Protein 2Q3T (pdb70)

Organism: Arabidopsis thaliana (NCBI:txid3702)

GO terms:
  GO:0000419 RNA polymerase V complex (C, IMP)
  GO:0030422 siRNA processing (P, IMP)
  GO:0080188 gene silencing by siRNA-directed DNA methylation (P, IMP)
  GO:0005515 protein binding (F, IPI)
  GO:0080188 gene silencing by siRNA-directed DNA methylation (P, IGI)
  GO:0005634 nucleus (C, IDA)

Solvent-accessible surface area: 7831 Å² total; per-residue (Å²): 80,66,35,55,192,120,0,72,133,32,6,52,123,1,105,137,18,100,32,22,120,127,113,58,102,94,11,90,8,80,32,21,61,25,0,1,85,29,1,32,134,130,54,31,19,13,2,0,10,28,0,16,15,52,2,72,154,72,22,92,89,78,173,79,92,150,66,150,172,90,126,6,40,68,86,68,90,8,93,147,0,15,36,40,0,4,114,24,0,69,101,26,2,118,104,21,63,61,98,70,0,0,110,55,6,109,95,32,117,112,34,109,66,32,53,19,108,151,48,122,226

Structure (mmCIF, N/CA/C/O backbone):
data_2Q3T
#
_entry.id   2Q3T
#
_cell.length_a   83.450
_cell.length_b   83.450
_cell.length_c   60.575
_cell.angle_alpha   90.000
_cell.angle_beta   90.000
_cell.angle_gamma   120.000
#
_symmetry.space_group_name_H-M   'P 31 2 1'
#
loop_
_entity.id
_entity.type
_entity.pdbx_description
1 polymer 'Protein At3g22680'
2 non-polymer 'SULFATE ION'
3 non-polymer 3-[(3-CHOLAMIDOPROPYL)DIMETHYLAMMONIO]-1-PROPANESULFONATE
4 non-polymer 1,2-ETHANEDIOL
5 water water
#
loop_
_atom_site.group_PDB
_atom_site.id
_atom_site.type_symbol
_atom_site.label_atom_id
_atom_site.label_alt_id
_atom_site.label_comp_id
_atom_site.label_asym_id
_atom_site.label_entity_id
_atom_site.label_seq_id
_atom_site.pdbx_PDB_ins_code
_atom_site.Cartn_x
_atom_site.Cartn_y
_atom_site.Cartn_z
_atom_site.occupancy
_atom_site.B_iso_or_equiv
_atom_site.auth_seq_id
_atom_site.auth_comp_id
_atom_site.auth_asym_id
_atom_site.auth_atom_id
_atom_site.pdbx_PDB_model_num
ATOM 1 N N . GLY A 1 36 ? 31.325 49.562 -19.868 0.06 40.05 36 GLY A N 1
ATOM 2 C CA . GLY A 1 36 ? 31.878 48.255 -20.411 0.06 38.49 36 GLY A CA 1
ATOM 3 C C . GLY A 1 36 ? 33.228 47.394 -19.661 0.06 36.42 36 GLY A C 1
ATOM 4 O O . GLY A 1 36 ? 33.870 46.393 -19.987 0.06 36.12 36 GLY A O 1
ATOM 5 N N . SER A 1 37 ? 33.844 47.963 -18.719 0.06 34.47 37 SER A N 1
ATOM 6 C CA . SER A 1 37 ? 35.080 47.259 -18.234 0.06 31.71 37 SER A CA 1
ATOM 7 C C . SER A 1 37 ? 34.390 45.943 -17.461 0.06 27.26 37 SER A C 1
ATOM 8 O O . SER A 1 37 ? 33.119 45.937 -17.020 0.06 25.03 37 SER A O 1
ATOM 11 N N . LEU A 1 38 ? 35.123 44.947 -17.547 0.06 22.68 38 LEU A N 1
ATOM 12 C CA . LEU A 1 38 ? 34.760 43.687 -16.882 0.06 22.29 38 LEU A CA 1
ATOM 13 C C . LEU A 1 38 ? 33.735 42.923 -17.710 0.06 22.58 38 LEU A C 1
ATOM 14 O O . LEU A 1 38 ? 33.222 41.937 -17.413 0.06 19.95 38 LEU A O 1
ATOM 19 N N . LEU A 1 39 ? 33.479 43.178 -18.897 0.06 22.73 39 LEU A N 1
ATOM 20 C CA . LEU A 1 39 ? 32.351 42.512 -19.296 0.06 23.55 39 LEU A CA 1
ATOM 21 C C . LEU A 1 39 ? 32.581 41.295 -19.812 0.06 22.76 39 LEU A C 1
ATOM 22 O O . LEU A 1 39 ? 31.590 40.454 -19.994 0.06 21.25 39 LEU A O 1
ATOM 27 N N . ARG A 1 40 ? 33.661 41.307 -20.610 0.06 21.75 40 ARG A N 1
ATOM 28 C CA . ARG A 1 40 ? 34.015 39.993 -21.314 0.06 21.43 40 ARG A CA 1
ATOM 29 C C . ARG A 1 40 ? 34.337 38.883 -20.003 0.06 19.77 40 ARG A C 1
ATOM 30 O O . ARG A 1 40 ? 33.979 37.635 -20.090 0.06 18.35 40 ARG A O 1
ATOM 38 N N . ARG A 1 41 ? 35.016 39.293 -18.902 0.06 17.91 41 ARG A N 1
ATOM 39 C CA . ARG A 1 41 ? 35.179 38.288 -17.910 0.06 16.46 41 ARG A CA 1
ATOM 40 C C . ARG A 1 41 ? 33.763 37.903 -17.218 0.06 15.41 41 ARG A C 1
ATOM 41 O O . ARG A 1 41 ? 33.688 36.785 -16.774 0.06 13.94 41 ARG A O 1
ATOM 49 N N . ALA A 1 42 ? 33.066 39.006 -16.987 0.06 15.61 42 ALA A N 1
ATOM 50 C CA . ALA A 1 42 ? 31.777 38.614 -16.338 0.06 14.77 42 ALA A CA 1
ATOM 51 C C . ALA A 1 42 ? 30.880 37.806 -17.324 0.06 15.46 42 ALA A C 1
ATOM 52 O O . ALA A 1 42 ? 30.068 37.002 -16.945 0.06 14.03 42 ALA A O 1
ATOM 54 N N . GLU A 1 43 ? 30.964 38.098 -18.620 0.06 15.37 43 GLU A N 1
ATOM 55 C CA . GLU A 1 43 ? 30.241 37.263 -19.577 0.06 16.34 43 GLU A CA 1
ATOM 56 C C . GLU A 1 43 ? 30.714 35.836 -19.521 0.06 16.19 43 GLU A C 1
ATOM 57 O O . GLU A 1 43 ? 30.004 34.921 -19.432 0.06 15.48 43 GLU A O 1
ATOM 63 N N . MET A 1 44 ? 32.002 35.557 -19.675 0.06 15.20 44 MET A N 1
ATOM 64 C CA . MET A 1 44 ? 32.428 34.130 -19.732 0.06 15.18 44 MET A CA 1
ATOM 65 C C . MET A 1 44 ? 31.949 33.417 -18.414 0.06 14.79 44 MET A C 1
ATOM 66 O O . MET A 1 44 ? 31.614 32.236 -18.511 0.06 14.66 44 MET A O 1
ATOM 71 N N . TYR A 1 45 ? 32.226 34.141 -17.245 0.06 14.03 45 TYR A N 1
ATOM 72 C CA . TYR A 1 45 ? 31.981 33.522 -15.862 0.06 13.11 45 TYR A CA 1
ATOM 73 C C . TYR A 1 45 ? 30.347 33.234 -15.791 0.06 13.24 45 TYR A C 1
ATOM 74 O O . TYR A 1 45 ? 30.083 32.108 -15.403 0.06 11.85 45 TYR A O 1
ATOM 83 N N . GLN A 1 46 ? 29.485 34.263 -16.159 0.06 13.59 46 GLN A N 1
ATOM 84 C CA . GLN A 1 46 ? 28.049 33.875 -15.980 0.06 13.74 46 GLN A CA 1
ATOM 85 C C . GLN A 1 46 ? 27.547 32.905 -17.049 0.06 15.36 46 GLN A C 1
ATOM 86 O O . GLN A 1 46 ? 26.706 32.116 -16.795 0.06 14.47 46 GLN A O 1
ATOM 92 N N . ASP A 1 47 ? 28.192 32.959 -18.298 0.06 15.56 47 ASP A N 1
ATOM 93 C CA . ASP A 1 47 ? 27.723 31.991 -19.360 0.06 17.03 47 ASP A CA 1
ATOM 94 C C . ASP A 1 47 ? 28.307 30.656 -18.829 0.06 16.17 47 ASP A C 1
ATOM 95 O O . ASP A 1 47 ? 27.479 29.750 -19.097 0.06 16.87 47 ASP A O 1
ATOM 100 N N . TYR A 1 48 ? 29.377 30.491 -18.124 0.06 14.65 48 TYR A N 1
ATOM 101 C CA . TYR A 1 48 ? 29.753 29.192 -17.621 0.06 15.25 48 TYR A CA 1
ATOM 102 C C . TYR A 1 48 ? 28.739 28.602 -16.542 0.06 15.56 48 TYR A C 1
ATOM 103 O O . TYR A 1 48 ? 28.186 27.427 -16.716 0.06 15.26 48 TYR A O 1
ATOM 112 N N . MET A 1 49 ? 28.688 29.446 -15.424 0.06 14.63 49 MET A N 1
ATOM 113 C CA . MET A 1 49 ? 27.953 28.903 -14.197 0.06 13.66 49 MET A CA 1
ATOM 114 C C . MET A 1 49 ? 26.449 28.516 -14.598 0.06 14.25 49 MET A C 1
ATOM 115 O O . MET A 1 49 ? 25.967 27.574 -13.930 0.06 14.62 49 MET A O 1
ATOM 120 N N . LYS A 1 50 ? 25.822 29.221 -15.501 0.06 14.60 50 LYS A N 1
ATOM 121 C CA . LYS A 1 50 ? 24.436 28.946 -15.857 0.06 15.09 50 LYS A CA 1
ATOM 122 C C . LYS A 1 50 ? 24.429 27.532 -16.435 0.06 16.37 50 LYS A C 1
ATOM 123 O O . LYS A 1 50 ? 23.359 26.895 -16.252 0.06 16.54 50 LYS A O 1
ATOM 129 N N . GLN A 1 51 ? 25.512 27.021 -16.995 0.06 17.56 51 GLN A N 1
ATOM 130 C CA . GLN A 1 51 ? 25.497 25.735 -17.474 0.06 19.51 51 GLN A CA 1
ATOM 131 C C . GLN A 1 51 ? 25.719 24.603 -16.491 0.06 19.19 51 GLN A C 1
ATOM 132 O O . GLN A 1 51 ? 25.445 23.320 -16.800 0.06 18.39 51 GLN A O 1
ATOM 138 N N . VAL A 1 52 ? 26.148 24.956 -15.272 0.06 17.58 52 VAL A N 1
ATOM 139 C CA . VAL A 1 52 ? 26.530 23.855 -14.335 0.06 17.10 52 VAL A CA 1
ATOM 140 C C . VAL A 1 52 ? 25.164 23.422 -13.741 0.06 17.04 52 VAL A C 1
ATOM 141 O O . VAL A 1 52 ? 24.386 24.203 -13.086 0.06 15.32 52 VAL A O 1
ATOM 145 N N . PRO A 1 53 ? 24.854 22.183 -13.872 0.06 16.96 53 PRO A N 1
ATOM 146 C CA . PRO A 1 53 ? 23.579 21.699 -13.424 0.06 16.49 53 PRO A CA 1
ATOM 147 C C . PRO A 1 53 ? 23.517 21.620 -11.865 0.06 16.68 53 PRO A C 1
ATOM 148 O O . PRO A 1 53 ? 24.484 21.184 -11.224 0.06 16.72 53 PRO A O 1
ATOM 152 N N . ILE A 1 54 ? 22.351 21.906 -11.306 0.06 15.97 54 ILE A N 1
ATOM 153 C CA . ILE A 1 54 ? 22.252 21.828 -9.888 0.06 15.93 54 ILE A CA 1
ATOM 154 C C . ILE A 1 54 ? 22.033 20.295 -9.652 0.06 16.77 54 ILE A C 1
ATOM 155 O O . ILE A 1 54 ? 21.066 19.667 -10.318 0.06 16.43 54 ILE A O 1
ATOM 160 N N . PRO A 1 55 ? 22.804 19.639 -8.785 0.06 16.38 55 PRO A N 1
ATOM 161 C CA . PRO A 1 55 ? 22.693 18.200 -8.543 0.06 17.88 55 PRO A CA 1
ATOM 162 C C . PRO A 1 55 ? 21.213 17.767 -8.023 0.06 21.02 55 PRO A C 1
ATOM 163 O O . PRO A 1 55 ? 20.697 18.437 -7.095 0.06 20.38 55 PRO A O 1
ATOM 167 N N . THR A 1 56 ? 20.475 16.781 -8.661 0.06 24.40 56 THR A N 1
ATOM 168 C CA . THR A 1 56 ? 19.211 16.391 -8.088 0.06 28.32 56 THR A CA 1
ATOM 169 C C . THR A 1 56 ? 19.372 15.268 -7.149 0.06 28.49 56 THR A C 1
ATOM 170 O O . THR A 1 56 ? 18.640 15.294 -6.108 0.06 29.41 56 THR A O 1
ATOM 174 N N . ASN A 1 57 ? 20.446 14.432 -7.354 0.06 27.49 57 ASN A N 1
ATOM 175 C CA . ASN A 1 57 ? 20.520 13.448 -6.205 0.06 28.62 57 ASN A CA 1
ATOM 176 C C . ASN A 1 57 ? 21.525 14.072 -5.017 0.06 26.51 57 ASN A C 1
ATOM 177 O O . ASN A 1 57 ? 22.403 14.878 -5.417 0.06 26.53 57 ASN A O 1
ATOM 182 N N . ARG A 1 58 ? 20.724 14.096 -3.976 0.06 23.51 58 ARG A N 1
ATOM 183 C CA . ARG A 1 58 ? 21.402 14.535 -2.636 0.06 23.24 58 ARG A CA 1
ATOM 184 C C . ARG A 1 58 ? 21.859 13.516 -1.737 0.06 22.19 58 ARG A C 1
ATOM 185 O O . ARG A 1 58 ? 21.435 12.383 -1.570 0.06 21.21 58 ARG A O 1
ATOM 193 N N . GLY A 1 59 ? 22.879 13.941 -0.978 0.06 20.09 59 GLY A N 1
ATOM 194 C CA . GLY A 1 59 ? 23.524 12.987 0.038 0.06 18.65 59 GLY A CA 1
ATOM 195 C C . GLY A 1 59 ? 22.869 13.100 1.465 0.06 19.81 59 GLY A C 1
ATOM 196 O O . GLY A 1 59 ? 21.798 13.752 1.722 0.06 19.23 59 GLY A O 1
ATOM 197 N N . SER A 1 60 ? 23.419 12.527 2.527 0.06 17.92 60 SER A N 1
ATOM 198 C CA . SER A 1 60 ? 22.803 12.779 3.868 0.06 17.79 60 SER A CA 1
ATOM 199 C C . SER A 1 60 ? 23.355 14.037 4.517 0.06 16.40 60 SER A C 1
ATOM 200 O O . SER A 1 60 ? 24.183 14.821 3.980 0.06 15.99 60 SER A O 1
ATOM 203 N N . LEU A 1 61 ? 22.656 14.185 5.654 0.06 16.21 61 LEU A N 1
ATOM 204 C CA . LEU A 1 61 ? 23.102 15.592 6.396 0.06 16.39 61 LEU A CA 1
ATOM 205 C C . LEU A 1 61 ? 24.558 16.006 6.604 0.06 15.20 61 LEU A C 1
ATOM 206 O O . LEU A 1 61 ? 25.409 15.040 6.942 0.06 14.28 61 LEU A O 1
ATOM 211 N N . ILE A 1 62 ? 24.882 17.234 6.194 0.06 14.26 62 ILE A N 1
ATOM 212 C CA . ILE A 1 62 ? 26.354 17.590 6.356 0.06 13.79 62 ILE A CA 1
ATOM 213 C C . ILE A 1 62 ? 26.525 18.456 7.577 0.06 14.59 62 ILE A C 1
ATOM 214 O O . ILE A 1 62 ? 26.056 19.577 7.756 0.06 13.03 62 ILE A O 1
ATOM 219 N N . PRO A 1 63 ? 27.282 17.968 8.608 0.06 13.19 63 PRO A N 1
ATOM 220 C CA . PRO A 1 63 ? 27.550 18.786 9.728 0.06 12.31 63 PRO A CA 1
ATOM 221 C C . PRO A 1 63 ? 28.442 20.007 9.263 0.06 12.73 63 PRO A C 1
ATOM 222 O O . PRO A 1 63 ? 29.329 20.093 8.331 0.06 12.52 63 PRO A O 1
ATOM 226 N N . PHE A 1 64 ? 28.020 21.112 9.927 0.06 12.04 64 PHE A N 1
ATOM 227 C CA . PHE A 1 64 ? 29.020 22.219 9.568 0.06 12.08 64 PHE A CA 1
ATOM 228 C C . PHE A 1 64 ? 28.890 23.269 10.682 0.06 11.63 64 PHE A C 1
ATOM 229 O O . PHE A 1 64 ? 27.827 23.403 11.534 0.06 12.42 64 PHE A O 1
ATOM 237 N N . THR A 1 65 ? 29.877 24.194 10.566 0.06 11.75 65 THR A N 1
ATOM 238 C CA . THR A 1 65 ? 29.862 25.178 11.731 0.06 13.15 65 THR A CA 1
ATOM 239 C C . THR A 1 65 ? 29.911 26.611 11.341 0.06 12.24 65 THR A C 1
ATOM 240 O O . THR A 1 65 ? 29.933 27.639 12.046 0.06 12.62 65 THR A O 1
ATOM 244 N N . SER A 1 66 ? 29.821 26.733 10.006 0.06 11.94 66 SER A N 1
ATOM 245 C CA . SER A 1 66 ? 29.703 28.085 9.391 0.06 11.34 66 SER A CA 1
ATOM 246 C C . SER A 1 66 ? 29.039 27.774 8.049 0.06 11.41 66 SER A C 1
ATOM 247 O O . SER A 1 66 ? 29.186 26.693 7.467 0.06 11.66 66 SER A O 1
ATOM 250 N N . TRP A 1 67 ? 28.458 28.901 7.473 0.06 11.36 67 TRP A N 1
ATOM 251 C CA . TRP A 1 67 ? 27.930 28.665 6.081 0.06 11.64 67 TRP A CA 1
ATOM 252 C C . TRP A 1 67 ? 29.041 28.495 5.056 0.06 11.30 67 TRP A C 1
ATOM 253 O O . TRP A 1 67 ? 28.926 27.715 4.122 0.06 11.24 67 TRP A O 1
ATOM 264 N N . VAL A 1 68 ? 30.181 29.201 5.353 0.06 12.45 68 VAL A N 1
ATOM 265 C CA . VAL A 1 68 ? 31.272 28.989 4.373 0.06 13.23 68 VAL A CA 1
ATOM 266 C C . VAL A 1 68 ? 31.805 27.559 4.526 0.06 13.03 68 VAL A C 1
ATOM 267 O O . VAL A 1 68 ? 32.165 26.945 3.555 0.06 11.61 68 VAL A O 1
ATOM 271 N N . GLY A 1 69 ? 31.844 27.159 5.748 0.06 12.89 69 GLY A N 1
ATOM 272 C CA . GLY A 1 69 ? 32.232 25.711 5.927 0.06 13.02 69 GLY A CA 1
ATOM 273 C C . GLY A 1 69 ? 31.350 24.624 5.307 0.06 13.05 69 GLY A C 1
ATOM 274 O O . GLY A 1 69 ? 31.723 23.577 4.747 0.06 13.22 69 GLY A O 1
ATOM 275 N N . LEU A 1 70 ? 30.009 24.934 5.527 0.06 11.58 70 LEU A N 1
ATOM 276 C CA . LEU A 1 70 ? 29.122 24.018 4.861 0.06 12.04 70 LEU A CA 1
ATOM 277 C C . LEU A 1 70 ? 29.248 23.817 3.264 0.06 12.06 70 LEU A C 1
ATOM 278 O O . LEU A 1 70 ? 29.130 22.883 2.654 0.06 10.93 70 LEU A O 1
ATOM 283 N N . SER A 1 71 ? 29.332 24.955 2.614 0.06 12.45 71 SER A N 1
ATOM 284 C CA . SER A 1 71 ? 29.379 25.030 1.179 0.06 12.25 71 SER A CA 1
ATOM 285 C C . SER A 1 71 ? 30.853 24.351 0.704 0.06 12.17 71 SER A C 1
ATOM 286 O O . SER A 1 71 ? 30.823 23.967 -0.273 0.06 12.24 71 SER A O 1
ATOM 289 N N . ILE A 1 72 ? 31.960 24.391 1.540 0.06 12.51 72 ILE A N 1
ATOM 290 C CA . ILE A 1 72 ? 33.239 23.789 1.118 0.06 12.58 72 ILE A CA 1
ATOM 291 C C . ILE A 1 72 ? 32.960 22.154 1.027 0.06 12.45 72 ILE A C 1
ATOM 292 O O . ILE A 1 72 ? 33.293 21.426 -0.091 0.06 12.18 72 ILE A O 1
ATOM 297 N N . SER A 1 73 ? 32.225 21.720 2.054 0.06 12.41 73 SER A N 1
ATOM 298 C CA . SER A 1 73 ? 31.768 20.388 2.174 0.06 12.69 73 SER A CA 1
ATOM 299 C C . SER A 1 73 ? 30.916 20.001 1.033 0.06 13.04 73 SER A C 1
ATOM 300 O O . SER A 1 73 ? 31.044 18.929 0.471 0.06 12.03 73 SER A O 1
ATOM 303 N N . MET A 1 74 ? 30.084 21.068 0.524 0.06 12.16 74 MET A N 1
ATOM 304 C CA . MET A 1 74 ? 29.273 20.682 -0.680 0.06 12.72 74 MET A CA 1
ATOM 305 C C . MET A 1 74 ? 30.164 20.693 -1.934 0.06 12.88 74 MET A C 1
ATOM 306 O O . MET A 1 74 ? 29.970 19.849 -2.756 0.06 12.95 74 MET A O 1
ATOM 311 N N . LYS A 1 75 ? 31.105 21.695 -2.146 0.06 12.81 75 LYS A N 1
ATOM 312 C CA . LYS A 1 75 ? 31.779 21.661 -3.433 0.06 13.75 75 LYS A CA 1
ATOM 313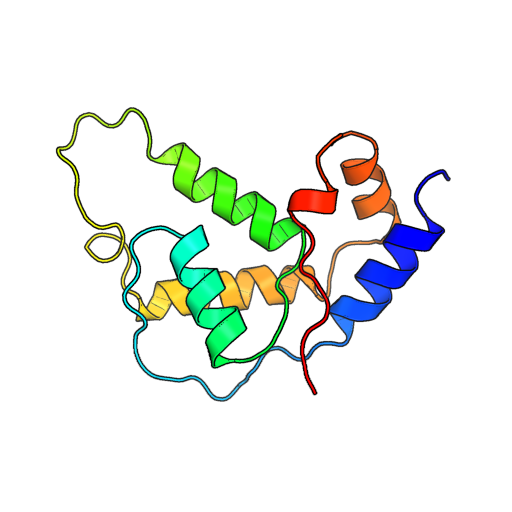 C C . LYS A 1 75 ? 32.644 20.322 -3.375 0.06 15.22 75 LYS A C 1
ATOM 314 O O . LYS A 1 75 ? 32.875 19.930 -4.536 0.06 13.95 75 LYS A O 1
ATOM 320 N N . GLN A 1 76 ? 33.256 19.968 -2.224 0.06 15.10 76 GLN A N 1
ATOM 321 C CA . GLN A 1 76 ? 34.165 18.798 -2.247 0.06 15.79 76 GLN A CA 1
ATOM 322 C C . GLN A 1 76 ? 33.342 17.493 -2.632 0.06 16.15 76 GLN A C 1
ATOM 323 O O . GLN A 1 76 ? 33.627 16.894 -3.953 0.06 14.58 76 GLN A O 1
ATOM 329 N N . LEU A 1 77 ? 32.215 17.404 -2.048 0.06 14.95 77 LEU A N 1
ATOM 330 C CA . LEU A 1 77 ? 31.462 16.222 -2.079 0.06 14.90 77 LEU A CA 1
ATOM 331 C C . LEU A 1 77 ? 30.781 16.139 -3.416 0.06 15.19 77 LEU A C 1
ATOM 332 O O . LEU A 1 77 ? 30.884 15.019 -3.927 0.06 15.46 77 LEU A O 1
ATOM 337 N N . TYR A 1 78 ? 30.129 17.209 -3.885 0.06 13.67 78 TYR A N 1
ATOM 338 C CA . TYR A 1 78 ? 29.409 17.173 -5.159 0.06 13.82 78 TYR A CA 1
ATOM 339 C C . TYR A 1 78 ? 30.287 17.644 -6.473 0.06 15.19 78 TYR A C 1
ATOM 340 O O . TYR A 1 78 ? 29.774 17.534 -7.639 0.06 14.81 78 TYR A O 1
ATOM 349 N N . GLY A 1 79 ? 31.453 18.223 -6.200 0.06 14.73 79 GLY A N 1
ATOM 350 C CA . GLY A 1 79 ? 32.347 18.642 -7.250 0.06 16.90 79 GLY A CA 1
ATOM 351 C C . GLY A 1 79 ? 32.050 19.686 -8.148 0.06 17.45 79 GLY A C 1
ATOM 352 O O . GLY A 1 79 ? 32.439 19.632 -9.381 0.06 18.03 79 GLY A O 1
ATOM 353 N N . GLN A 1 80 ? 31.277 20.603 -7.481 0.06 16.17 80 GLN A N 1
ATOM 354 C CA . GLN A 1 80 ? 30.948 21.783 -8.346 0.06 15.95 80 GLN A CA 1
ATOM 355 C C . GLN A 1 80 ? 31.260 23.110 -7.657 0.06 14.49 80 GLN A C 1
ATOM 356 O O . GLN A 1 80 ? 31.297 23.226 -6.384 0.06 13.58 80 GLN A O 1
ATOM 362 N N . PRO A 1 81 ? 31.533 24.135 -8.446 0.06 14.69 81 PRO A N 1
ATOM 363 C CA . PRO A 1 81 ? 31.714 25.542 -7.907 0.06 13.45 81 PRO A CA 1
ATOM 364 C C . PRO A 1 81 ? 30.317 26.158 -7.550 0.06 12.37 81 PRO A C 1
ATOM 365 O O . PRO A 1 81 ? 29.339 25.756 -8.084 0.06 13.17 81 PRO A O 1
ATOM 369 N N . LEU A 1 82 ? 30.507 27.066 -6.522 0.06 11.22 82 LEU A N 1
ATOM 370 C CA . LEU A 1 82 ? 29.288 27.970 -6.234 0.06 10.62 82 LEU A CA 1
ATOM 371 C C . LEU A 1 82 ? 29.576 29.340 -6.760 0.06 11.25 82 LEU A C 1
ATOM 372 O O . LEU A 1 82 ? 30.681 29.881 -6.915 0.06 11.06 82 LEU A O 1
ATOM 377 N N . HIS A 1 83 ? 28.473 30.084 -7.129 0.06 10.77 83 HIS A N 1
ATOM 378 C CA . HIS A 1 83 ? 28.620 31.412 -7.750 0.06 9.92 83 HIS A CA 1
ATOM 379 C C . HIS A 1 83 ? 29.220 32.543 -6.834 0.06 10.75 83 HIS A C 1
ATOM 380 O O . HIS A 1 83 ? 29.026 32.529 -5.666 0.06 10.10 83 HIS A O 1
ATOM 387 N N . TYR A 1 84 ? 29.798 33.518 -7.464 0.06 10.04 84 TYR A N 1
ATOM 388 C CA . TYR A 1 84 ? 30.207 34.686 -6.643 0.06 11.65 84 TYR A CA 1
ATOM 389 C C . TYR A 1 84 ? 29.128 35.147 -5.608 0.06 11.84 84 TYR A C 1
ATOM 390 O O . TYR A 1 84 ? 29.398 35.380 -4.462 0.06 11.67 84 TYR A O 1
ATOM 399 N N . LEU A 1 85 ? 27.864 35.250 -6.193 0.06 11.50 85 LEU A N 1
ATOM 400 C CA . LEU A 1 85 ? 26.811 35.778 -5.337 0.06 11.15 85 LEU A CA 1
ATOM 401 C C . LEU A 1 85 ? 26.463 34.845 -4.235 0.06 10.61 85 LEU A C 1
ATOM 402 O O . LEU A 1 85 ? 26.121 35.284 -3.086 0.06 10.50 85 LEU A O 1
ATOM 407 N N . THR A 1 86 ? 26.597 33.476 -4.434 0.06 9.50 86 THR A N 1
ATOM 408 C CA . THR A 1 86 ? 26.359 32.606 -3.302 0.06 10.15 86 THR A CA 1
ATOM 409 C C . THR A 1 86 ? 27.548 32.674 -2.314 0.06 9.99 86 THR A C 1
ATOM 410 O O . THR A 1 86 ? 27.315 32.775 -1.130 0.06 9.78 86 THR A O 1
ATOM 414 N N . ASN A 1 87 ? 28.782 32.713 -2.863 0.06 9.34 87 ASN A N 1
ATOM 415 C CA . ASN A 1 87 ? 29.829 32.837 -1.806 0.06 10.72 87 ASN A CA 1
ATOM 416 C C . ASN A 1 87 ? 29.807 34.240 -1.112 0.06 11.08 87 ASN A C 1
ATOM 417 O O . ASN A 1 87 ? 30.007 34.438 0.168 0.06 11.91 87 ASN A O 1
ATOM 422 N N . VAL A 1 88 ? 29.484 35.246 -1.871 0.06 10.36 88 VAL A N 1
ATOM 423 C CA . VAL A 1 88 ? 29.399 36.444 -1.015 0.06 11.26 88 VAL A CA 1
ATOM 424 C C . VAL A 1 88 ? 28.168 36.401 -0.031 0.06 11.65 88 VAL A C 1
ATOM 425 O O . VAL A 1 88 ? 28.369 36.794 1.169 0.06 11.10 88 VAL A O 1
ATOM 429 N N . LEU A 1 89 ? 27.010 35.862 -0.363 0.06 10.43 89 LEU A N 1
ATOM 430 C CA . LEU A 1 89 ? 25.932 36.037 0.636 0.06 11.74 89 LEU A CA 1
ATOM 431 C C . LEU A 1 89 ? 26.427 35.139 1.820 0.06 11.56 89 LEU A C 1
ATOM 432 O O . LEU A 1 89 ? 25.899 35.250 2.888 0.06 12.38 89 LEU A O 1
ATOM 437 N N . LEU A 1 90 ? 27.147 33.974 1.513 0.06 10.54 90 LEU A N 1
ATOM 438 C CA . LEU A 1 90 ? 27.352 33.105 2.749 0.06 10.80 90 LEU A CA 1
ATOM 439 C C . LEU A 1 90 ? 28.470 33.883 3.552 0.06 11.54 90 LEU A C 1
ATOM 440 O O . LEU A 1 90 ? 28.336 33.680 4.796 0.06 10.68 90 LEU A O 1
ATOM 445 N N . GLN A 1 91 ? 29.360 34.728 2.956 0.06 10.83 91 GLN A N 1
ATOM 446 C CA . GLN A 1 91 ? 30.228 35.360 4.015 0.06 10.94 91 GLN A CA 1
ATOM 447 C C . GLN A 1 91 ? 29.455 36.294 4.955 0.06 11.86 91 GLN A C 1
ATOM 448 O O . GLN A 1 91 ? 29.570 36.281 6.112 0.06 11.95 91 GLN A O 1
ATOM 454 N N . ARG A 1 92 ? 28.415 36.938 4.261 0.06 11.37 92 ARG A N 1
ATOM 455 C CA . ARG A 1 92 ? 27.622 37.842 5.091 0.06 11.44 92 ARG A CA 1
ATOM 456 C C . ARG A 1 92 ? 26.699 37.017 6.083 0.06 11.25 92 ARG A C 1
ATOM 457 O O . ARG A 1 92 ? 26.689 37.611 7.229 0.06 12.92 92 ARG A O 1
ATOM 465 N N . TRP A 1 93 ? 26.085 35.912 5.791 0.06 10.76 93 TRP A N 1
ATOM 466 C CA . TRP A 1 93 ? 25.396 35.168 6.855 0.06 10.53 93 TRP A CA 1
ATOM 467 C C . TRP A 1 93 ? 26.308 34.865 8.093 0.06 11.36 93 TRP A C 1
ATOM 468 O O . TRP A 1 93 ? 25.798 34.902 9.195 0.06 11.30 93 TRP A O 1
ATOM 479 N N . ASP A 1 94 ? 27.495 34.436 7.788 0.06 11.50 94 ASP A N 1
ATOM 480 C CA . ASP A 1 94 ? 28.395 34.180 8.893 0.06 10.57 94 ASP A CA 1
ATOM 481 C C . ASP A 1 94 ? 28.789 35.451 9.640 0.06 12.38 94 ASP A C 1
ATOM 482 O O . ASP A 1 94 ? 28.723 35.476 10.935 0.06 13.17 94 ASP A O 1
ATOM 487 N N . GLN A 1 95 ? 29.027 36.470 8.817 0.06 12.73 95 GLN A N 1
ATOM 488 C CA . GLN A 1 95 ? 29.405 37.736 9.543 0.06 14.86 95 GLN A CA 1
ATOM 489 C C . GLN A 1 95 ? 28.274 38.241 10.383 0.06 14.82 95 GLN A C 1
ATOM 490 O O . GLN A 1 95 ? 28.608 38.862 11.464 0.06 14.33 95 GLN A O 1
ATOM 496 N N . SER A 1 96 ? 27.025 38.008 9.960 0.06 13.00 96 SER A N 1
ATOM 497 C CA . SER A 1 96 ? 25.860 38.601 10.619 0.06 14.47 96 SER A CA 1
ATOM 498 C C . SER A 1 96 ? 25.704 37.987 12.067 0.06 14.48 96 SER A C 1
ATOM 499 O O . SER A 1 96 ? 25.045 38.640 12.960 0.06 14.71 96 SER A O 1
ATOM 502 N N . ARG A 1 97 ? 26.531 36.871 12.341 0.06 13.53 97 ARG A N 1
ATOM 503 C CA . ARG A 1 97 ? 26.273 36.312 13.642 0.06 14.75 97 ARG A CA 1
ATOM 504 C C . ARG A 1 97 ? 27.153 37.104 14.772 0.06 16.29 97 ARG A C 1
ATOM 505 O O . ARG A 1 97 ? 26.820 37.003 15.979 0.06 16.53 97 ARG A O 1
ATOM 513 N N . PHE A 1 98 ? 28.122 37.694 14.234 0.06 18.03 98 PHE A N 1
ATOM 514 C CA . PHE A 1 98 ? 29.077 38.340 15.307 0.06 21.60 98 PHE A CA 1
ATOM 515 C C . PHE A 1 98 ? 28.372 39.425 16.025 0.06 22.73 98 PHE A C 1
ATOM 516 O O . PHE A 1 98 ? 27.579 40.243 15.514 0.06 21.38 98 PHE A O 1
ATOM 524 N N . GLY A 1 99 ? 28.871 39.439 17.316 0.06 24.58 99 GLY A N 1
ATOM 525 C CA . GLY A 1 99 ? 28.232 40.467 18.171 0.06 28.46 99 GLY A CA 1
ATOM 526 C C . GLY A 1 99 ? 27.130 39.872 18.949 0.06 31.53 99 GLY A C 1
ATOM 527 O O . GLY A 1 99 ? 26.490 40.692 19.687 0.06 32.05 99 GLY A O 1
ATOM 528 N N . THR A 1 100 ? 26.743 38.622 18.909 0.06 34.32 100 THR A N 1
ATOM 529 C CA . THR A 1 100 ? 25.568 38.242 19.634 0.06 37.69 100 THR A CA 1
ATOM 530 C C . THR A 1 100 ? 25.856 38.279 21.187 0.06 40.66 100 THR A C 1
ATOM 531 O O . THR A 1 100 ? 27.015 38.072 21.697 0.06 40.12 100 THR A O 1
ATOM 535 N N . ASP A 1 101 ? 24.714 38.195 21.927 0.06 43.41 101 ASP A N 1
ATOM 536 C CA . ASP A 1 101 ? 24.974 38.144 23.389 0.06 46.40 101 ASP A CA 1
ATOM 537 C C . ASP A 1 101 ? 25.068 36.625 23.793 0.06 47.44 101 ASP A C 1
ATOM 538 O O . ASP A 1 101 ? 25.670 36.417 24.923 0.06 47.43 101 ASP A O 1
ATOM 543 N N . SER A 1 102 ? 24.470 35.680 22.913 0.06 47.84 102 SER A N 1
ATOM 544 C CA . SER A 1 102 ? 24.374 34.305 23.407 0.06 48.40 102 SER A CA 1
ATOM 545 C C . SER A 1 102 ? 25.761 33.712 23.466 0.06 47.97 102 SER A C 1
ATOM 546 O O . SER A 1 102 ? 26.651 34.218 22.855 0.06 47.02 102 SER A O 1
ATOM 549 N N . GLU A 1 103 ? 25.931 32.621 24.209 0.06 48.35 103 GLU A N 1
ATOM 550 C CA . GLU A 1 103 ? 27.246 31.988 24.248 0.06 49.34 103 GLU A CA 1
ATOM 551 C C . GLU A 1 103 ? 27.408 31.279 22.832 0.06 47.17 103 GLU A C 1
ATOM 552 O O . GLU A 1 103 ? 26.463 31.134 22.173 0.06 46.67 103 GLU A O 1
ATOM 558 N N . GLU A 1 104 ? 28.588 30.801 22.573 0.06 45.28 104 GLU A N 1
ATOM 559 C CA . GLU A 1 104 ? 28.955 30.205 21.325 0.06 43.39 104 GLU A CA 1
ATOM 560 C C . GLU A 1 104 ? 27.951 29.048 21.158 0.06 39.36 104 GLU A C 1
ATOM 561 O O . GLU A 1 104 ? 27.821 28.306 22.009 0.06 38.51 104 GLU A O 1
ATOM 567 N N . GLN A 1 105 ? 27.375 28.779 19.910 0.06 33.93 105 GLN A N 1
ATOM 568 C CA . GLN A 1 105 ? 26.507 27.716 19.747 0.06 28.98 105 GLN A CA 1
ATOM 569 C C . GLN A 1 105 ? 26.826 27.213 18.089 0.06 24.99 105 GLN A C 1
ATOM 570 O O . GLN A 1 105 ? 27.220 28.054 17.250 0.06 22.50 105 GLN A O 1
ATOM 576 N N . ARG A 1 106 ? 27.010 25.900 17.978 0.06 20.48 106 ARG A N 1
ATOM 577 C CA . ARG A 1 106 ? 27.226 25.556 16.598 0.06 17.54 106 ARG A CA 1
ATOM 578 C C . ARG A 1 106 ? 25.952 26.015 15.773 0.06 15.98 106 ARG A C 1
ATOM 579 O O . ARG A 1 106 ? 24.872 25.658 15.960 0.06 15.46 106 ARG A O 1
ATOM 587 N N . LEU A 1 107 ? 26.442 26.576 14.555 0.06 14.99 107 LEU A N 1
ATOM 588 C CA . LEU A 1 107 ? 25.226 27.007 13.704 0.06 15.18 107 LEU A CA 1
ATOM 589 C C . LEU A 1 107 ? 24.139 25.958 13.376 0.06 15.65 107 LEU A C 1
ATOM 590 O O . LEU A 1 107 ? 22.957 26.397 13.675 0.06 13.45 107 LEU A O 1
ATOM 595 N N . ASP A 1 108 ? 24.618 24.590 13.282 0.06 13.97 108 ASP A N 1
ATOM 596 C CA . ASP A 1 108 ? 23.792 23.409 12.990 0.06 15.06 108 ASP A CA 1
ATOM 597 C C . ASP A 1 108 ? 23.009 23.169 14.470 0.06 16.22 108 ASP A C 1
ATOM 598 O O . ASP A 1 108 ? 21.921 22.416 14.691 0.06 17.42 108 ASP A O 1
ATOM 603 N N . SER A 1 109 ? 23.212 23.943 15.402 0.06 16.70 109 SER A N 1
ATOM 604 C CA . SER A 1 109 ? 22.117 23.719 16.491 0.06 17.50 109 SER A CA 1
ATOM 605 C C . SER A 1 109 ? 21.007 24.585 16.178 0.06 16.71 109 SER A C 1
ATOM 606 O O . SER A 1 109 ? 19.983 24.775 17.026 0.06 17.15 109 SER A O 1
ATOM 609 N N . ILE A 1 110 ? 21.372 25.497 15.226 0.06 16.30 110 ILE A N 1
ATOM 610 C CA . ILE A 1 110 ? 20.216 26.560 14.903 0.06 16.42 110 ILE A CA 1
ATOM 611 C C . ILE A 1 110 ? 19.502 26.212 13.661 0.06 15.34 110 ILE A C 1
ATOM 612 O O . ILE A 1 110 ? 18.270 26.480 13.659 0.06 14.98 110 ILE A O 1
ATOM 617 N N . ILE A 1 111 ? 20.442 25.991 12.593 0.06 15.21 111 ILE A N 1
ATOM 618 C CA . ILE A 1 111 ? 19.720 25.668 11.278 0.06 15.24 111 ILE A CA 1
ATOM 619 C C . ILE A 1 111 ? 20.074 24.272 11.019 0.06 15.29 111 ILE A C 1
ATOM 620 O O . ILE A 1 111 ? 21.269 24.055 10.975 0.06 15.05 111 ILE A O 1
ATOM 625 N N . HIS A 1 112 ? 19.118 23.406 10.675 0.06 15.05 112 HIS A N 1
ATOM 626 C CA . HIS A 1 112 ? 19.333 21.969 10.491 0.06 14.38 112 HIS A CA 1
ATOM 627 C C . HIS A 1 112 ? 20.054 21.804 9.183 0.06 14.57 112 HIS A C 1
ATOM 628 O O . HIS A 1 112 ? 19.615 22.623 8.269 0.06 12.89 112 HIS A O 1
ATOM 635 N N . PRO A 1 113 ? 21.041 20.864 9.049 0.06 13.76 113 PRO A N 1
ATOM 636 C CA . PRO A 1 113 ? 21.818 20.657 7.908 0.06 13.20 113 PRO A CA 1
ATOM 637 C C . PRO A 1 113 ? 20.852 20.195 6.792 0.06 13.20 113 PRO A C 1
ATOM 638 O O . PRO A 1 113 ? 21.169 20.641 5.440 0.06 12.00 113 PRO A O 1
ATOM 642 N N . THR A 1 114 ? 19.671 19.569 7.244 0.06 13.55 114 THR A N 1
ATOM 643 C CA . THR A 1 114 ? 18.925 19.205 5.959 0.06 15.05 114 THR A CA 1
ATOM 644 C C . THR A 1 114 ? 18.451 20.574 5.195 0.06 15.45 114 THR A C 1
ATOM 645 O O . THR A 1 114 ? 18.954 20.818 3.987 0.06 15.36 114 THR A O 1
ATOM 649 N N . LYS A 1 115 ? 17.806 21.515 5.889 0.06 14.69 115 LYS A N 1
ATOM 650 C CA . LYS A 1 115 ? 17.284 22.735 5.047 0.06 14.87 115 LYS A CA 1
ATOM 651 C C . LYS A 1 115 ? 18.540 23.590 4.829 0.06 14.20 115 LYS A C 1
ATOM 652 O O . LYS A 1 115 ? 18.510 24.345 3.828 0.06 12.48 115 LYS A O 1
ATOM 658 N N . ALA A 1 116 ? 19.598 23.583 5.762 0.06 12.58 116 ALA A N 1
ATOM 659 C CA . ALA A 1 116 ? 20.781 24.276 5.348 0.06 12.25 116 ALA A CA 1
ATOM 660 C C . ALA A 1 116 ? 21.238 24.029 3.957 0.06 11.97 116 ALA A C 1
ATOM 661 O O . ALA A 1 116 ? 21.430 25.047 3.037 0.06 10.99 116 ALA A O 1
ATOM 663 N N . GLU A 1 117 ? 21.438 22.662 3.718 0.06 10.58 117 GLU A N 1
ATOM 664 C CA . GLU A 1 117 ? 21.867 22.372 2.307 0.06 11.35 117 GLU A CA 1
ATOM 665 C C . GLU A 1 117 ? 20.966 22.809 1.270 0.06 11.53 117 GLU A C 1
ATOM 666 O O . GLU A 1 117 ? 21.404 23.360 0.304 0.06 11.51 117 GLU A O 1
ATOM 672 N N . ALA A 1 118 ? 19.717 22.629 1.658 0.06 10.92 118 ALA A N 1
ATOM 673 C CA . ALA A 1 118 ? 18.712 23.033 0.622 0.06 10.91 118 ALA A CA 1
ATOM 674 C C . ALA A 1 118 ? 18.773 24.504 0.293 0.06 11.22 118 ALA A C 1
ATOM 675 O O . ALA A 1 118 ? 18.512 24.862 -0.829 0.06 11.15 118 ALA A O 1
ATOM 677 N N . THR A 1 119 ? 18.867 25.259 1.445 0.06 11.18 119 THR A N 1
ATOM 678 C CA . THR A 1 119 ? 19.114 26.683 1.016 0.06 10.93 119 THR A CA 1
ATOM 679 C C . THR A 1 119 ? 20.070 27.126 -0.077 0.06 11.37 119 THR A C 1
ATOM 680 O O . THR A 1 119 ? 19.828 27.796 -1.124 0.06 11.69 119 THR A O 1
ATOM 684 N N . ILE A 1 120 ? 21.280 26.785 0.317 0.06 10.11 120 ILE A N 1
ATOM 685 C CA . ILE A 1 120 ? 22.383 27.118 -0.542 0.06 10.51 120 ILE A CA 1
ATOM 686 C C . ILE A 1 120 ? 21.940 26.364 -1.842 0.06 10.74 120 ILE A C 1
ATOM 687 O O . ILE A 1 120 ? 22.213 27.054 -2.905 0.06 10.45 120 ILE A O 1
ATOM 692 N N . TRP A 1 121 ? 21.306 25.109 -1.949 0.06 9.89 121 TRP A N 1
ATOM 693 C CA . TRP A 1 121 ? 20.987 24.722 -3.447 0.06 11.03 121 TRP A CA 1
ATOM 694 C C . TRP A 1 121 ? 19.938 25.525 -4.249 0.06 10.32 121 TRP A C 1
ATOM 695 O O . TRP A 1 121 ? 19.798 25.322 -5.651 0.06 9.74 121 TRP A O 1
ATOM 706 N N . LEU A 1 122 ? 19.128 26.141 -3.306 0.06 9.66 122 LEU A N 1
ATOM 707 C CA . LEU A 1 122 ? 18.097 27.114 -3.926 0.06 10.21 122 LEU A CA 1
ATOM 708 C C . LEU A 1 122 ? 18.712 28.543 -4.314 0.06 10.56 122 LEU A C 1
ATOM 709 O O . LEU A 1 122 ? 18.483 29.167 -5.343 0.06 11.12 122 LEU A O 1
ATOM 714 N N . VAL A 1 123 ? 19.548 29.034 -3.383 0.06 10.54 123 VAL A N 1
ATOM 715 C CA . VAL A 1 123 ? 20.197 30.326 -3.679 0.06 9.90 123 VAL A CA 1
ATOM 716 C C . VAL A 1 123 ? 21.060 30.117 -4.932 0.06 10.30 123 VAL A C 1
ATOM 717 O O . VAL A 1 123 ? 21.104 30.991 -5.899 0.06 9.83 123 VAL A O 1
ATOM 721 N N . GLU A 1 124 ? 21.809 29.007 -4.913 0.06 10.02 124 GLU A N 1
ATOM 722 C CA . GLU A 1 124 ? 22.668 28.843 -6.107 0.06 9.85 124 GLU A CA 1
ATOM 723 C C . GLU A 1 124 ? 22.029 28.781 -7.515 0.06 10.08 124 GLU A C 1
ATOM 724 O O . GLU A 1 124 ? 22.556 29.346 -8.447 0.06 10.99 124 GLU A O 1
ATOM 730 N N . GLU A 1 125 ? 20.866 28.072 -7.498 0.06 10.08 125 GLU A N 1
ATOM 731 C CA . GLU A 1 125 ? 20.054 28.016 -8.745 0.06 10.80 125 GLU A CA 1
ATOM 732 C C . GLU A 1 125 ? 19.648 29.407 -9.187 0.06 12.03 125 GLU A C 1
ATOM 733 O O . GLU A 1 125 ? 19.715 29.645 -10.380 0.06 11.63 125 GLU A O 1
ATOM 739 N N . ILE A 1 126 ? 19.231 30.248 -8.245 0.06 10.47 126 ILE A N 1
ATOM 740 C CA . ILE A 1 126 ? 18.818 31.581 -8.699 0.06 10.82 126 ILE A CA 1
ATOM 741 C C . ILE A 1 126 ? 20.044 32.292 -9.364 0.06 11.37 126 ILE A C 1
ATOM 742 O O . ILE A 1 126 ? 19.979 33.119 -10.288 0.06 10.67 126 ILE A O 1
ATOM 747 N N . HIS A 1 127 ? 21.232 31.909 -8.765 0.06 10.99 127 HIS A N 1
ATOM 748 C CA . HIS A 1 127 ? 22.317 32.541 -9.252 0.06 9.74 127 HIS A CA 1
ATOM 749 C C . HIS A 1 127 ? 22.874 31.984 -10.514 0.06 11.86 127 HIS A C 1
ATOM 750 O O . HIS A 1 127 ? 23.428 32.798 -11.307 0.06 10.77 127 HIS A O 1
ATOM 757 N N . ARG A 1 128 ? 22.634 30.769 -10.802 0.06 11.91 128 ARG A N 1
ATOM 758 C CA . ARG A 1 128 ? 23.122 30.104 -12.099 0.06 13.37 128 ARG A CA 1
ATOM 759 C C . ARG A 1 128 ? 22.184 30.508 -13.230 0.06 12.57 128 ARG A C 1
ATOM 760 O O . ARG A 1 128 ? 22.554 30.598 -14.361 0.06 14.02 128 ARG A O 1
ATOM 768 N N . LEU A 1 129 ? 20.963 31.143 -12.862 0.06 12.89 129 LEU A N 1
ATOM 769 C CA . LEU A 1 129 ? 20.090 31.422 -13.945 0.06 13.24 129 LEU A CA 1
ATOM 770 C C . LEU A 1 129 ? 19.743 32.883 -14.328 0.06 14.56 129 LEU A C 1
ATOM 771 O O . LEU A 1 129 ? 19.215 33.079 -15.319 0.06 13.44 129 LEU A O 1
ATOM 776 N N . THR A 1 130 ? 19.526 33.642 -13.270 0.06 13.31 130 THR A N 1
ATOM 777 C CA . THR A 1 130 ? 18.919 35.025 -13.313 0.06 12.85 130 THR A CA 1
ATOM 778 C C . THR A 1 130 ? 19.866 36.278 -13.497 0.06 13.47 130 THR A C 1
ATOM 779 O O . THR A 1 130 ? 19.545 37.331 -14.276 0.06 13.56 130 THR A O 1
ATOM 783 N N . PRO A 1 131 ? 21.046 36.363 -12.972 0.06 13.14 131 PRO A N 1
ATOM 784 C CA . PRO A 1 131 ? 21.736 37.621 -13.075 0.06 13.98 131 PRO A CA 1
ATOM 785 C C . PRO A 1 131 ? 22.317 37.845 -14.467 0.06 14.39 131 PRO A C 1
ATOM 786 O O . PRO A 1 131 ? 22.880 36.956 -15.102 0.06 15.60 131 PRO A O 1
ATOM 790 N N . SER A 1 132 ? 22.251 39.111 -14.800 0.06 14.16 132 SER A N 1
ATOM 791 C CA . SER A 1 132 ? 22.968 39.378 -16.095 0.06 14.31 132 SER A CA 1
ATOM 792 C C . SER A 1 132 ? 24.462 39.587 -15.916 0.06 15.96 132 SER A C 1
ATOM 793 O O . SER A 1 132 ? 24.916 39.914 -14.825 0.06 15.33 132 SER A O 1
ATOM 796 N N . HIS A 1 133 ? 25.183 39.238 -17.054 0.06 16.21 133 HIS A N 1
ATOM 797 C CA . HIS A 1 133 ? 26.570 39.608 -16.838 0.06 18.08 133 HIS A CA 1
ATOM 798 C C . HIS A 1 133 ? 26.955 40.975 -16.692 0.06 18.14 133 HIS A C 1
ATOM 799 O O . HIS A 1 133 ? 28.036 41.040 -15.885 0.06 17.87 133 HIS A O 1
ATOM 806 N N . LEU A 1 134 ? 26.111 41.945 -17.166 0.06 17.26 134 LEU A N 1
ATOM 807 C CA . LEU A 1 134 ? 26.306 43.388 -16.835 0.06 19.24 134 LEU A CA 1
ATOM 808 C C . LEU A 1 134 ? 26.136 43.628 -15.372 0.06 18.90 134 LEU A C 1
ATOM 809 O O . LEU A 1 134 ? 26.896 44.302 -14.734 0.06 17.96 134 LEU A O 1
ATOM 814 N N . HIS A 1 135 ? 25.163 42.891 -14.689 0.06 17.27 135 HIS A N 1
ATOM 815 C CA . HIS A 1 135 ? 25.248 42.937 -13.256 0.06 17.47 135 HIS A CA 1
ATOM 816 C C . HIS A 1 135 ? 26.507 42.495 -12.404 0.06 16.37 135 HIS A C 1
ATOM 817 O O . HIS A 1 135 ? 26.928 42.940 -11.399 0.06 15.18 135 HIS A O 1
ATOM 824 N N . MET A 1 136 ? 26.961 41.373 -12.843 0.06 15.28 136 MET A N 1
ATOM 825 C CA . MET A 1 136 ? 28.167 41.035 -12.200 0.06 15.64 136 MET A CA 1
ATOM 826 C C . MET A 1 136 ? 29.373 42.068 -12.426 0.06 14.88 136 MET A C 1
ATOM 827 O O . MET A 1 136 ? 30.132 42.324 -11.456 0.06 15.18 136 MET A O 1
ATOM 832 N N . ALA A 1 137 ? 29.364 42.542 -13.730 0.06 14.83 137 ALA A N 1
ATOM 833 C CA . ALA A 1 137 ? 30.524 43.486 -13.918 0.06 15.60 137 ALA A CA 1
ATOM 834 C C . ALA A 1 137 ? 30.287 44.703 -13.082 0.06 15.70 137 ALA A C 1
ATOM 835 O O . ALA A 1 137 ? 31.248 45.327 -12.528 0.06 16.15 137 ALA A O 1
ATOM 837 N N . LEU A 1 138 ? 29.014 45.131 -13.055 0.06 15.66 138 LEU A N 1
ATOM 838 C CA . LEU A 1 138 ? 28.807 46.166 -12.059 0.06 17.83 138 LEU A CA 1
ATOM 839 C C . LEU A 1 138 ? 29.250 45.996 -10.648 0.06 16.91 138 LEU A C 1
ATOM 840 O O . LEU A 1 138 ? 29.847 46.928 -9.997 0.06 16.36 138 LEU A O 1
ATOM 845 N N . LEU A 1 139 ? 28.803 44.788 -10.152 0.06 15.35 139 LEU A N 1
ATOM 846 C CA . LEU A 1 139 ? 29.205 44.541 -8.755 0.06 18.05 139 LEU A CA 1
ATOM 847 C C . LEU A 1 139 ? 30.749 44.472 -8.598 0.06 18.01 139 LEU A C 1
ATOM 848 O O . LEU A 1 139 ? 31.274 44.867 -7.601 0.06 18.49 139 LEU A O 1
ATOM 853 N N . TRP A 1 140 ? 31.262 43.764 -9.629 0.06 17.42 140 TRP A N 1
ATOM 854 C CA . TRP A 1 140 ? 32.710 43.587 -9.645 0.06 16.17 140 TRP A CA 1
ATOM 855 C C . TRP A 1 140 ? 33.463 44.966 -9.722 0.06 17.62 140 TRP A C 1
ATOM 856 O O . TRP A 1 140 ? 34.428 45.113 -9.017 0.06 18.23 140 TRP A O 1
ATOM 867 N N . ARG A 1 141 ? 32.939 45.785 -10.640 0.06 19.03 141 ARG A N 1
ATOM 868 C CA . ARG A 1 141 ? 33.687 47.102 -10.463 0.06 21.88 141 ARG A CA 1
ATOM 869 C C . ARG A 1 141 ? 33.683 47.826 -9.200 0.06 22.93 141 ARG A C 1
ATOM 870 O O . ARG A 1 141 ? 34.737 48.695 -9.042 0.06 22.55 141 ARG A O 1
ATOM 878 N N . SER A 1 142 ? 32.677 47.511 -8.286 0.06 23.60 142 SER A N 1
ATOM 879 C CA . SER A 1 142 ? 32.642 48.078 -6.966 0.06 25.34 142 SER A CA 1
ATOM 880 C C . SER A 1 142 ? 33.246 47.282 -5.867 0.06 25.30 142 SER A C 1
ATOM 881 O O . SER A 1 142 ? 33.495 47.851 -4.817 0.06 24.85 142 SER A O 1
ATOM 884 N N . ASP A 1 143 ? 33.671 45.962 -6.200 0.06 23.47 143 ASP A N 1
ATOM 885 C CA . ASP A 1 143 ? 34.231 45.113 -5.051 0.06 23.53 143 ASP A CA 1
ATOM 886 C C . ASP A 1 143 ? 35.713 44.737 -5.508 0.06 23.62 143 ASP A C 1
ATOM 887 O O . ASP A 1 143 ? 35.885 43.872 -6.215 0.06 21.10 143 ASP A O 1
ATOM 892 N N . PRO A 1 144 ? 36.606 45.342 -4.909 0.06 25.79 144 PRO A N 1
ATOM 893 C CA . PRO A 1 144 ? 38.126 45.189 -5.218 0.06 25.88 144 PRO A CA 1
ATOM 894 C C . PRO A 1 144 ? 38.781 43.769 -4.832 0.06 24.93 144 PRO A C 1
ATOM 895 O O . PRO A 1 144 ? 39.592 43.130 -5.604 0.06 24.03 144 PRO A O 1
ATOM 899 N N . MET A 1 145 ? 37.894 43.095 -4.103 0.06 22.18 145 MET A N 1
ATOM 900 C CA . MET A 1 145 ? 38.193 41.688 -3.731 0.06 21.56 145 MET A CA 1
ATOM 901 C C . MET A 1 145 ? 37.213 40.700 -4.427 0.06 18.22 145 MET A C 1
ATOM 902 O O . MET A 1 145 ? 37.152 39.577 -3.896 0.06 16.66 145 MET A O 1
ATOM 907 N N . TYR A 1 146 ? 36.620 41.141 -5.586 0.06 16.64 146 TYR A N 1
ATOM 908 C CA . TYR A 1 146 ? 35.672 40.137 -6.108 0.06 16.25 146 TYR A CA 1
ATOM 909 C C . TYR A 1 146 ? 36.204 38.676 -6.516 0.06 16.75 146 TYR A C 1
ATOM 910 O O . TYR A 1 146 ? 35.552 37.633 -6.432 0.06 15.50 146 TYR A O 1
ATOM 919 N N . HIS A 1 147 ? 37.519 38.675 -6.942 0.06 15.21 147 HIS A N 1
ATOM 920 C CA . HIS A 1 147 ? 37.989 37.338 -7.325 0.06 16.06 147 HIS A CA 1
ATOM 921 C C . HIS A 1 147 ? 38.153 36.291 -6.188 0.06 14.64 147 HIS A C 1
ATOM 922 O O . HIS A 1 147 ? 38.227 35.122 -6.541 0.06 14.35 147 HIS A O 1
ATOM 929 N N . SER A 1 148 ? 38.176 36.789 -4.959 0.06 14.99 148 SER A N 1
ATOM 930 C CA . SER A 1 148 ? 38.234 35.989 -3.846 0.06 16.17 148 SER A CA 1
ATOM 931 C C . SER A 1 148 ? 36.985 35.198 -3.395 0.06 14.77 148 SER A C 1
ATOM 932 O O . SER A 1 148 ? 36.990 34.483 -2.432 0.06 14.22 148 SER A O 1
ATOM 935 N N . PHE A 1 149 ? 35.939 35.520 -4.198 0.06 14.86 149 PHE A N 1
ATOM 936 C CA . PHE A 1 149 ? 34.663 34.878 -4.007 0.06 14.08 149 PHE A CA 1
ATOM 937 C C . PHE A 1 149 ? 34.281 34.007 -5.233 0.06 13.81 149 PHE A C 1
ATOM 938 O O . PHE A 1 149 ? 33.118 33.466 -5.433 0.06 12.76 149 PHE A O 1
ATOM 946 N N . ILE A 1 150 ? 35.221 33.918 -6.229 0.06 13.26 150 ILE A N 1
ATOM 947 C CA . ILE A 1 150 ? 35.081 33.066 -7.390 0.06 13.66 150 ILE A CA 1
ATOM 948 C C . ILE A 1 150 ? 35.857 31.721 -7.139 0.06 14.31 150 ILE A C 1
ATOM 949 O O . ILE A 1 150 ? 37.108 31.611 -6.764 0.06 13.12 150 ILE A O 1
ATOM 954 N N . ASP A 1 151 ? 35.090 30.707 -7.422 0.06 14.21 151 ASP A N 1
ATOM 955 C CA . ASP A 1 151 ? 35.791 29.359 -7.190 0.06 15.03 151 ASP A CA 1
ATOM 956 C C . ASP A 1 151 ? 36.760 29.003 -8.420 0.06 16.34 151 ASP A C 1
ATOM 957 O O . ASP A 1 151 ? 36.715 29.631 -9.380 0.06 15.00 151 ASP A O 1
ATOM 962 N N . PRO A 1 152 ? 37.707 28.127 -8.078 0.06 18.34 152 PRO A N 1
ATOM 963 C CA . PRO A 1 152 ? 38.584 27.712 -9.202 0.06 19.94 152 PRO A CA 1
ATOM 964 C C . PRO A 1 152 ? 37.732 26.720 -9.963 0.06 22.38 152 PRO A C 1
ATOM 965 O O . PRO A 1 152 ? 36.506 26.553 -10.041 0.06 20.78 152 PRO A O 1
ATOM 969 N N . ILE A 1 153 ? 38.421 26.061 -10.913 0.06 24.60 153 ILE A N 1
ATOM 970 C CA . ILE A 1 153 ? 38.127 25.043 -11.785 0.06 27.58 153 ILE A CA 1
ATOM 971 C C . ILE A 1 153 ? 38.037 23.753 -11.169 0.06 27.80 153 ILE A C 1
ATOM 972 O O . ILE A 1 153 ? 38.994 23.355 -10.324 0.06 26.52 153 ILE A O 1
ATOM 977 N N . PHE A 1 154 ? 36.913 23.157 -11.292 0.06 27.93 154 PHE A N 1
ATOM 978 C CA . PHE A 1 154 ? 36.865 21.896 -10.674 0.06 30.72 154 PHE A CA 1
ATOM 979 C C . PHE A 1 154 ? 37.026 20.793 -11.772 0.06 35.72 154 PHE A C 1
ATOM 980 O O . PHE A 1 154 ? 36.442 20.933 -12.749 0.06 34.67 154 PHE A O 1
ATOM 988 N N . PRO A 1 155 ? 37.593 19.583 -11.218 0.06 40.18 155 PRO A N 1
ATOM 989 C CA . PRO A 1 155 ? 37.934 18.246 -11.847 0.06 44.84 155 PRO A CA 1
ATOM 990 C C . PRO A 1 155 ? 36.719 17.867 -12.668 0.06 47.87 155 PRO A C 1
ATOM 991 O O . PRO A 1 155 ? 35.594 18.362 -12.423 0.06 49.26 155 PRO A O 1
ATOM 995 N N . GLU A 1 156 ? 36.922 16.874 -13.547 0.06 49.84 156 GLU A N 1
ATOM 996 C CA . GLU A 1 156 ? 35.860 16.399 -14.383 0.06 50.07 156 GLU A CA 1
ATOM 997 C C . GLU A 1 156 ? 35.197 15.115 -13.873 0.06 48.67 156 GLU A C 1
ATOM 998 O O . GLU A 1 156 ? 33.933 14.967 -13.891 0.06 49.16 156 GLU A O 1
ATOM 1239 N N . GLY A 1 36 ? 33.125 50.236 -20.429 0.06 40.48 36 GLY A N 2
ATOM 1240 C CA . GLY A 1 36 ? 32.755 50.350 -18.953 0.06 38.53 36 GLY A CA 2
ATOM 1241 C C . GLY A 1 36 ? 33.937 49.893 -18.154 0.06 36.90 36 GLY A C 2
ATOM 1242 O O . GLY A 1 36 ? 34.671 50.939 -17.934 0.06 36.74 36 GLY A O 2
ATOM 1243 N N . SER A 1 37 ? 34.051 48.545 -17.793 0.06 33.87 37 SER A N 2
ATOM 1244 C CA . SER A 1 37 ? 35.266 47.753 -17.038 0.06 31.31 37 SER A CA 2
ATOM 1245 C C . SER A 1 37 ? 34.764 46.191 -16.672 0.06 27.34 37 SER A C 2
ATOM 1246 O O . SER A 1 37 ? 33.468 46.140 -16.260 0.06 24.91 37 SER A O 2
ATOM 1249 N N . LEU A 1 38 ? 35.680 45.167 -16.601 0.06 23.25 38 LEU A N 2
ATOM 1250 C CA . LEU A 1 38 ? 35.239 43.793 -16.248 0.06 22.28 38 LEU A CA 2
ATOM 1251 C C . LEU A 1 38 ? 34.186 43.165 -17.044 0.06 22.06 38 LEU A C 2
ATOM 1252 O O . LEU A 1 38 ? 33.677 41.999 -16.672 0.06 20.10 38 LEU A O 2
ATOM 1257 N N . LEU A 1 39 ? 33.851 43.612 -18.159 0.06 22.21 39 LEU A N 2
ATOM 1258 C CA . LEU A 1 39 ? 32.751 43.029 -19.020 0.06 23.50 39 LEU A CA 2
ATOM 1259 C C . LEU A 1 39 ? 33.082 41.735 -19.710 0.06 22.40 39 LEU A C 2
ATOM 1260 O O . LEU A 1 39 ? 32.271 40.747 -19.703 0.06 21.38 39 LEU A O 2
ATOM 1265 N N . ARG A 1 40 ? 34.364 41.476 -20.149 0.06 21.78 40 ARG A N 2
ATOM 1266 C CA . ARG A 1 40 ? 34.653 40.173 -20.708 0.06 21.95 40 ARG A CA 2
ATOM 1267 C C . ARG A 1 40 ? 34.603 39.033 -19.737 0.06 19.80 40 ARG A C 2
ATOM 1268 O O . ARG A 1 40 ? 34.067 37.940 -19.975 0.06 19.27 40 ARG A O 2
ATOM 1276 N N . ARG A 1 41 ? 35.221 39.329 -18.612 0.06 18.21 41 ARG A N 2
ATOM 1277 C CA . ARG A 1 41 ? 35.328 38.159 -17.701 0.06 16.48 41 ARG A CA 2
ATOM 1278 C C . ARG A 1 41 ? 33.881 37.848 -16.976 0.06 15.62 41 ARG A C 2
ATOM 1279 O O . ARG A 1 41 ? 33.765 36.663 -16.575 0.06 13.94 41 ARG A O 2
ATOM 1287 N N . ALA A 1 42 ? 33.162 38.970 -16.847 0.06 15.67 42 ALA A N 2
ATOM 1288 C CA . ALA A 1 42 ? 31.847 38.667 -16.231 0.06 14.84 42 ALA A CA 2
ATOM 1289 C C . ALA A 1 42 ? 30.967 37.916 -17.204 0.06 15.44 42 ALA A C 2
ATOM 1290 O O . ALA A 1 42 ? 30.205 37.125 -16.675 0.06 14.26 42 ALA A O 2
ATOM 1292 N N . GLU A 1 43 ? 30.981 38.175 -18.563 0.06 15.52 43 GLU A N 2
ATOM 1293 C CA . GLU A 1 43 ? 30.235 37.321 -19.535 0.06 16.40 43 GLU A CA 2
ATOM 1294 C C . GLU A 1 43 ? 30.818 35.935 -19.488 0.06 16.15 43 GLU A C 2
ATOM 1295 O O . GLU A 1 43 ? 30.170 34.908 -19.393 0.06 14.99 43 GLU A O 2
ATOM 1301 N N . MET A 1 44 ? 32.150 35.794 -19.452 0.06 15.08 44 MET A N 2
ATOM 1302 C CA . MET A 1 44 ? 32.506 34.420 -19.543 0.06 15.02 44 MET A CA 2
ATOM 1303 C C . MET A 1 44 ? 32.030 33.577 -18.290 0.06 14.92 44 MET A C 2
ATOM 1304 O O . MET A 1 44 ? 31.700 32.388 -18.446 0.06 14.76 44 MET A O 2
ATOM 1309 N N . TYR A 1 45 ? 32.103 34.304 -17.142 0.06 14.13 45 TYR A N 2
ATOM 1310 C CA . TYR A 1 45 ? 31.917 33.593 -15.843 0.06 13.21 45 TYR A CA 2
ATOM 1311 C C . TYR A 1 45 ? 30.342 33.270 -15.763 0.06 13.30 45 TYR A C 2
ATOM 1312 O O . TYR A 1 45 ? 30.073 32.131 -15.414 0.06 12.10 45 TYR A O 2
ATOM 1321 N N . GLN A 1 46 ? 29.528 34.353 -16.032 0.06 13.53 46 GLN A N 2
ATOM 1322 C CA . GLN A 1 46 ? 28.048 33.961 -15.933 0.06 13.74 46 GLN A CA 2
ATOM 1323 C C . GLN A 1 46 ? 27.590 33.015 -17.035 0.06 15.36 46 GLN A C 2
ATOM 1324 O O . GLN A 1 46 ? 26.732 32.167 -16.811 0.06 14.31 46 GLN A O 2
ATOM 1330 N N . ASP A 1 47 ? 28.225 33.186 -18.299 0.06 15.58 47 ASP A N 2
ATOM 1331 C CA . ASP A 1 47 ? 27.771 32.142 -19.292 0.06 17.12 47 ASP A CA 2
ATOM 1332 C C . ASP A 1 47 ? 28.351 30.874 -18.832 0.06 16.00 47 ASP A C 2
ATOM 1333 O O . ASP A 1 47 ? 27.512 29.939 -19.338 0.06 16.60 47 ASP A O 2
ATOM 1338 N N . TYR A 1 48 ? 29.456 30.764 -18.083 0.06 14.70 48 TYR A N 2
ATOM 1339 C CA . TYR A 1 48 ? 29.784 29.394 -17.610 0.06 14.87 48 TYR A CA 2
ATOM 1340 C C . TYR A 1 48 ? 28.810 28.830 -16.489 0.06 15.48 48 TYR A C 2
ATOM 1341 O O . TYR A 1 48 ? 28.264 27.733 -16.487 0.06 15.16 48 TYR A O 2
ATOM 1350 N N . MET A 1 49 ? 28.668 29.780 -15.539 0.06 14.15 49 MET A N 2
ATOM 1351 C CA . MET A 1 49 ? 27.913 29.249 -14.341 0.06 13.37 49 MET A CA 2
ATOM 1352 C C . MET A 1 49 ? 26.451 28.916 -14.704 0.06 13.87 49 MET A C 2
ATOM 1353 O O . MET A 1 49 ? 25.899 27.982 -14.090 0.06 14.61 49 MET A O 2
ATOM 1358 N N . LYS A 1 50 ? 25.863 29.700 -15.643 0.06 14.70 50 LYS A N 2
ATOM 1359 C CA . LYS A 1 50 ? 24.427 29.308 -15.880 0.06 15.66 50 LYS A CA 2
ATOM 1360 C C . LYS A 1 50 ? 24.281 28.009 -16.511 0.06 16.96 50 LYS A C 2
ATOM 1361 O O . LYS A 1 50 ? 23.132 27.508 -16.566 0.06 17.20 50 LYS A O 2
ATOM 1367 N N . GLN A 1 51 ? 25.332 27.354 -17.054 0.06 17.81 51 GLN A N 2
ATOM 1368 C CA . GLN A 1 51 ? 25.238 26.008 -17.608 0.06 19.79 51 GLN A CA 2
ATOM 1369 C C . GLN A 1 51 ? 25.609 24.988 -16.669 0.06 19.08 51 GLN A C 2
ATOM 1370 O O . GLN A 1 51 ? 25.332 23.821 -17.117 0.06 18.44 51 GLN A O 2
ATOM 1376 N N . VAL A 1 52 ? 26.130 25.317 -15.438 0.06 17.99 52 VAL A N 2
ATOM 1377 C CA . VAL A 1 52 ? 26.398 24.118 -14.572 0.06 17.35 52 VAL A CA 2
ATOM 1378 C C . VAL A 1 52 ? 25.060 23.665 -13.990 0.06 17.67 52 VAL A C 2
ATOM 1379 O O . VAL A 1 52 ? 24.427 24.555 -13.307 0.06 15.93 52 VAL A O 2
ATOM 1383 N N . PRO A 1 53 ? 24.603 22.409 -14.179 0.06 17.49 53 PRO A N 2
ATOM 1384 C CA . PRO A 1 53 ? 23.358 21.991 -13.651 0.06 16.94 53 PRO A CA 2
ATOM 1385 C C . PRO A 1 53 ? 23.374 21.791 -12.084 0.06 16.77 53 PRO A C 2
ATOM 1386 O O . PRO A 1 53 ? 24.436 21.479 -11.601 0.06 15.86 53 PRO A O 2
ATOM 1390 N N . ILE A 1 54 ? 22.255 22.049 -11.408 0.06 15.75 54 ILE A N 2
ATOM 1391 C CA . ILE A 1 54 ? 22.133 21.604 -10.005 0.06 15.53 54 ILE A CA 2
ATOM 1392 C C . ILE A 1 54 ? 22.231 20.112 -9.834 0.06 16.71 54 ILE A C 2
ATOM 1393 O O . ILE A 1 54 ? 21.571 19.288 -10.544 0.06 15.81 54 ILE A O 2
ATOM 1398 N N . PRO A 1 55 ? 22.961 19.659 -8.909 0.06 16.22 55 PRO A N 2
ATOM 1399 C CA . PRO A 1 55 ? 23.013 18.205 -8.882 0.06 18.19 55 PRO A CA 2
ATOM 1400 C C . PRO A 1 55 ? 21.641 17.588 -8.418 0.06 21.51 55 PRO A C 2
ATOM 1401 O O . PRO A 1 55 ? 20.815 18.226 -7.875 0.06 21.20 55 PRO A O 2
ATOM 1405 N N . THR A 1 56 ? 21.411 16.485 -9.315 0.06 23.84 56 THR A N 2
ATOM 1406 C CA . THR A 1 56 ? 20.101 15.888 -8.886 0.06 28.52 56 THR A CA 2
ATOM 1407 C C . THR A 1 56 ? 20.092 14.796 -7.798 0.06 28.14 56 THR A C 2
ATOM 1408 O O . THR A 1 56 ? 19.234 14.879 -7.032 0.06 29.15 56 THR A O 2
ATOM 1412 N N . ASN A 1 57 ? 21.176 14.319 -7.569 0.06 27.43 57 ASN A N 2
ATOM 1413 C CA . ASN A 1 57 ? 21.194 13.204 -6.513 0.06 28.67 57 ASN A CA 2
ATOM 1414 C C . ASN A 1 57 ? 21.826 14.021 -5.245 0.06 26.21 57 ASN A C 2
ATOM 1415 O O . ASN A 1 57 ? 22.487 15.062 -5.547 0.06 25.82 57 ASN A O 2
ATOM 1420 N N . ARG A 1 58 ? 21.307 13.750 -4.107 0.06 22.95 58 ARG A N 2
ATOM 1421 C CA . ARG A 1 58 ? 22.028 14.495 -3.023 0.06 22.08 58 ARG A CA 2
ATOM 1422 C C . ARG A 1 58 ? 22.544 13.399 -2.076 0.06 21.45 58 ARG A C 2
ATOM 1423 O O . ARG A 1 58 ? 22.178 12.216 -2.110 0.06 19.71 58 ARG A O 2
ATOM 1431 N N . GLY A 1 59 ? 23.584 13.880 -1.346 0.06 18.95 59 GLY A N 2
ATOM 1432 C CA . GLY A 1 59 ? 24.079 12.972 -0.182 0.06 18.59 59 GLY A CA 2
ATOM 1433 C C . GLY A 1 59 ? 23.415 13.146 1.095 0.06 18.44 59 GLY A C 2
ATOM 1434 O O . GLY A 1 59 ? 22.283 13.764 1.206 0.06 18.92 59 GLY A O 2
ATOM 1435 N N . SER A 1 60 ? 23.984 12.696 2.251 0.06 17.99 60 SER A N 2
ATOM 1436 C CA . SER A 1 60 ? 23.312 12.777 3.605 0.06 18.23 60 SER A CA 2
ATOM 1437 C C . SER A 1 60 ? 23.618 14.097 4.237 0.06 16.35 60 SER A C 2
ATOM 1438 O O . SER A 1 60 ? 24.464 14.941 3.728 0.06 15.38 60 SER A O 2
ATOM 1441 N N . LEU A 1 61 ? 22.937 14.244 5.370 0.06 16.55 61 LEU A N 2
ATOM 1442 C CA . LEU A 1 61 ? 23.193 15.546 6.072 0.06 16.90 61 LEU A CA 2
ATOM 1443 C C . LEU A 1 61 ? 24.627 15.869 6.337 0.06 15.41 61 LEU A C 2
ATOM 1444 O O . LEU A 1 61 ? 25.394 14.940 6.519 0.06 15.05 61 LEU A O 2
ATOM 1449 N N . ILE A 1 62 ? 24.947 17.164 6.168 0.06 14.36 62 ILE A N 2
ATOM 1450 C CA . ILE A 1 62 ? 26.390 17.599 6.366 0.06 13.71 62 ILE A CA 2
ATOM 1451 C C . ILE A 1 62 ? 26.474 18.430 7.615 0.06 14.54 62 ILE A C 2
ATOM 1452 O O . ILE A 1 62 ? 25.909 19.499 7.820 0.06 12.86 62 ILE A O 2
ATOM 1457 N N . PRO A 1 63 ? 27.305 18.008 8.624 0.06 13.08 63 PRO A N 2
ATOM 1458 C CA . PRO A 1 63 ? 27.475 18.797 9.792 0.06 12.37 63 PRO A CA 2
ATOM 1459 C C . PRO A 1 63 ? 28.235 20.136 9.532 0.06 12.88 63 PRO A C 2
ATOM 1460 O O . PRO A 1 63 ? 29.218 20.245 9.013 0.06 12.10 63 PRO A O 2
ATOM 1464 N N . PHE A 1 64 ? 27.794 21.244 10.075 0.06 12.45 64 PHE A N 2
ATOM 1465 C CA . PHE A 1 64 ? 28.643 22.399 9.786 0.06 12.04 64 PHE A CA 2
ATOM 1466 C C . PHE A 1 64 ? 28.733 23.392 10.842 0.06 11.91 64 PHE A C 2
ATOM 1467 O O . PHE A 1 64 ? 27.794 23.574 11.765 0.06 11.75 64 PHE A O 2
ATOM 1475 N N . THR A 1 65 ? 29.725 24.302 10.781 0.06 11.72 65 THR A N 2
ATOM 1476 C CA . THR A 1 65 ? 29.685 25.293 11.858 0.06 12.93 65 THR A CA 2
ATOM 1477 C C . THR A 1 65 ? 30.060 26.714 11.338 0.06 12.08 65 THR A C 2
ATOM 1478 O O . THR A 1 65 ? 30.504 27.794 12.169 0.06 12.39 65 THR A O 2
ATOM 1482 N N . SER A 1 66 ? 29.999 26.848 9.971 0.06 12.12 66 SER A N 2
ATOM 1483 C CA . SER A 1 66 ? 30.317 28.181 9.112 0.06 12.22 66 SER A CA 2
ATOM 1484 C C . SER A 1 66 ? 29.529 27.975 7.648 0.06 11.76 66 SER A C 2
ATOM 1485 O O . SER A 1 66 ? 29.632 27.016 7.205 0.06 11.25 66 SER A O 2
ATOM 1488 N N . TRP A 1 67 ? 28.674 28.983 7.235 0.06 11.38 67 TRP A N 2
ATOM 1489 C CA . TRP A 1 67 ? 28.041 28.721 5.931 0.06 11.66 67 TRP A CA 2
ATOM 1490 C C . TRP A 1 67 ? 29.042 28.404 4.925 0.06 11.28 67 TRP A C 2
ATOM 1491 O O . TRP A 1 67 ? 28.809 27.603 4.039 0.06 11.39 67 TRP A O 2
ATOM 1502 N N . VAL A 1 68 ? 30.170 29.141 5.123 0.06 12.30 68 VAL A N 2
ATOM 1503 C CA . VAL A 1 68 ? 31.279 28.975 4.160 0.06 13.29 68 VAL A CA 2
ATOM 1504 C C . VAL A 1 68 ? 32.001 27.579 4.214 0.06 13.02 68 VAL A C 2
ATOM 1505 O O . VAL A 1 68 ? 32.154 26.962 3.147 0.06 11.57 68 VAL A O 2
ATOM 1509 N N . GLY A 1 69 ? 31.942 27.181 5.468 0.06 13.11 69 GLY A N 2
ATOM 1510 C CA . GLY A 1 69 ? 32.621 25.824 5.681 0.06 13.30 69 GLY A CA 2
ATOM 1511 C C . GLY A 1 69 ? 31.527 24.703 5.236 0.06 12.97 69 GLY A C 2
ATOM 1512 O O . GLY A 1 69 ? 31.844 23.669 4.699 0.06 13.31 69 GLY A O 2
ATOM 1513 N N . LEU A 1 70 ? 30.152 25.068 5.426 0.06 11.81 70 LEU A N 2
ATOM 1514 C CA . LEU A 1 70 ? 29.221 24.104 4.892 0.06 11.98 70 LEU A CA 2
ATOM 1515 C C . LEU A 1 70 ? 29.249 23.816 3.287 0.06 12.08 70 LEU A C 2
ATOM 1516 O O . LEU A 1 70 ? 29.088 22.869 2.744 0.06 10.81 70 LEU A O 2
ATOM 1521 N N . SER A 1 71 ? 29.297 24.909 2.569 0.06 12.38 71 SER A N 2
ATOM 1522 C CA . SER A 1 71 ? 29.274 24.962 1.168 0.06 12.09 71 SER A CA 2
ATOM 1523 C C . SER A 1 71 ? 30.755 24.297 0.695 0.06 12.15 71 SER A C 2
ATOM 1524 O O . SER A 1 71 ? 30.637 23.938 -0.248 0.06 11.84 71 SER A O 2
ATOM 1527 N N . ILE A 1 72 ? 31.919 24.354 1.477 0.06 12.49 72 ILE A N 2
ATOM 1528 C CA . ILE A 1 72 ? 33.216 23.759 1.083 0.06 12.62 72 ILE A CA 2
ATOM 1529 C C . ILE A 1 72 ? 32.943 22.103 0.957 0.06 12.53 72 ILE A C 2
ATOM 1530 O O . ILE A 1 72 ? 33.163 21.398 -0.211 0.06 12.05 72 ILE A O 2
ATOM 1535 N N . SER A 1 73 ? 32.197 21.660 1.965 0.06 12.45 73 SER A N 2
ATOM 1536 C CA . SER A 1 73 ? 31.741 20.306 2.087 0.06 12.72 73 SER A CA 2
ATOM 1537 C C . SER A 1 73 ? 30.822 19.950 1.001 0.06 12.98 73 SER A C 2
ATOM 1538 O O . SER A 1 73 ? 31.080 19.025 0.132 0.06 12.08 73 SER A O 2
ATOM 1541 N N . MET A 1 74 ? 29.886 20.971 0.728 0.06 12.03 74 MET A N 2
ATOM 1542 C CA . MET A 1 74 ? 28.899 20.630 -0.331 0.06 12.12 74 MET A CA 2
ATOM 1543 C C . MET A 1 74 ? 29.700 20.527 -1.576 0.06 12.75 74 MET A C 2
ATOM 1544 O O . MET A 1 74 ? 29.172 19.512 -2.219 0.06 11.94 74 MET A O 2
ATOM 1549 N N . LYS A 1 75 ? 30.773 21.443 -1.999 0.06 12.98 75 LYS A N 2
ATOM 1550 C CA . LYS A 1 75 ? 31.492 21.414 -3.346 0.06 13.44 75 LYS A CA 2
ATOM 1551 C C . LYS A 1 75 ? 32.422 20.007 -3.186 0.06 14.15 75 LYS A C 2
ATOM 1552 O O . LYS A 1 75 ? 32.840 19.623 -4.363 0.06 14.30 75 LYS A O 2
ATOM 1558 N N . GLN A 1 76 ? 33.015 19.733 -2.035 0.06 14.85 76 GLN A N 2
ATOM 1559 C CA . GLN A 1 76 ? 33.731 18.490 -2.092 0.06 14.98 76 GLN A CA 2
ATOM 1560 C C . GLN A 1 76 ? 32.936 17.100 -2.526 0.06 15.85 76 GLN A C 2
ATOM 1561 O O . GLN A 1 76 ? 33.105 16.255 -3.404 0.06 14.58 76 GLN A O 2
ATOM 1567 N N . LEU A 1 77 ? 31.894 17.088 -1.991 0.06 15.02 77 LEU A N 2
ATOM 1568 C CA . LEU A 1 77 ? 31.050 15.887 -1.976 0.06 14.61 77 LEU A CA 2
ATOM 1569 C C . LEU A 1 77 ? 30.311 16.064 -3.429 0.06 14.66 77 LEU A C 2
ATOM 1570 O O . LEU A 1 77 ? 29.959 15.004 -3.996 0.06 14.57 77 LEU A O 2
ATOM 1575 N N . TYR A 1 78 ? 30.195 17.236 -4.003 0.06 13.46 78 TYR A N 2
ATOM 1576 C CA . TYR A 1 78 ? 29.504 17.313 -5.294 0.06 13.86 78 TYR A CA 2
ATOM 1577 C C . TYR A 1 78 ? 30.346 17.697 -6.666 0.06 15.21 78 TYR A C 2
ATOM 1578 O O . TYR A 1 78 ? 29.762 17.616 -7.740 0.06 14.71 78 TYR A O 2
ATOM 1587 N N . GLY A 1 79 ? 31.474 18.333 -6.437 0.06 14.68 79 GLY A N 2
ATOM 1588 C CA . GLY A 1 79 ? 32.408 18.807 -7.417 0.06 16.61 79 GLY A CA 2
ATOM 1589 C C . GLY A 1 79 ? 32.260 20.086 -8.160 0.06 17.02 79 GLY A C 2
ATOM 1590 O O . GLY A 1 79 ? 32.885 20.110 -9.190 0.06 18.18 79 GLY A O 2
ATOM 1591 N N . GLN A 1 80 ? 31.253 20.874 -7.795 0.06 15.78 80 GLN A N 2
ATOM 1592 C CA . GLN A 1 80 ? 31.099 22.032 -8.626 0.06 15.03 80 GLN A CA 2
ATOM 1593 C C . GLN A 1 80 ? 31.340 23.298 -7.780 0.06 13.95 80 GLN A C 2
ATOM 1594 O O . GLN A 1 80 ? 31.284 23.291 -6.487 0.06 13.29 80 GLN A O 2
ATOM 1600 N N . PRO A 1 81 ? 31.673 24.417 -8.455 0.06 14.24 81 PRO A N 2
ATOM 1601 C CA . PRO A 1 81 ? 31.790 25.737 -7.733 0.06 13.13 81 PRO A CA 2
ATOM 1602 C C . PRO A 1 81 ? 30.346 26.188 -7.557 0.06 12.21 81 PRO A C 2
ATOM 1603 O O . PRO A 1 81 ? 29.513 25.856 -8.365 0.06 12.70 81 PRO A O 2
ATOM 1607 N N . LEU A 1 82 ? 30.491 27.093 -6.513 0.06 11.17 82 LEU A N 2
ATOM 1608 C CA . LEU A 1 82 ? 29.288 28.008 -6.108 0.06 10.54 82 LEU A CA 2
ATOM 1609 C C . LEU A 1 82 ? 29.546 29.360 -6.510 0.06 11.12 82 LEU A C 2
ATOM 1610 O O . LEU A 1 82 ? 30.632 29.845 -6.496 0.06 10.04 82 LEU A O 2
ATOM 1615 N N . HIS A 1 83 ? 28.500 30.025 -7.150 0.06 10.75 83 HIS A N 2
ATOM 1616 C CA . HIS A 1 83 ? 28.606 31.324 -7.802 0.06 9.95 83 HIS A CA 2
ATOM 1617 C C . HIS A 1 83 ? 29.092 32.365 -6.899 0.06 10.62 83 HIS A C 2
ATOM 1618 O O . HIS A 1 83 ? 28.860 32.285 -5.725 0.06 9.52 83 HIS A O 2
ATOM 1625 N N . TYR A 1 84 ? 29.805 33.312 -7.495 0.06 10.05 84 TYR A N 2
ATOM 1626 C CA . TYR A 1 84 ? 30.125 34.516 -6.687 0.06 11.75 84 TYR A CA 2
ATOM 1627 C C . TYR A 1 84 ? 29.040 34.983 -5.609 0.06 11.78 84 TYR A C 2
ATOM 1628 O O . TYR A 1 84 ? 29.373 35.376 -4.542 0.06 11.64 84 TYR A O 2
ATOM 1637 N N . LEU A 1 85 ? 27.802 35.148 -6.225 0.06 11.53 85 LEU A N 2
ATOM 1638 C CA . LEU A 1 85 ? 26.732 35.681 -5.388 0.06 11.14 85 LEU A CA 2
ATOM 1639 C C . LEU A 1 85 ? 26.438 34.776 -4.270 0.06 10.61 85 LEU A C 2
ATOM 1640 O O . LEU A 1 85 ? 26.102 35.226 -3.101 0.06 10.38 85 LEU A O 2
ATOM 1645 N N . THR A 1 86 ? 26.584 33.427 -4.491 0.06 9.49 86 THR A N 2
ATOM 1646 C CA . THR A 1 86 ? 26.350 32.548 -3.354 0.06 10.17 86 THR A CA 2
ATOM 1647 C C . THR A 1 86 ? 27.555 32.633 -2.356 0.06 9.99 86 THR A C 2
ATOM 1648 O O . THR A 1 86 ? 27.328 32.783 -1.168 0.06 9.62 86 THR A O 2
ATOM 1652 N N . ASN A 1 87 ? 28.789 32.693 -2.893 0.06 9.27 87 ASN A N 2
ATOM 1653 C CA . ASN A 1 87 ? 29.845 32.786 -1.847 0.06 10.85 87 ASN A CA 2
ATOM 1654 C C . ASN A 1 87 ? 29.846 34.083 -1.062 0.06 11.14 87 ASN A C 2
ATOM 1655 O O . ASN A 1 87 ? 30.429 34.027 0.090 0.06 12.61 87 ASN A O 2
ATOM 1660 N N . VAL A 1 88 ? 29.330 35.164 -1.728 0.06 10.86 88 VAL A N 2
ATOM 1661 C CA . VAL A 1 88 ? 28.993 36.503 -1.063 0.06 11.57 88 VAL A CA 2
ATOM 1662 C C . VAL A 1 88 ? 28.008 36.289 -0.132 0.06 11.44 88 VAL A C 2
ATOM 1663 O O . VAL A 1 88 ? 28.274 36.743 1.079 0.06 11.06 88 VAL A O 2
ATOM 1667 N N . LEU A 1 89 ? 26.921 35.650 -0.492 0.06 10.22 89 LEU A N 2
ATOM 1668 C CA . LEU A 1 89 ? 25.942 35.568 0.683 0.06 10.95 89 LEU A CA 2
ATOM 1669 C C . LEU A 1 89 ? 26.259 34.920 2.010 0.06 11.26 89 LEU A C 2
ATOM 1670 O O . LEU A 1 89 ? 25.867 35.482 3.108 0.06 11.90 89 LEU A O 2
ATOM 1675 N N . LEU A 1 90 ? 26.884 33.742 1.789 0.06 10.48 90 LEU A N 2
ATOM 1676 C CA . LEU A 1 90 ? 27.219 32.913 2.878 0.06 10.80 90 LEU A CA 2
ATOM 1677 C C . LEU A 1 90 ? 28.306 33.712 3.604 0.06 11.41 90 LEU A C 2
ATOM 1678 O O . LEU A 1 90 ? 28.244 33.650 4.857 0.06 10.48 90 LEU A O 2
ATOM 1683 N N . GLN A 1 91 ? 29.298 34.392 2.953 0.06 10.57 91 GLN A N 2
ATOM 1684 C CA . GLN A 1 91 ? 30.177 35.372 3.853 0.06 11.67 91 GLN A CA 2
ATOM 1685 C C . GLN A 1 91 ? 29.327 36.546 4.805 0.06 12.55 91 GLN A C 2
ATOM 1686 O O . GLN A 1 91 ? 29.563 37.599 5.669 0.06 12.08 91 GLN A O 2
ATOM 1692 N N . ARG A 1 92 ? 28.224 36.720 4.009 0.06 11.25 92 ARG A N 2
ATOM 1693 C CA . ARG A 1 92 ? 27.485 37.686 5.025 0.06 11.64 92 ARG A CA 2
ATOM 1694 C C . ARG A 1 92 ? 26.564 36.919 6.059 0.06 11.12 92 ARG A C 2
ATOM 1695 O O . ARG A 1 92 ? 26.342 37.550 7.108 0.06 12.39 92 ARG A O 2
ATOM 1703 N N . TRP A 1 93 ? 26.024 35.804 5.755 0.06 10.71 93 TRP A N 2
ATOM 1704 C CA . TRP A 1 93 ? 25.312 35.060 6.827 0.06 10.56 93 TRP A CA 2
ATOM 1705 C C . TRP A 1 93 ? 26.227 34.765 8.094 0.06 11.32 93 TRP A C 2
ATOM 1706 O O . TRP A 1 93 ? 25.734 34.895 9.204 0.06 11.23 93 TRP A O 2
ATOM 1717 N N . ASP A 1 94 ? 27.425 34.313 7.819 0.06 11.40 94 ASP A N 2
ATOM 1718 C CA . ASP A 1 94 ? 28.326 34.095 8.955 0.06 10.69 94 ASP A CA 2
ATOM 1719 C C . ASP A 1 94 ? 28.722 35.372 9.721 0.06 12.36 94 ASP A C 2
ATOM 1720 O O . ASP A 1 94 ? 28.666 35.350 10.996 0.06 13.12 94 ASP A O 2
ATOM 1725 N N . GLN A 1 95 ? 28.927 36.440 8.950 0.06 12.98 95 GLN A N 2
ATOM 1726 C CA . GLN A 1 95 ? 29.364 37.659 9.663 0.06 14.95 95 GLN A CA 2
ATOM 1727 C C . GLN A 1 95 ? 28.186 38.092 10.535 0.06 14.90 95 GLN A C 2
ATOM 1728 O O . GLN A 1 95 ? 28.369 38.589 11.612 0.06 14.97 95 GLN A O 2
ATOM 1734 N N . SER A 1 96 ? 26.948 37.932 10.043 0.06 12.97 96 SER A N 2
ATOM 1735 C CA . SER A 1 96 ? 25.820 38.412 10.795 0.06 13.76 96 SER A CA 2
ATOM 1736 C C . SER A 1 96 ? 25.663 37.867 12.181 0.06 14.64 96 SER A C 2
ATOM 1737 O O . SER A 1 96 ? 24.944 38.378 13.039 0.06 14.87 96 SER A O 2
ATOM 1740 N N . ARG A 1 97 ? 26.514 36.830 12.402 0.06 13.47 97 ARG A N 2
ATOM 1741 C CA . ARG A 1 97 ? 26.268 36.261 13.671 0.06 14.78 97 ARG A CA 2
ATOM 1742 C C . ARG A 1 97 ? 27.142 36.954 14.819 0.06 16.37 97 ARG A C 2
ATOM 1743 O O . ARG A 1 97 ? 26.777 36.649 15.946 0.06 16.53 97 ARG A O 2
ATOM 1751 N N . PHE A 1 98 ? 27.943 37.817 14.362 0.06 17.81 98 PHE A N 2
ATOM 1752 C CA . PHE A 1 98 ? 28.964 38.323 15.377 0.06 21.46 98 PHE A CA 2
ATOM 1753 C C . PHE A 1 98 ? 28.112 39.181 16.351 0.06 22.64 98 PHE A C 2
ATOM 1754 O O . PHE A 1 98 ? 27.216 39.793 16.048 0.06 21.11 98 PHE A O 2
ATOM 1762 N N . GLY A 1 99 ? 28.460 38.952 17.634 0.06 24.70 99 GLY A N 2
ATOM 1763 C CA . GLY A 1 99 ? 27.747 40.020 18.496 0.06 28.66 99 GLY A CA 2
ATOM 1764 C C . GLY A 1 99 ? 26.752 39.321 19.360 0.06 31.85 99 GLY A C 2
ATOM 1765 O O . GLY A 1 99 ? 26.084 39.912 20.288 0.06 32.52 99 GLY A O 2
ATOM 1766 N N . THR A 1 100 ? 26.276 38.213 18.932 0.06 34.35 100 THR A N 2
ATOM 1767 C CA . THR A 1 100 ? 25.252 37.459 19.575 0.06 38.12 100 THR A CA 2
ATOM 1768 C C . THR A 1 100 ? 25.439 37.193 21.196 0.06 40.96 100 THR A C 2
ATOM 1769 O O . THR A 1 100 ? 26.552 37.225 21.817 0.06 39.94 100 THR A O 2
ATOM 1773 N N . ASP A 1 101 ? 24.229 37.365 21.741 0.06 43.37 101 ASP A N 2
ATOM 1774 C CA . ASP A 1 101 ? 24.249 37.322 23.219 0.06 46.83 101 ASP A CA 2
ATOM 1775 C C . ASP A 1 101 ? 24.578 36.036 23.735 0.06 47.54 101 ASP A C 2
ATOM 1776 O O . ASP A 1 101 ? 24.459 35.866 24.929 0.06 47.22 101 ASP A O 2
ATOM 1781 N N . SER A 1 102 ? 24.870 35.147 22.793 0.06 48.11 102 SER A N 2
ATOM 1782 C CA . SER A 1 102 ? 25.339 33.777 23.230 0.06 48.49 102 SER A CA 2
ATOM 1783 C C . SER A 1 102 ? 26.841 33.413 23.013 0.06 48.56 102 SER A C 2
ATOM 1784 O O . SER A 1 102 ? 27.481 33.958 22.229 0.06 48.01 102 SER A O 2
ATOM 1787 N N . GLU A 1 103 ? 27.404 32.388 23.716 0.06 49.01 103 GLU A N 2
ATOM 1788 C CA . GLU A 1 103 ? 28.797 31.808 23.351 0.06 49.77 103 GLU A CA 2
ATOM 1789 C C . GLU A 1 103 ? 29.059 30.990 21.881 0.06 47.67 103 GLU A C 2
ATOM 1790 O O . GLU A 1 103 ? 28.388 31.159 20.712 0.06 47.40 103 GLU A O 2
ATOM 1796 N N . GLU A 1 104 ? 30.168 30.225 21.803 0.06 45.63 104 GLU A N 2
ATOM 1797 C CA . GLU A 1 104 ? 30.282 29.470 20.542 0.06 43.76 104 GLU A CA 2
ATOM 1798 C C . GLU A 1 104 ? 29.046 28.452 20.308 0.06 39.86 104 GLU A C 2
ATOM 1799 O O . GLU A 1 104 ? 29.162 27.331 20.639 0.06 39.53 104 GLU A O 2
ATOM 1805 N N . GLN A 1 105 ? 27.866 28.833 19.729 0.06 34.57 105 GLN A N 2
ATOM 1806 C CA . GLN A 1 105 ? 26.857 27.816 19.691 0.06 29.32 105 GLN A CA 2
ATOM 1807 C C . GLN A 1 105 ? 27.030 27.303 17.973 0.06 25.24 105 GLN A C 2
ATOM 1808 O O . GLN A 1 105 ? 27.565 28.046 17.045 0.06 22.31 105 GLN A O 2
ATOM 1814 N N . ARG A 1 106 ? 27.130 25.980 17.923 0.06 20.71 106 ARG A N 2
ATOM 1815 C CA . ARG A 1 106 ? 27.301 25.617 16.593 0.06 17.50 106 ARG A CA 2
ATOM 1816 C C . ARG A 1 106 ? 26.125 26.072 15.695 0.06 16.46 106 ARG A C 2
ATOM 1817 O O . ARG A 1 106 ? 25.227 25.631 15.885 0.06 14.80 106 ARG A O 2
ATOM 1825 N N . LEU A 1 107 ? 26.815 26.662 14.425 0.06 14.62 107 LEU A N 2
ATOM 1826 C CA . LEU A 1 107 ? 25.450 26.855 13.441 0.06 15.36 107 LEU A CA 2
ATOM 1827 C C . LEU A 1 107 ? 24.522 25.631 13.249 0.06 14.99 107 LEU A C 2
ATOM 1828 O O . LEU A 1 107 ? 23.160 26.095 13.186 0.06 13.89 107 LEU A O 2
ATOM 1833 N N . ASP A 1 108 ? 25.081 24.421 13.004 0.06 13.59 108 ASP A N 2
ATOM 1834 C CA . ASP A 1 108 ? 24.051 23.461 12.944 0.06 14.74 108 ASP A CA 2
ATOM 1835 C C . ASP A 1 108 ? 23.201 23.110 14.224 0.06 16.36 108 ASP A C 2
ATOM 1836 O O . ASP A 1 108 ? 22.331 22.248 13.997 0.06 16.84 108 ASP A O 2
ATOM 1841 N N . SER A 1 109 ? 23.232 23.816 15.276 0.06 16.95 109 SER A N 2
ATOM 1842 C CA . SER A 1 109 ? 22.264 23.580 16.456 0.06 17.95 109 SER A CA 2
ATOM 1843 C C . SER A 1 109 ? 21.098 24.527 16.180 0.06 16.89 109 SER A C 2
ATOM 1844 O O . SER A 1 109 ? 20.091 24.664 17.017 0.06 17.33 109 SER A O 2
ATOM 1847 N N . ILE A 1 110 ? 21.410 25.464 15.196 0.06 16.34 110 ILE A N 2
ATOM 1848 C CA . ILE A 1 110 ? 20.207 26.504 14.888 0.06 16.52 110 ILE A CA 2
ATOM 1849 C C . ILE A 1 110 ? 19.513 26.160 13.624 0.06 15.42 110 ILE A C 2
ATOM 1850 O O . ILE A 1 110 ? 18.316 26.319 13.581 0.06 15.27 110 ILE A O 2
ATOM 1855 N N . ILE A 1 111 ? 20.444 25.956 12.567 0.06 15.35 111 ILE A N 2
ATOM 1856 C CA . ILE A 1 111 ? 19.699 25.625 11.272 0.06 15.31 111 ILE A CA 2
ATOM 1857 C C . ILE A 1 111 ? 20.012 24.189 10.968 0.06 15.30 111 ILE A C 2
ATOM 1858 O O . ILE A 1 111 ? 21.199 23.888 10.911 0.06 15.46 111 ILE A O 2
ATOM 1863 N N . HIS A 1 112 ? 19.025 23.344 10.653 0.06 15.17 112 HIS A N 2
ATOM 1864 C CA . HIS A 1 112 ? 19.315 21.934 10.458 0.06 14.45 112 HIS A CA 2
ATOM 1865 C C . HIS A 1 112 ? 20.148 21.819 9.175 0.06 14.57 112 HIS A C 2
ATOM 1866 O O . HIS A 1 112 ? 19.792 22.493 8.188 0.06 13.18 112 HIS A O 2
ATOM 1873 N N . PRO A 1 113 ? 21.174 20.979 9.110 0.06 14.01 113 PRO A N 2
ATOM 1874 C CA . PRO A 1 113 ? 22.022 20.847 7.930 0.06 13.22 113 PRO A CA 2
ATOM 1875 C C . PRO A 1 113 ? 21.169 20.444 6.663 0.06 13.57 113 PRO A C 2
ATOM 1876 O O . PRO A 1 113 ? 21.659 20.846 5.592 0.06 13.76 113 PRO A O 2
ATOM 1880 N N . THR A 1 114 ? 20.034 19.658 6.792 0.06 14.52 114 THR A N 2
ATOM 1881 C CA . THR A 1 114 ? 19.271 19.321 5.593 0.06 15.20 114 THR A CA 2
ATOM 1882 C C . THR A 1 114 ? 18.766 20.592 5.044 0.06 15.87 114 THR A C 2
ATOM 1883 O O . THR A 1 114 ? 19.096 20.906 3.909 0.06 15.40 114 THR A O 2
ATOM 1887 N N . LYS A 1 115 ? 18.075 21.365 5.901 0.06 14.79 115 LYS A N 2
ATOM 1888 C CA . LYS A 1 115 ? 17.511 22.608 5.429 0.06 14.72 115 LYS A CA 2
ATOM 1889 C C . LYS A 1 115 ? 18.603 23.558 4.945 0.06 14.35 115 LYS A C 2
ATOM 1890 O O . LYS A 1 115 ? 18.438 24.203 3.839 0.06 12.62 115 LYS A O 2
ATOM 1896 N N . ALA A 1 116 ? 19.695 23.657 5.752 0.06 12.45 116 ALA A N 2
ATOM 1897 C CA . ALA A 1 116 ? 20.764 24.470 5.226 0.06 12.19 116 ALA A CA 2
ATOM 1898 C C . ALA A 1 116 ? 21.311 24.082 3.874 0.06 12.01 116 ALA A C 2
ATOM 1899 O O . ALA A 1 116 ? 21.521 25.039 2.958 0.06 10.99 116 ALA A O 2
ATOM 1901 N N . GLU A 1 117 ? 21.498 22.750 3.595 0.06 11.07 117 GLU A N 2
ATOM 1902 C CA . GLU A 1 117 ? 21.989 22.480 2.220 0.06 11.56 117 GLU A CA 2
ATOM 1903 C C . GLU A 1 117 ? 21.010 22.802 1.124 0.06 11.40 117 GLU A C 2
ATOM 1904 O O . GLU A 1 117 ? 21.391 23.365 0.125 0.06 11.60 117 GLU A O 2
ATOM 1910 N N . ALA A 1 118 ? 19.764 22.478 1.401 0.06 11.20 118 ALA A N 2
ATOM 1911 C CA . ALA A 1 118 ? 18.855 22.775 0.332 0.06 11.47 118 ALA A CA 2
ATOM 1912 C C . ALA A 1 118 ? 18.757 24.311 0.033 0.06 11.64 118 ALA A C 2
ATOM 1913 O O . ALA A 1 118 ? 18.407 24.445 -1.122 0.06 11.49 118 ALA A O 2
ATOM 1915 N N . THR A 1 119 ? 18.967 25.181 1.052 0.06 11.78 119 THR A N 2
ATOM 1916 C CA . THR A 1 119 ? 18.908 26.619 0.852 0.06 11.53 119 THR A CA 2
ATOM 1917 C C . THR A 1 119 ? 20.063 27.036 0.013 0.06 11.46 119 THR A C 2
ATOM 1918 O O . THR A 1 119 ? 20.087 28.122 -0.592 0.06 11.80 119 THR A O 2
ATOM 1922 N N . ILE A 1 120 ? 21.160 26.261 0.197 0.06 10.44 120 ILE A N 2
ATOM 1923 C CA . ILE A 1 120 ? 22.290 26.600 -0.592 0.06 11.18 120 ILE A CA 2
ATOM 1924 C C . ILE A 1 120 ? 22.054 26.082 -1.995 0.06 11.16 120 ILE A C 2
ATOM 1925 O O . ILE A 1 120 ? 22.470 26.600 -2.895 0.06 11.93 120 ILE A O 2
ATOM 1930 N N . TRP A 1 121 ? 21.424 24.967 -2.102 0.06 10.53 121 TRP A N 2
ATOM 1931 C CA . TRP A 1 121 ? 21.193 24.812 -3.608 0.06 11.35 121 TRP A CA 2
ATOM 1932 C C . TRP A 1 121 ? 20.138 25.668 -4.268 0.06 10.97 121 TRP A C 2
ATOM 1933 O O . TRP A 1 121 ? 20.341 25.989 -5.501 0.06 10.57 121 TRP A O 2
ATOM 1944 N N . LEU A 1 122 ? 19.017 25.814 -3.553 0.06 11.01 122 LEU A N 2
ATOM 1945 C CA . LEU A 1 122 ? 18.062 26.685 -4.289 0.06 11.16 122 LEU A CA 2
ATOM 1946 C C . LEU A 1 122 ? 18.720 28.113 -4.641 0.06 10.90 122 LEU A C 2
ATOM 1947 O O . LEU A 1 122 ? 18.259 28.717 -5.730 0.06 10.46 122 LEU A O 2
ATOM 1952 N N . VAL A 1 123 ? 19.532 28.893 -3.727 0.06 10.47 123 VAL A N 2
ATOM 1953 C CA . VAL A 1 123 ? 20.063 30.135 -4.003 0.06 10.24 123 VAL A CA 2
ATOM 1954 C C . VAL A 1 123 ? 21.018 29.999 -5.238 0.06 10.13 123 VAL A C 2
ATOM 1955 O O . VAL A 1 123 ? 21.147 30.943 -6.021 0.06 9.88 123 VAL A O 2
ATOM 1959 N N . GLU A 1 124 ? 21.696 28.876 -5.258 0.06 9.66 124 GLU A N 2
ATOM 1960 C CA . GLU A 1 124 ? 22.725 28.742 -6.227 0.06 9.79 124 GLU A CA 2
ATOM 1961 C C . GLU A 1 124 ? 22.092 28.563 -7.598 0.06 10.08 124 GLU A C 2
ATOM 1962 O O . GLU A 1 124 ? 22.580 29.098 -8.578 0.06 11.30 124 GLU A O 2
ATOM 1968 N N . GLU A 1 125 ? 20.883 27.946 -7.522 0.06 9.93 125 GLU A N 2
ATOM 1969 C CA . GLU A 1 125 ? 20.256 27.792 -8.945 0.06 10.78 125 GLU A CA 2
ATOM 1970 C C . GLU A 1 125 ? 19.756 29.241 -9.203 0.06 12.07 125 GLU A C 2
ATOM 1971 O O . GLU A 1 125 ? 19.660 29.542 -10.406 0.06 11.73 125 GLU A O 2
ATOM 1977 N N . ILE A 1 126 ? 19.423 30.107 -8.178 0.06 10.92 126 ILE A N 2
ATOM 1978 C CA . ILE A 1 126 ? 18.892 31.384 -8.584 0.06 11.09 126 ILE A CA 2
ATOM 1979 C C . ILE A 1 126 ? 19.989 32.170 -9.212 0.06 11.44 126 ILE A C 2
ATOM 1980 O O . ILE A 1 126 ? 19.822 32.774 -10.298 0.06 10.03 126 ILE A O 2
ATOM 1985 N N . HIS A 1 127 ? 21.199 31.906 -8.524 0.06 11.03 127 HIS A N 2
ATOM 1986 C CA . HIS A 1 127 ? 22.283 32.740 -9.108 0.06 9.98 127 HIS A CA 2
ATOM 1987 C C . HIS A 1 127 ? 22.889 32.216 -10.338 0.06 11.76 127 HIS A C 2
ATOM 1988 O O . HIS A 1 127 ? 23.482 32.989 -11.174 0.06 11.03 127 HIS A O 2
ATOM 1995 N N . ARG A 1 128 ? 22.684 30.982 -10.541 0.06 12.00 128 ARG A N 2
ATOM 1996 C CA . ARG A 1 128 ? 23.048 30.539 -11.885 0.06 13.00 128 ARG A CA 2
ATOM 1997 C C . ARG A 1 128 ? 22.114 30.926 -13.053 0.06 13.14 128 ARG A C 2
ATOM 1998 O O . ARG A 1 128 ? 22.531 31.471 -14.066 0.06 13.98 128 ARG A O 2
ATOM 2006 N N . LEU A 1 129 ? 20.791 30.802 -12.689 0.06 12.08 129 LEU A N 2
ATOM 2007 C CA . LEU A 1 129 ? 19.905 30.955 -13.890 0.06 13.01 129 LEU A CA 2
ATOM 2008 C C . LEU A 1 129 ? 19.243 32.284 -14.096 0.06 13.52 129 LEU A C 2
ATOM 2009 O O . LEU A 1 129 ? 18.342 32.384 -15.157 0.06 13.07 129 LEU A O 2
ATOM 2014 N N . THR A 1 130 ? 19.467 33.381 -13.353 0.06 12.29 130 THR A N 2
ATOM 2015 C CA . THR A 1 130 ? 18.715 34.495 -13.471 0.06 11.85 130 THR A CA 2
ATOM 2016 C C . THR A 1 130 ? 19.674 35.676 -13.667 0.06 12.63 130 THR A C 2
ATOM 2017 O O . THR A 1 130 ? 19.120 36.137 -14.735 0.06 11.27 130 THR A O 2
ATOM 2021 N N . PRO A 1 131 ? 20.819 36.001 -13.061 0.06 13.38 131 PRO A N 2
ATOM 2022 C CA . PRO A 1 131 ? 21.568 37.326 -13.162 0.06 14.16 131 PRO A CA 2
ATOM 2023 C C . PRO A 1 131 ? 22.223 37.544 -14.670 0.06 14.92 131 PRO A C 2
ATOM 2024 O O . PRO A 1 131 ? 22.981 36.706 -14.912 0.06 16.45 131 PRO A O 2
ATOM 2028 N N . SER A 1 132 ? 21.712 38.332 -15.685 0.06 14.63 132 SER A N 2
ATOM 2029 C CA . SER A 1 132 ? 22.629 38.720 -16.799 0.06 13.76 132 SER A CA 2
ATOM 2030 C C . SER A 1 132 ? 24.275 39.006 -16.234 0.06 16.57 132 SER A C 2
ATOM 2031 O O . SER A 1 132 ? 24.767 39.233 -15.102 0.06 15.50 132 SER A O 2
ATOM 2034 N N . HIS A 1 133 ? 25.110 38.994 -17.230 0.06 15.49 133 HIS A N 2
ATOM 2035 C CA . HIS A 1 133 ? 26.494 39.453 -16.913 0.06 18.05 133 HIS A CA 2
ATOM 2036 C C . HIS A 1 133 ? 26.801 40.797 -16.909 0.06 17.61 133 HIS A C 2
ATOM 2037 O O . HIS A 1 133 ? 27.825 41.158 -16.167 0.06 17.67 133 HIS A O 2
ATOM 2044 N N . LEU A 1 134 ? 25.926 41.583 -17.577 0.06 16.87 134 LEU A N 2
ATOM 2045 C CA . LEU A 1 134 ? 26.237 42.941 -17.155 0.06 19.46 134 LEU A CA 2
ATOM 2046 C C . LEU A 1 134 ? 26.099 43.327 -15.826 0.06 18.64 134 LEU A C 2
ATOM 2047 O O . LEU A 1 134 ? 26.836 44.186 -15.226 0.06 18.68 134 LEU A O 2
ATOM 2052 N N . HIS A 1 135 ? 25.049 42.737 -15.142 0.06 17.64 135 HIS A N 2
ATOM 2053 C CA . HIS A 1 135 ? 25.139 43.039 -13.743 0.06 17.08 135 HIS A CA 2
ATOM 2054 C C . HIS A 1 135 ? 26.246 42.376 -13.024 0.06 16.58 135 HIS A C 2
ATOM 2055 O O . HIS A 1 135 ? 26.691 42.922 -11.877 0.06 14.92 135 HIS A O 2
ATOM 2062 N N . MET A 1 136 ? 26.555 41.143 -13.393 0.06 14.92 136 MET A N 2
ATOM 2063 C CA . MET A 1 136 ? 27.852 40.799 -12.625 0.06 15.46 136 MET A CA 2
ATOM 2064 C C . MET A 1 136 ? 29.175 41.685 -12.944 0.06 15.08 136 MET A C 2
ATOM 2065 O O . MET A 1 136 ? 29.732 42.246 -12.028 0.06 14.04 136 MET A O 2
ATOM 2070 N N . ALA A 1 137 ? 29.241 42.185 -14.269 0.06 13.58 137 ALA A N 2
ATOM 2071 C CA . ALA A 1 137 ? 30.583 43.123 -14.342 0.06 15.79 137 ALA A CA 2
ATOM 2072 C C . ALA A 1 137 ? 30.183 44.398 -13.436 0.06 15.83 137 ALA A C 2
ATOM 2073 O O . ALA A 1 137 ? 31.193 44.777 -12.663 0.06 17.09 137 ALA A O 2
ATOM 2075 N N . LEU A 1 138 ? 28.786 44.932 -13.538 0.06 15.95 138 LEU A N 2
ATOM 2076 C CA . LEU A 1 138 ? 28.761 45.962 -12.698 0.06 17.97 138 LEU A CA 2
ATOM 2077 C C . LEU A 1 138 ? 28.984 45.823 -11.172 0.06 17.28 138 LEU A C 2
ATOM 2078 O O . LEU A 1 138 ? 29.662 46.627 -10.628 0.06 15.97 138 LEU A O 2
ATOM 2083 N N . LEU A 1 139 ? 28.590 44.524 -10.607 0.06 14.92 139 LEU A N 2
ATOM 2084 C CA . LEU A 1 139 ? 29.099 44.416 -9.264 0.06 17.62 139 LEU A CA 2
ATOM 2085 C C . LEU A 1 139 ? 30.588 44.386 -9.092 0.06 18.09 139 LEU A C 2
ATOM 2086 O O . LEU A 1 139 ? 31.215 45.068 -8.346 0.06 17.95 139 LEU A O 2
ATOM 2091 N N . TRP A 1 140 ? 31.088 43.502 -9.804 0.06 16.94 140 TRP A N 2
ATOM 2092 C CA . TRP A 1 140 ? 32.593 43.603 -9.666 0.06 15.89 140 TRP A CA 2
ATOM 2093 C C . TRP A 1 140 ? 33.244 44.977 -9.944 0.06 17.66 140 TRP A C 2
ATOM 2094 O O . TRP A 1 140 ? 34.069 45.170 -9.301 0.06 17.38 140 TRP A O 2
ATOM 2105 N N . ARG A 1 141 ? 32.799 45.766 -10.893 0.06 18.46 141 ARG A N 2
ATOM 2106 C CA . ARG A 1 141 ? 33.613 47.111 -10.623 0.06 22.04 141 ARG A CA 2
ATOM 2107 C C . ARG A 1 141 ? 33.628 47.804 -9.311 0.06 22.78 141 ARG A C 2
ATOM 2108 O O . ARG A 1 141 ? 34.674 48.703 -9.190 0.06 22.36 141 ARG A O 2
ATOM 2116 N N . SER A 1 142 ? 32.626 47.520 -8.338 0.06 23.57 142 SER A N 2
ATOM 2117 C CA . SER A 1 142 ? 32.763 48.092 -6.942 0.06 25.24 142 SER A CA 2
ATOM 2118 C C . SER A 1 142 ? 33.124 47.177 -5.801 0.06 25.26 142 SER A C 2
ATOM 2119 O O . SER A 1 142 ? 32.665 47.352 -4.625 0.06 24.71 142 SER A O 2
ATOM 2122 N N . ASP A 1 143 ? 33.776 46.006 -6.195 0.06 23.50 143 ASP A N 2
ATOM 2123 C CA . ASP A 1 143 ? 34.276 45.119 -5.096 0.06 23.52 143 ASP A CA 2
ATOM 2124 C C . ASP A 1 143 ? 35.797 44.690 -5.536 0.06 23.58 143 ASP A C 2
ATOM 2125 O O . ASP A 1 143 ? 36.027 43.726 -6.076 0.06 21.26 143 ASP A O 2
ATOM 2130 N N . PRO A 1 144 ? 36.732 45.433 -5.162 0.06 26.03 144 PRO A N 2
ATOM 2131 C CA . PRO A 1 144 ? 38.274 45.168 -5.547 0.06 25.65 144 PRO A CA 2
ATOM 2132 C C . PRO A 1 144 ? 38.922 43.707 -5.073 0.06 25.02 144 PRO A C 2
ATOM 2133 O O . PRO A 1 144 ? 39.580 42.921 -5.953 0.06 23.48 144 PRO A O 2
ATOM 2137 N N . MET A 1 145 ? 37.976 43.160 -4.189 0.06 22.05 145 MET A N 2
ATOM 2138 C CA . MET A 1 145 ? 38.117 41.761 -3.671 0.06 21.55 145 MET A CA 2
ATOM 2139 C C . MET A 1 145 ? 37.188 40.752 -4.409 0.06 18.25 145 MET A C 2
ATOM 2140 O O . MET A 1 145 ? 37.158 39.614 -3.909 0.06 16.60 145 MET A O 2
ATOM 2145 N N . TYR A 1 146 ? 36.603 41.250 -5.552 0.06 16.78 146 TYR A N 2
ATOM 2146 C CA . TYR A 1 146 ? 35.612 40.352 -6.099 0.06 16.41 146 TYR A CA 2
ATOM 2147 C C . TYR A 1 146 ? 36.170 38.927 -6.410 0.06 16.74 146 TYR A C 2
ATOM 2148 O O . TYR A 1 146 ? 35.505 37.852 -6.201 0.06 15.62 146 TYR A O 2
ATOM 2157 N N . HIS A 1 147 ? 37.488 38.966 -6.982 0.06 15.25 147 HIS A N 2
ATOM 2158 C CA . HIS A 1 147 ? 37.959 37.692 -7.238 0.06 16.00 147 HIS A CA 2
ATOM 2159 C C . HIS A 1 147 ? 38.169 36.766 -6.133 0.06 15.13 147 HIS A C 2
ATOM 2160 O O . HIS A 1 147 ? 38.204 35.546 -6.464 0.06 13.83 147 HIS A O 2
ATOM 2167 N N . SER A 1 148 ? 38.155 37.306 -4.902 0.06 15.15 148 SER A N 2
ATOM 2168 C CA . SER A 1 148 ? 38.346 36.362 -3.752 0.06 15.88 148 SER A CA 2
ATOM 2169 C C . SER A 1 148 ? 37.047 35.486 -3.388 0.06 14.85 148 SER A C 2
ATOM 2170 O O . SER A 1 148 ? 37.099 34.293 -2.911 0.06 14.80 148 SER A O 2
ATOM 2173 N N . PHE A 1 149 ? 36.018 36.167 -4.110 0.06 14.43 149 PHE A N 2
ATOM 2174 C CA . PHE A 1 149 ? 34.751 35.211 -3.992 0.06 14.13 149 PHE A CA 2
ATOM 2175 C C . PHE A 1 149 ? 34.332 34.347 -5.113 0.06 13.44 149 PHE A C 2
ATOM 2176 O O . PHE A 1 149 ? 33.205 33.974 -5.315 0.06 13.50 149 PHE A O 2
ATOM 2184 N N . ILE A 1 150 ? 35.382 34.020 -5.997 0.06 13.74 150 ILE A N 2
ATOM 2185 C CA . ILE A 1 150 ? 35.125 33.168 -7.083 0.06 13.53 150 ILE A CA 2
ATOM 2186 C C . ILE A 1 150 ? 35.865 31.764 -6.945 0.06 14.09 150 ILE A C 2
ATOM 2187 O O . ILE A 1 150 ? 36.978 31.696 -6.539 0.06 13.21 150 ILE A O 2
ATOM 2192 N N . ASP A 1 151 ? 35.186 30.722 -7.378 0.06 14.09 151 ASP A N 2
ATOM 2193 C CA . ASP A 1 151 ? 35.970 29.400 -7.158 0.06 14.77 151 ASP A CA 2
ATOM 2194 C C . ASP A 1 151 ? 36.846 29.124 -8.406 0.06 16.09 151 ASP A C 2
ATOM 2195 O O . ASP A 1 151 ? 36.780 29.732 -9.280 0.06 14.61 151 ASP A O 2
ATOM 2200 N N . PRO A 1 152 ? 37.884 28.313 -8.079 0.06 18.08 152 PRO A N 2
ATOM 2201 C CA . PRO A 1 152 ? 38.704 27.866 -9.213 0.06 20.21 152 PRO A CA 2
ATOM 2202 C C . PRO A 1 152 ? 37.884 26.823 -9.918 0.06 22.60 152 PRO A C 2
ATOM 2203 O O . PRO A 1 152 ? 36.698 26.650 -9.900 0.06 21.51 152 PRO A O 2
ATOM 2207 N N . ILE A 1 153 ? 38.556 26.143 -10.871 0.06 25.35 153 ILE A N 2
ATOM 2208 C CA . ILE A 1 153 ? 38.270 25.000 -11.676 0.06 27.94 153 ILE A CA 2
ATOM 2209 C C . ILE A 1 153 ? 38.244 23.700 -11.035 0.06 28.21 153 ILE A C 2
ATOM 2210 O O . ILE A 1 153 ? 39.121 23.489 -10.117 0.06 26.58 153 ILE A O 2
ATOM 2215 N N . PHE A 1 154 ? 37.056 23.111 -11.156 0.06 28.23 154 PHE A N 2
ATOM 2216 C CA . PHE A 1 154 ? 36.968 21.853 -10.544 0.06 30.84 154 PHE A CA 2
ATOM 2217 C C . PHE A 1 154 ? 37.209 20.750 -11.609 0.06 36.06 154 PHE A C 2
ATOM 2218 O O . PHE A 1 154 ? 36.642 20.931 -12.610 0.06 34.90 154 PHE A O 2
ATOM 2226 N N . PRO A 1 155 ? 37.677 19.514 -10.991 0.06 40.12 155 PRO A N 2
ATOM 2227 C CA . PRO A 1 155 ? 38.061 18.148 -11.541 0.06 44.69 155 PRO A CA 2
ATOM 2228 C C . PRO A 1 155 ? 36.953 17.802 -12.468 0.06 47.81 155 PRO A C 2
ATOM 2229 O O . PRO A 1 155 ? 35.778 18.230 -12.301 0.06 49.13 155 PRO A O 2
ATOM 2233 N N . GLU A 1 156 ? 37.300 16.990 -13.445 0.06 49.82 156 GLU A N 2
ATOM 2234 C CA . GLU A 1 156 ? 36.313 16.586 -14.379 0.06 50.03 156 GLU A CA 2
ATOM 2235 C C . GLU A 1 156 ? 35.663 15.271 -13.957 0.06 48.66 156 GLU A C 2
ATOM 2236 O O . GLU A 1 156 ? 34.432 15.040 -14.053 0.06 48.97 156 GLU A O 2
ATOM 2477 N N . GLY A 1 36 ? 33.201 49.828 -20.653 0.06 40.22 36 GLY A N 3
ATOM 2478 C CA . GLY A 1 36 ? 32.855 48.308 -20.222 0.06 38.79 36 GLY A CA 3
ATOM 2479 C C . GLY A 1 36 ? 33.767 47.355 -19.401 0.06 36.20 36 GLY A C 3
ATOM 2480 O O . GLY A 1 36 ? 34.327 46.198 -19.807 0.06 35.41 36 GLY A O 3
ATOM 2481 N N . SER A 1 37 ? 34.317 48.116 -18.411 0.06 34.39 37 SER A N 3
ATOM 2482 C CA . SER A 1 37 ? 35.346 47.473 -17.500 0.06 31.10 37 SER A CA 3
ATOM 2483 C C . SER A 1 37 ? 34.660 46.122 -16.918 0.06 27.36 37 SER A C 3
ATOM 2484 O O . SER A 1 37 ? 33.463 46.159 -16.274 0.06 25.02 37 SER A O 3
ATOM 2487 N N . LEU A 1 38 ? 35.286 45.056 -17.301 0.06 23.18 38 LEU A N 3
ATOM 2488 C CA . LEU A 1 38 ? 35.039 43.729 -16.563 0.06 22.46 38 LEU A CA 3
ATOM 2489 C C . LEU A 1 38 ? 34.001 43.055 -17.310 0.06 22.40 38 LEU A C 3
ATOM 2490 O O . LEU A 1 38 ? 33.576 41.913 -16.985 0.06 20.56 38 LEU A O 3
ATOM 2495 N N . LEU A 1 39 ? 33.570 43.508 -18.408 0.06 22.60 39 LEU A N 3
ATOM 2496 C CA . LEU A 1 39 ? 32.456 42.885 -19.041 0.06 23.38 39 LEU A CA 3
ATOM 2497 C C . LEU A 1 39 ? 32.731 41.597 -19.719 0.06 22.35 39 LEU A C 3
ATOM 2498 O O . LEU A 1 39 ? 31.875 40.638 -19.811 0.06 21.43 39 LEU A O 3
ATOM 2503 N N . ARG A 1 40 ? 33.810 41.469 -20.445 0.06 21.75 40 ARG A N 3
ATOM 2504 C CA . ARG A 1 40 ? 34.145 40.186 -21.250 0.06 21.90 40 ARG A CA 3
ATOM 2505 C C . ARG A 1 40 ? 34.272 39.115 -20.104 0.06 20.19 40 ARG A C 3
ATOM 2506 O O . ARG A 1 40 ? 33.472 38.291 -20.359 0.06 19.65 40 ARG A O 3
ATOM 2514 N N . ARG A 1 41 ? 35.002 39.310 -18.951 0.06 18.14 41 ARG A N 3
ATOM 2515 C CA . ARG A 1 41 ? 35.110 38.242 -18.028 0.06 16.57 41 ARG A CA 3
ATOM 2516 C C . ARG A 1 41 ? 33.676 37.951 -17.375 0.06 15.18 41 ARG A C 3
ATOM 2517 O O . ARG A 1 41 ? 33.516 36.853 -17.052 0.06 13.84 41 ARG A O 3
ATOM 2525 N N . ALA A 1 42 ? 33.001 39.066 -17.086 0.06 15.44 42 ALA A N 3
ATOM 2526 C CA . ALA A 1 42 ? 31.681 38.708 -16.442 0.06 14.91 42 ALA A CA 3
ATOM 2527 C C . ALA A 1 42 ? 30.853 37.808 -17.360 0.06 15.51 42 ALA A C 3
ATOM 2528 O O . ALA A 1 42 ? 30.067 37.001 -16.946 0.06 14.07 42 ALA A O 3
ATOM 2530 N N . GLU A 1 43 ? 30.939 38.067 -18.648 0.06 15.36 43 GLU A N 3
ATOM 2531 C CA . GLU A 1 43 ? 30.213 37.215 -19.583 0.06 16.31 43 GLU A CA 3
ATOM 2532 C C . GLU A 1 43 ? 30.713 35.807 -19.514 0.06 16.28 43 GLU A C 3
ATOM 2533 O O . GLU A 1 43 ? 30.040 34.849 -19.448 0.06 15.59 43 GLU A O 3
ATOM 2539 N N . MET A 1 44 ? 31.998 35.613 -19.627 0.06 15.31 44 MET A N 3
ATOM 2540 C CA . MET A 1 44 ? 32.464 34.276 -19.619 0.06 15.18 44 MET A CA 3
ATOM 2541 C C . MET A 1 44 ? 32.009 33.447 -18.328 0.06 14.88 44 MET A C 3
ATOM 2542 O O . MET A 1 44 ? 31.794 32.197 -18.446 0.06 14.70 44 MET A O 3
ATOM 2547 N N . TYR A 1 45 ? 32.121 34.207 -17.184 0.06 14.19 45 TYR A N 3
ATOM 2548 C CA . TYR A 1 45 ? 31.917 33.513 -15.879 0.06 13.16 45 TYR A CA 3
ATOM 2549 C C . TYR A 1 45 ? 30.336 33.141 -15.836 0.06 13.26 45 TYR A C 3
ATOM 2550 O O . TYR A 1 45 ? 30.101 31.998 -15.393 0.06 11.98 45 TYR A O 3
ATOM 2559 N N . GLN A 1 46 ? 29.454 34.134 -16.219 0.06 13.80 46 GLN A N 3
ATOM 2560 C CA . GLN A 1 46 ? 28.062 33.729 -15.991 0.06 13.90 46 GLN A CA 3
ATOM 2561 C C . GLN A 1 46 ? 27.603 32.676 -16.996 0.06 15.60 46 GLN A C 3
ATOM 2562 O O . GLN A 1 46 ? 26.933 31.729 -16.591 0.06 15.47 46 GLN A O 3
ATOM 2568 N N . ASP A 1 47 ? 28.195 32.754 -18.277 0.06 15.48 47 ASP A N 3
ATOM 2569 C CA . ASP A 1 47 ? 27.829 31.814 -19.348 0.06 17.10 47 ASP A CA 3
ATOM 2570 C C . ASP A 1 47 ? 28.423 30.430 -18.784 0.06 16.06 47 ASP A C 3
ATOM 2571 O O . ASP A 1 47 ? 27.646 29.421 -18.949 0.06 17.14 47 ASP A O 3
ATOM 2576 N N . TYR A 1 48 ? 29.452 30.358 -18.032 0.06 14.44 48 TYR A N 3
ATOM 2577 C CA . TYR A 1 48 ? 29.874 29.091 -17.518 0.06 15.20 48 TYR A CA 3
ATOM 2578 C C . TYR A 1 48 ? 28.942 28.614 -16.326 0.06 15.38 48 TYR A C 3
ATOM 2579 O O . TYR A 1 48 ? 28.465 27.454 -16.396 0.06 14.88 48 TYR A O 3
ATOM 2588 N N . MET A 1 49 ? 28.673 29.566 -15.408 0.06 14.51 49 MET A N 3
ATOM 2589 C CA . MET A 1 49 ? 27.919 29.011 -14.236 0.06 13.61 49 MET A CA 3
ATOM 2590 C C . MET A 1 49 ? 26.436 28.666 -14.663 0.06 14.10 49 MET A C 3
ATOM 2591 O O . MET A 1 49 ? 25.912 27.732 -14.028 0.06 14.73 49 MET A O 3
ATOM 2596 N N . LYS A 1 50 ? 25.829 29.395 -15.586 0.06 14.75 50 LYS A N 3
ATOM 2597 C CA . LYS A 1 50 ? 24.427 29.071 -15.899 0.06 15.40 50 LYS A CA 3
ATOM 2598 C C . LYS A 1 50 ? 24.353 27.703 -16.435 0.06 16.71 50 LYS A C 3
ATOM 2599 O O . LYS A 1 50 ? 23.277 27.087 -16.241 0.06 16.89 50 LYS A O 3
ATOM 2605 N N . GLN A 1 51 ? 25.402 27.156 -17.021 0.06 17.63 51 GLN A N 3
ATOM 2606 C CA . GLN A 1 51 ? 25.395 25.836 -17.505 0.06 19.56 51 GLN A CA 3
ATOM 2607 C C . GLN A 1 51 ? 25.754 24.768 -16.550 0.06 19.12 51 GLN A C 3
ATOM 2608 O O . GLN A 1 51 ? 25.779 23.561 -16.961 0.06 18.60 51 GLN A O 3
ATOM 2614 N N . VAL A 1 52 ? 26.127 25.105 -15.312 0.06 17.71 52 VAL A N 3
ATOM 2615 C CA . VAL A 1 52 ? 26.476 23.955 -14.424 0.06 17.21 52 VAL A CA 3
ATOM 2616 C C . VAL A 1 52 ? 25.125 23.487 -13.820 0.06 17.25 52 VAL A C 3
ATOM 2617 O O . VAL A 1 52 ? 24.343 24.281 -13.159 0.06 15.60 52 VAL A O 3
ATOM 2621 N N . PRO A 1 53 ? 24.814 22.226 -13.949 0.06 17.15 53 PRO A N 3
ATOM 2622 C CA . PRO A 1 53 ? 23.551 21.766 -13.464 0.06 16.58 53 PRO A CA 3
ATOM 2623 C C . PRO A 1 53 ? 23.560 21.655 -11.898 0.06 16.65 53 PRO A C 3
ATOM 2624 O O . PRO A 1 53 ? 24.635 21.420 -11.324 0.06 16.57 53 PRO A O 3
ATOM 2628 N N . ILE A 1 54 ? 22.369 21.805 -11.277 0.06 15.94 54 ILE A N 3
ATOM 2629 C CA . ILE A 1 54 ? 22.153 21.623 -9.895 0.06 15.66 54 ILE A CA 3
ATOM 2630 C C . ILE A 1 54 ? 22.055 20.154 -9.625 0.06 16.68 54 ILE A C 3
ATOM 2631 O O . ILE A 1 54 ? 21.170 19.446 -10.254 0.06 15.98 54 ILE A O 3
ATOM 2636 N N . PRO A 1 55 ? 22.792 19.622 -8.721 0.06 16.28 55 PRO A N 3
ATOM 2637 C CA . PRO A 1 55 ? 22.696 18.192 -8.528 0.06 17.85 55 PRO A CA 3
ATOM 2638 C C . PRO A 1 55 ? 21.239 17.758 -8.046 0.06 21.02 55 PRO A C 3
ATOM 2639 O O . PRO A 1 55 ? 20.641 18.442 -7.201 0.06 20.46 55 PRO A O 3
ATOM 2643 N N . THR A 1 56 ? 20.612 16.742 -8.709 0.06 24.53 56 THR A N 3
ATOM 2644 C CA . THR A 1 56 ? 19.375 16.222 -8.245 0.06 28.32 56 THR A CA 3
ATOM 2645 C C . THR A 1 56 ? 19.574 15.067 -7.296 0.06 28.54 56 THR A C 3
ATOM 2646 O O . THR A 1 56 ? 18.855 14.976 -6.324 0.06 29.44 56 THR A O 3
ATOM 2650 N N . ASN A 1 57 ? 20.695 14.393 -7.440 0.06 27.33 57 ASN A N 3
ATOM 2651 C CA . ASN A 1 57 ? 20.837 13.331 -6.348 0.06 28.72 57 ASN A CA 3
ATOM 2652 C C . ASN A 1 57 ? 21.824 13.824 -5.175 0.06 26.37 57 ASN A C 3
ATOM 2653 O O . ASN A 1 57 ? 23.146 13.864 -5.424 0.06 26.58 57 ASN A O 3
ATOM 2658 N N . ARG A 1 58 ? 21.132 13.929 -4.076 0.06 23.43 58 ARG A N 3
ATOM 2659 C CA . ARG A 1 58 ? 21.874 14.585 -2.912 0.06 22.58 58 ARG A CA 3
ATOM 2660 C C . ARG A 1 58 ? 22.357 13.457 -1.940 0.06 21.86 58 ARG A C 3
ATOM 2661 O O . ARG A 1 58 ? 21.721 12.307 -1.694 0.06 21.11 58 ARG A O 3
ATOM 2669 N N . GLY A 1 59 ? 23.567 13.857 -1.380 0.06 19.13 59 GLY A N 3
ATOM 2670 C CA . GLY A 1 59 ? 24.176 12.950 -0.293 0.06 19.06 59 GLY A CA 3
ATOM 2671 C C . GLY A 1 59 ? 23.502 13.097 0.870 0.06 18.40 59 GLY A C 3
ATOM 2672 O O . GLY A 1 59 ? 22.235 13.589 0.942 0.06 19.52 59 GLY A O 3
ATOM 2673 N N . SER A 1 60 ? 24.188 12.534 1.914 0.06 18.71 60 SER A N 3
ATOM 2674 C CA . SER A 1 60 ? 23.638 12.621 3.261 0.06 18.20 60 SER A CA 3
ATOM 2675 C C . SER A 1 60 ? 23.833 14.032 3.786 0.06 16.70 60 SER A C 3
ATOM 2676 O O . SER A 1 60 ? 24.582 14.812 3.176 0.06 15.20 60 SER A O 3
ATOM 2679 N N . LEU A 1 61 ? 23.278 14.241 4.971 0.06 16.00 61 LEU A N 3
ATOM 2680 C CA . LEU A 1 61 ? 23.296 15.425 5.737 0.06 17.00 61 LEU A CA 3
ATOM 2681 C C . LEU A 1 61 ? 24.734 15.663 6.042 0.06 15.20 61 LEU A C 3
ATOM 2682 O O . LEU A 1 61 ? 25.489 14.815 6.224 0.06 14.86 61 LEU A O 3
ATOM 2687 N N . ILE A 1 62 ? 25.075 16.969 5.909 0.06 14.16 62 ILE A N 3
ATOM 2688 C CA . ILE A 1 62 ? 26.388 17.407 6.128 0.06 13.71 62 ILE A CA 3
ATOM 2689 C C . ILE A 1 62 ? 26.335 18.187 7.405 0.06 14.40 62 ILE A C 3
ATOM 2690 O O . ILE A 1 62 ? 25.890 19.332 7.423 0.06 14.06 62 ILE A O 3
ATOM 2695 N N . PRO A 1 63 ? 26.930 17.703 8.627 0.06 13.57 63 PRO A N 3
ATOM 2696 C CA . PRO A 1 63 ? 26.971 18.494 9.945 0.06 12.79 63 PRO A CA 3
ATOM 2697 C C . PRO A 1 63 ? 27.855 19.618 9.548 0.06 12.99 63 PRO A C 3
ATOM 2698 O O . PRO A 1 63 ? 28.638 19.587 8.580 0.06 12.01 63 PRO A O 3
ATOM 2702 N N . PHE A 1 64 ? 27.604 20.789 10.235 0.06 12.79 64 PHE A N 3
ATOM 2703 C CA . PHE A 1 64 ? 28.180 22.128 9.965 0.06 10.84 64 PHE A CA 3
ATOM 2704 C C . PHE A 1 64 ? 28.105 23.038 11.103 0.06 11.31 64 PHE A C 3
ATOM 2705 O O . PHE A 1 64 ? 27.117 23.080 11.905 0.06 8.64 64 PHE A O 3
ATOM 2713 N N . THR A 1 65 ? 29.124 23.964 11.206 0.06 11.07 65 THR A N 3
ATOM 2714 C CA . THR A 1 65 ? 29.240 25.004 12.225 0.06 12.92 65 THR A CA 3
ATOM 2715 C C . THR A 1 65 ? 29.373 26.326 11.585 0.06 12.52 65 THR A C 3
ATOM 2716 O O . THR A 1 65 ? 29.428 27.293 12.333 0.06 11.84 65 THR A O 3
ATOM 2720 N N . SER A 1 66 ? 29.422 26.431 10.182 0.06 12.72 66 SER A N 3
ATOM 2721 C CA . SER A 1 66 ? 29.438 27.903 9.559 0.06 12.97 66 SER A CA 3
ATOM 2722 C C . SER A 1 66 ? 28.871 27.576 8.156 0.06 11.11 66 SER A C 3
ATOM 2723 O O . SER A 1 66 ? 28.836 26.559 7.675 0.06 10.64 66 SER A O 3
ATOM 2726 N N . TRP A 1 67 ? 28.085 28.452 7.658 0.06 10.78 67 TRP A N 3
ATOM 2727 C CA . TRP A 1 67 ? 27.540 28.334 6.206 0.06 11.55 67 TRP A CA 3
ATOM 2728 C C . TRP A 1 67 ? 28.797 28.232 5.039 0.06 11.32 67 TRP A C 3
ATOM 2729 O O . TRP A 1 67 ? 28.593 27.498 4.003 0.06 11.86 67 TRP A O 3
ATOM 2740 N N . VAL A 1 68 ? 29.988 28.975 5.364 0.06 12.78 68 VAL A N 3
ATOM 2741 C CA . VAL A 1 68 ? 31.134 28.852 4.516 0.06 13.27 68 VAL A CA 3
ATOM 2742 C C . VAL A 1 68 ? 31.599 27.376 4.848 0.06 12.77 68 VAL A C 3
ATOM 2743 O O . VAL A 1 68 ? 31.951 26.764 3.789 0.06 10.73 68 VAL A O 3
ATOM 2747 N N . GLY A 1 69 ? 31.715 26.830 6.140 0.06 12.18 69 GLY A N 3
ATOM 2748 C CA . GLY A 1 69 ? 32.078 25.407 6.152 0.06 12.91 69 GLY A CA 3
ATOM 2749 C C . GLY A 1 69 ? 31.237 24.442 5.352 0.06 13.05 69 GLY A C 3
ATOM 2750 O O . GLY A 1 69 ? 31.658 23.447 4.814 0.06 12.90 69 GLY A O 3
ATOM 2751 N N . LEU A 1 70 ? 29.902 24.751 5.462 0.06 11.35 70 LEU A N 3
ATOM 2752 C CA . LEU A 1 70 ? 29.021 23.945 4.611 0.06 12.04 70 LEU A CA 3
ATOM 2753 C C . LEU A 1 70 ? 29.367 24.032 3.112 0.06 12.09 70 LEU A C 3
ATOM 2754 O O . LEU A 1 70 ? 29.297 23.007 2.353 0.06 11.17 70 LEU A O 3
ATOM 2759 N N . SER A 1 71 ? 29.663 25.347 2.753 0.06 12.49 71 SER A N 3
ATOM 2760 C CA . SER A 1 71 ? 29.986 25.465 1.278 0.06 12.37 71 SER A CA 3
ATOM 2761 C C . SER A 1 71 ? 31.280 24.699 0.823 0.06 11.91 71 SER A C 3
ATOM 2762 O O . SER A 1 71 ? 31.502 24.382 -0.408 0.06 11.77 71 SER A O 3
ATOM 2765 N N . ILE A 1 72 ? 32.095 24.624 1.946 0.06 11.86 72 ILE A N 3
ATOM 2766 C CA . ILE A 1 72 ? 33.352 23.819 1.586 0.06 12.53 72 ILE A CA 3
ATOM 2767 C C . ILE A 1 72 ? 32.934 22.418 1.555 0.06 11.84 72 ILE A C 3
ATOM 2768 O O . ILE A 1 72 ? 33.280 21.750 0.532 0.06 12.18 72 ILE A O 3
ATOM 2773 N N . SER A 1 73 ? 32.160 21.936 2.498 0.06 11.65 73 SER A N 3
ATOM 2774 C CA . SER A 1 73 ? 31.776 20.515 2.373 0.06 12.27 73 SER A CA 3
ATOM 2775 C C . SER A 1 73 ? 31.127 20.150 1.017 0.06 13.05 73 SER A C 3
ATOM 2776 O O . SER A 1 73 ? 31.222 19.099 0.281 0.06 12.61 73 SER A O 3
ATOM 2779 N N . MET A 1 74 ? 30.300 21.284 0.697 0.06 12.33 74 MET A N 3
ATOM 2780 C CA . MET A 1 74 ? 29.650 21.120 -0.607 0.06 12.28 74 MET A CA 3
ATOM 2781 C C . MET A 1 74 ? 30.540 21.019 -1.890 0.06 12.43 74 MET A C 3
ATOM 2782 O O . MET A 1 74 ? 30.399 20.150 -2.759 0.06 12.67 74 MET A O 3
ATOM 2787 N N . LYS A 1 75 ? 31.492 21.885 -2.003 0.06 12.01 75 LYS A N 3
ATOM 2788 C CA . LYS A 1 75 ? 32.477 21.911 -3.082 0.06 13.28 75 LYS A CA 3
ATOM 2789 C C . LYS A 1 75 ? 33.402 20.641 -3.032 0.06 14.13 75 LYS A C 3
ATOM 2790 O O . LYS A 1 75 ? 33.607 20.029 -4.075 0.06 14.67 75 LYS A O 3
ATOM 2796 N N . GLN A 1 76 ? 33.653 20.219 -1.778 0.06 13.68 76 GLN A N 3
ATOM 2797 C CA . GLN A 1 76 ? 34.401 18.836 -1.780 0.06 14.82 76 GLN A CA 3
ATOM 2798 C C . GLN A 1 76 ? 33.400 17.725 -2.267 0.06 15.38 76 GLN A C 3
ATOM 2799 O O . GLN A 1 76 ? 34.021 16.904 -3.233 0.06 14.60 76 GLN A O 3
ATOM 2805 N N . LEU A 1 77 ? 32.199 17.539 -1.697 0.06 14.95 77 LEU A N 3
ATOM 2806 C CA . LEU A 1 77 ? 31.502 16.274 -2.021 0.06 14.94 77 LEU A CA 3
ATOM 2807 C C . LEU A 1 77 ? 30.907 16.269 -3.398 0.06 15.31 77 LEU A C 3
ATOM 2808 O O . LEU A 1 77 ? 31.016 15.188 -4.076 0.06 15.36 77 LEU A O 3
ATOM 2813 N N . TYR A 1 78 ? 30.318 17.432 -3.779 0.06 13.90 78 TYR A N 3
ATOM 2814 C CA . TYR A 1 78 ? 29.624 17.319 -5.075 0.06 13.88 78 TYR A CA 3
ATOM 2815 C C . TYR A 1 78 ? 30.606 17.789 -6.265 0.06 15.11 78 TYR A C 3
ATOM 2816 O O . TYR A 1 78 ? 30.217 17.556 -7.475 0.06 15.79 78 TYR A O 3
ATOM 2825 N N . GLY A 1 79 ? 31.758 18.365 -5.928 0.06 14.74 79 GLY A N 3
ATOM 2826 C CA . GLY A 1 79 ? 32.655 18.736 -7.055 0.06 17.16 79 GLY A CA 3
ATOM 2827 C C . GLY A 1 79 ? 32.211 19.765 -8.003 0.06 17.60 79 GLY A C 3
ATOM 2828 O O . GLY A 1 79 ? 32.573 19.703 -9.223 0.06 18.26 79 GLY A O 3
ATOM 2829 N N . GLN A 1 80 ? 31.340 20.603 -7.382 0.06 16.38 80 GLN A N 3
ATOM 2830 C CA . GLN A 1 80 ? 30.897 21.733 -8.251 0.06 16.16 80 GLN A CA 3
ATOM 2831 C C . GLN A 1 80 ? 31.227 23.081 -7.594 0.06 14.59 80 GLN A C 3
ATOM 2832 O O . GLN A 1 80 ? 31.286 23.185 -6.345 0.06 13.64 80 GLN A O 3
ATOM 2838 N N . PRO A 1 81 ? 31.531 24.109 -8.357 0.06 14.66 81 PRO A N 3
ATOM 2839 C CA . PRO A 1 81 ? 31.727 25.520 -7.829 0.06 13.53 81 PRO A CA 3
ATOM 2840 C C . PRO A 1 81 ? 30.323 26.122 -7.521 0.06 12.45 81 PRO A C 3
ATOM 2841 O O . PRO A 1 81 ? 29.393 25.787 -8.177 0.06 13.09 81 PRO A O 3
ATOM 2845 N N . LEU A 1 82 ? 30.487 27.034 -6.501 0.06 11.14 82 LEU A N 3
ATOM 2846 C CA . LEU A 1 82 ? 29.274 27.929 -6.254 0.06 10.62 82 LEU A CA 3
ATOM 2847 C C . LEU A 1 82 ? 29.586 29.271 -6.869 0.06 11.15 82 LEU A C 3
ATOM 2848 O O . LEU A 1 82 ? 30.724 29.742 -7.179 0.06 11.23 82 LEU A O 3
ATOM 2853 N N . HIS A 1 83 ? 28.466 30.056 -7.058 0.06 10.79 83 HIS A N 3
ATOM 2854 C CA . HIS A 1 83 ? 28.606 31.337 -7.736 0.06 9.92 83 HIS A CA 3
ATOM 2855 C C . HIS A 1 83 ? 29.195 32.507 -6.913 0.06 10.81 83 HIS A C 3
ATOM 2856 O O . HIS A 1 83 ? 29.078 32.575 -5.721 0.06 10.15 83 HIS A O 3
ATOM 2863 N N . TYR A 1 84 ? 29.803 33.404 -7.611 0.06 10.07 84 TYR A N 3
ATOM 2864 C CA . TYR A 1 84 ? 30.063 34.652 -6.931 0.06 11.60 84 TYR A CA 3
ATOM 2865 C C . TYR A 1 84 ? 29.093 35.161 -5.737 0.06 11.94 84 TYR A C 3
ATOM 2866 O O . TYR A 1 84 ? 29.414 35.382 -4.614 0.06 11.57 84 TYR A O 3
ATOM 2875 N N . LEU A 1 85 ? 27.824 35.262 -6.266 0.06 11.39 85 LEU A N 3
ATOM 2876 C CA . LEU A 1 85 ? 26.810 35.792 -5.357 0.06 11.13 85 LEU A CA 3
ATOM 2877 C C . LEU A 1 85 ? 26.473 34.861 -4.239 0.06 10.57 85 LEU A C 3
ATOM 2878 O O . LEU A 1 85 ? 26.153 35.305 -3.079 0.06 10.51 85 LEU A O 3
ATOM 2883 N N . THR A 1 86 ? 26.598 33.485 -4.437 0.06 9.49 86 THR A N 3
ATOM 2884 C CA . THR A 1 86 ? 26.382 32.620 -3.306 0.06 10.11 86 THR A CA 3
ATOM 2885 C C . THR A 1 86 ? 27.576 32.675 -2.344 0.06 9.98 86 THR A C 3
ATOM 2886 O O . THR A 1 86 ? 27.356 32.810 -1.168 0.06 9.62 86 THR A O 3
ATOM 2890 N N . ASN A 1 87 ? 28.800 32.730 -2.913 0.06 9.19 87 ASN A N 3
ATOM 2891 C CA . ASN A 1 87 ? 29.857 32.835 -1.882 0.06 10.80 87 ASN A CA 3
ATOM 2892 C C . ASN A 1 87 ? 29.835 34.145 -1.144 0.06 11.12 87 ASN A C 3
ATOM 2893 O O . ASN A 1 87 ? 30.160 34.116 0.103 0.06 12.39 87 ASN A O 3
ATOM 2898 N N . VAL A 1 88 ? 29.463 35.225 -1.834 0.06 10.49 88 VAL A N 3
ATOM 2899 C CA . VAL A 1 88 ? 29.304 36.489 -1.076 0.06 11.43 88 VAL A CA 3
ATOM 2900 C C . VAL A 1 88 ? 28.148 36.407 -0.102 0.06 11.60 88 VAL A C 3
ATOM 2901 O O . VAL A 1 88 ? 28.351 36.802 1.115 0.06 11.08 88 VAL A O 3
ATOM 2905 N N . LEU A 1 89 ? 27.012 35.828 -0.428 0.06 10.36 89 LEU A N 3
ATOM 2906 C CA . LEU A 1 89 ? 25.973 35.990 0.614 0.06 11.76 89 LEU A CA 3
ATOM 2907 C C . LEU A 1 89 ? 26.455 35.151 1.811 0.06 11.56 89 LEU A C 3
ATOM 2908 O O . LEU A 1 89 ? 25.919 35.281 2.871 0.06 12.36 89 LEU A O 3
ATOM 2913 N N . LEU A 1 90 ? 27.153 33.973 1.509 0.06 10.54 90 LEU A N 3
ATOM 2914 C CA . LEU A 1 90 ? 27.370 33.119 2.755 0.06 10.79 90 LEU A CA 3
ATOM 2915 C C . LEU A 1 90 ? 28.555 33.943 3.502 0.06 11.53 90 LEU A C 3
ATOM 2916 O O . LEU A 1 90 ? 28.482 33.802 4.734 0.06 10.92 90 LEU A O 3
ATOM 2921 N N . GLN A 1 91 ? 29.403 34.795 2.852 0.06 10.64 91 GLN A N 3
ATOM 2922 C CA . GLN A 1 91 ? 30.286 35.400 3.908 0.06 11.06 91 GLN A CA 3
ATOM 2923 C C . GLN A 1 91 ? 29.524 36.340 4.866 0.06 11.83 91 GLN A C 3
ATOM 2924 O O . GLN A 1 91 ? 29.673 36.331 5.941 0.06 11.93 91 GLN A O 3
ATOM 2930 N N . ARG A 1 92 ? 28.469 36.981 4.178 0.06 11.18 92 ARG A N 3
ATOM 2931 C CA . ARG A 1 92 ? 27.680 37.912 4.969 0.06 11.12 92 ARG A CA 3
ATOM 2932 C C . ARG A 1 92 ? 26.761 37.086 5.893 0.06 10.80 92 ARG A C 3
ATOM 2933 O O . ARG A 1 92 ? 26.646 37.835 6.947 0.06 11.90 92 ARG A O 3
ATOM 2941 N N . TRP A 1 93 ? 26.149 35.914 5.636 0.06 10.58 93 TRP A N 3
ATOM 2942 C CA . TRP A 1 93 ? 25.544 35.278 6.812 0.06 10.37 93 TRP A CA 3
ATOM 2943 C C . TRP A 1 93 ? 26.577 34.974 7.920 0.06 11.32 93 TRP A C 3
ATOM 2944 O O . TRP A 1 93 ? 26.167 35.008 9.121 0.06 11.47 93 TRP A O 3
ATOM 2955 N N . ASP A 1 94 ? 27.813 34.710 7.341 0.06 11.46 94 ASP A N 3
ATOM 2956 C CA . ASP A 1 94 ? 28.620 34.408 8.623 0.06 10.24 94 ASP A CA 3
ATOM 2957 C C . ASP A 1 94 ? 28.916 35.637 9.389 0.06 12.41 94 ASP A C 3
ATOM 2958 O O . ASP A 1 94 ? 28.833 35.745 10.732 0.06 13.21 94 ASP A O 3
ATOM 2963 N N . GLN A 1 95 ? 29.289 36.560 8.486 0.06 11.87 95 GLN A N 3
ATOM 2964 C CA . GLN A 1 95 ? 29.497 37.899 9.309 0.06 14.50 95 GLN A CA 3
ATOM 2965 C C . GLN A 1 95 ? 28.362 38.382 10.154 0.06 14.54 95 GLN A C 3
ATOM 2966 O O . GLN A 1 95 ? 28.734 38.879 11.396 0.06 13.48 95 GLN A O 3
ATOM 2972 N N . SER A 1 96 ? 27.121 38.088 9.813 0.06 13.08 96 SER A N 3
ATOM 2973 C CA . SER A 1 96 ? 26.021 38.853 10.549 0.06 15.05 96 SER A CA 3
ATOM 2974 C C . SER A 1 96 ? 25.868 38.098 12.038 0.06 14.69 96 SER A C 3
ATOM 2975 O O . SER A 1 96 ? 25.119 38.784 12.939 0.06 14.57 96 SER A O 3
ATOM 2978 N N . ARG A 1 97 ? 26.626 36.905 12.286 0.06 13.25 97 ARG A N 3
ATOM 2979 C CA . ARG A 1 97 ? 26.412 36.266 13.567 0.06 14.50 97 ARG A CA 3
ATOM 2980 C C . ARG A 1 97 ? 27.277 37.074 14.689 0.06 16.06 97 ARG A C 3
ATOM 2981 O O . ARG A 1 97 ? 26.994 36.789 15.828 0.06 16.55 97 ARG A O 3
ATOM 2989 N N . PHE A 1 98 ? 28.211 37.736 14.115 0.06 17.84 98 PHE A N 3
ATOM 2990 C CA . PHE A 1 98 ? 29.113 38.458 15.236 0.06 21.59 98 PHE A CA 3
ATOM 2991 C C . PHE A 1 98 ? 28.159 39.210 16.343 0.06 22.66 98 PHE A C 3
ATOM 2992 O O . PHE A 1 98 ? 27.077 39.345 16.418 0.06 21.07 98 PHE A O 3
ATOM 3000 N N . GLY A 1 99 ? 28.668 39.154 17.553 0.06 24.66 99 GLY A N 3
ATOM 3001 C CA . GLY A 1 99 ? 27.732 40.011 18.476 0.06 29.02 99 GLY A CA 3
ATOM 3002 C C . GLY A 1 99 ? 27.082 38.825 19.259 0.06 32.19 99 GLY A C 3
ATOM 3003 O O . GLY A 1 99 ? 25.857 38.471 19.470 0.06 32.82 99 GLY A O 3
ATOM 3004 N N . THR A 1 100 ? 27.959 37.795 19.743 0.06 35.88 100 THR A N 3
ATOM 3005 C CA . THR A 1 100 ? 26.966 36.822 20.532 0.06 38.88 100 THR A CA 3
ATOM 3006 C C . THR A 1 100 ? 27.665 36.494 21.624 0.06 41.18 100 THR A C 3
ATOM 3007 O O . THR A 1 100 ? 28.927 36.606 21.310 0.06 40.26 100 THR A O 3
ATOM 3011 N N . ASP A 1 101 ? 26.876 36.506 22.773 0.06 44.09 101 ASP A N 3
ATOM 3012 C CA . ASP A 1 101 ? 27.368 36.113 24.168 0.06 46.46 101 ASP A CA 3
ATOM 3013 C C . ASP A 1 101 ? 27.245 34.460 24.225 0.06 47.69 101 ASP A C 3
ATOM 3014 O O . ASP A 1 101 ? 28.045 33.686 24.872 0.06 47.32 101 ASP A O 3
ATOM 3019 N N . SER A 1 102 ? 26.237 33.908 23.465 0.06 47.77 102 SER A N 3
ATOM 3020 C CA . SER A 1 102 ? 26.027 32.439 23.596 0.06 48.89 102 SER A CA 3
ATOM 3021 C C . SER A 1 102 ? 27.393 31.577 23.222 0.06 48.78 102 SER A C 3
ATOM 3022 O O . SER A 1 102 ? 28.188 32.021 22.319 0.06 48.05 102 SER A O 3
ATOM 3025 N N . GLU A 1 103 ? 27.544 30.391 23.942 0.06 49.42 103 GLU A N 3
ATOM 3026 C CA . GLU A 1 103 ? 28.638 29.549 23.842 0.06 49.54 103 GLU A CA 3
ATOM 3027 C C . GLU A 1 103 ? 28.960 29.339 22.416 0.06 47.90 103 GLU A C 3
ATOM 3028 O O . GLU A 1 103 ? 28.563 30.114 21.474 0.06 47.27 103 GLU A O 3
ATOM 3034 N N . GLU A 1 104 ? 29.634 28.241 22.215 0.06 45.36 104 GLU A N 3
ATOM 3035 C CA . GLU A 1 104 ? 30.230 28.026 20.880 0.06 43.93 104 GLU A CA 3
ATOM 3036 C C . GLU A 1 104 ? 28.969 27.356 20.282 0.06 39.77 104 GLU A C 3
ATOM 3037 O O . GLU A 1 104 ? 29.249 26.224 19.948 0.06 39.86 104 GLU A O 3
ATOM 3043 N N . GLN A 1 105 ? 27.733 28.106 20.021 0.06 35.14 105 GLN A N 3
ATOM 3044 C CA . GLN A 1 105 ? 26.524 27.474 19.732 0.06 29.53 105 GLN A CA 3
ATOM 3045 C C . GLN A 1 105 ? 26.716 27.092 18.138 0.06 25.30 105 GLN A C 3
ATOM 3046 O O . GLN A 1 105 ? 26.916 27.968 17.381 0.06 22.43 105 GLN A O 3
ATOM 3052 N N . ARG A 1 106 ? 26.963 25.814 17.955 0.06 20.57 106 ARG A N 3
ATOM 3053 C CA . ARG A 1 106 ? 27.188 25.370 16.514 0.06 17.87 106 ARG A CA 3
ATOM 3054 C C . ARG A 1 106 ? 25.942 25.854 15.704 0.06 16.29 106 ARG A C 3
ATOM 3055 O O . ARG A 1 106 ? 24.895 25.829 16.049 0.06 15.67 106 ARG A O 3
ATOM 3063 N N . LEU A 1 107 ? 26.337 26.279 14.425 0.06 15.29 107 LEU A N 3
ATOM 3064 C CA . LEU A 1 107 ? 25.250 26.631 13.468 0.06 15.06 107 LEU A CA 3
ATOM 3065 C C . LEU A 1 107 ? 24.327 25.440 13.222 0.06 14.96 107 LEU A C 3
ATOM 3066 O O . LEU A 1 107 ? 23.095 25.914 13.024 0.06 13.56 107 LEU A O 3
ATOM 3071 N N . ASP A 1 108 ? 24.735 24.217 13.059 0.06 13.83 108 ASP A N 3
ATOM 3072 C CA . ASP A 1 108 ? 23.752 23.227 12.895 0.06 14.86 108 ASP A CA 3
ATOM 3073 C C . ASP A 1 108 ? 22.929 22.906 14.199 0.06 16.17 108 ASP A C 3
ATOM 3074 O O . ASP A 1 108 ? 22.045 22.087 14.064 0.06 17.33 108 ASP A O 3
ATOM 3079 N N . SER A 1 109 ? 23.094 23.653 15.241 0.06 16.75 109 SER A N 3
ATOM 3080 C CA . SER A 1 109 ? 22.137 23.524 16.411 0.06 17.67 109 SER A CA 3
ATOM 3081 C C . SER A 1 109 ? 21.034 24.509 16.173 0.06 16.87 109 SER A C 3
ATOM 3082 O O . SER A 1 109 ? 20.024 24.617 16.992 0.06 17.39 109 SER A O 3
ATOM 3085 N N . ILE A 1 110 ? 21.319 25.448 15.208 0.06 16.37 110 ILE A N 3
ATOM 3086 C CA . ILE A 1 110 ? 20.138 26.469 14.872 0.06 16.63 110 ILE A CA 3
ATOM 3087 C C . ILE A 1 110 ? 19.447 26.105 13.580 0.06 15.49 110 ILE A C 3
ATOM 3088 O O . ILE A 1 110 ? 18.243 26.191 13.504 0.06 15.66 110 ILE A O 3
ATOM 3093 N N . ILE A 1 111 ? 20.352 25.892 12.533 0.06 15.65 111 ILE A N 3
ATOM 3094 C CA . ILE A 1 111 ? 19.646 25.574 11.229 0.06 15.38 111 ILE A CA 3
ATOM 3095 C C . ILE A 1 111 ? 19.968 24.115 10.921 0.06 15.30 111 ILE A C 3
ATOM 3096 O O . ILE A 1 111 ? 21.151 23.800 10.891 0.06 15.65 111 ILE A O 3
ATOM 3101 N N . HIS A 1 112 ? 18.979 23.263 10.616 0.06 15.20 112 HIS A N 3
ATOM 3102 C CA . HIS A 1 112 ? 19.285 21.871 10.408 0.06 14.53 112 HIS A CA 3
ATOM 3103 C C . HIS A 1 112 ? 20.168 21.743 9.120 0.06 14.54 112 HIS A C 3
ATOM 3104 O O . HIS A 1 112 ? 19.951 22.382 8.043 0.06 12.99 112 HIS A O 3
ATOM 3111 N N . PRO A 1 113 ? 21.139 20.870 9.072 0.06 13.97 113 PRO A N 3
ATOM 3112 C CA . PRO A 1 113 ? 21.999 20.802 7.917 0.06 13.30 113 PRO A CA 3
ATOM 3113 C C . PRO A 1 113 ? 21.271 20.514 6.535 0.06 13.57 113 PRO A C 3
ATOM 3114 O O . PRO A 1 113 ? 21.901 20.946 5.548 0.06 13.75 113 PRO A O 3
ATOM 3118 N N . THR A 1 114 ? 20.220 19.590 6.520 0.06 14.33 114 THR A N 3
ATOM 3119 C CA . THR A 1 114 ? 19.397 19.279 5.271 0.06 15.02 114 THR A CA 3
ATOM 3120 C C . THR A 1 114 ? 18.746 20.570 4.850 0.06 15.90 114 THR A C 3
ATOM 3121 O O . THR A 1 114 ? 18.625 20.804 3.631 0.06 14.96 114 THR A O 3
ATOM 3125 N N . LYS A 1 115 ? 18.228 21.309 5.869 0.06 14.87 115 LYS A N 3
ATOM 3126 C CA . LYS A 1 115 ? 17.530 22.490 5.540 0.06 14.78 115 LYS A CA 3
ATOM 3127 C C . LYS A 1 115 ? 18.594 23.528 4.989 0.06 14.41 115 LYS A C 3
ATOM 3128 O O . LYS A 1 115 ? 18.365 24.130 3.860 0.06 12.71 115 LYS A O 3
ATOM 3134 N N . ALA A 1 116 ? 19.726 23.703 5.736 0.06 12.44 116 ALA A N 3
ATOM 3135 C CA . ALA A 1 116 ? 20.784 24.603 5.175 0.06 12.19 116 ALA A CA 3
ATOM 3136 C C . ALA A 1 116 ? 21.341 24.159 3.791 0.06 12.05 116 ALA A C 3
ATOM 3137 O O . ALA A 1 116 ? 21.583 25.057 2.910 0.06 11.02 116 ALA A O 3
ATOM 3139 N N . GLU A 1 117 ? 21.620 22.867 3.488 0.06 11.38 117 GLU A N 3
ATOM 3140 C CA . GLU A 1 117 ? 22.158 22.555 2.116 0.06 11.77 117 GLU A CA 3
ATOM 3141 C C . GLU A 1 117 ? 21.134 22.914 1.054 0.06 11.50 117 GLU A C 3
ATOM 3142 O O . GLU A 1 117 ? 21.468 23.391 -0.025 0.06 11.65 117 GLU A O 3
ATOM 3148 N N . ALA A 1 118 ? 19.870 22.664 1.405 0.06 11.25 118 ALA A N 3
ATOM 3149 C CA . ALA A 1 118 ? 18.874 23.031 0.455 0.06 10.93 118 ALA A CA 3
ATOM 3150 C C . ALA A 1 118 ? 18.783 24.534 0.098 0.06 11.32 118 ALA A C 3
ATOM 3151 O O . ALA A 1 118 ? 18.651 24.956 -1.046 0.06 11.53 118 ALA A O 3
ATOM 3153 N N . THR A 1 119 ? 18.884 25.251 1.238 0.06 11.60 119 THR A N 3
ATOM 3154 C CA . THR A 1 119 ? 19.018 26.670 0.982 0.06 11.25 119 THR A CA 3
ATOM 3155 C C . THR A 1 119 ? 20.084 27.121 -0.046 0.06 11.54 119 THR A C 3
ATOM 3156 O O . THR A 1 119 ? 19.894 27.862 -1.035 0.06 11.94 119 THR A O 3
ATOM 3160 N N . ILE A 1 120 ? 21.283 26.641 0.276 0.06 10.28 120 ILE A N 3
ATOM 3161 C CA . ILE A 1 120 ? 22.391 27.042 -0.601 0.06 10.78 120 ILE A CA 3
ATOM 3162 C C . ILE A 1 120 ? 22.021 26.471 -2.043 0.06 11.18 120 ILE A C 3
ATOM 3163 O O . ILE A 1 120 ? 22.263 27.265 -3.035 0.06 10.38 120 ILE A O 3
ATOM 3168 N N . TRP A 1 121 ? 21.482 25.221 -2.263 0.06 10.59 121 TRP A N 3
ATOM 3169 C CA . TRP A 1 121 ? 21.256 24.956 -3.630 0.06 11.31 121 TRP A CA 3
ATOM 3170 C C . TRP A 1 121 ? 20.159 25.814 -4.241 0.06 10.92 121 TRP A C 3
ATOM 3171 O O . TRP A 1 121 ? 20.244 26.013 -5.484 0.06 11.01 121 TRP A O 3
ATOM 3182 N N . LEU A 1 122 ? 19.195 26.200 -3.354 0.06 10.49 122 LEU A N 3
ATOM 3183 C CA . LEU A 1 122 ? 18.244 27.140 -4.042 0.06 10.46 122 LEU A CA 3
ATOM 3184 C C . LEU A 1 122 ? 18.730 28.539 -4.481 0.06 10.62 122 LEU A C 3
ATOM 3185 O O . LEU A 1 122 ? 18.385 28.984 -5.513 0.06 11.27 122 LEU A O 3
ATOM 3190 N N . VAL A 1 123 ? 19.632 29.088 -3.643 0.06 10.41 123 VAL A N 3
ATOM 3191 C CA . VAL A 1 123 ? 20.139 30.370 -3.882 0.06 10.03 123 VAL A CA 3
ATOM 3192 C C . VAL A 1 123 ? 21.047 30.207 -5.051 0.06 10.35 123 VAL A C 3
ATOM 3193 O O . VAL A 1 123 ? 21.155 31.103 -5.937 0.06 9.92 123 VAL A O 3
ATOM 3197 N N . GLU A 1 124 ? 21.796 29.086 -5.017 0.06 10.26 124 GLU A N 3
ATOM 3198 C CA . GLU A 1 124 ? 22.726 28.988 -6.124 0.06 9.98 124 GLU A CA 3
ATOM 3199 C C . GLU A 1 124 ? 22.045 28.877 -7.509 0.06 10.12 124 GLU A C 3
ATOM 3200 O O . GLU A 1 124 ? 22.547 29.454 -8.414 0.06 10.74 124 GLU A O 3
ATOM 3206 N N . GLU A 1 125 ? 20.908 28.121 -7.549 0.06 10.31 125 GLU A N 3
ATOM 3207 C CA . GLU A 1 125 ? 20.196 27.988 -8.875 0.06 11.02 125 GLU A CA 3
ATOM 3208 C C . GLU A 1 125 ? 19.687 29.382 -9.302 0.06 12.24 125 GLU A C 3
ATOM 3209 O O . GLU A 1 125 ? 19.698 29.640 -10.502 0.06 11.66 125 GLU A O 3
ATOM 3215 N N . ILE A 1 126 ? 19.342 30.233 -8.302 0.06 10.71 126 ILE A N 3
ATOM 3216 C CA . ILE A 1 126 ? 18.852 31.542 -8.723 0.06 11.08 126 ILE A CA 3
ATOM 3217 C C . ILE A 1 126 ? 20.080 32.352 -9.363 0.06 11.56 126 ILE A C 3
ATOM 3218 O O . ILE A 1 126 ? 19.975 33.104 -10.302 0.06 10.77 126 ILE A O 3
ATOM 3223 N N . HIS A 1 127 ? 21.311 32.120 -8.797 0.06 11.26 127 HIS A N 3
ATOM 3224 C CA . HIS A 1 127 ? 22.405 32.865 -9.169 0.06 10.04 127 HIS A CA 3
ATOM 3225 C C . HIS A 1 127 ? 23.170 32.358 -10.467 0.06 12.03 127 HIS A C 3
ATOM 3226 O O . HIS A 1 127 ? 24.233 33.084 -11.151 0.06 12.14 127 HIS A O 3
ATOM 3233 N N . ARG A 1 128 ? 22.704 31.162 -10.794 0.06 12.20 128 ARG A N 3
ATOM 3234 C CA . ARG A 1 128 ? 23.161 30.470 -12.012 0.06 13.19 128 ARG A CA 3
ATOM 3235 C C . ARG A 1 128 ? 22.194 30.716 -13.148 0.06 12.92 128 ARG A C 3
ATOM 3236 O O . ARG A 1 128 ? 22.707 31.008 -14.247 0.06 13.74 128 ARG A O 3
ATOM 3244 N N . LEU A 1 129 ? 20.836 30.876 -12.754 0.06 12.23 129 LEU A N 3
ATOM 3245 C CA . LEU A 1 129 ? 19.900 31.119 -13.904 0.06 12.90 129 LEU A CA 3
ATOM 3246 C C . LEU A 1 129 ? 19.357 32.498 -14.071 0.06 13.71 129 LEU A C 3
ATOM 3247 O O . LEU A 1 129 ? 18.710 32.694 -15.190 0.06 13.47 129 LEU A O 3
ATOM 3252 N N . THR A 1 130 ? 19.539 33.486 -13.216 0.06 12.52 130 THR A N 3
ATOM 3253 C CA . THR A 1 130 ? 18.742 34.675 -13.386 0.06 12.11 130 THR A CA 3
ATOM 3254 C C . THR A 1 130 ? 19.717 35.894 -13.490 0.06 12.76 130 THR A C 3
ATOM 3255 O O . THR A 1 130 ? 19.082 36.912 -14.094 0.06 12.84 130 THR A O 3
ATOM 3259 N N . PRO A 1 131 ? 20.972 35.959 -13.100 0.06 13.37 131 PRO A N 3
ATOM 3260 C CA . PRO A 1 131 ? 21.678 37.327 -13.171 0.06 14.10 131 PRO A CA 3
ATOM 3261 C C . PRO A 1 131 ? 22.198 37.472 -14.660 0.06 14.82 131 PRO A C 3
ATOM 3262 O O . PRO A 1 131 ? 22.491 36.398 -15.317 0.06 15.05 131 PRO A O 3
ATOM 3266 N N . SER A 1 132 ? 22.195 38.740 -15.081 0.06 14.54 132 SER A N 3
ATOM 3267 C CA . SER A 1 132 ? 22.768 39.095 -16.443 0.06 14.51 132 SER A CA 3
ATOM 3268 C C . SER A 1 132 ? 24.366 39.405 -16.041 0.06 16.24 132 SER A C 3
ATOM 3269 O O . SER A 1 132 ? 24.843 39.821 -14.962 0.06 15.28 132 SER A O 3
ATOM 3272 N N . HIS A 1 133 ? 25.157 39.104 -17.114 0.06 15.93 133 HIS A N 3
ATOM 3273 C CA . HIS A 1 133 ? 26.553 39.540 -16.857 0.06 17.99 133 HIS A CA 3
ATOM 3274 C C . HIS A 1 133 ? 26.847 40.926 -16.826 0.06 17.81 133 HIS A C 3
ATOM 3275 O O . HIS A 1 133 ? 27.813 41.302 -16.099 0.06 17.52 133 HIS A O 3
ATOM 3282 N N . LEU A 1 134 ? 26.014 41.754 -17.420 0.06 16.92 134 LEU A N 3
ATOM 3283 C CA . LEU A 1 134 ? 26.301 43.184 -17.050 0.06 19.40 134 LEU A CA 3
ATOM 3284 C C . LEU A 1 134 ? 26.160 43.546 -15.657 0.06 18.65 134 LEU A C 3
ATOM 3285 O O . LEU A 1 134 ? 26.939 44.311 -15.058 0.06 18.50 134 LEU A O 3
ATOM 3290 N N . HIS A 1 135 ? 25.112 42.956 -14.972 0.06 17.42 135 HIS A N 3
ATOM 3291 C CA . HIS A 1 135 ? 25.129 43.244 -13.574 0.06 17.23 135 HIS A CA 3
ATOM 3292 C C . HIS A 1 135 ? 26.273 42.653 -12.805 0.06 16.47 135 HIS A C 3
ATOM 3293 O O . HIS A 1 135 ? 26.747 43.360 -11.842 0.06 15.12 135 HIS A O 3
ATOM 3300 N N . MET A 1 136 ? 26.682 41.481 -13.249 0.06 15.55 136 MET A N 3
ATOM 3301 C CA . MET A 1 136 ? 27.883 40.980 -12.505 0.06 15.25 136 MET A CA 3
ATOM 3302 C C . MET A 1 136 ? 29.219 41.797 -12.765 0.06 15.07 136 MET A C 3
ATOM 3303 O O . MET A 1 136 ? 29.881 42.147 -11.802 0.06 14.53 136 MET A O 3
ATOM 3308 N N . ALA A 1 137 ? 29.270 42.293 -14.092 0.06 13.95 137 ALA A N 3
ATOM 3309 C CA . ALA A 1 137 ? 30.547 43.249 -14.155 0.06 15.71 137 ALA A CA 3
ATOM 3310 C C . ALA A 1 137 ? 30.230 44.551 -13.280 0.06 15.73 137 ALA A C 3
ATOM 3311 O O . ALA A 1 137 ? 31.256 45.030 -12.607 0.06 16.69 137 ALA A O 3
ATOM 3313 N N . LEU A 1 138 ? 28.888 45.104 -13.314 0.06 15.96 138 LEU A N 3
ATOM 3314 C CA . LEU A 1 138 ? 28.856 46.260 -12.427 0.06 18.32 138 LEU A CA 3
ATOM 3315 C C . LEU A 1 138 ? 29.146 45.969 -10.942 0.06 17.05 138 LEU A C 3
ATOM 3316 O O . LEU A 1 138 ? 29.776 46.849 -10.288 0.06 16.49 138 LEU A O 3
ATOM 3321 N N . LEU A 1 139 ? 28.678 44.671 -10.454 0.06 15.19 139 LEU A N 3
ATOM 3322 C CA . LEU A 1 139 ? 29.150 44.451 -9.127 0.06 17.82 139 LEU A CA 3
ATOM 3323 C C . LEU A 1 139 ? 30.660 44.408 -8.859 0.06 18.15 139 LEU A C 3
ATOM 3324 O O . LEU A 1 139 ? 31.174 44.798 -7.884 0.06 18.26 139 LEU A O 3
ATOM 3329 N N . TRP A 1 140 ? 31.232 43.656 -9.726 0.06 17.26 140 TRP A N 3
ATOM 3330 C CA . TRP A 1 140 ? 32.714 43.585 -9.500 0.06 16.11 140 TRP A CA 3
ATOM 3331 C C . TRP A 1 140 ? 33.543 44.948 -9.582 0.06 17.56 140 TRP A C 3
ATOM 3332 O O . TRP A 1 140 ? 34.559 45.042 -8.877 0.06 18.21 140 TRP A O 3
ATOM 3343 N N . ARG A 1 141 ? 33.013 45.828 -10.416 0.06 19.28 141 ARG A N 3
ATOM 3344 C CA . ARG A 1 141 ? 33.729 47.133 -10.299 0.06 21.81 141 ARG A CA 3
ATOM 3345 C C . ARG A 1 141 ? 33.623 47.810 -8.958 0.06 23.03 141 ARG A C 3
ATOM 3346 O O . ARG A 1 141 ? 34.453 48.670 -8.576 0.06 23.01 141 ARG A O 3
ATOM 3354 N N . SER A 1 142 ? 32.646 47.441 -8.149 0.06 23.60 142 SER A N 3
ATOM 3355 C CA . SER A 1 142 ? 32.583 48.027 -6.826 0.06 25.35 142 SER A CA 3
ATOM 3356 C C . SER A 1 142 ? 33.143 47.154 -5.685 0.06 25.25 142 SER A C 3
ATOM 3357 O O . SER A 1 142 ? 32.975 47.409 -4.462 0.06 24.71 142 SER A O 3
ATOM 3360 N N . ASP A 1 143 ? 33.735 45.940 -6.095 0.06 23.40 143 ASP A N 3
ATOM 3361 C CA . ASP A 1 143 ? 34.260 45.083 -4.960 0.06 23.42 143 ASP A CA 3
ATOM 3362 C C . ASP A 1 143 ? 35.748 44.766 -5.347 0.06 23.52 143 ASP A C 3
ATOM 3363 O O . ASP A 1 143 ? 35.994 43.867 -6.075 0.06 20.96 143 ASP A O 3
ATOM 3368 N N . PRO A 1 144 ? 36.562 45.329 -4.533 0.06 25.47 144 PRO A N 3
ATOM 3369 C CA . PRO A 1 144 ? 38.004 45.158 -4.767 0.06 25.70 144 PRO A CA 3
ATOM 3370 C C . PRO A 1 144 ? 38.534 43.775 -4.502 0.06 24.50 144 PRO A C 3
ATOM 3371 O O . PRO A 1 144 ? 39.578 43.406 -5.079 0.06 24.61 144 PRO A O 3
ATOM 3375 N N . MET A 1 145 ? 37.750 42.982 -3.835 0.06 22.33 145 MET A N 3
ATOM 3376 C CA . MET A 1 145 ? 38.179 41.614 -3.560 0.06 21.69 145 MET A CA 3
ATOM 3377 C C . MET A 1 145 ? 37.242 40.648 -4.314 0.06 18.32 145 MET A C 3
ATOM 3378 O O . MET A 1 145 ? 37.155 39.480 -3.863 0.06 16.82 145 MET A O 3
ATOM 3383 N N . TYR A 1 146 ? 36.643 41.159 -5.416 0.06 17.03 146 TYR A N 3
ATOM 3384 C CA . TYR A 1 146 ? 35.622 40.293 -6.013 0.06 16.54 146 TYR A CA 3
ATOM 3385 C C . TYR A 1 146 ? 36.175 38.865 -6.306 0.06 16.83 146 TYR A C 3
ATOM 3386 O O . TYR A 1 146 ? 35.483 37.808 -6.244 0.06 15.69 146 TYR A O 3
ATOM 3395 N N . HIS A 1 147 ? 37.567 38.910 -6.712 0.06 15.56 147 HIS A N 3
ATOM 3396 C CA . HIS A 1 147 ? 38.149 37.680 -6.885 0.06 15.53 147 HIS A CA 3
ATOM 3397 C C . HIS A 1 147 ? 38.192 36.742 -5.834 0.06 15.17 147 HIS A C 3
ATOM 3398 O O . HIS A 1 147 ? 38.276 35.560 -5.999 0.06 14.32 147 HIS A O 3
ATOM 3405 N N . SER A 1 148 ? 38.120 37.358 -4.752 0.06 14.92 148 SER A N 3
ATOM 3406 C CA . SER A 1 148 ? 38.176 36.272 -3.782 0.06 15.61 148 SER A CA 3
ATOM 3407 C C . SER A 1 148 ? 36.958 35.444 -3.322 0.06 14.60 148 SER A C 3
ATOM 3408 O O . SER A 1 148 ? 36.819 35.272 -2.271 0.06 12.76 148 SER A O 3
ATOM 3411 N N . PHE A 1 149 ? 35.951 35.539 -4.234 0.06 14.74 149 PHE A N 3
ATOM 3412 C CA . PHE A 1 149 ? 34.671 34.889 -4.033 0.06 14.05 149 PHE A CA 3
ATOM 3413 C C . PHE A 1 149 ? 34.236 33.984 -5.243 0.06 13.79 149 PHE A C 3
ATOM 3414 O O . PHE A 1 149 ? 33.019 33.432 -5.371 0.06 12.60 149 PHE A O 3
ATOM 3422 N N . ILE A 1 150 ? 35.154 33.839 -6.279 0.06 13.04 150 ILE A N 3
ATOM 3423 C CA . ILE A 1 150 ? 34.989 32.971 -7.475 0.06 13.76 150 ILE A CA 3
ATOM 3424 C C . ILE A 1 150 ? 35.832 31.718 -7.190 0.06 14.46 150 ILE A C 3
ATOM 3425 O O . ILE A 1 150 ? 37.038 31.836 -6.810 0.06 14.02 150 ILE A O 3
ATOM 3430 N N . ASP A 1 151 ? 35.118 30.590 -7.226 0.06 14.63 151 ASP A N 3
ATOM 3431 C CA . ASP A 1 151 ? 35.879 29.284 -7.148 0.06 15.03 151 ASP A CA 3
ATOM 3432 C C . ASP A 1 151 ? 36.735 28.830 -8.444 0.06 16.37 151 ASP A C 3
ATOM 3433 O O . ASP A 1 151 ? 36.504 29.285 -9.532 0.06 15.31 151 ASP A O 3
ATOM 3438 N N . PRO A 1 152 ? 37.849 28.269 -8.104 0.06 18.25 152 PRO A N 3
ATOM 3439 C CA . PRO A 1 152 ? 38.623 27.772 -9.258 0.06 19.73 152 PRO A CA 3
ATOM 3440 C C . PRO A 1 152 ? 37.795 26.888 -10.093 0.06 22.22 152 PRO A C 3
ATOM 3441 O O . PRO A 1 152 ? 36.588 26.511 -9.939 0.06 20.42 152 PRO A O 3
ATOM 3445 N N . ILE A 1 153 ? 38.388 26.506 -11.304 0.06 24.21 153 ILE A N 3
ATOM 3446 C CA . ILE A 1 153 ? 37.736 25.549 -12.169 0.06 27.15 153 ILE A CA 3
ATOM 3447 C C . ILE A 1 153 ? 37.832 24.108 -11.563 0.06 27.15 153 ILE A C 3
ATOM 3448 O O . ILE A 1 153 ? 38.928 23.730 -11.025 0.06 27.21 153 ILE A O 3
ATOM 3453 N N . PHE A 1 154 ? 36.763 23.386 -11.668 0.06 27.77 154 PHE A N 3
ATOM 3454 C CA . PHE A 1 154 ? 36.741 22.057 -10.964 0.06 30.58 154 PHE A CA 3
ATOM 3455 C C . PHE A 1 154 ? 36.840 21.019 -12.152 0.06 35.29 154 PHE A C 3
ATOM 3456 O O . PHE A 1 154 ? 36.448 21.271 -13.273 0.06 34.36 154 PHE A O 3
ATOM 3464 N N . PRO A 1 155 ? 37.358 19.859 -11.769 0.06 40.33 155 PRO A N 3
ATOM 3465 C CA . PRO A 1 155 ? 37.567 18.763 -12.740 0.06 44.73 155 PRO A CA 3
ATOM 3466 C C . PRO A 1 155 ? 36.362 18.449 -13.382 0.06 47.85 155 PRO A C 3
ATOM 3467 O O . PRO A 1 155 ? 35.339 18.096 -12.661 0.06 49.46 155 PRO A O 3
ATOM 3471 N N . GLU A 1 156 ? 36.427 18.426 -14.737 0.06 49.59 156 GLU A N 3
ATOM 3472 C CA . GLU A 1 156 ? 35.250 18.054 -15.511 0.06 49.72 156 GLU A CA 3
ATOM 3473 C C . GLU A 1 156 ? 35.018 16.486 -15.708 0.06 48.84 156 GLU A C 3
ATOM 3474 O O . GLU A 1 156 ? 34.001 15.757 -15.110 0.06 49.08 156 GLU A O 3
ATOM 3715 N N . GLY A 1 36 ? 31.903 49.772 -19.895 0.06 40.74 36 GLY A N 4
ATOM 3716 C CA . GLY A 1 36 ? 32.781 48.356 -20.196 0.06 38.89 36 GLY A CA 4
ATOM 3717 C C . GLY A 1 36 ? 33.729 47.415 -19.348 0.06 36.28 36 GLY A C 4
ATOM 3718 O O . GLY A 1 36 ? 34.295 46.250 -19.788 0.06 35.49 36 GLY A O 4
ATOM 3719 N N . SER A 1 37 ? 34.250 48.154 -18.306 0.06 34.38 37 SER A N 4
ATOM 3720 C CA . SER A 1 37 ? 35.321 47.537 -17.372 0.06 31.10 37 SER A CA 4
ATOM 3721 C C . SER A 1 37 ? 34.677 46.149 -16.851 0.06 27.38 37 SER A C 4
ATOM 3722 O O . SER A 1 37 ? 33.468 46.169 -16.244 0.06 24.96 37 SER A O 4
ATOM 3725 N N . LEU A 1 38 ? 35.335 45.085 -17.226 0.06 23.22 38 LEU A N 4
ATOM 3726 C CA . LEU A 1 38 ? 35.075 43.745 -16.526 0.06 22.44 38 LEU A CA 4
ATOM 3727 C C . LEU A 1 38 ? 34.018 43.098 -17.285 0.06 22.31 38 LEU A C 4
ATOM 3728 O O . LEU A 1 38 ? 33.590 41.936 -16.961 0.06 20.48 38 LEU A O 4
ATOM 3733 N N . LEU A 1 39 ? 33.507 43.600 -18.338 0.06 22.60 39 LEU A N 4
ATOM 3734 C CA . LEU A 1 39 ? 32.387 42.965 -18.992 0.06 23.29 39 LEU A CA 4
ATOM 3735 C C . LEU A 1 39 ? 32.662 41.648 -19.677 0.06 22.25 39 LEU A C 4
ATOM 3736 O O . LEU A 1 39 ? 31.760 40.738 -19.786 0.06 21.49 39 LEU A O 4
ATOM 3741 N N . ARG A 1 40 ? 33.705 41.531 -20.455 0.06 21.70 40 ARG A N 4
ATOM 3742 C CA . ARG A 1 40 ? 34.096 40.261 -21.290 0.06 21.90 40 ARG A CA 4
ATOM 3743 C C . ARG A 1 40 ? 34.310 39.261 -20.092 0.06 20.13 40 ARG A C 4
ATOM 3744 O O . ARG A 1 40 ? 33.516 38.382 -20.323 0.06 19.52 40 ARG A O 4
ATOM 3752 N N . ARG A 1 41 ? 34.923 39.648 -18.885 0.06 18.17 41 ARG A N 4
ATOM 3753 C CA . ARG A 1 41 ? 35.089 38.496 -18.043 0.06 16.21 41 ARG A CA 4
ATOM 3754 C C . ARG A 1 41 ? 33.699 38.110 -17.328 0.06 15.15 41 ARG A C 4
ATOM 3755 O O . ARG A 1 41 ? 33.668 37.041 -16.830 0.06 13.01 41 ARG A O 4
ATOM 3763 N N . ALA A 1 42 ? 33.027 39.252 -17.031 0.06 14.94 42 ALA A N 4
ATOM 3764 C CA . ALA A 1 42 ? 31.676 38.848 -16.403 0.06 15.07 42 ALA A CA 4
ATOM 3765 C C . ALA A 1 42 ? 30.893 38.020 -17.370 0.06 15.59 42 ALA A C 4
ATOM 3766 O O . ALA A 1 42 ? 30.136 37.094 -16.863 0.06 14.25 42 ALA A O 4
ATOM 3768 N N . GLU A 1 43 ? 30.898 38.358 -18.694 0.06 15.74 43 GLU A N 4
ATOM 3769 C CA . GLU A 1 43 ? 30.073 37.487 -19.571 0.06 16.93 43 GLU A CA 4
ATOM 3770 C C . GLU A 1 43 ? 30.630 36.086 -19.538 0.06 15.98 43 GLU A C 4
ATOM 3771 O O . GLU A 1 43 ? 29.857 35.122 -19.478 0.06 15.86 43 GLU A O 4
ATOM 3777 N N . MET A 1 44 ? 31.962 35.882 -19.615 0.06 15.13 44 MET A N 4
ATOM 3778 C CA . MET A 1 44 ? 32.472 34.537 -19.552 0.06 15.07 44 MET A CA 4
ATOM 3779 C C . MET A 1 44 ? 32.035 33.801 -18.262 0.06 15.08 44 MET A C 4
ATOM 3780 O O . MET A 1 44 ? 31.726 32.608 -18.348 0.06 14.59 44 MET A O 4
ATOM 3785 N N . TYR A 1 45 ? 32.046 34.576 -17.156 0.06 13.89 45 TYR A N 4
ATOM 3786 C CA . TYR A 1 45 ? 31.764 33.854 -15.944 0.06 13.21 45 TYR A CA 4
ATOM 3787 C C . TYR A 1 45 ? 30.258 33.448 -15.801 0.06 13.11 45 TYR A C 4
ATOM 3788 O O . TYR A 1 45 ? 30.054 32.302 -15.444 0.06 12.01 45 TYR A O 4
ATOM 3797 N N . GLN A 1 46 ? 29.432 34.478 -16.185 0.06 13.45 46 GLN A N 4
ATOM 3798 C CA . GLN A 1 46 ? 27.980 34.079 -16.029 0.06 13.64 46 GLN A CA 4
ATOM 3799 C C . GLN A 1 46 ? 27.487 33.090 -17.090 0.06 15.24 46 GLN A C 4
ATOM 3800 O O . GLN A 1 46 ? 26.719 32.204 -16.778 0.06 14.25 46 GLN A O 4
ATOM 3806 N N . ASP A 1 47 ? 28.089 33.197 -18.375 0.06 15.63 47 ASP A N 4
ATOM 3807 C CA . ASP A 1 47 ? 27.522 32.149 -19.411 0.06 16.85 47 ASP A CA 4
ATOM 3808 C C . ASP A 1 47 ? 28.224 30.861 -18.868 0.06 16.28 47 ASP A C 4
ATOM 3809 O O . ASP A 1 47 ? 27.455 29.896 -19.215 0.06 16.63 47 ASP A O 4
ATOM 3814 N N . TYR A 1 48 ? 29.346 30.731 -18.187 0.06 14.87 48 TYR A N 4
ATOM 3815 C CA . TYR A 1 48 ? 29.695 29.365 -17.683 0.06 15.09 48 TYR A CA 4
ATOM 3816 C C . TYR A 1 48 ? 28.675 28.756 -16.601 0.06 15.51 48 TYR A C 4
ATOM 3817 O O . TYR A 1 48 ? 28.171 27.603 -16.631 0.06 15.33 48 TYR A O 4
ATOM 3826 N N . MET A 1 49 ? 28.628 29.660 -15.532 0.06 14.35 49 MET A N 4
ATOM 3827 C CA . MET A 1 49 ? 27.895 29.141 -14.317 0.06 13.46 49 MET A CA 4
ATOM 3828 C C . MET A 1 49 ? 26.431 28.804 -14.692 0.06 13.95 49 MET A C 4
ATOM 3829 O O . MET A 1 49 ? 25.889 27.892 -14.045 0.06 14.65 49 MET A O 4
ATOM 3834 N N . LYS A 1 50 ? 25.840 29.538 -15.643 0.06 14.76 50 LYS A N 4
ATOM 3835 C CA . LYS A 1 50 ? 24.425 29.174 -15.922 0.06 15.57 50 LYS A CA 4
ATOM 3836 C C . LYS A 1 50 ? 24.306 27.843 -16.487 0.06 16.90 50 LYS A C 4
ATOM 3837 O O . LYS A 1 50 ? 23.172 27.322 -16.462 0.06 17.20 50 LYS A O 4
ATOM 3843 N N . GLN A 1 51 ? 25.355 27.212 -17.018 0.06 17.69 51 GLN A N 4
ATOM 3844 C CA . GLN A 1 51 ? 25.334 25.872 -17.531 0.06 19.59 51 GLN A CA 4
ATOM 3845 C C . GLN A 1 51 ? 25.789 24.815 -16.578 0.06 19.09 51 GLN A C 4
ATOM 3846 O O . GLN A 1 51 ? 26.047 23.629 -17.018 0.06 18.47 51 GLN A O 4
ATOM 3852 N N . VAL A 1 52 ? 26.095 25.164 -15.327 0.06 17.73 52 VAL A N 4
ATOM 3853 C CA . VAL A 1 52 ? 26.440 24.008 -14.446 0.06 17.20 52 VAL A CA 4
ATOM 3854 C C . VAL A 1 52 ? 25.083 23.493 -13.820 0.06 17.24 52 VAL A C 4
ATOM 3855 O O . VAL A 1 52 ? 24.210 24.263 -13.173 0.06 15.47 52 VAL A O 4
ATOM 3859 N N . PRO A 1 53 ? 24.820 22.217 -13.932 0.06 17.09 53 PRO A N 4
ATOM 3860 C CA . PRO A 1 53 ? 23.571 21.729 -13.431 0.06 16.53 53 PRO A CA 4
ATOM 3861 C C . PRO A 1 53 ? 23.598 21.618 -11.828 0.06 16.60 53 PRO A C 4
ATOM 3862 O O . PRO A 1 53 ? 24.708 21.464 -11.220 0.06 16.50 53 PRO A O 4
ATOM 3866 N N . ILE A 1 54 ? 22.377 21.671 -11.203 0.06 15.89 54 ILE A N 4
ATOM 3867 C CA . ILE A 1 54 ? 22.115 21.491 -9.871 0.06 15.45 54 ILE A CA 4
ATOM 3868 C C . ILE A 1 54 ? 22.131 20.035 -9.598 0.06 16.59 54 ILE A C 4
ATOM 3869 O O . ILE A 1 54 ? 21.582 19.143 -10.463 0.06 15.47 54 ILE A O 4
ATOM 3874 N N . PRO A 1 55 ? 22.593 19.644 -8.468 0.06 16.24 55 PRO A N 4
ATOM 3875 C CA . PRO A 1 55 ? 22.591 18.163 -8.346 0.06 17.71 55 PRO A CA 4
ATOM 3876 C C . PRO A 1 55 ? 21.159 17.779 -8.090 0.06 21.04 55 PRO A C 4
ATOM 3877 O O . PRO A 1 55 ? 20.463 18.489 -7.412 0.06 20.41 55 PRO A O 4
ATOM 3881 N N . THR A 1 56 ? 20.675 16.709 -8.728 0.06 24.53 56 THR A N 4
ATOM 3882 C CA . THR A 1 56 ? 19.440 16.213 -8.394 0.06 28.33 56 THR A CA 4
ATOM 3883 C C . THR A 1 56 ? 19.429 15.056 -7.415 0.06 28.46 56 THR A C 4
ATOM 3884 O O . THR A 1 56 ? 18.266 14.637 -6.984 0.06 28.54 56 THR A O 4
ATOM 3888 N N . ASN A 1 57 ? 20.594 14.407 -7.355 0.06 27.37 57 ASN A N 4
ATOM 3889 C CA . ASN A 1 57 ? 20.586 13.408 -6.229 0.06 28.68 57 ASN A CA 4
ATOM 3890 C C . ASN A 1 57 ? 21.639 13.892 -5.073 0.06 26.53 57 ASN A C 4
ATOM 3891 O O . ASN A 1 57 ? 22.927 14.066 -5.419 0.06 27.10 57 ASN A O 4
ATOM 3896 N N . ARG A 1 58 ? 20.863 14.055 -4.007 0.06 23.64 58 ARG A N 4
ATOM 3897 C CA . ARG A 1 58 ? 21.518 14.555 -2.695 0.06 23.17 58 ARG A CA 4
ATOM 3898 C C . ARG A 1 58 ? 21.921 13.510 -1.766 0.06 22.16 58 ARG A C 4
ATOM 3899 O O . ARG A 1 58 ? 21.438 12.396 -1.582 0.06 21.24 58 ARG A O 4
ATOM 3907 N N . GLY A 1 59 ? 22.974 13.901 -1.036 0.06 19.94 59 GLY A N 4
ATOM 3908 C CA . GLY A 1 59 ? 23.614 12.977 -0.001 0.06 18.61 59 GLY A CA 4
ATOM 3909 C C . GLY A 1 59 ? 23.024 13.128 1.390 0.06 19.58 59 GLY A C 4
ATOM 3910 O O . GLY A 1 59 ? 21.965 13.772 1.593 0.06 19.23 59 GLY A O 4
ATOM 3911 N N . SER A 1 60 ? 23.551 12.571 2.478 0.06 17.92 60 SER A N 4
ATOM 3912 C CA . SER A 1 60 ? 22.907 12.775 3.824 0.06 17.96 60 SER A CA 4
ATOM 3913 C C . SER A 1 60 ? 23.402 14.020 4.435 0.06 16.39 60 SER A C 4
ATOM 3914 O O . SER A 1 60 ? 24.206 14.777 3.860 0.06 15.95 60 SER A O 4
ATOM 3917 N N . LEU A 1 61 ? 22.715 14.189 5.578 0.06 16.31 61 LEU A N 4
ATOM 3918 C CA . LEU A 1 61 ? 23.152 15.562 6.287 0.06 16.57 61 LEU A CA 4
ATOM 3919 C C . LEU A 1 61 ? 24.600 15.966 6.514 0.06 15.32 61 LEU A C 4
ATOM 3920 O O . LEU A 1 61 ? 25.459 15.046 6.841 0.06 14.63 61 LEU A O 4
ATOM 3925 N N . ILE A 1 62 ? 24.905 17.216 6.183 0.06 14.31 62 ILE A N 4
ATOM 3926 C CA . ILE A 1 62 ? 26.372 17.592 6.348 0.06 13.78 62 ILE A CA 4
ATOM 3927 C C . ILE A 1 62 ? 26.523 18.448 7.576 0.06 14.60 62 ILE A C 4
ATOM 3928 O O . ILE A 1 62 ? 26.046 19.567 7.754 0.06 13.09 62 ILE A O 4
ATOM 3933 N N . PRO A 1 63 ? 27.289 17.973 8.607 0.06 13.19 63 PRO A N 4
ATOM 3934 C CA . PRO A 1 63 ? 27.534 18.789 9.739 0.06 12.31 63 PRO A CA 4
ATOM 3935 C C . PRO A 1 63 ? 28.411 20.022 9.303 0.06 12.74 63 PRO A C 4
ATOM 3936 O O . PRO A 1 63 ? 29.286 20.066 8.410 0.06 12.55 63 PRO A O 4
ATOM 3940 N N . PHE A 1 64 ? 27.996 21.151 9.939 0.06 12.06 64 PHE A N 4
ATOM 3941 C CA . PHE A 1 64 ? 29.000 22.263 9.589 0.06 12.10 64 PHE A CA 4
ATOM 3942 C C . PHE A 1 64 ? 28.884 23.300 10.713 0.06 11.68 64 PHE A C 4
ATOM 3943 O O . PHE A 1 64 ? 27.830 23.453 11.583 0.06 12.29 64 PHE A O 4
ATOM 3951 N N . THR A 1 65 ? 29.863 24.229 10.598 0.06 11.76 65 THR A N 4
ATOM 3952 C CA . THR A 1 65 ? 29.841 25.200 11.752 0.06 13.16 65 THR A CA 4
ATOM 3953 C C . THR A 1 65 ? 29.917 26.616 11.337 0.06 12.25 65 THR A C 4
ATOM 3954 O O . THR A 1 65 ? 29.976 27.660 12.034 0.06 12.62 65 THR A O 4
ATOM 3958 N N . SER A 1 66 ? 29.797 26.717 9.999 0.06 11.96 66 SER A N 4
ATOM 3959 C CA . SER A 1 66 ? 29.689 28.075 9.374 0.06 11.37 66 SER A CA 4
ATOM 3960 C C . SER A 1 66 ? 29.046 27.764 8.009 0.06 11.49 66 SER A C 4
ATOM 3961 O O . SER A 1 66 ? 29.151 26.656 7.448 0.06 11.64 66 SER A O 4
ATOM 3964 N N . TRP A 1 67 ? 28.489 28.894 7.392 0.06 11.27 67 TRP A N 4
ATOM 3965 C CA . TRP A 1 67 ? 27.969 28.660 5.991 0.06 11.59 67 TRP A CA 4
ATOM 3966 C C . TRP A 1 67 ? 29.061 28.449 4.987 0.06 11.20 67 TRP A C 4
ATOM 3967 O O . TRP A 1 67 ? 28.929 27.690 4.072 0.06 11.09 67 TRP A O 4
ATOM 3978 N N . VAL A 1 68 ? 30.188 29.166 5.245 0.06 12.31 68 VAL A N 4
ATOM 3979 C CA . VAL A 1 68 ? 31.299 28.995 4.261 0.06 13.24 68 VAL A CA 4
ATOM 3980 C C . VAL A 1 68 ? 31.977 27.598 4.282 0.06 13.02 68 VAL A C 4
ATOM 3981 O O . VAL A 1 68 ? 32.211 27.002 3.230 0.06 11.58 68 VAL A O 4
ATOM 3985 N N . GLY A 1 69 ? 31.939 27.166 5.511 0.06 13.08 69 GLY A N 4
ATOM 3986 C CA . GLY A 1 69 ? 32.603 25.792 5.657 0.06 13.32 69 GLY A CA 4
ATOM 3987 C C . GLY A 1 69 ? 31.706 24.562 4.922 0.06 12.81 69 GLY A C 4
ATOM 3988 O O . GLY A 1 69 ? 32.358 23.805 4.282 0.06 12.75 69 GLY A O 4
ATOM 3989 N N . LEU A 1 70 ? 30.300 24.823 4.770 0.06 11.98 70 LEU A N 4
ATOM 3990 C CA . LEU A 1 70 ? 29.168 24.139 4.253 0.06 12.07 70 LEU A CA 4
ATOM 3991 C C . LEU A 1 70 ? 29.612 24.226 2.751 0.06 12.06 70 LEU A C 4
ATOM 3992 O O . LEU A 1 70 ? 30.089 23.191 2.054 0.06 11.20 70 LEU A O 4
ATOM 3997 N N . SER A 1 71 ? 30.022 25.567 2.504 0.06 12.21 71 SER A N 4
ATOM 3998 C CA . SER A 1 71 ? 30.159 25.555 1.135 0.06 12.23 71 SER A CA 4
ATOM 3999 C C . SER A 1 71 ? 31.381 24.779 0.728 0.06 11.65 71 SER A C 4
ATOM 4000 O O . SER A 1 71 ? 31.424 24.296 -0.397 0.06 11.85 71 SER A O 4
ATOM 4003 N N . ILE A 1 72 ? 32.441 25.100 1.476 0.06 11.93 72 ILE A N 4
ATOM 4004 C CA . ILE A 1 72 ? 33.548 24.155 1.145 0.06 11.66 72 ILE A CA 4
ATOM 4005 C C . ILE A 1 72 ? 33.271 22.543 1.012 0.06 12.00 72 ILE A C 4
ATOM 4006 O O . ILE A 1 72 ? 33.997 22.100 0.131 0.06 9.47 72 ILE A O 4
ATOM 4011 N N . SER A 1 73 ? 32.395 21.864 1.742 0.06 12.00 73 SER A N 4
ATOM 4012 C CA . SER A 1 73 ? 32.141 20.526 1.706 0.06 12.89 73 SER A CA 4
ATOM 4013 C C . SER A 1 73 ? 31.465 19.998 0.472 0.06 12.91 73 SER A C 4
ATOM 4014 O O . SER A 1 73 ? 32.117 18.967 -0.404 0.06 11.76 73 SER A O 4
ATOM 4017 N N . MET A 1 74 ? 30.328 20.969 0.204 0.06 12.11 74 MET A N 4
ATOM 4018 C CA . MET A 1 74 ? 29.423 20.672 -0.847 0.06 12.67 74 MET A CA 4
ATOM 4019 C C . MET A 1 74 ? 30.289 20.629 -2.205 0.06 13.13 74 MET A C 4
ATOM 4020 O O . MET A 1 74 ? 29.982 20.020 -3.134 0.06 12.64 74 MET A O 4
ATOM 4025 N N . LYS A 1 75 ? 31.155 21.677 -2.340 0.06 13.03 75 LYS A N 4
ATOM 4026 C CA . LYS A 1 75 ? 31.865 21.707 -3.563 0.06 13.46 75 LYS A CA 4
ATOM 4027 C C . LYS A 1 75 ? 32.674 20.389 -3.724 0.06 15.36 75 LYS A C 4
ATOM 4028 O O . LYS A 1 75 ? 32.429 19.657 -4.832 0.06 13.49 75 LYS A O 4
ATOM 4034 N N . GLN A 1 76 ? 33.430 20.105 -2.641 0.06 15.28 76 GLN A N 4
ATOM 4035 C CA . GLN A 1 76 ? 34.460 18.926 -2.477 0.06 16.15 76 GLN A CA 4
ATOM 4036 C C . GLN A 1 76 ? 33.491 17.631 -2.509 0.06 16.05 76 GLN A C 4
ATOM 4037 O O . GLN A 1 76 ? 34.072 16.834 -3.209 0.06 14.84 76 GLN A O 4
ATOM 4043 N N . LEU A 1 77 ? 32.220 17.512 -2.264 0.06 14.73 77 LEU A N 4
ATOM 4044 C CA . LEU A 1 77 ? 31.439 16.334 -2.029 0.06 14.67 77 LEU A CA 4
ATOM 4045 C C . LEU A 1 77 ? 30.786 16.067 -3.344 0.06 14.89 77 LEU A C 4
ATOM 4046 O O . LEU A 1 77 ? 30.978 14.818 -3.624 0.06 14.45 77 LEU A O 4
ATOM 4051 N N . TYR A 1 78 ? 29.960 17.041 -3.834 0.06 13.10 78 TYR A N 4
ATOM 4052 C CA . TYR A 1 78 ? 29.212 17.004 -5.078 0.06 13.63 78 TYR A CA 4
ATOM 4053 C C . TYR A 1 78 ? 30.047 17.356 -6.360 0.06 15.18 78 TYR A C 4
ATOM 4054 O O . TYR A 1 78 ? 30.099 16.691 -7.187 0.06 14.36 78 TYR A O 4
ATOM 4063 N N . GLY A 1 79 ? 31.124 18.063 -6.124 0.06 14.97 79 GLY A N 4
ATOM 4064 C CA . GLY A 1 79 ? 31.906 18.435 -7.205 0.06 16.80 79 GLY A CA 4
ATOM 4065 C C . GLY A 1 79 ? 31.762 19.411 -8.118 0.06 17.07 79 GLY A C 4
ATOM 4066 O O . GLY A 1 79 ? 32.156 19.339 -9.380 0.06 17.48 79 GLY A O 4
ATOM 4067 N N . GLN A 1 80 ? 31.072 20.390 -7.439 0.06 15.27 80 GLN A N 4
ATOM 4068 C CA . GLN A 1 80 ? 30.993 21.573 -8.471 0.06 15.15 80 GLN A CA 4
ATOM 4069 C C . GLN A 1 80 ? 31.165 22.740 -7.471 0.06 14.26 80 GLN A C 4
ATOM 4070 O O . GLN A 1 80 ? 31.366 22.415 -6.075 0.06 12.84 80 GLN A O 4
ATOM 4076 N N . PRO A 1 81 ? 31.586 23.935 -8.035 0.06 14.14 81 PRO A N 4
ATOM 4077 C CA . PRO A 1 81 ? 31.829 25.262 -7.333 0.06 14.16 81 PRO A CA 4
ATOM 4078 C C . PRO A 1 81 ? 30.366 25.825 -7.080 0.06 12.49 81 PRO A C 4
ATOM 4079 O O . PRO A 1 81 ? 29.322 25.614 -7.757 0.06 12.51 81 PRO A O 4
ATOM 4083 N N . LEU A 1 82 ? 30.512 26.945 -6.322 0.06 10.36 82 LEU A N 4
ATOM 4084 C CA . LEU A 1 82 ? 29.245 27.832 -6.300 0.06 10.33 82 LEU A CA 4
ATOM 4085 C C . LEU A 1 82 ? 29.585 29.182 -6.977 0.06 10.66 82 LEU A C 4
ATOM 4086 O O . LEU A 1 82 ? 30.724 29.626 -7.284 0.06 10.79 82 LEU A O 4
ATOM 4091 N N . HIS A 1 83 ? 28.478 30.010 -6.991 0.06 10.60 83 HIS A N 4
ATOM 4092 C CA . HIS A 1 83 ? 28.579 31.262 -7.667 0.06 9.70 83 HIS A CA 4
ATOM 4093 C C . HIS A 1 83 ? 29.064 32.367 -6.699 0.06 10.36 83 HIS A C 4
ATOM 4094 O O . HIS A 1 83 ? 28.833 32.374 -5.516 0.06 9.84 83 HIS A O 4
ATOM 4101 N N . TYR A 1 84 ? 29.791 33.276 -7.396 0.06 10.06 84 TYR A N 4
ATOM 4102 C CA . TYR A 1 84 ? 30.136 34.538 -6.677 0.06 11.75 84 TYR A CA 4
ATOM 4103 C C . TYR A 1 84 ? 29.092 35.054 -5.582 0.06 11.81 84 TYR A C 4
ATOM 4104 O O . TYR A 1 84 ? 29.403 35.351 -4.444 0.06 11.69 84 TYR A O 4
ATOM 4113 N N . LEU A 1 85 ? 27.852 35.245 -6.159 0.06 11.55 85 LEU A N 4
ATOM 4114 C CA . LEU A 1 85 ? 26.883 35.871 -5.278 0.06 11.12 85 LEU A CA 4
ATOM 4115 C C . LEU A 1 85 ? 26.467 34.968 -4.160 0.06 10.63 85 LEU A C 4
ATOM 4116 O O . LEU A 1 85 ? 26.037 35.462 -3.113 0.06 11.04 85 LEU A O 4
ATOM 4121 N N . THR A 1 86 ? 26.629 33.565 -4.244 0.06 9.44 86 THR A N 4
ATOM 4122 C CA . THR A 1 86 ? 26.329 32.745 -3.144 0.06 10.14 86 THR A CA 4
ATOM 4123 C C . THR A 1 86 ? 27.477 32.777 -2.057 0.06 9.95 86 THR A C 4
ATOM 4124 O O . THR A 1 86 ? 27.187 32.778 -0.860 0.06 10.69 86 THR A O 4
ATOM 4128 N N . ASN A 1 87 ? 28.706 32.691 -2.642 0.06 9.90 87 ASN A N 4
ATOM 4129 C CA . ASN A 1 87 ? 29.779 32.778 -1.619 0.06 10.58 87 ASN A CA 4
ATOM 4130 C C . ASN A 1 87 ? 29.840 34.072 -0.709 0.06 10.73 87 ASN A C 4
ATOM 4131 O O . ASN A 1 87 ? 30.096 33.944 0.453 0.06 12.10 87 ASN A O 4
ATOM 4136 N N . VAL A 1 88 ? 29.341 35.197 -1.336 0.06 10.81 88 VAL A N 4
ATOM 4137 C CA . VAL A 1 88 ? 29.300 36.468 -0.648 0.06 10.96 88 VAL A CA 4
ATOM 4138 C C . VAL A 1 88 ? 28.121 36.368 0.440 0.06 11.49 88 VAL A C 4
ATOM 4139 O O . VAL A 1 88 ? 28.386 36.746 1.520 0.06 11.73 88 VAL A O 4
ATOM 4143 N N . LEU A 1 89 ? 26.975 35.860 -0.012 0.06 10.66 89 LEU A N 4
ATOM 4144 C CA . LEU A 1 89 ? 25.789 35.625 0.775 0.06 11.11 89 LEU A CA 4
ATOM 4145 C C . LEU A 1 89 ? 26.063 34.724 2.035 0.06 11.19 89 LEU A C 4
ATOM 4146 O O . LEU A 1 89 ? 25.663 35.185 3.180 0.06 12.27 89 LEU A O 4
ATOM 4151 N N . LEU A 1 90 ? 26.817 33.632 1.745 0.06 10.54 90 LEU A N 4
ATOM 4152 C CA . LEU A 1 90 ? 27.002 32.751 2.924 0.06 10.96 90 LEU A CA 4
ATOM 4153 C C . LEU A 1 90 ? 28.038 33.412 3.928 0.06 10.96 90 LEU A C 4
ATOM 4154 O O . LEU A 1 90 ? 27.747 33.142 5.175 0.06 10.59 90 LEU A O 4
ATOM 4159 N N . GLN A 1 91 ? 28.987 34.377 3.583 0.06 11.52 91 GLN A N 4
ATOM 4160 C CA . GLN A 1 91 ? 29.950 34.879 4.404 0.06 11.56 91 GLN A CA 4
ATOM 4161 C C . GLN A 1 91 ? 29.131 35.943 5.140 0.06 12.24 91 GLN A C 4
ATOM 4162 O O . GLN A 1 91 ? 29.316 36.082 6.420 0.06 11.87 91 GLN A O 4
ATOM 4168 N N . ARG A 1 92 ? 28.132 36.517 4.483 0.06 11.71 92 ARG A N 4
ATOM 4169 C CA . ARG A 1 92 ? 27.318 37.526 5.285 0.06 11.83 92 ARG A CA 4
ATOM 4170 C C . ARG A 1 92 ? 26.411 36.828 6.312 0.06 11.33 92 ARG A C 4
ATOM 4171 O O . ARG A 1 92 ? 26.324 37.295 7.453 0.06 11.74 92 ARG A O 4
ATOM 4179 N N . TRP A 1 93 ? 25.942 35.740 6.022 0.06 10.73 93 TRP A N 4
ATOM 4180 C CA . TRP A 1 93 ? 25.012 35.061 7.020 0.06 10.77 93 TRP A CA 4
ATOM 4181 C C . TRP A 1 93 ? 26.022 34.479 8.200 0.06 10.99 93 TRP A C 4
ATOM 4182 O O . TRP A 1 93 ? 25.629 34.679 9.293 0.06 11.30 93 TRP A O 4
ATOM 4193 N N . ASP A 1 94 ? 27.259 34.089 7.908 0.06 11.23 94 ASP A N 4
ATOM 4194 C CA . ASP A 1 94 ? 28.091 33.775 9.119 0.06 10.92 94 ASP A CA 4
ATOM 4195 C C . ASP A 1 94 ? 28.504 35.087 9.875 0.06 12.56 94 ASP A C 4
ATOM 4196 O O . ASP A 1 94 ? 28.442 34.973 11.172 0.06 13.16 94 ASP A O 4
ATOM 4201 N N . GLN A 1 95 ? 28.800 36.251 9.167 0.06 13.60 95 GLN A N 4
ATOM 4202 C CA . GLN A 1 95 ? 29.220 37.451 9.891 0.06 15.12 95 GLN A CA 4
ATOM 4203 C C . GLN A 1 95 ? 28.042 37.923 10.765 0.06 15.02 95 GLN A C 4
ATOM 4204 O O . GLN A 1 95 ? 28.041 38.556 11.797 0.06 14.82 95 GLN A O 4
ATOM 4210 N N . SER A 1 96 ? 26.790 37.642 10.286 0.06 13.02 96 SER A N 4
ATOM 4211 C CA . SER A 1 96 ? 25.683 38.246 11.032 0.06 12.84 96 SER A CA 4
ATOM 4212 C C . SER A 1 96 ? 25.395 37.749 12.461 0.06 14.75 96 SER A C 4
ATOM 4213 O O . SER A 1 96 ? 24.511 38.181 13.240 0.06 14.65 96 SER A O 4
ATOM 4216 N N . ARG A 1 97 ? 25.996 36.581 12.686 0.06 13.62 97 ARG A N 4
ATOM 4217 C CA . ARG A 1 97 ? 25.819 35.945 14.073 0.06 14.81 97 ARG A CA 4
ATOM 4218 C C . ARG A 1 97 ? 26.899 36.631 15.108 0.06 17.09 97 ARG A C 4
ATOM 4219 O O . ARG A 1 97 ? 26.488 36.325 16.246 0.06 16.21 97 ARG A O 4
ATOM 4227 N N . PHE A 1 98 ? 27.868 37.402 14.586 0.06 18.55 98 PHE A N 4
ATOM 4228 C CA . PHE A 1 98 ? 28.875 37.864 15.655 0.06 22.08 98 PHE A CA 4
ATOM 4229 C C . PHE A 1 98 ? 28.035 39.014 16.513 0.06 23.14 98 PHE A C 4
ATOM 4230 O O . PHE A 1 98 ? 27.040 39.386 16.419 0.06 21.28 98 PHE A O 4
ATOM 4238 N N . GLY A 1 99 ? 28.564 38.930 17.682 0.06 24.81 99 GLY A N 4
ATOM 4239 C CA . GLY A 1 99 ? 28.008 40.175 18.395 0.06 28.77 99 GLY A CA 4
ATOM 4240 C C . GLY A 1 99 ? 26.934 39.624 19.172 0.06 31.78 99 GLY A C 4
ATOM 4241 O O . GLY A 1 99 ? 26.302 40.432 19.943 0.06 32.27 99 GLY A O 4
ATOM 4242 N N . THR A 1 100 ? 26.467 38.427 18.976 0.06 34.32 100 THR A N 4
ATOM 4243 C CA . THR A 1 100 ? 25.359 38.048 19.694 0.06 37.76 100 THR A CA 4
ATOM 4244 C C . THR A 1 100 ? 25.611 38.029 21.268 0.06 40.84 100 THR A C 4
ATOM 4245 O O . THR A 1 100 ? 26.755 37.697 21.795 0.06 40.01 100 THR A O 4
ATOM 4249 N N . ASP A 1 101 ? 24.441 38.090 21.962 0.06 43.14 101 ASP A N 4
ATOM 4250 C CA . ASP A 1 101 ? 24.603 38.040 23.475 0.06 46.48 101 ASP A CA 4
ATOM 4251 C C . ASP A 1 101 ? 24.504 36.530 23.888 0.06 47.30 101 ASP A C 4
ATOM 4252 O O . ASP A 1 101 ? 24.691 36.246 25.019 0.06 47.24 101 ASP A O 4
ATOM 4257 N N . SER A 1 102 ? 24.248 35.607 22.887 0.06 47.75 102 SER A N 4
ATOM 4258 C CA . SER A 1 102 ? 24.110 34.267 23.391 0.06 48.38 102 SER A CA 4
ATOM 4259 C C . SER A 1 102 ? 25.497 33.616 23.527 0.06 48.03 102 SER A C 4
ATOM 4260 O O . SER A 1 102 ? 26.455 34.111 22.998 0.06 46.90 102 SER A O 4
ATOM 4263 N N . GLU A 1 103 ? 25.555 32.478 24.241 0.06 48.30 103 GLU A N 4
ATOM 4264 C CA . GLU A 1 103 ? 26.809 31.771 24.308 0.06 49.22 103 GLU A CA 4
ATOM 4265 C C . GLU A 1 103 ? 27.060 31.086 22.890 0.06 47.10 103 GLU A C 4
ATOM 4266 O O . GLU A 1 103 ? 26.176 31.008 22.191 0.06 46.60 103 GLU A O 4
ATOM 4272 N N . GLU A 1 104 ? 28.247 30.581 22.697 0.06 45.21 104 GLU A N 4
ATOM 4273 C CA . GLU A 1 104 ? 28.613 29.910 21.496 0.06 43.48 104 GLU A CA 4
ATOM 4274 C C . GLU A 1 104 ? 27.645 28.726 21.256 0.06 39.52 104 GLU A C 4
ATOM 4275 O O . GLU A 1 104 ? 27.219 27.880 22.121 0.06 38.65 104 GLU A O 4
ATOM 4281 N N . GLN A 1 105 ? 27.158 28.560 19.953 0.06 33.79 105 GLN A N 4
ATOM 4282 C CA . GLN A 1 105 ? 26.286 27.459 19.757 0.06 29.27 105 GLN A CA 4
ATOM 4283 C C . GLN A 1 105 ? 26.583 26.958 18.217 0.06 25.19 105 GLN A C 4
ATOM 4284 O O . GLN A 1 105 ? 26.822 27.844 17.431 0.06 22.40 105 GLN A O 4
ATOM 4290 N N . ARG A 1 106 ? 26.621 25.610 18.031 0.06 20.27 106 ARG A N 4
ATOM 4291 C CA . ARG A 1 106 ? 26.932 25.199 16.569 0.06 18.39 106 ARG A CA 4
ATOM 4292 C C . ARG A 1 106 ? 25.725 25.738 15.777 0.06 16.14 106 ARG A C 4
ATOM 4293 O O . ARG A 1 106 ? 24.479 25.808 16.114 0.06 16.00 106 ARG A O 4
ATOM 4301 N N . LEU A 1 107 ? 26.153 25.966 14.515 0.06 15.68 107 LEU A N 4
ATOM 4302 C CA . LEU A 1 107 ? 25.139 26.504 13.541 0.06 14.94 107 LEU A CA 4
ATOM 4303 C C . LEU A 1 107 ? 24.183 25.334 13.206 0.06 14.96 107 LEU A C 4
ATOM 4304 O O . LEU A 1 107 ? 22.967 25.747 12.964 0.06 13.10 107 LEU A O 4
ATOM 4309 N N . ASP A 1 108 ? 24.502 24.100 13.155 0.06 13.68 108 ASP A N 4
ATOM 4310 C CA . ASP A 1 108 ? 23.593 23.096 12.786 0.06 14.86 108 ASP A CA 4
ATOM 4311 C C . ASP A 1 108 ? 22.713 22.644 13.944 0.06 15.98 108 ASP A C 4
ATOM 4312 O O . ASP A 1 108 ? 21.867 21.846 13.645 0.06 16.81 108 ASP A O 4
ATOM 4317 N N . SER A 1 109 ? 22.859 23.343 15.106 0.06 16.43 109 SER A N 4
ATOM 4318 C CA . SER A 1 109 ? 21.880 23.223 16.194 0.06 17.45 109 SER A CA 4
ATOM 4319 C C . SER A 1 109 ? 20.767 24.223 15.990 0.06 17.61 109 SER A C 4
ATOM 4320 O O . SER A 1 109 ? 19.737 23.934 16.570 0.06 18.15 109 SER A O 4
ATOM 4323 N N . ILE A 1 110 ? 20.941 25.260 15.115 0.06 16.50 110 ILE A N 4
ATOM 4324 C CA . ILE A 1 110 ? 19.895 26.320 14.834 0.06 16.90 110 ILE A CA 4
ATOM 4325 C C . ILE A 1 110 ? 19.195 25.982 13.493 0.06 15.57 110 ILE A C 4
ATOM 4326 O O . ILE A 1 110 ? 17.934 25.969 13.381 0.06 15.70 110 ILE A O 4
ATOM 4331 N N . ILE A 1 111 ? 20.006 25.690 12.450 0.06 15.97 111 ILE A N 4
ATOM 4332 C CA . ILE A 1 111 ? 19.433 25.444 11.106 0.06 15.47 111 ILE A CA 4
ATOM 4333 C C . ILE A 1 111 ? 19.863 23.972 10.819 0.06 15.21 111 ILE A C 4
ATOM 4334 O O . ILE A 1 111 ? 21.066 23.690 10.784 0.06 15.80 111 ILE A O 4
ATOM 4339 N N . HIS A 1 112 ? 18.892 23.070 10.547 0.06 15.15 112 HIS A N 4
ATOM 4340 C CA . HIS A 1 112 ? 19.219 21.678 10.344 0.06 14.77 112 HIS A CA 4
ATOM 4341 C C . HIS A 1 112 ? 20.009 21.542 9.060 0.06 14.32 112 HIS A C 4
ATOM 4342 O O . HIS A 1 112 ? 19.699 22.144 7.980 0.06 13.05 112 HIS A O 4
ATOM 4349 N N . PRO A 1 113 ? 21.125 20.812 9.000 0.06 13.84 113 PRO A N 4
ATOM 4350 C CA . PRO A 1 113 ? 21.970 20.761 7.825 0.06 13.41 113 PRO A CA 4
ATOM 4351 C C . PRO A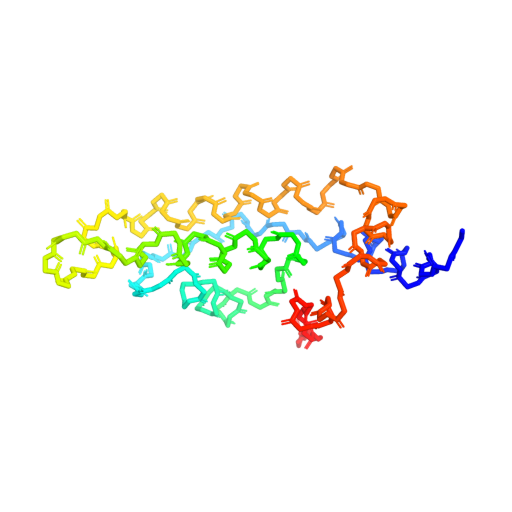 1 113 ? 21.160 20.378 6.462 0.06 13.48 113 PRO A C 4
ATOM 4352 O O . PRO A 1 113 ? 21.603 20.740 5.287 0.06 13.57 113 PRO A O 4
ATOM 4356 N N . THR A 1 114 ? 20.064 19.570 6.570 0.06 14.27 114 THR A N 4
ATOM 4357 C CA . THR A 1 114 ? 19.321 19.253 5.301 0.06 14.97 114 THR A CA 4
ATOM 4358 C C . THR A 1 114 ? 18.758 20.540 4.730 0.06 15.85 114 THR A C 4
ATOM 4359 O O . THR A 1 114 ? 18.721 20.742 3.517 0.06 14.76 114 THR A O 4
ATOM 4363 N N . LYS A 1 115 ? 18.083 21.267 5.646 0.06 14.75 115 LYS A N 4
ATOM 4364 C CA . LYS A 1 115 ? 17.533 22.582 5.168 0.06 14.80 115 LYS A CA 4
ATOM 4365 C C . LYS A 1 115 ? 18.659 23.581 4.725 0.06 14.40 115 LYS A C 4
ATOM 4366 O O . LYS A 1 115 ? 18.570 24.299 3.710 0.06 12.53 115 LYS A O 4
ATOM 4372 N N . ALA A 1 116 ? 19.788 23.483 5.432 0.06 12.49 116 ALA A N 4
ATOM 4373 C CA . ALA A 1 116 ? 20.758 24.423 5.166 0.06 12.18 116 ALA A CA 4
ATOM 4374 C C . ALA A 1 116 ? 21.406 24.426 3.871 0.06 12.03 116 ALA A C 4
ATOM 4375 O O . ALA A 1 116 ? 21.820 25.861 3.578 0.06 9.75 116 ALA A O 4
ATOM 4377 N N . GLU A 1 117 ? 21.833 23.119 3.407 0.06 11.52 117 GLU A N 4
ATOM 4378 C CA . GLU A 1 117 ? 22.414 22.714 2.018 0.06 11.74 117 GLU A CA 4
ATOM 4379 C C . GLU A 1 117 ? 21.260 22.994 1.005 0.06 11.48 117 GLU A C 4
ATOM 4380 O O . GLU A 1 117 ? 21.557 23.425 -0.086 0.06 11.49 117 GLU A O 4
ATOM 4386 N N . ALA A 1 118 ? 19.960 22.684 1.320 0.06 11.28 118 ALA A N 4
ATOM 4387 C CA . ALA A 1 118 ? 18.948 23.055 0.379 0.06 10.91 118 ALA A CA 4
ATOM 4388 C C . ALA A 1 118 ? 18.763 24.595 -0.118 0.06 11.31 118 ALA A C 4
ATOM 4389 O O . ALA A 1 118 ? 18.860 25.038 -1.331 0.06 11.42 118 ALA A O 4
ATOM 4391 N N . THR A 1 119 ? 19.055 25.265 0.995 0.06 11.60 119 THR A N 4
ATOM 4392 C CA . THR A 1 119 ? 19.094 26.700 0.901 0.06 11.15 119 THR A CA 4
ATOM 4393 C C . THR A 1 119 ? 20.185 27.202 -0.009 0.06 11.66 119 THR A C 4
ATOM 4394 O O . THR A 1 119 ? 20.067 28.080 -0.786 0.06 11.83 119 THR A O 4
ATOM 4398 N N . ILE A 1 120 ? 21.326 26.616 0.217 0.06 10.26 120 ILE A N 4
ATOM 4399 C CA . ILE A 1 120 ? 22.430 27.069 -0.669 0.06 10.82 120 ILE A CA 4
ATOM 4400 C C . ILE A 1 120 ? 22.112 26.643 -2.245 0.06 11.38 120 ILE A C 4
ATOM 4401 O O . ILE A 1 120 ? 22.441 27.452 -3.114 0.06 10.66 120 ILE A O 4
ATOM 4406 N N . TRP A 1 121 ? 21.726 25.384 -2.598 0.06 10.41 121 TRP A N 4
ATOM 4407 C CA . TRP A 1 121 ? 21.429 24.988 -3.874 0.06 11.44 121 TRP A CA 4
ATOM 4408 C C . TRP A 1 121 ? 20.223 25.928 -4.491 0.06 10.97 121 TRP A C 4
ATOM 4409 O O . TRP A 1 121 ? 20.290 26.035 -5.600 0.06 10.94 121 TRP A O 4
ATOM 4420 N N . LEU A 1 122 ? 19.347 26.437 -3.670 0.06 11.16 122 LEU A N 4
ATOM 4421 C CA . LEU A 1 122 ? 18.217 27.275 -3.954 0.06 10.38 122 LEU A CA 4
ATOM 4422 C C . LEU A 1 122 ? 18.774 28.694 -4.472 0.06 10.47 122 LEU A C 4
ATOM 4423 O O . LEU A 1 122 ? 18.562 29.279 -5.491 0.06 11.26 122 LEU A O 4
ATOM 4428 N N . VAL A 1 123 ? 19.662 29.187 -3.628 0.06 10.47 123 VAL A N 4
ATOM 4429 C CA . VAL A 1 123 ? 20.118 30.521 -4.003 0.06 10.00 123 VAL A CA 4
ATOM 4430 C C . VAL A 1 123 ? 21.055 30.417 -5.148 0.06 10.37 123 VAL A C 4
ATOM 4431 O O . VAL A 1 123 ? 21.175 31.273 -5.908 0.06 9.92 123 VAL A O 4
ATOM 4435 N N . GLU A 1 124 ? 22.034 29.541 -5.040 0.06 10.15 124 GLU A N 4
ATOM 4436 C CA . GLU A 1 124 ? 23.108 29.484 -6.113 0.06 9.67 124 GLU A CA 4
ATOM 4437 C C . GLU A 1 124 ? 22.084 29.187 -7.493 0.06 9.96 124 GLU A C 4
ATOM 4438 O O . GLU A 1 124 ? 22.570 29.672 -8.376 0.06 10.02 124 GLU A O 4
ATOM 4444 N N . GLU A 1 125 ? 20.871 28.517 -7.599 0.06 10.57 125 GLU A N 4
ATOM 4445 C CA . GLU A 1 125 ? 20.131 28.285 -8.829 0.06 11.20 125 GLU A CA 4
ATOM 4446 C C . GLU A 1 125 ? 19.597 29.688 -9.342 0.06 12.12 125 GLU A C 4
ATOM 4447 O O . GLU A 1 125 ? 19.861 30.111 -10.509 0.06 11.01 125 GLU A O 4
ATOM 4453 N N . ILE A 1 126 ? 19.250 30.390 -8.286 0.06 10.49 126 ILE A N 4
ATOM 4454 C CA . ILE A 1 126 ? 18.884 31.782 -8.623 0.06 10.56 126 ILE A CA 4
ATOM 4455 C C . ILE A 1 126 ? 20.111 32.603 -9.248 0.06 11.57 126 ILE A C 4
ATOM 4456 O O . ILE A 1 126 ? 20.038 33.495 -10.207 0.06 9.83 126 ILE A O 4
ATOM 4461 N N . HIS A 1 127 ? 21.298 32.440 -8.605 0.06 11.15 127 HIS A N 4
ATOM 4462 C CA . HIS A 1 127 ? 22.445 33.203 -9.048 0.06 9.96 127 HIS A CA 4
ATOM 4463 C C . HIS A 1 127 ? 23.086 32.629 -10.339 0.06 11.56 127 HIS A C 4
ATOM 4464 O O . HIS A 1 127 ? 23.542 33.552 -11.080 0.06 10.29 127 HIS A O 4
ATOM 4471 N N . ARG A 1 128 ? 22.793 31.353 -10.604 0.06 12.27 128 ARG A N 4
ATOM 4472 C CA . ARG A 1 128 ? 23.154 30.779 -11.868 0.06 13.26 128 ARG A CA 4
ATOM 4473 C C . ARG A 1 128 ? 22.207 31.366 -13.045 0.06 13.06 128 ARG A C 4
ATOM 4474 O O . ARG A 1 128 ? 22.848 31.754 -14.098 0.06 13.63 128 ARG A O 4
ATOM 4482 N N . LEU A 1 129 ? 20.877 31.167 -12.845 0.06 12.54 129 LEU A N 4
ATOM 4483 C CA . LEU A 1 129 ? 19.891 31.337 -13.912 0.06 12.92 129 LEU A CA 4
ATOM 4484 C C . LEU A 1 129 ? 19.444 32.736 -14.059 0.06 14.08 129 LEU A C 4
ATOM 4485 O O . LEU A 1 129 ? 19.031 33.058 -15.206 0.06 13.81 129 LEU A O 4
ATOM 4490 N N . THR A 1 130 ? 19.645 33.575 -13.079 0.06 13.06 130 THR A N 4
ATOM 4491 C CA . THR A 1 130 ? 18.871 34.845 -13.315 0.06 12.75 130 THR A CA 4
ATOM 4492 C C . THR A 1 130 ? 19.783 36.182 -13.519 0.06 13.48 130 THR A C 4
ATOM 4493 O O . THR A 1 130 ? 19.402 37.053 -14.312 0.06 13.77 130 THR A O 4
ATOM 4497 N N . PRO A 1 131 ? 20.906 36.460 -12.902 0.06 13.25 131 PRO A N 4
ATOM 4498 C CA . PRO A 1 131 ? 21.558 37.712 -12.916 0.06 14.04 131 PRO A CA 4
ATOM 4499 C C . PRO A 1 131 ? 22.333 37.777 -14.297 0.06 14.50 131 PRO A C 4
ATOM 4500 O O . PRO A 1 131 ? 22.987 36.809 -14.674 0.06 15.94 131 PRO A O 4
ATOM 4504 N N . SER A 1 132 ? 22.211 38.974 -14.913 0.06 14.28 132 SER A N 4
ATOM 4505 C CA . SER A 1 132 ? 22.896 39.222 -16.272 0.06 14.45 132 SER A CA 4
ATOM 4506 C C . SER A 1 132 ? 24.420 39.463 -15.976 0.06 16.10 132 SER A C 4
ATOM 4507 O O . SER A 1 132 ? 24.881 39.858 -14.903 0.06 15.29 132 SER A O 4
ATOM 4510 N N . HIS A 1 133 ? 25.173 39.120 -17.078 0.06 15.98 133 HIS A N 4
ATOM 4511 C CA . HIS A 1 133 ? 26.579 39.505 -16.820 0.06 18.09 133 HIS A CA 4
ATOM 4512 C C . HIS A 1 133 ? 26.848 40.880 -16.824 0.06 17.87 133 HIS A C 4
ATOM 4513 O O . HIS A 1 133 ? 27.841 41.246 -16.087 0.06 17.65 133 HIS A O 4
ATOM 4520 N N . LEU A 1 134 ? 25.996 41.683 -17.460 0.06 17.05 134 LEU A N 4
ATOM 4521 C CA . LEU A 1 134 ? 26.271 43.064 -17.056 0.06 19.41 134 LEU A CA 4
ATOM 4522 C C . LEU A 1 134 ? 26.118 43.481 -15.651 0.06 18.68 134 LEU A C 4
ATOM 4523 O O . LEU A 1 134 ? 26.899 44.175 -15.012 0.06 18.13 134 LEU A O 4
ATOM 4528 N N . HIS A 1 135 ? 25.097 42.900 -14.947 0.06 17.33 135 HIS A N 4
ATOM 4529 C CA . HIS A 1 135 ? 25.129 43.238 -13.552 0.06 17.25 135 HIS A CA 4
ATOM 4530 C C . HIS A 1 135 ? 26.289 42.666 -12.770 0.06 16.46 135 HIS A C 4
ATOM 4531 O O . HIS A 1 135 ? 26.758 43.360 -11.812 0.06 15.21 135 HIS A O 4
ATOM 4538 N N . MET A 1 136 ? 26.708 41.503 -13.215 0.06 15.59 136 MET A N 4
ATOM 4539 C CA . MET A 1 136 ? 27.894 41.039 -12.457 0.06 15.22 136 MET A CA 4
ATOM 4540 C C . MET A 1 136 ? 29.243 41.883 -12.619 0.06 15.03 136 MET A C 4
ATOM 4541 O O . MET A 1 136 ? 29.954 42.038 -11.608 0.06 14.79 136 MET A O 4
ATOM 4546 N N . ALA A 1 137 ? 29.298 42.416 -13.927 0.06 14.36 137 ALA A N 4
ATOM 4547 C CA . ALA A 1 137 ? 30.496 43.391 -14.031 0.06 15.63 137 ALA A CA 4
ATOM 4548 C C . ALA A 1 137 ? 30.403 44.623 -13.120 0.06 15.72 137 ALA A C 4
ATOM 4549 O O . ALA A 1 137 ? 31.544 44.891 -12.514 0.06 16.27 137 ALA A O 4
ATOM 4551 N N . LEU A 1 138 ? 29.159 45.222 -12.916 0.06 15.54 138 LEU A N 4
ATOM 4552 C CA . LEU A 1 138 ? 29.007 46.519 -12.080 0.06 17.78 138 LEU A CA 4
ATOM 4553 C C . LEU A 1 138 ? 29.292 46.028 -10.642 0.06 16.70 138 LEU A C 4
ATOM 4554 O O . LEU A 1 138 ? 29.869 46.794 -9.822 0.06 16.18 138 LEU A O 4
ATOM 4559 N N . LEU A 1 139 ? 28.765 44.775 -10.264 0.06 15.26 139 LEU A N 4
ATOM 4560 C CA . LEU A 1 139 ? 29.185 44.474 -8.919 0.06 18.03 139 LEU A CA 4
ATOM 4561 C C . LEU A 1 139 ? 30.707 44.382 -8.683 0.06 18.13 139 LEU A C 4
ATOM 4562 O O . LEU A 1 139 ? 31.199 44.676 -7.669 0.06 18.55 139 LEU A O 4
ATOM 4567 N N . TRP A 1 140 ? 31.294 43.731 -9.670 0.06 17.44 140 TRP A N 4
ATOM 4568 C CA . TRP A 1 140 ? 32.754 43.575 -9.456 0.06 16.19 140 TRP A CA 4
ATOM 4569 C C . TRP A 1 140 ? 33.617 44.920 -9.516 0.06 17.62 140 TRP A C 4
ATOM 4570 O O . TRP A 1 140 ? 34.650 44.991 -8.796 0.06 18.26 140 TRP A O 4
ATOM 4581 N N . ARG A 1 141 ? 33.058 45.831 -10.291 0.06 19.37 141 ARG A N 4
ATOM 4582 C CA . ARG A 1 141 ? 33.748 47.127 -10.272 0.06 21.81 141 ARG A CA 4
ATOM 4583 C C . ARG A 1 141 ? 33.660 47.817 -8.966 0.06 23.06 141 ARG A C 4
ATOM 4584 O O . ARG A 1 141 ? 34.537 48.662 -8.646 0.06 22.97 141 ARG A O 4
ATOM 4592 N N . SER A 1 142 ? 32.683 47.458 -8.131 0.06 23.63 142 SER A N 4
ATOM 4593 C CA . SER A 1 142 ? 32.625 48.040 -6.815 0.06 25.33 142 SER A CA 4
ATOM 4594 C C . SER A 1 142 ? 33.191 47.174 -5.689 0.06 25.28 142 SER A C 4
ATOM 4595 O O . SER A 1 142 ? 33.083 47.463 -4.475 0.06 24.79 142 SER A O 4
ATOM 4598 N N . ASP A 1 143 ? 33.736 45.939 -6.092 0.06 23.41 143 ASP A N 4
ATOM 4599 C CA . ASP A 1 143 ? 34.262 45.081 -4.953 0.06 23.43 143 ASP A CA 4
ATOM 4600 C C . ASP A 1 143 ? 35.743 44.768 -5.356 0.06 23.54 143 ASP A C 4
ATOM 4601 O O . ASP A 1 143 ? 35.976 43.879 -6.096 0.06 20.99 143 ASP A O 4
ATOM 4606 N N . PRO A 1 144 ? 36.567 45.333 -4.559 0.06 25.51 144 PRO A N 4
ATOM 4607 C CA . PRO A 1 144 ? 38.014 45.174 -4.805 0.06 25.75 144 PRO A CA 4
ATOM 4608 C C . PRO A 1 144 ? 38.569 43.796 -4.534 0.06 24.57 144 PRO A C 4
ATOM 4609 O O . PRO A 1 144 ? 39.589 43.417 -5.088 0.06 24.65 144 PRO A O 4
ATOM 4613 N N . MET A 1 145 ? 37.777 43.000 -3.913 0.06 22.33 145 MET A N 4
ATOM 4614 C CA . MET A 1 145 ? 38.199 41.622 -3.649 0.06 21.65 145 MET A CA 4
ATOM 4615 C C . MET A 1 145 ? 37.229 40.655 -4.376 0.06 18.30 145 MET A C 4
ATOM 4616 O O . MET A 1 145 ? 37.142 39.501 -3.879 0.06 16.91 145 MET A O 4
ATOM 4621 N N . TYR A 1 146 ? 36.639 41.125 -5.518 0.06 16.85 146 TYR A N 4
ATOM 4622 C CA . TYR A 1 146 ? 35.665 40.169 -6.077 0.06 16.35 146 TYR A CA 4
ATOM 4623 C C . TYR A 1 146 ? 36.187 38.729 -6.473 0.06 16.81 146 TYR A C 4
ATOM 4624 O O . TYR A 1 146 ? 35.526 37.699 -6.349 0.06 15.60 146 TYR A O 4
ATOM 4633 N N . HIS A 1 147 ? 37.503 38.748 -6.941 0.06 15.27 147 HIS A N 4
ATOM 4634 C CA . HIS A 1 147 ? 37.998 37.454 -7.277 0.06 16.08 147 HIS A CA 4
ATOM 4635 C C . HIS A 1 147 ? 38.159 36.417 -6.167 0.06 14.77 147 HIS A C 4
ATOM 4636 O O . HIS A 1 147 ? 38.223 35.237 -6.542 0.06 14.29 147 HIS A O 4
ATOM 4643 N N . SER A 1 148 ? 38.186 36.932 -4.938 0.06 15.16 148 SER A N 4
ATOM 4644 C CA . SER A 1 148 ? 38.237 36.089 -3.826 0.06 16.08 148 SER A CA 4
ATOM 4645 C C . SER A 1 148 ? 37.005 35.274 -3.446 0.06 14.89 148 SER A C 4
ATOM 4646 O O . SER A 1 148 ? 37.069 34.164 -2.867 0.06 15.05 148 SER A O 4
ATOM 4649 N N . PHE A 1 149 ? 35.966 35.874 -4.149 0.06 14.86 149 PHE A N 4
ATOM 4650 C CA . PHE A 1 149 ? 34.699 35.061 -4.014 0.06 14.11 149 PHE A CA 4
ATOM 4651 C C . PHE A 1 149 ? 34.336 34.228 -5.205 0.06 13.68 149 PHE A C 4
ATOM 4652 O O . PHE A 1 149 ? 33.193 33.681 -5.432 0.06 13.13 149 PHE A O 4
ATOM 4660 N N . ILE A 1 150 ? 35.366 34.163 -6.157 0.06 13.73 150 ILE A N 4
ATOM 4661 C CA . ILE A 1 150 ? 35.083 33.269 -7.319 0.06 13.70 150 ILE A CA 4
ATOM 4662 C C . ILE A 1 150 ? 35.933 32.010 -7.075 0.06 14.57 150 ILE A C 4
ATOM 4663 O O . ILE A 1 150 ? 37.030 32.332 -6.586 0.06 13.65 150 ILE A O 4
ATOM 4668 N N . ASP A 1 151 ? 35.329 30.807 -7.302 0.06 14.35 151 ASP A N 4
ATOM 4669 C CA . ASP A 1 151 ? 36.084 29.446 -6.974 0.06 15.03 151 ASP A CA 4
ATOM 4670 C C . ASP A 1 151 ? 36.841 29.119 -8.316 0.06 16.32 151 ASP A C 4
ATOM 4671 O O . ASP A 1 151 ? 36.857 29.786 -9.039 0.06 14.39 151 ASP A O 4
ATOM 4676 N N . PRO A 1 152 ? 37.790 28.218 -8.094 0.06 18.15 152 PRO A N 4
ATOM 4677 C CA . PRO A 1 152 ? 38.606 27.718 -9.216 0.06 19.67 152 PRO A CA 4
ATOM 4678 C C . PRO A 1 152 ? 37.781 26.822 -10.033 0.06 22.09 152 PRO A C 4
ATOM 4679 O O . PRO A 1 152 ? 36.579 26.500 -9.925 0.06 20.38 152 PRO A O 4
ATOM 4683 N N . ILE A 1 153 ? 38.413 26.345 -11.163 0.06 24.27 153 ILE A N 4
ATOM 4684 C CA . ILE A 1 153 ? 37.864 25.413 -12.052 0.06 27.16 153 ILE A CA 4
ATOM 4685 C C . ILE A 1 153 ? 37.859 23.996 -11.465 0.06 27.11 153 ILE A C 4
ATOM 4686 O O . ILE A 1 153 ? 38.899 23.529 -10.786 0.06 26.90 153 ILE A O 4
ATOM 4691 N N . PHE A 1 154 ? 36.765 23.343 -11.614 0.06 27.74 154 PHE A N 4
ATOM 4692 C CA . PHE A 1 154 ? 36.718 22.018 -10.947 0.06 30.61 154 PHE A CA 4
ATOM 4693 C C . PHE A 1 154 ? 36.787 20.988 -12.148 0.06 35.33 154 PHE A C 4
ATOM 4694 O O . PHE A 1 154 ? 36.319 21.188 -13.230 0.06 34.43 154 PHE A O 4
ATOM 4702 N N . PRO A 1 155 ? 37.377 19.873 -11.798 0.06 40.41 155 PRO A N 4
ATOM 4703 C CA . PRO A 1 155 ? 37.611 18.762 -12.761 0.06 44.79 155 PRO A CA 4
ATOM 4704 C C . PRO A 1 155 ? 36.413 18.138 -13.103 0.06 47.93 155 PRO A C 4
ATOM 4705 O O . PRO A 1 155 ? 35.377 18.500 -12.554 0.06 49.40 155 PRO A O 4
ATOM 4709 N N . GLU A 1 156 ? 36.500 17.113 -13.995 0.06 49.86 156 GLU A N 4
ATOM 4710 C CA . GLU A 1 156 ? 35.295 16.365 -14.438 0.06 50.07 156 GLU A CA 4
ATOM 4711 C C . GLU A 1 156 ? 34.964 15.156 -13.499 0.06 48.81 156 GLU A C 4
ATOM 4712 O O . GLU A 1 156 ? 33.813 14.779 -12.907 0.06 49.26 156 GLU A O 4
ATOM 4953 N N . GLY A 1 36 ? 33.077 50.931 -19.718 0.06 40.61 36 GLY A N 5
ATOM 4954 C CA . GLY A 1 36 ? 33.591 49.535 -20.242 0.06 38.70 36 GLY A CA 5
ATOM 4955 C C . GLY A 1 36 ? 34.636 48.802 -19.179 0.06 36.91 36 GLY A C 5
ATOM 4956 O O . GLY A 1 36 ? 35.686 49.000 -19.442 0.06 37.74 36 GLY A O 5
ATOM 4957 N N . SER A 1 37 ? 34.297 48.233 -18.040 0.06 34.53 37 SER A N 5
ATOM 4958 C CA . SER A 1 37 ? 35.429 47.606 -17.092 0.06 30.99 37 SER A CA 5
ATOM 4959 C C . SER A 1 37 ? 34.827 46.157 -16.648 0.06 27.25 37 SER A C 5
ATOM 4960 O O . SER A 1 37 ? 33.498 46.158 -16.245 0.06 24.92 37 SER A O 5
ATOM 4963 N N . LEU A 1 38 ? 35.735 45.142 -16.512 0.06 23.10 38 LEU A N 5
ATOM 4964 C CA . LEU A 1 38 ? 35.270 43.806 -16.178 0.06 22.21 38 LEU A CA 5
ATOM 4965 C C . LEU A 1 38 ? 34.220 43.209 -16.962 0.06 21.91 38 LEU A C 5
ATOM 4966 O O . LEU A 1 38 ? 33.685 42.023 -16.625 0.06 19.90 38 LEU A O 5
ATOM 4971 N N . LEU A 1 39 ? 33.907 43.702 -18.050 0.06 22.04 39 LEU A N 5
ATOM 4972 C CA . LEU A 1 39 ? 32.734 43.169 -18.911 0.06 23.48 39 LEU A CA 5
ATOM 4973 C C . LEU A 1 39 ? 33.081 41.899 -19.605 0.06 22.34 39 LEU A C 5
ATOM 4974 O O . LEU A 1 39 ? 32.282 40.994 -19.642 0.06 21.61 39 LEU A O 5
ATOM 4979 N N . ARG A 1 40 ? 34.356 41.676 -20.041 0.06 22.08 40 ARG A N 5
ATOM 4980 C CA . ARG A 1 40 ? 34.684 40.418 -20.648 0.06 21.97 40 ARG A CA 5
ATOM 4981 C C . ARG A 1 40 ? 34.643 39.342 -19.648 0.06 19.81 40 ARG A C 5
ATOM 4982 O O . ARG A 1 40 ? 34.267 38.243 -19.836 0.06 19.21 40 ARG A O 5
ATOM 4990 N N . ARG A 1 41 ? 35.196 39.763 -18.564 0.06 18.08 41 ARG A N 5
ATOM 4991 C CA . ARG A 1 41 ? 35.330 38.604 -17.651 0.06 15.79 41 ARG A CA 5
ATOM 4992 C C . ARG A 1 41 ? 33.927 38.445 -16.854 0.06 15.81 41 ARG A C 5
ATOM 4993 O O . ARG A 1 41 ? 33.867 37.617 -16.292 0.06 12.97 41 ARG A O 5
ATOM 5001 N N . ALA A 1 42 ? 33.154 39.583 -16.886 0.06 14.36 42 ALA A N 5
ATOM 5002 C CA . ALA A 1 42 ? 31.725 39.130 -16.203 0.06 15.44 42 ALA A CA 5
ATOM 5003 C C . ALA A 1 42 ? 30.910 38.346 -17.253 0.06 15.59 42 ALA A C 5
ATOM 5004 O O . ALA A 1 42 ? 30.225 37.254 -16.636 0.06 14.34 42 ALA A O 5
ATOM 5006 N N . GLU A 1 43 ? 30.841 38.626 -18.642 0.06 16.05 43 GLU A N 5
ATOM 5007 C CA . GLU A 1 43 ? 30.011 37.785 -19.514 0.06 17.51 43 GLU A CA 5
ATOM 5008 C C . GLU A 1 43 ? 30.629 36.332 -19.513 0.06 15.59 43 GLU A C 5
ATOM 5009 O O . GLU A 1 43 ? 29.761 35.337 -19.526 0.06 15.75 43 GLU A O 5
ATOM 5015 N N . MET A 1 44 ? 32.052 36.129 -19.528 0.06 14.82 44 MET A N 5
ATOM 5016 C CA . MET A 1 44 ? 32.501 34.725 -19.454 0.06 14.82 44 MET A CA 5
ATOM 5017 C C . MET A 1 44 ? 32.105 34.066 -18.081 0.06 15.09 44 MET A C 5
ATOM 5018 O O . MET A 1 44 ? 31.963 32.821 -17.917 0.06 14.24 44 MET A O 5
ATOM 5023 N N . TYR A 1 45 ? 32.161 34.946 -17.117 0.06 13.07 45 TYR A N 5
ATOM 5024 C CA . TYR A 1 45 ? 31.756 34.157 -15.885 0.06 13.16 45 TYR A CA 5
ATOM 5025 C C . TYR A 1 45 ? 30.132 33.847 -15.672 0.06 12.75 45 TYR A C 5
ATOM 5026 O O . TYR A 1 45 ? 29.762 32.781 -16.097 0.06 12.15 45 TYR A O 5
ATOM 5035 N N . GLN A 1 46 ? 29.497 35.005 -15.865 0.06 12.52 46 GLN A N 5
ATOM 5036 C CA . GLN A 1 46 ? 27.957 34.649 -15.558 0.06 13.50 46 GLN A CA 5
ATOM 5037 C C . GLN A 1 46 ? 27.643 33.521 -16.875 0.06 14.94 46 GLN A C 5
ATOM 5038 O O . GLN A 1 46 ? 26.765 32.519 -16.705 0.06 13.75 46 GLN A O 5
ATOM 5044 N N . ASP A 1 47 ? 28.314 33.577 -18.250 0.06 15.23 47 ASP A N 5
ATOM 5045 C CA . ASP A 1 47 ? 27.806 32.387 -19.171 0.06 17.33 47 ASP A CA 5
ATOM 5046 C C . ASP A 1 47 ? 28.365 31.169 -18.816 0.06 15.90 47 ASP A C 5
ATOM 5047 O O . ASP A 1 47 ? 27.527 30.171 -19.497 0.06 16.28 47 ASP A O 5
ATOM 5052 N N . TYR A 1 48 ? 29.557 31.144 -18.101 0.06 14.65 48 TYR A N 5
ATOM 5053 C CA . TYR A 1 48 ? 29.742 29.673 -17.687 0.06 14.52 48 TYR A CA 5
ATOM 5054 C C . TYR A 1 48 ? 28.683 28.980 -16.622 0.06 15.46 48 TYR A C 5
ATOM 5055 O O . TYR A 1 48 ? 28.085 28.002 -16.648 0.06 15.25 48 TYR A O 5
ATOM 5064 N N . MET A 1 49 ? 28.656 29.855 -15.589 0.06 13.88 49 MET A N 5
ATOM 5065 C CA . MET A 1 49 ? 27.917 29.302 -14.376 0.06 13.19 49 MET A CA 5
ATOM 5066 C C . MET A 1 49 ? 26.456 29.001 -14.735 0.06 13.68 49 MET A C 5
ATOM 5067 O O . MET A 1 49 ? 25.871 28.108 -14.095 0.06 14.21 49 MET A O 5
ATOM 5072 N N . LYS A 1 50 ? 25.900 29.835 -15.684 0.06 14.30 50 LYS A N 5
ATOM 5073 C CA . LYS A 1 50 ? 24.459 29.466 -15.988 0.06 15.83 50 LYS A CA 5
ATOM 5074 C C . LYS A 1 50 ? 24.227 28.196 -16.570 0.06 16.84 50 LYS A C 5
ATOM 5075 O O . LYS A 1 50 ? 23.101 27.691 -16.505 0.06 16.96 50 LYS A O 5
ATOM 5081 N N . GLN A 1 51 ? 25.206 27.451 -17.120 0.06 17.75 51 GLN A N 5
ATOM 5082 C CA . GLN A 1 51 ? 24.905 26.147 -17.787 0.06 19.52 51 GLN A CA 5
ATOM 5083 C C . GLN A 1 51 ? 25.486 25.167 -16.843 0.06 18.91 51 GLN A C 5
ATOM 5084 O O . GLN A 1 51 ? 25.227 23.977 -17.275 0.06 18.05 51 GLN A O 5
ATOM 5090 N N . VAL A 1 52 ? 26.029 25.514 -15.575 0.06 18.20 52 VAL A N 5
ATOM 5091 C CA . VAL A 1 52 ? 26.310 24.332 -14.728 0.06 17.29 52 VAL A CA 5
ATOM 5092 C C . VAL A 1 52 ? 24.978 23.852 -14.124 0.06 17.90 52 VAL A C 5
ATOM 5093 O O . VAL A 1 52 ? 24.419 24.769 -13.399 0.06 15.76 52 VAL A O 5
ATOM 5097 N N . PRO A 1 53 ? 24.443 22.624 -14.393 0.06 17.52 53 PRO A N 5
ATOM 5098 C CA . PRO A 1 53 ? 23.205 22.228 -13.837 0.06 16.97 53 PRO A CA 5
ATOM 5099 C C . PRO A 1 53 ? 23.262 21.892 -12.199 0.06 16.85 53 PRO A C 5
ATOM 5100 O O . PRO A 1 53 ? 24.339 21.539 -11.721 0.06 15.27 53 PRO A O 5
ATOM 5104 N N . ILE A 1 54 ? 22.213 22.210 -11.463 0.06 15.55 54 ILE A N 5
ATOM 5105 C CA . ILE A 1 54 ? 22.189 21.710 -10.020 0.06 15.70 54 ILE A CA 5
ATOM 5106 C C . ILE A 1 54 ? 22.257 20.247 -9.973 0.06 16.76 54 ILE A C 5
ATOM 5107 O O . ILE A 1 54 ? 21.560 19.601 -10.778 0.06 16.31 54 ILE A O 5
ATOM 5112 N N . PRO A 1 55 ? 23.064 19.657 -9.127 0.06 16.27 55 PRO A N 5
ATOM 5113 C CA . PRO A 1 55 ? 23.111 18.156 -9.126 0.06 18.23 55 PRO A CA 5
ATOM 5114 C C . PRO A 1 55 ? 21.701 17.603 -8.529 0.06 21.69 55 PRO A C 5
ATOM 5115 O O . PRO A 1 55 ? 20.837 18.309 -8.046 0.06 21.04 55 PRO A O 5
ATOM 5119 N N . THR A 1 56 ? 21.450 16.468 -9.356 0.06 23.65 56 THR A N 5
ATOM 5120 C CA . THR A 1 56 ? 20.153 15.857 -8.907 0.06 28.56 56 THR A CA 5
ATOM 5121 C C . THR A 1 56 ? 20.145 14.774 -7.818 0.06 28.08 56 THR A C 5
ATOM 5122 O O . THR A 1 56 ? 19.300 14.851 -7.060 0.06 29.14 56 THR A O 5
ATOM 5126 N N . ASN A 1 57 ? 21.220 14.308 -7.579 0.06 27.50 57 ASN A N 5
ATOM 5127 C CA . ASN A 1 57 ? 21.223 13.186 -6.527 0.06 28.70 57 ASN A CA 5
ATOM 5128 C C . ASN A 1 57 ? 21.850 14.004 -5.261 0.06 26.25 57 ASN A C 5
ATOM 5129 O O . ASN A 1 57 ? 22.538 15.037 -5.574 0.06 25.87 57 ASN A O 5
ATOM 5134 N N . ARG A 1 58 ? 21.320 13.748 -4.118 0.06 22.95 58 ARG A N 5
ATOM 5135 C CA . ARG A 1 58 ? 22.067 14.499 -3.051 0.06 22.00 58 ARG A CA 5
ATOM 5136 C C . ARG A 1 58 ? 22.571 13.392 -2.095 0.06 21.37 58 ARG A C 5
ATOM 5137 O O . ARG A 1 58 ? 22.249 12.205 -2.155 0.06 19.34 58 ARG A O 5
ATOM 5145 N N . GLY A 1 59 ? 23.575 13.882 -1.334 0.06 18.93 59 GLY A N 5
ATOM 5146 C CA . GLY A 1 59 ? 24.048 12.971 -0.161 0.06 18.52 59 GLY A CA 5
ATOM 5147 C C . GLY A 1 59 ? 23.395 13.150 1.136 0.06 18.49 59 GLY A C 5
ATOM 5148 O O . GLY A 1 59 ? 22.300 13.808 1.258 0.06 18.82 59 GLY A O 5
ATOM 5149 N N . SER A 1 60 ? 23.924 12.688 2.307 0.06 17.88 60 SER A N 5
ATOM 5150 C CA . SER A 1 60 ? 23.205 12.791 3.662 0.06 18.16 60 SER A CA 5
ATOM 5151 C C . SER A 1 60 ? 23.557 14.084 4.308 0.06 16.32 60 SER A C 5
ATOM 5152 O O . SER A 1 60 ? 24.399 14.926 3.790 0.06 15.55 60 SER A O 5
ATOM 5155 N N . LEU A 1 61 ? 22.852 14.219 5.437 0.06 16.49 61 LEU A N 5
ATOM 5156 C CA . LEU A 1 61 ? 23.161 15.541 6.146 0.06 16.82 61 LEU A CA 5
ATOM 5157 C C . LEU A 1 61 ? 24.600 15.884 6.406 0.06 15.39 61 LEU A C 5
ATOM 5158 O O . LEU A 1 61 ? 25.354 14.957 6.740 0.06 14.75 61 LEU A O 5
ATOM 5163 N N . ILE A 1 62 ? 24.943 17.146 6.144 0.06 14.33 62 ILE A N 5
ATOM 5164 C CA . ILE A 1 62 ? 26.378 17.537 6.294 0.06 13.79 62 ILE A CA 5
ATOM 5165 C C . ILE A 1 62 ? 26.490 18.374 7.529 0.06 14.56 62 ILE A C 5
ATOM 5166 O O . ILE A 1 62 ? 25.972 19.487 7.728 0.06 13.35 62 ILE A O 5
ATOM 5171 N N . PRO A 1 63 ? 27.263 17.917 8.572 0.06 13.33 63 PRO A N 5
ATOM 5172 C CA . PRO A 1 63 ? 27.472 18.743 9.724 0.06 12.32 63 PRO A CA 5
ATOM 5173 C C . PRO A 1 63 ? 28.338 19.942 9.299 0.06 12.81 63 PRO A C 5
ATOM 5174 O O . PRO A 1 63 ? 29.219 19.960 8.461 0.06 12.72 63 PRO A O 5
ATOM 5178 N N . PHE A 1 64 ? 27.919 21.033 9.982 0.06 12.16 64 PHE A N 5
ATOM 5179 C CA . PHE A 1 64 ? 28.704 22.237 9.686 0.06 12.10 64 PHE A CA 5
ATOM 5180 C C . PHE A 1 64 ? 28.586 23.198 10.778 0.06 11.66 64 PHE A C 5
ATOM 5181 O O . PHE A 1 64 ? 27.593 23.207 11.539 0.06 12.10 64 PHE A O 5
ATOM 5189 N N . THR A 1 65 ? 29.567 24.120 10.888 0.06 11.75 65 THR A N 5
ATOM 5190 C CA . THR A 1 65 ? 29.659 25.156 11.891 0.06 13.04 65 THR A CA 5
ATOM 5191 C C . THR A 1 65 ? 29.826 26.536 11.344 0.06 12.35 65 THR A C 5
ATOM 5192 O O . THR A 1 65 ? 29.904 27.604 12.029 0.06 12.63 65 THR A O 5
ATOM 5196 N N . SER A 1 66 ? 29.678 26.583 9.967 0.06 12.03 66 SER A N 5
ATOM 5197 C CA . SER A 1 66 ? 29.719 28.011 9.359 0.06 11.49 66 SER A CA 5
ATOM 5198 C C . SER A 1 66 ? 29.024 27.695 8.012 0.06 11.53 66 SER A C 5
ATOM 5199 O O . SER A 1 66 ? 29.205 26.631 7.397 0.06 11.68 66 SER A O 5
ATOM 5202 N N . TRP A 1 67 ? 28.374 28.761 7.432 0.06 11.40 67 TRP A N 5
ATOM 5203 C CA . TRP A 1 67 ? 27.849 28.565 6.044 0.06 11.76 67 TRP A CA 5
ATOM 5204 C C . TRP A 1 67 ? 28.992 28.397 5.001 0.06 11.26 67 TRP A C 5
ATOM 5205 O O . TRP A 1 67 ? 28.833 27.630 4.063 0.06 11.41 67 TRP A O 5
ATOM 5216 N N . VAL A 1 68 ? 30.140 29.131 5.263 0.06 12.42 68 VAL A N 5
ATOM 5217 C CA . VAL A 1 68 ? 31.263 28.972 4.310 0.06 13.26 68 VAL A CA 5
ATOM 5218 C C . VAL A 1 68 ? 31.838 27.552 4.457 0.06 13.06 68 VAL A C 5
ATOM 5219 O O . VAL A 1 68 ? 32.162 26.938 3.477 0.06 11.65 68 VAL A O 5
ATOM 5223 N N . GLY A 1 69 ? 31.863 27.151 5.683 0.06 12.98 69 GLY A N 5
ATOM 5224 C CA . GLY A 1 69 ? 32.312 25.712 5.858 0.06 13.16 69 GLY A CA 5
ATOM 5225 C C . GLY A 1 69 ? 31.440 24.593 5.187 0.06 13.02 69 GLY A C 5
ATOM 5226 O O . GLY A 1 69 ? 31.828 23.586 4.670 0.06 13.31 69 GLY A O 5
ATOM 5227 N N . LEU A 1 70 ? 30.069 24.876 5.320 0.06 11.76 70 LEU A N 5
ATOM 5228 C CA . LEU A 1 70 ? 29.106 23.993 4.683 0.06 12.11 70 LEU A CA 5
ATOM 5229 C C . LEU A 1 70 ? 29.331 23.835 3.090 0.06 12.10 70 LEU A C 5
ATOM 5230 O O . LEU A 1 70 ? 29.204 22.856 2.359 0.06 11.24 70 LEU A O 5
ATOM 5235 N N . SER A 1 71 ? 29.483 25.073 2.606 0.06 12.61 71 SER A N 5
ATOM 5236 C CA . SER A 1 71 ? 29.682 25.223 1.153 0.06 12.51 71 SER A CA 5
ATOM 5237 C C . SER A 1 71 ? 31.082 24.440 0.641 0.06 12.08 71 SER A C 5
ATOM 5238 O O . SER A 1 71 ? 31.204 23.826 -0.497 0.06 12.86 71 SER A O 5
ATOM 5241 N N . ILE A 1 72 ? 32.073 24.547 1.571 0.06 12.67 72 ILE A N 5
ATOM 5242 C CA . ILE A 1 72 ? 33.327 23.910 1.117 0.06 12.37 72 ILE A CA 5
ATOM 5243 C C . ILE A 1 72 ? 33.044 22.287 1.081 0.06 12.34 72 ILE A C 5
ATOM 5244 O O . ILE A 1 72 ? 33.455 21.557 0.049 0.06 12.12 72 ILE A O 5
ATOM 5249 N N . SER A 1 73 ? 32.306 21.808 2.065 0.06 12.40 73 SER A N 5
ATOM 5250 C CA . SER A 1 73 ? 31.925 20.469 2.080 0.06 13.01 73 SER A CA 5
ATOM 5251 C C . SER A 1 73 ? 31.145 20.100 0.854 0.06 13.35 73 SER A C 5
ATOM 5252 O O . SER A 1 73 ? 31.204 19.061 0.178 0.06 12.59 73 SER A O 5
ATOM 5255 N N . MET A 1 74 ? 30.214 21.143 0.520 0.06 12.33 74 MET A N 5
ATOM 5256 C CA . MET A 1 74 ? 29.443 20.853 -0.673 0.06 12.62 74 MET A CA 5
ATOM 5257 C C . MET A 1 74 ? 30.328 20.821 -1.978 0.06 12.81 74 MET A C 5
ATOM 5258 O O . MET A 1 74 ? 30.059 20.051 -2.921 0.06 12.77 74 MET A O 5
ATOM 5263 N N . LYS A 1 75 ? 31.296 21.783 -2.085 0.06 12.40 75 LYS A N 5
ATOM 5264 C CA . LYS A 1 75 ? 32.121 21.811 -3.290 0.06 13.97 75 LYS A CA 5
ATOM 5265 C C . LYS A 1 75 ? 32.951 20.552 -3.304 0.06 15.03 75 LYS A C 5
ATOM 5266 O O . LYS A 1 75 ? 33.170 20.208 -4.520 0.06 14.18 75 LYS A O 5
ATOM 5272 N N . GLN A 1 76 ? 33.324 20.021 -2.076 0.06 14.76 76 GLN A N 5
ATOM 5273 C CA . GLN A 1 76 ? 34.114 18.754 -2.059 0.06 15.42 76 GLN A CA 5
ATOM 5274 C C . GLN A 1 76 ? 33.287 17.498 -2.308 0.06 15.81 76 GLN A C 5
ATOM 5275 O O . GLN A 1 76 ? 33.776 16.593 -2.950 0.06 15.51 76 GLN A O 5
ATOM 5281 N N . LEU A 1 77 ? 32.106 17.427 -1.988 0.06 15.02 77 LEU A N 5
ATOM 5282 C CA . LEU A 1 77 ? 31.416 16.166 -2.054 0.06 14.89 77 LEU A CA 5
ATOM 5283 C C . LEU A 1 77 ? 30.673 16.138 -3.416 0.06 15.19 77 LEU A C 5
ATOM 5284 O O . LEU A 1 77 ? 30.540 14.970 -3.878 0.06 15.77 77 LEU A O 5
ATOM 5289 N N . TYR A 1 78 ? 30.303 17.323 -3.963 0.06 13.83 78 TYR A N 5
ATOM 5290 C CA . TYR A 1 78 ? 29.602 17.339 -5.231 0.06 13.91 78 TYR A CA 5
ATOM 5291 C C . TYR A 1 78 ? 30.587 17.828 -6.429 0.06 15.17 78 TYR A C 5
ATOM 5292 O O . TYR A 1 78 ? 30.172 17.709 -7.625 0.06 15.60 78 TYR A O 5
ATOM 5301 N N . GLY A 1 79 ? 31.735 18.367 -6.040 0.06 14.75 79 GLY A N 5
ATOM 5302 C CA . GLY A 1 79 ? 32.689 18.764 -7.088 0.06 17.29 79 GLY A CA 5
ATOM 5303 C C . GLY A 1 79 ? 32.155 19.694 -8.112 0.06 17.57 79 GLY A C 5
ATOM 5304 O O . GLY A 1 79 ? 32.259 19.360 -9.355 0.06 18.09 79 GLY A O 5
ATOM 5305 N N . GLN A 1 80 ? 31.457 20.756 -7.572 0.06 17.00 80 GLN A N 5
ATOM 5306 C CA . GLN A 1 80 ? 31.107 21.759 -8.575 0.06 15.93 80 GLN A CA 5
ATOM 5307 C C . GLN A 1 80 ? 31.265 23.033 -7.806 0.06 14.44 80 GLN A C 5
ATOM 5308 O O . GLN A 1 80 ? 31.154 23.091 -6.517 0.06 13.34 80 GLN A O 5
ATOM 5314 N N . PRO A 1 81 ? 31.562 24.117 -8.509 0.06 14.48 81 PRO A N 5
ATOM 5315 C CA . PRO A 1 81 ? 31.660 25.504 -7.944 0.06 13.19 81 PRO A CA 5
ATOM 5316 C C . PRO A 1 81 ? 30.224 26.065 -7.486 0.06 12.19 81 PRO A C 5
ATOM 5317 O O . PRO A 1 81 ? 29.109 25.607 -7.813 0.06 12.15 81 PRO A O 5
ATOM 5321 N N . LEU A 1 82 ? 30.463 27.026 -6.575 0.06 11.23 82 LEU A N 5
ATOM 5322 C CA . LEU A 1 82 ? 29.187 27.806 -6.382 0.06 10.74 82 LEU A CA 5
ATOM 5323 C C . LEU A 1 82 ? 29.532 29.207 -6.929 0.06 11.12 82 LEU A C 5
ATOM 5324 O O . LEU A 1 82 ? 30.664 29.689 -7.144 0.06 11.42 82 LEU A O 5
ATOM 5329 N N . HIS A 1 83 ? 28.415 30.012 -7.089 0.06 10.84 83 HIS A N 5
ATOM 5330 C CA . HIS A 1 83 ? 28.575 31.330 -7.694 0.06 9.87 83 HIS A CA 5
ATOM 5331 C C . HIS A 1 83 ? 29.057 32.331 -6.647 0.06 10.35 83 HIS A C 5
ATOM 5332 O O . HIS A 1 83 ? 28.776 32.245 -5.525 0.06 9.56 83 HIS A O 5
ATOM 5339 N N . TYR A 1 84 ? 29.794 33.294 -7.240 0.06 10.19 84 TYR A N 5
ATOM 5340 C CA . TYR A 1 84 ? 30.258 34.501 -6.443 0.06 11.86 84 TYR A CA 5
ATOM 5341 C C . TYR A 1 84 ? 29.101 34.988 -5.455 0.06 11.73 84 TYR A C 5
ATOM 5342 O O . TYR A 1 84 ? 29.363 35.292 -4.271 0.06 11.83 84 TYR A O 5
ATOM 5351 N N . LEU A 1 85 ? 27.863 35.145 -6.074 0.06 11.72 85 LEU A N 5
ATOM 5352 C CA . LEU A 1 85 ? 26.856 35.807 -5.266 0.06 11.16 85 LEU A CA 5
ATOM 5353 C C . LEU A 1 85 ? 26.441 34.909 -4.168 0.06 10.67 85 LEU A C 5
ATOM 5354 O O . LEU A 1 85 ? 25.958 35.369 -3.124 0.06 10.89 85 LEU A O 5
ATOM 5359 N N . THR A 1 86 ? 26.629 33.532 -4.280 0.06 9.46 86 THR A N 5
ATOM 5360 C CA . THR A 1 86 ? 26.337 32.704 -3.184 0.06 10.17 86 THR A CA 5
ATOM 5361 C C . THR A 1 86 ? 27.485 32.745 -2.126 0.06 9.97 86 THR A C 5
ATOM 5362 O O . THR A 1 86 ? 27.193 32.705 -0.947 0.06 10.32 86 THR A O 5
ATOM 5366 N N . ASN A 1 87 ? 28.726 32.719 -2.692 0.06 9.82 87 ASN A N 5
ATOM 5367 C CA . ASN A 1 87 ? 29.785 32.814 -1.655 0.06 10.58 87 ASN A CA 5
ATOM 5368 C C . ASN A 1 87 ? 29.827 34.087 -0.724 0.06 10.74 87 ASN A C 5
ATOM 5369 O O . ASN A 1 87 ? 29.995 33.933 0.466 0.06 12.06 87 ASN A O 5
ATOM 5374 N N . VAL A 1 88 ? 29.344 35.209 -1.350 0.06 10.79 88 VAL A N 5
ATOM 5375 C CA . VAL A 1 88 ? 29.266 36.463 -0.625 0.06 11.00 88 VAL A CA 5
ATOM 5376 C C . VAL A 1 88 ? 28.077 36.307 0.498 0.06 11.43 88 VAL A C 5
ATOM 5377 O O . VAL A 1 88 ? 28.299 36.652 1.620 0.06 12.12 88 VAL A O 5
ATOM 5381 N N . LEU A 1 89 ? 26.932 35.861 -0.001 0.06 10.67 89 LEU A N 5
ATOM 5382 C CA . LEU A 1 89 ? 25.728 35.571 0.768 0.06 10.94 89 LEU A CA 5
ATOM 5383 C C . LEU A 1 89 ? 26.065 34.607 1.968 0.06 11.13 89 LEU A C 5
ATOM 5384 O O . LEU A 1 89 ? 25.846 34.961 3.137 0.06 12.55 89 LEU A O 5
ATOM 5389 N N . LEU A 1 90 ? 26.797 33.523 1.518 0.06 10.32 90 LEU A N 5
ATOM 5390 C CA . LEU A 1 90 ? 27.147 32.806 2.761 0.06 10.89 90 LEU A CA 5
ATOM 5391 C C . LEU A 1 90 ? 28.078 33.353 3.901 0.06 10.85 90 LEU A C 5
ATOM 5392 O O . LEU A 1 90 ? 27.673 32.960 5.145 0.06 10.56 90 LEU A O 5
ATOM 5397 N N . GLN A 1 91 ? 29.008 34.375 3.692 0.06 11.48 91 GLN A N 5
ATOM 5398 C CA . GLN A 1 91 ? 30.101 34.501 4.639 0.06 11.31 91 GLN A CA 5
ATOM 5399 C C . GLN A 1 91 ? 29.091 35.794 5.190 0.06 12.29 91 GLN A C 5
ATOM 5400 O O . GLN A 1 91 ? 29.232 35.938 6.499 0.06 11.81 91 GLN A O 5
ATOM 5406 N N . ARG A 1 92 ? 28.121 36.423 4.509 0.06 11.62 92 ARG A N 5
ATOM 5407 C CA . ARG A 1 92 ? 27.279 37.464 5.283 0.06 11.76 92 ARG A CA 5
ATOM 5408 C C . ARG A 1 92 ? 26.372 36.793 6.339 0.06 11.19 92 ARG A C 5
ATOM 5409 O O . ARG A 1 92 ? 26.303 37.262 7.476 0.06 11.41 92 ARG A O 5
ATOM 5417 N N . TRP A 1 93 ? 25.882 35.686 6.142 0.06 10.63 93 TRP A N 5
ATOM 5418 C CA . TRP A 1 93 ? 24.754 35.211 7.211 0.06 10.43 93 TRP A CA 5
ATOM 5419 C C . TRP A 1 93 ? 25.908 34.515 8.301 0.06 11.08 93 TRP A C 5
ATOM 5420 O O . TRP A 1 93 ? 25.368 34.489 9.427 0.06 11.73 93 TRP A O 5
ATOM 5431 N N . ASP A 1 94 ? 27.182 34.207 7.922 0.06 11.27 94 ASP A N 5
ATOM 5432 C CA . ASP A 1 94 ? 28.105 33.768 9.039 0.06 11.10 94 ASP A CA 5
ATOM 5433 C C . ASP A 1 94 ? 28.587 35.141 9.747 0.06 12.46 94 ASP A C 5
ATOM 5434 O O . ASP A 1 94 ? 28.653 35.004 11.058 0.06 13.13 94 ASP A O 5
ATOM 5439 N N . GLN A 1 95 ? 28.817 36.328 9.051 0.06 13.31 95 GLN A N 5
ATOM 5440 C CA . GLN A 1 95 ? 29.286 37.559 9.744 0.06 15.06 95 GLN A CA 5
ATOM 5441 C C . GLN A 1 95 ? 28.175 38.103 10.611 0.06 14.87 95 GLN A C 5
ATOM 5442 O O . GLN A 1 95 ? 28.441 38.943 11.519 0.06 14.76 95 GLN A O 5
ATOM 5448 N N . SER A 1 96 ? 26.894 37.834 10.178 0.06 12.91 96 SER A N 5
ATOM 5449 C CA . SER A 1 96 ? 25.795 38.334 10.924 0.06 13.26 96 SER A CA 5
ATOM 5450 C C . SER A 1 96 ? 25.540 37.839 12.335 0.06 14.76 96 SER A C 5
ATOM 5451 O O . SER A 1 96 ? 24.856 38.439 13.105 0.06 14.89 96 SER A O 5
ATOM 5454 N N . ARG A 1 97 ? 26.121 36.654 12.595 0.06 13.78 97 ARG A N 5
ATOM 5455 C CA . ARG A 1 97 ? 25.953 36.070 13.935 0.06 15.03 97 ARG A CA 5
ATOM 5456 C C . ARG A 1 97 ? 26.943 36.756 15.009 0.06 16.98 97 ARG A C 5
ATOM 5457 O O . ARG A 1 97 ? 26.462 36.536 16.150 0.06 16.29 97 ARG A O 5
ATOM 5465 N N . PHE A 1 98 ? 27.915 37.492 14.515 0.06 18.43 98 PHE A N 5
ATOM 5466 C CA . PHE A 1 98 ? 28.930 37.980 15.570 0.06 21.86 98 PHE A CA 5
ATOM 5467 C C . PHE A 1 98 ? 28.138 39.179 16.277 0.06 22.92 98 PHE A C 5
ATOM 5468 O O . PHE A 1 98 ? 27.476 40.054 15.706 0.06 21.28 98 PHE A O 5
ATOM 5476 N N . GLY A 1 99 ? 28.460 39.013 17.589 0.06 24.83 99 GLY A N 5
ATOM 5477 C CA . GLY A 1 99 ? 27.952 40.198 18.381 0.06 28.69 99 GLY A CA 5
ATOM 5478 C C . GLY A 1 99 ? 26.908 39.613 19.184 0.06 31.81 99 GLY A C 5
ATOM 5479 O O . GLY A 1 99 ? 26.272 40.405 19.971 0.06 32.29 99 GLY A O 5
ATOM 5480 N N . THR A 1 100 ? 26.447 38.415 18.976 0.06 34.32 100 THR A N 5
ATOM 5481 C CA . THR A 1 100 ? 25.355 38.030 19.705 0.06 37.78 100 THR A CA 5
ATOM 5482 C C . THR A 1 100 ? 25.631 38.001 21.279 0.06 40.86 100 THR A C 5
ATOM 5483 O O . THR A 1 100 ? 26.770 37.678 21.793 0.06 40.01 100 THR A O 5
ATOM 5487 N N . ASP A 1 101 ? 24.480 38.079 21.992 0.06 43.24 101 ASP A N 5
ATOM 5488 C CA . ASP A 1 101 ? 24.696 38.022 23.506 0.06 46.51 101 ASP A CA 5
ATOM 5489 C C . ASP A 1 101 ? 24.747 36.533 23.973 0.06 47.41 101 ASP A C 5
ATOM 5490 O O . ASP A 1 101 ? 25.371 36.325 25.013 0.06 47.47 101 ASP A O 5
ATOM 5495 N N . SER A 1 102 ? 24.257 35.581 23.057 0.06 47.94 102 SER A N 5
ATOM 5496 C CA . SER A 1 102 ? 24.175 34.222 23.542 0.06 48.44 102 SER A CA 5
ATOM 5497 C C . SER A 1 102 ? 25.565 33.611 23.574 0.06 48.06 102 SER A C 5
ATOM 5498 O O . SER A 1 102 ? 26.471 34.127 22.983 0.06 46.91 102 SER A O 5
ATOM 5501 N N . GLU A 1 103 ? 25.692 32.477 24.274 0.06 48.32 103 GLU A N 5
ATOM 5502 C CA . GLU A 1 103 ? 26.975 31.815 24.296 0.06 49.28 103 GLU A CA 5
ATOM 5503 C C . GLU A 1 103 ? 27.196 31.155 22.869 0.06 47.11 103 GLU A C 5
ATOM 5504 O O . GLU A 1 103 ? 26.280 31.035 22.198 0.06 46.58 103 GLU A O 5
ATOM 5510 N N . GLU A 1 104 ? 28.395 30.703 22.626 0.06 45.21 104 GLU A N 5
ATOM 5511 C CA . GLU A 1 104 ? 28.777 30.123 21.369 0.06 43.42 104 GLU A CA 5
ATOM 5512 C C . GLU A 1 104 ? 27.824 28.938 21.189 0.06 39.41 104 GLU A C 5
ATOM 5513 O O . GLU A 1 104 ? 27.615 28.184 22.063 0.06 38.63 104 GLU A O 5
ATOM 5519 N N . GLN A 1 105 ? 27.266 28.692 19.929 0.06 33.87 105 GLN A N 5
ATOM 5520 C CA . GLN A 1 105 ? 26.436 27.590 19.750 0.06 29.16 105 GLN A CA 5
ATOM 5521 C C . GLN A 1 105 ? 26.742 27.127 18.127 0.06 25.11 105 GLN A C 5
ATOM 5522 O O . GLN A 1 105 ? 27.044 27.997 17.338 0.06 22.53 105 GLN A O 5
ATOM 5528 N N . ARG A 1 106 ? 26.929 25.818 17.967 0.06 20.52 106 ARG A N 5
ATOM 5529 C CA . ARG A 1 106 ? 27.148 25.352 16.523 0.06 17.94 106 ARG A CA 5
ATOM 5530 C C . ARG A 1 106 ? 25.869 25.844 15.733 0.06 16.19 106 ARG A C 5
ATOM 5531 O O . ARG A 1 106 ? 24.721 25.841 16.081 0.06 15.90 106 ARG A O 5
ATOM 5539 N N . LEU A 1 107 ? 26.262 26.216 14.455 0.06 15.35 107 LEU A N 5
ATOM 5540 C CA . LEU A 1 107 ? 25.220 26.606 13.484 0.06 15.01 107 LEU A CA 5
ATOM 5541 C C . LEU A 1 107 ? 24.309 25.410 13.209 0.06 14.92 107 LEU A C 5
ATOM 5542 O O . LEU A 1 107 ? 23.112 25.867 12.952 0.06 13.37 107 LEU A O 5
ATOM 5547 N N . ASP A 1 108 ? 24.689 24.186 13.074 0.06 13.81 108 ASP A N 5
ATOM 5548 C CA . ASP A 1 108 ? 23.719 23.187 12.862 0.06 14.85 108 ASP A CA 5
ATOM 5549 C C . ASP A 1 108 ? 22.871 22.820 14.107 0.06 16.10 108 ASP A C 5
ATOM 5550 O O . ASP A 1 108 ? 22.020 22.001 13.911 0.06 17.20 108 ASP A O 5
ATOM 5555 N N . SER A 1 109 ? 23.030 23.551 15.192 0.06 16.63 109 SER A N 5
ATOM 5556 C CA . SER A 1 109 ? 22.060 23.458 16.339 0.06 17.49 109 SER A CA 5
ATOM 5557 C C . SER A 1 109 ? 20.981 24.422 16.132 0.06 17.00 109 SER A C 5
ATOM 5558 O O . SER A 1 109 ? 19.937 24.308 16.853 0.06 17.88 109 SER A O 5
ATOM 5561 N N . ILE A 1 110 ? 21.233 25.427 15.222 0.06 16.41 110 ILE A N 5
ATOM 5562 C CA . ILE A 1 110 ? 20.087 26.455 14.869 0.06 16.68 110 ILE A CA 5
ATOM 5563 C C . ILE A 1 110 ? 19.385 26.083 13.565 0.06 15.49 110 ILE A C 5
ATOM 5564 O O . ILE A 1 110 ? 18.163 26.160 13.487 0.06 15.72 110 ILE A O 5
ATOM 5569 N N . ILE A 1 111 ? 20.259 25.846 12.515 0.06 15.79 111 ILE A N 5
ATOM 5570 C CA . ILE A 1 111 ? 19.591 25.540 11.203 0.06 15.39 111 ILE A CA 5
ATOM 5571 C C . ILE A 1 111 ? 19.932 24.073 10.902 0.06 15.26 111 ILE A C 5
ATOM 5572 O O . ILE A 1 111 ? 21.108 23.745 10.914 0.06 15.71 111 ILE A O 5
ATOM 5577 N N . HIS A 1 112 ? 18.945 23.211 10.598 0.06 15.20 112 HIS A N 5
ATOM 5578 C CA . HIS A 1 112 ? 19.264 21.814 10.402 0.06 14.59 112 HIS A CA 5
ATOM 5579 C C . HIS A 1 112 ? 20.096 21.683 9.118 0.06 14.51 112 HIS A C 5
ATOM 5580 O O . HIS A 1 112 ? 19.810 22.362 8.101 0.06 13.20 112 HIS A O 5
ATOM 5587 N N . PRO A 1 113 ? 21.128 20.848 9.036 0.06 13.92 113 PRO A N 5
ATOM 5588 C CA . PRO A 1 113 ? 21.982 20.782 7.870 0.06 13.36 113 PRO A CA 5
ATOM 5589 C C . PRO A 1 113 ? 21.203 20.436 6.494 0.06 13.54 113 PRO A C 5
ATOM 5590 O O . PRO A 1 113 ? 21.736 20.821 5.377 0.06 13.82 113 PRO A O 5
ATOM 5594 N N . THR A 1 114 ? 20.112 19.587 6.566 0.06 14.33 114 THR A N 5
ATOM 5595 C CA . THR A 1 114 ? 19.336 19.275 5.312 0.06 14.99 114 THR A CA 5
ATOM 5596 C C . THR A 1 114 ? 18.738 20.556 4.797 0.06 15.87 114 THR A C 5
ATOM 5597 O O . THR A 1 114 ? 18.685 20.779 3.583 0.06 14.89 114 THR A O 5
ATOM 5601 N N . LYS A 1 115 ? 18.124 21.288 5.746 0.06 14.77 115 LYS A N 5
ATOM 5602 C CA . LYS A 1 115 ? 17.538 22.553 5.333 0.06 14.80 115 LYS A CA 5
ATOM 5603 C C . LYS A 1 115 ? 18.591 23.607 4.880 0.06 14.39 115 LYS A C 5
ATOM 5604 O O . LYS A 1 115 ? 18.397 24.438 3.944 0.06 12.51 115 LYS A O 5
ATOM 5610 N N . ALA A 1 116 ? 19.776 23.503 5.522 0.06 12.56 116 ALA A N 5
ATOM 5611 C CA . ALA A 1 116 ? 20.763 24.431 5.184 0.06 12.24 116 ALA A CA 5
ATOM 5612 C C . ALA A 1 116 ? 21.351 24.187 3.864 0.06 12.05 116 ALA A C 5
ATOM 5613 O O . ALA A 1 116 ? 21.569 25.287 3.165 0.06 11.19 116 ALA A O 5
ATOM 5615 N N . GLU A 1 117 ? 21.636 22.905 3.453 0.06 11.42 117 GLU A N 5
ATOM 5616 C CA . GLU A 1 117 ? 22.209 22.607 2.125 0.06 11.77 117 GLU A CA 5
ATOM 5617 C C . GLU A 1 117 ? 21.159 22.879 1.032 0.06 11.43 117 GLU A C 5
ATOM 5618 O O . GLU A 1 117 ? 21.519 23.410 0.031 0.06 11.47 117 GLU A O 5
ATOM 5624 N N . ALA A 1 118 ? 19.886 22.479 1.211 0.06 11.28 118 ALA A N 5
ATOM 5625 C CA . ALA A 1 118 ? 18.913 22.668 0.124 0.06 11.45 118 ALA A CA 5
ATOM 5626 C C . ALA A 1 118 ? 18.767 24.319 -0.067 0.06 11.73 118 ALA A C 5
ATOM 5627 O O . ALA A 1 118 ? 18.634 24.490 -1.273 0.06 11.66 118 ALA A O 5
ATOM 5629 N N . THR A 1 119 ? 19.010 25.174 0.962 0.06 11.76 119 THR A N 5
ATOM 5630 C CA . THR A 1 119 ? 18.828 26.620 0.826 0.06 11.62 119 THR A CA 5
ATOM 5631 C C . THR A 1 119 ? 19.970 26.993 -0.039 0.06 11.37 119 THR A C 5
ATOM 5632 O O . THR A 1 119 ? 19.796 27.848 -0.862 0.06 11.93 119 THR A O 5
ATOM 5636 N N . ILE A 1 120 ? 21.173 26.364 0.221 0.06 10.48 120 ILE A N 5
ATOM 5637 C CA . ILE A 1 120 ? 22.294 26.743 -0.605 0.06 11.04 120 ILE A CA 5
ATOM 5638 C C . ILE A 1 120 ? 22.105 26.360 -2.113 0.06 11.26 120 ILE A C 5
ATOM 5639 O O . ILE A 1 120 ? 22.471 27.275 -2.966 0.06 10.61 120 ILE A O 5
ATOM 5644 N N . TRP A 1 121 ? 21.505 25.194 -2.409 0.06 10.53 121 TRP A N 5
ATOM 5645 C CA . TRP A 1 121 ? 21.277 24.851 -3.816 0.06 11.36 121 TRP A CA 5
ATOM 5646 C C . TRP A 1 121 ? 20.160 25.804 -4.340 0.06 10.91 121 TRP A C 5
ATOM 5647 O O . TRP A 1 121 ? 20.311 26.119 -5.557 0.06 10.28 121 TRP A O 5
ATOM 5658 N N . LEU A 1 122 ? 19.150 26.071 -3.443 0.06 10.74 122 LEU A N 5
ATOM 5659 C CA . LEU A 1 122 ? 18.134 26.952 -4.070 0.06 10.88 122 LEU A CA 5
ATOM 5660 C C . LEU A 1 122 ? 18.632 28.319 -4.382 0.06 11.00 122 LEU A C 5
ATOM 5661 O O . LEU A 1 122 ? 18.244 28.827 -5.511 0.06 11.19 122 LEU A O 5
ATOM 5666 N N . VAL A 1 123 ? 19.366 28.973 -3.384 0.06 10.58 123 VAL A N 5
ATOM 5667 C CA . VAL A 1 123 ? 19.837 30.301 -3.707 0.06 10.24 123 VAL A CA 5
ATOM 5668 C C . VAL A 1 123 ? 20.921 30.126 -4.847 0.06 10.18 123 VAL A C 5
ATOM 5669 O O . VAL A 1 123 ? 21.048 31.007 -5.811 0.06 9.62 123 VAL A O 5
ATOM 5673 N N . GLU A 1 124 ? 21.779 29.034 -4.802 0.06 10.11 124 GLU A N 5
ATOM 5674 C CA . GLU A 1 124 ? 22.641 28.923 -6.045 0.06 9.93 124 GLU A CA 5
ATOM 5675 C C . GLU A 1 124 ? 22.015 28.874 -7.478 0.06 10.08 124 GLU A C 5
ATOM 5676 O O . GLU A 1 124 ? 22.537 29.472 -8.374 0.06 10.63 124 GLU A O 5
ATOM 5682 N N . GLU A 1 125 ? 20.886 28.121 -7.538 0.06 10.26 125 GLU A N 5
ATOM 5683 C CA . GLU A 1 125 ? 20.149 28.023 -8.837 0.06 10.97 125 GLU A CA 5
ATOM 5684 C C . GLU A 1 125 ? 19.664 29.420 -9.298 0.06 12.20 125 GLU A C 5
ATOM 5685 O O . GLU A 1 125 ? 19.711 29.668 -10.502 0.06 11.61 125 GLU A O 5
ATOM 5691 N N . ILE A 1 126 ? 19.320 30.265 -8.294 0.06 10.64 126 ILE A N 5
ATOM 5692 C CA . ILE A 1 126 ? 18.857 31.623 -8.638 0.06 10.92 126 ILE A CA 5
ATOM 5693 C C . ILE A 1 126 ? 20.059 32.423 -9.215 0.06 11.54 126 ILE A C 5
ATOM 5694 O O . ILE A 1 126 ? 20.016 33.086 -10.283 0.06 10.81 126 ILE A O 5
ATOM 5699 N N . HIS A 1 127 ? 21.187 32.416 -8.389 0.06 11.25 127 HIS A N 5
ATOM 5700 C CA . HIS A 1 127 ? 22.391 33.067 -9.026 0.06 10.01 127 HIS A CA 5
ATOM 5701 C C . HIS A 1 127 ? 23.012 32.482 -10.308 0.06 11.67 127 HIS A C 5
ATOM 5702 O O . HIS A 1 127 ? 23.591 33.273 -11.098 0.06 10.92 127 HIS A O 5
ATOM 5709 N N . ARG A 1 128 ? 22.729 31.236 -10.548 0.06 12.16 128 ARG A N 5
ATOM 5710 C CA . ARG A 1 128 ? 23.031 30.751 -11.851 0.06 13.02 128 ARG A CA 5
ATOM 5711 C C . ARG A 1 128 ? 22.139 31.256 -13.070 0.06 13.15 128 ARG A C 5
ATOM 5712 O O . ARG A 1 128 ? 22.646 31.451 -14.177 0.06 13.89 128 ARG A O 5
ATOM 5720 N N . LEU A 1 129 ? 20.835 31.133 -12.814 0.06 12.47 129 LEU A N 5
ATOM 5721 C CA . LEU A 1 129 ? 19.864 31.327 -13.907 0.06 12.99 129 LEU A CA 5
ATOM 5722 C C . LEU A 1 129 ? 19.365 32.735 -14.004 0.06 14.02 129 LEU A C 5
ATOM 5723 O O . LEU A 1 129 ? 18.735 32.979 -15.090 0.06 14.72 129 LEU A O 5
ATOM 5728 N N . THR A 1 130 ? 19.673 33.609 -13.076 0.06 13.15 130 THR A N 5
ATOM 5729 C CA . THR A 1 130 ? 18.952 34.937 -13.282 0.06 12.75 130 THR A CA 5
ATOM 5730 C C . THR A 1 130 ? 19.815 36.222 -13.466 0.06 13.36 130 THR A C 5
ATOM 5731 O O . THR A 1 130 ? 19.334 37.179 -14.127 0.06 13.58 130 THR A O 5
ATOM 5735 N N . PRO A 1 131 ? 20.998 36.417 -12.960 0.06 13.03 131 PRO A N 5
ATOM 5736 C CA . PRO A 1 131 ? 21.659 37.688 -13.024 0.06 13.84 131 PRO A CA 5
ATOM 5737 C C . PRO A 1 131 ? 22.280 37.936 -14.432 0.06 14.19 131 PRO A C 5
ATOM 5738 O O . PRO A 1 131 ? 22.751 37.007 -15.142 0.06 15.20 131 PRO A O 5
ATOM 5742 N N . SER A 1 132 ? 22.273 39.238 -14.676 0.06 13.82 132 SER A N 5
ATOM 5743 C CA . SER A 1 132 ? 23.018 39.529 -15.961 0.06 14.02 132 SER A CA 5
ATOM 5744 C C . SER A 1 132 ? 24.491 39.733 -15.806 0.06 15.66 132 SER A C 5
ATOM 5745 O O . SER A 1 132 ? 24.916 39.991 -14.658 0.06 15.33 132 SER A O 5
ATOM 5748 N N . HIS A 1 133 ? 25.204 39.491 -16.976 0.06 16.38 133 HIS A N 5
ATOM 5749 C CA . HIS A 1 133 ? 26.612 39.757 -16.810 0.06 17.94 133 HIS A CA 5
ATOM 5750 C C . HIS A 1 133 ? 26.942 41.232 -16.631 0.06 18.10 133 HIS A C 5
ATOM 5751 O O . HIS A 1 133 ? 27.888 41.583 -15.951 0.06 17.44 133 HIS A O 5
ATOM 5758 N N . LEU A 1 134 ? 26.089 42.135 -17.028 0.06 17.00 134 LEU A N 5
ATOM 5759 C CA . LEU A 1 134 ? 26.336 43.571 -16.768 0.06 19.00 134 LEU A CA 5
ATOM 5760 C C . LEU A 1 134 ? 26.212 43.826 -15.287 0.06 18.65 134 LEU A C 5
ATOM 5761 O O . LEU A 1 134 ? 27.001 44.502 -14.678 0.06 18.12 134 LEU A O 5
ATOM 5766 N N . HIS A 1 135 ? 25.190 43.223 -14.593 0.06 16.85 135 HIS A N 5
ATOM 5767 C CA . HIS A 1 135 ? 25.126 43.490 -13.151 0.06 17.38 135 HIS A CA 5
ATOM 5768 C C . HIS A 1 135 ? 26.464 42.862 -12.376 0.06 16.17 135 HIS A C 5
ATOM 5769 O O . HIS A 1 135 ? 26.982 43.541 -11.445 0.06 15.44 135 HIS A O 5
ATOM 5776 N N . MET A 1 136 ? 26.868 41.638 -12.867 0.06 15.61 136 MET A N 5
ATOM 5777 C CA . MET A 1 136 ? 28.021 41.101 -12.298 0.06 15.33 136 MET A CA 5
ATOM 5778 C C . MET A 1 136 ? 29.325 42.003 -12.446 0.06 14.94 136 MET A C 5
ATOM 5779 O O . MET A 1 136 ? 30.054 42.118 -11.449 0.06 15.08 136 MET A O 5
ATOM 5784 N N . ALA A 1 137 ? 29.354 42.557 -13.711 0.06 14.81 137 ALA A N 5
ATOM 5785 C CA . ALA A 1 137 ? 30.514 43.462 -13.866 0.06 15.61 137 ALA A CA 5
ATOM 5786 C C . ALA A 1 137 ? 30.462 44.695 -13.030 0.06 15.77 137 ALA A C 5
ATOM 5787 O O . ALA A 1 137 ? 31.608 44.952 -12.468 0.06 16.10 137 ALA A O 5
ATOM 5789 N N . LEU A 1 138 ? 29.237 45.302 -12.784 0.06 15.30 138 LEU A N 5
ATOM 5790 C CA . LEU A 1 138 ? 29.083 46.695 -12.010 0.06 17.62 138 LEU A CA 5
ATOM 5791 C C . LEU A 1 138 ? 29.378 46.095 -10.526 0.06 16.59 138 LEU A C 5
ATOM 5792 O O . LEU A 1 138 ? 29.929 46.816 -9.681 0.06 15.88 138 LEU A O 5
ATOM 5797 N N . LEU A 1 139 ? 28.842 44.880 -10.105 0.06 15.54 139 LEU A N 5
ATOM 5798 C CA . LEU A 1 139 ? 29.236 44.550 -8.694 0.06 18.17 139 LEU A CA 5
ATOM 5799 C C . LEU A 1 139 ? 30.817 44.445 -8.469 0.06 18.09 139 LEU A C 5
ATOM 5800 O O . LEU A 1 139 ? 31.307 44.873 -7.402 0.06 18.78 139 LEU A O 5
ATOM 5805 N N . TRP A 1 140 ? 31.451 43.809 -9.527 0.06 17.69 140 TRP A N 5
ATOM 5806 C CA . TRP A 1 140 ? 32.872 43.542 -9.272 0.06 16.33 140 TRP A CA 5
ATOM 5807 C C . TRP A 1 140 ? 33.776 44.834 -9.331 0.06 17.74 140 TRP A C 5
ATOM 5808 O O . TRP A 1 140 ? 34.812 44.836 -8.633 0.06 18.07 140 TRP A O 5
ATOM 5819 N N . ARG A 1 141 ? 33.172 45.818 -9.969 0.06 19.23 141 ARG A N 5
ATOM 5820 C CA . ARG A 1 141 ? 33.827 47.112 -10.112 0.06 21.74 141 ARG A CA 5
ATOM 5821 C C . ARG A 1 141 ? 33.732 47.792 -8.764 0.06 23.17 141 ARG A C 5
ATOM 5822 O O . ARG A 1 141 ? 34.597 48.571 -8.333 0.06 23.30 141 ARG A O 5
ATOM 5830 N N . SER A 1 142 ? 32.708 47.459 -8.032 0.06 23.71 142 SER A N 5
ATOM 5831 C CA . SER A 1 142 ? 32.674 48.069 -6.775 0.06 25.36 142 SER A CA 5
ATOM 5832 C C . SER A 1 142 ? 33.304 47.272 -5.707 0.06 25.29 142 SER A C 5
ATOM 5833 O O . SER A 1 142 ? 33.493 47.814 -4.679 0.06 25.05 142 SER A O 5
ATOM 5836 N N . ASP A 1 143 ? 33.754 45.946 -6.023 0.06 23.47 143 ASP A N 5
ATOM 5837 C CA . ASP A 1 143 ? 34.298 45.060 -4.873 0.06 23.43 143 ASP A CA 5
ATOM 5838 C C . ASP A 1 143 ? 35.722 44.715 -5.490 0.06 23.62 143 ASP A C 5
ATOM 5839 O O . ASP A 1 143 ? 35.810 43.915 -6.273 0.06 20.98 143 ASP A O 5
ATOM 5844 N N . PRO A 1 144 ? 36.676 45.309 -4.994 0.06 25.88 144 PRO A N 5
ATOM 5845 C CA . PRO A 1 144 ? 38.210 45.175 -5.451 0.06 25.72 144 PRO A CA 5
ATOM 5846 C C . PRO A 1 144 ? 38.909 43.714 -5.060 0.06 25.05 144 PRO A C 5
ATOM 5847 O O . PRO A 1 144 ? 39.566 42.940 -5.969 0.06 23.57 144 PRO A O 5
ATOM 5851 N N . MET A 1 145 ? 37.992 43.117 -4.190 0.06 22.10 145 MET A N 5
ATOM 5852 C CA . MET A 1 145 ? 38.249 41.680 -3.768 0.06 21.53 145 MET A CA 5
ATOM 5853 C C . MET A 1 145 ? 37.235 40.687 -4.414 0.06 18.17 145 MET A C 5
ATOM 5854 O O . MET A 1 145 ? 37.167 39.577 -3.878 0.06 16.49 145 MET A O 5
ATOM 5859 N N . TYR A 1 146 ? 36.633 41.112 -5.564 0.06 16.64 146 TYR A N 5
ATOM 5860 C CA . TYR A 1 146 ? 35.675 40.113 -6.078 0.06 16.23 146 TYR A CA 5
ATOM 5861 C C . TYR A 1 146 ? 36.201 38.660 -6.461 0.06 16.78 146 TYR A C 5
ATOM 5862 O O . TYR A 1 146 ? 35.531 37.659 -6.372 0.06 15.57 146 TYR A O 5
ATOM 5871 N N . HIS A 1 147 ? 37.540 38.625 -6.869 0.06 15.23 147 HIS A N 5
ATOM 5872 C CA . HIS A 1 147 ? 38.027 37.285 -7.247 0.06 16.03 147 HIS A CA 5
ATOM 5873 C C . HIS A 1 147 ? 38.164 36.270 -6.081 0.06 14.65 147 HIS A C 5
ATOM 5874 O O . HIS A 1 147 ? 38.268 35.054 -6.326 0.06 14.65 147 HIS A O 5
ATOM 5881 N N . SER A 1 148 ? 38.179 36.839 -4.906 0.06 15.00 148 SER A N 5
ATOM 5882 C CA . SER A 1 148 ? 38.225 36.023 -3.810 0.06 16.14 148 SER A CA 5
ATOM 5883 C C . SER A 1 148 ? 37.001 35.197 -3.401 0.06 14.81 148 SER A C 5
ATOM 5884 O O . SER A 1 148 ? 37.041 34.247 -2.645 0.06 14.94 148 SER A O 5
ATOM 5887 N N . PHE A 1 149 ? 35.960 35.628 -4.131 0.06 14.89 149 PHE A N 5
ATOM 5888 C CA . PHE A 1 149 ? 34.708 34.951 -3.890 0.06 14.06 149 PHE A CA 5
ATOM 5889 C C . PHE A 1 149 ? 34.278 34.185 -5.130 0.06 13.54 149 PHE A C 5
ATOM 5890 O O . PHE A 1 149 ? 33.152 33.848 -5.374 0.06 13.33 149 PHE A O 5
ATOM 5898 N N . ILE A 1 150 ? 35.270 33.786 -5.992 0.06 13.46 150 ILE A N 5
ATOM 5899 C CA . ILE A 1 150 ? 35.103 33.078 -7.184 0.06 13.66 150 ILE A CA 5
ATOM 5900 C C . ILE A 1 150 ? 35.869 31.683 -7.043 0.06 14.25 150 ILE A C 5
ATOM 5901 O O . ILE A 1 150 ? 37.154 31.552 -6.784 0.06 12.93 150 ILE A O 5
ATOM 5906 N N . ASP A 1 151 ? 35.067 30.653 -7.313 0.06 14.44 151 ASP A N 5
ATOM 5907 C CA . ASP A 1 151 ? 35.793 29.324 -7.209 0.06 15.08 151 ASP A CA 5
ATOM 5908 C C . ASP A 1 151 ? 36.751 28.997 -8.447 0.06 16.41 151 ASP A C 5
ATOM 5909 O O . ASP A 1 151 ? 36.660 29.591 -9.459 0.06 15.22 151 ASP A O 5
ATOM 5914 N N . PRO A 1 152 ? 37.706 28.154 -8.109 0.06 18.35 152 PRO A N 5
ATOM 5915 C CA . PRO A 1 152 ? 38.602 27.756 -9.217 0.06 19.75 152 PRO A CA 5
ATOM 5916 C C . PRO A 1 152 ? 37.812 26.888 -10.055 0.06 22.18 152 PRO A C 5
ATOM 5917 O O . PRO A 1 152 ? 36.597 26.516 -9.936 0.06 20.47 152 PRO A O 5
ATOM 5921 N N . ILE A 1 153 ? 38.463 26.530 -11.225 0.06 24.39 153 ILE A N 5
ATOM 5922 C CA . ILE A 1 153 ? 37.927 25.517 -12.059 0.06 27.19 153 ILE A CA 5
ATOM 5923 C C . ILE A 1 153 ? 37.898 24.095 -11.488 0.06 27.23 153 ILE A C 5
ATOM 5924 O O . ILE A 1 153 ? 38.950 23.656 -10.817 0.06 26.98 153 ILE A O 5
ATOM 5929 N N . PHE A 1 154 ? 36.794 23.433 -11.712 0.06 27.80 154 PHE A N 5
ATOM 5930 C CA . PHE A 1 154 ? 36.654 22.092 -11.033 0.06 30.75 154 PHE A CA 5
ATOM 5931 C C . PHE A 1 154 ? 36.854 21.068 -12.192 0.06 35.42 154 PHE A C 5
ATOM 5932 O O . PHE A 1 154 ? 36.271 21.148 -13.228 0.06 34.55 154 PHE A O 5
ATOM 5940 N N . PRO A 1 155 ? 37.702 20.115 -11.865 0.06 40.77 155 PRO A N 5
ATOM 5941 C CA . PRO A 1 155 ? 38.022 19.131 -12.937 0.06 44.94 155 PRO A CA 5
ATOM 5942 C C . PRO A 1 155 ? 36.920 18.230 -13.102 0.06 47.80 155 PRO A C 5
ATOM 5943 O O . PRO A 1 155 ? 35.867 18.357 -12.422 0.06 49.20 155 PRO A O 5
ATOM 5947 N N . GLU A 1 156 ? 37.101 17.252 -13.983 0.06 49.81 156 GLU A N 5
ATOM 5948 C CA . GLU A 1 156 ? 36.043 16.267 -14.218 0.06 49.98 156 GLU A CA 5
ATOM 5949 C C . GLU A 1 156 ? 35.622 15.749 -12.959 0.06 48.68 156 GLU A C 5
ATOM 5950 O O . GLU A 1 156 ? 34.464 16.132 -12.498 0.06 49.32 156 GLU A O 5
ATOM 6191 N N . GLY A 1 36 ? 33.217 49.836 -20.612 0.06 40.26 36 GLY A N 6
ATOM 6192 C CA . GLY A 1 36 ? 32.950 48.270 -20.235 0.06 38.78 36 GLY A CA 6
ATOM 6193 C C . GLY A 1 36 ? 33.824 47.328 -19.384 0.06 36.23 36 GLY A C 6
ATOM 6194 O O . GLY A 1 36 ? 34.385 46.164 -19.792 0.06 35.40 36 GLY A O 6
ATOM 6195 N N . SER A 1 37 ? 34.354 48.107 -18.387 0.06 34.38 37 SER A N 6
ATOM 6196 C CA . SER A 1 37 ? 35.368 47.518 -17.380 0.06 31.05 37 SER A CA 6
ATOM 6197 C C . SER A 1 37 ? 34.698 46.146 -16.843 0.06 27.36 37 SER A C 6
ATOM 6198 O O . SER A 1 37 ? 33.471 46.168 -16.252 0.06 24.98 37 SER A O 6
ATOM 6201 N N . LEU A 1 38 ? 35.426 45.094 -17.103 0.06 23.32 38 LEU A N 6
ATOM 6202 C CA . LEU A 1 38 ? 35.121 43.753 -16.461 0.06 22.41 38 LEU A CA 6
ATOM 6203 C C . LEU A 1 38 ? 34.062 43.098 -17.231 0.06 22.29 38 LEU A C 6
ATOM 6204 O O . LEU A 1 38 ? 33.632 41.934 -16.861 0.06 20.41 38 LEU A O 6
ATOM 6209 N N . LEU A 1 39 ? 33.601 43.561 -18.329 0.06 22.54 39 LEU A N 6
ATOM 6210 C CA . LEU A 1 39 ? 32.478 42.934 -19.023 0.06 23.37 39 LEU A CA 6
ATOM 6211 C C . LEU A 1 39 ? 32.882 41.659 -19.704 0.06 22.34 39 LEU A C 6
ATOM 6212 O O . LEU A 1 39 ? 32.093 40.641 -19.767 0.06 21.38 39 LEU A O 6
ATOM 6217 N N . ARG A 1 40 ? 34.109 41.497 -20.248 0.06 21.85 40 ARG A N 6
ATOM 6218 C CA . ARG A 1 40 ? 34.513 40.190 -20.863 0.06 22.11 40 ARG A CA 6
ATOM 6219 C C . ARG A 1 40 ? 34.533 39.122 -19.838 0.06 19.87 40 ARG A C 6
ATOM 6220 O O . ARG A 1 40 ? 34.024 37.998 -20.020 0.06 19.57 40 ARG A O 6
ATOM 6228 N N . ARG A 1 41 ? 35.106 39.542 -18.709 0.06 18.19 41 ARG A N 6
ATOM 6229 C CA . ARG A 1 41 ? 35.216 38.409 -17.832 0.06 16.30 41 ARG A CA 6
ATOM 6230 C C . ARG A 1 41 ? 33.799 38.040 -17.156 0.06 15.46 41 ARG A C 6
ATOM 6231 O O . ARG A 1 41 ? 33.708 36.913 -16.743 0.06 13.58 41 ARG A O 6
ATOM 6239 N N . ALA A 1 42 ? 33.073 39.159 -16.961 0.06 15.23 42 ALA A N 6
ATOM 6240 C CA . ALA A 1 42 ? 31.761 38.761 -16.326 0.06 14.97 42 ALA A CA 6
ATOM 6241 C C . ALA A 1 42 ? 30.924 37.993 -17.308 0.06 15.55 42 ALA A C 6
ATOM 6242 O O . ALA A 1 42 ? 30.160 37.109 -16.801 0.06 14.28 42 ALA A O 6
ATOM 6244 N N . GLU A 1 43 ? 30.934 38.318 -18.643 0.06 15.70 43 GLU A N 6
ATOM 6245 C CA . GLU A 1 43 ? 30.104 37.480 -19.549 0.06 16.88 43 GLU A CA 6
ATOM 6246 C C . GLU A 1 43 ? 30.673 36.086 -19.523 0.06 16.00 43 GLU A C 6
ATOM 6247 O O . GLU A 1 43 ? 29.918 35.103 -19.462 0.06 15.78 43 GLU A O 6
ATOM 6253 N N . MET A 1 44 ? 32.019 35.901 -19.559 0.06 15.12 44 MET A N 6
ATOM 6254 C CA . MET A 1 44 ? 32.504 34.544 -19.514 0.06 15.01 44 MET A CA 6
ATOM 6255 C C . MET A 1 44 ? 32.080 33.794 -18.189 0.06 15.05 44 MET A C 6
ATOM 6256 O O . MET A 1 44 ? 31.781 32.600 -18.231 0.06 14.74 44 MET A O 6
ATOM 6261 N N . TYR A 1 45 ? 32.052 34.582 -17.124 0.06 13.88 45 TYR A N 6
ATOM 6262 C CA . TYR A 1 45 ? 31.784 33.840 -15.910 0.06 13.21 45 TYR A CA 6
ATOM 6263 C C . TYR A 1 45 ? 30.268 33.436 -15.785 0.06 13.12 45 TYR A C 6
ATOM 6264 O O . TYR A 1 45 ? 30.055 32.287 -15.441 0.06 12.03 45 TYR A O 6
ATOM 6273 N N . GLN A 1 46 ? 29.442 34.470 -16.165 0.06 13.48 46 GLN A N 6
ATOM 6274 C CA . GLN A 1 46 ? 27.988 34.068 -16.023 0.06 13.68 46 GLN A CA 6
ATOM 6275 C C . GLN A 1 46 ? 27.492 33.070 -17.076 0.06 15.27 46 GLN A C 6
ATOM 6276 O O . GLN A 1 46 ? 26.734 32.183 -16.744 0.06 14.37 46 GLN A O 6
ATOM 6282 N N . ASP A 1 47 ? 28.081 33.175 -18.370 0.06 15.67 47 ASP A N 6
ATOM 6283 C CA . ASP A 1 47 ? 27.522 32.137 -19.407 0.06 16.83 47 ASP A CA 6
ATOM 6284 C C . ASP A 1 47 ? 28.272 30.876 -18.837 0.06 16.21 47 ASP A C 6
ATOM 6285 O O . ASP A 1 47 ? 27.489 29.866 -19.119 0.06 16.80 47 ASP A O 6
ATOM 6290 N N . TYR A 1 48 ? 29.415 30.822 -18.141 0.06 14.84 48 TYR A N 6
ATOM 6291 C CA . TYR A 1 48 ? 29.766 29.433 -17.628 0.06 14.90 48 TYR A CA 6
ATOM 6292 C C . TYR A 1 48 ? 28.809 28.821 -16.498 0.06 15.54 48 TYR A C 6
ATOM 6293 O O . TYR A 1 48 ? 28.287 27.694 -16.497 0.06 15.23 48 TYR A O 6
ATOM 6302 N N . MET A 1 49 ? 28.663 29.758 -15.530 0.06 14.22 49 MET A N 6
ATOM 6303 C CA . MET A 1 49 ? 27.912 29.218 -14.334 0.06 13.39 49 MET A CA 6
ATOM 6304 C C . MET A 1 49 ? 26.446 28.852 -14.711 0.06 13.89 49 MET A C 6
ATOM 6305 O O . MET A 1 49 ? 25.900 27.941 -14.062 0.06 14.61 49 MET A O 6
ATOM 6310 N N . LYS A 1 50 ? 25.849 29.584 -15.666 0.06 14.68 50 LYS A N 6
ATOM 6311 C CA . LYS A 1 50 ? 24.439 29.174 -15.952 0.06 15.57 50 LYS A CA 6
ATOM 6312 C C . LYS A 1 50 ? 24.332 27.830 -16.501 0.06 16.89 50 LYS A C 6
ATOM 6313 O O . LYS A 1 50 ? 23.196 27.297 -16.476 0.06 17.28 50 LYS A O 6
ATOM 6319 N N . GLN A 1 51 ? 25.395 27.215 -17.026 0.06 17.73 51 GLN A N 6
ATOM 6320 C CA . GLN A 1 51 ? 25.364 25.873 -17.519 0.06 19.59 51 GLN A CA 6
ATOM 6321 C C . GLN A 1 51 ? 25.773 24.816 -16.568 0.06 19.11 51 GLN A C 6
ATOM 6322 O O . GLN A 1 51 ? 25.923 23.614 -17.000 0.06 18.58 51 GLN A O 6
ATOM 6328 N N . VAL A 1 52 ? 26.121 25.171 -15.327 0.06 17.75 52 VAL A N 6
ATOM 6329 C CA . VAL A 1 52 ? 26.459 24.021 -14.441 0.06 17.24 52 VAL A CA 6
ATOM 6330 C C . VAL A 1 52 ? 25.099 23.512 -13.837 0.06 17.30 52 VAL A C 6
ATOM 6331 O O . VAL A 1 52 ? 24.258 24.295 -13.192 0.06 15.62 52 VAL A O 6
ATOM 6335 N N . PRO A 1 53 ? 24.833 22.236 -13.940 0.06 17.17 53 PRO A N 6
ATOM 6336 C CA . PRO A 1 53 ? 23.573 21.751 -13.462 0.06 16.56 53 PRO A CA 6
ATOM 6337 C C . PRO A 1 53 ? 23.586 21.654 -11.892 0.06 16.64 53 PRO A C 6
ATOM 6338 O O . PRO A 1 53 ? 24.660 21.430 -11.298 0.06 16.55 53 PRO A O 6
ATOM 6342 N N . ILE A 1 54 ? 22.392 21.812 -11.284 0.06 15.92 54 ILE A N 6
ATOM 6343 C CA . ILE A 1 54 ? 22.181 21.666 -9.897 0.06 15.73 54 ILE A CA 6
ATOM 6344 C C . ILE A 1 54 ? 22.049 20.181 -9.624 0.06 16.69 54 ILE A C 6
ATOM 6345 O O . ILE A 1 54 ? 21.143 19.491 -10.252 0.06 16.06 54 ILE A O 6
ATOM 6350 N N . PRO A 1 55 ? 22.793 19.622 -8.728 0.06 16.30 55 PRO A N 6
ATOM 6351 C CA . PRO A 1 55 ? 22.683 18.189 -8.519 0.06 17.84 55 PRO A CA 6
ATOM 6352 C C . PRO A 1 55 ? 21.222 17.765 -8.035 0.06 21.02 55 PRO A C 6
ATOM 6353 O O . PRO A 1 55 ? 20.663 18.441 -7.151 0.06 20.42 55 PRO A O 6
ATOM 6357 N N . THR A 1 56 ? 20.554 16.761 -8.686 0.06 24.49 56 THR A N 6
ATOM 6358 C CA . THR A 1 56 ? 19.303 16.297 -8.186 0.06 28.35 56 THR A CA 6
ATOM 6359 C C . THR A 1 56 ? 19.470 15.172 -7.235 0.06 28.53 56 THR A C 6
ATOM 6360 O O . THR A 1 56 ? 18.737 15.135 -6.245 0.06 29.45 56 THR A O 6
ATOM 6364 N N . ASN A 1 57 ? 20.565 14.412 -7.401 0.06 27.40 57 ASN A N 6
ATOM 6365 C CA . ASN A 1 57 ? 20.654 13.400 -6.274 0.06 28.70 57 ASN A CA 6
ATOM 6366 C C . ASN A 1 57 ? 21.681 13.953 -5.130 0.06 26.48 57 ASN A C 6
ATOM 6367 O O . ASN A 1 57 ? 22.857 14.405 -5.522 0.06 26.83 57 ASN A O 6
ATOM 6372 N N . ARG A 1 58 ? 20.989 13.991 -4.027 0.06 23.58 58 ARG A N 6
ATOM 6373 C CA . ARG A 1 58 ? 21.711 14.574 -2.810 0.06 22.89 58 ARG A CA 6
ATOM 6374 C C . ARG A 1 58 ? 22.138 13.486 -1.841 0.06 22.02 58 ARG A C 6
ATOM 6375 O O . ARG A 1 58 ? 21.523 12.379 -1.566 0.06 21.25 58 ARG A O 6
ATOM 6383 N N . GLY A 1 59 ? 23.315 13.837 -1.244 0.06 19.42 59 GLY A N 6
ATOM 6384 C CA . GLY A 1 59 ? 23.913 12.942 -0.163 0.06 18.72 59 GLY A CA 6
ATOM 6385 C C . GLY A 1 59 ? 23.357 13.145 1.125 0.06 18.74 59 GLY A C 6
ATOM 6386 O O . GLY A 1 59 ? 22.274 13.802 1.305 0.06 18.98 59 GLY A O 6
ATOM 6387 N N . SER A 1 60 ? 23.977 12.651 2.204 0.06 18.17 60 SER A N 6
ATOM 6388 C CA . SER A 1 60 ? 23.400 12.682 3.577 0.06 18.36 60 SER A CA 6
ATOM 6389 C C . SER A 1 60 ? 23.602 13.988 4.135 0.06 16.48 60 SER A C 6
ATOM 6390 O O . SER A 1 60 ? 24.336 14.724 3.491 0.06 15.82 60 SER A O 6
ATOM 6393 N N . LEU A 1 61 ? 22.954 14.220 5.297 0.06 16.49 61 LEU A N 6
ATOM 6394 C CA . LEU A 1 61 ? 23.109 15.532 5.973 0.06 17.01 61 LEU A CA 6
ATOM 6395 C C . LEU A 1 61 ? 24.577 15.792 6.254 0.06 15.35 61 LEU A C 6
ATOM 6396 O O . LEU A 1 61 ? 25.284 14.848 6.403 0.06 15.08 61 LEU A O 6
ATOM 6401 N N . ILE A 1 62 ? 24.918 17.097 6.112 0.06 14.30 62 ILE A N 6
ATOM 6402 C CA . ILE A 1 62 ? 26.315 17.456 6.233 0.06 13.90 62 ILE A CA 6
ATOM 6403 C C . ILE A 1 62 ? 26.365 18.261 7.512 0.06 14.48 62 ILE A C 6
ATOM 6404 O O . ILE A 1 62 ? 25.971 19.457 7.691 0.06 13.45 62 ILE A O 6
ATOM 6409 N N . PRO A 1 63 ? 26.968 17.712 8.635 0.06 13.56 63 PRO A N 6
ATOM 6410 C CA . PRO A 1 63 ? 27.089 18.535 9.892 0.06 12.75 63 PRO A CA 6
ATOM 6411 C C . PRO A 1 63 ? 27.932 19.668 9.500 0.06 13.01 63 PRO A C 6
ATOM 6412 O O . PRO A 1 63 ? 28.737 19.633 8.565 0.06 12.19 63 PRO A O 6
ATOM 6416 N N . PHE A 1 64 ? 27.637 20.811 10.202 0.06 12.77 64 PHE A N 6
ATOM 6417 C CA . PHE A 1 64 ? 28.194 22.148 9.958 0.06 10.89 64 PHE A CA 6
ATOM 6418 C C . PHE A 1 64 ? 28.128 23.058 11.092 0.06 11.42 64 PHE A C 6
ATOM 6419 O O . PHE A 1 64 ? 27.151 23.104 11.899 0.06 8.99 64 PHE A O 6
ATOM 6427 N N . THR A 1 65 ? 29.155 23.971 11.186 0.06 11.11 65 THR A N 6
ATOM 6428 C CA . THR A 1 65 ? 29.295 25.025 12.172 0.06 12.91 65 THR A CA 6
ATOM 6429 C C . THR A 1 65 ? 29.439 26.343 11.526 0.06 12.55 65 THR A C 6
ATOM 6430 O O . THR A 1 65 ? 29.459 27.307 12.296 0.06 11.93 65 THR A O 6
ATOM 6434 N N . SER A 1 66 ? 29.494 26.450 10.103 0.06 12.65 66 SER A N 6
ATOM 6435 C CA . SER A 1 66 ? 29.557 27.926 9.464 0.06 12.95 66 SER A CA 6
ATOM 6436 C C . SER A 1 66 ? 28.926 27.611 8.117 0.06 11.38 66 SER A C 6
ATOM 6437 O O . SER A 1 66 ? 28.915 26.581 7.574 0.06 11.19 66 SER A O 6
ATOM 6440 N N . TRP A 1 67 ? 28.143 28.535 7.682 0.06 11.22 67 TRP A N 6
ATOM 6441 C CA . TRP A 1 67 ? 27.624 28.424 6.245 0.06 11.67 67 TRP A CA 6
ATOM 6442 C C . TRP A 1 67 ? 28.865 28.363 5.091 0.06 11.34 67 TRP A C 6
ATOM 6443 O O . TRP A 1 67 ? 28.719 27.586 4.104 0.06 11.76 67 TRP A O 6
ATOM 6454 N N . VAL A 1 68 ? 30.058 29.084 5.396 0.06 12.73 68 VAL A N 6
ATOM 6455 C CA . VAL A 1 68 ? 31.174 28.918 4.473 0.06 13.24 68 VAL A CA 6
ATOM 6456 C C . VAL A 1 68 ? 31.656 27.462 4.759 0.06 12.84 68 VAL A C 6
ATOM 6457 O O . VAL A 1 68 ? 32.005 26.814 3.752 0.06 10.99 68 VAL A O 6
ATOM 6461 N N . GLY A 1 69 ? 31.771 27.007 6.012 0.06 12.54 69 GLY A N 6
ATOM 6462 C CA . GLY A 1 69 ? 32.106 25.578 6.095 0.06 12.95 69 GLY A CA 6
ATOM 6463 C C . GLY A 1 69 ? 31.318 24.588 5.318 0.06 13.07 69 GLY A C 6
ATOM 6464 O O . GLY A 1 69 ? 31.791 23.651 4.731 0.06 13.36 69 GLY A O 6
ATOM 6465 N N . LEU A 1 70 ? 29.965 24.841 5.485 0.06 11.57 70 LEU A N 6
ATOM 6466 C CA . LEU A 1 70 ? 29.097 24.050 4.683 0.06 12.06 70 LEU A CA 6
ATOM 6467 C C . LEU A 1 70 ? 29.423 24.292 3.277 0.06 12.23 70 LEU A C 6
ATOM 6468 O O . LEU A 1 70 ? 29.475 23.288 2.568 0.06 10.86 70 LEU A O 6
ATOM 6473 N N . SER A 1 71 ? 29.716 25.553 2.881 0.06 12.28 71 SER A N 6
ATOM 6474 C CA . SER A 1 71 ? 30.096 25.587 1.450 0.06 12.48 71 SER A CA 6
ATOM 6475 C C . SER A 1 71 ? 31.297 24.857 0.889 0.06 11.97 71 SER A C 6
ATOM 6476 O O . SER A 1 71 ? 31.111 24.185 -0.099 0.06 12.37 71 SER A O 6
ATOM 6479 N N . ILE A 1 72 ? 32.443 25.123 1.543 0.06 11.89 72 ILE A N 6
ATOM 6480 C CA . ILE A 1 72 ? 33.534 24.204 1.162 0.06 11.59 72 ILE A CA 6
ATOM 6481 C C . ILE A 1 72 ? 33.081 22.752 1.578 0.06 11.04 72 ILE A C 6
ATOM 6482 O O . ILE A 1 72 ? 33.496 22.003 0.611 0.06 10.82 72 ILE A O 6
ATOM 6487 N N . SER A 1 73 ? 32.344 22.327 2.618 0.06 10.88 73 SER A N 6
ATOM 6488 C CA . SER A 1 73 ? 32.042 20.906 2.600 0.06 12.02 73 SER A CA 6
ATOM 6489 C C . SER A 1 73 ? 31.513 20.628 1.329 0.06 12.87 73 SER A C 6
ATOM 6490 O O . SER A 1 73 ? 31.485 19.460 0.662 0.06 12.62 73 SER A O 6
ATOM 6493 N N . MET A 1 74 ? 30.709 21.849 1.152 0.06 9.85 74 MET A N 6
ATOM 6494 C CA . MET A 1 74 ? 29.959 21.372 -0.231 0.06 11.50 74 MET A CA 6
ATOM 6495 C C . MET A 1 74 ? 30.569 21.108 -1.706 0.06 11.90 74 MET A C 6
ATOM 6496 O O . MET A 1 74 ? 30.399 20.084 -2.539 0.06 12.30 74 MET A O 6
ATOM 6501 N N . LYS A 1 75 ? 31.486 21.927 -1.983 0.06 12.02 75 LYS A N 6
ATOM 6502 C CA . LYS A 1 75 ? 32.337 21.875 -3.150 0.06 13.60 75 LYS A CA 6
ATOM 6503 C C . LYS A 1 75 ? 33.124 20.557 -3.146 0.06 14.62 75 LYS A C 6
ATOM 6504 O O . LYS A 1 75 ? 33.255 20.090 -4.342 0.06 14.45 75 LYS A O 6
ATOM 6510 N N . GLN A 1 76 ? 33.401 20.045 -1.893 0.06 14.16 76 GLN A N 6
ATOM 6511 C CA . GLN A 1 76 ? 34.122 18.704 -1.924 0.06 15.02 76 GLN A CA 6
ATOM 6512 C C . GLN A 1 76 ? 33.210 17.442 -2.248 0.06 15.62 76 GLN A C 6
ATOM 6513 O O . GLN A 1 76 ? 33.548 16.387 -2.804 0.06 15.65 76 GLN A O 6
ATOM 6519 N N . LEU A 1 77 ? 32.065 17.445 -1.863 0.06 15.02 77 LEU A N 6
ATOM 6520 C CA . LEU A 1 77 ? 31.348 16.183 -2.073 0.06 14.90 77 LEU A CA 6
ATOM 6521 C C . LEU A 1 77 ? 30.566 16.257 -3.548 0.06 15.22 77 LEU A C 6
ATOM 6522 O O . LEU A 1 77 ? 30.268 15.126 -4.063 0.06 15.79 77 LEU A O 6
ATOM 6527 N N . TYR A 1 78 ? 30.554 17.456 -4.255 0.06 13.42 78 TYR A N 6
ATOM 6528 C CA . TYR A 1 78 ? 29.882 17.565 -5.465 0.06 13.81 78 TYR A CA 6
ATOM 6529 C C . TYR A 1 78 ? 30.928 18.039 -6.549 0.06 14.86 78 TYR A C 6
ATOM 6530 O O . TYR A 1 78 ? 30.803 17.583 -7.677 0.06 15.94 78 TYR A O 6
ATOM 6539 N N . GLY A 1 79 ? 32.036 18.579 -5.972 0.06 14.48 79 GLY A N 6
ATOM 6540 C CA . GLY A 1 79 ? 33.216 19.209 -6.844 0.06 16.83 79 GLY A CA 6
ATOM 6541 C C . GLY A 1 79 ? 32.568 20.391 -7.805 0.06 16.77 79 GLY A C 6
ATOM 6542 O O . GLY A 1 79 ? 33.011 20.362 -8.950 0.06 18.38 79 GLY A O 6
ATOM 6543 N N . GLN A 1 80 ? 31.519 21.073 -7.527 0.06 16.47 80 GLN A N 6
ATOM 6544 C CA . GLN A 1 80 ? 31.123 22.115 -8.538 0.06 15.35 80 GLN A CA 6
ATOM 6545 C C . GLN A 1 80 ? 31.417 23.527 -7.897 0.06 14.20 80 GLN A C 6
ATOM 6546 O O . GLN A 1 80 ? 31.690 23.727 -6.638 0.06 12.73 80 GLN A O 6
ATOM 6552 N N . PRO A 1 81 ? 31.631 24.496 -8.842 0.06 14.26 81 PRO A N 6
ATOM 6553 C CA . PRO A 1 81 ? 31.683 25.805 -8.237 0.06 13.09 81 PRO A CA 6
ATOM 6554 C C . PRO A 1 81 ? 30.334 26.471 -7.957 0.06 11.76 81 PRO A C 6
ATOM 6555 O O . PRO A 1 81 ? 29.344 26.809 -9.046 0.06 13.89 81 PRO A O 6
ATOM 6559 N N . LEU A 1 82 ? 30.371 26.926 -6.658 0.06 11.23 82 LEU A N 6
ATOM 6560 C CA . LEU A 1 82 ? 29.145 27.720 -6.323 0.06 10.72 82 LEU A CA 6
ATOM 6561 C C . LEU A 1 82 ? 29.416 29.109 -6.806 0.06 11.03 82 LEU A C 6
ATOM 6562 O O . LEU A 1 82 ? 30.524 29.548 -7.143 0.06 11.57 82 LEU A O 6
ATOM 6567 N N . HIS A 1 83 ? 28.206 29.832 -6.986 0.06 10.69 83 HIS A N 6
ATOM 6568 C CA . HIS A 1 83 ? 28.511 31.066 -7.752 0.06 9.78 83 HIS A CA 6
ATOM 6569 C C . HIS A 1 83 ? 28.917 31.996 -6.820 0.06 9.85 83 HIS A C 6
ATOM 6570 O O . HIS A 1 83 ? 28.794 31.527 -5.686 0.06 8.69 83 HIS A O 6
ATOM 6577 N N . TYR A 1 84 ? 29.778 32.992 -7.395 0.06 10.04 84 TYR A N 6
ATOM 6578 C CA . TYR A 1 84 ? 30.016 34.209 -6.603 0.06 11.83 84 TYR A CA 6
ATOM 6579 C C . TYR A 1 84 ? 28.906 34.721 -5.494 0.06 11.41 84 TYR A C 6
ATOM 6580 O O . TYR A 1 84 ? 29.241 35.176 -4.368 0.06 11.91 84 TYR A O 6
ATOM 6589 N N . LEU A 1 85 ? 27.757 35.016 -6.158 0.06 11.66 85 LEU A N 6
ATOM 6590 C CA . LEU A 1 85 ? 26.766 35.701 -5.344 0.06 11.15 85 LEU A CA 6
ATOM 6591 C C . LEU A 1 85 ? 26.418 34.837 -4.219 0.06 10.63 85 LEU A C 6
ATOM 6592 O O . LEU A 1 85 ? 25.965 35.302 -3.135 0.06 10.71 85 LEU A O 6
ATOM 6597 N N . THR A 1 86 ? 26.609 33.482 -4.353 0.06 9.47 86 THR A N 6
ATOM 6598 C CA . THR A 1 86 ? 26.325 32.647 -3.223 0.06 10.19 86 THR A CA 6
ATOM 6599 C C . THR A 1 86 ? 27.478 32.710 -2.156 0.06 9.97 86 THR A C 6
ATOM 6600 O O . THR A 1 86 ? 27.211 32.735 -0.977 0.06 10.26 86 THR A O 6
ATOM 6604 N N . ASN A 1 87 ? 28.708 32.621 -2.702 0.06 9.76 87 ASN A N 6
ATOM 6605 C CA . ASN A 1 87 ? 29.790 32.729 -1.671 0.06 10.72 87 ASN A CA 6
ATOM 6606 C C . ASN A 1 87 ? 29.794 34.087 -0.929 0.06 10.97 87 ASN A C 6
ATOM 6607 O O . ASN A 1 87 ? 30.094 34.112 0.275 0.06 12.24 87 ASN A O 6
ATOM 6612 N N . VAL A 1 88 ? 29.370 35.168 -1.630 0.06 10.87 88 VAL A N 6
ATOM 6613 C CA . VAL A 1 88 ? 29.315 36.391 -0.839 0.06 11.14 88 VAL A CA 6
ATOM 6614 C C . VAL A 1 88 ? 28.130 36.311 0.149 0.06 11.59 88 VAL A C 6
ATOM 6615 O O . VAL A 1 88 ? 28.361 36.769 1.262 0.06 11.07 88 VAL A O 6
ATOM 6619 N N . LEU A 1 89 ? 26.987 35.800 -0.230 0.06 10.48 89 LEU A N 6
ATOM 6620 C CA . LEU A 1 89 ? 25.939 35.690 0.779 0.06 11.18 89 LEU A CA 6
ATOM 6621 C C . LEU A 1 89 ? 26.228 34.935 2.088 0.06 11.27 89 LEU A C 6
ATOM 6622 O O . LEU A 1 89 ? 25.826 35.473 3.195 0.06 12.00 89 LEU A O 6
ATOM 6627 N N . LEU A 1 90 ? 26.862 33.763 1.887 0.06 10.53 90 LEU A N 6
ATOM 6628 C CA . LEU A 1 90 ? 27.074 32.822 2.976 0.06 10.95 90 LEU A CA 6
ATOM 6629 C C . LEU A 1 90 ? 28.128 33.570 3.830 0.06 11.23 90 LEU A C 6
ATOM 6630 O O . LEU A 1 90 ? 27.987 33.609 5.211 0.06 10.51 90 LEU A O 6
ATOM 6635 N N . GLN A 1 91 ? 29.173 34.188 3.210 0.06 11.12 91 GLN A N 6
ATOM 6636 C CA . GLN A 1 91 ? 29.948 35.102 4.133 0.06 11.39 91 GLN A CA 6
ATOM 6637 C C . GLN A 1 91 ? 29.250 36.093 4.970 0.06 12.19 91 GLN A C 6
ATOM 6638 O O . GLN A 1 91 ? 29.521 36.271 6.132 0.06 12.12 91 GLN A O 6
ATOM 6644 N N . ARG A 1 92 ? 28.249 36.742 4.312 0.06 11.64 92 ARG A N 6
ATOM 6645 C CA . ARG A 1 92 ? 27.493 37.699 5.182 0.06 11.75 92 ARG A CA 6
ATOM 6646 C C . ARG A 1 92 ? 26.538 36.916 6.175 0.06 11.37 92 ARG A C 6
ATOM 6647 O O . ARG A 1 92 ? 26.383 37.469 7.275 0.06 12.44 92 ARG A O 6
ATOM 6655 N N . TRP A 1 93 ? 26.021 35.818 5.851 0.06 10.82 93 TRP A N 6
ATOM 6656 C CA . TRP A 1 93 ? 25.264 35.040 6.858 0.06 10.64 93 TRP A CA 6
ATOM 6657 C C . TRP A 1 93 ? 26.157 34.670 8.116 0.06 11.27 93 TRP A C 6
ATOM 6658 O O . TRP A 1 93 ? 25.673 34.897 9.217 0.06 11.16 93 TRP A O 6
ATOM 6669 N N . ASP A 1 94 ? 27.361 34.181 7.866 0.06 11.38 94 ASP A N 6
ATOM 6670 C CA . ASP A 1 94 ? 28.211 33.947 9.053 0.06 10.92 94 ASP A CA 6
ATOM 6671 C C . ASP A 1 94 ? 28.609 35.226 9.810 0.06 12.46 94 ASP A C 6
ATOM 6672 O O . ASP A 1 94 ? 28.575 35.114 11.078 0.06 13.12 94 ASP A O 6
ATOM 6677 N N . GLN A 1 95 ? 28.829 36.364 9.096 0.06 13.34 95 GLN A N 6
ATOM 6678 C CA . GLN A 1 95 ? 29.281 37.542 9.826 0.06 15.04 95 GLN A CA 6
ATOM 6679 C C . GLN A 1 95 ? 28.077 37.963 10.733 0.06 14.95 95 GLN A C 6
ATOM 6680 O O . GLN A 1 95 ? 28.075 38.416 11.852 0.06 14.74 95 GLN A O 6
ATOM 6686 N N . SER A 1 96 ? 26.846 37.827 10.184 0.06 12.89 96 SER A N 6
ATOM 6687 C CA . SER A 1 96 ? 25.700 38.291 10.968 0.06 13.05 96 SER A CA 6
ATOM 6688 C C . SER A 1 96 ? 25.445 37.774 12.394 0.06 14.74 96 SER A C 6
ATOM 6689 O O . SER A 1 96 ? 24.609 38.217 13.204 0.06 14.75 96 SER A O 6
ATOM 6692 N N . ARG A 1 97 ? 26.099 36.637 12.623 0.06 13.72 97 ARG A N 6
ATOM 6693 C CA . ARG A 1 97 ? 25.949 36.037 13.961 0.06 15.00 97 ARG A CA 6
ATOM 6694 C C . ARG A 1 97 ? 26.988 36.707 15.014 0.06 16.95 97 ARG A C 6
ATOM 6695 O O . ARG A 1 97 ? 26.579 36.406 16.145 0.06 16.32 97 ARG A O 6
ATOM 6703 N N . PHE A 1 98 ? 27.899 37.521 14.514 0.06 18.38 98 PHE A N 6
ATOM 6704 C CA . PHE A 1 98 ? 28.938 38.003 15.554 0.06 21.82 98 PHE A CA 6
ATOM 6705 C C . PHE A 1 98 ? 28.166 39.204 16.253 0.06 22.88 98 PHE A C 6
ATOM 6706 O O . PHE A 1 98 ? 27.477 40.063 15.696 0.06 21.27 98 PHE A O 6
ATOM 6714 N N . GLY A 1 99 ? 28.531 39.074 17.556 0.06 24.79 99 GLY A N 6
ATOM 6715 C CA . GLY A 1 99 ? 28.042 40.264 18.333 0.06 28.66 99 GLY A CA 6
ATOM 6716 C C . GLY A 1 99 ? 26.981 39.691 19.114 0.06 31.72 99 GLY A C 6
ATOM 6717 O O . GLY A 1 99 ? 26.359 40.506 19.877 0.06 32.21 99 GLY A O 6
ATOM 6718 N N . THR A 1 100 ? 26.537 38.474 18.960 0.06 34.33 100 THR A N 6
ATOM 6719 C CA . THR A 1 100 ? 25.414 38.106 19.686 0.06 37.73 100 THR A CA 6
ATOM 6720 C C . THR A 1 100 ? 25.684 38.120 21.253 0.06 40.78 100 THR A C 6
ATOM 6721 O O . THR A 1 100 ? 26.834 37.827 21.771 0.06 40.05 100 THR A O 6
ATOM 6725 N N . ASP A 1 101 ? 24.520 38.132 21.967 0.06 43.22 101 ASP A N 6
ATOM 6726 C CA . ASP A 1 101 ? 24.716 38.093 23.474 0.06 46.48 101 ASP A CA 6
ATOM 6727 C C . ASP A 1 101 ? 24.678 36.588 23.944 0.06 47.38 101 ASP A C 6
ATOM 6728 O O . ASP A 1 101 ? 25.193 36.343 25.021 0.06 47.42 101 ASP A O 6
ATOM 6733 N N . SER A 1 102 ? 24.218 35.646 23.007 0.06 47.92 102 SER A N 6
ATOM 6734 C CA . SER A 1 102 ? 24.069 34.306 23.512 0.06 48.46 102 SER A CA 6
ATOM 6735 C C . SER A 1 102 ? 25.443 33.624 23.570 0.06 48.08 102 SER A C 6
ATOM 6736 O O . SER A 1 102 ? 26.398 34.109 23.022 0.06 46.90 102 SER A O 6
ATOM 6739 N N . GLU A 1 103 ? 25.506 32.479 24.266 0.06 48.32 103 GLU A N 6
ATOM 6740 C CA . GLU A 1 103 ? 26.754 31.767 24.300 0.06 49.19 103 GLU A CA 6
ATOM 6741 C C . GLU A 1 103 ? 26.980 31.119 22.863 0.06 47.07 103 GLU A C 6
ATOM 6742 O O . GLU A 1 103 ? 26.026 30.902 22.261 0.06 46.51 103 GLU A O 6
ATOM 6748 N N . GLU A 1 104 ? 28.219 30.805 22.559 0.06 45.14 104 GLU A N 6
ATOM 6749 C CA . GLU A 1 104 ? 28.629 30.270 21.255 0.06 43.37 104 GLU A CA 6
ATOM 6750 C C . GLU A 1 104 ? 27.797 29.025 21.132 0.06 39.41 104 GLU A C 6
ATOM 6751 O O . GLU A 1 104 ? 27.781 28.277 22.008 0.06 38.53 104 GLU A O 6
ATOM 6757 N N . GLN A 1 105 ? 27.175 28.716 19.920 0.06 33.81 105 GLN A N 6
ATOM 6758 C CA . GLN A 1 105 ? 26.426 27.542 19.753 0.06 29.24 105 GLN A CA 6
ATOM 6759 C C . GLN A 1 105 ? 26.730 27.094 18.140 0.06 25.16 105 GLN A C 6
ATOM 6760 O O . GLN A 1 105 ? 27.015 27.972 17.354 0.06 22.55 105 GLN A O 6
ATOM 6766 N N . ARG A 1 106 ? 26.880 25.778 17.970 0.06 20.52 106 ARG A N 6
ATOM 6767 C CA . ARG A 1 106 ? 27.110 25.294 16.512 0.06 18.08 106 ARG A CA 6
ATOM 6768 C C . ARG A 1 106 ? 25.821 25.802 15.751 0.06 16.20 106 ARG A C 6
ATOM 6769 O O . ARG A 1 106 ? 24.648 25.897 16.130 0.06 16.11 106 ARG A O 6
ATOM 6777 N N . LEU A 1 107 ? 26.206 26.092 14.468 0.06 15.54 107 LEU A N 6
ATOM 6778 C CA . LEU A 1 107 ? 25.190 26.528 13.478 0.06 14.95 107 LEU A CA 6
ATOM 6779 C C . LEU A 1 107 ? 24.244 25.354 13.204 0.06 14.91 107 LEU A C 6
ATOM 6780 O O . LEU A 1 107 ? 23.044 25.811 12.963 0.06 13.25 107 LEU A O 6
ATOM 6785 N N . ASP A 1 108 ? 24.574 24.119 13.108 0.06 13.73 108 ASP A N 6
ATOM 6786 C CA . ASP A 1 108 ? 23.629 23.121 12.830 0.06 14.86 108 ASP A CA 6
ATOM 6787 C C . ASP A 1 108 ? 22.783 22.749 14.063 0.06 16.01 108 ASP A C 6
ATOM 6788 O O . ASP A 1 108 ? 21.926 21.951 13.852 0.06 17.18 108 ASP A O 6
ATOM 6793 N N . SER A 1 109 ? 22.972 23.479 15.170 0.06 16.51 109 SER A N 6
ATOM 6794 C CA . SER A 1 109 ? 22.018 23.427 16.317 0.06 17.43 109 SER A CA 6
ATOM 6795 C C . SER A 1 109 ? 20.933 24.356 16.106 0.06 17.14 109 SER A C 6
ATOM 6796 O O . SER A 1 109 ? 19.881 24.101 16.754 0.06 18.06 109 SER A O 6
ATOM 6799 N N . ILE A 1 110 ? 21.146 25.387 15.213 0.06 16.45 110 ILE A N 6
ATOM 6800 C CA . ILE A 1 110 ? 20.022 26.411 14.857 0.06 16.76 110 ILE A CA 6
ATOM 6801 C C . ILE A 1 110 ? 19.313 26.044 13.537 0.06 15.51 110 ILE A C 6
ATOM 6802 O O . ILE A 1 110 ? 18.069 26.081 13.439 0.06 15.80 110 ILE A O 6
ATOM 6807 N N . ILE A 1 111 ? 20.163 25.788 12.491 0.06 15.90 111 ILE A N 6
ATOM 6808 C CA . ILE A 1 111 ? 19.540 25.505 11.168 0.06 15.43 111 ILE A CA 6
ATOM 6809 C C . ILE A 1 111 ? 19.903 24.033 10.876 0.06 15.25 111 ILE A C 6
ATOM 6810 O O . ILE A 1 111 ? 21.078 23.703 10.909 0.06 15.77 111 ILE A O 6
ATOM 6815 N N . HIS A 1 112 ? 18.921 23.162 10.578 0.06 15.19 112 HIS A N 6
ATOM 6816 C CA . HIS A 1 112 ? 19.243 21.767 10.381 0.06 14.65 112 HIS A CA 6
ATOM 6817 C C . HIS A 1 112 ? 20.057 21.625 9.094 0.06 14.45 112 HIS A C 6
ATOM 6818 O O . HIS A 1 112 ? 19.789 22.301 8.065 0.06 13.16 112 HIS A O 6
ATOM 6825 N N . PRO A 1 113 ? 21.094 20.804 9.012 0.06 13.86 113 PRO A N 6
ATOM 6826 C CA . PRO A 1 113 ? 21.935 20.730 7.862 0.06 13.42 113 PRO A CA 6
ATOM 6827 C C . PRO A 1 113 ? 21.161 20.390 6.480 0.06 13.51 113 PRO A C 6
ATOM 6828 O O . PRO A 1 113 ? 21.654 20.772 5.331 0.06 13.71 113 PRO A O 6
ATOM 6832 N N . THR A 1 114 ? 20.062 19.569 6.561 0.06 14.27 114 THR A N 6
ATOM 6833 C CA . THR A 1 114 ? 19.304 19.275 5.293 0.06 14.91 114 THR A CA 6
ATOM 6834 C C . THR A 1 114 ? 18.670 20.560 4.789 0.06 15.82 114 THR A C 6
ATOM 6835 O O . THR A 1 114 ? 18.597 20.778 3.586 0.06 14.72 114 THR A O 6
ATOM 6839 N N . LYS A 1 115 ? 18.137 21.352 5.728 0.06 14.76 115 LYS A N 6
ATOM 6840 C CA . LYS A 1 115 ? 17.539 22.628 5.232 0.06 14.73 115 LYS A CA 6
ATOM 6841 C C . LYS A 1 115 ? 18.577 23.776 4.805 0.06 14.30 115 LYS A C 6
ATOM 6842 O O . LYS A 1 115 ? 18.401 24.883 4.160 0.06 11.79 115 LYS A O 6
ATOM 6848 N N . ALA A 1 116 ? 19.815 23.483 5.078 0.06 12.14 116 ALA A N 6
ATOM 6849 C CA . ALA A 1 116 ? 20.790 24.470 5.044 0.06 12.26 116 ALA A CA 6
ATOM 6850 C C . ALA A 1 116 ? 21.400 24.177 3.751 0.06 12.15 116 ALA A C 6
ATOM 6851 O O . ALA A 1 116 ? 21.639 25.159 3.004 0.06 11.19 116 ALA A O 6
ATOM 6853 N N . GLU A 1 117 ? 21.672 22.916 3.355 0.06 11.45 117 GLU A N 6
ATOM 6854 C CA . GLU A 1 117 ? 22.309 22.627 2.022 0.06 11.76 117 GLU A CA 6
ATOM 6855 C C . GLU A 1 117 ? 21.226 22.978 0.979 0.06 11.47 117 GLU A C 6
ATOM 6856 O O . GLU A 1 117 ? 21.540 23.418 -0.134 0.06 11.54 117 GLU A O 6
ATOM 6862 N N . ALA A 1 118 ? 19.945 22.684 1.313 0.06 11.25 118 ALA A N 6
ATOM 6863 C CA . ALA A 1 118 ? 18.924 23.067 0.397 0.06 10.85 118 ALA A CA 6
ATOM 6864 C C . ALA A 1 118 ? 18.762 24.607 -0.077 0.06 11.26 118 ALA A C 6
ATOM 6865 O O . ALA A 1 118 ? 18.820 25.114 -1.280 0.06 11.34 118 ALA A O 6
ATOM 6867 N N . THR A 1 119 ? 19.003 25.270 1.054 0.06 11.61 119 THR A N 6
ATOM 6868 C CA . THR A 1 119 ? 19.089 26.703 0.901 0.06 11.14 119 THR A CA 6
ATOM 6869 C C . THR A 1 119 ? 20.161 27.185 -0.053 0.06 11.64 119 THR A C 6
ATOM 6870 O O . THR A 1 119 ? 20.014 27.963 -0.978 0.06 11.92 119 THR A O 6
ATOM 6874 N N . ILE A 1 120 ? 21.320 26.633 0.224 0.06 10.27 120 ILE A N 6
ATOM 6875 C CA . ILE A 1 120 ? 22.430 27.053 -0.670 0.06 10.82 120 ILE A CA 6
ATOM 6876 C C . ILE A 1 120 ? 22.102 26.594 -2.225 0.06 11.36 120 ILE A C 6
ATOM 6877 O O . ILE A 1 120 ? 22.358 27.409 -3.118 0.06 10.56 120 ILE A O 6
ATOM 6882 N N . TRP A 1 121 ? 21.681 25.344 -2.554 0.06 10.46 121 TRP A N 6
ATOM 6883 C CA . TRP A 1 121 ? 21.409 24.951 -3.847 0.06 11.45 121 TRP A CA 6
ATOM 6884 C C . TRP A 1 121 ? 20.221 25.883 -4.382 0.06 10.98 121 TRP A C 6
ATOM 6885 O O . TRP A 1 121 ? 20.297 26.074 -5.567 0.06 10.73 121 TRP A O 6
ATOM 6896 N N . LEU A 1 122 ? 19.276 26.276 -3.497 0.06 10.94 122 LEU A N 6
ATOM 6897 C CA . LEU A 1 122 ? 18.331 27.179 -4.133 0.06 10.46 122 LEU A CA 6
ATOM 6898 C C . LEU A 1 122 ? 18.737 28.566 -4.591 0.06 10.59 122 LEU A C 6
ATOM 6899 O O . LEU A 1 122 ? 18.420 28.914 -5.705 0.06 11.02 122 LEU A O 6
ATOM 6904 N N . VAL A 1 123 ? 19.629 29.132 -3.734 0.06 10.30 123 VAL A N 6
ATOM 6905 C CA . VAL A 1 123 ? 20.066 30.430 -3.966 0.06 10.08 123 VAL A CA 6
ATOM 6906 C C . VAL A 1 123 ? 21.026 30.279 -5.098 0.06 10.35 123 VAL A C 6
ATOM 6907 O O . VAL A 1 123 ? 21.156 31.155 -5.947 0.06 9.93 123 VAL A O 6
ATOM 6911 N N . GLU A 1 124 ? 21.845 29.207 -5.029 0.06 10.34 124 GLU A N 6
ATOM 6912 C CA . GLU A 1 124 ? 22.850 29.183 -6.122 0.06 10.03 124 GLU A CA 6
ATOM 6913 C C . GLU A 1 124 ? 22.056 29.019 -7.503 0.06 10.08 124 GLU A C 6
ATOM 6914 O O . GLU A 1 124 ? 22.561 29.542 -8.403 0.06 10.45 124 GLU A O 6
ATOM 6920 N N . GLU A 1 125 ? 20.895 28.292 -7.575 0.06 10.51 125 GLU A N 6
ATOM 6921 C CA . GLU A 1 125 ? 20.160 28.135 -8.860 0.06 11.12 125 GLU A CA 6
ATOM 6922 C C . GLU A 1 125 ? 19.618 29.529 -9.437 0.06 12.22 125 GLU A C 6
ATOM 6923 O O . GLU A 1 125 ? 19.781 29.866 -10.704 0.06 11.34 125 GLU A O 6
ATOM 6929 N N . ILE A 1 126 ? 19.284 30.316 -8.380 0.06 10.60 126 ILE A N 6
ATOM 6930 C CA . ILE A 1 126 ? 18.854 31.674 -8.719 0.06 10.92 126 ILE A CA 6
ATOM 6931 C C . ILE A 1 126 ? 20.109 32.513 -9.338 0.06 11.64 126 ILE A C 6
ATOM 6932 O O . ILE A 1 126 ? 20.033 33.379 -10.250 0.06 10.49 126 ILE A O 6
ATOM 6937 N N . HIS A 1 127 ? 21.308 32.349 -8.702 0.06 11.28 127 HIS A N 6
ATOM 6938 C CA . HIS A 1 127 ? 22.426 33.089 -9.079 0.06 9.99 127 HIS A CA 6
ATOM 6939 C C . HIS A 1 127 ? 23.062 32.507 -10.345 0.06 11.69 127 HIS A C 6
ATOM 6940 O O . HIS A 1 127 ? 23.645 33.297 -11.101 0.06 11.00 127 HIS A O 6
ATOM 6947 N N . ARG A 1 128 ? 22.754 31.260 -10.612 0.06 12.22 128 ARG A N 6
ATOM 6948 C CA . ARG A 1 128 ? 23.133 30.713 -11.900 0.06 13.21 128 ARG A CA 6
ATOM 6949 C C . ARG A 1 128 ? 22.165 31.214 -13.079 0.06 13.17 128 ARG A C 6
ATOM 6950 O O . ARG A 1 128 ? 22.654 31.466 -14.180 0.06 13.90 128 ARG A O 6
ATOM 6958 N N . LEU A 1 129 ? 20.846 31.109 -12.807 0.06 12.48 129 LEU A N 6
ATOM 6959 C CA . LEU A 1 129 ? 19.880 31.306 -13.905 0.06 12.95 129 LEU A CA 6
ATOM 6960 C C . LEU A 1 129 ? 19.412 32.710 -14.026 0.06 14.01 129 LEU A C 6
ATOM 6961 O O . LEU A 1 129 ? 18.895 32.992 -15.159 0.06 14.21 129 LEU A O 6
ATOM 6966 N N . THR A 1 130 ? 19.663 33.572 -13.064 0.06 13.03 130 THR A N 6
ATOM 6967 C CA . THR A 1 130 ? 18.929 34.880 -13.300 0.06 12.75 130 THR A CA 6
ATOM 6968 C C . THR A 1 130 ? 19.800 36.169 -13.477 0.06 13.36 130 THR A C 6
ATOM 6969 O O . THR A 1 130 ? 19.321 37.097 -14.176 0.06 13.66 130 THR A O 6
ATOM 6973 N N . PRO A 1 131 ? 20.983 36.373 -12.957 0.06 13.17 131 PRO A N 6
ATOM 6974 C CA . PRO A 1 131 ? 21.625 37.650 -12.999 0.06 13.93 131 PRO A CA 6
ATOM 6975 C C . PRO A 1 131 ? 22.303 37.879 -14.411 0.06 14.32 131 PRO A C 6
ATOM 6976 O O . PRO A 1 131 ? 22.773 36.956 -15.123 0.06 15.42 131 PRO A O 6
ATOM 6980 N N . SER A 1 132 ? 22.263 39.167 -14.730 0.06 13.99 132 SER A N 6
ATOM 6981 C CA . SER A 1 132 ? 23.005 39.449 -16.014 0.06 14.14 132 SER A CA 6
ATOM 6982 C C . SER A 1 132 ? 24.483 39.658 -15.852 0.06 15.78 132 SER A C 6
ATOM 6983 O O . SER A 1 132 ? 24.918 39.959 -14.727 0.06 15.33 132 SER A O 6
ATOM 6986 N N . HIS A 1 133 ? 25.210 39.342 -17.000 0.06 16.32 133 HIS A N 6
ATOM 6987 C CA . HIS A 1 133 ? 26.618 39.646 -16.774 0.06 18.01 133 HIS A CA 6
ATOM 6988 C C . HIS A 1 133 ? 26.907 41.111 -16.697 0.06 18.04 133 HIS A C 6
ATOM 6989 O O . HIS A 1 133 ? 27.840 41.496 -16.010 0.06 17.41 133 HIS A O 6
ATOM 6996 N N . LEU A 1 134 ? 26.079 41.982 -17.197 0.06 17.02 134 LEU A N 6
ATOM 6997 C CA . LEU A 1 134 ? 26.375 43.436 -16.954 0.06 19.27 134 LEU A CA 6
ATOM 6998 C C . LEU A 1 134 ? 26.208 43.738 -15.485 0.06 18.68 134 LEU A C 6
ATOM 6999 O O . LEU A 1 134 ? 27.009 44.451 -14.894 0.06 18.39 134 LEU A O 6
ATOM 7004 N N . HIS A 1 135 ? 25.170 43.152 -14.787 0.06 17.13 135 HIS A N 6
ATOM 7005 C CA . HIS A 1 135 ? 25.129 43.418 -13.371 0.06 17.35 135 HIS A CA 6
ATOM 7006 C C . HIS A 1 135 ? 26.373 42.849 -12.560 0.06 16.33 135 HIS A C 6
ATOM 7007 O O . HIS A 1 135 ? 26.846 43.665 -11.717 0.06 15.20 135 HIS A O 6
ATOM 7014 N N . MET A 1 136 ? 26.813 41.637 -13.010 0.06 15.67 136 MET A N 6
ATOM 7015 C CA . MET A 1 136 ? 27.964 41.119 -12.344 0.06 15.25 136 MET A CA 6
ATOM 7016 C C . MET A 1 136 ? 29.301 42.007 -12.475 0.06 14.95 136 MET A C 6
ATOM 7017 O O . MET A 1 136 ? 30.034 42.107 -11.479 0.06 15.06 136 MET A O 6
ATOM 7022 N N . ALA A 1 137 ? 29.349 42.548 -13.747 0.06 14.74 137 ALA A N 6
ATOM 7023 C CA . ALA A 1 137 ? 30.534 43.462 -13.892 0.06 15.59 137 ALA A CA 6
ATOM 7024 C C . ALA A 1 137 ? 30.369 44.701 -13.050 0.06 15.72 137 ALA A C 6
ATOM 7025 O O . ALA A 1 137 ? 31.381 45.208 -12.483 0.06 16.22 137 ALA A O 6
ATOM 7027 N N . LEU A 1 138 ? 29.124 45.184 -12.918 0.06 15.50 138 LEU A N 6
ATOM 7028 C CA . LEU A 1 138 ? 28.925 46.307 -12.000 0.06 17.88 138 LEU A CA 6
ATOM 7029 C C . LEU A 1 138 ? 29.322 46.036 -10.557 0.06 16.78 138 LEU A C 6
ATOM 7030 O O . LEU A 1 138 ? 29.890 46.910 -9.831 0.06 16.14 138 LEU A O 6
ATOM 7035 N N . LEU A 1 139 ? 28.841 44.843 -10.081 0.06 15.50 139 LEU A N 6
ATOM 7036 C CA . LEU A 1 139 ? 29.228 44.566 -8.660 0.06 18.13 139 LEU A CA 6
ATOM 7037 C C . LEU A 1 139 ? 30.809 44.496 -8.456 0.06 18.02 139 LEU A C 6
ATOM 7038 O O . LEU A 1 139 ? 31.333 45.048 -7.404 0.06 18.57 139 LEU A O 6
ATOM 7043 N N . TRP A 1 140 ? 31.398 43.811 -9.520 0.06 17.64 140 TRP A N 6
ATOM 7044 C CA . TRP A 1 140 ? 32.832 43.553 -9.338 0.06 16.30 140 TRP A CA 6
ATOM 7045 C C . TRP A 1 140 ? 33.740 44.845 -9.382 0.06 17.73 140 TRP A C 6
ATOM 7046 O O . TRP A 1 140 ? 34.775 44.833 -8.671 0.06 18.22 140 TRP A O 6
ATOM 7057 N N . ARG A 1 141 ? 33.144 45.829 -10.028 0.06 19.32 141 ARG A N 6
ATOM 7058 C CA . ARG A 1 141 ? 33.792 47.121 -10.144 0.06 21.76 141 ARG A CA 6
ATOM 7059 C C . ARG A 1 141 ? 33.698 47.814 -8.813 0.06 23.14 141 ARG A C 6
ATOM 7060 O O . ARG A 1 141 ? 34.511 48.672 -8.502 0.06 23.13 141 ARG A O 6
ATOM 7068 N N . SER A 1 142 ? 32.781 47.416 -7.948 0.06 23.69 142 SER A N 6
ATOM 7069 C CA . SER A 1 142 ? 32.761 48.035 -6.680 0.06 25.25 142 SER A CA 6
ATOM 7070 C C . SER A 1 142 ? 33.251 47.149 -5.560 0.06 25.28 142 SER A C 6
ATOM 7071 O O . SER A 1 142 ? 33.055 47.387 -4.358 0.06 24.78 142 SER A O 6
ATOM 7074 N N . ASP A 1 143 ? 33.831 45.930 -5.957 0.06 23.34 143 ASP A N 6
ATOM 7075 C CA . ASP A 1 143 ? 34.319 45.048 -4.822 0.06 23.25 143 ASP A CA 6
ATOM 7076 C C . ASP A 1 143 ? 35.796 44.722 -5.244 0.06 23.48 143 ASP A C 6
ATOM 7077 O O . ASP A 1 143 ? 36.039 43.847 -6.016 0.06 20.92 143 ASP A O 6
ATOM 7082 N N . PRO A 1 144 ? 36.598 45.168 -4.323 0.06 25.28 144 PRO A N 6
ATOM 7083 C CA . PRO A 1 144 ? 38.014 44.941 -4.479 0.06 25.52 144 PRO A CA 6
ATOM 7084 C C . PRO A 1 144 ? 38.383 43.520 -4.315 0.06 24.33 144 PRO A C 6
ATOM 7085 O O . PRO A 1 144 ? 39.573 43.263 -4.992 0.06 24.78 144 PRO A O 6
ATOM 7089 N N . MET A 1 145 ? 37.690 42.660 -3.421 0.06 22.22 145 MET A N 6
ATOM 7090 C CA . MET A 1 145 ? 38.391 41.295 -3.277 0.06 21.62 145 MET A CA 6
ATOM 7091 C C . MET A 1 145 ? 37.456 40.077 -3.961 0.06 18.34 145 MET A C 6
ATOM 7092 O O . MET A 1 145 ? 37.555 38.634 -3.783 0.06 16.58 145 MET A O 6
ATOM 7097 N N . TYR A 1 146 ? 36.949 40.536 -5.042 0.06 16.46 146 TYR A N 6
ATOM 7098 C CA . TYR A 1 146 ? 35.743 39.850 -5.734 0.06 16.25 146 TYR A CA 6
ATOM 7099 C C . TYR A 1 146 ? 36.189 38.571 -6.249 0.06 16.86 146 TYR A C 6
ATOM 7100 O O . TYR A 1 146 ? 35.490 37.686 -6.281 0.06 15.67 146 TYR A O 6
ATOM 7109 N N . HIS A 1 147 ? 37.594 38.536 -6.576 0.06 15.27 147 HIS A N 6
ATOM 7110 C CA . HIS A 1 147 ? 38.080 37.350 -7.083 0.06 15.83 147 HIS A CA 6
ATOM 7111 C C . HIS A 1 147 ? 38.191 36.215 -6.083 0.06 14.59 147 HIS A C 6
ATOM 7112 O O . HIS A 1 147 ? 38.238 35.049 -6.473 0.06 14.41 147 HIS A O 6
ATOM 7119 N N . SER A 1 148 ? 38.181 36.633 -4.856 0.06 14.68 148 SER A N 6
ATOM 7120 C CA . SER A 1 148 ? 38.356 35.720 -3.812 0.06 16.62 148 SER A CA 6
ATOM 7121 C C . SER A 1 148 ? 36.994 35.013 -3.401 0.06 14.82 148 SER A C 6
ATOM 7122 O O . SER A 1 148 ? 36.885 34.199 -2.451 0.06 14.88 148 SER A O 6
ATOM 7125 N N . PHE A 1 149 ? 35.971 35.396 -4.155 0.06 14.87 149 PHE A N 6
ATOM 7126 C CA . PHE A 1 149 ? 34.693 34.811 -3.857 0.06 14.05 149 PHE A CA 6
ATOM 7127 C C . PHE A 1 149 ? 34.274 34.031 -5.180 0.06 13.70 149 PHE A C 6
ATOM 7128 O O . PHE A 1 149 ? 33.104 33.549 -5.410 0.06 12.82 149 PHE A O 6
ATOM 7136 N N . ILE A 1 150 ? 35.227 33.864 -6.159 0.06 13.33 150 ILE A N 6
ATOM 7137 C CA . ILE A 1 150 ? 35.051 33.138 -7.410 0.06 13.73 150 ILE A CA 6
ATOM 7138 C C . ILE A 1 150 ? 35.906 31.904 -7.287 0.06 14.58 150 ILE A C 6
ATOM 7139 O O . ILE A 1 150 ? 37.132 32.015 -7.044 0.06 13.80 150 ILE A O 6
ATOM 7144 N N . ASP A 1 151 ? 35.226 30.788 -7.410 0.06 14.20 151 ASP A N 6
ATOM 7145 C CA . ASP A 1 151 ? 35.989 29.483 -7.183 0.06 14.93 151 ASP A CA 6
ATOM 7146 C C . ASP A 1 151 ? 36.854 29.220 -8.481 0.06 16.01 151 ASP A C 6
ATOM 7147 O O . ASP A 1 151 ? 36.629 29.711 -9.582 0.06 15.00 151 ASP A O 6
ATOM 7152 N N . PRO A 1 152 ? 37.932 28.424 -8.112 0.06 17.98 152 PRO A N 6
ATOM 7153 C CA . PRO A 1 152 ? 38.716 27.973 -9.261 0.06 19.97 152 PRO A CA 6
ATOM 7154 C C . PRO A 1 152 ? 37.953 27.018 -10.008 0.06 22.20 152 PRO A C 6
ATOM 7155 O O . PRO A 1 152 ? 36.822 26.511 -9.709 0.06 20.79 152 PRO A O 6
ATOM 7159 N N . ILE A 1 153 ? 38.561 26.723 -11.234 0.06 24.55 153 ILE A N 6
ATOM 7160 C CA . ILE A 1 153 ? 38.099 25.540 -11.944 0.06 27.22 153 ILE A CA 6
ATOM 7161 C C . ILE A 1 153 ? 38.082 24.146 -11.330 0.06 27.44 153 ILE A C 6
ATOM 7162 O O . ILE A 1 153 ? 39.155 23.850 -10.456 0.06 26.30 153 ILE A O 6
ATOM 7167 N N . PHE A 1 154 ? 36.974 23.429 -11.529 0.06 27.67 154 PHE A N 6
ATOM 7168 C CA . PHE A 1 154 ? 36.818 22.082 -10.895 0.06 30.58 154 PHE A CA 6
ATOM 7169 C C . PHE A 1 154 ? 36.952 21.018 -12.040 0.06 35.38 154 PHE A C 6
ATOM 7170 O O . PHE A 1 154 ? 36.634 21.286 -13.170 0.06 34.36 154 PHE A O 6
ATOM 7178 N N . PRO A 1 155 ? 37.436 19.819 -11.583 0.06 40.26 155 PRO A N 6
ATOM 7179 C CA . PRO A 1 155 ? 37.626 18.726 -12.524 0.06 44.83 155 PRO A CA 6
ATOM 7180 C C . PRO A 1 155 ? 36.424 18.587 -13.336 0.06 47.75 155 PRO A C 6
ATOM 7181 O O . PRO A 1 155 ? 35.238 18.944 -12.984 0.06 49.40 155 PRO A O 6
ATOM 7185 N N . GLU A 1 156 ? 36.677 18.073 -14.530 0.06 49.69 156 GLU A N 6
ATOM 7186 C CA . GLU A 1 156 ? 35.577 17.671 -15.352 0.06 49.66 156 GLU A CA 6
ATOM 7187 C C . GLU A 1 156 ? 34.533 16.584 -14.748 0.06 48.66 156 GLU A C 6
ATOM 7188 O O . GLU A 1 156 ? 33.278 16.874 -14.799 0.06 49.40 156 GLU A O 6
ATOM 7429 N N . GLY A 1 36 ? 32.033 49.838 -19.788 0.06 40.90 36 GLY A N 7
ATOM 7430 C CA . GLY A 1 36 ? 32.826 48.355 -20.133 0.06 38.91 36 GLY A CA 7
ATOM 7431 C C . GLY A 1 36 ? 33.770 47.413 -19.318 0.06 36.32 36 GLY A C 7
ATOM 7432 O O . GLY A 1 36 ? 34.319 46.241 -19.779 0.06 35.51 36 GLY A O 7
ATOM 7433 N N . SER A 1 37 ? 34.301 48.151 -18.275 0.06 34.36 37 SER A N 7
ATOM 7434 C CA . SER A 1 37 ? 35.388 47.533 -17.320 0.06 31.01 37 SER A CA 7
ATOM 7435 C C . SER A 1 37 ? 34.734 46.146 -16.802 0.06 27.33 37 SER A C 7
ATOM 7436 O O . SER A 1 37 ? 33.477 46.165 -16.252 0.06 24.95 37 SER A O 7
ATOM 7439 N N . LEU A 1 38 ? 35.560 45.115 -16.886 0.06 23.34 38 LEU A N 7
ATOM 7440 C CA . LEU A 1 38 ? 35.177 43.768 -16.374 0.06 22.36 38 LEU A CA 7
ATOM 7441 C C . LEU A 1 38 ? 34.101 43.126 -17.174 0.06 22.21 38 LEU A C 7
ATOM 7442 O O . LEU A 1 38 ? 33.657 41.946 -16.798 0.06 20.29 38 LEU A O 7
ATOM 7447 N N . LEU A 1 39 ? 33.640 43.594 -18.273 0.06 22.48 39 LEU A N 7
ATOM 7448 C CA . LEU A 1 39 ? 32.509 42.971 -19.004 0.06 23.37 39 LEU A CA 7
ATOM 7449 C C . LEU A 1 39 ? 32.948 41.702 -19.690 0.06 22.34 39 LEU A C 7
ATOM 7450 O O . LEU A 1 39 ? 32.172 40.674 -19.743 0.06 21.37 39 LEU A O 7
ATOM 7455 N N . ARG A 1 40 ? 34.221 41.536 -20.166 0.06 21.89 40 ARG A N 7
ATOM 7456 C CA . ARG A 1 40 ? 34.622 40.238 -20.735 0.06 22.04 40 ARG A CA 7
ATOM 7457 C C . ARG A 1 40 ? 34.592 39.132 -19.755 0.06 19.83 40 ARG A C 7
ATOM 7458 O O . ARG A 1 40 ? 34.072 38.036 -19.976 0.06 19.45 40 ARG A O 7
ATOM 7466 N N . ARG A 1 41 ? 35.191 39.494 -18.630 0.06 18.21 41 ARG A N 7
ATOM 7467 C CA . ARG A 1 41 ? 35.295 38.349 -17.719 0.06 16.27 41 ARG A CA 7
ATOM 7468 C C . ARG A 1 41 ? 33.877 38.041 -16.991 0.06 15.62 41 ARG A C 7
ATOM 7469 O O . ARG A 1 41 ? 33.733 36.877 -16.676 0.06 13.64 41 ARG A O 7
ATOM 7477 N N . ALA A 1 42 ? 33.136 39.172 -16.865 0.06 15.19 42 ALA A N 7
ATOM 7478 C CA . ALA A 1 42 ? 31.817 38.869 -16.186 0.06 15.03 42 ALA A CA 7
ATOM 7479 C C . ALA A 1 42 ? 30.975 38.163 -17.197 0.06 15.49 42 ALA A C 7
ATOM 7480 O O . ALA A 1 42 ? 30.239 37.208 -16.605 0.06 14.25 42 ALA A O 7
ATOM 7482 N N . GLU A 1 43 ? 30.942 38.484 -18.577 0.06 15.94 43 GLU A N 7
ATOM 7483 C CA . GLU A 1 43 ? 30.075 37.699 -19.491 0.06 17.40 43 GLU A CA 7
ATOM 7484 C C . GLU A 1 43 ? 30.622 36.264 -19.523 0.06 15.80 43 GLU A C 7
ATOM 7485 O O . GLU A 1 43 ? 29.718 35.321 -19.552 0.06 15.97 43 GLU A O 7
ATOM 7491 N N . MET A 1 44 ? 32.019 36.031 -19.541 0.06 15.07 44 MET A N 7
ATOM 7492 C CA . MET A 1 44 ? 32.495 34.647 -19.483 0.06 14.95 44 MET A CA 7
ATOM 7493 C C . MET A 1 44 ? 32.098 33.912 -18.140 0.06 15.09 44 MET A C 7
ATOM 7494 O O . MET A 1 44 ? 31.835 32.696 -18.112 0.06 14.53 44 MET A O 7
ATOM 7499 N N . TYR A 1 45 ? 32.100 34.713 -17.107 0.06 13.60 45 TYR A N 7
ATOM 7500 C CA . TYR A 1 45 ? 31.789 33.921 -15.906 0.06 13.20 45 TYR A CA 7
ATOM 7501 C C . TYR A 1 45 ? 30.272 33.405 -15.798 0.06 13.13 45 TYR A C 7
ATOM 7502 O O . TYR A 1 45 ? 30.091 32.245 -15.414 0.06 11.78 45 TYR A O 7
ATOM 7511 N N . GLN A 1 46 ? 29.393 34.342 -16.275 0.06 13.67 46 GLN A N 7
ATOM 7512 C CA . GLN A 1 46 ? 28.026 33.865 -16.046 0.06 13.79 46 GLN A CA 7
ATOM 7513 C C . GLN A 1 46 ? 27.610 32.751 -17.018 0.06 15.55 46 GLN A C 7
ATOM 7514 O O . GLN A 1 46 ? 26.951 31.762 -16.634 0.06 15.30 46 GLN A O 7
ATOM 7520 N N . ASP A 1 47 ? 28.214 32.851 -18.280 0.06 15.50 47 ASP A N 7
ATOM 7521 C CA . ASP A 1 47 ? 27.914 31.845 -19.301 0.06 17.08 47 ASP A CA 7
ATOM 7522 C C . ASP A 1 47 ? 28.468 30.487 -18.758 0.06 15.91 47 ASP A C 7
ATOM 7523 O O . ASP A 1 47 ? 27.644 29.519 -18.923 0.06 17.10 47 ASP A O 7
ATOM 7528 N N . TYR A 1 48 ? 29.496 30.402 -17.993 0.06 14.39 48 TYR A N 7
ATOM 7529 C CA . TYR A 1 48 ? 29.881 29.120 -17.513 0.06 15.16 48 TYR A CA 7
ATOM 7530 C C . TYR A 1 48 ? 28.927 28.654 -16.343 0.06 15.38 48 TYR A C 7
ATOM 7531 O O . TYR A 1 48 ? 28.405 27.524 -16.415 0.06 14.96 48 TYR A O 7
ATOM 7540 N N . MET A 1 49 ? 28.677 29.616 -15.431 0.06 14.46 49 MET A N 7
ATOM 7541 C CA . MET A 1 49 ? 27.903 29.079 -14.265 0.06 13.55 49 MET A CA 7
ATOM 7542 C C . MET A 1 49 ? 26.433 28.753 -14.687 0.06 14.01 49 MET A C 7
ATOM 7543 O O . MET A 1 49 ? 25.885 27.844 -14.052 0.06 14.69 49 MET A O 7
ATOM 7548 N N . LYS A 1 50 ? 25.843 29.487 -15.628 0.06 14.74 50 LYS A N 7
ATOM 7549 C CA . LYS A 1 50 ? 24.440 29.129 -15.941 0.06 15.52 50 LYS A CA 7
ATOM 7550 C C . LYS A 1 50 ? 24.335 27.782 -16.469 0.06 16.83 50 LYS A C 7
ATOM 7551 O O . LYS A 1 50 ? 23.225 27.221 -16.364 0.06 17.14 50 LYS A O 7
ATOM 7557 N N . GLN A 1 51 ? 25.383 27.189 -17.024 0.06 17.68 51 GLN A N 7
ATOM 7558 C CA . GLN A 1 51 ? 25.365 25.855 -17.518 0.06 19.58 51 GLN A CA 7
ATOM 7559 C C . GLN A 1 51 ? 25.798 24.802 -16.569 0.06 19.12 51 GLN A C 7
ATOM 7560 O O . GLN A 1 51 ? 26.029 23.611 -17.003 0.06 18.49 51 GLN A O 7
ATOM 7566 N N . VAL A 1 52 ? 26.108 25.159 -15.324 0.06 17.74 52 VAL A N 7
ATOM 7567 C CA . VAL A 1 52 ? 26.460 24.017 -14.438 0.06 17.24 52 VAL A CA 7
ATOM 7568 C C . VAL A 1 52 ? 2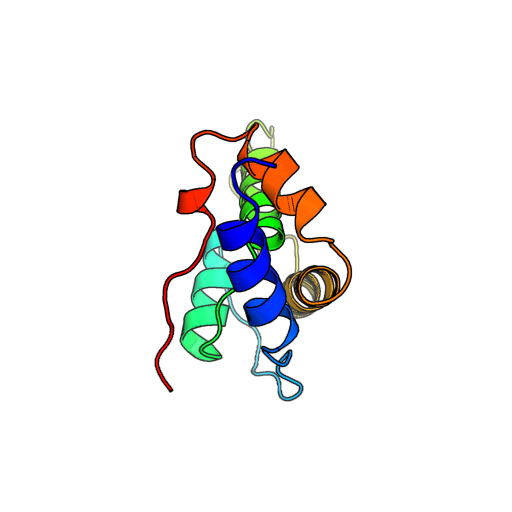5.103 23.507 -13.831 0.06 17.28 52 VAL A C 7
ATOM 7569 O O . VAL A 1 52 ? 24.264 24.287 -13.182 0.06 15.60 52 VAL A O 7
ATOM 7573 N N . PRO A 1 53 ? 24.834 22.231 -13.938 0.06 17.16 53 PRO A N 7
ATOM 7574 C CA . PRO A 1 53 ? 23.576 21.745 -13.459 0.06 16.55 53 PRO A CA 7
ATOM 7575 C C . PRO A 1 53 ? 23.592 21.653 -11.888 0.06 16.63 53 PRO A C 7
ATOM 7576 O O . PRO A 1 53 ? 24.667 21.432 -11.287 0.06 16.56 53 PRO A O 7
ATOM 7580 N N . ILE A 1 54 ? 22.397 21.810 -11.282 0.06 15.93 54 ILE A N 7
ATOM 7581 C CA . ILE A 1 54 ? 22.188 21.675 -9.896 0.06 15.75 54 ILE A CA 7
ATOM 7582 C C . ILE A 1 54 ? 22.048 20.187 -9.623 0.06 16.70 54 ILE A C 7
ATOM 7583 O O . ILE A 1 54 ? 21.139 19.500 -10.253 0.06 16.08 54 ILE A O 7
ATOM 7588 N N . PRO A 1 55 ? 22.792 19.622 -8.729 0.06 16.31 55 PRO A N 7
ATOM 7589 C CA . PRO A 1 55 ? 22.680 18.188 -8.518 0.06 17.84 55 PRO A CA 7
ATOM 7590 C C . PRO A 1 55 ? 21.219 17.765 -8.033 0.06 21.03 55 PRO A C 7
ATOM 7591 O O . PRO A 1 55 ? 20.666 18.442 -7.145 0.06 20.41 55 PRO A O 7
ATOM 7595 N N . THR A 1 56 ? 20.544 16.763 -8.683 0.06 24.48 56 THR A N 7
ATOM 7596 C CA . THR A 1 56 ? 19.292 16.310 -8.171 0.06 28.34 56 THR A CA 7
ATOM 7597 C C . THR A 1 56 ? 19.465 15.175 -7.231 0.06 28.53 56 THR A C 7
ATOM 7598 O O . THR A 1 56 ? 18.732 15.131 -6.242 0.06 29.46 56 THR A O 7
ATOM 7602 N N . ASN A 1 57 ? 20.562 14.414 -7.401 0.06 27.40 57 ASN A N 7
ATOM 7603 C CA . ASN A 1 57 ? 20.653 13.405 -6.274 0.06 28.69 57 ASN A CA 7
ATOM 7604 C C . ASN A 1 57 ? 21.689 13.947 -5.135 0.06 26.47 57 ASN A C 7
ATOM 7605 O O . ASN A 1 57 ? 22.876 14.378 -5.522 0.06 26.82 57 ASN A O 7
ATOM 7610 N N . ARG A 1 58 ? 21.004 13.979 -4.031 0.06 23.56 58 ARG A N 7
ATOM 7611 C CA . ARG A 1 58 ? 21.724 14.550 -2.820 0.06 22.88 58 ARG A CA 7
ATOM 7612 C C . ARG A 1 58 ? 22.144 13.459 -1.853 0.06 22.02 58 ARG A C 7
ATOM 7613 O O . ARG A 1 58 ? 21.590 12.318 -1.613 0.06 21.09 58 ARG A O 7
ATOM 7621 N N . GLY A 1 59 ? 23.257 13.845 -1.199 0.06 19.52 59 GLY A N 7
ATOM 7622 C CA . GLY A 1 59 ? 23.842 12.947 -0.119 0.06 18.63 59 GLY A CA 7
ATOM 7623 C C . GLY A 1 59 ? 23.307 13.157 1.196 0.06 18.89 59 GLY A C 7
ATOM 7624 O O . GLY A 1 59 ? 22.259 13.841 1.385 0.06 18.94 59 GLY A O 7
ATOM 7625 N N . SER A 1 60 ? 23.908 12.665 2.284 0.06 18.00 60 SER A N 7
ATOM 7626 C CA . SER A 1 60 ? 23.332 12.752 3.654 0.06 18.28 60 SER A CA 7
ATOM 7627 C C . SER A 1 60 ? 23.595 14.072 4.254 0.06 16.34 60 SER A C 7
ATOM 7628 O O . SER A 1 60 ? 24.408 14.888 3.706 0.06 15.57 60 SER A O 7
ATOM 7631 N N . LEU A 1 61 ? 22.919 14.232 5.396 0.06 16.52 61 LEU A N 7
ATOM 7632 C CA . LEU A 1 61 ? 23.198 15.543 6.099 0.06 16.85 61 LEU A CA 7
ATOM 7633 C C . LEU A 1 61 ? 24.637 15.889 6.375 0.06 15.41 61 LEU A C 7
ATOM 7634 O O . LEU A 1 61 ? 25.439 14.993 6.692 0.06 14.88 61 LEU A O 7
ATOM 7639 N N . ILE A 1 62 ? 24.948 17.163 6.150 0.06 14.36 62 ILE A N 7
ATOM 7640 C CA . ILE A 1 62 ? 26.391 17.577 6.325 0.06 13.76 62 ILE A CA 7
ATOM 7641 C C . ILE A 1 62 ? 26.503 18.411 7.563 0.06 14.58 62 ILE A C 7
ATOM 7642 O O . ILE A 1 62 ? 26.006 19.526 7.745 0.06 13.25 62 ILE A O 7
ATOM 7647 N N . PRO A 1 63 ? 27.264 17.949 8.607 0.06 13.24 63 PRO A N 7
ATOM 7648 C CA . PRO A 1 63 ? 27.464 18.765 9.759 0.06 12.35 63 PRO A CA 7
ATOM 7649 C C . PRO A 1 63 ? 28.306 19.996 9.372 0.06 12.85 63 PRO A C 7
ATOM 7650 O O . PRO A 1 63 ? 29.194 20.012 8.597 0.06 12.65 63 PRO A O 7
ATOM 7654 N N . PHE A 1 64 ? 27.881 21.106 10.008 0.06 12.26 64 PHE A N 7
ATOM 7655 C CA . PHE A 1 64 ? 28.673 22.306 9.725 0.06 12.09 64 PHE A CA 7
ATOM 7656 C C . PHE A 1 64 ? 28.634 23.263 10.804 0.06 11.78 64 PHE A C 7
ATOM 7657 O O . PHE A 1 64 ? 27.653 23.325 11.613 0.06 12.07 64 PHE A O 7
ATOM 7665 N N . THR A 1 65 ? 29.623 24.181 10.851 0.06 11.79 65 THR A N 7
ATOM 7666 C CA . THR A 1 65 ? 29.707 25.186 11.876 0.06 13.10 65 THR A CA 7
ATOM 7667 C C . THR A 1 65 ? 29.834 26.583 11.389 0.06 12.32 65 THR A C 7
ATOM 7668 O O . THR A 1 65 ? 29.832 27.594 12.077 0.06 12.62 65 THR A O 7
ATOM 7672 N N . SER A 1 66 ? 29.776 26.708 10.034 0.06 11.97 66 SER A N 7
ATOM 7673 C CA . SER A 1 66 ? 29.653 28.081 9.430 0.06 11.37 66 SER A CA 7
ATOM 7674 C C . SER A 1 66 ? 29.015 27.777 8.074 0.06 11.37 66 SER A C 7
ATOM 7675 O O . SER A 1 66 ? 29.161 26.698 7.490 0.06 11.65 66 SER A O 7
ATOM 7678 N N . TRP A 1 67 ? 28.455 28.912 7.501 0.06 11.37 67 TRP A N 7
ATOM 7679 C CA . TRP A 1 67 ? 27.947 28.689 6.103 0.06 11.60 67 TRP A CA 7
ATOM 7680 C C . TRP A 1 67 ? 29.063 28.538 5.087 0.06 11.32 67 TRP A C 7
ATOM 7681 O O . TRP A 1 67 ? 28.971 27.757 4.146 0.06 11.10 67 TRP A O 7
ATOM 7692 N N . VAL A 1 68 ? 30.199 29.238 5.405 0.06 12.46 68 VAL A N 7
ATOM 7693 C CA . VAL A 1 68 ? 31.283 29.008 4.401 0.06 13.22 68 VAL A CA 7
ATOM 7694 C C . VAL A 1 68 ? 31.819 27.577 4.518 0.06 13.03 68 VAL A C 7
ATOM 7695 O O . VAL A 1 68 ? 32.189 26.971 3.540 0.06 11.61 68 VAL A O 7
ATOM 7699 N N . GLY A 1 69 ? 31.851 27.165 5.732 0.06 12.90 69 GLY A N 7
ATOM 7700 C CA . GLY A 1 69 ? 32.259 25.719 5.896 0.06 13.10 69 GLY A CA 7
ATOM 7701 C C . GLY A 1 69 ? 31.454 24.603 5.173 0.06 13.01 69 GLY A C 7
ATOM 7702 O O . GLY A 1 69 ? 31.895 23.658 4.646 0.06 13.33 69 GLY A O 7
ATOM 7703 N N . LEU A 1 70 ? 30.081 24.859 5.269 0.06 11.81 70 LEU A N 7
ATOM 7704 C CA . LEU A 1 70 ? 29.117 24.019 4.618 0.06 12.13 70 LEU A CA 7
ATOM 7705 C C . LEU A 1 70 ? 29.379 23.983 3.075 0.06 12.15 70 LEU A C 7
ATOM 7706 O O . LEU A 1 70 ? 29.266 22.951 2.333 0.06 11.21 70 LEU A O 7
ATOM 7711 N N . SER A 1 71 ? 29.646 25.279 2.665 0.06 12.61 71 SER A N 7
ATOM 7712 C CA . SER A 1 71 ? 29.871 25.374 1.171 0.06 12.48 71 SER A CA 7
ATOM 7713 C C . SER A 1 71 ? 31.173 24.547 0.702 0.06 12.01 71 SER A C 7
ATOM 7714 O O . SER A 1 71 ? 31.249 23.982 -0.435 0.06 12.76 71 SER A O 7
ATOM 7717 N N . ILE A 1 72 ? 32.119 24.650 1.680 0.06 12.51 72 ILE A N 7
ATOM 7718 C CA . ILE A 1 72 ? 33.371 23.948 1.292 0.06 12.30 72 ILE A CA 7
ATOM 7719 C C . ILE A 1 72 ? 33.048 22.427 1.260 0.06 12.09 72 ILE A C 7
ATOM 7720 O O . ILE A 1 72 ? 33.548 21.802 0.288 0.06 11.83 72 ILE A O 7
ATOM 7725 N N . SER A 1 73 ? 32.313 21.872 2.197 0.06 12.19 73 SER A N 7
ATOM 7726 C CA . SER A 1 73 ? 31.948 20.508 2.122 0.06 12.95 73 SER A CA 7
ATOM 7727 C C . SER A 1 73 ? 31.242 20.154 0.854 0.06 13.25 73 SER A C 7
ATOM 7728 O O . SER A 1 73 ? 31.226 19.081 0.193 0.06 12.65 73 SER A O 7
ATOM 7731 N N . MET A 1 74 ? 30.340 21.248 0.607 0.06 12.41 74 MET A N 7
ATOM 7732 C CA . MET A 1 74 ? 29.670 21.108 -0.659 0.06 12.25 74 MET A CA 7
ATOM 7733 C C . MET A 1 74 ? 30.528 20.974 -2.006 0.06 12.62 74 MET A C 7
ATOM 7734 O O . MET A 1 74 ? 30.213 20.195 -2.984 0.06 12.55 74 MET A O 7
ATOM 7739 N N . LYS A 1 75 ? 31.528 21.845 -2.072 0.06 12.07 75 LYS A N 7
ATOM 7740 C CA . LYS A 1 75 ? 32.446 21.905 -3.198 0.06 13.56 75 LYS A CA 7
ATOM 7741 C C . LYS A 1 75 ? 33.193 20.688 -3.344 0.06 14.73 75 LYS A C 7
ATOM 7742 O O . LYS A 1 75 ? 33.238 20.322 -4.589 0.06 14.25 75 LYS A O 7
ATOM 7748 N N . GLN A 1 76 ? 33.298 19.997 -2.153 0.06 14.85 76 GLN A N 7
ATOM 7749 C CA . GLN A 1 76 ? 33.982 18.660 -2.105 0.06 15.31 76 GLN A CA 7
ATOM 7750 C C . GLN A 1 76 ? 33.176 17.288 -2.375 0.06 15.91 76 GLN A C 7
ATOM 7751 O O . GLN A 1 76 ? 33.435 16.325 -3.032 0.06 15.94 76 GLN A O 7
ATOM 7757 N N . LEU A 1 77 ? 32.026 17.332 -2.189 0.06 14.89 77 LEU A N 7
ATOM 7758 C CA . LEU A 1 77 ? 31.330 16.105 -2.159 0.06 14.82 77 LEU A CA 7
ATOM 7759 C C . LEU A 1 77 ? 30.491 16.223 -3.551 0.06 15.01 77 LEU A C 7
ATOM 7760 O O . LEU A 1 77 ? 30.148 15.100 -4.043 0.06 15.38 77 LEU A O 7
ATOM 7765 N N . TYR A 1 78 ? 30.508 17.414 -4.262 0.06 13.40 78 TYR A N 7
ATOM 7766 C CA . TYR A 1 78 ? 29.726 17.503 -5.434 0.06 13.81 78 TYR A CA 7
ATOM 7767 C C . TYR A 1 78 ? 30.608 17.909 -6.676 0.06 15.05 78 TYR A C 7
ATOM 7768 O O . TYR A 1 78 ? 30.124 17.849 -7.771 0.06 15.20 78 TYR A O 7
ATOM 7777 N N . GLY A 1 79 ? 31.741 18.428 -6.345 0.06 14.64 79 GLY A N 7
ATOM 7778 C CA . GLY A 1 79 ? 32.724 18.807 -7.362 0.06 17.14 79 GLY A CA 7
ATOM 7779 C C . GLY A 1 79 ? 32.275 19.970 -8.227 0.06 17.35 79 GLY A C 7
ATOM 7780 O O . GLY A 1 79 ? 32.543 19.974 -9.536 0.06 18.01 79 GLY A O 7
ATOM 7781 N N . GLN A 1 80 ? 31.460 20.815 -7.553 0.06 16.69 80 GLN A N 7
ATOM 7782 C CA . GLN A 1 80 ? 30.993 21.919 -8.387 0.06 16.00 80 GLN A CA 7
ATOM 7783 C C . GLN A 1 80 ? 31.283 23.215 -7.654 0.06 14.49 80 GLN A C 7
ATOM 7784 O O . GLN A 1 80 ? 31.322 23.278 -6.395 0.06 13.55 80 GLN A O 7
ATOM 7790 N N . PRO A 1 81 ? 31.600 24.256 -8.380 0.06 14.57 81 PRO A N 7
ATOM 7791 C CA . PRO A 1 81 ? 31.763 25.627 -7.770 0.06 13.40 81 PRO A CA 7
ATOM 7792 C C . PRO A 1 81 ? 30.345 26.163 -7.555 0.06 12.37 81 PRO A C 7
ATOM 7793 O O . PRO A 1 81 ? 29.485 25.842 -8.324 0.06 12.85 81 PRO A O 7
ATOM 7797 N N . LEU A 1 82 ? 30.502 27.081 -6.528 0.06 11.22 82 LEU A N 7
ATOM 7798 C CA . LEU A 1 82 ? 29.296 27.995 -6.222 0.06 10.61 82 LEU A CA 7
ATOM 7799 C C . LEU A 1 82 ? 29.582 29.356 -6.755 0.06 11.26 82 LEU A C 7
ATOM 7800 O O . LEU A 1 82 ? 30.690 29.889 -6.937 0.06 11.05 82 LEU A O 7
ATOM 7805 N N . HIS A 1 83 ? 28.481 30.102 -7.124 0.06 10.77 83 HIS A N 7
ATOM 7806 C CA . HIS A 1 83 ? 28.627 31.436 -7.747 0.06 9.92 83 HIS A CA 7
ATOM 7807 C C . HIS A 1 83 ? 29.262 32.590 -6.840 0.06 10.78 83 HIS A C 7
ATOM 7808 O O . HIS A 1 83 ? 29.094 32.589 -5.677 0.06 10.17 83 HIS A O 7
ATOM 7815 N N . TYR A 1 84 ? 29.795 33.578 -7.469 0.06 10.03 84 TYR A N 7
ATOM 7816 C CA . TYR A 1 84 ? 30.223 34.732 -6.642 0.06 11.62 84 TYR A CA 7
ATOM 7817 C C . TYR A 1 84 ? 29.157 35.209 -5.620 0.06 11.85 84 TYR A C 7
ATOM 7818 O O . TYR A 1 84 ? 29.411 35.403 -4.462 0.06 11.64 84 TYR A O 7
ATOM 7827 N N . LEU A 1 85 ? 27.884 35.286 -6.190 0.06 11.47 85 LEU A N 7
ATOM 7828 C CA . LEU A 1 85 ? 26.844 35.825 -5.323 0.06 11.13 85 LEU A CA 7
ATOM 7829 C C . LEU A 1 85 ? 26.478 34.902 -4.208 0.06 10.60 85 LEU A C 7
ATOM 7830 O O . LEU A 1 85 ? 26.151 35.356 -3.074 0.06 10.66 85 LEU A O 7
ATOM 7835 N N . THR A 1 86 ? 26.606 33.517 -4.378 0.06 9.49 86 THR A N 7
ATOM 7836 C CA . THR A 1 86 ? 26.369 32.666 -3.256 0.06 10.11 86 THR A CA 7
ATOM 7837 C C . THR A 1 86 ? 27.542 32.706 -2.265 0.06 9.97 86 THR A C 7
ATOM 7838 O O . THR A 1 86 ? 27.303 32.774 -1.089 0.06 9.92 86 THR A O 7
ATOM 7842 N N . ASN A 1 87 ? 28.771 32.710 -2.831 0.06 9.41 87 ASN A N 7
ATOM 7843 C CA . ASN A 1 87 ? 29.826 32.809 -1.791 0.06 10.74 87 ASN A CA 7
ATOM 7844 C C . ASN A 1 87 ? 29.809 34.164 -1.070 0.06 11.05 87 ASN A C 7
ATOM 7845 O O . ASN A 1 87 ? 30.077 34.221 0.179 0.06 12.20 87 ASN A O 7
ATOM 7850 N N . VAL A 1 88 ? 29.463 35.228 -1.791 0.06 10.54 88 VAL A N 7
ATOM 7851 C CA . VAL A 1 88 ? 29.386 36.432 -0.949 0.06 11.18 88 VAL A CA 7
ATOM 7852 C C . VAL A 1 88 ? 28.153 36.355 0.006 0.06 11.62 88 VAL A C 7
ATOM 7853 O O . VAL A 1 88 ? 28.350 36.790 1.175 0.06 11.04 88 VAL A O 7
ATOM 7857 N N . LEU A 1 89 ? 27.007 35.802 -0.352 0.06 10.40 89 LEU A N 7
ATOM 7858 C CA . LEU A 1 89 ? 25.924 35.764 0.665 0.06 11.51 89 LEU A CA 7
ATOM 7859 C C . LEU A 1 89 ? 26.291 34.973 1.956 0.06 11.45 89 LEU A C 7
ATOM 7860 O O . LEU A 1 89 ? 25.817 35.348 3.042 0.06 12.23 89 LEU A O 7
ATOM 7865 N N . LEU A 1 90 ? 26.917 33.779 1.714 0.06 10.48 90 LEU A N 7
ATOM 7866 C CA . LEU A 1 90 ? 27.222 32.898 2.795 0.06 10.83 90 LEU A CA 7
ATOM 7867 C C . LEU A 1 90 ? 28.186 33.598 3.649 0.06 11.21 90 LEU A C 7
ATOM 7868 O O . LEU A 1 90 ? 28.047 33.453 4.897 0.06 10.30 90 LEU A O 7
ATOM 7873 N N . GLN A 1 91 ? 29.218 34.286 3.123 0.06 10.89 91 GLN A N 7
ATOM 7874 C CA . GLN A 1 91 ? 29.967 35.129 4.140 0.06 11.20 91 GLN A CA 7
ATOM 7875 C C . GLN A 1 91 ? 29.262 36.124 4.940 0.06 12.12 91 GLN A C 7
ATOM 7876 O O . GLN A 1 91 ? 29.494 36.281 6.102 0.06 12.02 91 GLN A O 7
ATOM 7882 N N . ARG A 1 92 ? 28.313 36.813 4.209 0.06 11.43 92 ARG A N 7
ATOM 7883 C CA . ARG A 1 92 ? 27.582 37.803 5.036 0.06 11.53 92 ARG A CA 7
ATOM 7884 C C . ARG A 1 92 ? 26.664 37.043 6.064 0.06 11.21 92 ARG A C 7
ATOM 7885 O O . ARG A 1 92 ? 26.514 37.716 7.113 0.06 12.47 92 ARG A O 7
ATOM 7893 N N . TRP A 1 93 ? 26.088 35.927 5.847 0.06 10.72 93 TRP A N 7
ATOM 7894 C CA . TRP A 1 93 ? 25.378 35.248 6.931 0.06 10.60 93 TRP A CA 7
ATOM 7895 C C . TRP A 1 93 ? 26.403 34.919 8.070 0.06 11.35 93 TRP A C 7
ATOM 7896 O O . TRP A 1 93 ? 25.934 34.818 9.212 0.06 11.34 93 TRP A O 7
ATOM 7907 N N . ASP A 1 94 ? 27.619 34.623 7.598 0.06 11.55 94 ASP A N 7
ATOM 7908 C CA . ASP A 1 94 ? 28.654 34.372 8.583 0.06 10.46 94 ASP A CA 7
ATOM 7909 C C . ASP A 1 94 ? 28.925 35.552 9.293 0.06 12.52 94 ASP A C 7
ATOM 7910 O O . ASP A 1 94 ? 29.079 35.521 10.485 0.06 13.12 94 ASP A O 7
ATOM 7915 N N . GLN A 1 95 ? 29.253 36.544 8.503 0.06 12.00 95 GLN A N 7
ATOM 7916 C CA . GLN A 1 95 ? 29.452 37.840 9.376 0.06 14.61 95 GLN A CA 7
ATOM 7917 C C . GLN A 1 95 ? 28.303 38.382 10.209 0.06 14.62 95 GLN A C 7
ATOM 7918 O O . GLN A 1 95 ? 28.672 38.919 11.415 0.06 13.90 95 GLN A O 7
ATOM 7924 N N . SER A 1 96 ? 27.045 38.105 9.862 0.06 13.04 96 SER A N 7
ATOM 7925 C CA . SER A 1 96 ? 25.761 39.027 10.400 0.06 14.79 96 SER A CA 7
ATOM 7926 C C . SER A 1 96 ? 25.737 38.103 11.962 0.06 14.38 96 SER A C 7
ATOM 7927 O O . SER A 1 96 ? 25.076 38.736 12.930 0.06 14.61 96 SER A O 7
ATOM 7930 N N . ARG A 1 97 ? 26.571 36.915 12.264 0.06 13.45 97 ARG A N 7
ATOM 7931 C CA . ARG A 1 97 ? 26.352 36.312 13.596 0.06 14.58 97 ARG A CA 7
ATOM 7932 C C . ARG A 1 97 ? 27.290 37.187 14.684 0.06 16.08 97 ARG A C 7
ATOM 7933 O O . ARG A 1 97 ? 26.983 37.187 15.994 0.06 16.39 97 ARG A O 7
ATOM 7941 N N . PHE A 1 98 ? 28.338 37.618 13.999 0.06 17.85 98 PHE A N 7
ATOM 7942 C CA . PHE A 1 98 ? 29.209 38.445 15.169 0.06 21.80 98 PHE A CA 7
ATOM 7943 C C . PHE A 1 98 ? 28.557 39.551 15.875 0.06 22.91 98 PHE A C 7
ATOM 7944 O O . PHE A 1 98 ? 27.609 40.259 15.469 0.06 21.52 98 PHE A O 7
ATOM 7952 N N . GLY A 1 99 ? 29.183 39.710 17.117 0.06 24.45 99 GLY A N 7
ATOM 7953 C CA . GLY A 1 99 ? 28.440 40.720 17.892 0.06 28.38 99 GLY A CA 7
ATOM 7954 C C . GLY A 1 99 ? 27.316 40.196 18.716 0.06 31.47 99 GLY A C 7
ATOM 7955 O O . GLY A 1 99 ? 26.649 41.054 19.390 0.06 32.15 99 GLY A O 7
ATOM 7956 N N . THR A 1 100 ? 27.017 38.934 18.856 0.06 34.31 100 THR A N 7
ATOM 7957 C CA . THR A 1 100 ? 25.851 38.494 19.590 0.06 37.86 100 THR A CA 7
ATOM 7958 C C . THR A 1 100 ? 26.228 38.514 21.124 0.06 40.53 100 THR A C 7
ATOM 7959 O O . THR A 1 100 ? 27.386 38.321 21.554 0.06 40.22 100 THR A O 7
ATOM 7963 N N . ASP A 1 101 ? 25.201 38.526 21.958 0.06 43.74 101 ASP A N 7
ATOM 7964 C CA . ASP A 1 101 ? 25.458 38.418 23.390 0.06 46.14 101 ASP A CA 7
ATOM 7965 C C . ASP A 1 101 ? 24.906 36.913 23.746 0.06 47.39 101 ASP A C 7
ATOM 7966 O O . ASP A 1 101 ? 24.312 36.654 24.863 0.06 47.18 101 ASP A O 7
ATOM 7971 N N . SER A 1 102 ? 24.913 35.961 22.728 0.06 47.78 102 SER A N 7
ATOM 7972 C CA . SER A 1 102 ? 24.390 34.691 23.252 0.06 48.42 102 SER A CA 7
ATOM 7973 C C . SER A 1 102 ? 25.602 33.751 23.453 0.06 47.98 102 SER A C 7
ATOM 7974 O O . SER A 1 102 ? 26.622 34.077 22.925 0.06 46.99 102 SER A O 7
ATOM 7977 N N . GLU A 1 103 ? 25.450 32.628 24.196 0.06 48.36 103 GLU A N 7
ATOM 7978 C CA . GLU A 1 103 ? 26.504 31.666 24.369 0.06 49.15 103 GLU A CA 7
ATOM 7979 C C . GLU A 1 103 ? 26.732 30.976 22.936 0.06 47.09 103 GLU A C 7
ATOM 7980 O O . GLU A 1 103 ? 25.775 30.835 22.297 0.06 46.50 103 GLU A O 7
ATOM 7986 N N . GLU A 1 104 ? 27.970 30.601 22.682 0.06 45.15 104 GLU A N 7
ATOM 7987 C CA . GLU A 1 104 ? 28.365 29.901 21.494 0.06 43.41 104 GLU A CA 7
ATOM 7988 C C . GLU A 1 104 ? 27.473 28.659 21.261 0.06 39.63 104 GLU A C 7
ATOM 7989 O O . GLU A 1 104 ? 27.054 27.760 22.128 0.06 38.56 104 GLU A O 7
ATOM 7995 N N . GLN A 1 105 ? 27.020 28.471 19.955 0.06 33.69 105 GLN A N 7
ATOM 7996 C CA . GLN A 1 105 ? 26.154 27.321 19.760 0.06 29.36 105 GLN A CA 7
ATOM 7997 C C . GLN A 1 105 ? 26.458 26.820 18.268 0.06 25.23 105 GLN A C 7
ATOM 7998 O O . GLN A 1 105 ? 26.680 27.735 17.480 0.06 22.23 105 GLN A O 7
ATOM 8004 N N . ARG A 1 106 ? 26.421 25.450 18.065 0.06 19.97 106 ARG A N 7
ATOM 8005 C CA . ARG A 1 106 ? 26.704 25.045 16.660 0.06 18.60 106 ARG A CA 7
ATOM 8006 C C . ARG A 1 106 ? 25.600 25.576 15.757 0.06 16.10 106 ARG A C 7
ATOM 8007 O O . ARG A 1 106 ? 24.279 25.425 15.957 0.06 15.42 106 ARG A O 7
ATOM 8015 N N . LEU A 1 107 ? 26.128 25.880 14.549 0.06 15.72 107 LEU A N 7
ATOM 8016 C CA . LEU A 1 107 ? 25.105 26.474 13.562 0.06 14.93 107 LEU A CA 7
ATOM 8017 C C . LEU A 1 107 ? 24.115 25.305 13.202 0.06 15.03 107 LEU A C 7
ATOM 8018 O O . LEU A 1 107 ? 22.841 25.652 12.978 0.06 13.01 107 LEU A O 7
ATOM 8023 N N . ASP A 1 108 ? 24.457 24.078 13.173 0.06 13.64 108 ASP A N 7
ATOM 8024 C CA . ASP A 1 108 ? 23.561 23.076 12.767 0.06 14.87 108 ASP A CA 7
ATOM 8025 C C . ASP A 1 108 ? 22.665 22.599 13.903 0.06 15.97 108 ASP A C 7
ATOM 8026 O O . ASP A 1 108 ? 21.832 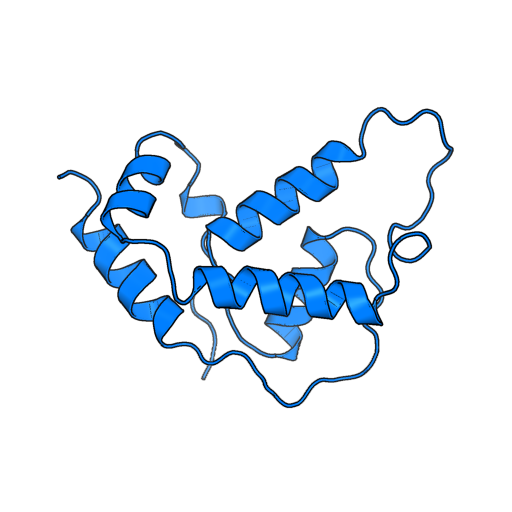21.793 13.571 0.06 16.65 108 ASP A O 7
ATOM 8031 N N . SER A 1 109 ? 22.774 23.275 15.089 0.06 16.39 109 SER A N 7
ATOM 8032 C CA . SER A 1 109 ? 21.769 23.072 16.121 0.06 17.40 109 SER A CA 7
ATOM 8033 C C . SER A 1 109 ? 20.621 24.154 15.896 0.06 17.78 109 SER A C 7
ATOM 8034 O O . SER A 1 109 ? 19.604 23.958 16.491 0.06 18.14 109 SER A O 7
ATOM 8037 N N . ILE A 1 110 ? 20.793 25.166 15.024 0.06 16.48 110 ILE A N 7
ATOM 8038 C CA . ILE A 1 110 ? 19.815 26.261 14.816 0.06 16.96 110 ILE A CA 7
ATOM 8039 C C . ILE A 1 110 ? 19.135 25.949 13.471 0.06 15.59 110 ILE A C 7
ATOM 8040 O O . ILE A 1 110 ? 17.873 25.926 13.365 0.06 15.54 110 ILE A O 7
ATOM 8045 N N . ILE A 1 111 ? 19.929 25.639 12.428 0.06 15.96 111 ILE A N 7
ATOM 8046 C CA . ILE A 1 111 ? 19.362 25.405 11.073 0.06 15.49 111 ILE A CA 7
ATOM 8047 C C . ILE A 1 111 ? 19.831 23.928 10.787 0.06 15.18 111 ILE A C 7
ATOM 8048 O O . ILE A 1 111 ? 21.040 23.664 10.731 0.06 15.80 111 ILE A O 7
ATOM 8053 N N . HIS A 1 112 ? 18.870 23.008 10.524 0.06 15.10 112 HIS A N 7
ATOM 8054 C CA . HIS A 1 112 ? 19.202 21.618 10.299 0.06 14.85 112 HIS A CA 7
ATOM 8055 C C . HIS A 1 112 ? 20.020 21.505 9.020 0.06 14.29 112 HIS A C 7
ATOM 8056 O O . HIS A 1 112 ? 19.757 22.062 7.867 0.06 12.72 112 HIS A O 7
ATOM 8063 N N . PRO A 1 113 ? 21.129 20.779 8.972 0.06 13.80 113 PRO A N 7
ATOM 8064 C CA . PRO A 1 113 ? 21.986 20.768 7.805 0.06 13.43 113 PRO A CA 7
ATOM 8065 C C . PRO A 1 113 ? 21.188 20.401 6.428 0.06 13.48 113 PRO A C 7
ATOM 8066 O O . PRO A 1 113 ? 21.666 20.760 5.264 0.06 13.60 113 PRO A O 7
ATOM 8070 N N . THR A 1 114 ? 20.101 19.561 6.523 0.06 14.23 114 THR A N 7
ATOM 8071 C CA . THR A 1 114 ? 19.344 19.254 5.249 0.06 14.90 114 THR A CA 7
ATOM 8072 C C . THR A 1 114 ? 18.739 20.549 4.715 0.06 15.83 114 THR A C 7
ATOM 8073 O O . THR A 1 114 ? 18.664 20.746 3.517 0.06 14.60 114 THR A O 7
ATOM 8077 N N . LYS A 1 115 ? 18.142 21.335 5.633 0.06 14.80 115 LYS A N 7
ATOM 8078 C CA . LYS A 1 115 ? 17.543 22.635 5.084 0.06 14.73 115 LYS A CA 7
ATOM 8079 C C . LYS A 1 115 ? 18.596 23.750 4.632 0.06 14.28 115 LYS A C 7
ATOM 8080 O O . LYS A 1 115 ? 18.399 24.719 3.978 0.06 11.95 115 LYS A O 7
ATOM 8086 N N . ALA A 1 116 ? 19.841 23.526 4.935 0.06 11.73 116 ALA A N 7
ATOM 8087 C CA . ALA A 1 116 ? 20.838 24.559 4.982 0.06 12.24 116 ALA A CA 7
ATOM 8088 C C . ALA A 1 116 ? 21.456 24.264 3.657 0.06 12.16 116 ALA A C 7
ATOM 8089 O O . ALA A 1 116 ? 21.657 25.133 2.909 0.06 11.13 116 ALA A O 7
ATOM 8091 N N . GLU A 1 117 ? 22.090 23.128 3.416 0.06 11.18 117 GLU A N 7
ATOM 8092 C CA . GLU A 1 117 ? 22.551 22.781 1.917 0.06 11.29 117 GLU A CA 7
ATOM 8093 C C . GLU A 1 117 ? 21.284 23.016 0.927 0.06 11.40 117 GLU A C 7
ATOM 8094 O O . GLU A 1 117 ? 21.511 23.419 -0.214 0.06 11.55 117 GLU A O 7
ATOM 8100 N N . ALA A 1 118 ? 19.997 22.604 1.250 0.06 11.25 118 ALA A N 7
ATOM 8101 C CA . ALA A 1 118 ? 18.940 22.841 0.325 0.06 11.39 118 ALA A CA 7
ATOM 8102 C C . ALA A 1 118 ? 18.760 24.368 0.079 0.06 11.59 118 ALA A C 7
ATOM 8103 O O . ALA A 1 118 ? 18.398 24.624 -0.972 0.06 11.57 118 ALA A O 7
ATOM 8105 N N . THR A 1 119 ? 18.955 25.188 1.128 0.06 11.78 119 THR A N 7
ATOM 8106 C CA . THR A 1 119 ? 18.853 26.614 0.914 0.06 11.58 119 THR A CA 7
ATOM 8107 C C . THR A 1 119 ? 19.988 27.016 -0.024 0.06 11.42 119 THR A C 7
ATOM 8108 O O . THR A 1 119 ? 19.802 27.853 -0.873 0.06 11.96 119 THR A O 7
ATOM 8112 N N . ILE A 1 120 ? 21.212 26.457 0.243 0.06 10.42 120 ILE A N 7
ATOM 8113 C CA . ILE A 1 120 ? 22.330 26.891 -0.613 0.06 10.93 120 ILE A CA 7
ATOM 8114 C C . ILE A 1 120 ? 22.081 26.473 -2.147 0.06 11.30 120 ILE A C 7
ATOM 8115 O O . ILE A 1 120 ? 22.378 27.325 -3.036 0.06 10.45 120 ILE A O 7
ATOM 8120 N N . TRP A 1 121 ? 21.577 25.270 -2.478 0.06 10.49 121 TRP A N 7
ATOM 8121 C CA . TRP A 1 121 ? 21.355 24.937 -3.828 0.06 11.37 121 TRP A CA 7
ATOM 8122 C C . TRP A 1 121 ? 20.179 25.890 -4.358 0.06 10.86 121 TRP A C 7
ATOM 8123 O O . TRP A 1 121 ? 20.292 26.148 -5.570 0.06 10.34 121 TRP A O 7
ATOM 8134 N N . LEU A 1 122 ? 19.186 26.164 -3.430 0.06 10.65 122 LEU A N 7
ATOM 8135 C CA . LEU A 1 122 ? 18.116 27.067 -3.978 0.06 10.57 122 LEU A CA 7
ATOM 8136 C C . LEU A 1 122 ? 18.621 28.442 -4.211 0.06 10.88 122 LEU A C 7
ATOM 8137 O O . LEU A 1 122 ? 18.387 29.030 -5.302 0.06 11.27 122 LEU A O 7
ATOM 8142 N N . VAL A 1 123 ? 19.330 28.987 -3.168 0.06 10.38 123 VAL A N 7
ATOM 8143 C CA . VAL A 1 123 ? 19.831 30.327 -3.575 0.06 10.14 123 VAL A CA 7
ATOM 8144 C C . VAL A 1 123 ? 20.914 30.183 -4.714 0.06 10.13 123 VAL A C 7
ATOM 8145 O O . VAL A 1 123 ? 21.045 31.139 -5.679 0.06 9.70 123 VAL A O 7
ATOM 8149 N N . GLU A 1 124 ? 21.788 29.074 -4.721 0.06 10.12 124 GLU A N 7
ATOM 8150 C CA . GLU A 1 124 ? 22.649 29.006 -6.016 0.06 10.00 124 GLU A CA 7
ATOM 8151 C C . GLU A 1 124 ? 22.006 28.953 -7.458 0.06 10.03 124 GLU A C 7
ATOM 8152 O O . GLU A 1 124 ? 22.532 29.549 -8.347 0.06 10.39 124 GLU A O 7
ATOM 8158 N N . GLU A 1 125 ? 20.893 28.175 -7.548 0.06 10.35 125 GLU A N 7
ATOM 8159 C CA . GLU A 1 125 ? 20.157 28.059 -8.837 0.06 11.04 125 GLU A CA 7
ATOM 8160 C C . GLU A 1 125 ? 19.662 29.450 -9.303 0.06 12.24 125 GLU A C 7
ATOM 8161 O O . GLU A 1 125 ? 19.730 29.709 -10.510 0.06 11.60 125 GLU A O 7
ATOM 8167 N N . ILE A 1 126 ? 19.316 30.282 -8.295 0.06 10.63 126 ILE A N 7
ATOM 8168 C CA . ILE A 1 126 ? 18.861 31.643 -8.646 0.06 10.90 126 ILE A CA 7
ATOM 8169 C C . ILE A 1 126 ? 20.068 32.458 -9.245 0.06 11.57 126 ILE A C 7
ATOM 8170 O O . ILE A 1 126 ? 20.013 33.202 -10.268 0.06 10.74 126 ILE A O 7
ATOM 8175 N N . HIS A 1 127 ? 21.217 32.398 -8.472 0.06 11.30 127 HIS A N 7
ATOM 8176 C CA . HIS A 1 127 ? 22.400 33.073 -9.041 0.06 10.01 127 HIS A CA 7
ATOM 8177 C C . HIS A 1 127 ? 23.038 32.516 -10.332 0.06 11.68 127 HIS A C 7
ATOM 8178 O O . HIS A 1 127 ? 23.582 33.350 -11.091 0.06 10.77 127 HIS A O 7
ATOM 8185 N N . ARG A 1 128 ? 22.744 31.268 -10.612 0.06 12.22 128 ARG A N 7
ATOM 8186 C CA . ARG A 1 128 ? 23.101 30.732 -11.901 0.06 13.15 128 ARG A CA 7
ATOM 8187 C C . ARG A 1 128 ? 22.184 31.157 -13.132 0.06 13.17 128 ARG A C 7
ATOM 8188 O O . ARG A 1 128 ? 22.703 31.120 -14.257 0.06 13.75 128 ARG A O 7
ATOM 8196 N N . LEU A 1 129 ? 20.914 31.500 -12.858 0.06 12.69 129 LEU A N 7
ATOM 8197 C CA . LEU A 1 129 ? 19.875 31.536 -13.942 0.06 13.18 129 LEU A CA 7
ATOM 8198 C C . LEU A 1 129 ? 19.246 32.993 -13.974 0.06 14.24 129 LEU A C 7
ATOM 8199 O O . LEU A 1 129 ? 18.280 33.274 -14.870 0.06 15.84 129 LEU A O 7
ATOM 8204 N N . THR A 1 130 ? 19.756 33.831 -13.149 0.06 13.81 130 THR A N 7
ATOM 8205 C CA . THR A 1 130 ? 19.066 35.165 -13.247 0.06 12.92 130 THR A CA 7
ATOM 8206 C C . THR A 1 130 ? 19.818 36.477 -13.435 0.06 13.61 130 THR A C 7
ATOM 8207 O O . THR A 1 130 ? 19.345 37.394 -14.033 0.06 13.26 130 THR A O 7
ATOM 8211 N N . PRO A 1 131 ? 20.921 36.763 -12.841 0.06 12.61 131 PRO A N 7
ATOM 8212 C CA . PRO A 1 131 ? 21.572 38.007 -12.899 0.06 13.65 131 PRO A CA 7
ATOM 8213 C C . PRO A 1 131 ? 22.225 38.211 -14.348 0.06 13.99 131 PRO A C 7
ATOM 8214 O O . PRO A 1 131 ? 22.668 37.217 -15.067 0.06 14.90 131 PRO A O 7
ATOM 8218 N N . SER A 1 132 ? 22.261 39.522 -14.507 0.06 13.13 132 SER A N 7
ATOM 8219 C CA . SER A 1 132 ? 23.075 39.797 -15.816 0.06 13.69 132 SER A CA 7
ATOM 8220 C C . SER A 1 132 ? 24.520 39.877 -15.706 0.06 15.36 132 SER A C 7
ATOM 8221 O O . SER A 1 132 ? 24.973 40.080 -14.561 0.06 15.21 132 SER A O 7
ATOM 8224 N N . HIS A 1 133 ? 25.156 39.836 -16.918 0.06 16.16 133 HIS A N 7
ATOM 82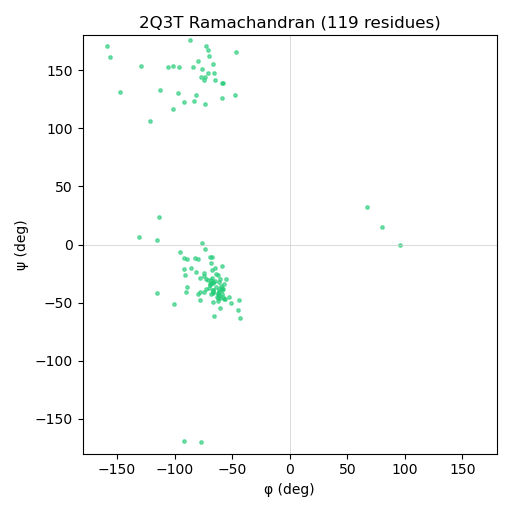25 C CA . HIS A 1 133 ? 26.648 39.927 -16.749 0.06 17.99 133 HIS A CA 7
ATOM 8226 C C . HIS A 1 133 ? 27.083 41.464 -16.396 0.06 18.09 133 HIS A C 7
ATOM 8227 O O . HIS A 1 133 ? 28.169 41.841 -15.613 0.06 17.72 133 HIS A O 7
ATOM 8234 N N . LEU A 1 134 ? 26.136 42.340 -16.793 0.06 16.89 134 LEU A N 7
ATOM 8235 C CA . LEU A 1 134 ? 26.352 43.786 -16.572 0.06 18.86 134 LEU A CA 7
ATOM 8236 C C . LEU A 1 134 ? 26.336 44.038 -15.028 0.06 18.74 134 LEU A C 7
ATOM 8237 O O . LEU A 1 134 ? 27.240 44.832 -14.435 0.06 18.16 134 LEU A O 7
ATOM 8242 N N . HIS A 1 135 ? 25.254 43.426 -14.363 0.06 17.00 135 HIS A N 7
ATOM 8243 C CA . HIS A 1 135 ? 25.110 43.653 -12.915 0.06 17.25 135 HIS A CA 7
ATOM 8244 C C . HIS A 1 135 ? 26.567 43.005 -12.135 0.06 15.97 135 HIS A C 7
ATOM 8245 O O . HIS A 1 135 ? 27.172 43.739 -11.198 0.06 14.74 135 HIS A O 7
ATOM 8252 N N . MET A 1 136 ? 26.961 41.707 -12.571 0.06 15.46 136 MET A N 7
ATOM 8253 C CA . MET A 1 136 ? 28.157 41.144 -12.097 0.06 15.68 136 MET A CA 7
ATOM 8254 C C . MET A 1 136 ? 29.439 42.143 -12.245 0.06 14.99 136 MET A C 7
ATOM 8255 O O . MET A 1 136 ? 30.231 42.348 -11.274 0.06 15.29 136 MET A O 7
ATOM 8260 N N . ALA A 1 137 ? 29.430 42.741 -13.421 0.06 15.36 137 ALA A N 7
ATOM 8261 C CA . ALA A 1 137 ? 30.587 43.599 -13.610 0.06 15.67 137 ALA A CA 7
ATOM 8262 C C . ALA A 1 137 ? 30.524 44.823 -12.822 0.06 16.03 137 ALA A C 7
ATOM 8263 O O . ALA A 1 137 ? 31.595 45.231 -12.221 0.06 16.28 137 ALA A O 7
ATOM 8265 N N . LEU A 1 138 ? 29.292 45.343 -12.643 0.06 15.16 138 LEU A N 7
ATOM 8266 C CA . LEU A 1 138 ? 29.114 46.547 -11.749 0.06 17.58 138 LEU A CA 7
ATOM 8267 C C . LEU A 1 138 ? 29.467 46.060 -10.244 0.06 16.60 138 LEU A C 7
ATOM 8268 O O . LEU A 1 138 ? 30.063 46.720 -9.408 0.06 15.31 138 LEU A O 7
ATOM 8273 N N . LEU A 1 139 ? 28.952 44.906 -9.800 0.06 15.97 139 LEU A N 7
ATOM 8274 C CA . LEU A 1 139 ? 29.357 44.586 -8.271 0.06 17.94 139 LEU A CA 7
ATOM 8275 C C . LEU A 1 139 ? 31.005 44.498 -8.169 0.06 17.86 139 LEU A C 7
ATOM 8276 O O . LEU A 1 139 ? 31.609 45.160 -7.160 0.06 18.62 139 LEU A O 7
ATOM 8281 N N . TRP A 1 140 ? 31.608 43.803 -9.254 0.06 17.97 140 TRP A N 7
ATOM 8282 C CA . TRP A 1 140 ? 33.013 43.496 -9.059 0.06 16.44 140 TRP A CA 7
ATOM 8283 C C . TRP A 1 140 ? 33.861 44.784 -9.185 0.06 17.90 140 TRP A C 7
ATOM 8284 O O . TRP A 1 140 ? 34.891 44.864 -8.548 0.06 17.76 140 TRP A O 7
ATOM 8295 N N . ARG A 1 141 ? 33.233 45.744 -9.849 0.06 18.98 141 ARG A N 7
ATOM 8296 C CA . ARG A 1 141 ? 33.881 47.048 -9.990 0.06 21.64 141 ARG A CA 7
ATOM 8297 C C . ARG A 1 141 ? 33.835 47.704 -8.531 0.06 23.13 141 ARG A C 7
ATOM 8298 O O . ARG A 1 141 ? 34.733 48.423 -8.125 0.06 23.34 141 ARG A O 7
ATOM 8306 N N . SER A 1 142 ? 32.861 47.363 -7.727 0.06 23.68 142 SER A N 7
ATOM 8307 C CA . SER A 1 142 ? 32.846 48.079 -6.535 0.06 25.37 142 SER A CA 7
ATOM 8308 C C . SER A 1 142 ? 33.444 47.224 -5.470 0.06 25.41 142 SER A C 7
ATOM 8309 O O . SER A 1 142 ? 33.544 47.605 -4.323 0.06 25.57 142 SER A O 7
ATOM 8312 N N . ASP A 1 143 ? 33.845 45.907 -5.847 0.06 23.43 143 ASP A N 7
ATOM 8313 C CA . ASP A 1 143 ? 34.321 44.995 -4.683 0.06 23.13 143 ASP A CA 7
ATOM 8314 C C . ASP A 1 143 ? 35.759 44.751 -5.226 0.06 23.49 143 ASP A C 7
ATOM 8315 O O . ASP A 1 143 ? 35.961 43.935 -6.079 0.06 20.72 143 ASP A O 7
ATOM 8320 N N . PRO A 1 144 ? 36.607 45.233 -4.378 0.06 25.30 144 PRO A N 7
ATOM 8321 C CA . PRO A 1 144 ? 38.021 45.109 -4.664 0.06 25.61 144 PRO A CA 7
ATOM 8322 C C . PRO A 1 144 ? 38.478 43.703 -4.407 0.06 24.41 144 PRO A C 7
ATOM 8323 O O . PRO A 1 144 ? 39.601 43.377 -4.862 0.06 24.90 144 PRO A O 7
ATOM 8327 N N . MET A 1 145 ? 37.724 42.870 -3.705 0.06 22.37 145 MET A N 7
ATOM 8328 C CA . MET A 1 145 ? 38.277 41.486 -3.493 0.06 21.73 145 MET A CA 7
ATOM 8329 C C . MET A 1 145 ? 37.342 40.398 -4.152 0.06 18.34 145 MET A C 7
ATOM 8330 O O . MET A 1 145 ? 37.249 39.179 -3.762 0.06 17.26 145 MET A O 7
ATOM 8335 N N . TYR A 1 146 ? 36.847 40.710 -5.276 0.06 16.89 146 TYR A N 7
ATOM 8336 C CA . TYR A 1 146 ? 35.740 39.890 -5.890 0.06 16.23 146 TYR A CA 7
ATOM 8337 C C . TYR A 1 146 ? 36.206 38.561 -6.363 0.06 16.89 146 TYR A C 7
ATOM 8338 O O . TYR A 1 146 ? 35.532 37.626 -6.345 0.06 15.62 146 TYR A O 7
ATOM 8347 N N . HIS A 1 147 ? 37.580 38.546 -6.708 0.06 15.25 147 HIS A N 7
ATOM 8348 C CA . HIS A 1 147 ? 38.075 37.291 -7.154 0.06 15.95 147 HIS A CA 7
ATOM 8349 C C . HIS A 1 147 ? 38.178 36.214 -6.082 0.06 14.60 147 HIS A C 7
ATOM 8350 O O . HIS A 1 147 ? 38.251 35.016 -6.395 0.06 14.50 147 HIS A O 7
ATOM 8357 N N . SER A 1 148 ? 38.177 36.717 -4.885 0.06 14.82 148 SER A N 7
ATOM 8358 C CA . SER A 1 148 ? 38.254 35.877 -3.820 0.06 16.41 148 SER A CA 7
ATOM 8359 C C . SER A 1 148 ? 36.993 35.081 -3.430 0.06 14.84 148 SER A C 7
ATOM 8360 O O . SER A 1 148 ? 36.992 34.147 -2.645 0.06 15.16 148 SER A O 7
ATOM 8363 N N . PHE A 1 149 ? 35.953 35.506 -4.149 0.06 14.91 149 PHE A N 7
ATOM 8364 C CA . PHE A 1 149 ? 34.691 34.881 -3.893 0.06 14.07 149 PHE A CA 7
ATOM 8365 C C . PHE A 1 149 ? 34.294 34.119 -5.181 0.06 13.65 149 PHE A C 7
ATOM 8366 O O . PHE A 1 149 ? 33.145 33.649 -5.418 0.06 13.00 149 PHE A O 7
ATOM 8374 N N . ILE A 1 150 ? 35.272 33.969 -6.149 0.06 13.52 150 ILE A N 7
ATOM 8375 C CA . ILE A 1 150 ? 35.072 33.208 -7.378 0.06 13.69 150 ILE A CA 7
ATOM 8376 C C . ILE A 1 150 ? 35.929 31.964 -7.278 0.06 14.62 150 ILE A C 7
ATOM 8377 O O . ILE A 1 150 ? 37.123 32.091 -7.018 0.06 13.81 150 ILE A O 7
ATOM 8382 N N . ASP A 1 151 ? 35.268 30.841 -7.439 0.06 14.17 151 ASP A N 7
ATOM 8383 C CA . ASP A 1 151 ? 36.014 29.532 -7.202 0.06 15.05 151 ASP A CA 7
ATOM 8384 C C . ASP A 1 151 ? 36.852 29.241 -8.505 0.06 16.04 151 ASP A C 7
ATOM 8385 O O . ASP A 1 151 ? 36.588 29.710 -9.647 0.06 15.14 151 ASP A O 7
ATOM 8390 N N . PRO A 1 152 ? 37.913 28.407 -8.134 0.06 18.04 152 PRO A N 7
ATOM 8391 C CA . PRO A 1 152 ? 38.697 27.916 -9.277 0.06 19.83 152 PRO A CA 7
ATOM 8392 C C . PRO A 1 152 ? 37.899 26.981 -10.042 0.06 22.14 152 PRO A C 7
ATOM 8393 O O . PRO A 1 152 ? 36.771 26.483 -9.725 0.06 20.59 152 PRO A O 7
ATOM 8397 N N . ILE A 1 153 ? 38.468 26.664 -11.296 0.06 24.32 153 ILE A N 7
ATOM 8398 C CA . ILE A 1 153 ? 37.903 25.569 -12.062 0.06 27.12 153 ILE A CA 7
ATOM 8399 C C . ILE A 1 153 ? 37.977 24.153 -11.443 0.06 27.24 153 ILE A C 7
ATOM 8400 O O . ILE A 1 153 ? 39.095 23.859 -10.728 0.06 26.76 153 ILE A O 7
ATOM 8405 N N . PHE A 1 154 ? 36.891 23.406 -11.572 0.06 27.68 154 PHE A N 7
ATOM 8406 C CA . PHE A 1 154 ? 36.802 22.069 -10.905 0.06 30.54 154 PHE A CA 7
ATOM 8407 C C . PHE A 1 154 ? 36.939 21.017 -12.059 0.06 35.35 154 PHE A C 7
ATOM 8408 O O . PHE A 1 154 ? 36.546 21.247 -13.175 0.06 34.36 154 PHE A O 7
ATOM 8416 N N . PRO A 1 155 ? 37.477 19.849 -11.616 0.06 40.29 155 PRO A N 7
ATOM 8417 C CA . PRO A 1 155 ? 37.707 18.763 -12.565 0.06 44.84 155 PRO A CA 7
ATOM 8418 C C . PRO A 1 155 ? 36.493 18.488 -13.246 0.06 47.74 155 PRO A C 7
ATOM 8419 O O . PRO A 1 155 ? 35.380 18.654 -12.686 0.06 49.41 155 PRO A O 7
ATOM 8423 N N . GLU A 1 156 ? 36.633 18.068 -14.513 0.06 49.69 156 GLU A N 7
ATOM 8424 C CA . GLU A 1 156 ? 35.465 17.541 -15.215 0.06 49.64 156 GLU A CA 7
ATOM 8425 C C . GLU A 1 156 ? 34.660 16.223 -14.505 0.06 48.61 156 GLU A C 7
ATOM 8426 O O . GLU A 1 156 ? 33.362 16.044 -14.493 0.06 49.12 156 GLU A O 7
ATOM 8667 N N . GLY A 1 36 ? 32.675 51.843 -18.930 0.06 39.62 36 GLY A N 8
ATOM 8668 C CA . GLY A 1 36 ? 32.215 50.433 -18.317 0.06 38.49 36 GLY A CA 8
ATOM 8669 C C . GLY A 1 36 ? 33.309 49.468 -18.736 0.06 37.01 36 GLY A C 8
ATOM 8670 O O . GLY A 1 36 ? 33.507 49.615 -20.126 0.06 37.55 36 GLY A O 8
ATOM 8671 N N . SER A 1 37 ? 33.897 48.573 -17.834 0.06 33.76 37 SER A N 8
ATOM 8672 C CA . SER A 1 37 ? 34.967 47.428 -18.124 0.06 31.64 37 SER A CA 8
ATOM 8673 C C . SER A 1 37 ? 34.348 45.996 -17.423 0.06 27.26 37 SER A C 8
ATOM 8674 O O . SER A 1 37 ? 33.095 45.935 -17.022 0.06 24.97 37 SER A O 8
ATOM 8677 N N . LEU A 1 38 ? 35.112 44.994 -17.532 0.06 22.60 38 LEU A N 8
ATOM 8678 C CA . LEU A 1 38 ? 34.776 43.699 -16.868 0.06 22.30 38 LEU A CA 8
ATOM 8679 C C . LEU A 1 38 ? 33.746 42.949 -17.669 0.06 22.57 38 LEU A C 8
ATOM 8680 O O . LEU A 1 38 ? 33.251 41.925 -17.408 0.06 19.98 38 LEU A O 8
ATOM 8685 N N . LEU A 1 39 ? 33.397 43.310 -18.792 0.06 22.83 39 LEU A N 8
ATOM 8686 C CA . LEU A 1 39 ? 32.296 42.645 -19.216 0.06 23.51 39 LEU A CA 8
ATOM 8687 C C . LEU A 1 39 ? 32.494 41.379 -19.779 0.06 22.60 39 LEU A C 8
ATOM 8688 O O . LEU A 1 39 ? 31.449 40.589 -19.959 0.06 21.10 39 LEU A O 8
ATOM 8693 N N . ARG A 1 40 ? 33.528 41.383 -20.650 0.06 21.55 40 ARG A N 8
ATOM 8694 C CA . ARG A 1 40 ? 33.825 40.097 -21.466 0.06 21.02 40 ARG A CA 8
ATOM 8695 C C . ARG A 1 40 ? 34.122 38.948 -20.188 0.06 20.25 40 ARG A C 8
ATOM 8696 O O . ARG A 1 40 ? 33.566 37.941 -20.371 0.06 20.02 40 ARG A O 8
ATOM 8704 N N . ARG A 1 41 ? 34.931 39.138 -19.100 0.06 17.93 41 ARG A N 8
ATOM 8705 C CA . ARG A 1 41 ? 35.093 38.110 -18.097 0.06 16.67 41 ARG A CA 8
ATOM 8706 C C . ARG A 1 41 ? 33.632 37.843 -17.435 0.06 15.11 41 ARG A C 8
ATOM 8707 O O . ARG A 1 41 ? 33.380 36.704 -17.208 0.06 14.19 41 ARG A O 8
ATOM 8715 N N . ALA A 1 42 ? 33.003 38.973 -17.114 0.06 15.61 42 ALA A N 8
ATOM 8716 C CA . ALA A 1 42 ? 31.701 38.653 -16.441 0.06 14.88 42 ALA A CA 8
ATOM 8717 C C . ALA A 1 42 ? 30.847 37.794 -17.373 0.06 15.54 42 ALA A C 8
ATOM 8718 O O . ALA A 1 42 ? 30.048 36.985 -16.979 0.06 14.05 42 ALA A O 8
ATOM 8720 N N . GLU A 1 43 ? 30.936 38.085 -18.656 0.06 15.40 43 GLU A N 8
ATOM 8721 C CA . GLU A 1 43 ? 30.157 37.268 -19.576 0.06 16.48 43 GLU A CA 8
ATOM 8722 C C . GLU A 1 43 ? 30.622 35.851 -19.541 0.06 16.27 43 GLU A C 8
ATOM 8723 O O . GLU A 1 43 ? 29.873 34.930 -19.504 0.06 16.03 43 GLU A O 8
ATOM 8729 N N . MET A 1 44 ? 31.899 35.626 -19.710 0.06 15.31 44 MET A N 8
ATOM 8730 C CA . MET A 1 44 ? 32.423 34.313 -19.675 0.06 15.20 44 MET A CA 8
ATOM 8731 C C . MET A 1 44 ? 31.932 33.489 -18.411 0.06 14.84 44 MET A C 8
ATOM 8732 O O . MET A 1 44 ? 31.620 32.281 -18.528 0.06 14.56 44 MET A O 8
ATOM 8737 N N . TYR A 1 45 ? 32.119 34.203 -17.231 0.06 14.16 45 TYR A N 8
ATOM 8738 C CA . TYR A 1 45 ? 31.830 33.497 -15.988 0.06 13.22 45 TYR A CA 8
ATOM 8739 C C . TYR A 1 45 ? 30.276 33.168 -15.939 0.06 13.15 45 TYR A C 8
ATOM 8740 O O . TYR A 1 45 ? 30.040 32.046 -15.446 0.06 12.55 45 TYR A O 8
ATOM 8749 N N . GLN A 1 46 ? 29.413 34.214 -16.278 0.06 13.76 46 GLN A N 8
ATOM 8750 C CA . GLN A 1 46 ? 28.003 33.876 -16.060 0.06 13.76 46 GLN A CA 8
ATOM 8751 C C . GLN A 1 46 ? 27.482 32.886 -17.108 0.06 15.37 46 GLN A C 8
ATOM 8752 O O . GLN A 1 46 ? 26.701 32.058 -16.838 0.06 14.66 46 GLN A O 8
ATOM 8758 N N . ASP A 1 47 ? 28.119 32.932 -18.345 0.06 15.61 47 ASP A N 8
ATOM 8759 C CA . ASP A 1 47 ? 27.599 31.984 -19.429 0.06 16.89 47 ASP A CA 8
ATOM 8760 C C . ASP A 1 47 ? 28.262 30.644 -18.838 0.06 16.23 47 ASP A C 8
ATOM 8761 O O . ASP A 1 47 ? 27.488 29.6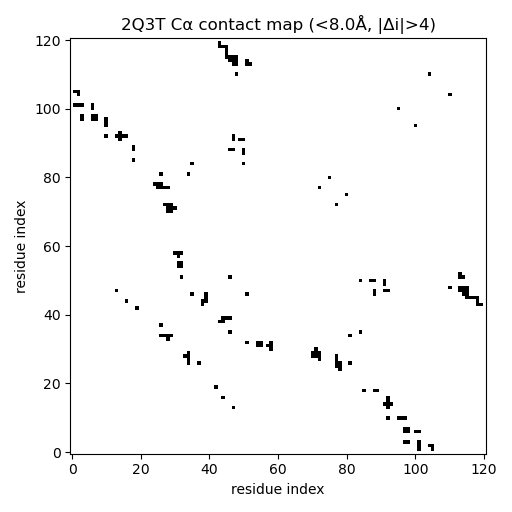93 -19.011 0.06 16.91 47 ASP A O 8
ATOM 8766 N N . TYR A 1 48 ? 29.357 30.533 -18.157 0.06 14.61 48 TYR A N 8
ATOM 8767 C CA . TYR A 1 48 ? 29.825 29.256 -17.574 0.06 15.00 48 TYR A CA 8
ATOM 8768 C C . TYR A 1 48 ? 29.039 28.879 -16.310 0.06 15.21 48 TYR A C 8
ATOM 8769 O O . TYR A 1 48 ? 28.643 27.728 -16.157 0.06 14.45 48 TYR A O 8
ATOM 8778 N N . MET A 1 49 ? 28.694 29.941 -15.613 0.06 13.60 49 MET A N 8
ATOM 8779 C CA . MET A 1 49 ? 27.928 29.420 -14.444 0.06 13.23 49 MET A CA 8
ATOM 8780 C C . MET A 1 49 ? 26.476 29.037 -14.762 0.06 13.66 49 MET A C 8
ATOM 8781 O O . MET A 1 49 ? 25.926 28.103 -14.163 0.06 14.27 49 MET A O 8
ATOM 8786 N N . LYS A 1 50 ? 25.883 29.847 -15.689 0.06 14.42 50 LYS A N 8
ATOM 8787 C CA . LYS A 1 50 ? 24.443 29.366 -15.880 0.06 15.66 50 LYS A CA 8
ATOM 8788 C C . LYS A 1 50 ? 24.212 28.104 -16.497 0.06 16.90 50 LYS A C 8
ATOM 8789 O O . LYS A 1 50 ? 23.067 27.617 -16.459 0.06 16.83 50 LYS A O 8
ATOM 8795 N N . GLN A 1 51 ? 25.176 27.379 -17.074 0.06 17.68 51 GLN A N 8
ATOM 8796 C CA . GLN A 1 51 ? 24.904 26.101 -17.774 0.06 19.52 51 GLN A CA 8
ATOM 8797 C C . GLN A 1 51 ? 25.467 25.083 -16.809 0.06 18.97 51 GLN A C 8
ATOM 8798 O O . GLN A 1 51 ? 25.214 23.914 -17.226 0.06 18.02 51 GLN A O 8
ATOM 8804 N N . VAL A 1 52 ? 26.013 25.406 -15.556 0.06 18.22 52 VAL A N 8
ATOM 8805 C CA . VAL A 1 52 ? 26.290 24.223 -14.697 0.06 17.35 52 VAL A CA 8
ATOM 8806 C C . VAL A 1 52 ? 24.926 23.795 -14.115 0.06 17.89 52 VAL A C 8
ATOM 8807 O O . VAL A 1 52 ? 24.404 24.702 -13.375 0.06 15.92 52 VAL A O 8
ATOM 8811 N N . PRO A 1 53 ? 24.324 22.605 -14.396 0.06 17.39 53 PRO A N 8
ATOM 8812 C CA . PRO A 1 53 ? 23.058 22.292 -13.829 0.06 16.90 53 PRO A CA 8
ATOM 8813 C C . PRO A 1 53 ? 23.144 21.950 -12.180 0.06 16.79 53 PRO A C 8
ATOM 8814 O O . PRO A 1 53 ? 24.270 21.580 -11.755 0.06 15.04 53 PRO A O 8
ATOM 8818 N N . ILE A 1 54 ? 22.065 22.105 -11.417 0.06 15.66 54 ILE A N 8
ATOM 8819 C CA . ILE A 1 54 ? 22.106 21.549 -10.039 0.06 15.40 54 ILE A CA 8
ATOM 8820 C C . ILE A 1 54 ? 22.336 20.065 -9.980 0.06 16.74 54 ILE A C 8
ATOM 8821 O O . ILE A 1 54 ? 21.787 19.207 -10.710 0.06 15.65 54 ILE A O 8
ATOM 8826 N N . PRO A 1 55 ? 23.129 19.628 -9.179 0.06 16.21 55 PRO A N 8
ATOM 8827 C CA . PRO A 1 55 ? 23.202 18.093 -9.332 0.06 18.05 55 PRO A CA 8
ATOM 8828 C C . PRO A 1 55 ? 21.906 17.444 -8.858 0.06 22.30 55 PRO A C 8
ATOM 8829 O O . PRO A 1 55 ? 21.230 17.867 -7.939 0.06 20.57 55 PRO A O 8
ATOM 8833 N N . THR A 1 56 ? 21.531 16.378 -9.504 0.06 23.27 56 THR A N 8
ATOM 8834 C CA . THR A 1 56 ? 20.301 15.721 -8.981 0.06 28.75 56 THR A CA 8
ATOM 8835 C C . THR A 1 56 ? 20.312 14.700 -7.882 0.06 27.91 56 THR A C 8
ATOM 8836 O O . THR A 1 56 ? 19.510 14.719 -7.174 0.06 29.07 56 THR A O 8
ATOM 8840 N N . ASN A 1 57 ? 21.357 14.268 -7.606 0.06 27.72 57 ASN A N 8
ATOM 8841 C CA . ASN A 1 57 ? 21.302 13.134 -6.559 0.06 28.74 57 ASN A CA 8
ATOM 8842 C C . ASN A 1 57 ? 21.894 13.972 -5.283 0.06 26.32 57 ASN A C 8
ATOM 8843 O O . ASN A 1 57 ? 22.612 14.998 -5.611 0.06 25.95 57 ASN A O 8
ATOM 8848 N N . ARG A 1 58 ? 21.339 13.746 -4.133 0.06 22.98 58 ARG A N 8
ATOM 8849 C CA . ARG A 1 58 ? 22.081 14.508 -3.058 0.06 21.96 58 ARG A CA 8
ATOM 8850 C C . ARG A 1 58 ? 22.642 13.401 -2.106 0.06 21.36 58 ARG A C 8
ATOM 8851 O O . ARG A 1 58 ? 22.265 12.209 -2.147 0.06 19.40 58 ARG A O 8
ATOM 8859 N N . GLY A 1 59 ? 23.715 13.919 -1.408 0.06 18.76 59 GLY A N 8
ATOM 8860 C CA . GLY A 1 59 ? 24.334 13.074 -0.224 0.06 18.76 59 GLY A CA 8
ATOM 8861 C C . GLY A 1 59 ? 23.493 13.130 0.929 0.06 18.24 59 GLY A C 8
ATOM 8862 O O . GLY A 1 59 ? 22.226 13.614 0.922 0.06 19.29 59 GLY A O 8
ATOM 8863 N N . SER A 1 60 ? 24.091 12.679 2.092 0.06 18.32 60 SER A N 8
ATOM 8864 C CA . SER A 1 60 ? 23.460 12.676 3.421 0.06 18.26 60 SER A CA 8
ATOM 8865 C C . SER A 1 60 ? 23.701 14.030 4.013 0.06 16.54 60 SER A C 8
ATOM 8866 O O . SER A 1 60 ? 24.478 14.806 3.420 0.06 15.45 60 SER A O 8
ATOM 8869 N N . LEU A 1 61 ? 23.082 14.256 5.166 0.06 16.46 61 LEU A N 8
ATOM 8870 C CA . LEU A 1 61 ? 23.140 15.542 5.820 0.06 17.05 61 LEU A CA 8
ATOM 8871 C C . LEU A 1 61 ? 24.620 15.723 6.189 0.06 15.30 61 LEU A C 8
ATOM 8872 O O . LEU A 1 61 ? 25.202 14.812 6.671 0.06 14.67 61 LEU A O 8
ATOM 8877 N N . ILE A 1 62 ? 25.085 16.955 5.870 0.06 14.19 62 ILE A N 8
ATOM 8878 C CA . ILE A 1 62 ? 26.373 17.396 6.097 0.06 13.74 62 ILE A CA 8
ATOM 8879 C C . ILE A 1 62 ? 26.259 18.151 7.454 0.06 14.38 62 ILE A C 8
ATOM 8880 O O . ILE A 1 62 ? 25.993 19.414 7.577 0.06 13.82 62 ILE A O 8
ATOM 8885 N N . PRO A 1 63 ? 26.649 17.533 8.678 0.06 13.66 63 PRO A N 8
ATOM 8886 C CA . PRO A 1 63 ? 26.590 18.331 10.110 0.06 12.51 63 PRO A CA 8
ATOM 8887 C C . PRO A 1 63 ? 27.535 19.535 9.821 0.06 12.91 63 PRO A C 8
ATOM 8888 O O . PRO A 1 63 ? 28.297 19.464 8.799 0.06 11.25 63 PRO A O 8
ATOM 8892 N N . PHE A 1 64 ? 27.415 20.798 10.520 0.06 12.85 64 PHE A N 8
ATOM 8893 C CA . PHE A 1 64 ? 28.078 22.135 10.110 0.06 10.52 64 PHE A CA 8
ATOM 8894 C C . PHE A 1 64 ? 27.973 23.113 11.310 0.06 11.31 64 PHE A C 8
ATOM 8895 O O . PHE A 1 64 ? 27.023 23.141 12.313 0.06 5.48 64 PHE A O 8
ATOM 8903 N N . THR A 1 65 ? 28.984 24.056 11.377 0.06 10.82 65 THR A N 8
ATOM 8904 C CA . THR A 1 65 ? 29.013 25.003 12.508 0.06 12.79 65 THR A CA 8
ATOM 8905 C C . THR A 1 65 ? 29.185 26.341 11.816 0.06 12.33 65 THR A C 8
ATOM 8906 O O . THR A 1 65 ? 29.409 27.338 12.442 0.06 12.22 65 THR A O 8
ATOM 8910 N N . SER A 1 66 ? 29.102 26.454 10.487 0.06 12.65 66 SER A N 8
ATOM 8911 C CA . SER A 1 66 ? 29.091 28.031 9.826 0.06 12.64 66 SER A CA 8
ATOM 8912 C C . SER A 1 66 ? 28.701 27.439 8.271 0.06 10.53 66 SER A C 8
ATOM 8913 O O . SER A 1 66 ? 28.354 26.189 8.086 0.06 7.61 66 SER A O 8
ATOM 8916 N N . TRP A 1 67 ? 28.042 28.333 7.564 0.06 10.04 67 TRP A N 8
ATOM 8917 C CA . TRP A 1 67 ? 27.425 28.202 6.131 0.06 11.19 67 TRP A CA 8
ATOM 8918 C C . TRP A 1 67 ? 28.687 27.945 4.955 0.06 11.23 67 TRP A C 8
ATOM 8919 O O . TRP A 1 67 ? 28.598 27.028 4.000 0.06 11.98 67 TRP A O 8
ATOM 8930 N N . VAL A 1 68 ? 29.827 28.805 5.277 0.06 12.79 68 VAL A N 8
ATOM 8931 C CA . VAL A 1 68 ? 31.076 28.761 4.566 0.06 13.32 68 VAL A CA 8
ATOM 8932 C C . VAL A 1 68 ? 31.545 27.305 4.956 0.06 12.68 68 VAL A C 8
ATOM 8933 O O . VAL A 1 68 ? 31.905 26.725 3.845 0.06 10.36 68 VAL A O 8
ATOM 8937 N N . GLY A 1 69 ? 31.668 26.718 6.306 0.06 11.59 69 GLY A N 8
ATOM 8938 C CA . GLY A 1 69 ? 32.089 25.254 6.419 0.06 13.05 69 GLY A CA 8
ATOM 8939 C C . GLY A 1 69 ? 31.146 24.360 5.547 0.06 12.93 69 GLY A C 8
ATOM 8940 O O . GLY A 1 69 ? 31.621 23.365 5.051 0.06 12.49 69 GLY A O 8
ATOM 8941 N N . LEU A 1 70 ? 29.829 24.710 5.525 0.06 11.10 70 LEU A N 8
ATOM 8942 C CA . LEU A 1 70 ? 28.954 23.884 4.607 0.06 11.98 70 LEU A CA 8
ATOM 8943 C C . LEU A 1 70 ? 29.338 23.932 3.082 0.06 12.00 70 LEU A C 8
ATOM 8944 O O . LEU A 1 70 ? 29.265 22.919 2.269 0.06 11.22 70 LEU A O 8
ATOM 8949 N N . SER A 1 71 ? 29.602 25.257 2.757 0.06 12.50 71 SER A N 8
ATOM 8950 C CA . SER A 1 71 ? 29.961 25.446 1.310 0.06 12.37 71 SER A CA 8
ATOM 8951 C C . SER A 1 71 ? 31.278 24.694 0.815 0.06 11.90 71 SER A C 8
ATOM 8952 O O . SER A 1 71 ? 31.561 24.439 -0.445 0.06 11.59 71 SER A O 8
ATOM 8955 N N . ILE A 1 72 ? 32.057 24.561 1.954 0.06 11.79 72 ILE A N 8
ATOM 8956 C CA . ILE A 1 72 ? 33.274 23.749 1.597 0.06 12.63 72 ILE A CA 8
ATOM 8957 C C . ILE A 1 72 ? 32.870 22.336 1.551 0.06 11.99 72 ILE A C 8
ATOM 8958 O O . ILE A 1 72 ? 33.198 21.667 0.533 0.06 12.39 72 ILE A O 8
ATOM 8963 N N . SER A 1 73 ? 32.106 21.861 2.499 0.06 11.72 73 SER A N 8
ATOM 8964 C CA . SER A 1 73 ? 31.694 20.423 2.364 0.06 12.18 73 SER A CA 8
ATOM 8965 C C . SER A 1 73 ? 30.994 20.076 1.016 0.06 13.01 73 SER A C 8
ATOM 8966 O O . SER A 1 73 ? 31.193 19.075 0.238 0.06 12.47 73 SER A O 8
ATOM 8969 N N . MET A 1 74 ? 30.155 21.153 0.621 0.06 12.24 74 MET A N 8
ATOM 8970 C CA . MET A 1 74 ? 29.452 20.932 -0.635 0.06 12.56 74 MET A CA 8
ATOM 8971 C C . MET A 1 74 ? 30.391 20.914 -1.884 0.06 12.58 74 MET A C 8
ATOM 8972 O O . MET A 1 74 ? 30.204 20.084 -2.809 0.06 12.85 74 MET A O 8
ATOM 8977 N N . LYS A 1 75 ? 31.356 21.854 -1.956 0.06 12.18 75 LYS A N 8
ATOM 8978 C CA . LYS A 1 75 ? 32.391 21.903 -3.010 0.06 13.44 75 LYS A CA 8
ATOM 8979 C C . LYS A 1 75 ? 33.320 20.607 -3.008 0.06 14.26 75 LYS A C 8
ATOM 8980 O O . LYS A 1 75 ? 33.496 20.020 -4.087 0.06 14.63 75 LYS A O 8
ATOM 8986 N N . GLN A 1 76 ? 33.611 20.184 -1.760 0.06 13.66 76 GLN A N 8
ATOM 8987 C CA . GLN A 1 76 ? 34.390 18.816 -1.747 0.06 14.81 76 GLN A CA 8
ATOM 8988 C C . GLN A 1 76 ? 33.349 17.720 -2.271 0.06 15.39 76 GLN A C 8
ATOM 8989 O O . GLN A 1 76 ? 33.887 16.883 -3.385 0.06 14.92 76 GLN A O 8
ATOM 8995 N N . LEU A 1 77 ? 32.180 17.555 -1.583 0.06 14.89 77 LEU A N 8
ATOM 8996 C CA . LEU A 1 77 ? 31.478 16.279 -1.951 0.06 14.89 77 LEU A CA 8
ATOM 8997 C C . LEU A 1 77 ? 30.933 16.255 -3.368 0.06 15.24 77 LEU A C 8
ATOM 8998 O O . LEU A 1 77 ? 31.154 15.182 -4.052 0.06 14.98 77 LEU A O 8
ATOM 9003 N N . TYR A 1 78 ? 30.232 17.353 -3.739 0.06 13.87 78 TYR A N 8
ATOM 9004 C CA . TYR A 1 78 ? 29.596 17.269 -5.018 0.06 13.89 78 TYR A CA 8
ATOM 9005 C C . TYR A 1 78 ? 30.732 17.780 -6.060 0.06 15.09 78 TYR A C 8
ATOM 9006 O O . TYR A 1 78 ? 30.447 17.474 -7.332 0.06 16.09 78 TYR A O 8
ATOM 9015 N N . GLY A 1 79 ? 31.888 18.401 -5.673 0.06 14.97 79 GLY A N 8
ATOM 9016 C CA . GLY A 1 79 ? 32.872 18.741 -6.790 0.06 17.49 79 GLY A CA 8
ATOM 9017 C C . GLY A 1 79 ? 32.199 19.577 -7.865 0.06 17.75 79 GLY A C 8
ATOM 9018 O O . GLY A 1 79 ? 32.390 19.312 -9.088 0.06 18.51 79 GLY A O 8
ATOM 9019 N N . GLN A 1 80 ? 31.386 20.573 -7.332 0.06 16.84 80 GLN A N 8
ATOM 9020 C CA . GLN A 1 80 ? 30.926 21.619 -8.312 0.06 16.26 80 GLN A CA 8
ATOM 9021 C C . GLN A 1 80 ? 31.234 22.954 -7.703 0.06 14.65 80 GLN A C 8
ATOM 9022 O O . GLN A 1 80 ? 31.223 23.116 -6.406 0.06 13.49 80 GLN A O 8
ATOM 9028 N N . PRO A 1 81 ? 31.469 23.958 -8.553 0.06 14.66 81 PRO A N 8
ATOM 9029 C CA . PRO A 1 81 ? 31.657 25.392 -8.023 0.06 13.34 81 PRO A CA 8
ATOM 9030 C C . PRO A 1 81 ? 30.226 26.029 -7.483 0.06 12.27 81 PRO A C 8
ATOM 9031 O O . PRO A 1 81 ? 29.096 25.604 -7.811 0.06 12.07 81 PRO A O 8
ATOM 9035 N N . LEU A 1 82 ? 30.460 27.004 -6.579 0.06 11.19 82 LEU A N 8
ATOM 9036 C CA . LEU A 1 82 ? 29.179 27.787 -6.393 0.06 10.72 82 LEU A CA 8
ATOM 9037 C C . LEU A 1 82 ? 29.533 29.188 -6.952 0.06 11.06 82 LEU A C 8
ATOM 9038 O O . LEU A 1 82 ? 30.667 29.642 -7.201 0.06 11.36 82 LEU A O 8
ATOM 9043 N N . HIS A 1 83 ? 28.419 30.010 -7.062 0.06 10.80 83 HIS A N 8
ATOM 9044 C CA . HIS A 1 83 ? 28.573 31.335 -7.648 0.06 9.82 83 HIS A CA 8
ATOM 9045 C C . HIS A 1 83 ? 29.066 32.362 -6.578 0.06 10.32 83 HIS A C 8
ATOM 9046 O O . HIS A 1 83 ? 28.767 32.321 -5.435 0.06 9.68 83 HIS A O 8
ATOM 9053 N N . TYR A 1 84 ? 29.792 33.314 -7.207 0.06 10.19 84 TYR A N 8
ATOM 9054 C CA . TYR A 1 84 ? 30.274 34.532 -6.441 0.06 11.83 84 TYR A CA 8
ATOM 9055 C C . TYR A 1 84 ? 29.111 35.015 -5.470 0.06 11.76 84 TYR A C 8
ATOM 9056 O O . TYR A 1 84 ? 29.368 35.307 -4.290 0.06 11.82 84 TYR A O 8
ATOM 9065 N N . LEU A 1 85 ? 27.869 35.170 -6.091 0.06 11.68 85 LEU A N 8
ATOM 9066 C CA . LEU A 1 85 ? 26.858 35.814 -5.275 0.06 11.15 85 LEU A CA 8
ATOM 9067 C C . LEU A 1 85 ? 26.450 34.926 -4.162 0.06 10.65 85 LEU A C 8
ATOM 9068 O O . LEU A 1 85 ? 26.022 35.403 -3.110 0.06 10.91 85 LEU A O 8
ATOM 9073 N N . THR A 1 86 ? 26.625 33.540 -4.257 0.06 9.44 86 THR A N 8
ATOM 9074 C CA . THR A 1 86 ? 26.314 32.714 -3.152 0.06 10.17 86 THR A CA 8
ATOM 9075 C C . THR A 1 86 ? 27.472 32.761 -2.071 0.06 9.95 86 THR A C 8
ATOM 9076 O O . THR A 1 86 ? 27.192 32.774 -0.878 0.06 10.63 86 THR A O 8
ATOM 9080 N N . ASN A 1 87 ? 28.700 32.660 -2.652 0.06 9.88 87 ASN A N 8
ATOM 9081 C CA . ASN A 1 87 ? 29.784 32.760 -1.634 0.06 10.62 87 ASN A CA 8
ATOM 9082 C C . ASN A 1 87 ? 29.819 34.071 -0.774 0.06 10.79 87 ASN A C 8
ATOM 9083 O O . ASN A 1 87 ? 30.047 33.980 0.413 0.06 12.11 87 ASN A O 8
ATOM 9088 N N . VAL A 1 88 ? 29.353 35.184 -1.432 0.06 10.84 88 VAL A N 8
ATOM 9089 C CA . VAL A 1 88 ? 29.308 36.437 -0.714 0.06 10.98 88 VAL A CA 8
ATOM 9090 C C . VAL A 1 88 ? 28.134 36.349 0.354 0.06 11.54 88 VAL A C 8
ATOM 9091 O O . VAL A 1 88 ? 28.416 36.742 1.436 0.06 11.39 88 VAL A O 8
ATOM 9095 N N . LEU A 1 89 ? 26.975 35.856 -0.067 0.06 10.62 89 LEU A N 8
ATOM 9096 C CA . LEU A 1 89 ? 25.810 35.649 0.767 0.06 11.17 89 LEU A CA 8
ATOM 9097 C C . LEU A 1 89 ? 26.109 34.758 2.023 0.06 11.25 89 LEU A C 8
ATOM 9098 O O . LEU A 1 89 ? 25.704 35.194 3.160 0.06 12.34 89 LEU A O 8
ATOM 9103 N N . LEU A 1 90 ? 26.838 33.648 1.715 0.06 10.51 90 LEU A N 8
ATOM 9104 C CA . LEU A 1 90 ? 27.085 32.766 2.852 0.06 10.95 90 LEU A CA 8
ATOM 9105 C C . LEU A 1 90 ? 28.073 33.465 3.766 0.06 10.98 90 LEU A C 8
ATOM 9106 O O . LEU A 1 90 ? 27.884 33.338 5.054 0.06 10.34 90 LEU A O 8
ATOM 9111 N N . GLN A 1 91 ? 29.135 34.164 3.266 0.06 11.30 91 GLN A N 8
ATOM 9112 C CA . GLN A 1 91 ? 29.898 34.965 4.257 0.06 11.48 91 GLN A CA 8
ATOM 9113 C C . GLN A 1 91 ? 29.158 35.996 5.042 0.06 12.22 91 GLN A C 8
ATOM 9114 O O . GLN A 1 91 ? 29.395 36.195 6.286 0.06 12.00 91 GLN A O 8
ATOM 9120 N N . ARG A 1 92 ? 28.181 36.603 4.370 0.06 11.75 92 ARG A N 8
ATOM 9121 C CA . ARG A 1 92 ? 27.408 37.616 5.167 0.06 11.89 92 ARG A CA 8
ATOM 9122 C C . ARG A 1 92 ? 26.477 36.871 6.157 0.06 11.32 92 ARG A C 8
ATOM 9123 O O . ARG A 1 92 ? 26.294 37.424 7.193 0.06 12.13 92 ARG A O 8
ATOM 9131 N N . TRP A 1 93 ? 25.983 35.769 5.868 0.06 10.80 93 TRP A N 8
ATOM 9132 C CA . TRP A 1 93 ? 25.189 35.055 6.905 0.06 10.73 93 TRP A CA 8
ATOM 9133 C C . TRP A 1 93 ? 26.095 34.668 8.154 0.06 11.24 93 TRP A C 8
ATOM 9134 O O . TRP A 1 93 ? 25.609 35.018 9.237 0.06 11.16 93 TRP A O 8
ATOM 9145 N N . ASP A 1 94 ? 27.292 34.112 7.912 0.06 11.30 94 ASP A N 8
ATOM 9146 C CA . ASP A 1 94 ? 28.153 33.853 9.099 0.06 10.93 94 ASP A CA 8
ATOM 9147 C C . ASP A 1 94 ? 28.564 35.184 9.838 0.06 12.48 94 ASP A C 8
ATOM 9148 O O . ASP A 1 94 ? 28.487 35.138 11.118 0.06 13.14 94 ASP A O 8
ATOM 9153 N N . GLN A 1 95 ? 28.822 36.315 9.101 0.06 13.43 95 GLN A N 8
ATOM 9154 C CA . GLN A 1 95 ? 29.255 37.525 9.806 0.06 15.05 95 GLN A CA 8
ATOM 9155 C C . GLN A 1 95 ? 28.096 38.037 10.665 0.06 14.96 95 GLN A C 8
ATOM 9156 O O . GLN A 1 95 ? 28.187 38.752 11.640 0.06 14.98 95 GLN A O 8
ATOM 9162 N N . SER A 1 96 ? 26.855 37.800 10.180 0.06 12.93 96 SER A N 8
ATOM 9163 C CA . SER A 1 96 ? 25.736 38.317 10.911 0.06 13.22 96 SER A CA 8
ATOM 9164 C C . SER A 1 96 ? 25.501 37.832 12.320 0.06 14.65 96 SER A C 8
ATOM 9165 O O . SER A 1 96 ? 24.799 38.411 13.118 0.06 14.89 96 SER A O 8
ATOM 9168 N N . ARG A 1 97 ? 26.122 36.662 12.569 0.06 13.76 97 ARG A N 8
ATOM 9169 C CA . ARG A 1 97 ? 25.973 36.111 13.906 0.06 15.01 97 ARG A CA 8
ATOM 9170 C C . ARG A 1 97 ? 26.943 36.846 14.977 0.06 16.86 97 ARG A C 8
ATOM 9171 O O . ARG A 1 97 ? 26.421 36.711 16.137 0.06 16.42 97 ARG A O 8
ATOM 9179 N N . PHE A 1 98 ? 27.939 37.541 14.472 0.06 18.32 98 PHE A N 8
ATOM 9180 C CA . PHE A 1 98 ? 28.980 38.089 15.491 0.06 21.69 98 PHE A CA 8
ATOM 9181 C C . PHE A 1 98 ? 28.328 39.324 16.140 0.06 22.80 98 PHE A C 8
ATOM 9182 O O . PHE A 1 98 ? 27.383 39.944 15.803 0.06 21.28 98 PHE A O 8
ATOM 9190 N N . GLY A 1 99 ? 29.066 39.583 17.244 0.06 24.50 99 GLY A N 8
ATOM 9191 C CA . GLY A 1 99 ? 28.407 40.650 17.979 0.06 28.45 99 GLY A CA 8
ATOM 9192 C C . GLY A 1 99 ? 27.278 40.143 18.780 0.06 31.53 99 GLY A C 8
ATOM 9193 O O . GLY A 1 99 ? 26.636 41.027 19.428 0.06 32.17 99 GLY A O 8
ATOM 9194 N N . THR A 1 100 ? 26.947 38.886 18.924 0.06 34.28 100 THR A N 8
ATOM 9195 C CA . THR A 1 100 ? 25.766 38.483 19.665 0.06 37.85 100 THR A CA 8
ATOM 9196 C C . THR A 1 100 ? 26.133 38.489 21.197 0.06 40.51 100 THR A C 8
ATOM 9197 O O . THR A 1 100 ? 27.267 38.222 21.624 0.06 40.16 100 THR A O 8
ATOM 9201 N N . ASP A 1 101 ? 25.102 38.570 22.038 0.06 43.67 101 ASP A N 8
ATOM 9202 C CA . ASP A 1 101 ? 25.362 38.452 23.476 0.06 46.18 101 ASP A CA 8
ATOM 9203 C C . ASP A 1 101 ? 24.797 36.941 23.836 0.06 47.39 101 ASP A C 8
ATOM 9204 O O . ASP A 1 101 ? 24.196 36.699 24.917 0.06 47.25 101 ASP A O 8
ATOM 9209 N N . SER A 1 102 ? 24.845 35.975 22.827 0.06 47.88 102 SER A N 8
ATOM 9210 C CA . SER A 1 102 ? 24.292 34.714 23.307 0.06 48.45 102 SER A CA 8
ATOM 9211 C C . SER A 1 102 ? 25.487 33.737 23.489 0.06 48.04 102 SER A C 8
ATOM 9212 O O . SER A 1 102 ? 26.525 34.054 22.983 0.06 46.94 102 SER A O 8
ATOM 9215 N N . GLU A 1 103 ? 25.310 32.601 24.214 0.06 48.39 103 GLU A N 8
ATOM 9216 C CA . GLU A 1 103 ? 26.344 31.626 24.378 0.06 49.14 103 GLU A CA 8
ATOM 9217 C C . GLU A 1 103 ? 26.527 30.955 22.928 0.06 47.08 103 GLU A C 8
ATOM 9218 O O . GLU A 1 103 ? 25.508 30.764 22.345 0.06 46.47 103 GLU A O 8
ATOM 9224 N N . GLU A 1 104 ? 27.782 30.684 22.611 0.06 45.11 104 GLU A N 8
ATOM 9225 C CA . GLU A 1 104 ? 28.196 30.045 21.369 0.06 43.41 104 GLU A CA 8
ATOM 9226 C C . GLU A 1 104 ? 27.439 28.735 21.202 0.06 39.67 104 GLU A C 8
ATOM 9227 O O . GLU A 1 104 ? 27.173 27.866 22.117 0.06 38.62 104 GLU A O 8
ATOM 9233 N N . GLN A 1 105 ? 26.933 28.471 19.940 0.06 33.68 105 GLN A N 8
ATOM 9234 C CA . GLN A 1 105 ? 26.147 27.241 19.771 0.06 29.45 105 GLN A CA 8
ATOM 9235 C C . GLN A 1 105 ? 26.435 26.761 18.288 0.06 25.30 105 GLN A C 8
ATOM 9236 O O . GLN A 1 105 ? 26.625 27.691 17.498 0.06 22.16 105 GLN A O 8
ATOM 9242 N N . ARG A 1 106 ? 26.360 25.387 18.084 0.06 19.86 106 ARG A N 8
ATOM 9243 C CA . ARG A 1 106 ? 26.604 24.943 16.739 0.06 18.73 106 ARG A CA 8
ATOM 9244 C C . ARG A 1 106 ? 25.600 25.583 15.805 0.06 16.19 106 ARG A C 8
ATOM 9245 O O . ARG A 1 106 ? 24.339 25.702 16.077 0.06 15.82 106 ARG A O 8
ATOM 9253 N N . LEU A 1 107 ? 26.105 25.667 14.576 0.06 15.80 107 LEU A N 8
ATOM 9254 C CA . LEU A 1 107 ? 25.051 26.345 13.548 0.06 14.87 107 LEU A CA 8
ATOM 9255 C C . LEU A 1 107 ? 23.975 25.184 13.169 0.06 15.14 107 LEU A C 8
ATOM 9256 O O . LEU A 1 107 ? 22.556 25.379 12.910 0.06 12.62 107 LEU A O 8
ATOM 9261 N N . ASP A 1 108 ? 24.385 23.983 13.151 0.06 13.48 108 ASP A N 8
ATOM 9262 C CA . ASP A 1 108 ? 23.478 22.999 12.751 0.06 14.89 108 ASP A CA 8
ATOM 9263 C C . ASP A 1 108 ? 22.532 22.539 13.896 0.06 15.95 108 ASP A C 8
ATOM 9264 O O . ASP A 1 108 ? 21.642 21.777 13.567 0.06 16.60 108 ASP A O 8
ATOM 9269 N N . SER A 1 109 ? 22.631 23.188 15.100 0.06 16.35 109 SER A N 8
ATOM 9270 C CA . SER A 1 109 ? 21.626 22.903 16.059 0.06 17.20 109 SER A CA 8
ATOM 9271 C C . SER A 1 109 ? 20.425 24.080 15.788 0.06 17.80 109 SER A C 8
ATOM 9272 O O . SER A 1 109 ? 19.372 24.019 16.410 0.06 18.12 109 SER A O 8
ATOM 9275 N N . ILE A 1 110 ? 20.633 25.049 14.918 0.06 16.44 110 ILE A N 8
ATOM 9276 C CA . ILE A 1 110 ? 19.729 26.189 14.792 0.06 17.01 110 ILE A CA 8
ATOM 9277 C C . ILE A 1 110 ? 19.075 25.912 13.450 0.06 15.62 110 ILE A C 8
ATOM 9278 O O . ILE A 1 110 ? 17.821 25.900 13.364 0.06 15.30 110 ILE A O 8
ATOM 9283 N N . ILE A 1 111 ? 19.852 25.586 12.401 0.06 15.92 111 ILE A N 8
ATOM 9284 C CA . ILE A 1 111 ? 19.269 25.360 11.031 0.06 15.47 111 ILE A CA 8
ATOM 9285 C C . ILE A 1 111 ? 19.767 23.878 10.760 0.06 15.13 111 ILE A C 8
ATOM 9286 O O . ILE A 1 111 ? 20.965 23.599 10.709 0.06 15.78 111 ILE A O 8
ATOM 9291 N N . HIS A 1 112 ? 18.807 22.960 10.504 0.06 15.06 112 HIS A N 8
ATOM 9292 C CA . HIS A 1 112 ? 19.149 21.568 10.272 0.06 14.97 112 HIS A CA 8
ATOM 9293 C C . HIS A 1 112 ? 19.927 21.432 9.018 0.06 14.15 112 HIS A C 8
ATOM 9294 O O . HIS A 1 112 ? 19.703 22.072 7.909 0.06 12.79 112 HIS A O 8
ATOM 9301 N N . PRO A 1 113 ? 20.934 20.621 8.924 0.06 13.62 113 PRO A N 8
ATOM 9302 C CA . PRO A 1 113 ? 21.725 20.556 7.807 0.06 13.50 113 PRO A CA 8
ATOM 9303 C C . PRO A 1 113 ? 21.011 20.218 6.456 0.06 13.36 113 PRO A C 8
ATOM 9304 O O . PRO A 1 113 ? 21.403 20.659 5.257 0.06 12.94 113 PRO A O 8
ATOM 9308 N N . THR A 1 114 ? 19.904 19.494 6.540 0.06 13.96 114 THR A N 8
ATOM 9309 C CA . THR A 1 114 ? 19.252 19.218 5.209 0.06 14.63 114 THR A CA 8
ATOM 9310 C C . THR A 1 114 ? 18.597 20.497 4.708 0.06 15.66 114 THR A C 8
ATOM 9311 O O . THR A 1 114 ? 18.590 20.775 3.533 0.06 14.44 114 THR A O 8
ATOM 9315 N N . LYS A 1 115 ? 18.011 21.194 5.680 0.06 14.53 115 LYS A N 8
ATOM 9316 C CA . LYS A 1 115 ? 17.489 22.508 5.318 0.06 14.74 115 LYS A CA 8
ATOM 9317 C C . LYS A 1 115 ? 18.580 23.498 4.863 0.06 14.28 115 LYS A C 8
ATOM 9318 O O . LYS A 1 115 ? 18.416 24.105 3.761 0.06 12.68 115 LYS A O 8
ATOM 9324 N N . ALA A 1 116 ? 19.711 23.571 5.650 0.06 12.53 116 ALA A N 8
ATOM 9325 C CA . ALA A 1 116 ? 20.752 24.436 5.205 0.06 12.17 116 ALA A CA 8
ATOM 9326 C C . ALA A 1 116 ? 21.296 24.063 3.862 0.06 12.04 116 ALA A C 8
ATOM 9327 O O . ALA A 1 116 ? 21.488 25.007 2.931 0.06 10.93 116 ALA A O 8
ATOM 9329 N N . GLU A 1 117 ? 21.478 22.730 3.596 0.06 10.98 117 GLU A N 8
ATOM 9330 C CA . GLU A 1 117 ? 21.979 22.478 2.224 0.06 11.54 117 GLU A CA 8
ATOM 9331 C C . GLU A 1 117 ? 21.010 22.794 1.106 0.06 11.37 117 GLU A C 8
ATOM 9332 O O . GLU A 1 117 ? 21.395 23.366 0.110 0.06 11.60 117 GLU A O 8
ATOM 9338 N N . ALA A 1 118 ? 19.765 22.450 1.356 0.06 11.22 118 ALA A N 8
ATOM 9339 C CA . ALA A 1 118 ? 18.865 22.712 0.255 0.06 11.50 118 ALA A CA 8
ATOM 9340 C C . ALA A 1 118 ? 18.747 24.302 0.065 0.06 11.65 118 ALA A C 8
ATOM 9341 O O . ALA A 1 118 ? 18.394 24.507 -1.060 0.06 11.52 118 ALA A O 8
ATOM 9343 N N . THR A 1 119 ? 18.868 25.159 1.134 0.06 11.81 119 THR A N 8
ATOM 9344 C CA . THR A 1 119 ? 18.750 26.592 0.904 0.06 11.69 119 THR A CA 8
ATOM 9345 C C . THR A 1 119 ? 19.934 26.946 0.025 0.06 11.28 119 THR A C 8
ATOM 9346 O O . THR A 1 119 ? 19.752 27.821 -0.804 0.06 11.81 119 THR A O 8
ATOM 9350 N N . ILE A 1 120 ? 21.152 26.335 0.306 0.06 10.52 120 ILE A N 8
ATOM 9351 C CA . ILE A 1 120 ? 22.259 26.715 -0.522 0.06 11.07 120 ILE A CA 8
ATOM 9352 C C . ILE A 1 120 ? 22.018 26.233 -1.926 0.06 11.10 120 ILE A C 8
ATOM 9353 O O . ILE A 1 120 ? 22.347 27.054 -2.892 0.06 11.14 120 ILE A O 8
ATOM 9358 N N . TRP A 1 121 ? 21.427 25.026 -2.087 0.06 10.43 121 TRP A N 8
ATOM 9359 C CA . TRP A 1 121 ? 21.196 24.875 -3.558 0.06 11.27 121 TRP A CA 8
ATOM 9360 C C . TRP A 1 121 ? 20.124 25.699 -4.205 0.06 10.88 121 TRP A C 8
ATOM 9361 O O . TRP A 1 121 ? 20.275 25.995 -5.458 0.06 10.72 121 TRP A O 8
ATOM 9372 N N . LEU A 1 122 ? 19.073 25.974 -3.400 0.06 10.60 122 LEU A N 8
ATOM 9373 C CA . LEU A 1 122 ? 18.082 26.817 -4.143 0.06 11.01 122 LEU A CA 8
ATOM 9374 C C . LEU A 1 122 ? 18.679 28.206 -4.535 0.06 10.96 122 LEU A C 8
ATOM 9375 O O . LEU A 1 122 ? 18.233 28.744 -5.651 0.06 10.77 122 LEU A O 8
ATOM 9380 N N . VAL A 1 123 ? 19.479 28.933 -3.608 0.06 10.61 123 VAL A N 8
ATOM 9381 C CA . VAL A 1 123 ? 20.006 30.206 -3.888 0.06 10.32 123 VAL A CA 8
ATOM 9382 C C . VAL A 1 123 ? 20.989 30.073 -5.089 0.06 10.24 123 VAL A C 8
ATOM 9383 O O . VAL A 1 123 ? 21.100 30.985 -5.937 0.06 9.74 123 VAL A O 8
ATOM 9387 N N . GLU A 1 124 ? 21.728 28.954 -5.106 0.06 9.97 124 GLU A N 8
ATOM 9388 C CA . GLU A 1 124 ? 22.689 28.826 -6.153 0.06 9.84 124 GLU A CA 8
ATOM 9389 C C . GLU A 1 124 ? 22.059 28.714 -7.537 0.06 10.11 124 GLU A C 8
ATOM 9390 O O . GLU A 1 124 ? 22.549 29.322 -8.450 0.06 11.02 124 GLU A O 8
ATOM 9396 N N . GLU A 1 125 ? 20.890 28.012 -7.524 0.06 10.06 125 GLU A N 8
ATOM 9397 C CA . GLU A 1 125 ? 20.201 27.896 -8.883 0.06 10.87 125 GLU A CA 8
ATOM 9398 C C . GLU A 1 125 ? 19.735 29.317 -9.222 0.06 12.14 125 GLU A C 8
ATOM 9399 O O . GLU A 1 125 ? 19.672 29.576 -10.424 0.06 11.74 125 GLU A O 8
ATOM 9405 N N . ILE A 1 126 ? 19.405 30.179 -8.207 0.06 10.79 126 ILE A N 8
ATOM 9406 C CA . ILE A 1 126 ? 18.883 31.511 -8.556 0.06 10.97 126 ILE A CA 8
ATOM 9407 C C . ILE A 1 126 ? 20.009 32.325 -9.177 0.06 11.41 126 ILE A C 8
ATOM 9408 O O . ILE A 1 126 ? 19.895 32.852 -10.307 0.06 10.36 126 ILE A O 8
ATOM 9413 N N . HIS A 1 127 ? 21.180 32.335 -8.377 0.06 11.23 127 HIS A N 8
ATOM 9414 C CA . HIS A 1 127 ? 22.366 33.008 -9.028 0.06 10.01 127 HIS A CA 8
ATOM 9415 C C . HIS A 1 127 ? 22.929 32.376 -10.263 0.06 11.65 127 HIS A C 8
ATOM 9416 O O . HIS A 1 127 ? 23.529 33.092 -11.135 0.06 11.02 127 HIS A O 8
ATOM 9423 N N . ARG A 1 128 ? 22.700 31.135 -10.412 0.06 11.94 128 ARG A N 8
ATOM 9424 C CA . ARG A 1 128 ? 22.922 30.734 -11.732 0.06 12.71 128 ARG A CA 8
ATOM 9425 C C . ARG A 1 128 ? 22.092 31.255 -12.943 0.06 13.18 128 ARG A C 8
ATOM 9426 O O . ARG A 1 128 ? 22.643 31.745 -13.904 0.06 13.79 128 ARG A O 8
ATOM 9434 N N . LEU A 1 129 ? 20.800 30.912 -12.740 0.06 12.19 129 LEU A N 8
ATOM 9435 C CA . LEU A 1 129 ? 19.884 31.071 -13.897 0.06 12.99 129 LEU A CA 8
ATOM 9436 C C . LEU A 1 129 ? 19.248 32.391 -14.078 0.06 13.65 129 LEU A C 8
ATOM 9437 O O . LEU A 1 129 ? 18.361 32.481 -15.140 0.06 13.53 129 LEU A O 8
ATOM 9442 N N . THR A 1 130 ? 19.503 33.452 -13.311 0.06 12.49 130 THR A N 8
ATOM 9443 C CA . THR A 1 130 ? 18.735 34.609 -13.431 0.06 12.10 130 THR A CA 8
ATOM 9444 C C . THR A 1 130 ? 19.660 35.874 -13.510 0.06 12.81 130 THR A C 8
ATOM 9445 O O . THR A 1 130 ? 18.997 36.723 -14.293 0.06 12.42 130 THR A O 8
ATOM 9449 N N . PRO A 1 131 ? 20.906 36.077 -13.051 0.06 13.29 131 PRO A N 8
ATOM 9450 C CA . PRO A 1 131 ? 21.536 37.451 -13.050 0.06 13.95 131 PRO A CA 8
ATOM 9451 C C . PRO A 1 131 ? 22.240 37.601 -14.531 0.06 14.63 131 PRO A C 8
ATOM 9452 O O . PRO A 1 131 ? 22.551 36.586 -15.245 0.06 15.32 131 PRO A O 8
ATOM 9456 N N . SER A 1 132 ? 22.212 38.857 -14.978 0.06 14.31 132 SER A N 8
ATOM 9457 C CA . SER A 1 132 ? 22.840 39.180 -16.322 0.06 14.48 132 SER A CA 8
ATOM 9458 C C . SER A 1 132 ? 24.396 39.459 -15.988 0.06 16.11 132 SER A C 8
ATOM 9459 O O . SER A 1 132 ? 24.863 39.844 -14.896 0.06 15.36 132 SER A O 8
ATOM 9462 N N . HIS A 1 133 ? 25.168 39.135 -17.083 0.06 16.02 133 HIS A N 8
ATOM 9463 C CA . HIS A 1 133 ? 26.567 39.537 -16.825 0.06 18.03 133 HIS A CA 8
ATOM 9464 C C . HIS A 1 133 ? 26.870 40.930 -16.804 0.06 17.89 133 HIS A C 8
ATOM 9465 O O . HIS A 1 133 ? 27.854 41.264 -16.065 0.06 17.60 133 HIS A O 8
ATOM 9472 N N . LEU A 1 134 ? 26.038 41.782 -17.390 0.06 17.01 134 LEU A N 8
ATOM 9473 C CA . LEU A 1 134 ? 26.358 43.236 -17.103 0.06 19.50 134 LEU A CA 8
ATOM 9474 C C . LEU A 1 134 ? 26.159 43.570 -15.652 0.06 18.70 134 LEU A C 8
ATOM 9475 O O . LEU A 1 134 ? 26.937 44.308 -15.025 0.06 18.47 134 LEU A O 8
ATOM 9480 N N . HIS A 1 135 ? 25.118 42.956 -14.958 0.06 17.44 135 HIS A N 8
ATOM 9481 C CA . HIS A 1 135 ? 25.140 43.205 -13.545 0.06 17.31 135 HIS A CA 8
ATOM 9482 C C . HIS A 1 135 ? 26.323 42.758 -12.697 0.06 16.44 135 HIS A C 8
ATOM 9483 O O . HIS A 1 135 ? 26.787 43.626 -11.843 0.06 15.07 135 HIS A O 8
ATOM 9490 N N . MET A 1 136 ? 26.780 41.566 -13.094 0.06 15.62 136 MET A N 8
ATOM 9491 C CA . MET A 1 136 ? 27.943 41.123 -12.366 0.06 15.21 136 MET A CA 8
ATOM 9492 C C . MET A 1 136 ? 29.283 42.025 -12.523 0.06 14.94 136 MET A C 8
ATOM 9493 O O . MET A 1 136 ? 30.027 42.179 -11.548 0.06 15.01 136 MET A O 8
ATOM 9498 N N . ALA A 1 137 ? 29.329 42.516 -13.821 0.06 14.61 137 ALA A N 8
ATOM 9499 C CA . ALA A 1 137 ? 30.524 43.455 -13.946 0.06 15.58 137 ALA A CA 8
ATOM 9500 C C . ALA A 1 137 ? 30.323 44.691 -13.081 0.06 15.68 137 ALA A C 8
ATOM 9501 O O . ALA A 1 137 ? 31.304 45.264 -12.517 0.06 16.20 137 ALA A O 8
ATOM 9503 N N . LEU A 1 138 ? 29.067 45.150 -12.992 0.06 15.59 138 LEU A N 8
ATOM 9504 C CA . LEU A 1 138 ? 28.869 46.223 -12.029 0.06 17.84 138 LEU A CA 8
ATOM 9505 C C . LEU A 1 138 ? 29.286 46.008 -10.600 0.06 16.84 138 LEU A C 8
ATOM 9506 O O . LEU A 1 138 ? 29.868 46.905 -9.899 0.06 16.25 138 LEU A O 8
ATOM 9511 N N . LEU A 1 139 ? 28.817 44.807 -10.128 0.06 15.40 139 LEU A N 8
ATOM 9512 C CA . LEU A 1 139 ? 29.213 44.544 -8.728 0.06 18.09 139 LEU A CA 8
ATOM 9513 C C . LEU A 1 139 ? 30.767 44.460 -8.554 0.06 18.03 139 LEU A C 8
ATOM 9514 O O . LEU A 1 139 ? 31.281 44.860 -7.535 0.06 18.59 139 LEU A O 8
ATOM 9519 N N . TRP A 1 140 ? 31.321 43.782 -9.598 0.06 17.51 140 TRP A N 8
ATOM 9520 C CA . TRP A 1 140 ? 32.767 43.570 -9.509 0.06 16.23 140 TRP A CA 8
ATOM 9521 C C . TRP A 1 140 ? 33.609 44.927 -9.545 0.06 17.60 140 TRP A C 8
ATOM 9522 O O . TRP A 1 140 ? 34.640 45.034 -8.804 0.06 18.18 140 TRP A O 8
ATOM 9533 N N . ARG A 1 141 ? 33.046 45.812 -10.359 0.06 19.30 141 ARG A N 8
ATOM 9534 C CA . ARG A 1 141 ? 33.742 47.107 -10.317 0.06 21.78 141 ARG A CA 8
ATOM 9535 C C . ARG A 1 141 ? 33.652 47.812 -9.029 0.06 22.99 141 ARG A C 8
ATOM 9536 O O . ARG A 1 141 ? 34.535 48.678 -8.757 0.06 22.87 141 ARG A O 8
ATOM 9544 N N . SER A 1 142 ? 32.696 47.440 -8.159 0.06 23.62 142 SER A N 8
ATOM 9545 C CA . SER A 1 142 ? 32.622 47.999 -6.851 0.06 25.30 142 SER A CA 8
ATOM 9546 C C . SER A 1 142 ? 33.085 47.128 -5.678 0.06 25.23 142 SER A C 8
ATOM 9547 O O . SER A 1 142 ? 32.697 47.350 -4.523 0.06 24.70 142 SER A O 8
ATOM 9550 N N . ASP A 1 143 ? 33.797 45.948 -6.031 0.06 23.37 143 ASP A N 8
ATOM 9551 C CA . ASP A 1 143 ? 34.321 45.048 -4.914 0.06 23.33 143 ASP A CA 8
ATOM 9552 C C . ASP A 1 143 ? 35.871 44.648 -5.284 0.06 23.47 143 ASP A C 8
ATOM 9553 O O . ASP A 1 143 ? 36.297 43.537 -5.659 0.06 20.67 143 ASP A O 8
ATOM 9558 N N . PRO A 1 144 ? 36.595 45.326 -4.508 0.06 25.42 144 PRO A N 8
ATOM 9559 C CA . PRO A 1 144 ? 38.025 45.067 -4.729 0.06 25.67 144 PRO A CA 8
ATOM 9560 C C . PRO A 1 144 ? 38.434 43.636 -4.329 0.06 24.39 144 PRO A C 8
ATOM 9561 O O . PRO A 1 144 ? 39.665 43.236 -4.594 0.06 25.08 144 PRO A O 8
ATOM 9565 N N . MET A 1 145 ? 37.596 42.911 -3.556 0.06 22.27 145 MET A N 8
ATOM 9566 C CA . MET A 1 145 ? 37.969 41.593 -3.197 0.06 21.65 145 MET A CA 8
ATOM 9567 C C . MET A 1 145 ? 37.336 40.353 -4.056 0.06 18.35 145 MET A C 8
ATOM 9568 O O . MET A 1 145 ? 37.367 39.016 -3.749 0.06 17.19 145 MET A O 8
ATOM 9573 N N . TYR A 1 146 ? 36.841 40.726 -5.156 0.06 17.03 146 TYR A N 8
ATOM 9574 C CA . TYR A 1 146 ? 35.771 39.854 -5.840 0.06 16.34 146 TYR A CA 8
ATOM 9575 C C . TYR A 1 146 ? 36.274 38.457 -6.347 0.06 16.94 146 TYR A C 8
ATOM 9576 O O . TYR A 1 146 ? 35.611 37.444 -6.720 0.06 15.19 146 TYR A O 8
ATOM 9585 N N . HIS A 1 147 ? 37.684 38.430 -6.356 0.06 14.93 147 HIS A N 8
ATOM 9586 C CA . HIS A 1 147 ? 38.251 37.312 -6.769 0.06 15.22 147 HIS A CA 8
ATOM 9587 C C . HIS A 1 147 ? 38.215 36.359 -5.538 0.06 14.51 147 HIS A C 8
ATOM 9588 O O . HIS A 1 147 ? 38.425 35.208 -5.407 0.06 14.39 147 HIS A O 8
ATOM 9595 N N . SER A 1 148 ? 38.154 36.994 -4.542 0.06 14.76 148 SER A N 8
ATOM 9596 C CA . SER A 1 148 ? 38.226 35.969 -3.525 0.06 16.25 148 SER A CA 8
ATOM 9597 C C . SER A 1 148 ? 36.937 35.094 -3.192 0.06 14.64 148 SER A C 8
ATOM 9598 O O . SER A 1 148 ? 36.646 34.135 -2.222 0.06 13.86 148 SER A O 8
ATOM 9601 N N . PHE A 1 149 ? 36.012 35.358 -4.070 0.06 14.78 149 PHE A N 8
ATOM 9602 C CA . PHE A 1 149 ? 34.711 34.763 -3.768 0.06 13.99 149 PHE A CA 8
ATOM 9603 C C . PHE A 1 149 ? 34.247 34.027 -5.118 0.06 13.58 149 PHE A C 8
ATOM 9604 O O . PHE A 1 149 ? 33.072 33.666 -5.372 0.06 12.86 149 PHE A O 8
ATOM 9612 N N . ILE A 1 150 ? 35.209 33.591 -5.968 0.06 13.12 150 ILE A N 8
ATOM 9613 C CA . ILE A 1 150 ? 35.052 32.981 -7.258 0.06 13.85 150 ILE A CA 8
ATOM 9614 C C . ILE A 1 150 ? 35.902 31.727 -7.190 0.06 14.56 150 ILE A C 8
ATOM 9615 O O . ILE A 1 150 ? 37.213 31.854 -7.176 0.06 13.60 150 ILE A O 8
ATOM 9620 N N . ASP A 1 151 ? 35.185 30.568 -6.939 0.06 14.48 151 ASP A N 8
ATOM 9621 C CA . ASP A 1 151 ? 35.947 29.304 -7.108 0.06 14.84 151 ASP A CA 8
ATOM 9622 C C . ASP A 1 151 ? 36.790 28.849 -8.407 0.06 16.18 151 ASP A C 8
ATOM 9623 O O . ASP A 1 151 ? 36.323 28.887 -9.527 0.06 14.82 151 ASP A O 8
ATOM 9628 N N . PRO A 1 152 ? 38.100 28.695 -8.070 0.06 17.54 152 PRO A N 8
ATOM 9629 C CA . PRO A 1 152 ? 38.777 28.150 -9.275 0.06 20.11 152 PRO A CA 8
ATOM 9630 C C . PRO A 1 152 ? 38.048 27.169 -10.029 0.06 22.02 152 PRO A C 8
ATOM 9631 O O . PRO A 1 152 ? 37.036 26.518 -9.573 0.06 20.64 152 PRO A O 8
ATOM 9635 N N . ILE A 1 153 ? 38.550 26.903 -11.343 0.06 24.15 153 ILE A N 8
ATOM 9636 C CA . ILE A 1 153 ? 37.896 25.766 -12.062 0.06 26.97 153 ILE A CA 8
ATOM 9637 C C . ILE A 1 153 ? 38.100 24.347 -11.433 0.06 27.34 153 ILE A C 8
ATOM 9638 O O . ILE A 1 153 ? 39.290 24.180 -10.750 0.06 26.15 153 ILE A O 8
ATOM 9643 N N . PHE A 1 154 ? 37.036 23.488 -11.520 0.06 27.62 154 PHE A N 8
ATOM 9644 C CA . PHE A 1 154 ? 36.943 22.135 -10.845 0.06 30.56 154 PHE A CA 8
ATOM 9645 C C . PHE A 1 154 ? 37.289 21.136 -11.933 0.06 35.56 154 PHE A C 8
ATOM 9646 O O . PHE A 1 154 ? 36.885 21.322 -13.058 0.06 34.38 154 PHE A O 8
ATOM 9654 N N . PRO A 1 155 ? 38.024 20.057 -11.409 0.06 40.62 155 PRO A N 8
ATOM 9655 C CA . PRO A 1 155 ? 38.461 19.022 -12.361 0.06 45.08 155 PRO A CA 8
ATOM 9656 C C . PRO A 1 155 ? 37.195 18.400 -12.948 0.06 47.65 155 PRO A C 8
ATOM 9657 O O . PRO A 1 155 ? 36.134 18.103 -12.254 0.06 49.20 155 PRO A O 8
ATOM 9661 N N . GLU A 1 156 ? 37.293 18.167 -14.221 0.06 49.60 156 GLU A N 8
ATOM 9662 C CA . GLU A 1 156 ? 36.216 17.473 -14.881 0.06 49.77 156 GLU A CA 8
ATOM 9663 C C . GLU A 1 156 ? 35.872 16.030 -14.115 0.06 48.67 156 GLU A C 8
ATOM 9664 O O . GLU A 1 156 ? 34.704 15.642 -14.057 0.06 49.01 156 GLU A O 8
ATOM 9905 N N . GLY A 1 36 ? 32.368 49.961 -19.782 0.06 41.05 36 GLY A N 9
ATOM 9906 C CA . GLY A 1 36 ? 32.984 48.379 -20.146 0.06 38.89 36 GLY A CA 9
ATOM 9907 C C . GLY A 1 36 ? 33.852 47.405 -19.296 0.06 36.40 36 GLY A C 9
ATOM 9908 O O . GLY A 1 36 ? 34.379 46.214 -19.760 0.06 35.53 36 GLY A O 9
ATOM 9909 N N . SER A 1 37 ? 34.375 48.154 -18.244 0.06 34.35 37 SER A N 9
ATOM 9910 C CA . SER A 1 37 ? 35.431 47.576 -17.172 0.06 30.95 37 SER A CA 9
ATOM 9911 C C . SER A 1 37 ? 34.793 46.153 -16.714 0.06 27.26 37 SER A C 9
ATOM 9912 O O . SER A 1 37 ? 33.492 46.167 -16.240 0.06 24.91 37 SER A O 9
ATOM 9915 N N . LEU A 1 38 ? 35.679 45.133 -16.653 0.06 23.21 38 LEU A N 9
ATOM 9916 C CA . LEU A 1 38 ? 35.224 43.788 -16.289 0.06 22.28 38 LEU A CA 9
ATOM 9917 C C . LEU A 1 38 ? 34.120 43.185 -17.124 0.06 22.08 38 LEU A C 9
ATOM 9918 O O . LEU A 1 38 ? 33.666 41.978 -16.771 0.06 20.15 38 LEU A O 9
ATOM 9923 N N . LEU A 1 39 ? 33.580 43.712 -18.175 0.06 22.47 39 LEU A N 9
ATOM 9924 C CA . LEU A 1 39 ? 32.403 43.111 -18.908 0.06 23.26 39 LEU A CA 9
ATOM 9925 C C . LEU A 1 39 ? 32.863 41.851 -19.582 0.06 22.21 39 LEU A C 9
ATOM 9926 O O . LEU A 1 39 ? 32.060 40.868 -19.701 0.06 21.63 39 LEU A O 9
ATOM 9931 N N . ARG A 1 40 ? 34.131 41.776 -20.033 0.06 22.17 40 ARG A N 9
ATOM 9932 C CA . ARG A 1 40 ? 34.648 40.554 -20.637 0.06 22.01 40 ARG A CA 9
ATOM 9933 C C . ARG A 1 40 ? 34.576 39.394 -19.771 0.06 19.94 40 ARG A C 9
ATOM 9934 O O . ARG A 1 40 ? 33.927 38.417 -20.110 0.06 19.67 40 ARG A O 9
ATOM 9942 N N . ARG A 1 41 ? 35.146 39.711 -18.617 0.06 18.14 41 ARG A N 9
ATOM 9943 C CA . ARG A 1 41 ? 35.274 38.530 -17.750 0.06 15.94 41 ARG A CA 9
ATOM 9944 C C . ARG A 1 41 ? 33.867 38.243 -17.025 0.06 15.60 41 ARG A C 9
ATOM 9945 O O . ARG A 1 41 ? 33.700 37.112 -16.736 0.06 13.03 41 ARG A O 9
ATOM 9953 N N . ALA A 1 42 ? 33.131 39.398 -16.884 0.06 14.57 42 ALA A N 9
ATOM 9954 C CA . ALA A 1 42 ? 31.762 39.038 -16.179 0.06 15.21 42 ALA A CA 9
ATOM 9955 C C . ALA A 1 42 ? 30.932 38.302 -17.211 0.06 15.54 42 ALA A C 9
ATOM 9956 O O . ALA A 1 42 ? 30.239 37.248 -16.594 0.06 14.29 42 ALA A O 9
ATOM 9958 N N . GLU A 1 43 ? 30.849 38.617 -18.594 0.06 16.15 43 GLU A N 9
ATOM 9959 C CA . GLU A 1 43 ? 29.990 37.831 -19.487 0.06 17.71 43 GLU A CA 9
ATOM 9960 C C . GLU A 1 43 ? 30.579 36.361 -19.534 0.06 15.64 43 GLU A C 9
ATOM 9961 O O . GLU A 1 43 ? 29.647 35.404 -19.607 0.06 15.99 43 GLU A O 9
ATOM 9967 N N . MET A 1 44 ? 32.000 36.125 -19.565 0.06 15.00 44 MET A N 9
ATOM 9968 C CA . MET A 1 44 ? 32.465 34.743 -19.501 0.06 14.95 44 MET A CA 9
ATOM 9969 C C . MET A 1 44 ? 32.046 34.052 -18.236 0.06 15.18 44 MET A C 9
ATOM 9970 O O . MET A 1 44 ? 31.747 32.815 -18.302 0.06 14.17 44 MET A O 9
ATOM 9975 N N . TYR A 1 45 ? 32.134 34.844 -17.148 0.06 13.30 45 TYR A N 9
ATOM 9976 C CA . TYR A 1 45 ? 31.769 34.049 -15.943 0.06 13.19 45 TYR A CA 9
ATOM 9977 C C . TYR A 1 45 ? 30.242 33.592 -15.753 0.06 13.04 45 TYR A C 9
ATOM 9978 O O . TYR A 1 45 ? 30.042 32.414 -15.494 0.06 12.14 45 TYR A O 9
ATOM 9987 N N . GLN A 1 46 ? 29.435 34.616 -16.147 0.06 13.35 46 GLN A N 9
ATOM 9988 C CA . GLN A 1 46 ? 27.963 34.169 -16.022 0.06 13.65 46 GLN A CA 9
ATOM 9989 C C . GLN A 1 46 ? 27.529 33.126 -17.078 0.06 15.25 46 GLN A C 9
ATOM 9990 O O . GLN A 1 46 ? 26.720 32.240 -16.802 0.06 14.08 46 GLN A O 9
ATOM 9996 N N . ASP A 1 47 ? 28.190 33.230 -18.342 0.06 15.49 47 ASP A N 9
ATOM 9997 C CA . ASP A 1 47 ? 27.753 32.106 -19.319 0.06 17.03 47 ASP A CA 9
ATOM 9998 C C . ASP A 1 47 ? 28.388 30.842 -18.770 0.06 15.94 47 ASP A C 9
ATOM 9999 O O . ASP A 1 47 ? 27.504 29.862 -19.012 0.06 16.72 47 ASP A O 9
ATOM 10004 N N . TYR A 1 48 ? 29.520 30.795 -18.040 0.06 14.63 48 TYR A N 9
ATOM 10005 C CA . TYR A 1 48 ? 29.848 29.420 -17.548 0.06 14.76 48 TYR A CA 9
ATOM 10006 C C . TYR A 1 48 ? 28.962 28.925 -16.340 0.06 15.29 48 TYR A C 9
ATOM 10007 O O . TYR A 1 48 ? 28.338 27.870 -16.341 0.06 14.67 48 TYR A O 9
ATOM 10016 N N . MET A 1 49 ? 28.728 29.935 -15.552 0.06 13.67 49 MET A N 9
ATOM 10017 C CA . MET A 1 49 ? 27.935 29.433 -14.341 0.06 13.22 49 MET A CA 9
ATOM 10018 C C . MET A 1 49 ? 26.463 29.047 -14.675 0.06 13.66 49 MET A C 9
ATOM 10019 O O . MET A 1 49 ? 25.876 28.171 -13.985 0.06 14.12 49 MET A O 9
ATOM 10024 N N . LYS A 1 50 ? 25.880 29.789 -15.679 0.06 14.44 50 LYS A N 9
ATOM 10025 C CA . LYS A 1 50 ? 24.437 29.304 -16.016 0.06 15.72 50 LYS A CA 9
ATOM 10026 C C . LYS A 1 50 ? 24.316 27.954 -16.724 0.06 17.04 50 LYS A C 9
ATOM 10027 O O . LYS A 1 50 ? 23.173 27.422 -17.389 0.06 17.20 50 LYS A O 9
ATOM 10033 N N . GLN A 1 51 ? 25.431 27.285 -17.021 0.06 17.87 51 GLN A N 9
ATOM 10034 C CA . GLN A 1 51 ? 25.332 25.936 -17.547 0.06 19.69 51 GLN A CA 9
ATOM 10035 C C . GLN A 1 51 ? 25.733 24.894 -16.593 0.06 19.12 51 GLN A C 9
ATOM 10036 O O . GLN A 1 51 ? 25.780 23.681 -17.030 0.06 18.73 51 GLN A O 9
ATOM 10042 N N . VAL A 1 52 ? 26.142 25.271 -15.362 0.06 17.82 52 VAL A N 9
ATOM 10043 C CA . VAL A 1 52 ? 26.445 24.107 -14.473 0.06 17.28 52 VAL A CA 9
ATOM 10044 C C . VAL A 1 52 ? 25.081 23.561 -13.878 0.06 17.39 52 VAL A C 9
ATOM 10045 O O . VAL A 1 52 ? 24.211 24.350 -13.252 0.06 15.71 52 VAL A O 9
ATOM 10049 N N . PRO A 1 53 ? 24.850 22.266 -13.941 0.06 17.24 53 PRO A N 9
ATOM 10050 C CA . PRO A 1 53 ? 23.590 21.758 -13.473 0.06 16.57 53 PRO A CA 9
ATOM 10051 C C . PRO A 1 53 ? 23.602 21.663 -11.905 0.06 16.62 53 PRO A C 9
ATOM 10052 O O . PRO A 1 53 ? 24.671 21.440 -11.293 0.06 16.51 53 PRO A O 9
ATOM 10056 N N . ILE A 1 54 ? 22.409 21.855 -11.312 0.06 15.88 54 ILE A N 9
ATOM 10057 C CA . ILE A 1 54 ? 22.211 21.712 -9.911 0.06 15.78 54 ILE A CA 9
ATOM 10058 C C . ILE A 1 54 ? 22.063 20.205 -9.641 0.06 16.68 54 ILE A C 9
ATOM 10059 O O . ILE A 1 54 ? 21.168 19.520 -10.297 0.06 16.07 54 ILE A O 9
ATOM 10064 N N . PRO A 1 55 ? 22.786 19.625 -8.721 0.06 16.29 55 PRO A N 9
ATOM 10065 C CA . PRO A 1 55 ? 22.674 18.188 -8.510 0.06 17.83 55 PRO A CA 9
ATOM 10066 C C . PRO A 1 55 ? 21.216 17.773 -8.055 0.06 21.03 55 PRO A C 9
ATOM 10067 O O . PRO A 1 55 ? 20.615 18.462 -7.224 0.06 20.42 55 PRO A O 9
ATOM 10071 N N . THR A 1 56 ? 20.591 16.754 -8.709 0.06 24.51 56 THR A N 9
ATOM 10072 C CA . THR A 1 56 ? 19.350 16.291 -8.240 0.06 28.34 56 THR A CA 9
ATOM 10073 C C . THR A 1 56 ? 19.498 15.158 -7.302 0.06 28.54 56 THR A C 9
ATOM 10074 O O . THR A 1 56 ? 18.724 15.095 -6.384 0.06 29.49 56 THR A O 9
ATOM 10078 N N . ASN A 1 57 ? 20.604 14.414 -7.419 0.06 27.37 57 ASN A N 9
ATOM 10079 C CA . ASN A 1 57 ? 20.676 13.414 -6.280 0.06 28.66 57 ASN A CA 9
ATOM 10080 C C . ASN A 1 57 ? 21.760 13.890 -5.167 0.06 26.39 57 ASN A C 9
ATOM 10081 O O . ASN A 1 57 ? 23.049 14.047 -5.479 0.06 26.68 57 ASN A O 9
ATOM 10086 N N . ARG A 1 58 ? 21.108 13.932 -4.061 0.06 23.41 58 ARG A N 9
ATOM 10087 C CA . ARG A 1 58 ? 21.874 14.556 -2.929 0.06 22.55 58 ARG A CA 9
ATOM 10088 C C . ARG A 1 58 ? 22.276 13.449 -1.990 0.06 21.76 58 ARG A C 9
ATOM 10089 O O . ARG A 1 58 ? 22.266 12.228 -2.195 0.06 19.54 58 ARG A O 9
ATOM 10097 N N . GLY A 1 59 ? 22.797 13.991 -0.905 0.06 20.03 59 GLY A N 9
ATOM 10098 C CA . GLY A 1 59 ? 23.391 12.993 0.091 0.06 18.70 59 GLY A CA 9
ATOM 10099 C C . GLY A 1 59 ? 22.636 13.051 1.542 0.06 19.97 59 GLY A C 9
ATOM 10100 O O . GLY A 1 59 ? 21.621 13.830 1.902 0.06 19.04 59 GLY A O 9
ATOM 10101 N N . SER A 1 60 ? 23.281 12.479 2.529 0.06 17.99 60 SER A N 9
ATOM 10102 C CA . SER A 1 60 ? 22.780 12.751 3.891 0.06 17.84 60 SER A CA 9
ATOM 10103 C C . SER A 1 60 ? 23.316 14.005 4.527 0.06 16.45 60 SER A C 9
ATOM 10104 O O . SER A 1 60 ? 24.117 14.736 3.983 0.06 16.01 60 SER A O 9
ATOM 10107 N N . LEU A 1 61 ? 22.639 14.178 5.673 0.06 16.16 61 LEU A N 9
ATOM 10108 C CA . LEU A 1 61 ? 23.097 15.599 6.415 0.06 16.32 61 LEU A CA 9
ATOM 10109 C C . LEU A 1 61 ? 24.557 16.015 6.622 0.06 15.15 61 LEU A C 9
ATOM 10110 O O . LEU A 1 61 ? 25.416 15.049 6.970 0.06 14.15 61 LEU A O 9
ATOM 10115 N N . ILE A 1 62 ? 24.884 17.236 6.195 0.06 14.23 62 ILE A N 9
ATOM 10116 C CA . ILE A 1 62 ? 26.363 17.596 6.356 0.06 13.77 62 ILE A CA 9
ATOM 10117 C C . ILE A 1 62 ? 26.531 18.458 7.582 0.06 14.59 62 ILE A C 9
ATOM 10118 O O . ILE A 1 62 ? 26.104 19.603 7.741 0.06 13.01 62 ILE A O 9
ATOM 10123 N N . PRO A 1 63 ? 27.247 17.951 8.632 0.06 13.19 63 PRO A N 9
ATOM 10124 C CA . PRO A 1 63 ? 27.496 18.777 9.755 0.06 12.35 63 PRO A CA 9
ATOM 10125 C C . PRO A 1 63 ? 28.354 19.992 9.326 0.06 12.81 63 PRO A C 9
ATOM 10126 O O . PRO A 1 63 ? 29.231 20.010 8.488 0.06 12.66 63 PRO A O 9
ATOM 10130 N N . PHE A 1 64 ? 27.932 21.103 9.975 0.06 12.18 64 PHE A N 9
ATOM 10131 C CA . PHE A 1 64 ? 28.791 22.279 9.671 0.06 12.15 64 PHE A CA 9
ATOM 10132 C C . PHE A 1 64 ? 28.699 23.260 10.767 0.06 11.73 64 PHE A C 9
ATOM 10133 O O . PHE A 1 64 ? 27.690 23.324 11.576 0.06 12.19 64 PHE A O 9
ATOM 10141 N N . THR A 1 65 ? 29.679 24.190 10.803 0.06 11.82 65 THR A N 9
ATOM 10142 C CA . THR A 1 65 ? 29.711 25.196 11.855 0.06 13.10 65 THR A CA 9
ATOM 10143 C C . THR A 1 65 ? 29.859 26.592 11.366 0.06 12.33 65 THR A C 9
ATOM 10144 O O . THR A 1 65 ? 29.907 27.631 12.047 0.06 12.66 65 THR A O 9
ATOM 10148 N N . SER A 1 66 ? 29.764 26.690 10.012 0.06 12.01 66 SER A N 9
ATOM 10149 C CA . SER A 1 66 ? 29.651 28.063 9.400 0.06 11.42 66 SER A CA 9
ATOM 10150 C C . SER A 1 66 ? 29.058 27.779 8.017 0.06 11.52 66 SER A C 9
ATOM 10151 O O . SER A 1 66 ? 29.221 26.691 7.439 0.06 11.69 66 SER A O 9
ATOM 10154 N N . TRP A 1 67 ? 28.496 28.918 7.416 0.06 11.29 67 TRP A N 9
ATOM 10155 C CA . TRP A 1 67 ? 28.022 28.719 5.991 0.06 11.43 67 TRP A CA 9
ATOM 10156 C C . TRP A 1 67 ? 29.197 28.633 5.115 0.06 11.31 67 TRP A C 9
ATOM 10157 O O . TRP A 1 67 ? 29.187 27.861 4.111 0.06 10.21 67 TRP A O 9
ATOM 10168 N N . VAL A 1 68 ? 30.268 29.373 5.580 0.06 12.27 68 VAL A N 9
ATOM 10169 C CA . VAL A 1 68 ? 31.424 29.111 4.590 0.06 13.17 68 VAL A CA 9
ATOM 10170 C C . VAL A 1 68 ? 31.853 27.667 4.568 0.06 13.02 68 VAL A C 9
ATOM 10171 O O . VAL A 1 68 ? 32.346 27.123 3.594 0.06 11.66 68 VAL A O 9
ATOM 10175 N N . GLY A 1 69 ? 31.859 27.230 5.761 0.06 12.81 69 GLY A N 9
ATOM 10176 C CA . GLY A 1 69 ? 32.250 25.793 5.928 0.06 13.04 69 GLY A CA 9
ATOM 10177 C C . GLY A 1 69 ? 31.407 24.715 5.332 0.06 13.01 69 GLY A C 9
ATOM 10178 O O . GLY A 1 69 ? 31.870 23.793 4.716 0.06 13.27 69 GLY A O 9
ATOM 10179 N N . LEU A 1 70 ? 30.049 24.986 5.536 0.06 11.69 70 LEU A N 9
ATOM 10180 C CA . LEU A 1 70 ? 29.167 24.071 4.911 0.06 12.04 70 LEU A CA 9
ATOM 10181 C C . LEU A 1 70 ? 29.317 24.016 3.375 0.06 12.24 70 LEU A C 9
ATOM 10182 O O . LEU A 1 70 ? 29.221 23.047 2.665 0.06 10.86 70 LEU A O 9
ATOM 10187 N N . SER A 1 71 ? 29.469 25.235 2.852 0.06 12.52 71 SER A N 9
ATOM 10188 C CA . SER A 1 71 ? 29.647 25.244 1.302 0.06 12.51 71 SER A CA 9
ATOM 10189 C C . SER A 1 71 ? 31.036 24.507 0.767 0.06 12.18 71 SER A C 9
ATOM 10190 O O . SER A 1 71 ? 31.050 24.046 -0.286 0.06 12.58 71 SER A O 9
ATOM 10193 N N . ILE A 1 72 ? 32.043 24.524 1.693 0.06 12.47 72 ILE A N 9
ATOM 10194 C CA . ILE A 1 72 ? 33.299 23.871 1.264 0.06 12.47 72 ILE A CA 9
ATOM 10195 C C . ILE A 1 72 ? 32.950 22.340 1.292 0.06 12.17 72 ILE A C 9
ATOM 10196 O O . ILE A 1 72 ? 33.346 21.622 0.303 0.06 12.35 72 ILE A O 9
ATOM 10201 N N . SER A 1 73 ? 32.242 21.867 2.300 0.06 12.10 73 SER A N 9
ATOM 10202 C CA . SER A 1 73 ? 31.816 20.498 2.247 0.06 12.63 73 SER A CA 9
ATOM 10203 C C . SER A 1 73 ? 31.034 20.090 0.974 0.06 13.20 73 SER A C 9
ATOM 10204 O O . SER A 1 73 ? 31.231 19.092 0.233 0.06 12.67 73 SER A O 9
ATOM 10207 N N . MET A 1 74 ? 30.101 21.111 0.593 0.06 12.27 74 MET A N 9
ATOM 10208 C CA . MET A 1 74 ? 29.313 20.769 -0.619 0.06 12.68 74 MET A CA 9
ATOM 10209 C C . MET A 1 74 ? 30.263 20.824 -1.841 0.06 12.66 74 MET A C 9
ATOM 10210 O O . MET A 1 74 ? 30.072 19.977 -2.751 0.06 12.90 74 MET A O 9
ATOM 10215 N N . LYS A 1 75 ? 31.247 21.811 -1.938 0.06 12.37 75 LYS A N 9
ATOM 10216 C CA . LYS A 1 75 ? 32.254 21.833 -3.031 0.06 13.77 75 LYS A CA 9
ATOM 10217 C C . LYS A 1 75 ? 33.170 20.520 -2.994 0.06 14.45 75 LYS A C 9
ATOM 10218 O O . LYS A 1 75 ? 33.329 19.958 -4.088 0.06 14.61 75 LYS A O 9
ATOM 10224 N N . GLN A 1 76 ? 33.646 20.204 -1.758 0.06 13.64 76 GLN A N 9
ATOM 10225 C CA . GLN A 1 76 ? 34.487 18.859 -1.712 0.06 14.86 76 GLN A CA 9
ATOM 10226 C C . GLN A 1 76 ? 33.464 17.774 -2.183 0.06 15.25 76 GLN A C 9
ATOM 10227 O O . GLN A 1 76 ? 34.144 16.905 -3.076 0.06 13.85 76 GLN A O 9
ATOM 10233 N N . LEU A 1 77 ? 32.229 17.608 -1.638 0.06 14.74 77 LEU A N 9
ATOM 10234 C CA . LEU A 1 77 ? 31.595 16.362 -2.057 0.06 14.95 77 LEU A CA 9
ATOM 10235 C C . LEU A 1 77 ? 31.058 16.421 -3.396 0.06 15.34 77 LEU A C 9
ATOM 10236 O O . LEU A 1 77 ? 31.132 15.363 -4.197 0.06 15.12 77 LEU A O 9
ATOM 10241 N N . TYR A 1 78 ? 30.447 17.665 -3.651 0.06 13.73 78 TYR A N 9
ATOM 10242 C CA . TYR A 1 78 ? 29.744 17.392 -5.043 0.06 13.87 78 TYR A CA 9
ATOM 10243 C C . TYR A 1 78 ? 30.641 17.821 -6.318 0.06 15.08 78 TYR A C 9
ATOM 10244 O O . TYR A 1 78 ? 30.202 17.620 -7.527 0.06 15.72 78 TYR A O 9
ATOM 10253 N N . GLY A 1 79 ? 31.782 18.393 -5.989 0.06 14.69 79 GLY A N 9
ATOM 10254 C CA . GLY A 1 79 ? 32.690 18.769 -7.098 0.06 17.15 79 GLY A CA 9
ATOM 10255 C C . GLY A 1 79 ? 32.234 19.816 -8.046 0.06 17.55 79 GLY A C 9
ATOM 10256 O O . GLY A 1 79 ? 32.567 19.729 -9.277 0.06 18.22 79 GLY A O 9
ATOM 10257 N N . GLN A 1 80 ? 31.387 20.676 -7.428 0.06 16.51 80 GLN A N 9
ATOM 10258 C CA . GLN A 1 80 ? 30.926 21.786 -8.285 0.06 16.15 80 GLN A CA 9
ATOM 10259 C C . GLN A 1 80 ? 31.251 23.131 -7.641 0.06 14.58 80 GLN A C 9
ATOM 10260 O O . GLN A 1 80 ? 31.318 23.260 -6.383 0.06 13.63 80 GLN A O 9
ATOM 10266 N N . PRO A 1 81 ? 31.531 24.139 -8.441 0.06 14.70 81 PRO A N 9
ATOM 10267 C CA . PRO A 1 81 ? 31.706 25.540 -7.900 0.06 13.44 81 PRO A CA 9
ATOM 10268 C C . PRO A 1 81 ? 30.295 26.150 -7.503 0.06 12.35 81 PRO A C 9
ATOM 10269 O O . PRO A 1 81 ? 29.249 25.688 -7.874 0.06 13.03 81 PRO A O 9
ATOM 10273 N N . LEU A 1 82 ? 30.535 27.094 -6.525 0.06 11.25 82 LEU A N 9
ATOM 10274 C CA . LEU A 1 82 ? 29.303 27.978 -6.255 0.06 10.56 82 LEU A CA 9
ATOM 10275 C C . LEU A 1 82 ? 29.656 29.318 -6.799 0.06 11.15 82 LEU A C 9
ATOM 10276 O O . LEU A 1 82 ? 30.767 29.696 -7.271 0.06 10.94 82 LEU A O 9
ATOM 10281 N N . HIS A 1 83 ? 28.690 30.229 -6.581 0.06 10.55 83 HIS A N 9
ATOM 10282 C CA . HIS A 1 83 ? 28.618 31.518 -7.300 0.06 9.70 83 HIS A CA 9
ATOM 10283 C C . HIS A 1 83 ? 29.178 32.579 -6.195 0.06 10.28 83 HIS A C 9
ATOM 10284 O O . HIS A 1 83 ? 28.908 32.505 -5.010 0.06 9.85 83 HIS A O 9
ATOM 10291 N N . TYR A 1 84 ? 29.801 33.536 -6.834 0.06 10.08 84 TYR A N 9
ATOM 10292 C CA . TYR A 1 84 ? 30.473 34.688 -6.188 0.06 11.36 84 TYR A CA 9
ATOM 10293 C C . TYR A 1 84 ? 29.299 35.256 -5.318 0.06 11.71 84 TYR A C 9
ATOM 10294 O O . TYR A 1 84 ? 29.511 35.488 -4.020 0.06 11.72 84 TYR A O 9
ATOM 10303 N N . LEU A 1 85 ? 28.020 35.339 -5.964 0.06 11.65 85 LEU A N 9
ATOM 10304 C CA . LEU A 1 85 ? 26.981 36.012 -5.173 0.06 11.01 85 LEU A CA 9
ATOM 10305 C C . LEU A 1 85 ? 26.492 35.072 -4.059 0.06 10.71 85 LEU A C 9
ATOM 10306 O O . LEU A 1 85 ? 26.095 35.610 -3.055 0.06 11.23 85 LEU A O 9
ATOM 10311 N N . THR A 1 86 ? 26.641 33.623 -4.096 0.06 9.36 86 THR A N 9
ATOM 10312 C CA . THR A 1 86 ? 26.250 32.788 -3.034 0.06 10.12 86 THR A CA 9
ATOM 10313 C C . THR A 1 86 ? 27.439 32.836 -1.910 0.06 9.92 86 THR A C 9
ATOM 10314 O O . THR A 1 86 ? 27.051 33.015 -0.581 0.06 11.20 86 THR A O 9
ATOM 10318 N N . ASN A 1 87 ? 28.680 32.713 -2.561 0.06 10.05 87 ASN A N 9
ATOM 10319 C CA . ASN A 1 87 ? 29.779 32.793 -1.582 0.06 10.53 87 ASN A CA 9
ATOM 10320 C C . ASN A 1 87 ? 29.863 34.082 -0.630 0.06 10.67 87 ASN A C 9
ATOM 10321 O O . ASN A 1 87 ? 30.132 33.924 0.512 0.06 12.05 87 ASN A O 9
ATOM 10326 N N . VAL A 1 88 ? 29.344 35.228 -1.225 0.06 10.72 88 VAL A N 9
ATOM 10327 C CA . VAL A 1 88 ? 29.309 36.527 -0.545 0.06 10.93 88 VAL A CA 9
ATOM 10328 C C . VAL A 1 88 ? 28.078 36.426 0.621 0.06 11.42 88 VAL A C 9
ATOM 10329 O O . VAL A 1 88 ? 28.161 36.855 1.841 0.06 12.62 88 VAL A O 9
ATOM 10333 N N . LEU A 1 89 ? 26.980 35.873 0.059 0.06 10.71 89 LEU A N 9
ATOM 10334 C CA . LEU A 1 89 ? 25.754 35.635 0.776 0.06 11.14 89 LEU A CA 9
ATOM 10335 C C . LEU A 1 89 ? 26.030 34.720 2.051 0.06 11.18 89 LEU A C 9
ATOM 10336 O O . LEU A 1 89 ? 25.615 35.168 3.203 0.06 12.26 89 LEU A O 9
ATOM 10341 N N . LEU A 1 90 ? 26.832 33.674 1.784 0.06 10.54 90 LEU A N 9
ATOM 10342 C CA . LEU A 1 90 ? 27.020 32.789 2.931 0.06 10.95 90 LEU A CA 9
ATOM 10343 C C . LEU A 1 90 ? 28.049 33.372 3.997 0.06 10.93 90 LEU A C 9
ATOM 10344 O O . LEU A 1 90 ? 27.650 32.977 5.220 0.06 10.63 90 LEU A O 9
ATOM 10349 N N . GLN A 1 91 ? 28.946 34.459 3.764 0.06 11.40 91 GLN A N 9
ATOM 10350 C CA . GLN A 1 91 ? 30.049 34.658 4.564 0.06 11.53 91 GLN A CA 9
ATOM 10351 C C . GLN A 1 91 ? 29.119 35.871 5.194 0.06 12.27 91 GLN A C 9
ATOM 10352 O O . GLN A 1 91 ? 29.280 36.019 6.476 0.06 11.83 91 GLN A O 9
ATOM 10358 N N . ARG A 1 92 ? 28.116 36.459 4.526 0.06 11.65 92 ARG A N 9
ATOM 10359 C CA . ARG A 1 92 ? 27.280 37.485 5.328 0.06 11.76 92 ARG A CA 9
ATOM 10360 C C . ARG A 1 92 ? 26.378 36.813 6.368 0.06 11.26 92 ARG A C 9
ATOM 10361 O O . ARG A 1 92 ? 26.309 37.272 7.524 0.06 11.35 92 ARG A O 9
ATOM 10369 N N . TRP A 1 93 ? 25.923 35.712 6.115 0.06 10.64 93 TRP A N 9
ATOM 10370 C CA . TRP A 1 93 ? 24.890 35.111 7.116 0.06 10.67 93 TRP A CA 9
ATOM 10371 C C . TRP A 1 93 ? 25.888 34.387 8.305 0.06 10.84 93 TRP A C 9
ATOM 10372 O O . TRP A 1 93 ? 25.177 34.370 9.500 0.06 11.65 93 TRP A O 9
ATOM 10383 N N . ASP A 1 94 ? 27.180 34.089 7.979 0.06 11.24 94 ASP A N 9
ATOM 10384 C CA . ASP A 1 94 ? 28.042 33.718 9.174 0.06 10.87 94 ASP A CA 9
ATOM 10385 C C . ASP A 1 94 ? 28.422 35.073 9.979 0.06 12.65 94 ASP A C 9
ATOM 10386 O O . ASP A 1 94 ? 27.948 35.159 11.293 0.06 13.03 94 ASP A O 9
ATOM 10391 N N . GLN A 1 95 ? 28.826 36.179 9.221 0.06 13.74 95 GLN A N 9
ATOM 10392 C CA . GLN A 1 95 ? 29.202 37.387 9.947 0.06 15.07 95 GLN A CA 9
ATOM 10393 C C . GLN A 1 95 ? 28.041 37.839 10.844 0.06 15.01 95 GLN A C 9
ATOM 10394 O O . GLN A 1 95 ? 28.028 38.347 11.933 0.06 14.52 95 GLN A O 9
ATOM 10400 N N . SER A 1 96 ? 26.789 37.637 10.296 0.06 12.96 96 SER A N 9
ATOM 10401 C CA . SER A 1 96 ? 25.670 38.238 11.026 0.06 12.79 96 SER A CA 9
ATOM 10402 C C . SER A 1 96 ? 25.432 37.746 12.444 0.06 14.76 96 SER A C 9
ATOM 10403 O O . SER A 1 96 ? 24.694 38.245 13.220 0.06 14.76 96 SER A O 9
ATOM 10406 N N . ARG A 1 97 ? 25.937 36.539 12.647 0.06 13.52 97 ARG A N 9
ATOM 10407 C CA . ARG A 1 97 ? 25.794 35.936 14.079 0.06 14.77 97 ARG A CA 9
ATOM 10408 C C . ARG A 1 97 ? 26.866 36.653 15.105 0.06 17.14 97 ARG A C 9
ATOM 10409 O O . ARG A 1 97 ? 26.397 36.470 16.229 0.06 16.28 97 ARG A O 9
ATOM 10417 N N . PHE A 1 98 ? 27.908 37.320 14.587 0.06 18.65 98 PHE A N 9
ATOM 10418 C CA . PHE A 1 98 ? 28.898 37.823 15.670 0.06 22.12 98 PHE A CA 9
ATOM 10419 C C . PHE A 1 98 ? 28.062 39.032 16.435 0.06 23.17 98 PHE A C 9
ATOM 10420 O O . PHE A 1 98 ? 27.301 39.758 16.024 0.06 21.26 98 PHE A O 9
ATOM 10428 N N . GLY A 1 99 ? 28.498 38.933 17.667 0.06 24.82 99 GLY A N 9
ATOM 10429 C CA . GLY A 1 99 ? 27.986 40.177 18.390 0.06 28.76 99 GLY A CA 9
ATOM 10430 C C . GLY A 1 99 ? 26.927 39.617 19.175 0.06 31.77 99 GLY A C 9
ATOM 10431 O O . GLY A 1 99 ? 26.301 40.427 19.945 0.06 32.26 99 GLY A O 9
ATOM 10432 N N . THR A 1 100 ? 26.458 38.419 18.976 0.06 34.31 100 THR A N 9
ATOM 10433 C CA . THR A 1 100 ? 25.357 38.032 19.701 0.06 37.77 100 THR A CA 9
ATOM 10434 C C . THR A 1 100 ? 25.616 38.003 21.279 0.06 40.85 100 THR A C 9
ATOM 10435 O O . THR A 1 100 ? 26.747 37.651 21.802 0.06 40.00 100 THR A O 9
ATOM 10439 N N . ASP A 1 101 ? 24.452 38.094 21.976 0.06 43.18 101 ASP A N 9
ATOM 10440 C CA . ASP A 1 101 ? 24.616 38.045 23.491 0.06 46.49 101 ASP A CA 9
ATOM 10441 C C . ASP A 1 101 ? 24.556 36.536 23.908 0.06 47.32 101 ASP A C 9
ATOM 10442 O O . ASP A 1 101 ? 24.791 36.260 25.031 0.06 47.31 101 ASP A O 9
ATOM 10447 N N . SER A 1 102 ? 24.284 35.605 22.915 0.06 47.79 102 SER A N 9
ATOM 10448 C CA . SER A 1 102 ? 24.190 34.258 23.419 0.06 48.39 102 SER A CA 9
ATOM 10449 C C . SER A 1 102 ? 25.589 33.640 23.519 0.06 48.01 102 SER A C 9
ATOM 10450 O O . SER A 1 102 ? 26.519 34.144 22.951 0.06 46.93 102 SER A O 9
ATOM 10453 N N . GLU A 1 103 ? 25.697 32.516 24.241 0.06 48.31 103 GLU A N 9
ATOM 10454 C CA . GLU A 1 103 ? 26.973 31.833 24.295 0.06 49.27 103 GLU A CA 9
ATOM 10455 C C . GLU A 1 103 ? 27.213 31.169 22.867 0.06 47.11 103 GLU A C 9
ATOM 10456 O O . GLU A 1 103 ? 26.295 31.021 22.206 0.06 46.59 103 GLU A O 9
ATOM 10462 N N . GLU A 1 104 ? 28.425 30.748 22.617 0.06 45.20 104 GLU A N 9
ATOM 10463 C CA . GLU A 1 104 ? 28.836 30.179 21.358 0.06 43.40 104 GLU A CA 9
ATOM 10464 C C . GLU A 1 104 ? 27.889 28.991 21.174 0.06 39.38 104 GLU A C 9
ATOM 10465 O O . GLU A 1 104 ? 27.733 28.244 22.034 0.06 38.58 104 GLU A O 9
ATOM 10471 N N . GLN A 1 105 ? 27.316 28.738 19.922 0.06 33.93 105 GLN A N 9
ATOM 10472 C CA . GLN A 1 105 ? 26.501 27.637 19.744 0.06 29.13 105 GLN A CA 9
ATOM 10473 C C . GLN A 1 105 ? 26.814 27.190 18.092 0.06 25.07 105 GLN A C 9
ATOM 10474 O O . GLN A 1 105 ? 27.170 28.048 17.277 0.06 22.52 105 GLN A O 9
ATOM 10480 N N . ARG A 1 106 ? 27.026 25.892 17.958 0.06 20.56 106 ARG A N 9
ATOM 10481 C CA . ARG A 1 106 ? 27.258 25.518 16.568 0.06 17.62 106 ARG A CA 9
ATOM 10482 C C . ARG A 1 106 ? 26.061 25.975 15.687 0.06 16.36 106 ARG A C 9
ATOM 10483 O O . ARG A 1 106 ? 25.105 25.662 15.926 0.06 15.14 106 ARG A O 9
ATOM 10491 N N . LEU A 1 107 ? 26.614 26.517 14.402 0.06 14.94 107 LEU A N 9
ATOM 10492 C CA . LEU A 1 107 ? 25.375 26.754 13.430 0.06 15.22 107 LEU A CA 9
ATOM 10493 C C . LEU A 1 107 ? 24.482 25.523 13.221 0.06 14.92 107 LEU A C 9
ATOM 10494 O O . LEU A 1 107 ? 23.194 25.974 13.003 0.06 13.71 107 LEU A O 9
ATOM 10499 N N . ASP A 1 108 ? 25.008 24.332 12.991 0.06 13.66 108 ASP A N 9
ATOM 10500 C CA . ASP A 1 108 ? 23.964 23.379 12.934 0.06 14.78 108 ASP A CA 9
ATOM 10501 C C . ASP A 1 108 ? 23.114 23.040 14.218 0.06 16.32 108 ASP A C 9
ATOM 10502 O O . ASP A 1 108 ? 22.239 22.194 14.009 0.06 17.01 108 ASP A O 9
ATOM 10507 N N . SER A 1 109 ? 23.186 23.761 15.265 0.06 16.89 109 SER A N 9
ATOM 10508 C CA . SER A 1 109 ? 22.223 23.563 16.445 0.06 17.86 109 SER A CA 9
ATOM 10509 C C . SER A 1 109 ? 21.080 24.524 16.179 0.06 16.88 109 SER A C 9
ATOM 10510 O O . SER A 1 109 ? 20.072 24.655 17.011 0.06 17.34 109 SER A O 9
ATOM 10513 N N . ILE A 1 110 ? 21.389 25.463 15.201 0.06 16.34 110 ILE A N 9
ATOM 10514 C CA . ILE A 1 110 ? 20.195 26.504 14.886 0.06 16.54 110 ILE A CA 9
ATOM 10515 C C . ILE A 1 110 ? 19.506 26.151 13.617 0.06 15.43 110 ILE A C 9
ATOM 10516 O O . ILE A 1 110 ? 18.312 26.293 13.567 0.06 15.34 110 ILE A O 9
ATOM 10521 N N . ILE A 1 111 ? 20.432 25.946 12.561 0.06 15.41 111 ILE A N 9
ATOM 10522 C CA . ILE A 1 111 ? 19.690 25.615 11.265 0.06 15.33 111 ILE A CA 9
ATOM 10523 C C . ILE A 1 111 ? 20.011 24.175 10.956 0.06 15.31 111 ILE A C 9
ATOM 10524 O O . ILE A 1 111 ? 21.204 23.884 10.882 0.06 15.49 111 ILE A O 9
ATOM 10529 N N . HIS A 1 112 ? 19.025 23.324 10.647 0.06 15.18 112 HIS A N 9
ATOM 10530 C CA . HIS A 1 112 ? 19.319 21.915 10.452 0.06 14.47 112 HIS A CA 9
ATOM 10531 C C . HIS A 1 112 ? 20.180 21.823 9.173 0.06 14.56 112 HIS A C 9
ATOM 10532 O O . HIS A 1 112 ? 19.809 22.483 8.179 0.06 13.19 112 HIS A O 9
ATOM 10539 N N . PRO A 1 113 ? 21.216 20.969 9.085 0.06 14.02 113 PRO A N 9
ATOM 10540 C CA . PRO A 1 113 ? 22.086 20.902 7.881 0.06 13.20 113 PRO A CA 9
ATOM 10541 C C . PRO A 1 113 ? 21.223 20.490 6.609 0.06 13.58 113 PRO A C 9
ATOM 10542 O O . PRO A 1 113 ? 21.737 20.865 5.534 0.06 13.80 113 PRO A O 9
ATOM 10546 N N . THR A 1 114 ? 20.096 19.673 6.749 0.06 14.53 114 THR A N 9
ATOM 10547 C CA . THR A 1 114 ? 19.287 19.334 5.573 0.06 15.22 114 THR A CA 9
ATOM 10548 C C . THR A 1 114 ? 18.737 20.600 5.019 0.06 15.88 114 THR A C 9
ATOM 10549 O O . THR A 1 114 ? 18.907 20.852 3.805 0.06 15.34 114 THR A O 9
ATOM 10553 N N . LYS A 1 115 ? 18.113 21.404 5.900 0.06 14.81 115 LYS A N 9
ATOM 10554 C CA . LYS A 1 115 ? 17.528 22.637 5.390 0.06 14.73 115 LYS A CA 9
ATOM 10555 C C . LYS A 1 115 ? 18.619 23.605 4.914 0.06 14.38 115 LYS A C 9
ATOM 10556 O O . LYS A 1 115 ? 18.448 24.344 3.884 0.06 12.50 115 LYS A O 9
ATOM 10562 N N . ALA A 1 116 ? 19.756 23.592 5.647 0.06 12.51 116 ALA A N 9
ATOM 10563 C CA . ALA A 1 116 ? 20.780 24.466 5.196 0.06 12.23 116 ALA A CA 9
ATOM 10564 C C . ALA A 1 116 ? 21.353 24.166 3.841 0.06 12.06 116 ALA A C 9
ATOM 10565 O O . ALA A 1 116 ? 21.561 25.182 3.067 0.06 11.14 116 ALA A O 9
ATOM 10567 N N . GLU A 1 117 ? 21.643 22.891 3.456 0.06 11.43 117 GLU A N 9
ATOM 10568 C CA . GLU A 1 117 ? 22.213 22.585 2.099 0.06 11.80 117 GLU A CA 9
ATOM 10569 C C . GLU A 1 117 ? 21.176 22.938 1.052 0.06 11.51 117 GLU A C 9
ATOM 10570 O O . GLU A 1 117 ? 21.514 23.407 -0.011 0.06 11.57 117 GLU A O 9
ATOM 10576 N N . ALA A 1 118 ? 19.897 22.681 1.380 0.06 11.27 118 ALA A N 9
ATOM 10577 C CA . ALA A 1 118 ? 18.901 23.059 0.428 0.06 10.86 118 ALA A CA 9
ATOM 10578 C C . ALA A 1 118 ? 18.772 24.587 -0.007 0.06 11.26 118 ALA A C 9
ATOM 10579 O O . ALA A 1 118 ? 18.761 25.079 -1.196 0.06 11.42 118 ALA A O 9
ATOM 10581 N N . THR A 1 119 ? 18.954 25.269 1.130 0.06 11.62 119 THR A N 9
ATOM 10582 C CA . THR A 1 119 ? 19.079 26.699 0.924 0.06 11.14 119 THR A CA 9
ATOM 10583 C C . THR A 1 119 ? 20.142 27.180 -0.065 0.06 11.62 119 THR A C 9
ATOM 10584 O O . THR A 1 119 ? 19.982 27.915 -1.056 0.06 11.91 119 THR A O 9
ATOM 10588 N N . ILE A 1 120 ? 21.313 26.669 0.245 0.06 10.26 120 ILE A N 9
ATOM 10589 C CA . ILE A 1 120 ? 22.416 27.083 -0.643 0.06 10.80 120 ILE A CA 9
ATOM 10590 C C . ILE A 1 120 ? 22.075 26.591 -2.169 0.06 11.32 120 ILE A C 9
ATOM 10591 O O . ILE A 1 120 ? 22.385 27.384 -3.081 0.06 10.57 120 ILE A O 9
ATOM 10596 N N . TRP A 1 121 ? 21.612 25.339 -2.480 0.06 10.53 121 TRP A N 9
ATOM 10597 C CA . TRP A 1 121 ? 21.346 24.968 -3.773 0.06 11.41 121 TRP A CA 9
ATOM 10598 C C . TRP A 1 121 ? 20.182 25.817 -4.441 0.06 11.04 121 TRP A C 9
ATOM 10599 O O . TRP A 1 121 ? 20.104 25.735 -5.575 0.06 11.46 121 TRP A O 9
ATOM 10610 N N . LEU A 1 122 ? 19.368 26.445 -3.656 0.06 11.17 122 LEU A N 9
ATOM 10611 C CA . LEU A 1 122 ? 18.337 27.238 -4.150 0.06 10.39 122 LEU A CA 9
ATOM 10612 C C . LEU A 1 122 ? 18.799 28.681 -4.490 0.06 10.52 122 LEU A C 9
ATOM 10613 O O . LEU A 1 122 ? 18.569 29.340 -5.443 0.06 11.23 122 LEU A O 9
ATOM 10618 N N . VAL A 1 123 ? 19.647 29.138 -3.595 0.06 10.52 123 VAL A N 9
ATOM 10619 C CA . VAL A 1 123 ? 20.094 30.464 -3.905 0.06 10.01 123 VAL A CA 9
ATOM 10620 C C . VAL A 1 123 ? 21.047 30.473 -5.087 0.06 10.34 123 VAL A C 9
ATOM 10621 O O . VAL A 1 123 ? 21.173 31.410 -5.741 0.06 9.69 123 VAL A O 9
ATOM 10625 N N . GLU A 1 124 ? 22.106 29.674 -5.054 0.06 9.97 124 GLU A N 9
ATOM 10626 C CA . GLU A 1 124 ? 23.173 29.567 -6.112 0.06 9.38 124 GLU A CA 9
ATOM 10627 C C . GLU A 1 124 ? 22.094 29.290 -7.497 0.06 9.87 124 GLU A C 9
ATOM 10628 O O . GLU A 1 124 ? 22.593 29.900 -8.304 0.06 9.53 124 GLU A O 9
ATOM 10634 N N . GLU A 1 125 ? 20.838 28.674 -7.646 0.06 10.51 125 GLU A N 9
ATOM 10635 C CA . GLU A 1 125 ? 20.121 28.387 -8.835 0.06 11.25 125 GLU A CA 9
ATOM 10636 C C . GLU A 1 125 ? 19.577 29.828 -9.235 0.06 11.97 125 GLU A C 9
ATOM 10637 O O . GLU A 1 125 ? 19.964 30.449 -10.152 0.06 10.46 125 GLU A O 9
ATOM 10643 N N . ILE A 1 126 ? 19.225 30.404 -8.178 0.06 10.44 126 ILE A N 9
ATOM 10644 C CA . ILE A 1 126 ? 18.880 31.811 -8.481 0.06 10.23 126 ILE A CA 9
ATOM 10645 C C . ILE A 1 126 ? 19.875 32.732 -9.073 0.06 11.27 126 ILE A C 9
ATOM 10646 O O . ILE A 1 126 ? 19.142 33.918 -9.999 0.06 8.83 126 ILE A O 9
ATOM 10651 N N . HIS A 1 127 ? 21.216 32.613 -8.477 0.06 10.94 127 HIS A N 9
ATOM 10652 C CA . HIS A 1 127 ? 22.512 33.445 -9.021 0.06 9.86 127 HIS A CA 9
ATOM 10653 C C . HIS A 1 127 ? 23.135 32.812 -10.366 0.06 11.42 127 HIS A C 9
ATOM 10654 O O . HIS A 1 127 ? 23.485 33.908 -11.054 0.06 8.86 127 HIS A O 9
ATOM 10661 N N . ARG A 1 128 ? 22.807 31.497 -10.600 0.06 12.40 128 ARG A N 9
ATOM 10662 C CA . ARG A 1 128 ? 23.065 30.908 -11.833 0.06 13.16 128 ARG A CA 9
ATOM 10663 C C . ARG A 1 128 ? 22.150 31.460 -13.039 0.06 12.95 128 ARG A C 9
ATOM 10664 O O . ARG A 1 128 ? 22.680 31.510 -14.185 0.06 13.79 128 ARG A O 9
ATOM 10672 N N . LEU A 1 129 ? 20.893 31.808 -12.721 0.06 12.49 129 LEU A N 9
ATOM 10673 C CA . LEU A 1 129 ? 19.912 31.736 -13.957 0.06 13.42 129 LEU A CA 9
ATOM 10674 C C . LEU A 1 129 ? 19.153 33.271 -13.969 0.06 14.43 129 LEU A C 9
ATOM 10675 O O . LEU A 1 129 ? 17.966 33.785 -14.728 0.06 15.83 129 LEU A O 9
ATOM 10680 N N . THR A 1 130 ? 19.858 34.105 -13.294 0.06 14.32 130 THR A N 9
ATOM 10681 C CA . THR A 1 130 ? 19.142 35.360 -13.231 0.06 12.93 130 THR A CA 9
ATOM 10682 C C . THR A 1 130 ? 19.785 36.664 -13.352 0.06 13.65 130 THR A C 9
ATOM 10683 O O . THR A 1 130 ? 19.138 37.601 -13.591 0.06 12.11 130 THR A O 9
ATOM 10687 N N . PRO A 1 131 ? 20.952 36.890 -12.839 0.06 12.21 131 PRO A N 9
ATOM 10688 C CA . PRO A 1 131 ? 21.570 38.183 -12.869 0.06 13.50 131 PRO A CA 9
ATOM 10689 C C . PRO A 1 131 ? 22.190 38.342 -14.336 0.06 13.96 131 PRO A C 9
ATOM 10690 O O . PRO A 1 131 ? 22.442 37.337 -15.081 0.06 14.79 131 PRO A O 9
ATOM 10694 N N . SER A 1 132 ? 22.265 39.635 -14.460 0.06 13.01 132 SER A N 9
ATOM 10695 C CA . SER A 1 132 ? 23.154 39.905 -15.729 0.06 13.69 132 SER A CA 9
ATOM 10696 C C . SER A 1 132 ? 24.742 40.035 -15.623 0.06 15.30 132 SER A C 9
ATOM 10697 O O . SER A 1 132 ? 25.782 40.526 -14.409 0.06 15.00 132 SER A O 9
ATOM 10700 N N . HIS A 1 133 ? 25.090 40.049 -16.964 0.06 15.77 133 HIS A N 9
ATOM 10701 C CA . HIS A 1 133 ? 26.652 40.132 -16.878 0.06 17.79 133 HIS A CA 9
ATOM 10702 C C . HIS A 1 133 ? 27.121 41.577 -16.347 0.06 17.95 133 HIS A C 9
ATOM 10703 O O . HIS A 1 133 ? 28.261 41.923 -15.498 0.06 17.53 133 HIS A O 9
ATOM 10710 N N . LEU A 1 134 ? 26.140 42.434 -16.722 0.06 16.75 134 LEU A N 9
ATOM 10711 C CA . LEU A 1 134 ? 26.307 43.891 -16.445 0.06 18.81 134 LEU A CA 9
ATOM 10712 C C . LEU A 1 134 ? 26.227 44.008 -14.887 0.06 18.77 134 LEU A C 9
ATOM 10713 O O . LEU A 1 134 ? 26.973 44.653 -14.157 0.06 17.65 134 LEU A O 9
ATOM 10718 N N . HIS A 1 135 ? 25.233 43.253 -14.293 0.06 16.89 135 HIS A N 9
ATOM 10719 C CA . HIS A 1 135 ? 25.206 43.258 -12.911 0.06 17.63 135 HIS A CA 9
ATOM 10720 C C . HIS A 1 135 ? 26.635 42.745 -12.003 0.06 15.83 135 HIS A C 9
ATOM 10721 O O . HIS A 1 135 ? 27.229 43.468 -11.071 0.06 14.25 135 HIS A O 9
ATOM 10728 N N . MET A 1 136 ? 27.191 41.550 -12.443 0.06 14.93 136 MET A N 9
ATOM 10729 C CA . MET A 1 136 ? 28.429 40.990 -11.744 0.06 16.01 136 MET A CA 9
ATOM 10730 C C . MET A 1 136 ? 29.540 42.246 -12.020 0.06 15.16 136 MET A C 9
ATOM 10731 O O . MET A 1 136 ? 30.118 42.857 -10.998 0.06 15.23 136 MET A O 9
ATOM 10736 N N . ALA A 1 137 ? 29.501 42.766 -13.217 0.06 15.55 137 ALA A N 9
ATOM 10737 C CA . ALA A 1 137 ? 30.633 43.752 -13.427 0.06 15.75 137 ALA A CA 9
ATOM 10738 C C . ALA A 1 137 ? 30.707 44.995 -12.538 0.06 16.36 137 ALA A C 9
ATOM 10739 O O . ALA A 1 137 ? 31.864 45.462 -11.673 0.06 15.98 137 ALA A O 9
ATOM 10741 N N . LEU A 1 138 ? 29.402 45.439 -12.454 0.06 15.20 138 LEU A N 9
ATOM 10742 C CA . LEU A 1 138 ? 29.224 46.521 -11.430 0.06 17.19 138 LEU A CA 9
ATOM 10743 C C . LEU A 1 138 ? 29.700 46.176 -9.882 0.06 16.52 138 LEU A C 9
ATOM 10744 O O . LEU A 1 138 ? 30.622 47.015 -8.905 0.06 15.34 138 LEU A O 9
ATOM 10749 N N . LEU A 1 139 ? 29.075 44.986 -9.564 0.06 16.35 139 LEU A N 9
ATOM 10750 C CA . LEU A 1 139 ? 29.503 44.527 -8.075 0.06 17.72 139 LEU A CA 9
ATOM 10751 C C . LEU A 1 139 ? 31.185 44.341 -8.031 0.06 17.78 139 LEU A C 9
ATOM 10752 O O . LEU A 1 139 ? 32.004 44.550 -6.927 0.06 18.71 139 LEU A O 9
ATOM 10757 N N . TRP A 1 140 ? 31.717 43.770 -9.170 0.06 17.99 140 TRP A N 9
ATOM 10758 C CA . TRP A 1 140 ? 33.091 43.485 -8.975 0.06 16.44 140 TRP A CA 9
ATOM 10759 C C . TRP A 1 140 ? 33.902 44.832 -9.137 0.06 17.89 140 TRP A C 9
ATOM 10760 O O . TRP A 1 140 ? 34.940 45.104 -8.488 0.06 17.20 140 TRP A O 9
ATOM 10771 N N . ARG A 1 141 ? 33.239 45.726 -9.840 0.06 18.90 141 ARG A N 9
ATOM 10772 C CA . ARG A 1 141 ? 33.882 47.033 -9.986 0.06 21.65 141 ARG A CA 9
ATOM 10773 C C . ARG A 1 141 ? 33.883 47.695 -8.525 0.06 23.17 141 ARG A C 9
ATOM 10774 O O . ARG A 1 141 ? 34.852 48.354 -8.155 0.06 23.39 141 ARG A O 9
ATOM 10782 N N . SER A 1 142 ? 32.889 47.430 -7.699 0.06 23.76 142 SER A N 9
ATOM 10783 C CA . SER A 1 142 ? 32.948 48.176 -6.491 0.06 25.39 142 SER A CA 9
ATOM 10784 C C . SER A 1 142 ? 33.539 47.300 -5.456 0.06 25.36 142 SER A C 9
ATOM 10785 O O . SER A 1 142 ? 33.660 47.697 -4.337 0.06 25.66 142 SER A O 9
ATOM 10788 N N . ASP A 1 143 ? 33.895 45.955 -5.839 0.06 23.50 143 ASP A N 9
ATOM 10789 C CA . ASP A 1 143 ? 34.354 45.001 -4.702 0.06 23.16 143 ASP A CA 9
ATOM 10790 C C . ASP A 1 143 ? 35.796 44.711 -5.295 0.06 23.56 143 ASP A C 9
ATOM 10791 O O . ASP A 1 143 ? 36.009 43.835 -6.061 0.06 20.92 143 ASP A O 9
ATOM 10796 N N . PRO A 1 144 ? 36.667 45.256 -4.554 0.06 25.50 144 PRO A N 9
ATOM 10797 C CA . PRO A 1 144 ? 38.099 45.127 -4.935 0.06 25.85 144 PRO A CA 9
ATOM 10798 C C . PRO A 1 144 ? 38.637 43.722 -4.585 0.06 24.67 144 PRO A C 9
ATOM 10799 O O . PRO A 1 144 ? 39.618 43.239 -5.260 0.06 24.52 144 PRO A O 9
ATOM 10803 N N . MET A 1 145 ? 37.799 42.972 -3.878 0.06 22.32 145 MET A N 9
ATOM 10804 C CA . MET A 1 145 ? 38.162 41.560 -3.461 0.06 21.74 145 MET A CA 9
ATOM 10805 C C . MET A 1 145 ? 37.328 40.399 -4.146 0.06 18.34 145 MET A C 9
ATOM 10806 O O . MET A 1 145 ? 37.282 39.141 -3.759 0.06 17.26 145 MET A O 9
ATOM 10811 N N . TYR A 1 146 ? 36.835 40.717 -5.268 0.06 16.97 146 TYR A N 9
ATOM 10812 C CA . TYR A 1 146 ? 35.747 39.871 -5.890 0.06 16.24 146 TYR A CA 9
ATOM 10813 C C . TYR A 1 146 ? 36.223 38.547 -6.334 0.06 16.94 146 TYR A C 9
ATOM 10814 O O . TYR A 1 146 ? 35.582 37.603 -6.263 0.06 15.61 146 TYR A O 9
ATOM 10823 N N . HIS A 1 147 ? 37.597 38.552 -6.676 0.06 15.25 147 HIS A N 9
ATOM 10824 C CA . HIS A 1 147 ? 38.119 37.309 -7.076 0.06 15.90 147 HIS A CA 9
ATOM 10825 C C . HIS A 1 147 ? 38.184 36.253 -6.009 0.06 14.66 147 HIS A C 9
ATOM 10826 O O . HIS A 1 147 ? 38.279 35.031 -6.278 0.06 14.69 147 HIS A O 9
ATOM 10833 N N . SER A 1 148 ? 38.181 36.808 -4.849 0.06 14.94 148 SER A N 9
ATOM 10834 C CA . SER A 1 148 ? 38.227 35.975 -3.786 0.06 16.27 148 SER A CA 9
ATOM 10835 C C . SER A 1 148 ? 37.007 35.132 -3.427 0.06 14.85 148 SER A C 9
ATOM 10836 O O . SER A 1 148 ? 37.043 34.006 -2.897 0.06 15.18 148 SER A O 9
ATOM 10839 N N . PHE A 1 149 ? 35.979 35.674 -4.086 0.06 14.94 149 PHE A N 9
ATOM 10840 C CA . PHE A 1 149 ? 34.726 34.991 -3.847 0.06 14.08 149 PHE A CA 9
ATOM 10841 C C . PHE A 1 149 ? 34.309 34.272 -5.088 0.06 13.47 149 PHE A C 9
ATOM 10842 O O . PHE A 1 149 ? 33.192 33.988 -5.328 0.06 13.58 149 PHE A O 9
ATOM 10850 N N . ILE A 1 150 ? 35.334 33.891 -5.956 0.06 13.67 150 ILE A N 9
ATOM 10851 C CA . ILE A 1 150 ? 35.137 33.149 -7.104 0.06 13.53 150 ILE A CA 9
ATOM 10852 C C . ILE A 1 150 ? 35.886 31.717 -6.985 0.06 14.11 150 ILE A C 9
ATOM 10853 O O . ILE A 1 150 ? 37.128 31.484 -6.657 0.06 12.60 150 ILE A O 9
ATOM 10858 N N . ASP A 1 151 ? 35.091 30.786 -7.436 0.06 14.13 151 ASP A N 9
ATOM 10859 C CA . ASP A 1 151 ? 35.682 29.434 -7.225 0.06 15.10 151 ASP A CA 9
ATOM 10860 C C . ASP A 1 151 ? 36.775 29.131 -8.451 0.06 16.29 151 ASP A C 9
ATOM 10861 O O . ASP A 1 151 ? 36.667 29.674 -9.503 0.06 15.16 151 ASP A O 9
ATOM 10866 N N . PRO A 1 152 ? 37.730 28.197 -8.102 0.06 18.35 152 PRO A N 9
ATOM 10867 C CA . PRO A 1 152 ? 38.652 27.837 -9.200 0.06 19.84 152 PRO A CA 9
ATOM 10868 C C . PRO A 1 152 ? 37.899 26.963 -10.014 0.06 22.13 152 PRO A C 9
ATOM 10869 O O . PRO A 1 152 ? 36.747 26.483 -9.755 0.06 20.63 152 PRO A O 9
ATOM 10873 N N . ILE A 1 153 ? 38.521 26.687 -11.240 0.06 24.47 153 ILE A N 9
ATOM 10874 C CA . ILE A 1 153 ? 37.995 25.590 -12.016 0.06 27.17 153 ILE A CA 9
ATOM 10875 C C . ILE A 1 153 ? 38.047 24.191 -11.400 0.06 27.38 153 ILE A C 9
ATOM 10876 O O . ILE A 1 153 ? 39.163 23.928 -10.618 0.06 26.52 153 ILE A O 9
ATOM 10881 N N . PHE A 1 154 ? 36.950 23.440 -11.556 0.06 27.69 154 PHE A N 9
ATOM 10882 C CA . PHE A 1 154 ? 36.815 22.096 -10.905 0.06 30.60 154 PHE A CA 9
ATOM 10883 C C . PHE A 1 154 ? 37.077 21.093 -12.051 0.06 35.47 154 PHE A C 9
ATOM 10884 O O . PHE A 1 154 ? 36.508 21.184 -13.108 0.06 34.43 154 PHE A O 9
ATOM 10892 N N . PRO A 1 155 ? 37.855 20.063 -11.614 0.06 40.67 155 PRO A N 9
ATOM 10893 C CA . PRO A 1 155 ? 38.270 19.049 -12.603 0.06 45.07 155 PRO A CA 9
ATOM 10894 C C . PRO A 1 155 ? 37.115 18.336 -13.063 0.06 47.72 155 PRO A C 9
ATOM 10895 O O . PRO A 1 155 ? 35.981 18.557 -12.597 0.06 49.25 155 PRO A O 9
ATOM 10899 N N . GLU A 1 156 ? 37.404 17.397 -13.933 0.06 49.73 156 GLU A N 9
ATOM 10900 C CA . GLU A 1 156 ? 36.370 16.541 -14.483 0.06 49.98 156 GLU A CA 9
ATOM 10901 C C . GLU A 1 156 ? 35.674 15.898 -13.372 0.06 48.59 156 GLU A C 9
ATOM 10902 O O . GLU A 1 156 ? 34.510 16.309 -13.076 0.06 49.30 156 GLU A O 9
ATOM 11143 N N . GLY A 1 36 ? 31.793 49.790 -19.291 0.06 40.83 36 GLY A N 10
ATOM 11144 C CA . GLY A 1 36 ? 32.650 48.485 -19.968 0.06 38.90 36 GLY A CA 10
ATOM 11145 C C . GLY A 1 36 ? 33.676 47.548 -19.223 0.06 36.37 36 GLY A C 10
ATOM 11146 O O . GLY A 1 36 ? 34.177 46.394 -19.751 0.06 35.65 36 GLY A O 10
ATOM 11147 N N . SER A 1 37 ? 34.180 48.223 -18.098 0.06 34.21 37 SER A N 10
ATOM 11148 C CA . SER A 1 37 ? 35.363 47.590 -17.204 0.06 31.03 37 SER A CA 10
ATOM 11149 C C . SER A 1 37 ? 34.765 46.157 -16.735 0.06 27.29 37 SER A C 10
ATOM 11150 O O . SER A 1 37 ? 33.482 46.162 -16.243 0.06 24.91 37 SER A O 10
ATOM 11153 N N . LEU A 1 38 ? 35.647 45.136 -16.712 0.06 23.25 38 LEU A N 10
ATOM 11154 C CA . LEU A 1 38 ? 35.218 43.783 -16.306 0.06 22.29 38 LEU A CA 10
ATOM 11155 C C . LEU A 1 38 ? 34.133 43.163 -17.126 0.06 22.09 38 LEU A C 10
ATOM 11156 O O . LEU A 1 38 ? 33.665 41.974 -16.766 0.06 20.16 38 LEU A O 10
ATOM 11161 N N . LEU A 1 39 ? 33.665 43.651 -18.206 0.06 22.41 39 LEU A N 10
ATOM 11162 C CA . LEU A 1 39 ? 32.512 43.042 -18.959 0.06 23.36 39 LEU A CA 10
ATOM 11163 C C . LEU A 1 39 ? 32.965 41.778 -19.650 0.06 22.30 39 LEU A C 10
ATOM 11164 O O . LEU A 1 39 ? 32.215 40.758 -19.705 0.06 21.42 39 LEU A O 10
ATOM 11169 N N . ARG A 1 40 ? 34.235 41.630 -20.111 0.06 22.00 40 ARG A N 10
ATOM 11170 C CA . ARG A 1 40 ? 34.640 40.355 -20.704 0.06 22.03 40 ARG A CA 10
ATOM 11171 C C . ARG A 1 40 ? 34.620 39.289 -19.701 0.06 19.81 40 ARG A C 10
ATOM 11172 O O . ARG A 1 40 ? 34.209 38.184 -19.876 0.06 19.33 40 ARG A O 10
ATOM 11180 N N . ARG A 1 41 ? 35.152 39.733 -18.600 0.06 18.10 41 ARG A N 10
ATOM 11181 C CA . ARG A 1 41 ? 35.305 38.584 -17.679 0.06 15.84 41 ARG A CA 10
ATOM 11182 C C . ARG A 1 41 ? 33.897 38.255 -16.921 0.06 15.59 41 ARG A C 10
ATOM 11183 O O . ARG A 1 41 ? 33.645 37.108 -16.852 0.06 12.84 41 ARG A O 10
ATOM 11191 N N . ALA A 1 42 ? 33.148 39.401 -16.832 0.06 14.44 42 ALA A N 10
ATOM 11192 C CA . ALA A 1 42 ? 31.781 39.097 -16.044 0.06 14.90 42 ALA A CA 10
ATOM 11193 C C . ALA A 1 42 ? 31.005 38.412 -17.085 0.06 15.22 42 ALA A C 10
ATOM 11194 O O . ALA A 1 42 ? 30.243 37.290 -16.551 0.06 14.07 42 ALA A O 10
ATOM 11196 N N . GLU A 1 43 ? 31.134 38.771 -18.431 0.06 16.09 43 GLU A N 10
ATOM 11197 C CA . GLU A 1 43 ? 30.196 38.202 -19.329 0.06 17.78 43 GLU A CA 10
ATOM 11198 C C . GLU A 1 43 ? 30.543 36.516 -19.548 0.06 15.34 43 GLU A C 10
ATOM 11199 O O . GLU A 1 43 ? 29.480 35.593 -19.897 0.06 15.78 43 GLU A O 10
ATOM 11205 N N . MET A 1 44 ? 31.973 36.196 -19.581 0.06 15.01 44 MET A N 10
ATOM 11206 C CA . MET A 1 44 ? 32.408 34.821 -19.592 0.06 15.12 44 MET A CA 10
ATOM 11207 C C . MET A 1 44 ? 31.992 34.160 -18.394 0.06 15.32 44 MET A C 10
ATOM 11208 O O . MET A 1 44 ? 31.611 32.963 -18.546 0.06 13.82 44 MET A O 10
ATOM 11213 N N . TYR A 1 45 ? 32.101 34.895 -17.227 0.06 13.38 45 TYR A N 10
ATOM 11214 C CA . TYR A 1 45 ? 31.725 34.051 -16.094 0.06 13.16 45 TYR A CA 10
ATOM 11215 C C . TYR A 1 45 ? 30.201 33.492 -15.931 0.06 12.97 45 TYR A C 10
ATOM 11216 O O . TYR A 1 45 ? 30.060 32.370 -15.462 0.06 11.97 45 TYR A O 10
ATOM 11225 N N . GLN A 1 46 ? 29.314 34.433 -16.438 0.06 13.43 46 GLN A N 10
ATOM 11226 C CA . GLN A 1 46 ? 27.852 34.153 -16.302 0.06 13.58 46 GLN A CA 10
ATOM 11227 C C . GLN A 1 46 ? 27.503 32.900 -17.129 0.06 15.33 46 GLN A C 10
ATOM 11228 O O . GLN A 1 46 ? 26.730 32.045 -16.822 0.06 14.56 46 GLN A O 10
ATOM 11234 N N . ASP A 1 47 ? 28.179 32.921 -18.332 0.06 15.50 47 ASP A N 10
ATOM 11235 C CA . ASP A 1 47 ? 27.864 31.865 -19.328 0.06 17.05 47 ASP A CA 10
ATOM 11236 C C . ASP A 1 47 ? 28.452 30.520 -18.756 0.06 15.94 47 ASP A C 10
ATOM 11237 O O . ASP A 1 47 ? 27.656 29.529 -18.878 0.06 17.02 47 ASP A O 10
ATOM 11242 N N . TYR A 1 48 ? 29.492 30.451 -18.006 0.06 14.44 48 TYR A N 10
ATOM 11243 C CA . TYR A 1 48 ? 29.861 29.152 -17.526 0.06 15.15 48 TYR A CA 10
ATOM 11244 C C . TYR A 1 48 ? 28.892 28.639 -16.383 0.06 15.45 48 TYR A C 10
ATOM 11245 O O . TYR A 1 48 ? 28.360 27.508 -16.486 0.06 15.12 48 TYR A O 10
ATOM 11254 N N . MET A 1 49 ? 28.683 29.558 -15.412 0.06 14.54 49 MET A N 10
ATOM 11255 C CA . MET A 1 49 ? 27.927 28.998 -14.231 0.06 13.62 49 MET A CA 10
ATOM 11256 C C . MET A 1 49 ? 26.441 28.606 -14.626 0.06 14.15 49 MET A C 10
ATOM 11257 O O . MET A 1 49 ? 25.948 27.670 -13.964 0.06 14.68 49 MET A O 10
ATOM 11262 N N . LYS A 1 50 ? 25.819 29.297 -15.545 0.06 14.64 50 LYS A N 10
ATOM 11263 C CA . LYS A 1 50 ? 24.432 28.989 -15.876 0.06 15.14 50 LYS A CA 10
ATOM 11264 C C . LYS A 1 50 ? 24.403 27.581 -16.423 0.06 16.44 50 LYS A C 10
ATOM 11265 O O . LYS A 1 50 ? 23.333 26.941 -16.195 0.06 16.53 50 LYS A O 10
ATOM 11271 N N . GLN A 1 51 ? 25.473 27.068 -17.005 0.06 17.56 51 GLN A N 10
ATOM 11272 C CA . GLN A 1 51 ? 25.481 25.768 -17.478 0.06 19.52 51 GLN A CA 10
ATOM 11273 C C . GLN A 1 51 ? 25.765 24.671 -16.510 0.06 19.18 51 GLN A C 10
ATOM 11274 O O . GLN A 1 51 ? 25.655 23.421 -16.867 0.06 18.54 51 GLN A O 10
ATOM 11280 N N . VAL A 1 52 ? 26.150 25.015 -15.281 0.06 17.64 52 VAL A N 10
ATOM 11281 C CA . VAL A 1 52 ? 26.535 23.905 -14.357 0.06 17.19 52 VAL A CA 10
ATOM 11282 C C . VAL A 1 52 ? 25.172 23.461 -13.780 0.06 17.17 52 VAL A C 10
ATOM 11283 O O . VAL A 1 52 ? 24.425 24.261 -13.126 0.06 15.54 52 VAL A O 10
ATOM 11287 N N . PRO A 1 53 ? 24.854 22.212 -13.904 0.06 17.10 53 PRO A N 10
ATOM 11288 C CA . PRO A 1 53 ? 23.573 21.750 -13.457 0.06 16.56 53 PRO A CA 10
ATOM 11289 C C . PRO A 1 53 ? 23.560 21.643 -11.892 0.06 16.67 53 PRO A C 10
ATOM 11290 O O . PRO A 1 53 ? 24.623 21.379 -11.300 0.06 16.68 53 PRO A O 10
ATOM 11294 N N . ILE A 1 54 ? 22.368 21.824 -11.286 0.06 15.95 54 ILE A N 10
ATOM 11295 C CA . ILE A 1 54 ? 22.154 21.635 -9.900 0.06 15.67 54 ILE A CA 10
ATOM 11296 C C . ILE A 1 54 ? 22.062 20.159 -9.632 0.06 16.67 54 ILE A C 10
ATOM 11297 O O . ILE A 1 54 ? 21.186 19.450 -10.272 0.06 15.99 54 ILE A O 10
ATOM 11302 N N . PRO A 1 55 ? 22.792 19.625 -8.717 0.06 16.28 55 PRO A N 10
ATOM 11303 C CA . PRO A 1 55 ? 22.704 18.194 -8.526 0.06 17.84 55 PRO A CA 10
ATOM 11304 C C . PRO A 1 55 ? 21.254 17.759 -8.092 0.06 21.04 55 PRO A C 10
ATOM 11305 O O . PRO A 1 55 ? 20.557 18.457 -7.361 0.06 20.50 55 PRO A O 10
ATOM 11309 N N . THR A 1 56 ? 20.750 16.711 -8.785 0.06 24.62 56 THR A N 10
ATOM 11310 C CA . THR A 1 56 ? 19.524 16.168 -8.426 0.06 28.32 56 THR A CA 10
ATOM 11311 C C . THR A 1 56 ? 19.637 15.029 -7.448 0.06 28.51 56 THR A C 10
ATOM 11312 O O . THR A 1 56 ? 18.769 14.931 -6.651 0.06 29.37 56 THR A O 10
ATOM 11316 N N . ASN A 1 57 ? 20.766 14.387 -7.452 0.06 27.28 57 ASN A N 10
ATOM 11317 C CA . ASN A 1 57 ? 20.879 13.317 -6.367 0.06 28.73 57 ASN A CA 10
ATOM 11318 C C . ASN A 1 57 ? 21.803 13.866 -5.180 0.06 26.39 57 ASN A C 10
ATOM 11319 O O . ASN A 1 57 ? 23.064 14.113 -5.491 0.06 26.72 57 ASN A O 10
ATOM 11324 N N . ARG A 1 58 ? 21.113 13.917 -4.070 0.06 23.44 58 ARG A N 10
ATOM 11325 C CA . ARG A 1 58 ? 21.788 14.528 -2.859 0.06 22.76 58 ARG A CA 10
ATOM 11326 C C . ARG A 1 58 ? 22.199 13.444 -1.878 0.06 21.96 58 ARG A C 10
ATOM 11327 O O . ARG A 1 58 ? 21.627 12.303 -1.628 0.06 21.03 58 ARG A O 10
ATOM 11335 N N . GLY A 1 59 ? 23.313 13.841 -1.228 0.06 19.44 59 GLY A N 10
ATOM 11336 C CA . GLY A 1 59 ? 23.874 12.943 -0.135 0.06 18.63 59 GLY A CA 10
ATOM 11337 C C . GLY A 1 59 ? 23.337 13.157 1.173 0.06 18.79 59 GLY A C 10
ATOM 11338 O O . GLY A 1 59 ? 22.276 13.836 1.364 0.06 18.91 59 GLY A O 10
ATOM 11339 N N . SER A 1 60 ? 23.955 12.676 2.259 0.06 18.00 60 SER A N 10
ATOM 11340 C CA . SER A 1 60 ? 23.385 12.770 3.624 0.06 18.26 60 SER A CA 10
ATOM 11341 C C . SER A 1 60 ? 23.655 14.124 4.237 0.06 16.31 60 SER A C 10
ATOM 11342 O O . SER A 1 60 ? 24.518 14.995 3.756 0.06 15.19 60 SER A O 10
ATOM 11345 N N . LEU A 1 61 ? 22.992 14.254 5.372 0.06 16.56 61 LEU A N 10
ATOM 11346 C CA . LEU A 1 61 ? 23.304 15.524 6.076 0.06 16.86 61 LEU A CA 10
ATOM 11347 C C . LEU A 1 61 ? 24.767 15.928 6.357 0.06 15.53 61 LEU A C 10
ATOM 11348 O O . LEU A 1 61 ? 25.823 15.155 6.685 0.06 14.82 61 LEU A O 10
ATOM 11353 N N . ILE A 1 62 ? 24.965 17.220 6.191 0.06 14.44 62 ILE A N 10
ATOM 11354 C CA . ILE A 1 62 ? 26.437 17.708 6.392 0.06 13.61 62 ILE A CA 10
ATOM 11355 C C . ILE A 1 62 ? 26.643 18.617 7.593 0.06 14.62 62 ILE A C 10
ATOM 11356 O O . ILE A 1 62 ? 26.736 19.920 7.511 0.06 12.5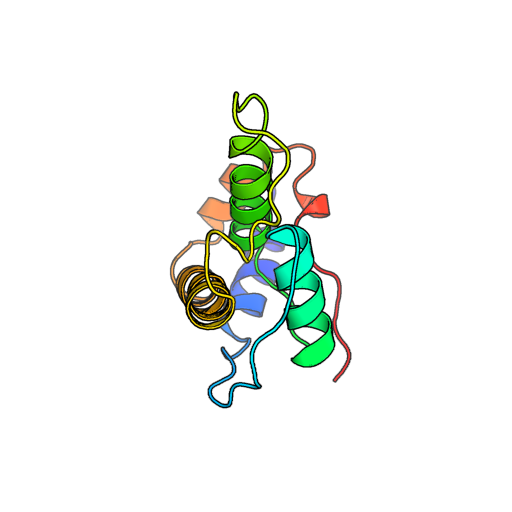0 62 ILE A O 10
ATOM 11361 N N . PRO A 1 63 ? 27.188 17.970 8.710 0.06 13.06 63 PRO A N 10
ATOM 11362 C CA . PRO A 1 63 ? 27.423 18.816 9.829 0.06 12.45 63 PRO A CA 10
ATOM 11363 C C . PRO A 1 63 ? 28.240 20.119 9.529 0.06 12.93 63 PRO A C 10
ATOM 11364 O O . PRO A 1 63 ? 29.191 20.152 8.946 0.06 12.39 63 PRO A O 10
ATOM 11368 N N . PHE A 1 64 ? 27.858 21.285 10.023 0.06 12.35 64 PHE A N 10
ATOM 11369 C CA . PHE A 1 64 ? 28.880 22.359 9.664 0.06 12.18 64 PHE A CA 10
ATOM 11370 C C . PHE A 1 64 ? 28.809 23.335 10.773 0.06 11.79 64 PHE A C 10
ATOM 11371 O O . PHE A 1 64 ? 27.791 23.480 11.652 0.06 12.10 64 PHE A O 10
ATOM 11379 N N . THR A 1 65 ? 29.787 24.255 10.703 0.06 11.80 65 THR A N 10
ATOM 11380 C CA . THR A 1 65 ? 29.763 25.222 11.812 0.06 13.13 65 THR A CA 10
ATOM 11381 C C . THR A 1 65 ? 29.909 26.623 11.351 0.06 12.28 65 THR A C 10
ATOM 11382 O O . THR A 1 65 ? 29.982 27.668 12.036 0.06 12.66 65 THR A O 10
ATOM 11386 N N . SER A 1 66 ? 29.809 26.726 10.006 0.06 12.01 66 SER A N 10
ATOM 11387 C CA . SER A 1 66 ? 29.731 28.088 9.364 0.06 11.40 66 SER A CA 10
ATOM 11388 C C . SER A 1 66 ? 29.098 27.796 7.999 0.06 11.58 66 SER A C 10
ATOM 11389 O O . SER A 1 66 ? 29.270 26.715 7.427 0.06 11.70 66 SER A O 10
ATOM 11392 N N . TRP A 1 67 ? 28.536 28.943 7.398 0.06 11.26 67 TRP A N 10
ATOM 11393 C CA . TRP A 1 67 ? 28.072 28.763 5.969 0.06 11.30 67 TRP A CA 10
ATOM 11394 C C . TRP A 1 67 ? 29.274 28.689 5.140 0.06 11.34 67 TRP A C 10
ATOM 11395 O O . TRP A 1 67 ? 29.278 27.892 4.094 0.06 9.78 67 TRP A O 10
ATOM 11406 N N . VAL A 1 68 ? 30.305 29.461 5.671 0.06 12.03 68 VAL A N 10
ATOM 11407 C CA . VAL A 1 68 ? 31.525 29.178 4.727 0.06 13.15 68 VAL A CA 10
ATOM 11408 C C . VAL A 1 68 ? 31.858 27.718 4.583 0.06 12.96 68 VAL A C 10
ATOM 11409 O O . VAL A 1 68 ? 32.379 27.168 3.607 0.06 11.61 68 VAL A O 10
ATOM 11413 N N . GLY A 1 69 ? 31.872 27.293 5.769 0.06 12.68 69 GLY A N 10
ATOM 11414 C CA . GLY A 1 69 ? 32.227 25.842 5.943 0.06 13.05 69 GLY A CA 10
ATOM 11415 C C . GLY A 1 69 ? 31.545 24.711 5.214 0.06 12.88 69 GLY A C 10
ATOM 11416 O O . GLY A 1 69 ? 32.171 23.983 4.473 0.06 12.83 69 GLY A O 10
ATOM 11417 N N . LEU A 1 70 ? 30.153 24.978 5.328 0.06 11.93 70 LEU A N 10
ATOM 11418 C CA . LEU A 1 70 ? 29.223 24.179 4.701 0.06 12.07 70 LEU A CA 10
ATOM 11419 C C . LEU A 1 70 ? 29.491 24.403 3.249 0.06 12.30 70 LEU A C 10
ATOM 11420 O O . LEU A 1 70 ? 29.523 23.341 2.586 0.06 10.79 70 LEU A O 10
ATOM 11425 N N . SER A 1 71 ? 29.872 25.632 2.760 0.06 12.26 71 SER A N 10
ATOM 11426 C CA . SER A 1 71 ? 30.098 25.582 1.305 0.06 12.44 71 SER A CA 10
ATOM 11427 C C . SER A 1 71 ? 31.287 24.787 0.861 0.06 12.01 71 SER A C 10
ATOM 11428 O O . SER A 1 71 ? 31.254 24.210 -0.238 0.06 12.41 71 SER A O 10
ATOM 11431 N N . ILE A 1 72 ? 32.229 24.850 1.846 0.06 12.15 72 ILE A N 10
ATOM 11432 C CA . ILE A 1 72 ? 33.467 24.030 1.403 0.06 12.19 72 ILE A CA 10
ATOM 11433 C C . ILE A 1 72 ? 33.061 22.566 1.429 0.06 11.78 72 ILE A C 10
ATOM 11434 O O . ILE A 1 72 ? 33.540 21.923 0.451 0.06 11.53 72 ILE A O 10
ATOM 11439 N N . SER A 1 73 ? 32.326 22.030 2.373 0.06 11.84 73 SER A N 10
ATOM 11440 C CA . SER A 1 73 ? 31.931 20.672 2.230 0.06 12.76 73 SER A CA 10
ATOM 11441 C C . SER A 1 73 ? 31.197 20.178 0.964 0.06 13.24 73 SER A C 10
ATOM 11442 O O . SER A 1 73 ? 31.460 19.237 0.315 0.06 12.87 73 SER A O 10
ATOM 11445 N N . MET A 1 74 ? 30.142 21.097 0.608 0.06 12.36 74 MET A N 10
ATOM 11446 C CA . MET A 1 74 ? 29.264 20.745 -0.532 0.06 12.69 74 MET A CA 10
ATOM 11447 C C . MET A 1 74 ? 30.206 20.818 -1.803 0.06 12.66 74 MET A C 10
ATOM 11448 O O . MET A 1 74 ? 30.028 19.946 -2.717 0.06 12.91 74 MET A O 10
ATOM 11453 N N . LYS A 1 75 ? 31.210 21.800 -1.925 0.06 12.45 75 LYS A N 10
ATOM 11454 C CA . LYS A 1 75 ? 32.191 21.802 -3.048 0.06 13.87 75 LYS A CA 10
ATOM 11455 C C . LYS A 1 75 ? 33.107 20.471 -2.981 0.06 14.48 75 LYS A C 10
ATOM 11456 O O . LYS A 1 75 ? 33.291 19.918 -4.058 0.06 14.63 75 LYS A O 10
ATOM 11462 N N . GLN A 1 76 ? 33.644 20.202 -1.756 0.06 13.64 76 GLN A N 10
ATOM 11463 C CA . GLN A 1 76 ? 34.506 18.868 -1.732 0.06 14.86 76 GLN A CA 10
ATOM 11464 C C . GLN A 1 76 ? 33.476 17.777 -2.183 0.06 15.28 76 GLN A C 10
ATOM 11465 O O . GLN A 1 76 ? 34.151 16.903 -3.069 0.06 13.84 76 GLN A O 10
ATOM 11471 N N . LEU A 1 77 ? 32.238 17.615 -1.650 0.06 14.78 77 LEU A N 10
ATOM 11472 C CA . LEU A 1 77 ? 31.616 16.376 -2.062 0.06 14.96 77 LEU A CA 10
ATOM 11473 C C . LEU A 1 77 ? 31.085 16.445 -3.379 0.06 15.32 77 LEU A C 10
ATOM 11474 O O . LEU A 1 77 ? 31.156 15.376 -4.191 0.06 15.03 77 LEU A O 10
ATOM 11479 N N . TYR A 1 78 ? 30.451 17.705 -3.600 0.06 13.67 78 TYR A N 10
ATOM 11480 C CA . TYR A 1 78 ? 29.739 17.377 -5.001 0.06 13.87 78 TYR A CA 10
ATOM 11481 C C . TYR A 1 78 ? 30.637 17.808 -6.276 0.06 15.09 78 TYR A C 10
ATOM 11482 O O . TYR A 1 78 ? 30.204 17.588 -7.495 0.06 15.75 78 TYR A O 10
ATOM 11491 N N . GLY A 1 79 ? 31.781 18.384 -5.953 0.06 14.71 79 GLY A N 10
ATOM 11492 C CA . GLY A 1 79 ? 32.681 18.749 -7.071 0.06 17.18 79 GLY A CA 10
ATOM 11493 C C . GLY A 1 79 ? 32.211 19.766 -8.025 0.06 17.59 79 GLY A C 10
ATOM 11494 O O . GLY A 1 79 ? 32.539 19.672 -9.255 0.06 18.24 79 GLY A O 10
ATOM 11495 N N . GLN A 1 80 ? 31.364 20.632 -7.401 0.06 16.49 80 GLN A N 10
ATOM 11496 C CA . GLN A 1 80 ? 30.912 21.748 -8.269 0.06 16.17 80 GLN A CA 10
ATOM 11497 C C . GLN A 1 80 ? 31.235 23.091 -7.616 0.06 14.59 80 GLN A C 10
ATOM 11498 O O . GLN A 1 80 ? 31.293 23.207 -6.360 0.06 13.63 80 GLN A O 10
ATOM 11504 N N . PRO A 1 81 ? 31.526 24.110 -8.397 0.06 14.68 81 PRO A N 10
ATOM 11505 C CA . PRO A 1 81 ? 31.713 25.519 -7.874 0.06 13.50 81 PRO A CA 10
ATOM 11506 C C . PRO A 1 81 ? 30.309 26.135 -7.515 0.06 12.42 81 PRO A C 10
ATOM 11507 O O . PRO A 1 81 ? 29.307 25.730 -8.011 0.06 13.16 81 PRO A O 10
ATOM 11511 N N . LEU A 1 82 ? 30.504 27.056 -6.513 0.06 11.20 82 LEU A N 10
ATOM 11512 C CA . LEU A 1 82 ? 29.269 27.932 -6.285 0.06 10.64 82 LEU A CA 10
ATOM 11513 C C . LEU A 1 82 ? 29.585 29.298 -6.861 0.06 11.18 82 LEU A C 10
ATOM 11514 O O . LEU A 1 82 ? 30.719 29.793 -7.121 0.06 11.22 82 LEU A O 10
ATOM 11519 N N . HIS A 1 83 ? 28.471 30.082 -7.101 0.06 10.77 83 HIS A N 10
ATOM 11520 C CA . HIS A 1 83 ? 28.605 31.409 -7.710 0.06 9.86 83 HIS A CA 10
ATOM 11521 C C . HIS A 1 83 ? 29.142 32.471 -6.667 0.06 10.55 83 HIS A C 10
ATOM 11522 O O . HIS A 1 83 ? 28.866 32.401 -5.522 0.06 9.94 83 HIS A O 10
ATOM 11529 N N . TYR A 1 84 ? 29.792 33.457 -7.276 0.06 10.10 84 TYR A N 10
ATOM 11530 C CA . TYR A 1 84 ? 30.287 34.635 -6.466 0.06 11.70 84 TYR A CA 10
ATOM 11531 C C . TYR A 1 84 ? 29.163 35.123 -5.491 0.06 11.80 84 TYR A C 10
ATOM 11532 O O . TYR A 1 84 ? 29.405 35.350 -4.291 0.06 11.77 84 TYR A O 10
ATOM 11541 N N . LEU A 1 85 ? 27.906 35.259 -6.102 0.06 11.61 85 LEU A N 10
ATOM 11542 C CA . LEU A 1 85 ? 26.892 35.875 -5.263 0.06 11.13 85 LEU A CA 10
ATOM 11543 C C . LEU A 1 85 ? 26.470 34.968 -4.151 0.06 10.65 85 LEU A C 10
ATOM 11544 O O . LEU A 1 85 ? 26.066 35.456 -3.097 0.06 11.00 85 LEU A O 10
ATOM 11549 N N . THR A 1 86 ? 26.627 33.565 -4.245 0.06 9.44 86 THR A N 10
ATOM 11550 C CA . THR A 1 86 ? 26.326 32.739 -3.147 0.06 10.14 86 THR A CA 10
ATOM 11551 C C . THR A 1 86 ? 27.483 32.772 -2.075 0.06 9.95 86 THR A C 10
ATOM 11552 O O . THR A 1 86 ? 27.201 32.772 -0.882 0.06 10.63 86 THR A O 10
ATOM 11556 N N . ASN A 1 87 ? 28.713 32.694 -2.664 0.06 9.85 87 ASN A N 10
ATOM 11557 C CA . ASN A 1 87 ? 29.789 32.783 -1.643 0.06 10.60 87 ASN A CA 10
ATOM 11558 C C . ASN A 1 87 ? 29.827 34.079 -0.754 0.06 10.76 87 ASN A C 10
ATOM 11559 O O . ASN A 1 87 ? 30.040 33.963 0.431 0.06 12.09 87 ASN A O 10
ATOM 11564 N N . VAL A 1 88 ? 29.354 35.196 -1.399 0.06 10.81 88 VAL A N 10
ATOM 11565 C CA . VAL A 1 88 ? 29.304 36.453 -0.688 0.06 10.96 88 VAL A CA 10
ATOM 11566 C C . VAL A 1 88 ? 28.128 36.358 0.392 0.06 11.52 88 VAL A C 10
ATOM 11567 O O . VAL A 1 88 ? 28.413 36.735 1.474 0.06 11.54 88 VAL A O 10
ATOM 11571 N N . LEU A 1 89 ? 26.968 35.866 -0.043 0.06 10.63 89 LEU A N 10
ATOM 11572 C CA . LEU A 1 89 ? 25.779 35.646 0.759 0.06 11.16 89 LEU A CA 10
ATOM 11573 C C . LEU A 1 89 ? 26.094 34.733 2.010 0.06 11.24 89 LEU A C 10
ATOM 11574 O O . LEU A 1 89 ? 25.716 35.151 3.154 0.06 12.41 89 LEU A O 10
ATOM 11579 N N . LEU A 1 90 ? 26.842 33.638 1.681 0.06 10.49 90 LEU A N 10
ATOM 11580 C CA . LEU A 1 90 ? 27.119 32.782 2.821 0.06 10.94 90 LEU A CA 10
ATOM 11581 C C . LEU A 1 90 ? 28.079 33.458 3.775 0.06 10.97 90 LEU A C 10
ATOM 11582 O O . LEU A 1 90 ? 27.868 33.295 5.048 0.06 10.36 90 LEU A O 10
ATOM 11587 N N . GLN A 1 91 ? 29.118 34.209 3.311 0.06 11.36 91 GLN A N 10
ATOM 11588 C CA . GLN A 1 91 ? 29.907 34.946 4.292 0.06 11.47 91 GLN A CA 10
ATOM 11589 C C . GLN A 1 91 ? 29.143 35.982 5.066 0.06 12.20 91 GLN A C 10
ATOM 11590 O O . GLN A 1 91 ? 29.356 36.153 6.338 0.06 11.93 91 GLN A O 10
ATOM 11596 N N . ARG A 1 92 ? 28.182 36.603 4.383 0.06 11.76 92 ARG A N 10
ATOM 11597 C CA . ARG A 1 92 ? 27.403 37.614 5.175 0.06 11.89 92 ARG A CA 10
ATOM 11598 C C . ARG A 1 92 ? 26.476 36.875 6.173 0.06 11.34 92 ARG A C 10
ATOM 11599 O O . ARG A 1 92 ? 26.312 37.422 7.226 0.06 12.17 92 ARG A O 10
ATOM 11607 N N . TRP A 1 93 ? 25.981 35.776 5.890 0.06 10.81 93 TRP A N 10
ATOM 11608 C CA . TRP A 1 93 ? 25.170 35.071 6.928 0.06 10.75 93 TRP A CA 10
ATOM 11609 C C . TRP A 1 93 ? 26.105 34.647 8.149 0.06 11.24 93 TRP A C 10
ATOM 11610 O O . TRP A 1 93 ? 25.649 34.898 9.238 0.06 11.19 93 TRP A O 10
ATOM 11621 N N . ASP A 1 94 ? 27.310 34.146 7.886 0.06 11.31 94 ASP A N 10
ATOM 11622 C CA . ASP A 1 94 ? 28.176 33.889 9.067 0.06 10.93 94 ASP A CA 10
ATOM 11623 C C . ASP A 1 94 ? 28.588 35.198 9.812 0.06 12.47 94 ASP A C 10
ATOM 11624 O O . ASP A 1 94 ? 28.554 35.104 11.088 0.06 13.13 94 ASP A O 10
ATOM 11629 N N . GLN A 1 95 ? 28.827 36.339 9.090 0.06 13.40 95 GLN A N 10
ATOM 11630 C CA . GLN A 1 95 ? 29.276 37.545 9.797 0.06 15.12 95 GLN A CA 10
ATOM 11631 C C . GLN A 1 95 ? 28.114 38.033 10.661 0.06 14.96 95 GLN A C 10
ATOM 11632 O O . GLN A 1 95 ? 28.220 38.712 11.645 0.06 15.01 95 GLN A O 10
ATOM 11638 N N . SER A 1 96 ? 26.869 37.816 10.166 0.06 12.93 96 SER A N 10
ATOM 11639 C CA . SER A 1 96 ? 25.744 38.312 10.898 0.06 13.23 96 SER A CA 10
ATOM 11640 C C . SER A 1 96 ? 25.508 37.857 12.313 0.06 14.63 96 SER A C 10
ATOM 11641 O O . SER A 1 96 ? 24.893 38.549 13.089 0.06 14.85 96 SER A O 10
ATOM 11644 N N . ARG A 1 97 ? 26.004 36.615 12.570 0.06 13.70 97 ARG A N 10
ATOM 11645 C CA . ARG A 1 97 ? 25.884 36.074 13.967 0.06 14.95 97 ARG A CA 10
ATOM 11646 C C . ARG A 1 97 ? 26.844 36.869 15.058 0.06 16.92 97 ARG A C 10
ATOM 11647 O O . ARG A 1 97 ? 26.213 36.925 16.258 0.06 16.21 97 ARG A O 10
ATOM 11655 N N . PHE A 1 98 ? 27.896 37.492 14.522 0.06 18.32 98 PHE A N 10
ATOM 11656 C CA . PHE A 1 98 ? 28.921 38.054 15.536 0.06 21.83 98 PHE A CA 10
ATOM 11657 C C . PHE A 1 98 ? 28.105 39.202 16.265 0.06 22.86 98 PHE A C 10
ATOM 11658 O O . PHE A 1 98 ? 27.510 40.133 15.644 0.06 21.34 98 PHE A O 10
ATOM 11666 N N . GLY A 1 99 ? 28.236 38.924 17.609 0.06 25.10 99 GLY A N 10
ATOM 11667 C CA . GLY A 1 99 ? 27.623 40.028 18.485 0.06 28.83 99 GLY A CA 10
ATOM 11668 C C . GLY A 1 99 ? 26.883 39.435 19.644 0.06 32.38 99 GLY A C 10
ATOM 11669 O O . GLY A 1 99 ? 25.776 40.085 20.129 0.06 32.65 99 GLY A O 10
ATOM 11670 N N . THR A 1 100 ? 27.652 38.645 20.469 0.06 35.58 100 THR A N 10
ATOM 11671 C CA . THR A 1 100 ? 26.871 37.889 21.588 0.06 38.47 100 THR A CA 10
ATOM 11672 C C . THR A 1 100 ? 28.129 37.523 22.123 0.06 40.98 100 THR A C 10
ATOM 11673 O O . THR A 1 100 ? 29.226 37.225 21.202 0.06 40.12 100 THR A O 10
ATOM 11677 N N . ASP A 1 101 ? 27.873 37.389 23.475 0.06 43.90 101 ASP A N 10
ATOM 11678 C CA . ASP A 1 101 ? 28.588 37.139 24.622 0.06 46.53 101 ASP A CA 10
ATOM 11679 C C . ASP A 1 101 ? 28.272 35.807 25.170 0.06 47.33 101 ASP A C 10
ATOM 11680 O O . ASP A 1 101 ? 28.976 35.251 26.043 0.06 47.87 101 ASP A O 10
ATOM 11685 N N . SER A 1 102 ? 27.140 35.310 24.848 0.06 48.36 102 SER A N 10
ATOM 11686 C CA . SER A 1 102 ? 26.833 33.849 25.225 0.06 48.88 102 SER A CA 10
ATOM 11687 C C . SER A 1 102 ? 27.923 32.918 24.755 0.06 48.35 102 SER A C 10
ATOM 11688 O O . SER A 1 102 ? 28.866 33.333 24.359 0.06 47.94 102 SER A O 10
ATOM 11691 N N . GLU A 1 103 ? 27.777 31.589 24.943 0.06 49.03 103 GLU A N 10
ATOM 11692 C CA . GLU A 1 103 ? 28.729 30.531 24.553 0.06 49.50 103 GLU A CA 10
ATOM 11693 C C . GLU A 1 103 ? 28.634 30.431 22.970 0.06 47.57 103 GLU A C 10
ATOM 11694 O O . GLU A 1 103 ? 27.709 31.023 22.493 0.06 47.03 103 GLU A O 10
ATOM 11700 N N . GLU A 1 104 ? 29.580 29.685 22.309 0.06 45.97 104 GLU A N 10
ATOM 11701 C CA . GLU A 1 104 ? 29.640 29.418 20.831 0.06 43.94 104 GLU A CA 10
ATOM 11702 C C . GLU A 1 104 ? 28.610 28.264 20.345 0.06 39.58 104 GLU A C 10
ATOM 11703 O O . GLU A 1 104 ? 29.128 27.087 20.161 0.06 38.96 104 GLU A O 10
ATOM 11709 N N . GLN A 1 105 ? 27.322 28.584 19.938 0.06 33.91 105 GLN A N 10
ATOM 11710 C CA . GLN A 1 105 ? 26.411 27.569 19.732 0.06 29.14 105 GLN A CA 10
ATOM 11711 C C . GLN A 1 105 ? 26.708 27.098 18.141 0.06 25.07 105 GLN A C 10
ATOM 11712 O O . GLN A 1 105 ? 27.013 27.969 17.354 0.06 22.44 105 GLN A O 10
ATOM 11718 N N . ARG A 1 106 ? 26.861 25.780 17.986 0.06 20.40 106 ARG A N 10
ATOM 11719 C CA . ARG A 1 106 ? 27.114 25.337 16.533 0.06 17.89 106 ARG A CA 10
ATOM 11720 C C . ARG A 1 106 ? 25.865 25.885 15.744 0.06 15.99 106 ARG A C 10
ATOM 11721 O O . ARG A 1 106 ? 24.677 25.618 15.958 0.06 15.52 106 ARG A O 10
ATOM 11729 N N . LEU A 1 107 ? 26.331 26.445 14.543 0.06 15.13 107 LEU A N 10
ATOM 11730 C CA . LEU A 1 107 ? 25.299 26.955 13.632 0.06 15.31 107 LEU A CA 10
ATOM 11731 C C . LEU A 1 107 ? 24.558 25.656 13.211 0.06 15.09 107 LEU A C 10
ATOM 11732 O O . LEU A 1 107 ? 23.364 25.997 12.786 0.06 13.59 107 LEU A O 10
ATOM 11737 N N . ASP A 1 108 ? 25.161 24.469 13.020 0.06 13.62 108 ASP A N 10
ATOM 11738 C CA . ASP A 1 108 ? 24.146 23.473 12.816 0.06 14.91 108 ASP A CA 10
ATOM 11739 C C . ASP A 1 108 ? 23.148 22.889 13.934 0.06 16.50 108 ASP A C 10
ATOM 11740 O O . ASP A 1 108 ? 22.340 21.975 13.697 0.06 17.35 108 ASP A O 10
ATOM 11745 N N . SER A 1 109 ? 23.130 23.547 15.078 0.06 16.58 109 SER A N 10
ATOM 11746 C CA . SER A 1 109 ? 22.039 23.316 16.150 0.06 16.66 109 SER A CA 10
ATOM 11747 C C . SER A 1 109 ? 20.929 24.294 16.069 0.06 17.20 109 SER A C 10
ATOM 11748 O O . SER A 1 109 ? 19.937 24.047 16.792 0.06 18.16 109 SER A O 10
ATOM 11751 N N . ILE A 1 110 ? 21.052 25.305 15.146 0.06 16.44 110 ILE A N 10
ATOM 11752 C CA . ILE A 1 110 ? 19.961 26.332 14.861 0.06 16.87 110 ILE A CA 10
ATOM 11753 C C . ILE A 1 110 ? 19.261 26.016 13.518 0.06 15.55 110 ILE A C 10
ATOM 11754 O O . ILE A 1 110 ? 18.018 26.059 13.427 0.06 15.81 110 ILE A O 10
ATOM 11759 N N . ILE A 1 111 ? 20.075 25.718 12.469 0.06 15.96 111 ILE A N 10
ATOM 11760 C CA . ILE A 1 111 ? 19.485 25.475 11.128 0.06 15.45 111 ILE A CA 10
ATOM 11761 C C . ILE A 1 111 ? 19.846 23.996 10.827 0.06 15.21 111 ILE A C 10
ATOM 11762 O O . ILE A 1 111 ? 21.039 23.662 10.746 0.06 15.81 111 ILE A O 10
ATOM 11767 N N . HIS A 1 112 ? 18.832 23.142 10.577 0.06 15.20 112 HIS A N 10
ATOM 11768 C CA . HIS A 1 112 ? 19.153 21.727 10.382 0.06 14.74 112 HIS A CA 10
ATOM 11769 C C . HIS A 1 112 ? 19.867 21.521 9.107 0.06 14.19 112 HIS A C 10
ATOM 11770 O O . HIS A 1 112 ? 19.554 22.282 8.136 0.06 13.18 112 HIS A O 10
ATOM 11777 N N . PRO A 1 113 ? 20.945 20.751 9.041 0.06 13.76 113 PRO A N 10
ATOM 11778 C CA . PRO A 1 113 ? 21.730 20.564 7.933 0.06 13.36 113 PRO A CA 10
ATOM 11779 C C . PRO A 1 113 ? 20.998 20.258 6.657 0.06 13.43 113 PRO A C 10
ATOM 11780 O O . PRO A 1 113 ? 21.465 20.759 5.591 0.06 13.47 113 PRO A O 10
ATOM 11784 N N . THR A 1 114 ? 19.869 19.542 6.690 0.06 14.17 114 THR A N 10
ATOM 11785 C CA . THR A 1 114 ? 19.217 19.287 5.359 0.06 14.87 114 THR A CA 10
ATOM 11786 C C . THR A 1 114 ? 18.577 20.575 4.889 0.06 15.74 114 THR A C 10
ATOM 11787 O O . THR A 1 114 ? 18.470 20.800 3.671 0.06 14.75 114 THR A O 10
ATOM 11791 N N . LYS A 1 115 ? 18.200 21.407 5.859 0.06 14.72 115 LYS A N 10
ATOM 11792 C CA . LYS A 1 115 ? 17.649 22.630 5.358 0.06 14.69 115 LYS A CA 10
ATOM 11793 C C . LYS A 1 115 ? 18.850 23.590 4.789 0.06 14.37 115 LYS A C 10
ATOM 11794 O O . LYS A 1 115 ? 18.717 24.193 3.560 0.06 12.50 115 LYS A O 10
ATOM 11800 N N . ALA A 1 116 ? 19.885 23.796 5.600 0.06 12.36 116 ALA A N 10
ATOM 11801 C CA . ALA A 1 116 ? 20.916 24.905 5.047 0.06 12.04 116 ALA A CA 10
ATOM 11802 C C . ALA A 1 116 ? 21.457 24.307 3.605 0.06 12.11 116 ALA A C 10
ATOM 11803 O O . ALA A 1 116 ? 22.131 25.041 2.748 0.06 10.54 116 ALA A O 10
ATOM 11805 N N . GLU A 1 117 ? 21.743 22.985 3.447 0.06 11.41 117 GLU A N 10
ATOM 11806 C CA . GLU A 1 117 ? 22.281 22.629 2.052 0.06 11.75 117 GLU A CA 10
ATOM 11807 C C . GLU A 1 117 ? 21.179 22.934 0.996 0.06 11.46 117 GLU A C 10
ATOM 11808 O O . GLU A 1 117 ? 21.479 23.398 -0.107 0.06 11.62 117 GLU A O 10
ATOM 11814 N N . ALA A 1 118 ? 19.912 22.592 1.306 0.06 11.28 118 ALA A N 10
ATOM 11815 C CA . ALA A 1 118 ? 18.928 22.917 0.362 0.06 11.26 118 ALA A CA 10
ATOM 11816 C C . ALA A 1 118 ? 18.746 24.446 0.186 0.06 11.52 118 ALA A C 10
ATOM 11817 O O . ALA A 1 118 ? 18.497 24.829 -0.876 0.06 11.54 118 ALA A O 10
ATOM 11819 N N . THR A 1 119 ? 18.739 25.178 1.352 0.06 11.53 119 THR A N 10
ATOM 11820 C CA . THR A 1 119 ? 18.551 26.574 1.210 0.06 11.77 119 THR A CA 10
ATOM 11821 C C . THR A 1 119 ? 19.828 26.951 0.197 0.06 11.10 119 THR A C 10
ATOM 11822 O O . THR A 1 119 ? 19.581 27.795 -0.706 0.06 11.36 119 THR A O 10
ATOM 11826 N N . ILE A 1 120 ? 21.125 26.533 0.513 0.06 10.49 120 ILE A N 10
ATOM 11827 C CA . ILE A 1 120 ? 22.197 27.044 -0.370 0.06 10.55 120 ILE A CA 10
ATOM 11828 C C . ILE A 1 120 ? 21.874 26.403 -1.742 0.06 10.82 120 ILE A C 10
ATOM 11829 O O . ILE A 1 120 ? 22.232 27.079 -2.833 0.06 10.83 120 ILE A O 10
ATOM 11834 N N . TRP A 1 121 ? 21.233 25.165 -1.903 0.06 9.87 121 TRP A N 10
ATOM 11835 C CA . TRP A 1 121 ? 21.011 24.866 -3.419 0.06 10.82 121 TRP A CA 10
ATOM 11836 C C . TRP A 1 121 ? 19.953 25.539 -4.376 0.06 10.31 121 TRP A C 10
ATOM 11837 O O . TRP A 1 121 ? 19.759 25.076 -5.872 0.06 8.14 121 TRP A O 10
ATOM 11848 N N . LEU A 1 122 ? 19.183 26.192 -3.416 0.06 10.10 122 LEU A N 10
ATOM 11849 C CA . LEU A 1 122 ? 18.244 27.154 -4.064 0.06 10.30 122 LEU A CA 10
ATOM 11850 C C . LEU A 1 122 ? 18.746 28.570 -4.458 0.06 10.56 122 LEU A C 10
ATOM 11851 O O . LEU A 1 122 ? 18.448 29.069 -5.477 0.06 11.28 122 LEU A O 10
ATOM 11856 N N . VAL A 1 123 ? 19.592 29.125 -3.574 0.06 10.53 123 VAL A N 10
ATOM 11857 C CA . VAL A 1 123 ? 20.052 30.445 -3.886 0.06 10.08 123 VAL A CA 10
ATOM 11858 C C . VAL A 1 123 ? 21.017 30.326 -5.022 0.06 10.37 123 VAL A C 10
ATOM 11859 O O . VAL A 1 123 ? 21.234 31.339 -5.760 0.06 9.84 123 VAL A O 10
ATOM 11863 N N . GLU A 1 124 ? 21.816 29.211 -5.032 0.06 10.40 124 GLU A N 10
ATOM 11864 C CA . GLU A 1 124 ? 22.825 29.213 -6.123 0.06 10.03 124 GLU A CA 10
ATOM 11865 C C . GLU A 1 124 ? 22.050 29.080 -7.557 0.06 10.03 124 GLU A C 10
ATOM 11866 O O . GLU A 1 124 ? 22.647 29.474 -8.458 0.06 10.59 124 GLU A O 10
ATOM 11872 N N . GLU A 1 125 ? 20.761 28.664 -7.673 0.06 10.33 125 GLU A N 10
ATOM 11873 C CA . GLU A 1 125 ? 20.051 28.358 -8.815 0.06 10.87 125 GLU A CA 10
ATOM 11874 C C . GLU A 1 125 ? 19.522 29.771 -9.276 0.06 11.72 125 GLU A C 10
ATOM 11875 O O . GLU A 1 125 ? 19.885 30.278 -10.300 0.06 10.69 125 GLU A O 10
ATOM 11881 N N . ILE A 1 126 ? 19.189 30.438 -8.237 0.06 10.24 126 ILE A N 10
ATOM 11882 C CA . ILE A 1 126 ? 18.884 31.847 -8.664 0.06 10.39 126 ILE A CA 10
ATOM 11883 C C . ILE A 1 126 ? 20.153 32.606 -9.216 0.06 11.56 126 ILE A C 10
ATOM 11884 O O . ILE A 1 126 ? 20.169 33.496 -10.173 0.06 9.57 126 ILE A O 10
ATOM 11889 N N . HIS A 1 127 ? 21.233 32.488 -8.408 0.06 11.05 127 HIS A N 10
ATOM 11890 C CA . HIS A 1 127 ? 22.424 33.185 -9.029 0.06 9.97 127 HIS A CA 10
ATOM 11891 C C . HIS A 1 127 ? 23.119 32.668 -10.378 0.06 11.59 127 HIS A C 10
ATOM 11892 O O . HIS A 1 127 ? 23.522 33.693 -11.066 0.06 10.03 127 HIS A O 10
ATOM 11899 N N . ARG A 1 128 ? 22.884 31.389 -10.763 0.06 12.44 128 ARG A N 10
ATOM 11900 C CA . ARG A 1 128 ? 23.610 30.745 -12.025 0.06 13.44 128 ARG A CA 10
ATOM 11901 C C . ARG A 1 128 ? 22.265 31.238 -13.094 0.06 13.18 128 ARG A C 10
ATOM 11902 O O . ARG A 1 128 ? 22.657 31.131 -14.266 0.06 13.80 128 ARG A O 10
ATOM 11910 N N . LEU A 1 129 ? 20.995 31.739 -12.775 0.06 12.65 129 LEU A N 10
ATOM 11911 C CA . LEU A 1 129 ? 20.044 31.634 -13.943 0.06 13.45 129 LEU A CA 10
ATOM 11912 C C . LEU A 1 129 ? 19.405 33.024 -14.063 0.06 14.51 129 LEU A C 10
ATOM 11913 O O . LEU A 1 129 ? 18.820 33.216 -15.071 0.06 15.35 129 LEU A O 10
ATOM 11918 N N . THR A 1 130 ? 19.750 33.918 -13.209 0.06 14.07 130 THR A N 10
ATOM 11919 C CA . THR A 1 130 ? 19.066 35.265 -13.236 0.06 12.97 130 THR A CA 10
ATOM 11920 C C . THR A 1 130 ? 19.824 36.575 -13.430 0.06 13.72 130 THR A C 10
ATOM 11921 O O . THR A 1 130 ? 19.381 37.482 -14.041 0.06 13.14 130 THR A O 10
ATOM 11925 N N . PRO A 1 131 ? 20.909 36.879 -12.793 0.06 12.47 131 PRO A N 10
ATOM 11926 C CA . PRO A 1 131 ? 21.579 38.117 -12.882 0.06 13.63 131 PRO A CA 10
ATOM 11927 C C . PRO A 1 131 ? 22.217 38.236 -14.360 0.06 13.98 131 PRO A C 10
ATOM 11928 O O . PRO A 1 131 ? 22.693 37.221 -15.054 0.06 14.90 131 PRO A O 10
ATOM 11932 N N . SER A 1 132 ? 22.267 39.534 -14.507 0.06 13.09 132 SER A N 10
ATOM 11933 C CA . SER A 1 132 ? 23.064 39.812 -15.814 0.06 13.71 132 SER A CA 10
ATOM 11934 C C . SER A 1 132 ? 24.517 39.898 -15.715 0.06 15.35 132 SER A C 10
ATOM 11935 O O . SER A 1 132 ? 24.991 40.084 -14.582 0.06 15.25 132 SER A O 10
ATOM 11938 N N . HIS A 1 133 ? 25.135 39.877 -16.929 0.06 16.05 133 HIS A N 10
ATOM 11939 C CA . HIS A 1 133 ? 26.643 39.968 -16.802 0.06 17.88 133 HIS A CA 10
ATOM 11940 C C . HIS A 1 133 ? 27.040 41.463 -16.437 0.06 18.07 133 HIS A C 10
ATOM 11941 O O . HIS A 1 133 ? 28.087 41.803 -15.708 0.06 17.66 133 HIS A O 10
ATOM 11948 N N . LEU A 1 134 ? 26.116 42.357 -16.791 0.06 16.85 134 LEU A N 10
ATOM 11949 C CA . LEU A 1 134 ? 26.326 43.808 -16.530 0.06 18.83 134 LEU A CA 10
ATOM 11950 C C . LEU A 1 134 ? 26.257 43.995 -14.975 0.06 18.76 134 LEU A C 10
ATOM 11951 O O . LEU A 1 134 ? 27.043 44.701 -14.298 0.06 17.93 134 LEU A O 10
ATOM 11956 N N . HIS A 1 135 ? 25.232 43.307 -14.337 0.06 16.91 135 HIS A N 10
ATOM 11957 C CA . HIS A 1 135 ? 25.146 43.418 -12.917 0.06 17.49 135 HIS A CA 10
ATOM 11958 C C . HIS A 1 135 ? 26.603 42.886 -12.074 0.06 15.94 135 HIS A C 10
ATOM 11959 O O . HIS A 1 135 ? 27.210 43.647 -11.139 0.06 14.65 135 HIS A O 10
ATOM 11966 N N . MET A 1 136 ? 27.069 41.623 -12.507 0.06 15.23 136 MET A N 10
ATOM 11967 C CA . MET A 1 136 ? 28.297 41.072 -11.955 0.06 15.96 136 MET A CA 10
ATOM 11968 C C . MET A 1 136 ? 29.504 42.170 -12.150 0.06 15.08 136 MET A C 10
ATOM 11969 O O . MET A 1 136 ? 30.302 42.431 -11.196 0.06 15.27 136 MET A O 10
ATOM 11974 N N . ALA A 1 137 ? 29.457 42.817 -13.291 0.06 15.58 137 ALA A N 10
ATOM 11975 C CA . ALA A 1 137 ? 30.611 43.764 -13.467 0.06 15.76 137 ALA A CA 10
ATOM 11976 C C . ALA A 1 137 ? 30.673 44.984 -12.563 0.06 16.34 137 ALA A C 10
ATOM 11977 O O . ALA A 1 137 ? 31.814 45.448 -11.711 0.06 16.09 137 ALA A O 10
ATOM 11979 N N . LEU A 1 138 ? 29.382 45.436 -12.467 0.06 15.20 138 LEU A N 10
ATOM 11980 C CA . LEU A 1 138 ? 29.217 46.504 -11.424 0.06 17.20 138 LEU A CA 10
ATOM 11981 C C . LEU A 1 138 ? 29.689 46.161 -9.891 0.06 16.53 138 LEU A C 10
ATOM 11982 O O . LEU A 1 138 ? 30.595 46.984 -8.930 0.06 15.37 138 LEU A O 10
ATOM 11987 N N . LEU A 1 139 ? 29.067 44.974 -9.571 0.06 16.33 139 LEU A N 10
ATOM 11988 C CA . LEU A 1 139 ? 29.479 44.532 -8.080 0.06 17.72 139 LEU A CA 10
ATOM 11989 C C . LEU A 1 139 ? 31.153 44.434 -8.031 0.06 17.77 139 LEU A C 10
ATOM 11990 O O . LEU A 1 139 ? 31.944 45.012 -7.074 0.06 18.70 139 LEU A O 10
ATOM 11995 N N . TRP A 1 140 ? 31.714 43.750 -9.091 0.06 18.03 140 TRP A N 10
ATOM 11996 C CA . TRP A 1 140 ? 33.112 43.494 -8.943 0.06 16.43 140 TRP A CA 10
ATOM 11997 C C . TRP A 1 140 ? 33.909 44.868 -9.129 0.06 17.85 140 TRP A C 10
ATOM 11998 O O . TRP A 1 140 ? 34.955 45.206 -8.472 0.06 16.93 140 TRP A O 10
ATOM 12009 N N . ARG A 1 141 ? 33.227 45.734 -9.847 0.06 18.89 141 ARG A N 10
ATOM 12010 C CA . ARG A 1 141 ? 33.858 47.049 -9.996 0.06 21.69 141 ARG A CA 10
ATOM 12011 C C . ARG A 1 141 ? 33.886 47.729 -8.556 0.06 23.21 141 ARG A C 10
ATOM 12012 O O . ARG A 1 141 ? 34.885 48.402 -8.245 0.06 23.40 141 ARG A O 10
ATOM 12020 N N . SER A 1 142 ? 32.907 47.480 -7.691 0.06 23.80 142 SER A N 10
ATOM 12021 C CA . SER A 1 142 ? 33.000 48.249 -6.474 0.06 25.40 142 SER A CA 10
ATOM 12022 C C . SER A 1 142 ? 33.598 47.360 -5.458 0.06 25.32 142 SER A C 10
ATOM 12023 O O . SER A 1 142 ? 33.756 47.790 -4.371 0.06 25.71 142 SER A O 10
ATOM 12026 N N . ASP A 1 143 ? 33.927 45.994 -5.834 0.06 23.56 143 ASP A N 10
ATOM 12027 C CA . ASP A 1 143 ? 34.382 45.008 -4.711 0.06 23.19 143 ASP A CA 10
ATOM 12028 C C . ASP A 1 143 ? 35.793 44.696 -5.383 0.06 23.60 143 ASP A C 10
ATOM 12029 O O . ASP A 1 143 ? 35.921 43.860 -6.166 0.06 21.03 143 ASP A O 10
ATOM 12034 N N . PRO A 1 144 ? 36.748 45.278 -4.829 0.06 25.79 144 PRO A N 10
ATOM 12035 C CA . PRO A 1 144 ? 38.232 45.142 -5.362 0.06 25.82 144 PRO A CA 10
ATOM 12036 C C . PRO A 1 144 ? 38.878 43.688 -4.939 0.06 24.98 144 PRO A C 10
ATOM 12037 O O . PRO A 1 144 ? 39.589 42.967 -5.829 0.06 23.60 144 PRO A O 10
ATOM 12041 N N . MET A 1 145 ? 37.957 43.061 -4.108 0.06 22.13 145 MET A N 10
ATOM 12042 C CA . MET A 1 145 ? 38.220 41.612 -3.590 0.06 21.68 145 MET A CA 10
ATOM 12043 C C . MET A 1 145 ? 37.315 40.499 -4.215 0.06 18.26 145 MET A C 10
ATOM 12044 O O . MET A 1 145 ? 37.232 39.319 -3.777 0.06 16.95 145 MET A O 10
ATOM 12049 N N . TYR A 1 146 ? 36.781 40.826 -5.326 0.06 16.97 146 TYR A N 10
ATOM 12050 C CA . TYR A 1 146 ? 35.724 39.951 -5.918 0.06 16.28 146 TYR A CA 10
ATOM 12051 C C . TYR A 1 146 ? 36.216 38.597 -6.330 0.06 16.92 146 TYR A C 10
ATOM 12052 O O . TYR A 1 146 ? 35.574 37.652 -6.223 0.06 15.63 146 TYR A O 10
ATOM 12061 N N . HIS A 1 147 ? 37.585 38.587 -6.708 0.06 15.27 147 HIS A N 10
ATOM 12062 C CA . HIS A 1 147 ? 38.113 37.318 -7.075 0.06 15.89 147 HIS A CA 10
ATOM 12063 C C . HIS A 1 147 ? 38.181 36.281 -5.986 0.06 14.67 147 HIS A C 10
ATOM 12064 O O . HIS A 1 147 ? 38.291 35.052 -6.232 0.06 14.75 147 HIS A O 10
ATOM 12071 N N . SER A 1 148 ? 38.181 36.858 -4.838 0.06 14.97 148 SER A N 10
ATOM 12072 C CA . SER A 1 148 ? 38.212 36.013 -3.775 0.06 16.17 148 SER A CA 10
ATOM 12073 C C . SER A 1 148 ? 37.007 35.152 -3.427 0.06 14.81 148 SER A C 10
ATOM 12074 O O . SER A 1 148 ? 37.050 33.991 -2.942 0.06 15.13 148 SER A O 10
ATOM 12077 N N . PHE A 1 149 ? 35.981 35.724 -4.072 0.06 14.91 149 PHE A N 10
ATOM 12078 C CA . PHE A 1 149 ? 34.730 35.010 -3.842 0.06 14.06 149 PHE A CA 10
ATOM 12079 C C . PHE A 1 149 ? 34.309 34.289 -5.076 0.06 13.41 149 PHE A C 10
ATOM 12080 O O . PHE A 1 149 ? 33.193 34.008 -5.310 0.06 13.53 149 PHE A O 10
ATOM 12088 N N . ILE A 1 150 ? 35.324 33.875 -5.935 0.06 13.72 150 ILE A N 10
ATOM 12089 C CA . ILE A 1 150 ? 35.102 33.171 -7.089 0.06 13.59 150 ILE A CA 10
ATOM 12090 C C . ILE A 1 150 ? 35.931 31.826 -7.049 0.06 14.45 150 ILE A C 10
ATOM 12091 O O . ILE A 1 150 ? 37.166 31.894 -7.029 0.06 13.67 150 ILE A O 10
ATOM 12096 N N . ASP A 1 151 ? 35.209 30.672 -7.070 0.06 14.44 151 ASP A N 10
ATOM 12097 C CA . ASP A 1 151 ? 35.985 29.408 -7.098 0.06 15.00 151 ASP A CA 10
ATOM 12098 C C . ASP A 1 151 ? 36.836 29.152 -8.453 0.06 16.23 151 ASP A C 10
ATOM 12099 O O . ASP A 1 151 ? 36.626 29.653 -9.537 0.06 15.19 151 ASP A O 10
ATOM 12104 N N . PRO A 1 152 ? 37.877 28.335 -8.123 0.06 18.12 152 PRO A N 10
ATOM 12105 C CA . PRO A 1 152 ? 38.689 27.879 -9.257 0.06 19.80 152 PRO A CA 10
ATOM 12106 C C . PRO A 1 152 ? 37.888 26.987 -10.058 0.06 22.12 152 PRO A C 10
ATOM 12107 O O . PRO A 1 152 ? 36.752 26.493 -9.754 0.06 20.54 152 PRO A O 10
ATOM 12111 N N . ILE A 1 153 ? 38.453 26.683 -11.322 0.06 24.27 153 ILE A N 10
ATOM 12112 C CA . ILE A 1 153 ? 37.815 25.633 -12.117 0.06 27.09 153 ILE A CA 10
ATOM 12113 C C . ILE A 1 153 ? 37.958 24.201 -11.499 0.06 27.25 153 ILE A C 10
ATOM 12114 O O . ILE A 1 153 ? 39.100 23.928 -10.864 0.06 26.91 153 ILE A O 10
ATOM 12119 N N . PHE A 1 154 ? 36.886 23.427 -11.602 0.06 27.70 154 PHE A N 10
ATOM 12120 C CA . PHE A 1 154 ? 36.813 22.088 -10.925 0.06 30.55 154 PHE A CA 10
ATOM 12121 C C . PHE A 1 154 ? 36.950 21.054 -12.098 0.06 35.34 154 PHE A C 10
ATOM 12122 O O . PHE A 1 154 ? 36.681 21.360 -13.238 0.06 34.35 154 PHE A O 10
ATOM 12130 N N . PRO A 1 155 ? 37.389 19.853 -11.678 0.06 40.29 155 PRO A N 10
ATOM 12131 C CA . PRO A 1 155 ? 37.578 18.796 -12.664 0.06 44.75 155 PRO A CA 10
ATOM 12132 C C . PRO A 1 155 ? 36.389 18.658 -13.495 0.06 47.78 155 PRO A C 10
ATOM 12133 O O . PRO A 1 155 ? 35.182 19.024 -13.187 0.06 49.34 155 PRO A O 10
ATOM 12137 N N . GLU A 1 156 ? 36.673 18.110 -14.651 0.06 49.63 156 GLU A N 10
ATOM 12138 C CA . GLU A 1 156 ? 35.606 17.721 -15.483 0.06 49.73 156 GLU A CA 10
ATOM 12139 C C . GLU A 1 156 ? 34.504 16.766 -14.898 0.06 48.69 156 GLU A C 10
ATOM 12140 O O . GLU A 1 156 ? 33.335 17.313 -15.046 0.06 49.39 156 GLU A O 10
ATOM 12381 N N . GLY A 1 36 ? 32.445 51.780 -18.849 0.06 39.90 36 GLY A N 11
ATOM 12382 C CA . GLY A 1 36 ? 31.796 50.322 -18.922 0.06 38.87 36 GLY A CA 11
ATOM 12383 C C . GLY A 1 36 ? 33.063 49.661 -19.232 0.06 37.47 36 GLY A C 11
ATOM 12384 O O . GLY A 1 36 ? 33.680 50.162 -20.249 0.06 37.39 36 GLY A O 11
ATOM 12385 N N . SER A 1 37 ? 33.229 48.434 -18.526 0.06 34.73 37 SER A N 11
ATOM 12386 C CA . SER A 1 37 ? 34.222 47.401 -18.660 0.06 31.88 37 SER A CA 11
ATOM 12387 C C . SER A 1 37 ? 33.970 46.020 -17.675 0.06 27.94 37 SER A C 11
ATOM 12388 O O . SER A 1 37 ? 32.847 45.927 -17.245 0.06 24.74 37 SER A O 11
ATOM 12391 N N . LEU A 1 38 ? 34.935 45.126 -17.632 0.06 22.18 38 LEU A N 11
ATOM 12392 C CA . LEU A 1 38 ? 34.651 43.788 -17.139 0.06 21.81 38 LEU A CA 11
ATOM 12393 C C . LEU A 1 38 ? 33.555 43.082 -17.863 0.06 22.31 38 LEU A C 11
ATOM 12394 O O . LEU A 1 38 ? 33.171 41.951 -17.556 0.06 18.81 38 LEU A O 11
ATOM 12399 N N . LEU A 1 39 ? 32.641 43.852 -18.407 0.06 21.95 39 LEU A N 11
ATOM 12400 C CA . LEU A 1 39 ? 31.820 42.966 -19.016 0.06 23.18 39 LEU A CA 11
ATOM 12401 C C . LEU A 1 39 ? 32.229 41.605 -19.680 0.06 22.19 39 LEU A C 11
ATOM 12402 O O . LEU A 1 39 ? 31.209 40.904 -19.836 0.06 19.94 39 LEU A O 11
ATOM 12407 N N . ARG A 1 40 ? 33.301 41.587 -20.579 0.06 20.56 40 ARG A N 11
ATOM 12408 C CA . ARG A 1 40 ? 33.534 40.313 -21.543 0.06 18.99 40 ARG A CA 11
ATOM 12409 C C . ARG A 1 40 ? 33.750 38.981 -20.475 0.06 19.46 40 ARG A C 11
ATOM 12410 O O . ARG A 1 40 ? 33.228 38.101 -20.539 0.06 18.27 40 ARG A O 11
ATOM 12418 N N . ARG A 1 41 ? 34.665 39.152 -19.604 0.06 16.66 41 ARG A N 11
ATOM 12419 C CA . ARG A 1 41 ? 34.887 38.297 -18.522 0.06 15.56 41 ARG A CA 11
ATOM 12420 C C . ARG A 1 41 ? 33.448 37.983 -17.700 0.06 14.09 41 ARG A C 11
ATOM 12421 O O . ARG A 1 41 ? 33.398 36.999 -17.223 0.06 12.87 41 ARG A O 11
ATOM 12429 N N . ALA A 1 42 ? 32.566 39.029 -17.605 0.06 14.72 42 ALA A N 11
ATOM 12430 C CA . ALA A 1 42 ? 31.412 38.819 -16.737 0.06 14.58 42 ALA A CA 11
ATOM 12431 C C . ALA A 1 42 ? 30.652 37.693 -17.582 0.06 15.22 42 ALA A C 11
ATOM 12432 O O . ALA A 1 42 ? 29.721 36.835 -17.314 0.06 12.73 42 ALA A O 11
ATOM 12434 N N . GLU A 1 43 ? 30.878 37.890 -18.781 0.06 15.08 43 GLU A N 11
ATOM 12435 C CA . GLU A 1 43 ? 30.127 36.989 -19.652 0.06 16.25 43 GLU A CA 11
ATOM 12436 C C . GLU A 1 43 ? 30.399 35.362 -19.582 0.06 16.41 43 GLU A C 11
ATOM 12437 O O . GLU A 1 43 ? 29.449 34.406 -19.741 0.06 15.72 43 GLU A O 11
ATOM 12443 N N . MET A 1 44 ? 31.702 35.210 -20.010 0.06 15.18 44 MET A N 11
ATOM 12444 C CA . MET A 1 44 ? 32.365 34.076 -19.840 0.06 15.37 44 MET A CA 11
ATOM 12445 C C . MET A 1 44 ? 31.928 33.432 -18.429 0.06 14.84 44 MET A C 11
ATOM 12446 O O . MET A 1 44 ? 31.744 32.197 -18.459 0.06 14.63 44 MET A O 11
ATOM 12451 N N . TYR A 1 45 ? 32.051 34.253 -17.272 0.06 14.21 45 TYR A N 11
ATOM 12452 C CA . TYR A 1 45 ? 31.769 33.655 -16.010 0.06 13.21 45 TYR A CA 11
ATOM 12453 C C . TYR A 1 45 ? 30.254 33.246 -15.937 0.06 13.07 45 TYR A C 11
ATOM 12454 O O . TYR A 1 45 ? 30.059 32.136 -15.429 0.06 12.22 45 TYR A O 11
ATOM 12463 N N . GLN A 1 46 ? 29.368 34.242 -16.344 0.06 13.74 46 GLN A N 11
ATOM 12464 C CA . GLN A 1 46 ? 27.988 33.872 -16.118 0.06 13.78 46 GLN A CA 11
ATOM 12465 C C . GLN A 1 46 ? 27.515 32.777 -17.100 0.06 15.46 46 GLN A C 11
ATOM 12466 O O . GLN A 1 46 ? 26.738 31.962 -16.798 0.06 14.99 46 GLN A O 11
ATOM 12472 N N . ASP A 1 47 ? 28.193 32.745 -18.309 0.06 15.45 47 ASP A N 11
ATOM 12473 C CA . ASP A 1 47 ? 27.815 31.780 -19.359 0.06 17.11 47 ASP A CA 11
ATOM 12474 C C . ASP A 1 47 ? 28.414 30.377 -18.784 0.06 16.12 47 ASP A C 11
ATOM 12475 O O . ASP A 1 47 ? 27.662 29.342 -18.918 0.06 17.08 47 ASP A O 11
ATOM 12480 N N . TYR A 1 48 ? 29.437 30.320 -18.041 0.06 14.44 48 TYR A N 11
ATOM 12481 C CA . TYR A 1 48 ? 29.877 29.067 -17.506 0.06 15.22 48 TYR A CA 11
ATOM 12482 C C . TYR A 1 48 ? 28.985 28.553 -16.276 0.06 15.31 48 TYR A C 11
ATOM 12483 O O . TYR A 1 48 ? 28.582 27.340 -16.341 0.06 14.68 48 TYR A O 11
ATOM 12492 N N . MET A 1 49 ? 28.670 29.483 -15.358 0.06 14.55 49 MET A N 11
ATOM 12493 C CA . MET A 1 49 ? 27.972 28.878 -14.155 0.06 13.66 49 MET A CA 11
ATOM 12494 C C . MET A 1 49 ? 26.467 28.455 -14.562 0.06 14.34 49 MET A C 11
ATOM 12495 O O . MET A 1 49 ? 26.031 27.487 -13.881 0.06 14.50 49 MET A O 11
ATOM 12500 N N . LYS A 1 50 ? 25.820 29.162 -15.460 0.06 14.60 50 LYS A N 11
ATOM 12501 C CA . LYS A 1 50 ? 24.432 28.898 -15.826 0.06 15.11 50 LYS A CA 11
ATOM 12502 C C . LYS A 1 50 ? 24.472 27.480 -16.454 0.06 16.34 50 LYS A C 11
ATOM 12503 O O . LYS A 1 50 ? 23.408 26.826 -16.342 0.06 16.58 50 LYS A O 11
ATOM 12509 N N . GLN A 1 51 ? 25.592 27.001 -16.984 0.06 17.55 51 GLN A N 11
ATOM 12510 C CA . GLN A 1 51 ? 25.620 25.715 -17.440 0.06 19.35 51 GLN A CA 11
ATOM 12511 C C . GLN A 1 51 ? 26.041 24.663 -16.517 0.06 19.11 51 GLN A C 11
ATOM 12512 O O . GLN A 1 51 ? 26.412 23.586 -16.969 0.06 17.41 51 GLN A O 11
ATOM 12518 N N . VAL A 1 52 ? 26.081 24.893 -15.218 0.06 17.35 52 VAL A N 11
ATOM 12519 C CA . VAL A 1 52 ? 26.559 23.808 -14.304 0.06 17.00 52 VAL A CA 11
ATOM 12520 C C . VAL A 1 52 ? 25.177 23.379 -13.694 0.06 16.91 52 VAL A C 11
ATOM 12521 O O . VAL A 1 52 ? 24.384 24.131 -13.022 0.06 15.04 52 VAL A O 11
ATOM 12525 N N . PRO A 1 53 ? 24.860 22.159 -13.851 0.06 16.89 53 PRO A N 11
ATOM 12526 C CA . PRO A 1 53 ? 23.583 21.684 -13.390 0.06 16.48 53 PRO A CA 11
ATOM 12527 C C . PRO A 1 53 ? 23.437 21.551 -11.786 0.06 16.70 53 PRO A C 11
ATOM 12528 O O . PRO A 1 53 ? 24.293 20.982 -11.077 0.06 16.63 53 PRO A O 11
ATOM 12532 N N . ILE A 1 54 ? 22.260 21.832 -11.256 0.06 16.03 54 ILE A N 11
ATOM 12533 C CA . ILE A 1 54 ? 22.114 21.605 -9.870 0.06 15.65 54 ILE A CA 11
ATOM 12534 C C . ILE A 1 54 ? 22.049 20.137 -9.583 0.06 16.67 54 ILE A C 11
ATOM 12535 O O . ILE A 1 54 ? 21.192 19.416 -10.251 0.06 16.03 54 ILE A O 11
ATOM 12540 N N . PRO A 1 55 ? 22.715 19.633 -8.593 0.06 16.31 55 PRO A N 11
ATOM 12541 C CA . PRO A 1 55 ? 22.625 18.172 -8.431 0.06 17.79 55 PRO A CA 11
ATOM 12542 C C . PRO A 1 55 ? 21.173 17.777 -8.074 0.06 21.05 55 PRO A C 11
ATOM 12543 O O . PRO A 1 55 ? 20.531 18.484 -7.327 0.06 20.40 55 PRO A O 11
ATOM 12547 N N . THR A 1 56 ? 20.606 16.728 -8.707 0.06 24.50 56 THR A N 11
ATOM 12548 C CA . THR A 1 56 ? 19.367 16.239 -8.289 0.06 28.36 56 THR A CA 11
ATOM 12549 C C . THR A 1 56 ? 19.505 15.127 -7.320 0.06 28.55 56 THR A C 11
ATOM 12550 O O . THR A 1 56 ? 18.679 15.022 -6.470 0.06 29.48 56 THR A O 11
ATOM 12554 N N . ASN A 1 57 ? 20.611 14.400 -7.393 0.06 27.42 57 ASN A N 11
ATOM 12555 C CA . ASN A 1 57 ? 20.639 13.386 -6.259 0.06 28.72 57 ASN A CA 11
ATOM 12556 C C . ASN A 1 57 ? 21.665 13.894 -5.094 0.06 26.52 57 ASN A C 11
ATOM 12557 O O . ASN A 1 57 ? 22.956 14.057 -5.426 0.06 27.05 57 ASN A O 11
ATOM 12562 N N . ARG A 1 58 ? 20.913 14.053 -4.018 0.06 23.65 58 ARG A N 11
ATOM 12563 C CA . ARG A 1 58 ? 21.634 14.680 -2.767 0.06 23.04 58 ARG A CA 11
ATOM 12564 C C . ARG A 1 58 ? 21.901 13.644 -1.812 0.06 21.99 58 ARG A C 11
ATOM 12565 O O . ARG A 1 58 ? 21.018 12.980 -1.487 0.06 21.35 58 ARG A O 11
ATOM 12573 N N . GLY A 1 59 ? 23.141 13.824 -1.182 0.06 19.55 59 GLY A N 11
ATOM 12574 C CA . GLY A 1 59 ? 23.801 12.947 -0.098 0.06 18.69 59 GLY A CA 11
ATOM 12575 C C . GLY A 1 59 ? 23.208 13.137 1.218 0.06 19.08 59 GLY A C 11
ATOM 12576 O O . GLY A 1 59 ? 22.220 13.844 1.299 0.06 19.05 59 GLY A O 11
ATOM 12577 N N . SER A 1 60 ? 23.589 12.546 2.368 0.06 18.16 60 SER A N 11
ATOM 12578 C CA . SER A 1 60 ? 22.831 12.663 3.718 0.06 18.14 60 SER A CA 11
ATOM 12579 C C . SER A 1 60 ? 23.330 13.803 4.247 0.06 16.81 60 SER A C 11
ATOM 12580 O O . SER A 1 60 ? 24.084 14.443 3.578 0.06 16.07 60 SER A O 11
ATOM 12583 N N . LEU A 1 61 ? 22.576 14.126 5.319 0.06 16.38 61 LEU A N 11
ATOM 12584 C CA . LEU A 1 61 ? 22.851 15.488 5.748 0.06 17.28 61 LEU A CA 11
ATOM 12585 C C . LEU A 1 61 ? 24.361 15.614 6.292 0.06 15.43 61 LEU A C 11
ATOM 12586 O O . LEU A 1 61 ? 24.764 14.423 6.979 0.06 12.54 61 LEU A O 11
ATOM 12591 N N . ILE A 1 62 ? 24.768 16.968 6.231 0.06 14.56 62 ILE A N 11
ATOM 12592 C CA . ILE A 1 62 ? 25.716 17.291 7.036 0.06 14.40 62 ILE A CA 11
ATOM 12593 C C . ILE A 1 62 ? 25.781 18.049 8.071 0.06 14.12 62 ILE A C 11
ATOM 12594 O O . ILE A 1 62 ? 25.245 19.207 8.140 0.06 11.86 62 ILE A O 11
ATOM 12599 N N . PRO A 1 63 ? 26.842 17.745 9.032 0.06 13.66 63 PRO A N 11
ATOM 12600 C CA . PRO A 1 63 ? 26.766 18.716 10.308 0.06 12.91 63 PRO A CA 11
ATOM 12601 C C . PRO A 1 63 ? 27.574 20.058 10.086 0.06 13.22 63 PRO A C 11
ATOM 12602 O O . PRO A 1 63 ? 28.585 19.872 9.052 0.06 11.90 63 PRO A O 11
ATOM 12606 N N . PHE A 1 64 ? 27.304 21.235 10.902 0.06 12.37 64 PHE A N 11
ATOM 12607 C CA . PHE A 1 64 ? 28.163 22.321 10.170 0.06 10.96 64 PHE A CA 11
ATOM 12608 C C . PHE A 1 64 ? 28.370 23.372 11.123 0.06 12.21 64 PHE A C 11
ATOM 12609 O O . PHE A 1 64 ? 27.611 23.573 12.050 0.06 10.39 64 PHE A O 11
ATOM 12617 N N . THR A 1 65 ? 29.420 24.165 11.028 0.06 11.45 65 THR A N 11
ATOM 12618 C CA . THR A 1 65 ? 29.817 25.157 11.886 0.06 13.10 65 THR A CA 11
ATOM 12619 C C . THR A 1 65 ? 29.757 26.552 11.496 0.06 12.22 65 THR A C 11
ATOM 12620 O O . THR A 1 65 ? 29.503 27.408 12.308 0.06 12.04 65 THR A O 11
ATOM 12624 N N . SER A 1 66 ? 29.883 26.793 10.142 0.06 11.79 66 SER A N 11
ATOM 12625 C CA . SER A 1 66 ? 29.665 28.115 9.486 0.06 11.22 66 SER A CA 11
ATOM 12626 C C . SER A 1 66 ? 28.946 27.744 8.161 0.06 10.97 66 SER A C 11
ATOM 12627 O O . SER A 1 66 ? 28.987 26.667 7.611 0.06 11.32 66 SER A O 11
ATOM 12630 N N . TRP A 1 67 ? 28.349 28.820 7.631 0.06 11.43 67 TRP A N 11
ATOM 12631 C CA . TRP A 1 67 ? 27.797 28.596 6.278 0.06 11.66 67 TRP A CA 11
ATOM 12632 C C . TRP A 1 67 ? 28.892 28.398 5.075 0.06 11.35 67 TRP A C 11
ATOM 12633 O O . TRP A 1 67 ? 28.663 27.560 4.149 0.06 11.80 67 TRP A O 11
ATOM 12644 N N . VAL A 1 68 ? 30.089 29.099 5.270 0.06 12.57 68 VAL A N 11
ATOM 12645 C CA . VAL A 1 68 ? 31.174 28.915 4.290 0.06 13.29 68 VAL A CA 11
ATOM 12646 C C . VAL A 1 68 ? 31.695 27.410 4.510 0.06 12.93 68 VAL A C 11
ATOM 12647 O O . VAL A 1 68 ? 31.826 26.618 3.502 0.06 11.01 68 VAL A O 11
ATOM 12651 N N . GLY A 1 69 ? 31.838 27.109 5.767 0.06 12.84 69 GLY A N 11
ATOM 12652 C CA . GLY A 1 69 ? 32.194 25.671 5.986 0.06 13.00 69 GLY A CA 11
ATOM 12653 C C . GLY A 1 69 ? 31.312 24.615 5.370 0.06 13.06 69 GLY A C 11
ATOM 12654 O O . GLY A 1 69 ? 31.686 23.558 4.814 0.06 13.16 69 GLY A O 11
ATOM 12655 N N . LEU A 1 70 ? 29.989 24.948 5.594 0.06 11.57 70 LEU A N 11
ATOM 12656 C CA . LEU A 1 70 ? 29.124 24.045 4.923 0.06 12.05 70 LEU A CA 11
ATOM 12657 C C . LEU A 1 70 ? 29.288 23.975 3.379 0.06 12.20 70 LEU A C 11
ATOM 12658 O O . LEU A 1 70 ? 29.190 23.013 2.683 0.06 10.85 70 LEU A O 11
ATOM 12663 N N . SER A 1 71 ? 29.443 25.187 2.838 0.06 12.51 71 SER A N 11
ATOM 12664 C CA . SER A 1 71 ? 29.619 25.222 1.298 0.06 12.47 71 SER A CA 11
ATOM 12665 C C . SER A 1 71 ? 31.031 24.516 0.772 0.06 12.17 71 SER A C 11
ATOM 12666 O O . SER A 1 71 ? 31.035 24.052 -0.270 0.06 12.54 71 SER A O 11
ATOM 12669 N N . ILE A 1 72 ? 32.067 24.575 1.670 0.06 12.53 72 ILE A N 11
ATOM 12670 C CA . ILE A 1 72 ? 33.335 23.938 1.200 0.06 12.37 72 ILE A CA 11
ATOM 12671 C C . ILE A 1 72 ? 33.019 22.393 1.232 0.06 12.18 72 ILE A C 11
ATOM 12672 O O . ILE A 1 72 ? 33.467 21.701 0.262 0.06 12.09 72 ILE A O 11
ATOM 12677 N N . SER A 1 73 ? 32.307 21.895 2.220 0.06 12.22 73 SER A N 11
ATOM 12678 C CA . SER A 1 73 ? 31.916 20.550 2.162 0.06 12.90 73 SER A CA 11
ATOM 12679 C C . SER A 1 73 ? 31.143 20.122 0.924 0.06 13.29 73 SER A C 11
ATOM 12680 O O . SER A 1 73 ? 31.350 19.150 0.236 0.06 12.85 73 SER A O 11
ATOM 12683 N N . MET A 1 74 ? 30.117 21.086 0.590 0.06 12.34 74 MET A N 11
ATOM 12684 C CA . MET A 1 74 ? 29.264 20.729 -0.573 0.06 12.71 74 MET A CA 11
ATOM 12685 C C . MET A 1 74 ? 30.180 20.785 -1.809 0.06 12.69 74 MET A C 11
ATOM 12686 O O . MET A 1 74 ? 30.003 19.906 -2.697 0.06 12.90 74 MET A O 11
ATOM 12691 N N . LYS A 1 75 ? 31.166 21.772 -1.960 0.06 12.51 75 LYS A N 11
ATOM 12692 C CA . LYS A 1 75 ? 32.021 21.732 -3.158 0.06 14.08 75 LYS A CA 11
ATOM 12693 C C . LYS A 1 75 ? 32.877 20.329 -3.051 0.06 14.58 75 LYS A C 11
ATOM 12694 O O . LYS A 1 75 ? 33.162 19.900 -4.185 0.06 14.57 75 LYS A O 11
ATOM 12700 N N . GLN A 1 76 ? 33.423 20.057 -1.806 0.06 13.90 76 GLN A N 11
ATOM 12701 C CA . GLN A 1 76 ? 34.267 18.773 -1.782 0.06 14.87 76 GLN A CA 11
ATOM 12702 C C . GLN A 1 76 ? 33.351 17.635 -2.276 0.06 15.44 76 GLN A C 11
ATOM 12703 O O . GLN A 1 76 ? 33.934 16.828 -3.228 0.06 14.98 76 GLN A O 11
ATOM 12709 N N . LEU A 1 77 ? 32.166 17.481 -1.741 0.06 14.98 77 LEU A N 11
ATOM 12710 C CA . LEU 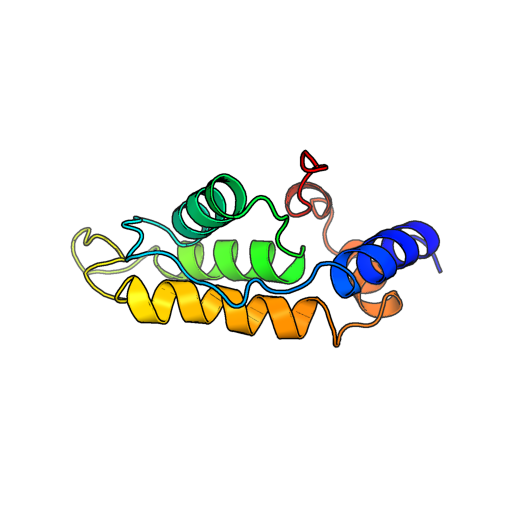A 1 77 ? 31.448 16.216 -2.026 0.06 14.93 77 LEU A CA 11
ATOM 12711 C C . LEU A 1 77 ? 30.860 16.238 -3.472 0.06 15.31 77 LEU A C 11
ATOM 12712 O O . LEU A 1 77 ? 31.105 15.330 -4.267 0.06 15.19 77 LEU A O 11
ATOM 12717 N N . TYR A 1 78 ? 30.181 17.296 -3.823 0.06 13.78 78 TYR A N 11
ATOM 12718 C CA . TYR A 1 78 ? 29.592 17.316 -5.144 0.06 13.88 78 TYR A CA 11
ATOM 12719 C C . TYR A 1 78 ? 30.608 17.733 -6.309 0.06 15.20 78 TYR A C 11
ATOM 12720 O O . TYR A 1 78 ? 30.438 17.118 -7.307 0.06 15.72 78 TYR A O 11
ATOM 12729 N N . GLY A 1 79 ? 31.703 18.421 -6.106 0.06 14.64 79 GLY A N 11
ATOM 12730 C CA . GLY A 1 79 ? 32.464 18.859 -7.290 0.06 16.61 79 GLY A CA 11
ATOM 12731 C C . GLY A 1 79 ? 32.358 20.253 -7.989 0.06 16.88 79 GLY A C 11
ATOM 12732 O O . GLY A 1 79 ? 33.120 20.519 -8.874 0.06 18.21 79 GLY A O 11
ATOM 12733 N N . GLN A 1 80 ? 31.228 20.877 -7.792 0.06 15.70 80 GLN A N 11
ATOM 12734 C CA . GLN A 1 80 ? 31.101 22.046 -8.613 0.06 15.01 80 GLN A CA 11
ATOM 12735 C C . GLN A 1 80 ? 31.337 23.313 -7.764 0.06 13.93 80 GLN A C 11
ATOM 12736 O O . GLN A 1 80 ? 31.288 23.291 -6.474 0.06 13.26 80 GLN A O 11
ATOM 12742 N N . PRO A 1 81 ? 31.673 24.436 -8.436 0.06 14.20 81 PRO A N 11
ATOM 12743 C CA . PRO A 1 81 ? 31.784 25.756 -7.720 0.06 13.09 81 PRO A CA 11
ATOM 12744 C C . PRO A 1 81 ? 30.344 26.239 -7.458 0.06 12.17 81 PRO A C 11
ATOM 12745 O O . PRO A 1 81 ? 29.331 25.698 -7.756 0.06 12.80 81 PRO A O 11
ATOM 12749 N N . LEU A 1 82 ? 30.629 27.230 -6.540 0.06 11.29 82 LEU A N 11
ATOM 12750 C CA . LEU A 1 82 ? 29.329 28.052 -6.227 0.06 10.46 82 LEU A CA 11
ATOM 12751 C C . LEU A 1 82 ? 29.606 29.380 -6.768 0.06 11.17 82 LEU A C 11
ATOM 12752 O O . LEU A 1 82 ? 30.623 29.909 -6.495 0.06 9.67 82 LEU A O 11
ATOM 12757 N N . HIS A 1 83 ? 28.790 29.923 -7.822 0.06 10.29 83 HIS A N 11
ATOM 12758 C CA . HIS A 1 83 ? 28.801 31.298 -8.284 0.06 10.30 83 HIS A CA 11
ATOM 12759 C C . HIS A 1 83 ? 29.159 32.304 -7.305 0.06 10.82 83 HIS A C 11
ATOM 12760 O O . HIS A 1 83 ? 28.850 32.012 -6.051 0.06 8.47 83 HIS A O 11
ATOM 12767 N N . TYR A 1 84 ? 29.812 33.391 -7.685 0.06 9.93 84 TYR A N 11
ATOM 12768 C CA . TYR A 1 84 ? 30.052 34.584 -6.872 0.06 11.59 84 TYR A CA 11
ATOM 12769 C C . TYR A 1 84 ? 29.075 35.106 -5.704 0.06 11.89 84 TYR A C 11
ATOM 12770 O O . TYR A 1 84 ? 29.408 35.380 -4.600 0.06 11.58 84 TYR A O 11
ATOM 12779 N N . LEU A 1 85 ? 27.819 35.242 -6.254 0.06 11.43 85 LEU A N 11
ATOM 12780 C CA . LEU A 1 85 ? 26.797 35.778 -5.364 0.06 11.14 85 LEU A CA 11
ATOM 12781 C C . LEU A 1 85 ? 26.468 34.868 -4.231 0.06 10.59 85 LEU A C 11
ATOM 12782 O O . LEU A 1 85 ? 26.153 35.323 -3.081 0.06 10.57 85 LEU A O 11
ATOM 12787 N N . THR A 1 86 ? 26.601 33.492 -4.413 0.06 9.48 86 THR A N 11
ATOM 12788 C CA . THR A 1 86 ? 26.388 32.639 -3.285 0.06 10.10 86 THR A CA 11
ATOM 12789 C C . THR A 1 86 ? 27.575 32.703 -2.312 0.06 9.96 86 THR A C 11
ATOM 12790 O O . THR A 1 86 ? 27.341 32.795 -1.133 0.06 9.76 86 THR A O 11
ATOM 12794 N N . ASN A 1 87 ? 28.796 32.776 -2.911 0.06 9.20 87 ASN A N 11
ATOM 12795 C CA . ASN A 1 87 ? 29.930 32.930 -1.981 0.06 10.65 87 ASN A CA 11
ATOM 12796 C C . ASN A 1 87 ? 29.849 34.210 -1.106 0.06 10.83 87 ASN A C 11
ATOM 12797 O O . ASN A 1 87 ? 30.056 34.173 0.174 0.06 11.54 87 ASN A O 11
ATOM 12802 N N . VAL A 1 88 ? 29.495 35.290 -1.723 0.06 10.23 88 VAL A N 11
ATOM 12803 C CA . VAL A 1 88 ? 29.303 36.372 -0.726 0.06 10.97 88 VAL A CA 11
ATOM 12804 C C . VAL A 1 88 ? 27.951 36.115 0.392 0.06 11.39 88 VAL A C 11
ATOM 12805 O O . VAL A 1 88 ? 27.770 36.299 1.714 0.06 12.11 88 VAL A O 11
ATOM 12809 N N . LEU A 1 89 ? 26.889 35.899 -0.250 0.06 10.53 89 LEU A N 11
ATOM 12810 C CA . LEU A 1 89 ? 25.656 35.912 0.556 0.06 11.57 89 LEU A CA 11
ATOM 12811 C C . LEU A 1 89 ? 26.157 34.767 1.752 0.06 11.43 89 LEU A C 11
ATOM 12812 O O . LEU A 1 89 ? 25.929 34.980 2.827 0.06 12.32 89 LEU A O 11
ATOM 12817 N N . LEU A 1 90 ? 26.857 33.560 1.408 0.06 10.37 90 LEU A N 11
ATOM 12818 C CA . LEU A 1 90 ? 27.203 32.812 2.667 0.06 10.89 90 LEU A CA 11
ATOM 12819 C C . LEU A 1 90 ? 28.119 33.515 3.584 0.06 10.99 90 LEU A C 11
ATOM 12820 O O . LEU A 1 90 ? 27.990 33.306 4.790 0.06 10.16 90 LEU A O 11
ATOM 12825 N N . GLN A 1 91 ? 29.199 34.176 3.125 0.06 10.93 91 GLN A N 11
ATOM 12826 C CA . GLN A 1 91 ? 29.873 35.009 4.186 0.06 11.32 91 GLN A CA 11
ATOM 12827 C C . GLN A 1 91 ? 29.107 36.012 4.965 0.06 12.13 91 GLN A C 11
ATOM 12828 O O . GLN A 1 91 ? 29.356 36.199 6.226 0.06 11.91 91 GLN A O 11
ATOM 12834 N N . ARG A 1 92 ? 28.262 36.748 4.190 0.06 11.49 92 ARG A N 11
ATOM 12835 C CA . ARG A 1 92 ? 27.392 37.722 4.923 0.06 11.85 92 ARG A CA 11
ATOM 12836 C C . ARG A 1 92 ? 26.620 37.042 6.031 0.06 11.16 92 ARG A C 11
ATOM 12837 O O . ARG A 1 92 ? 26.499 37.772 7.055 0.06 12.28 92 ARG A O 11
ATOM 12845 N N . TRP A 1 93 ? 26.077 35.909 5.839 0.06 10.74 93 TRP A N 11
ATOM 12846 C CA . TRP A 1 93 ? 25.379 35.230 6.908 0.06 10.65 93 TRP A CA 11
ATOM 12847 C C . TRP A 1 93 ? 26.230 35.004 8.168 0.06 11.47 93 TRP A C 11
ATOM 12848 O O . TRP A 1 93 ? 25.569 35.398 9.279 0.06 11.55 93 TRP A O 11
ATOM 12859 N N . ASP A 1 94 ? 27.396 34.386 7.880 0.06 11.51 94 ASP A N 11
ATOM 12860 C CA . ASP A 1 94 ? 28.349 34.134 8.950 0.06 10.64 94 ASP A CA 11
ATOM 12861 C C . ASP A 1 94 ? 28.762 35.426 9.696 0.06 12.37 94 ASP A C 11
ATOM 12862 O O . ASP A 1 94 ? 28.697 35.457 10.986 0.06 13.20 94 ASP A O 11
ATOM 12867 N N . GLN A 1 95 ? 28.974 36.463 8.884 0.06 12.86 95 GLN A N 11
ATOM 12868 C CA . GLN A 1 95 ? 29.377 37.724 9.587 0.06 14.91 95 GLN A CA 11
ATOM 12869 C C . GLN A 1 95 ? 28.223 38.229 10.443 0.06 14.83 95 GLN A C 11
ATOM 12870 O O . GLN A 1 95 ? 28.506 38.991 11.479 0.06 14.55 95 GLN A O 11
ATOM 12876 N N . SER A 1 96 ? 26.973 37.934 10.040 0.06 12.93 96 SER A N 11
ATOM 12877 C CA . SER A 1 96 ? 25.880 38.428 10.787 0.06 13.82 96 SER A CA 11
ATOM 12878 C C . SER A 1 96 ? 25.669 37.904 12.183 0.06 14.65 96 SER A C 11
ATOM 12879 O O . SER A 1 96 ? 24.986 38.521 13.010 0.06 14.83 96 SER A O 11
ATOM 12882 N N . ARG A 1 97 ? 26.440 36.802 12.443 0.06 13.67 97 ARG A N 11
ATOM 12883 C CA . ARG A 1 97 ? 26.165 36.242 13.731 0.06 14.96 97 ARG A CA 11
ATOM 12884 C C . ARG A 1 97 ? 27.060 36.902 14.870 0.06 16.66 97 ARG A C 11
ATOM 12885 O O . ARG A 1 97 ? 26.637 36.628 16.020 0.06 16.46 97 ARG A O 11
ATOM 12893 N N . PHE A 1 98 ? 27.983 37.647 14.401 0.06 18.20 98 PHE A N 11
ATOM 12894 C CA . PHE A 1 98 ? 28.997 38.158 15.447 0.06 21.62 98 PHE A CA 11
ATOM 12895 C C . PHE A 1 98 ? 28.265 39.316 16.137 0.06 22.77 98 PHE A C 11
ATOM 12896 O O . PHE A 1 98 ? 27.567 40.196 15.563 0.06 21.40 98 PHE A O 11
ATOM 12904 N N . GLY A 1 99 ? 28.604 39.187 17.470 0.06 24.75 99 GLY A N 11
ATOM 12905 C CA . GLY A 1 99 ? 28.078 40.322 18.290 0.06 28.58 99 GLY A CA 11
ATOM 12906 C C . GLY A 1 99 ? 27.013 39.729 19.074 0.06 31.67 99 GLY A C 11
ATOM 12907 O O . GLY A 1 99 ? 26.386 40.539 19.840 0.06 32.16 99 GLY A O 11
ATOM 12908 N N . THR A 1 100 ? 26.585 38.502 18.943 0.06 34.33 100 THR A N 11
ATOM 12909 C CA . THR A 1 100 ? 25.452 38.138 19.676 0.06 37.73 100 THR A CA 11
ATOM 12910 C C . THR A 1 100 ? 25.745 38.168 21.240 0.06 40.76 100 THR A C 11
ATOM 12911 O O . THR A 1 100 ? 26.904 37.924 21.746 0.06 40.09 100 THR A O 11
ATOM 12915 N N . ASP A 1 101 ? 24.598 38.150 21.981 0.06 43.31 101 ASP A N 11
ATOM 12916 C CA . ASP A 1 101 ? 24.865 38.101 23.478 0.06 46.45 101 ASP A CA 11
ATOM 12917 C C . ASP A 1 101 ? 24.644 36.597 23.954 0.06 47.39 101 ASP A C 11
ATOM 12918 O O . ASP A 1 101 ? 25.059 36.318 25.039 0.06 47.42 101 ASP A O 11
ATOM 12923 N N . SER A 1 102 ? 24.142 35.675 23.021 0.06 47.99 102 SER A N 11
ATOM 12924 C CA . SER A 1 102 ? 23.860 34.372 23.561 0.06 48.53 102 SER A CA 11
ATOM 12925 C C . SER A 1 102 ? 25.166 33.564 23.640 0.06 48.22 102 SER A C 11
ATOM 12926 O O . SER A 1 102 ? 26.186 34.002 23.155 0.06 46.86 102 SER A O 11
ATOM 12929 N N . GLU A 1 103 ? 25.119 32.385 24.307 0.06 48.34 103 GLU A N 11
ATOM 12930 C CA . GLU A 1 103 ? 26.301 31.601 24.374 0.06 49.15 103 GLU A CA 11
ATOM 12931 C C . GLU A 1 103 ? 26.471 30.954 22.916 0.06 47.07 103 GLU A C 11
ATOM 12932 O O . GLU A 1 103 ? 25.438 30.756 22.348 0.06 46.46 103 GLU A O 11
ATOM 12938 N N . GLU A 1 104 ? 27.725 30.708 22.575 0.06 45.11 104 GLU A N 11
ATOM 12939 C CA . GLU A 1 104 ? 28.123 30.106 21.294 0.06 43.43 104 GLU A CA 11
ATOM 12940 C C . GLU A 1 104 ? 27.442 28.783 21.164 0.06 39.67 104 GLU A C 11
ATOM 12941 O O . GLU A 1 104 ? 27.313 27.960 22.096 0.06 38.66 104 GLU A O 11
ATOM 12947 N N . GLN A 1 105 ? 26.888 28.466 19.936 0.06 33.66 105 GLN A N 11
ATOM 12948 C CA . GLN A 1 105 ? 26.133 27.201 19.779 0.06 29.45 105 GLN A CA 11
ATOM 12949 C C . GLN A 1 105 ? 26.411 26.735 18.300 0.06 25.29 105 GLN A C 11
ATOM 12950 O O . GLN A 1 105 ? 26.573 27.668 17.506 0.06 22.07 105 GLN A O 11
ATOM 12956 N N . ARG A 1 106 ? 26.335 25.363 18.099 0.06 19.79 106 ARG A N 11
ATOM 12957 C CA . ARG A 1 106 ? 26.557 24.905 16.790 0.06 18.77 106 ARG A CA 11
ATOM 12958 C C . ARG A 1 106 ? 25.606 25.638 15.874 0.06 16.23 106 ARG A C 11
ATOM 12959 O O . ARG A 1 106 ? 24.411 26.083 16.311 0.06 16.56 106 ARG A O 11
ATOM 12967 N N . LEU A 1 107 ? 26.073 25.551 14.621 0.06 15.79 107 LEU A N 11
ATOM 12968 C CA . LEU A 1 107 ? 25.070 26.243 13.538 0.06 14.82 107 LEU A CA 11
ATOM 12969 C C . LEU A 1 107 ? 23.988 25.085 13.292 0.06 15.08 107 LEU A C 11
ATOM 12970 O O . LEU A 1 107 ? 22.459 25.343 13.513 0.06 13.33 107 LEU A O 11
ATOM 12975 N N . ASP A 1 108 ? 24.379 23.900 13.070 0.06 13.40 108 ASP A N 11
ATOM 12976 C CA . ASP A 1 108 ? 23.417 22.945 12.732 0.06 14.93 108 ASP A CA 11
ATOM 12977 C C . ASP A 1 108 ? 22.406 22.482 13.895 0.06 15.98 108 ASP A C 11
ATOM 12978 O O . ASP A 1 108 ? 21.386 21.761 13.601 0.06 16.56 108 ASP A O 11
ATOM 12983 N N . SER A 1 109 ? 22.512 23.113 15.110 0.06 16.35 109 SER A N 11
ATOM 12984 C CA . SER A 1 109 ? 21.528 22.736 16.004 0.06 16.90 109 SER A CA 11
ATOM 12985 C C . SER A 1 109 ? 20.308 24.014 15.738 0.06 17.74 109 SER A C 11
ATOM 12986 O O . SER A 1 109 ? 19.225 24.065 16.401 0.06 18.10 109 SER A O 11
ATOM 12989 N N . ILE A 1 110 ? 20.514 24.920 14.828 0.06 16.44 110 ILE A N 11
ATOM 12990 C CA . ILE A 1 110 ? 19.652 26.078 14.747 0.06 17.00 110 ILE A CA 11
ATOM 12991 C C . ILE A 1 110 ? 18.993 25.856 13.423 0.06 15.62 110 ILE A C 11
ATOM 12992 O O . ILE A 1 110 ? 17.731 25.899 13.418 0.06 14.68 110 ILE A O 11
ATOM 12997 N N . ILE A 1 111 ? 19.707 25.509 12.333 0.06 15.78 111 ILE A N 11
ATOM 12998 C CA . ILE A 1 111 ? 18.962 25.287 10.961 0.06 15.15 111 ILE A CA 11
ATOM 12999 C C . ILE A 1 111 ? 19.230 23.808 10.703 0.06 15.10 111 ILE A C 11
ATOM 13000 O O . ILE A 1 111 ? 20.406 23.331 10.527 0.06 14.99 111 ILE A O 11
ATOM 13005 N N . HIS A 1 112 ? 18.079 23.141 10.360 0.06 14.90 112 HIS A N 11
ATOM 13006 C CA . HIS A 1 112 ? 18.394 21.662 10.233 0.06 15.88 112 HIS A CA 11
ATOM 13007 C C . HIS A 1 112 ? 19.552 21.300 9.126 0.06 13.94 112 HIS A C 11
ATOM 13008 O O . HIS A 1 112 ? 19.532 22.173 8.105 0.06 13.29 112 HIS A O 11
ATOM 13015 N N . PRO A 1 113 ? 20.277 20.088 8.967 0.06 14.34 113 PRO A N 11
ATOM 13016 C CA . PRO A 1 113 ? 21.182 20.303 7.848 0.06 12.95 113 PRO A CA 11
ATOM 13017 C C . PRO A 1 113 ? 20.800 20.054 6.503 0.06 13.09 113 PRO A C 11
ATOM 13018 O O . PRO A 1 113 ? 21.286 20.667 5.422 0.06 12.16 113 PRO A O 11
ATOM 13022 N N . THR A 1 114 ? 19.732 19.387 6.444 0.06 13.31 114 THR A N 11
ATOM 13023 C CA . THR A 1 114 ? 19.290 19.107 5.048 0.06 13.86 114 THR A CA 11
ATOM 13024 C C . THR A 1 114 ? 18.594 20.367 4.442 0.06 15.16 114 THR A C 11
ATOM 13025 O O . THR A 1 114 ? 18.734 20.688 3.310 0.06 13.58 114 THR A O 11
ATOM 13029 N N . LYS A 1 115 ? 17.855 20.973 5.355 0.06 14.06 115 LYS A N 11
ATOM 13030 C CA . LYS A 1 115 ? 17.315 22.372 5.001 0.06 14.81 115 LYS A CA 11
ATOM 13031 C C . LYS A 1 115 ? 18.490 23.411 4.737 0.06 14.16 115 LYS A C 11
ATOM 13032 O O . LYS A 1 115 ? 18.367 24.032 3.697 0.06 12.70 115 LYS A O 11
ATOM 13038 N N . ALA A 1 116 ? 19.668 23.436 5.548 0.06 12.60 116 ALA A N 11
ATOM 13039 C CA . ALA A 1 116 ? 20.688 24.370 5.215 0.06 12.13 116 ALA A CA 11
ATOM 13040 C C . ALA A 1 116 ? 21.256 24.031 3.898 0.06 12.00 116 ALA A C 11
ATOM 13041 O O . ALA A 1 116 ? 21.453 24.993 2.951 0.06 10.88 116 ALA A O 11
ATOM 13043 N N . GLU A 1 117 ? 21.436 22.674 3.675 0.06 10.67 117 GLU A N 11
ATOM 13044 C CA . GLU A 1 117 ? 21.910 22.439 2.287 0.06 11.40 117 GLU A CA 11
ATOM 13045 C C . GLU A 1 117 ? 20.983 22.772 1.163 0.06 11.34 117 GLU A C 11
ATOM 13046 O O . GLU A 1 117 ? 21.451 23.376 0.237 0.06 11.38 117 GLU A O 11
ATOM 13052 N N . ALA A 1 118 ? 19.701 22.402 1.340 0.06 11.21 118 ALA A N 11
ATOM 13053 C CA . ALA A 1 118 ? 18.827 22.664 0.072 0.06 11.39 118 ALA A CA 11
ATOM 13054 C C . ALA A 1 118 ? 18.802 24.301 -0.025 0.06 11.69 118 ALA A C 11
ATOM 13055 O O . ALA A 1 118 ? 18.544 24.481 -1.203 0.06 11.63 118 ALA A O 11
ATOM 13057 N N . THR A 1 119 ? 18.956 25.162 1.023 0.06 11.80 119 THR A N 11
ATOM 13058 C CA . THR A 1 119 ? 18.817 26.603 0.849 0.06 11.63 119 THR A CA 11
ATOM 13059 C C . THR A 1 119 ? 19.968 26.978 -0.005 0.06 11.36 119 THR A C 11
ATOM 13060 O O . THR A 1 119 ? 19.808 27.868 -0.805 0.06 11.94 119 THR A O 11
ATOM 13064 N N . ILE A 1 120 ? 21.157 26.325 0.249 0.06 10.50 120 ILE A N 11
ATOM 13065 C CA . ILE A 1 120 ? 22.270 26.688 -0.560 0.06 11.09 120 ILE A CA 11
ATOM 13066 C C . ILE A 1 120 ? 22.077 26.300 -2.020 0.06 11.18 120 ILE A C 11
ATOM 13067 O O . ILE A 1 120 ? 22.481 27.210 -2.912 0.06 10.86 120 ILE A O 11
ATOM 13072 N N . TRP A 1 121 ? 21.457 25.120 -2.260 0.06 10.56 121 TRP A N 11
ATOM 13073 C CA . TRP A 1 121 ? 21.219 24.853 -3.705 0.06 11.30 121 TRP A CA 11
ATOM 13074 C C . TRP A 1 121 ? 20.138 25.752 -4.277 0.06 10.90 121 TRP A C 11
ATOM 13075 O O . TRP A 1 121 ? 20.290 26.061 -5.507 0.06 10.47 121 TRP A O 11
ATOM 13086 N N . LEU A 1 122 ? 19.115 26.032 -3.415 0.06 10.66 122 LEU A N 11
ATOM 13087 C CA . LEU A 1 122 ? 18.114 26.901 -4.094 0.06 10.94 122 LEU A CA 11
ATOM 13088 C C . LEU A 1 122 ? 18.656 28.274 -4.460 0.06 10.99 122 LEU A C 11
ATOM 13089 O O . LEU A 1 122 ? 18.225 28.782 -5.581 0.06 11.02 122 LEU A O 11
ATOM 13094 N N . VAL A 1 123 ? 19.439 28.958 -3.509 0.06 10.63 123 VAL A N 11
ATOM 13095 C CA . VAL A 1 123 ? 19.955 30.252 -3.799 0.06 10.31 123 VAL A CA 11
ATOM 13096 C C . VAL A 1 123 ? 20.966 30.101 -4.971 0.06 10.23 123 VAL A C 11
ATOM 13097 O O . VAL A 1 123 ? 21.073 30.992 -5.880 0.06 9.67 123 VAL A O 11
ATOM 13101 N N . GLU A 1 124 ? 21.764 29.001 -4.953 0.06 10.08 124 GLU A N 11
ATOM 13102 C CA . GLU A 1 124 ? 22.664 28.869 -6.099 0.06 9.87 124 GLU A CA 11
ATOM 13103 C C . GLU A 1 124 ? 22.037 28.782 -7.508 0.06 10.11 124 GLU A C 11
ATOM 13104 O O . GLU A 1 124 ? 22.541 29.387 -8.413 0.06 10.87 124 GLU A O 11
ATOM 13110 N N . GLU A 1 125 ? 20.890 28.050 -7.529 0.06 10.14 125 GLU A N 11
ATOM 13111 C CA . GLU A 1 125 ? 20.184 27.939 -8.868 0.06 10.91 125 GLU A CA 11
ATOM 13112 C C . GLU A 1 125 ? 19.709 29.346 -9.256 0.06 12.17 125 GLU A C 11
ATOM 13113 O O . GLU A 1 125 ? 19.679 29.596 -10.456 0.06 11.70 125 GLU A O 11
ATOM 13119 N N . ILE A 1 126 ? 19.371 30.206 -8.253 0.06 10.74 126 ILE A N 11
ATOM 13120 C CA . ILE A 1 126 ? 18.873 31.525 -8.640 0.06 11.03 126 ILE A CA 11
ATOM 13121 C C . ILE A 1 126 ? 20.043 32.334 -9.288 0.06 11.49 126 ILE A C 11
ATOM 13122 O O . ILE A 1 126 ? 19.921 32.952 -10.324 0.06 10.62 126 ILE A O 11
ATOM 13127 N N . HIS A 1 127 ? 21.259 32.210 -8.630 0.06 11.34 127 HIS A N 11
ATOM 13128 C CA . HIS A 1 127 ? 22.374 32.939 -9.098 0.06 9.96 127 HIS A CA 11
ATOM 13129 C C . HIS A 1 127 ? 22.976 32.359 -10.340 0.06 11.73 127 HIS A C 11
ATOM 13130 O O . HIS A 1 127 ? 23.544 33.113 -11.144 0.06 10.93 127 HIS A O 11
ATOM 13137 N N . ARG A 1 128 ? 22.715 31.119 -10.583 0.06 12.08 128 ARG A N 11
ATOM 13138 C CA . ARG A 1 128 ? 23.098 30.601 -11.913 0.06 13.11 128 ARG A CA 11
ATOM 13139 C C . ARG A 1 128 ? 22.169 30.966 -13.104 0.06 13.14 128 ARG A C 11
ATOM 13140 O O . ARG A 1 128 ? 22.681 31.181 -14.222 0.06 13.83 128 ARG A O 11
ATOM 13148 N N . LEU A 1 129 ? 20.831 30.986 -12.777 0.06 12.33 129 LEU A N 11
ATOM 13149 C CA . LEU A 1 129 ? 19.885 31.214 -13.903 0.06 12.95 129 LEU A CA 11
ATOM 13150 C C . LEU A 1 129 ? 19.389 32.604 -14.017 0.06 13.86 129 LEU A C 11
ATOM 13151 O O . LEU A 1 129 ? 18.748 32.845 -15.140 0.06 14.15 129 LEU A O 11
ATOM 13156 N N . THR A 1 130 ? 19.649 33.513 -13.078 0.06 12.81 130 THR A N 11
ATOM 13157 C CA . THR A 1 130 ? 18.884 34.760 -13.328 0.06 12.56 130 THR A CA 11
ATOM 13158 C C . THR A 1 130 ? 19.749 36.041 -13.460 0.06 13.14 130 THR A C 11
ATOM 13159 O O . THR A 1 130 ? 19.136 36.963 -14.113 0.06 13.29 130 THR A O 11
ATOM 13163 N N . PRO A 1 131 ? 20.984 36.245 -13.006 0.06 13.21 131 PRO A N 11
ATOM 13164 C CA . PRO A 1 131 ? 21.600 37.574 -13.023 0.06 13.94 131 PRO A CA 11
ATOM 13165 C C . PRO A 1 131 ? 22.292 37.814 -14.441 0.06 14.38 131 PRO A C 11
ATOM 13166 O O . PRO A 1 131 ? 22.713 36.883 -15.169 0.06 15.40 131 PRO A O 11
ATOM 13170 N N . SER A 1 132 ? 22.259 39.103 -14.772 0.06 14.09 132 SER A N 11
ATOM 13171 C CA . SER A 1 132 ? 22.992 39.411 -16.049 0.06 14.22 132 SER A CA 11
ATOM 13172 C C . SER A 1 132 ? 24.475 39.645 -15.860 0.06 15.82 132 SER A C 11
ATOM 13173 O O . SER A 1 132 ? 24.906 39.950 -14.729 0.06 15.36 132 SER A O 11
ATOM 13176 N N . HIS A 1 133 ? 25.214 39.343 -17.003 0.06 16.34 133 HIS A N 11
ATOM 13177 C CA . HIS A 1 133 ? 26.623 39.667 -16.775 0.06 18.01 133 HIS A CA 11
ATOM 13178 C C . HIS A 1 133 ? 26.908 41.147 -16.671 0.06 18.08 133 HIS A C 11
ATOM 13179 O O . HIS A 1 133 ? 27.841 41.544 -15.998 0.06 17.36 133 HIS A O 11
ATOM 13186 N N . LEU A 1 134 ? 26.076 42.014 -17.153 0.06 17.04 134 LEU A N 11
ATOM 13187 C CA . LEU A 1 134 ? 26.331 43.449 -16.856 0.06 19.15 134 LEU A CA 11
ATOM 13188 C C . LEU A 1 134 ? 26.198 43.743 -15.395 0.06 18.68 134 LEU A C 11
ATOM 13189 O O . LEU A 1 134 ? 26.988 44.424 -14.803 0.06 18.21 134 LEU A O 11
ATOM 13194 N N . HIS A 1 135 ? 25.174 43.147 -14.698 0.06 17.00 135 HIS A N 11
ATOM 13195 C CA . HIS A 1 135 ? 25.139 43.391 -13.276 0.06 17.40 135 HIS A CA 11
ATOM 13196 C C . HIS A 1 135 ? 26.417 42.764 -12.494 0.06 16.28 135 HIS A C 11
ATOM 13197 O O . HIS A 1 135 ? 26.898 43.363 -11.544 0.06 15.46 135 HIS A O 11
ATOM 13204 N N . MET A 1 136 ? 26.830 41.582 -12.984 0.06 15.62 136 MET A N 11
ATOM 13205 C CA . MET A 1 136 ? 27.990 41.070 -12.350 0.06 15.32 136 MET A CA 11
ATOM 13206 C C . MET A 1 136 ? 29.304 41.957 -12.490 0.06 14.99 136 MET A C 11
ATOM 13207 O O . MET A 1 136 ? 30.019 42.064 -11.477 0.06 15.05 136 MET A O 11
ATOM 13212 N N . ALA A 1 137 ? 29.346 42.515 -13.768 0.06 14.71 137 ALA A N 11
ATOM 13213 C CA . ALA A 1 137 ? 30.527 43.449 -13.925 0.06 15.62 137 ALA A CA 11
ATOM 13214 C C . ALA A 1 137 ? 30.371 44.672 -13.069 0.06 15.74 137 ALA A C 11
ATOM 13215 O O . ALA A 1 137 ? 31.412 45.136 -12.489 0.06 16.27 137 ALA A O 11
ATOM 13217 N N . LEU A 1 138 ? 29.118 45.161 -12.943 0.06 15.56 138 LEU A N 11
ATOM 13218 C CA . LEU A 1 138 ? 28.906 46.262 -12.013 0.06 17.86 138 LEU A CA 11
ATOM 13219 C C . LEU A 1 138 ? 29.304 46.019 -10.580 0.06 16.82 138 LEU A C 11
ATOM 13220 O O . LEU A 1 138 ? 29.878 46.901 -9.862 0.06 16.20 138 LEU A O 11
ATOM 13225 N N . LEU A 1 139 ? 28.826 44.821 -10.114 0.06 15.45 139 LEU A N 11
ATOM 13226 C CA . LEU A 1 139 ? 29.225 44.546 -8.718 0.06 18.09 139 LEU A CA 11
ATOM 13227 C C . LEU A 1 139 ? 30.785 44.446 -8.545 0.06 18.03 139 LEU A C 11
ATOM 13228 O O . LEU A 1 139 ? 31.288 44.805 -7.517 0.06 18.64 139 LEU A O 11
ATOM 13233 N N . TRP A 1 140 ? 31.364 43.797 -9.596 0.06 17.54 140 TRP A N 11
ATOM 13234 C CA . TRP A 1 140 ? 32.790 43.573 -9.425 0.06 16.29 140 TRP A CA 11
ATOM 13235 C C . TRP A 1 140 ? 33.672 44.881 -9.566 0.06 17.77 140 TRP A C 11
ATOM 13236 O O . TRP A 1 140 ? 34.792 44.796 -9.437 0.06 18.58 140 TRP A O 11
ATOM 13247 N N . ARG A 1 141 ? 33.055 45.917 -9.988 0.06 19.36 141 ARG A N 11
ATOM 13248 C CA . ARG A 1 141 ? 33.730 47.188 -10.067 0.06 21.89 141 ARG A CA 11
ATOM 13249 C C . ARG A 1 141 ? 33.734 47.854 -8.715 0.06 23.25 141 ARG A C 11
ATOM 13250 O O . ARG A 1 141 ? 34.618 48.645 -8.471 0.06 23.25 141 ARG A O 11
ATOM 13258 N N . SER A 1 142 ? 32.843 47.518 -7.793 0.06 23.78 142 SER A N 11
ATOM 13259 C CA . SER A 1 142 ? 32.951 48.280 -6.566 0.06 25.31 142 SER A CA 11
ATOM 13260 C C . SER A 1 142 ? 33.524 47.392 -5.564 0.06 25.21 142 SER A C 11
ATOM 13261 O O . SER A 1 142 ? 33.652 47.848 -4.530 0.06 25.40 142 SER A O 11
ATOM 13264 N N . ASP A 1 143 ? 33.889 46.029 -5.930 0.06 23.57 143 ASP A N 11
ATOM 13265 C CA . ASP A 1 143 ? 34.371 45.066 -4.827 0.06 23.33 143 ASP A CA 11
ATOM 13266 C C . ASP A 1 143 ? 35.765 44.699 -5.505 0.06 23.58 143 ASP A C 11
ATOM 13267 O O . ASP A 1 143 ? 35.778 43.918 -6.298 0.06 20.90 143 ASP A O 11
ATOM 13272 N N . PRO A 1 144 ? 36.794 45.352 -5.160 0.06 26.03 144 PRO A N 11
ATOM 13273 C CA . PRO A 1 144 ? 38.314 45.144 -5.733 0.06 25.37 144 PRO A CA 11
ATOM 13274 C C . PRO A 1 144 ? 39.017 43.656 -5.329 0.06 25.02 144 PRO A C 11
ATOM 13275 O O . PRO A 1 144 ? 39.580 42.796 -6.317 0.06 23.24 144 PRO A O 11
ATOM 13279 N N . MET A 1 145 ? 38.099 43.156 -4.301 0.06 22.08 145 MET A N 11
ATOM 13280 C CA . MET A 1 145 ? 38.285 41.706 -3.835 0.06 21.43 145 MET A CA 11
ATOM 13281 C C . MET A 1 145 ? 37.224 40.731 -4.464 0.06 18.11 145 MET A C 11
ATOM 13282 O O . MET A 1 145 ? 37.168 39.649 -3.906 0.06 16.24 145 MET A O 11
ATOM 13287 N N . TYR A 1 146 ? 36.613 41.165 -5.621 0.06 16.40 146 TYR A N 11
ATOM 13288 C CA . TYR A 1 146 ? 35.656 40.167 -6.117 0.06 16.19 146 TYR A CA 11
ATOM 13289 C C . TYR A 1 146 ? 36.202 38.691 -6.502 0.06 16.72 146 TYR A C 11
ATOM 13290 O O . TYR A 1 146 ? 35.543 37.657 -6.399 0.06 15.52 146 TYR A O 11
ATOM 13299 N N . HIS A 1 147 ? 37.525 38.671 -6.935 0.06 15.20 147 HIS A N 11
ATOM 13300 C CA . HIS A 1 147 ? 38.009 37.314 -7.292 0.06 16.06 147 HIS A CA 11
ATOM 13301 C C . HIS A 1 147 ? 38.155 36.295 -6.137 0.06 14.65 147 HIS A C 11
ATOM 13302 O O . HIS A 1 147 ? 38.244 35.105 -6.442 0.06 14.49 147 HIS A O 11
ATOM 13309 N N . SER A 1 148 ? 38.180 36.836 -4.934 0.06 15.03 148 SER A N 11
ATOM 13310 C CA . SER A 1 148 ? 38.221 36.025 -3.826 0.06 16.12 148 SER A CA 11
ATOM 13311 C C . SER A 1 148 ? 36.990 35.237 -3.426 0.06 14.83 148 SER A C 11
ATOM 13312 O O . SER A 1 148 ? 37.018 34.370 -2.555 0.06 14.71 148 SER A O 11
ATOM 13315 N N . PHE A 1 149 ? 35.945 35.723 -4.181 0.06 14.90 149 PHE A N 11
ATOM 13316 C CA . PHE A 1 149 ? 34.675 34.992 -4.035 0.06 14.10 149 PHE A CA 11
ATOM 13317 C C . PHE A 1 149 ? 34.292 34.157 -5.228 0.06 13.74 149 PHE A C 11
ATOM 13318 O O . PHE A 1 149 ? 33.154 33.655 -5.422 0.06 13.06 149 PHE A O 11
ATOM 13326 N N . ILE A 1 150 ? 35.257 34.031 -6.213 0.06 13.50 150 ILE A N 11
ATOM 13327 C CA . ILE A 1 150 ? 35.078 33.192 -7.400 0.06 13.69 150 ILE A CA 11
ATOM 13328 C C . ILE A 1 150 ? 35.901 31.914 -7.284 0.06 14.55 150 ILE A C 11
ATOM 13329 O O . ILE A 1 150 ? 37.127 31.979 -7.020 0.06 13.77 150 ILE A O 11
ATOM 13334 N N . ASP A 1 151 ? 35.209 30.825 -7.481 0.06 14.08 151 ASP A N 11
ATOM 13335 C CA . ASP A 1 151 ? 35.937 29.501 -7.240 0.06 15.06 151 ASP A CA 11
ATOM 13336 C C . ASP A 1 151 ? 36.815 29.208 -8.535 0.06 16.14 151 ASP A C 11
ATOM 13337 O O . ASP A 1 151 ? 36.553 29.701 -9.696 0.06 15.31 151 ASP A O 11
ATOM 13342 N N . PRO A 1 152 ? 37.833 28.333 -8.167 0.06 18.30 152 PRO A N 11
ATOM 13343 C CA . PRO A 1 152 ? 38.658 27.853 -9.295 0.06 19.80 152 PRO A CA 11
ATOM 13344 C C . PRO A 1 152 ? 37.834 26.950 -10.108 0.06 22.27 152 PRO A C 11
ATOM 13345 O O . PRO A 1 152 ? 36.661 26.511 -9.861 0.06 20.53 152 PRO A O 11
ATOM 13349 N N . ILE A 1 153 ? 38.385 26.615 -11.368 0.06 24.16 153 ILE A N 11
ATOM 13350 C CA . ILE A 1 153 ? 37.697 25.617 -12.186 0.06 27.13 153 ILE A CA 11
ATOM 13351 C C . ILE A 1 153 ? 37.888 24.170 -11.562 0.06 27.19 153 ILE A C 11
ATOM 13352 O O . ILE A 1 153 ? 39.047 23.917 -11.050 0.06 27.17 153 ILE A O 11
ATOM 13357 N N . PHE A 1 154 ? 36.837 23.372 -11.569 0.06 27.71 154 PHE A N 11
ATOM 13358 C CA . PHE A 1 154 ? 36.849 22.016 -10.924 0.06 30.53 154 PHE A CA 11
ATOM 13359 C C . PHE A 1 154 ? 36.811 21.002 -12.155 0.06 35.28 154 PHE A C 11
ATOM 13360 O O . PHE A 1 154 ? 36.403 21.264 -13.262 0.06 34.33 154 PHE A O 11
ATOM 13368 N N . PRO A 1 155 ? 37.270 19.839 -11.826 0.06 40.33 155 PRO A N 11
ATOM 13369 C CA . PRO A 1 155 ? 37.347 18.751 -12.829 0.06 44.63 155 PRO A CA 11
ATOM 13370 C C . PRO A 1 155 ? 36.038 18.535 -13.439 0.06 47.89 155 PRO A C 11
ATOM 13371 O O . PRO A 1 155 ? 35.000 18.390 -12.752 0.06 49.48 155 PRO A O 11
ATOM 13375 N N . GLU A 1 156 ? 36.049 18.372 -14.778 0.06 49.63 156 GLU A N 11
ATOM 13376 C CA . GLU A 1 156 ? 34.786 18.076 -15.362 0.06 49.77 156 GLU A CA 11
ATOM 13377 C C . GLU A 1 156 ? 33.965 16.744 -14.804 0.06 48.85 156 GLU A C 11
ATOM 13378 O O . GLU A 1 156 ? 32.695 16.890 -14.583 0.06 49.30 156 GLU A O 11
ATOM 13619 N N . GLY A 1 36 ? 31.916 49.787 -19.839 0.06 40.78 36 GLY A N 12
ATOM 13620 C CA . GLY A 1 36 ? 32.754 48.339 -20.141 0.06 38.90 36 GLY A CA 12
ATOM 13621 C C . GLY A 1 36 ? 33.732 47.422 -19.322 0.06 36.29 36 GLY A C 12
ATOM 13622 O O . GLY A 1 36 ? 34.297 46.257 -19.781 0.06 35.51 36 GLY A O 12
ATOM 13623 N N . SER A 1 37 ? 34.241 48.154 -18.263 0.06 34.36 37 SER A N 12
ATOM 13624 C CA . SER A 1 37 ? 35.343 47.545 -17.332 0.06 31.08 37 SER A CA 12
ATOM 13625 C C . SER A 1 37 ? 34.713 46.148 -16.818 0.06 27.35 37 SER A C 12
ATOM 13626 O O . SER A 1 37 ? 33.469 46.158 -16.260 0.06 24.96 37 SER A O 12
ATOM 13629 N N . LEU A 1 38 ? 35.518 45.113 -16.956 0.06 23.35 38 LEU A N 12
ATOM 13630 C CA . LEU A 1 38 ? 35.165 43.768 -16.395 0.06 22.38 38 LEU A CA 12
ATOM 13631 C C . LEU A 1 38 ? 34.101 43.112 -17.178 0.06 22.23 38 LEU A C 12
ATOM 13632 O O . LEU A 1 38 ? 33.659 41.942 -16.786 0.06 20.29 38 LEU A O 12
ATOM 13637 N N . LEU A 1 39 ? 33.666 43.561 -18.293 0.06 22.47 39 LEU A N 12
ATOM 13638 C CA . LEU A 1 39 ? 32.556 42.934 -19.032 0.06 23.40 39 LEU A CA 12
ATOM 13639 C C . LEU A 1 39 ? 32.999 41.676 -19.713 0.06 22.40 39 LEU A C 12
ATOM 13640 O O . LEU A 1 39 ? 32.229 40.635 -19.743 0.06 21.28 39 LEU A O 12
ATOM 13645 N N . ARG A 1 40 ? 34.290 41.489 -20.164 0.06 21.80 40 ARG A N 12
ATOM 13646 C CA . ARG A 1 40 ? 34.648 40.177 -20.704 0.06 21.92 40 ARG A CA 12
ATOM 13647 C C . ARG A 1 40 ? 34.619 39.055 -19.711 0.06 19.74 40 ARG A C 12
ATOM 13648 O O . ARG A 1 40 ? 34.110 37.944 -19.925 0.06 19.03 40 ARG A O 12
ATOM 13656 N N . ARG A 1 41 ? 35.230 39.396 -18.595 0.06 18.19 41 ARG A N 12
ATOM 13657 C CA . ARG A 1 41 ? 35.340 38.249 -17.661 0.06 16.36 41 ARG A CA 12
ATOM 13658 C C . ARG A 1 41 ? 33.916 37.950 -16.900 0.06 15.66 41 ARG A C 12
ATOM 13659 O O . ARG A 1 41 ? 33.740 36.772 -16.650 0.06 13.85 41 ARG A O 12
ATOM 13667 N N . ALA A 1 42 ? 33.194 39.065 -16.763 0.06 15.44 42 ALA A N 12
ATOM 13668 C CA . ALA A 1 42 ? 31.861 38.827 -16.114 0.06 14.86 42 ALA A CA 12
ATOM 13669 C C . ALA A 1 42 ? 31.023 38.140 -17.136 0.06 15.34 42 ALA A C 12
ATOM 13670 O O . ALA A 1 42 ? 30.256 37.208 -16.565 0.06 14.14 42 ALA A O 12
ATOM 13672 N N . GLU A 1 43 ? 31.013 38.480 -18.513 0.06 15.87 43 GLU A N 12
ATOM 13673 C CA . GLU A 1 43 ? 30.171 37.713 -19.447 0.06 17.32 43 GLU A CA 12
ATOM 13674 C C . GLU A 1 43 ? 30.677 36.265 -19.494 0.06 15.81 43 GLU A C 12
ATOM 13675 O O . GLU A 1 43 ? 29.781 35.308 -19.518 0.06 15.81 43 GLU A O 12
ATOM 13681 N N . MET A 1 44 ? 32.080 36.043 -19.487 0.06 14.98 44 MET A N 12
ATOM 13682 C CA . MET A 1 44 ? 32.507 34.652 -19.475 0.06 14.92 44 MET A CA 12
ATOM 13683 C C . MET A 1 44 ? 32.092 33.894 -18.162 0.06 15.07 44 MET A C 12
ATOM 13684 O O . MET A 1 44 ? 31.804 32.682 -18.181 0.06 14.53 44 MET A O 12
ATOM 13689 N N . TYR A 1 45 ? 32.089 34.680 -17.113 0.06 13.65 45 TYR A N 12
ATOM 13690 C CA . TYR A 1 45 ? 31.783 33.902 -15.917 0.06 13.19 45 TYR A CA 12
ATOM 13691 C C . TYR A 1 45 ? 30.268 33.392 -15.814 0.06 13.12 45 TYR A C 12
ATOM 13692 O O . TYR A 1 45 ? 30.089 32.238 -15.415 0.06 11.79 45 TYR A O 12
ATOM 13701 N N . GLN A 1 46 ? 29.385 34.330 -16.292 0.06 13.68 46 GLN A N 12
ATOM 13702 C CA . GLN A 1 46 ? 28.022 33.861 -16.059 0.06 13.79 46 GLN A CA 12
ATOM 13703 C C . GLN A 1 46 ? 27.607 32.734 -17.018 0.06 15.55 46 GLN A C 12
ATOM 13704 O O . GLN A 1 46 ? 26.959 31.743 -16.616 0.06 15.33 46 GLN A O 12
ATOM 13710 N N . ASP A 1 47 ? 28.216 32.819 -18.278 0.06 15.48 47 ASP A N 12
ATOM 13711 C CA . ASP A 1 47 ? 27.929 31.814 -19.297 0.06 17.08 47 ASP A CA 12
ATOM 13712 C C . ASP A 1 47 ? 28.495 30.448 -18.744 0.06 15.88 47 ASP A C 12
ATOM 13713 O O . ASP A 1 47 ? 27.691 29.457 -18.863 0.06 17.08 47 ASP A O 12
ATOM 13718 N N . TYR A 1 48 ? 29.515 30.383 -17.973 0.06 14.34 48 TYR A N 12
ATOM 13719 C CA . TYR A 1 48 ? 29.901 29.101 -17.497 0.06 15.16 48 TYR A CA 12
ATOM 13720 C C . TYR A 1 48 ? 28.953 28.640 -16.315 0.06 15.34 48 TYR A C 12
ATOM 13721 O O . TYR A 1 48 ? 28.442 27.502 -16.389 0.06 14.90 48 TYR A O 12
ATOM 13730 N N . MET A 1 49 ? 28.678 29.606 -15.420 0.06 14.47 49 MET A N 12
ATOM 13731 C CA . MET A 1 49 ? 27.907 29.064 -14.257 0.06 13.57 49 MET A CA 12
ATOM 13732 C C . MET A 1 49 ? 26.434 28.735 -14.683 0.06 14.03 49 MET A C 12
ATOM 13733 O O . MET A 1 49 ? 25.891 27.819 -14.051 0.06 14.70 49 MET A O 12
ATOM 13738 N N . LYS A 1 50 ? 25.840 29.469 -15.619 0.06 14.74 50 LYS A N 12
ATOM 13739 C CA . LYS A 1 50 ? 24.437 29.118 -15.932 0.06 15.50 50 LYS A CA 12
ATOM 13740 C C . LYS A 1 50 ? 24.339 27.768 -16.460 0.06 16.81 50 LYS A C 12
ATOM 13741 O O . LYS A 1 50 ? 23.241 27.189 -16.327 0.06 17.08 50 LYS A O 12
ATOM 13747 N N . GLN A 1 51 ? 25.387 27.190 -17.026 0.06 17.68 51 GLN A N 12
ATOM 13748 C CA . GLN A 1 51 ? 25.361 25.863 -17.520 0.06 19.59 51 GLN A CA 12
ATOM 13749 C C . GLN A 1 51 ? 25.732 24.804 -16.566 0.06 19.11 51 GLN A C 12
ATOM 13750 O O . GLN A 1 51 ? 25.738 23.598 -16.982 0.06 18.63 51 GLN A O 12
ATOM 13756 N N . VAL A 1 52 ? 26.125 25.153 -15.334 0.06 17.77 52 VAL A N 12
ATOM 13757 C CA . VAL A 1 52 ? 26.461 24.004 -14.443 0.06 17.25 52 VAL A CA 12
ATOM 13758 C C . VAL A 1 52 ? 25.108 23.512 -13.843 0.06 17.32 52 VAL A C 12
ATOM 13759 O O . VAL A 1 52 ? 24.302 24.306 -13.189 0.06 15.68 52 VAL A O 12
ATOM 13763 N N . PRO A 1 53 ? 24.817 22.240 -13.958 0.06 17.20 53 PRO A N 12
ATOM 13764 C CA . PRO A 1 53 ? 23.557 21.767 -13.478 0.06 16.58 53 PRO A CA 12
ATOM 13765 C C . PRO A 1 53 ? 23.569 21.681 -11.930 0.06 16.65 53 PRO A C 12
ATOM 13766 O O . PRO A 1 53 ? 24.626 21.421 -11.345 0.06 16.53 53 PRO A O 12
ATOM 13770 N N . ILE A 1 54 ? 22.396 21.910 -11.331 0.06 15.89 54 ILE A N 12
ATOM 13771 C CA . ILE A 1 54 ? 22.257 21.799 -9.909 0.06 15.87 54 ILE A CA 12
ATOM 13772 C C . ILE A 1 54 ? 22.055 20.271 -9.665 0.06 16.69 54 ILE A C 12
ATOM 13773 O O . ILE A 1 54 ? 21.111 19.624 -10.323 0.06 16.19 54 ILE A O 12
ATOM 13778 N N . PRO A 1 55 ? 22.822 19.636 -8.792 0.06 16.32 55 PRO A N 12
ATOM 13779 C CA . PRO A 1 55 ? 22.721 18.203 -8.550 0.06 17.87 55 PRO A CA 12
ATOM 13780 C C . PRO A 1 55 ? 21.270 17.773 -8.021 0.06 21.05 55 PRO A C 12
ATOM 13781 O O . PRO A 1 55 ? 20.807 18.338 -6.981 0.06 20.46 55 PRO A O 12
ATOM 13785 N N . THR A 1 56 ? 20.564 16.835 -8.731 0.06 24.59 56 THR A N 12
ATOM 13786 C CA . THR A 1 56 ? 19.303 16.454 -8.291 0.06 28.60 56 THR A CA 12
ATOM 13787 C C . THR A 1 56 ? 19.305 15.490 -7.214 0.06 28.55 56 THR A C 12
ATOM 13788 O O . THR A 1 56 ? 18.530 15.811 -6.126 0.06 29.69 56 THR A O 12
ATOM 13792 N N . ASN A 1 57 ? 20.305 14.489 -7.351 0.06 27.67 57 ASN A N 12
ATOM 13793 C CA . ASN A 1 57 ? 20.334 13.582 -6.142 0.06 28.31 57 ASN A CA 12
ATOM 13794 C C . ASN A 1 57 ? 21.347 14.293 -4.976 0.06 26.43 57 ASN A C 12
ATOM 13795 O O . ASN A 1 57 ? 21.901 15.288 -5.260 0.06 24.91 57 ASN A O 12
ATOM 13800 N N . ARG A 1 58 ? 20.723 14.062 -3.927 0.06 23.34 58 ARG A N 12
ATOM 13801 C CA . ARG A 1 58 ? 21.433 14.558 -2.634 0.06 23.14 58 ARG A CA 12
ATOM 13802 C C . ARG A 1 58 ? 21.886 13.568 -1.763 0.06 22.09 58 ARG A C 12
ATOM 13803 O O . ARG A 1 58 ? 21.198 12.675 -1.503 0.06 21.42 58 ARG A O 12
ATOM 13811 N N . GLY A 1 59 ? 23.084 13.845 -1.135 0.06 19.66 59 GLY A N 12
ATOM 13812 C CA . GLY A 1 59 ? 23.762 12.947 -0.096 0.06 18.60 59 GLY A CA 12
ATOM 13813 C C . GLY A 1 59 ? 23.254 13.154 1.246 0.06 19.02 59 GLY A C 12
ATOM 13814 O O . GLY A 1 59 ? 22.234 13.857 1.426 0.06 18.95 59 GLY A O 12
ATOM 13815 N N . SER A 1 60 ? 23.820 12.651 2.347 0.06 17.92 60 SER A N 12
ATOM 13816 C CA . SER A 1 60 ? 23.213 12.777 3.714 0.06 18.20 60 SER A CA 12
ATOM 13817 C C . SER A 1 60 ? 23.535 14.067 4.322 0.06 16.34 60 SER A C 12
ATOM 13818 O O . SER A 1 60 ? 24.352 14.874 3.767 0.06 15.71 60 SER A O 12
ATOM 13821 N N . LEU A 1 61 ? 22.844 14.216 5.464 0.06 16.48 61 LEU A N 12
ATOM 13822 C CA . LEU A 1 61 ? 23.183 15.548 6.167 0.06 16.77 61 LEU A CA 12
ATOM 13823 C C . LEU A 1 61 ? 24.625 15.919 6.425 0.06 15.40 61 LEU A C 12
ATOM 13824 O O . LEU A 1 61 ? 25.449 15.013 6.734 0.06 14.83 61 LEU A O 12
ATOM 13829 N N . ILE A 1 62 ? 24.933 17.187 6.166 0.06 14.35 62 ILE A N 12
ATOM 13830 C CA . ILE A 1 62 ? 26.386 17.594 6.340 0.06 13.76 62 ILE A CA 12
ATOM 13831 C C . ILE A 1 62 ? 26.523 18.437 7.578 0.06 14.60 62 ILE A C 12
ATOM 13832 O O . ILE A 1 62 ? 26.083 19.582 7.736 0.06 13.14 62 ILE A O 12
ATOM 13837 N N . PRO A 1 63 ? 27.237 17.943 8.638 0.06 13.20 63 PRO A N 12
ATOM 13838 C CA . PRO A 1 63 ? 27.448 18.768 9.776 0.06 12.38 63 PRO A CA 12
ATOM 13839 C C . PRO A 1 63 ? 28.292 19.993 9.381 0.06 12.87 63 PRO A C 12
ATOM 13840 O O . PRO A 1 63 ? 29.183 20.003 8.611 0.06 12.67 63 PRO A O 12
ATOM 13844 N N . PHE A 1 64 ? 27.870 21.101 10.019 0.06 12.30 64 PHE A N 12
ATOM 13845 C CA . PHE A 1 64 ? 28.640 22.306 9.740 0.06 12.07 64 PHE A CA 12
ATOM 13846 C C . PHE A 1 64 ? 28.633 23.274 10.808 0.06 11.79 64 PHE A C 12
ATOM 13847 O O . PHE A 1 64 ? 27.663 23.355 11.635 0.06 12.02 64 PHE A O 12
ATOM 13855 N N . THR A 1 65 ? 29.632 24.181 10.841 0.06 11.79 65 THR A N 12
ATOM 13856 C CA . THR A 1 65 ? 29.718 25.188 11.869 0.06 13.10 65 THR A CA 12
ATOM 13857 C C . THR A 1 65 ? 29.843 26.583 11.377 0.06 12.32 65 THR A C 12
ATOM 13858 O O . THR A 1 65 ? 29.861 27.608 12.062 0.06 12.63 65 THR A O 12
ATOM 13862 N N . SER A 1 66 ? 29.762 26.692 10.021 0.06 11.98 66 SER A N 12
ATOM 13863 C CA . SER A 1 66 ? 29.646 28.068 9.413 0.06 11.39 66 SER A CA 12
ATOM 13864 C C . SER A 1 66 ? 29.026 27.771 8.044 0.06 11.43 66 SER A C 12
ATOM 13865 O O . SER A 1 66 ? 29.154 26.677 7.470 0.06 11.65 66 SER A O 12
ATOM 13868 N N . TRP A 1 67 ? 28.473 28.906 7.446 0.06 11.33 67 TRP A N 12
ATOM 13869 C CA . TRP A 1 67 ? 27.974 28.690 6.039 0.06 11.55 67 TRP A CA 12
ATOM 13870 C C . TRP A 1 67 ? 29.102 28.545 5.068 0.06 11.28 67 TRP A C 12
ATOM 13871 O O . TRP A 1 67 ? 29.038 27.782 4.120 0.06 10.82 67 TRP A O 12
ATOM 13882 N N . VAL A 1 68 ? 30.218 29.252 5.412 0.06 12.40 68 VAL A N 12
ATOM 13883 C CA . VAL A 1 68 ? 31.315 29.030 4.404 0.06 13.21 68 VAL A CA 12
ATOM 13884 C C . VAL A 1 68 ? 31.867 27.613 4.478 0.06 13.05 68 VAL A C 12
ATOM 13885 O O . VAL A 1 68 ? 32.277 27.046 3.502 0.06 11.66 68 VAL A O 12
ATOM 13889 N N . GLY A 1 69 ? 31.864 27.180 5.687 0.06 12.94 69 GLY A N 12
ATOM 13890 C CA . GLY A 1 69 ? 32.316 25.744 5.851 0.06 13.16 69 GLY A CA 12
ATOM 13891 C C . GLY A 1 69 ? 31.485 24.615 5.153 0.06 12.99 69 GLY A C 12
ATOM 13892 O O . GLY A 1 69 ? 31.938 23.694 4.618 0.06 13.30 69 GLY A O 12
ATOM 13893 N N . LEU A 1 70 ? 30.104 24.866 5.231 0.06 11.85 70 LEU A N 12
ATOM 13894 C CA . LEU A 1 70 ? 29.126 24.013 4.609 0.06 12.13 70 LEU A CA 12
ATOM 13895 C C . LEU A 1 70 ? 29.374 23.923 3.045 0.06 12.13 70 LEU A C 12
ATOM 13896 O O . LEU A 1 70 ? 29.246 22.897 2.292 0.06 11.24 70 LEU A O 12
ATOM 13901 N N . SER A 1 71 ? 29.608 25.211 2.623 0.06 12.65 71 SER A N 12
ATOM 13902 C CA . SER A 1 71 ? 29.820 25.329 1.136 0.06 12.49 71 SER A CA 12
ATOM 13903 C C . SER A 1 71 ? 31.145 24.476 0.645 0.06 12.01 71 SER A C 12
ATOM 13904 O O . SER A 1 71 ? 31.250 23.802 -0.522 0.06 12.80 71 SER A O 12
ATOM 13907 N N . ILE A 1 72 ? 32.092 24.589 1.622 0.06 12.58 72 ILE A N 12
ATOM 13908 C CA . ILE A 1 72 ? 33.345 23.913 1.237 0.06 12.35 72 ILE A CA 12
ATOM 13909 C C . ILE A 1 72 ? 33.046 22.351 1.163 0.06 12.23 72 ILE A C 12
ATOM 13910 O O . ILE A 1 72 ? 33.524 21.697 0.171 0.06 12.01 72 ILE A O 12
ATOM 13915 N N . SER A 1 73 ? 32.296 21.808 2.095 0.06 12.33 73 SER A N 12
ATOM 13916 C CA . SER A 1 73 ? 31.932 20.458 2.042 0.06 12.99 73 SER A CA 12
ATOM 13917 C C . SER A 1 73 ? 31.173 20.103 0.812 0.06 13.33 73 SER A C 12
ATOM 13918 O O . SER A 1 73 ? 31.222 19.062 0.149 0.06 12.61 73 SER A O 12
ATOM 13921 N N . MET A 1 74 ? 30.216 21.130 0.501 0.06 12.32 74 MET A N 12
ATOM 13922 C CA . MET A 1 74 ? 29.439 20.848 -0.683 0.06 12.62 74 MET A CA 12
ATOM 13923 C C . MET A 1 74 ? 30.333 20.823 -1.983 0.06 12.81 74 MET A C 12
ATOM 13924 O O . MET A 1 74 ? 30.064 20.062 -2.937 0.06 12.75 74 MET A O 12
ATOM 13929 N N . LYS A 1 75 ? 31.303 21.787 -2.075 0.06 12.37 75 LYS A N 12
ATOM 13930 C CA . LYS A 1 75 ? 32.149 21.815 -3.266 0.06 13.95 75 LYS A CA 12
ATOM 13931 C C . LYS A 1 75 ? 32.969 20.538 -3.269 0.06 14.96 75 LYS A C 12
ATOM 13932 O O . LYS A 1 75 ? 33.180 20.179 -4.487 0.06 14.24 75 LYS A O 12
ATOM 13938 N N . GLN A 1 76 ? 33.327 20.007 -2.036 0.06 14.65 76 GLN A N 12
ATOM 13939 C CA . GLN A 1 76 ? 34.091 18.714 -2.055 0.06 15.31 76 GLN A CA 12
ATOM 13940 C C . GLN A 1 76 ? 33.262 17.416 -2.510 0.06 15.94 76 GLN A C 12
ATOM 13941 O O . GLN A 1 76 ? 33.551 16.699 -3.751 0.06 15.24 76 GLN A O 12
ATOM 13947 N N . LEU A 1 77 ? 32.141 17.361 -1.950 0.06 15.08 77 LEU A N 12
ATOM 13948 C CA . LEU A 1 77 ? 31.386 16.150 -2.062 0.06 14.90 77 LEU A CA 12
ATOM 13949 C C . LEU A 1 77 ? 30.639 16.171 -3.450 0.06 15.20 77 LEU A C 12
ATOM 13950 O O . LEU A 1 77 ? 30.445 15.034 -3.955 0.06 15.79 77 LEU A O 12
ATOM 13955 N N . TYR A 1 78 ? 30.389 17.380 -4.019 0.06 13.81 78 TYR A N 12
ATOM 13956 C CA . TYR A 1 78 ? 29.712 17.440 -5.285 0.06 13.91 78 TYR A CA 12
ATOM 13957 C C . TYR A 1 78 ? 30.732 17.911 -6.436 0.06 15.09 78 TYR A C 12
ATOM 13958 O O . TYR A 1 78 ? 30.361 17.803 -7.629 0.06 15.82 78 TYR A O 12
ATOM 13967 N N . GLY A 1 79 ? 31.872 18.443 -5.983 0.06 14.73 79 GLY A N 12
ATOM 13968 C CA . GLY A 1 79 ? 32.922 18.827 -7.001 0.06 17.42 79 GLY A CA 12
ATOM 13969 C C . GLY A 1 79 ? 32.273 19.771 -8.034 0.06 17.61 79 GLY A C 12
ATOM 13970 O O . GLY A 1 79 ? 32.442 19.546 -9.304 0.06 18.21 79 GLY A O 12
ATOM 13971 N N . GLN A 1 80 ? 31.480 20.722 -7.435 0.06 16.93 80 GLN A N 12
ATOM 13972 C CA . GLN A 1 80 ? 30.948 21.749 -8.339 0.06 16.24 80 GLN A CA 12
ATOM 13973 C C . GLN A 1 80 ? 31.236 23.053 -7.665 0.06 14.63 80 GLN A C 12
ATOM 13974 O O . GLN A 1 80 ? 31.260 23.170 -6.381 0.06 13.57 80 GLN A O 12
ATOM 13980 N N . PRO A 1 81 ? 31.506 24.066 -8.462 0.06 14.67 81 PRO A N 12
ATOM 13981 C CA . PRO A 1 81 ? 31.678 25.477 -7.940 0.06 13.41 81 PRO A CA 12
ATOM 13982 C C . PRO A 1 81 ? 30.257 26.090 -7.481 0.06 12.33 81 PRO A C 12
ATOM 13983 O O . PRO A 1 81 ? 29.164 25.640 -7.824 0.06 12.65 81 PRO A O 12
ATOM 13987 N N . LEU A 1 82 ? 30.499 27.048 -6.535 0.06 11.21 82 LEU A N 12
ATOM 13988 C CA . LEU A 1 82 ? 29.241 27.882 -6.330 0.06 10.68 82 LEU A CA 12
ATOM 13989 C C . LEU A 1 82 ? 29.573 29.254 -6.916 0.06 11.13 82 LEU A C 12
ATOM 13990 O O . LEU A 1 82 ? 30.713 29.732 -7.170 0.06 11.28 82 LEU A O 12
ATOM 13995 N N . HIS A 1 83 ? 28.460 30.057 -7.098 0.06 10.79 83 HIS A N 12
ATOM 13996 C CA . HIS A 1 83 ? 28.595 31.373 -7.709 0.06 9.86 83 HIS A CA 12
ATOM 13997 C C . HIS A 1 83 ? 29.109 32.422 -6.678 0.06 10.51 83 HIS A C 12
ATOM 13998 O O . HIS A 1 83 ? 28.836 32.359 -5.529 0.06 9.83 83 HIS A O 12
ATOM 14005 N N . TYR A 1 84 ? 29.793 33.391 -7.297 0.06 10.13 84 TYR A N 12
ATOM 14006 C CA . TYR A 1 84 ? 30.255 34.595 -6.504 0.06 11.75 84 TYR A CA 12
ATOM 14007 C C . TYR A 1 84 ? 29.138 35.088 -5.512 0.06 11.80 84 TYR A C 12
ATOM 14008 O O . TYR A 1 84 ? 29.402 35.362 -4.346 0.06 11.73 84 TYR A O 12
ATOM 14017 N N . LEU A 1 85 ? 27.881 35.218 -6.110 0.06 11.64 85 LEU A N 12
ATOM 14018 C CA . LEU A 1 85 ? 26.867 35.834 -5.273 0.06 11.14 85 LEU A CA 12
ATOM 14019 C C . LEU A 1 85 ? 26.454 34.924 -4.171 0.06 10.66 85 LEU A C 12
ATOM 14020 O O . LEU A 1 85 ? 25.996 35.385 -3.117 0.06 10.90 85 LEU A O 12
ATOM 14025 N N . THR A 1 86 ? 26.628 33.539 -4.288 0.06 9.46 86 THR A N 12
ATOM 14026 C CA . THR A 1 86 ? 26.348 32.711 -3.189 0.06 10.16 86 THR A CA 12
ATOM 14027 C C . THR A 1 86 ? 27.492 32.748 -2.136 0.06 9.98 86 THR A C 12
ATOM 14028 O O . THR A 1 86 ? 27.198 32.702 -0.956 0.06 10.29 86 THR A O 12
ATOM 14032 N N . ASN A 1 87 ? 28.733 32.734 -2.701 0.06 9.79 87 ASN A N 12
ATOM 14033 C CA . ASN A 1 87 ? 29.786 32.826 -1.663 0.06 10.58 87 ASN A CA 12
ATOM 14034 C C . ASN A 1 87 ? 29.830 34.093 -0.723 0.06 10.74 87 ASN A C 12
ATOM 14035 O O . ASN A 1 87 ? 29.995 33.931 0.467 0.06 12.06 87 ASN A O 12
ATOM 14040 N N . VAL A 1 88 ? 29.346 35.216 -1.344 0.06 10.78 88 VAL A N 12
ATOM 14041 C CA . VAL A 1 88 ? 29.268 36.471 -0.615 0.06 10.99 88 VAL A CA 12
ATOM 14042 C C . VAL A 1 88 ? 28.072 36.310 0.512 0.06 11.43 88 VAL A C 12
ATOM 14043 O O . VAL A 1 88 ? 28.270 36.637 1.651 0.06 12.23 88 VAL A O 12
ATOM 14047 N N . LEU A 1 89 ? 26.934 35.867 0.001 0.06 10.68 89 LEU A N 12
ATOM 14048 C CA . LEU A 1 89 ? 25.742 35.591 0.778 0.06 10.99 89 LEU A CA 12
ATOM 14049 C C . LEU A 1 89 ? 26.082 34.635 1.987 0.06 11.15 89 LEU A C 12
ATOM 14050 O O . LEU A 1 89 ? 25.828 34.984 3.152 0.06 12.56 89 LEU A O 12
ATOM 14055 N N . LEU A 1 90 ? 26.825 33.560 1.563 0.06 10.37 90 LEU A N 12
ATOM 14056 C CA . LEU A 1 90 ? 27.150 32.798 2.767 0.06 10.89 90 LEU A CA 12
ATOM 14057 C C . LEU A 1 90 ? 28.085 33.398 3.826 0.06 10.89 90 LEU A C 12
ATOM 14058 O O . LEU A 1 90 ? 27.786 33.141 5.075 0.06 10.46 90 LEU A O 12
ATOM 14063 N N . GLN A 1 91 ? 29.074 34.277 3.493 0.06 11.48 91 GLN A N 12
ATOM 14064 C CA . GLN A 1 91 ? 30.023 34.693 4.487 0.06 11.53 91 GLN A CA 12
ATOM 14065 C C . GLN A 1 91 ? 29.125 35.882 5.121 0.06 12.23 91 GLN A C 12
ATOM 14066 O O . GLN A 1 91 ? 29.306 36.082 6.408 0.06 11.88 91 GLN A O 12
ATOM 14072 N N . ARG A 1 92 ? 28.161 36.507 4.428 0.06 11.75 92 ARG A N 12
ATOM 14073 C CA . ARG A 1 92 ? 27.361 37.561 5.188 0.06 11.92 92 ARG A CA 12
ATOM 14074 C C . ARG A 1 92 ? 26.445 36.845 6.195 0.06 11.32 92 ARG A C 12
ATOM 14075 O O . ARG A 1 92 ? 26.298 37.364 7.252 0.06 12.02 92 ARG A O 12
ATOM 14083 N N . TRP A 1 93 ? 25.957 35.749 5.920 0.06 10.79 93 TRP A N 12
ATOM 14084 C CA . TRP A 1 93 ? 25.108 35.063 6.960 0.06 10.77 93 TRP A CA 12
ATOM 14085 C C . TRP A 1 93 ? 26.071 34.588 8.166 0.06 11.16 93 TRP A C 12
ATOM 14086 O O . TRP A 1 93 ? 25.643 34.846 9.252 0.06 11.20 93 TRP A O 12
ATOM 14097 N N . ASP A 1 94 ? 27.284 34.100 7.902 0.06 11.28 94 ASP A N 12
ATOM 14098 C CA . ASP A 1 94 ? 28.127 33.824 9.102 0.06 10.94 94 ASP A CA 12
ATOM 14099 C C . ASP A 1 94 ? 28.538 35.130 9.848 0.06 12.52 94 ASP A C 12
ATOM 14100 O O . ASP A 1 94 ? 28.502 35.009 11.135 0.06 13.14 94 ASP A O 12
ATOM 14105 N N . GLN A 1 95 ? 28.805 36.290 9.138 0.06 13.52 95 GLN A N 12
ATOM 14106 C CA . GLN A 1 95 ? 29.236 37.491 9.856 0.06 15.12 95 GLN A CA 12
ATOM 14107 C C . GLN A 1 95 ? 28.056 37.978 10.726 0.06 15.00 95 GLN A C 12
ATOM 14108 O O . GLN A 1 95 ? 28.073 38.669 11.724 0.06 14.91 95 GLN A O 12
ATOM 14114 N N . SER A 1 96 ? 26.809 37.704 10.253 0.06 12.99 96 SER A N 12
ATOM 14115 C CA . SER A 1 96 ? 25.696 38.267 11.006 0.06 12.92 96 SER A CA 12
ATOM 14116 C C . SER A 1 96 ? 25.411 37.762 12.432 0.06 14.74 96 SER A C 12
ATOM 14117 O O . SER A 1 96 ? 24.537 38.202 13.221 0.06 14.70 96 SER A O 12
ATOM 14120 N N . ARG A 1 97 ? 26.031 36.604 12.663 0.06 13.66 97 ARG A N 12
ATOM 14121 C CA . ARG A 1 97 ? 25.864 35.981 14.031 0.06 14.89 97 ARG A CA 12
ATOM 14122 C C . ARG A 1 97 ? 26.927 36.665 15.070 0.06 17.05 97 ARG A C 12
ATOM 14123 O O . ARG A 1 97 ? 26.507 36.377 16.204 0.06 16.25 97 ARG A O 12
ATOM 14131 N N . PHE A 1 98 ? 27.881 37.446 14.557 0.06 18.48 98 PHE A N 12
ATOM 14132 C CA . PHE A 1 98 ? 28.902 37.915 15.615 0.06 21.97 98 PHE A CA 12
ATOM 14133 C C . PHE A 1 98 ? 28.099 39.111 16.357 0.06 23.01 98 PHE A C 12
ATOM 14134 O O . PHE A 1 98 ? 27.364 39.893 15.882 0.06 21.25 98 PHE A O 12
ATOM 14142 N N . GLY A 1 99 ? 28.517 39.007 17.614 0.06 24.82 99 GLY A N 12
ATOM 14143 C CA . GLY A 1 99 ? 28.024 40.231 18.356 0.06 28.71 99 GLY A CA 12
ATOM 14144 C C . GLY A 1 99 ? 26.965 39.667 19.138 0.06 31.76 99 GLY A C 12
ATOM 14145 O O . GLY A 1 99 ? 26.347 40.480 19.904 0.06 32.24 99 GLY A O 12
ATOM 14146 N N . THR A 1 100 ? 26.509 38.460 18.971 0.06 34.34 100 THR A N 12
ATOM 14147 C CA . THR A 1 100 ? 25.399 38.097 19.706 0.06 37.77 100 THR A CA 12
ATOM 14148 C C . THR A 1 100 ? 25.691 38.093 21.278 0.06 40.81 100 THR A C 12
ATOM 14149 O O . THR A 1 100 ? 26.828 37.769 21.779 0.06 40.04 100 THR A O 12
ATOM 14153 N N . ASP A 1 101 ? 24.551 38.159 22.019 0.06 43.30 101 ASP A N 12
ATOM 14154 C CA . ASP A 1 101 ? 24.807 38.093 23.530 0.06 46.46 101 ASP A CA 12
ATOM 14155 C C . ASP A 1 101 ? 24.611 36.589 23.994 0.06 47.37 101 ASP A C 12
ATOM 14156 O O . ASP A 1 101 ? 25.056 36.301 25.053 0.06 47.42 101 ASP A O 12
ATOM 14161 N N . SER A 1 102 ? 24.122 35.672 23.052 0.06 48.01 102 SER A N 12
ATOM 14162 C CA . SER A 1 102 ? 23.863 34.355 23.562 0.06 48.53 102 SER A CA 12
ATOM 14163 C C . SER A 1 102 ? 25.188 33.568 23.635 0.06 48.21 102 SER A C 12
ATOM 14164 O O . SER A 1 102 ? 26.199 34.016 23.143 0.06 46.86 102 SER A O 12
ATOM 14167 N N . GLU A 1 103 ? 25.163 32.391 24.304 0.06 48.33 103 GLU A N 12
ATOM 14168 C CA . GLU A 1 103 ? 26.362 31.622 24.363 0.06 49.14 103 GLU A CA 12
ATOM 14169 C C . GLU A 1 103 ? 26.549 30.987 22.903 0.06 47.06 103 GLU A C 12
ATOM 14170 O O . GLU A 1 103 ? 25.528 30.776 22.335 0.06 46.46 103 GLU A O 12
ATOM 14176 N N . GLU A 1 104 ? 27.804 30.749 22.561 0.06 45.11 104 GLU A N 12
ATOM 14177 C CA . GLU A 1 104 ? 28.217 30.196 21.246 0.06 43.44 104 GLU A CA 12
ATOM 14178 C C . GLU A 1 104 ? 27.544 28.896 21.137 0.06 39.57 104 GLU A C 12
ATOM 14179 O O . GLU A 1 104 ? 27.545 28.124 22.055 0.06 38.65 104 GLU A O 12
ATOM 14185 N N . GLN A 1 105 ? 26.936 28.556 19.933 0.06 33.68 105 GLN A N 12
ATOM 14186 C CA . GLN A 1 105 ? 26.205 27.295 19.773 0.06 29.41 105 GLN A CA 12
ATOM 14187 C C . GLN A 1 105 ? 26.492 26.817 18.268 0.06 25.27 105 GLN A C 12
ATOM 14188 O O . GLN A 1 105 ? 26.692 27.737 17.480 0.06 22.25 105 GLN A O 12
ATOM 14194 N N . ARG A 1 106 ? 26.431 25.449 18.059 0.06 19.98 106 ARG A N 12
ATOM 14195 C CA . ARG A 1 106 ? 26.725 25.043 16.651 0.06 18.62 106 ARG A CA 12
ATOM 14196 C C . ARG A 1 106 ? 25.619 25.594 15.763 0.06 16.13 106 ARG A C 12
ATOM 14197 O O . ARG A 1 106 ? 24.312 25.509 15.986 0.06 15.55 106 ARG A O 12
ATOM 14205 N N . LEU A 1 107 ? 26.133 25.847 14.544 0.06 15.74 107 LEU A N 12
ATOM 14206 C CA . LEU A 1 107 ? 25.110 26.453 13.552 0.06 14.93 107 LEU A CA 12
ATOM 14207 C C . LEU A 1 107 ? 24.112 25.289 13.201 0.06 15.01 107 LEU A C 12
ATOM 14208 O O . LEU A 1 107 ? 22.828 25.637 12.977 0.06 12.99 107 LEU A O 12
ATOM 14213 N N . ASP A 1 108 ? 24.452 24.064 13.166 0.06 13.62 108 ASP A N 12
ATOM 14214 C CA . ASP A 1 108 ? 23.553 23.067 12.766 0.06 14.86 108 ASP A CA 12
ATOM 14215 C C . ASP A 1 108 ? 22.655 22.595 13.904 0.06 15.96 108 ASP A C 12
ATOM 14216 O O . ASP A 1 108 ? 21.818 21.793 13.572 0.06 16.64 108 ASP A O 12
ATOM 14221 N N . SER A 1 109 ? 22.767 23.271 15.090 0.06 16.38 109 SER A N 12
ATOM 14222 C CA . SER A 1 109 ? 21.763 23.070 16.122 0.06 17.39 109 SER A CA 12
ATOM 14223 C C . SER A 1 109 ? 20.614 24.153 15.891 0.06 17.78 109 SER A C 12
ATOM 14224 O O . SER A 1 109 ? 19.592 23.961 16.483 0.06 18.14 109 SER A O 12
ATOM 14227 N N . ILE A 1 110 ? 20.793 25.166 15.024 0.06 16.48 110 ILE A N 12
ATOM 14228 C CA . ILE A 1 110 ? 19.816 26.263 14.815 0.06 16.96 110 ILE A CA 12
ATOM 14229 C C . ILE A 1 110 ? 19.137 25.949 13.471 0.06 15.60 110 ILE A C 12
ATOM 14230 O O . ILE A 1 110 ? 17.876 25.925 13.363 0.06 15.56 110 ILE A O 12
ATOM 14235 N N . ILE A 1 111 ? 19.933 25.641 12.430 0.06 15.97 111 ILE A N 12
ATOM 14236 C CA . ILE A 1 111 ? 19.368 25.405 11.075 0.06 15.49 111 ILE A CA 12
ATOM 14237 C C . ILE A 1 111 ? 19.849 23.933 10.781 0.06 15.20 111 ILE A C 12
ATOM 14238 O O . ILE A 1 111 ? 21.071 23.694 10.692 0.06 15.78 111 ILE A O 12
ATOM 14243 N N . HIS A 1 112 ? 18.892 23.004 10.521 0.06 15.10 112 HIS A N 12
ATOM 14244 C CA . HIS A 1 112 ? 19.220 21.627 10.276 0.06 14.83 112 HIS A CA 12
ATOM 14245 C C . HIS A 1 112 ? 20.098 21.529 8.989 0.06 14.39 112 HIS A C 12
ATOM 14246 O O . HIS A 1 112 ? 19.949 22.074 7.748 0.06 12.07 112 HIS A O 12
ATOM 14253 N N . PRO A 1 113 ? 21.136 20.738 8.951 0.06 13.77 113 PRO A N 12
ATOM 14254 C CA . PRO A 1 113 ? 22.003 20.772 7.807 0.06 13.45 113 PRO A CA 12
ATOM 14255 C C . PRO A 1 113 ? 21.261 20.471 6.392 0.06 13.52 113 PRO A C 12
ATOM 14256 O O . PRO A 1 113 ? 21.870 20.859 5.276 0.06 13.74 113 PRO A O 12
ATOM 14260 N N . THR A 1 114 ? 20.208 19.547 6.446 0.06 14.20 114 THR A N 12
ATOM 14261 C CA . THR A 1 114 ? 19.418 19.239 5.160 0.06 14.81 114 THR A CA 12
ATOM 14262 C C . THR A 1 114 ? 18.738 20.563 4.800 0.06 15.84 114 THR A C 12
ATOM 14263 O O . THR A 1 114 ? 18.538 20.800 3.616 0.06 14.72 114 THR A O 12
ATOM 14267 N N . LYS A 1 115 ? 18.289 21.339 5.827 0.06 14.86 115 LYS A N 12
ATOM 14268 C CA . LYS A 1 115 ? 17.618 22.532 5.421 0.06 14.85 115 LYS A CA 12
ATOM 14269 C C . LYS A 1 115 ? 18.728 23.592 4.888 0.06 14.51 115 LYS A C 12
ATOM 14270 O O . LYS A 1 115 ? 18.497 24.278 3.820 0.06 12.51 115 LYS A O 12
ATOM 14276 N N . ALA A 1 116 ? 19.884 23.729 5.578 0.06 12.45 116 ALA A N 12
ATOM 14277 C CA . ALA A 1 116 ? 20.918 24.837 5.060 0.06 12.15 116 ALA A CA 12
ATOM 14278 C C . ALA A 1 116 ? 21.393 24.312 3.641 0.06 12.07 116 ALA A C 12
ATOM 14279 O O . ALA A 1 116 ? 21.571 25.056 2.804 0.06 11.03 116 ALA A O 12
ATOM 14281 N N . GLU A 1 117 ? 22.074 23.154 3.492 0.06 11.14 117 GLU A N 12
ATOM 14282 C CA . GLU A 1 117 ? 22.453 22.732 1.980 0.06 11.51 117 GLU A CA 12
ATOM 14283 C C . GLU A 1 117 ? 21.190 22.961 0.999 0.06 11.45 117 GLU A C 12
ATOM 14284 O O . GLU A 1 117 ? 21.405 23.381 -0.138 0.06 11.70 117 GLU A O 12
ATOM 14290 N N . ALA A 1 118 ? 19.911 22.620 1.374 0.06 11.27 118 ALA A N 12
ATOM 14291 C CA . ALA A 1 118 ? 18.883 22.888 0.416 0.06 11.35 118 ALA A CA 12
ATOM 14292 C C . ALA A 1 118 ? 18.758 24.387 0.154 0.06 11.54 118 ALA A C 12
ATOM 14293 O O . ALA A 1 118 ? 18.394 24.677 -0.891 0.06 11.49 118 ALA A O 12
ATOM 14295 N N . THR A 1 119 ? 18.874 25.182 1.256 0.06 11.73 119 THR A N 12
ATOM 14296 C CA . THR A 1 119 ? 18.844 26.597 0.996 0.06 11.58 119 THR A CA 12
ATOM 14297 C C . THR A 1 119 ? 19.976 27.004 0.006 0.06 11.39 119 THR A C 12
ATOM 14298 O O . THR A 1 119 ? 19.766 27.832 -0.859 0.06 11.90 119 THR A O 12
ATOM 14302 N N . ILE A 1 120 ? 21.214 26.477 0.263 0.06 10.41 120 ILE A N 12
ATOM 14303 C CA . ILE A 1 120 ? 22.326 26.914 -0.608 0.06 10.91 120 ILE A CA 12
ATOM 14304 C C . ILE A 1 120 ? 22.067 26.491 -2.144 0.06 11.29 120 ILE A C 12
ATOM 14305 O O . ILE A 1 120 ? 22.353 27.329 -3.046 0.06 10.42 120 ILE A O 12
ATOM 14310 N N . TRP A 1 121 ? 21.582 25.278 -2.476 0.06 10.49 121 TRP A N 12
ATOM 14311 C CA . TRP A 1 121 ? 21.363 24.948 -3.822 0.06 11.38 121 TRP A CA 12
ATOM 14312 C C . TRP A 1 121 ? 20.191 25.901 -4.367 0.06 10.87 121 TRP A C 12
ATOM 14313 O O . TRP A 1 121 ? 20.301 26.137 -5.576 0.06 10.39 121 TRP A O 12
ATOM 14324 N N . LEU A 1 122 ? 19.208 26.197 -3.448 0.06 10.72 122 LEU A N 12
ATOM 14325 C CA . LEU A 1 122 ? 18.166 27.110 -3.999 0.06 10.54 122 LEU A CA 12
ATOM 14326 C C . LEU A 1 122 ? 18.678 28.498 -4.294 0.06 10.82 122 LEU A C 12
ATOM 14327 O O . LEU A 1 122 ? 18.425 29.075 -5.342 0.06 11.26 122 LEU A O 12
ATOM 14332 N N . VAL A 1 123 ? 19.417 29.031 -3.291 0.06 10.55 123 VAL A N 12
ATOM 14333 C CA . VAL A 1 123 ? 19.943 30.337 -3.643 0.06 10.14 123 VAL A CA 12
ATOM 14334 C C . VAL A 1 123 ? 20.959 30.209 -4.794 0.06 10.22 123 VAL A C 12
ATOM 14335 O O . VAL A 1 123 ? 21.084 31.175 -5.717 0.06 9.78 123 VAL A O 12
ATOM 14339 N N . GLU A 1 124 ? 21.794 29.094 -4.818 0.06 10.20 124 GLU A N 12
ATOM 14340 C CA . GLU A 1 124 ? 22.682 29.020 -6.051 0.06 10.01 124 GLU A CA 12
ATOM 14341 C C . GLU A 1 124 ? 22.016 28.939 -7.470 0.06 10.06 124 GLU A C 12
ATOM 14342 O O . GLU A 1 124 ? 22.531 29.528 -8.363 0.06 10.48 124 GLU A O 12
ATOM 14348 N N . GLU A 1 125 ? 20.901 28.156 -7.545 0.06 10.34 125 GLU A N 12
ATOM 14349 C CA . GLU A 1 125 ? 20.170 28.035 -8.845 0.06 11.05 125 GLU A CA 12
ATOM 14350 C C . GLU A 1 125 ? 19.679 29.424 -9.289 0.06 12.26 125 GLU A C 12
ATOM 14351 O O . GLU A 1 125 ? 19.717 29.676 -10.492 0.06 11.65 125 GLU A O 12
ATOM 14357 N N . ILE A 1 126 ? 19.328 30.265 -8.290 0.06 10.67 126 ILE A N 12
ATOM 14358 C CA . ILE A 1 126 ? 18.860 31.610 -8.666 0.06 10.96 126 ILE A CA 12
ATOM 14359 C C . ILE A 1 126 ? 20.073 32.417 -9.291 0.06 11.57 126 ILE A C 12
ATOM 14360 O O . ILE A 1 126 ? 19.999 33.125 -10.295 0.06 10.81 126 ILE A O 12
ATOM 14365 N N . HIS A 1 127 ? 21.257 32.317 -8.589 0.06 11.34 127 HIS A N 12
ATOM 14366 C CA . HIS A 1 127 ? 22.398 33.022 -9.076 0.06 9.99 127 HIS A CA 12
ATOM 14367 C C . HIS A 1 127 ? 23.015 32.419 -10.335 0.06 11.73 127 HIS A C 12
ATOM 14368 O O . HIS A 1 127 ? 23.633 33.156 -11.128 0.06 11.15 127 HIS A O 12
ATOM 14375 N N . ARG A 1 128 ? 22.722 31.180 -10.574 0.06 12.13 128 ARG A N 12
ATOM 14376 C CA . ARG A 1 128 ? 23.071 30.654 -11.885 0.06 13.08 128 ARG A CA 12
ATOM 14377 C C . ARG A 1 128 ? 22.141 31.074 -13.076 0.06 13.19 128 ARG A C 12
ATOM 14378 O O . ARG A 1 128 ? 22.621 31.344 -14.187 0.06 13.91 128 ARG A O 12
ATOM 14386 N N . LEU A 1 129 ? 20.818 30.976 -12.765 0.06 12.31 129 LEU A N 12
ATOM 14387 C CA . LEU A 1 129 ? 19.886 31.202 -13.900 0.06 12.93 129 LEU A CA 12
ATOM 14388 C C . LEU A 1 129 ? 19.390 32.583 -14.029 0.06 13.83 129 LEU A C 12
ATOM 14389 O O . LEU A 1 129 ? 18.774 32.826 -15.162 0.06 13.94 129 LEU A O 12
ATOM 14394 N N . THR A 1 130 ? 19.628 33.500 -13.098 0.06 12.75 130 THR A N 12
ATOM 14395 C CA . THR A 1 130 ? 18.843 34.717 -13.342 0.06 12.46 130 THR A CA 12
ATOM 14396 C C . THR A 1 130 ? 19.727 35.988 -13.473 0.06 13.09 130 THR A C 12
ATOM 14397 O O . THR A 1 130 ? 19.084 36.899 -14.145 0.06 13.13 130 THR A O 12
ATOM 14401 N N . PRO A 1 131 ? 20.972 36.191 -13.021 0.06 13.28 131 PRO A N 12
ATOM 14402 C CA . PRO A 1 131 ? 21.611 37.523 -13.049 0.06 14.01 131 PRO A CA 12
ATOM 14403 C C . PRO A 1 131 ? 22.293 37.720 -14.484 0.06 14.52 131 PRO A C 12
ATOM 14404 O O . PRO A 1 131 ? 22.715 36.783 -15.182 0.06 15.55 131 PRO A O 12
ATOM 14408 N N . SER A 1 132 ? 22.231 38.970 -14.899 0.06 14.26 132 SER A N 12
ATOM 14409 C CA . SER A 1 132 ? 22.891 39.260 -16.223 0.06 14.43 132 SER A CA 12
ATOM 14410 C C . SER A 1 132 ? 24.420 39.505 -15.964 0.06 16.04 132 SER A C 12
ATOM 14411 O O . SER A 1 132 ? 24.884 39.871 -14.880 0.06 15.33 132 SER A O 12
ATOM 14414 N N . HIS A 1 133 ? 25.174 39.152 -17.070 0.06 16.03 133 HIS A N 12
ATOM 14415 C CA . HIS A 1 133 ? 26.579 39.538 -16.818 0.06 18.01 133 HIS A CA 12
ATOM 14416 C C . HIS A 1 133 ? 26.844 40.940 -16.824 0.06 17.84 133 HIS A C 12
ATOM 14417 O O . HIS A 1 133 ? 27.784 41.362 -16.105 0.06 17.44 133 HIS A O 12
ATOM 14424 N N . LEU A 1 134 ? 26.007 41.745 -17.440 0.06 16.96 134 LEU A N 12
ATOM 14425 C CA . LEU A 1 134 ? 26.341 43.187 -17.123 0.06 19.53 134 LEU A CA 12
ATOM 14426 C C . LEU A 1 134 ? 26.154 43.549 -15.682 0.06 18.67 134 LEU A C 12
ATOM 14427 O O . LEU A 1 134 ? 26.934 44.313 -15.069 0.06 18.52 134 LEU A O 12
ATOM 14432 N N . HIS A 1 135 ? 25.113 42.954 -14.977 0.06 17.43 135 HIS A N 12
ATOM 14433 C CA . HIS A 1 135 ? 25.137 43.240 -13.562 0.06 17.24 135 HIS A CA 12
ATOM 14434 C C . HIS A 1 135 ? 26.289 42.587 -12.806 0.06 16.50 135 HIS A C 12
ATOM 14435 O O . HIS A 1 135 ? 26.751 43.124 -11.767 0.06 15.19 135 HIS A O 12
ATOM 14442 N N . MET A 1 136 ? 26.670 41.429 -13.267 0.06 15.51 136 MET A N 12
ATOM 14443 C CA . MET A 1 136 ? 27.888 40.965 -12.511 0.06 15.29 136 MET A CA 12
ATOM 14444 C C . MET A 1 136 ? 29.222 41.800 -12.778 0.06 15.09 136 MET A C 12
ATOM 14445 O O . MET A 1 136 ? 29.872 42.185 -11.824 0.06 14.58 136 MET A O 12
ATOM 14450 N N . ALA A 1 137 ? 29.273 42.280 -14.110 0.06 13.96 137 ALA A N 12
ATOM 14451 C CA . ALA A 1 137 ? 30.578 43.215 -14.191 0.06 15.71 137 ALA A CA 12
ATOM 14452 C C . ALA A 1 137 ? 30.269 44.489 -13.289 0.06 15.73 137 ALA A C 12
ATOM 14453 O O . ALA A 1 137 ? 31.310 44.951 -12.597 0.06 16.72 137 ALA A O 12
ATOM 14455 N N . LEU A 1 138 ? 28.923 44.977 -13.295 0.06 16.01 138 LEU A N 12
ATOM 14456 C CA . LEU A 1 138 ? 28.794 46.000 -12.310 0.06 17.69 138 LEU A CA 12
ATOM 14457 C C . LEU A 1 138 ? 29.110 45.882 -10.907 0.06 17.12 138 LEU A C 12
ATOM 14458 O O . LEU A 1 138 ? 29.750 46.744 -10.345 0.06 16.37 138 LEU A O 12
ATOM 14463 N N . LEU A 1 139 ? 28.681 44.618 -10.423 0.06 15.01 139 LEU A N 12
ATOM 14464 C CA . LEU A 1 139 ? 29.146 44.453 -9.079 0.06 17.85 139 LEU A CA 12
ATOM 14465 C C . LEU A 1 139 ? 30.655 44.401 -8.822 0.06 18.11 139 LEU A C 12
ATOM 14466 O O . LEU A 1 139 ? 31.168 44.762 -7.834 0.06 18.29 139 LEU A O 12
ATOM 14471 N N . TRP A 1 140 ? 31.216 43.665 -9.719 0.06 17.27 140 TRP A N 12
ATOM 14472 C CA . TRP A 1 140 ? 32.700 43.589 -9.520 0.06 16.10 140 TRP A CA 12
ATOM 14473 C C . TRP A 1 140 ? 33.500 44.958 -9.635 0.06 17.58 140 TRP A C 12
ATOM 14474 O O . TRP A 1 140 ? 34.497 45.071 -8.942 0.06 18.23 140 TRP A O 12
ATOM 14485 N N . ARG A 1 141 ? 32.979 45.810 -10.516 0.06 19.21 141 ARG A N 12
ATOM 14486 C CA . ARG A 1 141 ? 33.711 47.118 -10.368 0.06 21.86 141 ARG A CA 12
ATOM 14487 C C . ARG A 1 141 ? 33.653 47.813 -9.068 0.06 23.00 141 ARG A C 12
ATOM 14488 O O . ARG A 1 141 ? 34.601 48.665 -8.790 0.06 22.85 141 ARG A O 12
ATOM 14496 N N . SER A 1 142 ? 32.648 47.484 -8.219 0.06 23.59 142 SER A N 12
ATOM 14497 C CA . SER A 1 142 ? 32.598 48.066 -6.895 0.06 25.36 142 SER A CA 12
ATOM 14498 C C . SER A 1 142 ? 33.202 47.220 -5.779 0.06 25.27 142 SER A C 12
ATOM 14499 O O . SER A 1 142 ? 33.226 47.603 -4.601 0.06 24.86 142 SER A O 12
ATOM 14502 N N . ASP A 1 143 ? 33.696 45.949 -6.158 0.06 23.46 143 ASP A N 12
ATOM 14503 C CA . ASP A 1 143 ? 34.247 45.096 -5.006 0.06 23.51 143 ASP A CA 12
ATOM 14504 C C . ASP A 1 143 ? 35.713 44.731 -5.505 0.06 23.62 143 ASP A C 12
ATOM 14505 O O . ASP A 1 143 ? 35.864 43.885 -6.233 0.06 21.07 143 ASP A O 12
ATOM 14510 N N . PRO A 1 144 ? 36.623 45.333 -4.932 0.06 25.82 144 PRO A N 12
ATOM 14511 C CA . PRO A 1 144 ? 38.149 45.187 -5.280 0.06 25.85 144 PRO A CA 12
ATOM 14512 C C . PRO A 1 144 ? 38.821 43.753 -4.896 0.06 24.98 144 PRO A C 12
ATOM 14513 O O . PRO A 1 144 ? 39.582 43.064 -5.719 0.06 23.89 144 PRO A O 12
ATOM 14517 N N . MET A 1 145 ? 37.923 43.103 -4.127 0.06 22.14 145 MET A N 12
ATOM 14518 C CA . MET A 1 145 ? 38.215 41.687 -3.748 0.06 21.54 145 MET A CA 12
ATOM 14519 C C . MET A 1 145 ? 37.216 40.708 -4.430 0.06 18.21 145 MET A C 12
ATOM 14520 O O . MET A 1 145 ? 37.156 39.592 -3.897 0.06 16.56 145 MET A O 12
ATOM 14525 N N . TYR A 1 146 ? 36.618 41.156 -5.587 0.06 16.61 146 TYR A N 12
ATOM 14526 C CA . TYR A 1 146 ? 35.661 40.167 -6.103 0.06 16.27 146 TYR A CA 12
ATOM 14527 C C . TYR A 1 146 ? 36.194 38.703 -6.469 0.06 16.77 146 TYR A C 12
ATOM 14528 O O . TYR A 1 146 ? 35.523 37.688 -6.355 0.06 15.59 146 TYR A O 12
ATOM 14537 N N . HIS A 1 147 ? 37.525 38.678 -6.903 0.06 15.25 147 HIS A N 12
ATOM 14538 C CA . HIS A 1 147 ? 38.017 37.344 -7.245 0.06 16.05 147 HIS A CA 12
ATOM 14539 C C . HIS A 1 147 ? 38.164 36.362 -6.052 0.06 14.74 147 HIS A C 12
ATOM 14540 O O . HIS A 1 147 ? 38.282 35.141 -6.273 0.06 14.74 147 HIS A O 12
ATOM 14547 N N . SER A 1 148 ? 38.181 36.961 -4.888 0.06 15.11 148 SER A N 12
ATOM 14548 C CA . SER A 1 148 ? 38.206 36.090 -3.800 0.06 16.00 148 SER A CA 12
ATOM 14549 C C . SER A 1 148 ? 37.001 35.205 -3.435 0.06 14.80 148 SER A C 12
ATOM 14550 O O . SER A 1 148 ? 37.073 34.059 -2.933 0.06 15.03 148 SER A O 12
ATOM 14553 N N . PHE A 1 149 ? 35.966 35.760 -4.118 0.06 14.88 149 PHE A N 12
ATOM 14554 C CA . PHE A 1 149 ? 34.712 35.021 -3.942 0.06 14.05 149 PHE A CA 12
ATOM 14555 C C . PHE A 1 149 ? 34.332 34.257 -5.168 0.06 13.58 149 PHE A C 12
ATOM 14556 O O . PHE A 1 149 ? 33.195 33.800 -5.405 0.06 13.30 149 PHE A O 12
ATOM 14564 N N . ILE A 1 150 ? 35.381 34.098 -6.100 0.06 13.72 150 ILE A N 12
ATOM 14565 C CA . ILE A 1 150 ? 35.119 33.272 -7.325 0.06 13.63 150 ILE A CA 12
ATOM 14566 C C . ILE A 1 150 ? 35.968 31.970 -7.309 0.06 14.65 150 ILE A C 12
ATOM 14567 O O . ILE A 1 150 ? 37.197 32.013 -7.162 0.06 13.64 150 ILE A O 12
ATOM 14572 N N . ASP A 1 151 ? 35.275 30.860 -7.404 0.06 14.20 151 ASP A N 12
ATOM 14573 C CA . ASP A 1 151 ? 36.029 29.572 -7.209 0.06 15.06 151 ASP A CA 12
ATOM 14574 C C . ASP A 1 151 ? 36.870 29.304 -8.509 0.06 15.90 151 ASP A C 12
ATOM 14575 O O . ASP A 1 151 ? 36.549 29.692 -9.689 0.06 15.17 151 ASP A O 12
ATOM 14580 N N . PRO A 1 152 ? 38.047 28.644 -8.100 0.06 17.64 152 PRO A N 12
ATOM 14581 C CA . PRO A 1 152 ? 38.798 28.170 -9.275 0.06 20.12 152 PRO A CA 12
ATOM 14582 C C . PRO A 1 152 ? 38.050 27.163 -10.015 0.06 22.01 152 PRO A C 12
ATOM 14583 O O . PRO A 1 152 ? 37.018 26.515 -9.576 0.06 20.64 152 PRO A O 12
ATOM 14587 N N . ILE A 1 153 ? 38.571 26.887 -11.312 0.06 24.23 153 ILE A N 12
ATOM 14588 C CA . ILE A 1 153 ? 37.971 25.721 -12.014 0.06 27.00 153 ILE A CA 12
ATOM 14589 C C . ILE A 1 153 ? 38.106 24.305 -11.395 0.06 27.36 153 ILE A C 12
ATOM 14590 O O . ILE A 1 153 ? 39.268 24.113 -10.661 0.06 26.11 153 ILE A O 12
ATOM 14595 N N . PHE A 1 154 ? 37.029 23.475 -11.514 0.06 27.60 154 PHE A N 12
ATOM 14596 C CA . PHE A 1 154 ? 36.914 22.120 -10.852 0.06 30.56 154 PHE A CA 12
ATOM 14597 C C . PHE A 1 154 ? 37.223 21.114 -11.958 0.06 35.53 154 PHE A C 12
ATOM 14598 O O . PHE A 1 154 ? 36.736 21.256 -13.059 0.06 34.41 154 PHE A O 12
ATOM 14606 N N . PRO A 1 155 ? 37.958 20.039 -11.447 0.06 40.61 155 PRO A N 12
ATOM 14607 C CA . PRO A 1 155 ? 38.373 19.011 -12.412 0.06 45.08 155 PRO A CA 12
ATOM 14608 C C . PRO A 1 155 ? 37.136 18.388 -12.975 0.06 47.65 155 PRO A C 12
ATOM 14609 O O . PRO A 1 155 ? 36.055 18.190 -12.302 0.06 49.16 155 PRO A O 12
ATOM 14613 N N . GLU A 1 156 ? 37.279 18.013 -14.207 0.06 49.63 156 GLU A N 12
ATOM 14614 C CA . GLU A 1 156 ? 36.184 17.307 -14.834 0.06 49.79 156 GLU A CA 12
ATOM 14615 C C . GLU A 1 156 ? 35.755 15.958 -14.003 0.06 48.61 156 GLU A C 12
ATOM 14616 O O . GLU A 1 156 ? 34.577 15.603 -14.019 0.06 49.02 156 GLU A O 12
ATOM 14857 N N . GLY A 1 36 ? 32.932 50.605 -19.041 0.07 40.37 36 GLY A N 13
ATOM 14858 C CA . GLY A 1 36 ? 32.488 49.092 -19.415 0.07 39.01 36 GLY A CA 13
ATOM 14859 C C . GLY A 1 36 ? 33.506 47.913 -19.014 0.07 36.44 36 GLY A C 13
ATOM 14860 O O . GLY A 1 36 ? 33.715 46.850 -19.634 0.07 35.38 36 GLY A O 13
ATOM 14861 N N . SER A 1 37 ? 34.171 48.355 -17.924 0.07 33.82 37 SER A N 13
ATOM 14862 C CA . SER A 1 37 ? 35.398 47.430 -17.462 0.07 30.52 37 SER A CA 13
ATOM 14863 C C . SER A 1 37 ? 34.761 46.072 -16.861 0.07 26.85 37 SER A C 13
ATOM 14864 O O . SER A 1 37 ? 33.473 46.143 -16.288 0.07 24.53 37 SER A O 13
ATOM 14867 N N . LEU A 1 38 ? 35.678 45.108 -16.657 0.07 22.75 38 LEU A N 13
ATOM 14868 C CA . LEU A 1 38 ? 35.198 43.753 -16.261 0.07 21.97 38 LEU A CA 13
ATOM 14869 C C . LEU A 1 38 ? 34.147 43.123 -17.102 0.07 22.01 38 LEU A C 13
ATOM 14870 O O . LEU A 1 38 ? 33.673 41.935 -16.745 0.07 19.89 38 LEU A O 13
ATOM 14875 N N . LEU A 1 39 ? 33.806 43.535 -18.236 0.07 22.10 39 LEU A N 13
ATOM 14876 C CA . LEU A 1 39 ? 32.721 42.933 -19.060 0.07 23.28 39 LEU A CA 13
ATOM 14877 C C . LEU A 1 39 ? 33.012 41.653 -19.754 0.07 22.14 39 LEU A C 13
ATOM 14878 O O . LEU A 1 39 ? 32.189 40.626 -19.756 0.07 20.92 39 LEU A O 13
ATOM 14883 N N . ARG A 1 40 ? 34.276 41.395 -20.238 0.07 21.41 40 ARG A N 13
ATOM 14884 C CA . ARG A 1 40 ? 34.513 40.079 -20.827 0.07 21.81 40 ARG A CA 13
ATOM 14885 C C . ARG A 1 40 ? 34.456 38.854 -19.897 0.07 19.72 40 ARG A C 13
ATOM 14886 O O . ARG A 1 40 ? 33.813 37.847 -20.212 0.07 19.51 40 ARG A O 13
ATOM 14894 N N . ARG A 1 41 ? 35.136 38.942 -18.769 0.07 17.75 41 ARG A N 13
ATOM 14895 C CA . ARG A 1 41 ? 35.356 37.684 -17.876 0.07 16.08 41 ARG A CA 13
ATOM 14896 C C . ARG A 1 41 ? 33.749 37.571 -17.236 0.07 14.99 41 ARG A C 13
ATOM 14897 O O . ARG A 1 41 ? 33.466 36.477 -17.040 0.07 13.84 41 ARG A O 13
ATOM 14905 N N . ALA A 1 42 ? 33.080 38.681 -17.191 0.07 15.63 42 ALA A N 13
ATOM 14906 C CA . ALA A 1 42 ? 31.739 38.424 -16.458 0.07 14.26 42 ALA A CA 13
ATOM 14907 C C . ALA A 1 42 ? 30.706 37.441 -17.285 0.07 15.21 42 ALA A C 13
ATOM 14908 O O . ALA A 1 42 ? 30.134 36.369 -16.917 0.07 13.93 42 ALA A O 13
ATOM 14910 N N . GLU A 1 43 ? 30.871 37.759 -18.581 0.07 14.42 43 GLU A N 13
ATOM 14911 C CA . GLU A 1 43 ? 30.210 37.043 -19.600 0.07 15.70 43 GLU A CA 13
ATOM 14912 C C . GLU A 1 43 ? 30.535 35.510 -19.548 0.07 16.15 43 GLU A C 13
ATOM 14913 O O . GLU A 1 43 ? 29.661 34.650 -19.667 0.07 15.89 43 GLU A O 13
ATOM 14919 N N . MET A 1 44 ? 31.827 35.230 -19.936 0.07 14.92 44 MET A N 13
ATOM 14920 C CA . MET A 1 44 ? 32.370 33.888 -19.860 0.07 14.99 44 MET A CA 13
ATOM 14921 C C . MET A 1 44 ? 31.953 33.131 -18.450 0.07 14.34 44 MET A C 13
ATOM 14922 O O . MET A 1 44 ? 31.970 31.852 -18.477 0.07 13.60 44 MET A O 13
ATOM 14927 N N . TYR A 1 45 ? 32.449 33.851 -17.354 0.07 13.51 45 TYR A N 13
ATOM 14928 C CA . TYR A 1 45 ? 32.124 33.187 -15.841 0.07 12.41 45 TYR A CA 13
ATOM 14929 C C . TYR A 1 45 ? 30.234 32.745 -15.910 0.07 12.92 45 TYR A C 13
ATOM 14930 O O . TYR A 1 45 ? 29.555 31.275 -15.826 0.07 11.09 45 TYR A O 13
ATOM 14939 N N . GLN A 1 46 ? 29.479 33.812 -16.227 0.07 13.63 46 GLN A N 13
ATOM 14940 C CA . GLN A 1 46 ? 28.077 33.418 -15.994 0.07 13.59 46 GLN A CA 13
ATOM 14941 C C . GLN A 1 46 ? 27.701 32.421 -17.179 0.07 15.51 46 GLN A C 13
ATOM 14942 O O . GLN A 1 46 ? 26.919 31.617 -17.164 0.07 14.38 46 GLN A O 13
ATOM 14948 N N . ASP A 1 47 ? 28.405 32.453 -18.330 0.07 14.70 47 ASP A N 13
ATOM 14949 C CA . ASP A 1 47 ? 28.016 31.474 -19.274 0.07 16.89 47 ASP A CA 13
ATOM 14950 C C . ASP A 1 47 ? 28.414 29.900 -18.741 0.07 15.75 47 ASP A C 13
ATOM 14951 O O . ASP A 1 47 ? 27.445 28.635 -19.064 0.07 14.90 47 ASP A O 13
ATOM 14956 N N . TYR A 1 48 ? 29.461 29.914 -17.966 0.07 13.39 48 TYR A N 13
ATOM 14957 C CA . TYR A 1 48 ? 30.095 28.730 -17.404 0.07 14.82 48 TYR A CA 13
ATOM 14958 C C . TYR A 1 48 ? 29.196 28.192 -16.063 0.07 14.55 48 TYR A C 13
ATOM 14959 O O . TYR A 1 48 ? 28.836 26.869 -16.178 0.07 13.48 48 TYR A O 13
ATOM 14968 N N . MET A 1 49 ? 28.809 29.145 -15.199 0.07 14.42 49 MET A N 13
ATOM 14969 C CA . MET A 1 49 ? 28.075 28.545 -13.973 0.07 13.10 49 MET A CA 13
ATOM 14970 C C . MET A 1 49 ? 26.459 28.375 -14.576 0.07 14.14 49 MET A C 13
ATOM 14971 O O . MET A 1 49 ? 25.877 27.512 -13.931 0.07 14.58 49 MET A O 13
ATOM 14976 N N . LYS A 1 50 ? 25.864 29.156 -15.461 0.07 14.31 50 LYS A N 13
ATOM 14977 C CA . LYS A 1 50 ? 24.455 28.919 -15.884 0.07 14.74 50 LYS A CA 13
ATOM 14978 C C . LYS A 1 50 ? 24.436 27.517 -16.443 0.07 16.07 50 LYS A C 13
ATOM 14979 O O . LYS A 1 50 ? 23.350 26.901 -16.244 0.07 16.26 50 LYS A O 13
ATOM 14985 N N . GLN A 1 51 ? 25.509 26.994 -16.994 0.07 17.22 51 GLN A N 13
ATOM 14986 C CA . GLN A 1 51 ? 25.487 25.726 -17.467 0.07 19.15 51 GLN A CA 13
ATOM 14987 C C . GLN A 1 51 ? 25.663 24.570 -16.476 0.07 18.99 51 GLN A C 13
ATOM 14988 O O . GLN A 1 51 ? 25.266 23.262 -16.766 0.07 17.74 51 GLN A O 13
ATOM 14994 N N . VAL A 1 52 ? 26.139 24.922 -15.265 0.07 17.21 52 VAL A N 13
ATOM 14995 C CA . VAL A 1 52 ? 26.529 23.797 -14.347 0.07 16.75 52 VAL A CA 13
ATOM 14996 C C . VAL A 1 52 ? 25.163 23.387 -13.726 0.07 16.68 52 VAL A C 13
ATOM 14997 O O . VAL A 1 52 ? 24.355 24.154 -13.050 0.07 14.71 52 VAL A O 13
ATOM 15001 N N . PRO A 1 53 ? 24.864 22.166 -13.850 0.07 16.49 53 PRO A N 13
ATOM 15002 C CA . PRO A 1 53 ? 23.590 21.675 -13.395 0.07 15.94 53 PRO A CA 13
ATOM 15003 C C . PRO A 1 53 ? 23.397 21.590 -11.798 0.07 16.32 53 PRO A C 13
ATOM 15004 O O . PRO A 1 53 ? 23.966 20.774 -10.920 0.07 15.72 53 PRO A O 13
ATOM 15008 N N . ILE A 1 54 ? 22.332 22.161 -11.409 0.07 15.46 54 ILE A N 13
ATOM 15009 C CA . ILE A 1 54 ? 22.392 22.058 -9.881 0.07 15.69 54 ILE A CA 13
ATOM 15010 C C . ILE A 1 54 ? 22.061 20.453 -9.749 0.07 16.44 54 ILE A C 13
ATOM 15011 O O . ILE A 1 54 ? 21.035 19.936 -10.578 0.07 16.00 54 ILE A O 13
ATOM 15016 N N . PRO A 1 55 ? 22.787 19.656 -8.818 0.07 15.88 55 PRO A N 13
ATOM 15017 C CA . PRO A 1 55 ? 22.700 18.210 -8.566 0.07 17.40 55 PRO A CA 13
ATOM 15018 C C . PRO A 1 55 ? 21.207 17.762 -8.044 0.07 20.73 55 PRO A C 13
ATOM 15019 O O . PRO A 1 55 ? 20.625 18.470 -7.208 0.07 20.07 55 PRO A O 13
ATOM 15023 N N . THR A 1 56 ? 20.490 16.755 -8.673 0.07 24.18 56 THR A N 13
ATOM 15024 C CA . THR A 1 56 ? 19.240 16.340 -8.089 0.07 28.06 56 THR A CA 13
ATOM 15025 C C . THR A 1 56 ? 19.470 15.144 -7.207 0.07 28.33 56 THR A C 13
ATOM 15026 O O . THR A 1 56 ? 18.778 15.046 -6.180 0.07 29.30 56 THR A O 13
ATOM 15030 N N . ASN A 1 57 ? 20.592 14.420 -7.428 0.07 26.89 57 ASN A N 13
ATOM 15031 C CA . ASN A 1 57 ? 20.716 13.390 -6.304 0.07 28.42 57 ASN A CA 13
ATOM 15032 C C . ASN A 1 57 ? 21.789 13.877 -5.166 0.07 26.01 57 ASN A C 13
ATOM 15033 O O . ASN A 1 57 ? 23.107 13.972 -5.467 0.07 26.29 57 ASN A O 13
ATOM 15038 N N . ARG A 1 58 ? 21.126 13.921 -4.069 0.07 22.85 58 ARG A N 13
ATOM 15039 C CA . ARG A 1 58 ? 21.912 14.592 -2.937 0.07 22.11 58 ARG A CA 13
ATOM 15040 C C . ARG A 1 58 ? 22.406 13.446 -1.992 0.07 21.48 58 ARG A C 13
ATOM 15041 O O . ARG A 1 58 ? 21.868 12.267 -1.868 0.07 20.28 58 ARG A O 13
ATOM 15049 N N . GLY A 1 59 ? 23.576 13.873 -1.379 0.07 18.47 59 GLY A N 13
ATOM 15050 C CA . GLY A 1 59 ? 24.115 12.937 -0.266 0.07 18.52 59 GLY A CA 13
ATOM 15051 C C . GLY A 1 59 ? 23.522 13.107 0.934 0.07 17.98 59 GLY A C 13
ATOM 15052 O O . GLY A 1 59 ? 22.298 13.674 1.135 0.07 19.07 59 GLY A O 13
ATOM 15053 N N . SER A 1 60 ? 24.248 12.538 1.953 0.07 18.37 60 SER A N 13
ATOM 15054 C CA . SER A 1 60 ? 23.669 12.697 3.295 0.07 17.87 60 SER A CA 13
ATOM 15055 C C . SER A 1 60 ? 23.864 14.143 3.881 0.07 16.15 60 SER A C 13
ATOM 15056 O O . SER A 1 60 ? 24.763 15.019 3.524 0.07 13.68 60 SER A O 13
ATOM 15059 N N . LEU A 1 61 ? 23.261 14.247 5.030 0.07 15.61 61 LEU A N 13
ATOM 15060 C CA . LEU A 1 61 ? 23.395 15.391 5.800 0.07 16.80 61 LEU A CA 13
ATOM 15061 C C . LEU A 1 61 ? 24.882 15.720 6.108 0.07 15.05 61 LEU A C 13
ATOM 15062 O O . LEU A 1 61 ? 26.073 14.953 6.126 0.07 13.79 61 LEU A O 13
ATOM 15067 N N . ILE A 1 62 ? 25.028 17.077 6.112 0.07 13.93 62 ILE A N 13
ATOM 15068 C CA . ILE A 1 62 ? 26.455 17.609 6.352 0.07 13.19 62 ILE A CA 13
ATOM 15069 C C . ILE A 1 62 ? 26.479 18.398 7.614 0.07 14.36 62 ILE A C 13
ATOM 15070 O O . ILE A 1 62 ? 26.238 19.657 7.722 0.07 12.19 62 ILE A O 13
ATOM 15075 N N . PRO A 1 63 ? 27.042 17.794 8.738 0.07 13.09 63 PRO A N 13
ATOM 15076 C CA . PRO A 1 63 ? 27.086 18.640 9.976 0.07 12.41 63 PRO A CA 13
ATOM 15077 C C . PRO A 1 63 ? 27.920 19.833 9.635 0.07 12.99 63 PRO A C 13
ATOM 15078 O O . PRO A 1 63 ? 28.841 19.801 8.757 0.07 12.13 63 PRO A O 13
ATOM 15082 N N . PHE A 1 64 ? 27.603 20.962 10.319 0.07 12.88 64 PHE A N 13
ATOM 15083 C CA . PHE A 1 64 ? 28.264 22.199 9.936 0.07 10.77 64 PHE A CA 13
ATOM 15084 C C . PHE A 1 64 ? 28.274 23.156 10.994 0.07 11.28 64 PHE A C 13
ATOM 15085 O O . PHE A 1 64 ? 27.361 23.236 11.824 0.07 10.10 64 PHE A O 13
ATOM 15093 N N . THR A 1 65 ? 29.305 24.035 11.096 0.07 10.66 65 THR A N 13
ATOM 15094 C CA . THR A 1 65 ? 29.455 25.126 11.974 0.07 11.99 65 THR A CA 13
ATOM 15095 C C . THR A 1 65 ? 29.743 26.258 11.043 0.07 11.90 65 THR A C 13
ATOM 15096 O O . THR A 1 65 ? 30.023 27.444 11.847 0.07 11.43 65 THR A O 13
ATOM 15100 N N . SER A 1 66 ? 29.717 25.849 9.427 0.07 7.48 66 SER A N 13
ATOM 15101 C CA . SER A 1 66 ? 30.126 27.307 9.062 0.07 12.82 66 SER A CA 13
ATOM 15102 C C . SER A 1 66 ? 29.373 27.544 7.647 0.07 11.35 66 SER A C 13
ATOM 15103 O O . SER A 1 66 ? 29.123 26.302 6.955 0.07 11.10 66 SER A O 13
ATOM 15106 N N . TRP A 1 67 ? 28.671 28.860 7.429 0.07 11.75 67 TRP A N 13
ATOM 15107 C CA . TRP A 1 67 ? 28.105 28.918 6.172 0.07 11.15 67 TRP A CA 13
ATOM 15108 C C . TRP A 1 67 ? 28.997 28.580 5.124 0.07 10.94 67 TRP A C 13
ATOM 15109 O O . TRP A 1 67 ? 28.742 27.673 4.396 0.07 10.97 67 TRP A O 13
ATOM 15120 N N . VAL A 1 68 ? 30.203 29.223 5.291 0.07 12.21 68 VAL A N 13
ATOM 15121 C CA . VAL A 1 68 ? 31.258 28.942 4.221 0.07 13.03 68 VAL A CA 13
ATOM 15122 C C . VAL A 1 68 ? 31.850 27.410 4.308 0.07 12.79 68 VAL A C 13
ATOM 15123 O O . VAL A 1 68 ? 31.783 26.595 3.257 0.07 10.75 68 VAL A O 13
ATOM 15127 N N . GLY A 1 69 ? 31.855 27.190 5.598 0.07 12.73 69 GLY A N 13
ATOM 15128 C CA . GLY A 1 69 ? 32.197 25.747 5.927 0.07 12.88 69 GLY A CA 13
ATOM 15129 C C . GLY A 1 69 ? 31.405 24.621 5.233 0.07 12.94 69 GLY A C 13
ATOM 15130 O O . GLY A 1 69 ? 31.850 23.670 4.688 0.07 13.26 69 GLY A O 13
ATOM 15131 N N . LEU A 1 70 ? 30.020 24.864 5.401 0.07 11.35 70 LEU A N 13
ATOM 15132 C CA . LEU A 1 70 ? 29.092 23.996 4.716 0.07 11.89 70 LEU A CA 13
ATOM 15133 C C . LEU A 1 70 ? 29.352 24.033 3.220 0.07 11.99 70 LEU A C 13
ATOM 15134 O O . LEU A 1 70 ? 29.285 23.047 2.469 0.07 10.71 70 LEU A O 13
ATOM 15139 N N . SER A 1 71 ? 29.574 25.331 2.847 0.07 12.27 71 SER A N 13
ATOM 15140 C CA . SER A 1 71 ? 29.854 25.359 1.346 0.07 12.18 71 SER A CA 13
ATOM 15141 C C . SER A 1 71 ? 31.201 24.658 0.815 0.07 11.72 71 SER A C 13
ATOM 15142 O O . SER A 1 71 ? 31.213 24.130 -0.300 0.07 12.43 71 SER A O 13
ATOM 15145 N N . ILE A 1 72 ? 32.141 24.720 1.847 0.07 11.91 72 ILE A N 13
ATOM 15146 C CA . ILE A 1 72 ? 33.419 23.989 1.376 0.07 11.82 72 ILE A CA 13
ATOM 15147 C C . ILE A 1 72 ? 33.005 22.546 1.510 0.07 11.28 72 ILE A C 13
ATOM 15148 O O . ILE A 1 72 ? 33.412 21.860 0.522 0.07 11.42 72 ILE A O 13
ATOM 15153 N N . SER A 1 73 ? 32.257 22.061 2.484 0.07 11.21 73 SER A N 13
ATOM 15154 C CA . SER A 1 73 ? 31.861 20.676 2.340 0.07 12.15 73 SER A CA 13
ATOM 15155 C C . SER A 1 73 ? 31.117 20.144 1.043 0.07 12.95 73 SER A C 13
ATOM 15156 O O . SER A 1 73 ? 31.431 19.237 0.343 0.07 12.61 73 SER A O 13
ATOM 15159 N N . MET A 1 74 ? 30.077 21.096 0.663 0.07 11.98 74 MET A N 13
ATOM 15160 C CA . MET A 1 74 ? 29.192 20.719 -0.504 0.07 12.40 74 MET A CA 13
ATOM 15161 C C . MET A 1 74 ? 30.128 20.798 -1.726 0.07 12.27 74 MET A C 13
ATOM 15162 O O . MET A 1 74 ? 29.972 19.883 -2.637 0.07 12.61 74 MET A O 13
ATOM 15167 N N . LYS A 1 75 ? 31.134 21.791 -1.899 0.07 12.11 75 LYS A N 13
ATOM 15168 C CA . LYS A 1 75 ? 31.976 21.712 -3.116 0.07 13.88 75 LYS A CA 13
ATOM 15169 C C . LYS A 1 75 ? 32.816 20.232 -3.003 0.07 14.16 75 LYS A C 13
ATOM 15170 O O . LYS A 1 75 ? 33.107 19.827 -4.128 0.07 14.31 75 LYS A O 13
ATOM 15176 N N . GLN A 1 76 ? 33.486 20.108 -1.779 0.07 13.24 76 GLN A N 13
ATOM 15177 C CA . GLN A 1 76 ? 34.378 18.813 -1.720 0.07 14.36 76 GLN A CA 13
ATOM 15178 C C . GLN A 1 76 ? 33.383 17.757 -2.206 0.07 14.97 76 GLN A C 13
ATOM 15179 O O . GLN A 1 76 ? 34.091 16.909 -3.144 0.07 13.77 76 GLN A O 13
ATOM 15185 N N . LEU A 1 77 ? 32.176 17.581 -1.570 0.07 14.39 77 LEU A N 13
ATOM 15186 C CA . LEU A 1 77 ? 31.502 16.292 -1.979 0.07 14.56 77 LEU A CA 13
ATOM 15187 C C . LEU A 1 77 ? 30.926 16.298 -3.366 0.07 15.05 77 LEU A C 13
ATOM 15188 O O . LEU A 1 77 ? 30.996 15.160 -4.032 0.07 15.13 77 LEU A O 13
ATOM 15193 N N . TYR A 1 78 ? 30.365 17.523 -3.724 0.07 13.42 78 TYR A N 13
ATOM 15194 C CA . TYR A 1 78 ? 29.639 17.314 -5.050 0.07 13.39 78 TYR A CA 13
ATOM 15195 C C . TYR A 1 78 ? 30.570 17.791 -6.317 0.07 14.80 78 TYR A C 13
ATOM 15196 O O . TYR A 1 78 ? 30.114 17.589 -7.537 0.07 15.36 78 TYR A O 13
ATOM 15205 N N . GLY A 1 79 ? 31.724 18.355 -6.001 0.07 14.18 79 GLY A N 13
ATOM 15206 C CA . GLY A 1 79 ? 32.589 18.743 -7.136 0.07 16.88 79 GLY A CA 13
ATOM 15207 C C . GLY A 1 79 ? 32.190 19.784 -8.081 0.07 17.37 79 GLY A C 13
ATOM 15208 O O . GLY A 1 79 ? 32.526 19.677 -9.322 0.07 17.99 79 GLY A O 13
ATOM 15209 N N . GLN A 1 80 ? 31.361 20.663 -7.439 0.07 16.13 80 GLN A N 13
ATOM 15210 C CA . GLN A 1 80 ? 30.943 21.792 -8.315 0.07 15.77 80 GLN A CA 13
ATOM 15211 C C . GLN A 1 80 ? 31.270 23.152 -7.676 0.07 14.12 80 GLN A C 13
ATOM 15212 O O . GLN A 1 80 ? 31.332 23.298 -6.405 0.07 13.11 80 GLN A O 13
ATOM 15218 N N . PRO A 1 81 ? 31.556 24.157 -8.482 0.07 14.46 81 PRO A N 13
ATOM 15219 C CA . PRO A 1 81 ? 31.706 25.560 -7.904 0.07 13.06 81 PRO A CA 13
ATOM 15220 C C . PRO A 1 81 ? 30.283 26.151 -7.512 0.07 11.94 81 PRO A C 13
ATOM 15221 O O . PRO A 1 81 ? 29.266 25.704 -7.938 0.07 12.88 81 PRO A O 13
ATOM 15225 N N . LEU A 1 82 ? 30.505 27.032 -6.465 0.07 10.64 82 LEU A N 13
ATOM 15226 C CA . LEU A 1 82 ? 29.261 27.909 -6.267 0.07 10.22 82 LEU A CA 13
ATOM 15227 C C . LEU A 1 82 ? 29.585 29.272 -6.801 0.07 10.90 82 LEU A C 13
ATOM 15228 O O . LEU A 1 82 ? 30.714 29.730 -7.181 0.07 10.97 82 LEU A O 13
ATOM 15233 N N . HIS A 1 83 ? 28.461 30.065 -6.979 0.07 10.44 83 HIS A N 13
ATOM 15234 C CA . HIS A 1 83 ? 28.587 31.402 -7.575 0.07 9.23 83 HIS A CA 13
ATOM 15235 C C . HIS A 1 83 ? 29.128 32.475 -6.482 0.07 10.05 83 HIS A C 13
ATOM 15236 O O . HIS A 1 83 ? 28.809 32.440 -5.332 0.07 9.61 83 HIS A O 13
ATOM 15243 N N . TYR A 1 84 ? 29.782 33.441 -7.172 0.07 9.66 84 TYR A N 13
ATOM 15244 C CA . TYR A 1 84 ? 30.313 34.651 -6.448 0.07 11.48 84 TYR A CA 13
ATOM 15245 C C . TYR A 1 84 ? 29.127 35.084 -5.532 0.07 11.65 84 TYR A C 13
ATOM 15246 O O . TYR A 1 84 ? 29.378 35.408 -4.435 0.07 11.54 84 TYR A O 13
ATOM 15255 N N . LEU A 1 85 ? 27.848 35.129 -6.147 0.07 11.53 85 LEU A N 13
ATOM 15256 C CA . LEU A 1 85 ? 26.781 35.704 -5.338 0.07 10.99 85 LEU A CA 13
ATOM 15257 C C . LEU A 1 85 ? 26.440 34.795 -4.255 0.07 10.42 85 LEU A C 13
ATOM 15258 O O . LEU A 1 85 ? 26.082 35.227 -3.097 0.07 10.16 85 LEU A O 13
ATOM 15263 N N . THR A 1 86 ? 26.588 33.438 -4.456 0.07 9.14 86 THR A N 13
ATOM 15264 C CA . THR A 1 86 ? 26.304 32.572 -3.308 0.07 9.97 86 THR A CA 13
ATOM 15265 C C . THR A 1 86 ? 27.513 32.654 -2.275 0.07 9.74 86 THR A C 13
ATOM 15266 O O . THR A 1 86 ? 27.283 32.760 -1.100 0.07 9.63 86 THR A O 13
ATOM 15270 N N . ASN A 1 87 ? 28.750 32.642 -2.810 0.07 9.14 87 ASN A N 13
ATOM 15271 C CA . ASN A 1 87 ? 29.805 32.721 -1.739 0.07 10.65 87 ASN A CA 13
ATOM 15272 C C . ASN A 1 87 ? 29.802 34.064 -1.027 0.07 10.98 87 ASN A C 13
ATOM 15273 O O . ASN A 1 87 ? 30.203 34.060 0.178 0.07 12.57 87 ASN A O 13
ATOM 15278 N N . VAL A 1 88 ? 29.373 35.154 -1.738 0.07 10.72 88 VAL A N 13
ATOM 15279 C CA . VAL A 1 88 ? 29.234 36.382 -0.956 0.07 11.32 88 VAL A CA 13
ATOM 15280 C C . VAL A 1 88 ? 28.052 36.231 -0.084 0.07 11.42 88 VAL A C 13
ATOM 15281 O O . VAL A 1 88 ? 28.275 36.736 1.115 0.07 10.94 88 VAL A O 13
ATOM 15285 N N . LEU A 1 89 ? 26.934 35.648 -0.484 0.07 9.95 89 LEU A N 13
ATOM 15286 C CA . LEU A 1 89 ? 25.972 35.561 0.725 0.07 10.66 89 LEU A CA 13
ATOM 15287 C C . LEU A 1 89 ? 26.237 34.874 2.070 0.07 11.01 89 LEU A C 13
ATOM 15288 O O . LEU A 1 89 ? 25.929 35.580 3.224 0.07 11.83 89 LEU A O 13
ATOM 15293 N N . LEU A 1 90 ? 26.838 33.652 1.844 0.07 10.21 90 LEU A N 13
ATOM 15294 C CA . LEU A 1 90 ? 26.880 32.688 3.096 0.07 10.51 90 LEU A CA 13
ATOM 15295 C C . LEU A 1 90 ? 28.109 33.560 3.811 0.07 10.91 90 LEU A C 13
ATOM 15296 O O . LEU A 1 90 ? 28.031 33.737 5.273 0.07 10.09 90 LEU A O 13
ATOM 15301 N N . GLN A 1 91 ? 29.225 34.055 3.124 0.07 10.33 91 GLN A N 13
ATOM 15302 C CA . GLN A 1 91 ? 29.974 35.150 4.010 0.07 11.25 91 GLN A CA 13
ATOM 15303 C C . GLN A 1 91 ? 29.311 36.085 4.841 0.07 12.07 91 GLN A C 13
ATOM 15304 O O . GLN A 1 91 ? 29.735 36.357 5.828 0.07 11.88 91 GLN A O 13
ATOM 15310 N N . ARG A 1 92 ? 28.288 36.801 4.181 0.07 11.13 92 ARG A N 13
ATOM 15311 C CA . ARG A 1 92 ? 27.541 37.746 5.164 0.07 11.32 92 ARG A CA 13
ATOM 15312 C C . ARG A 1 92 ? 26.612 36.936 6.179 0.07 11.10 92 ARG A C 13
ATOM 15313 O O . ARG A 1 92 ? 26.652 37.518 7.383 0.07 13.00 92 ARG A O 13
ATOM 15321 N N . TRP A 1 93 ? 26.034 35.853 5.821 0.07 10.48 93 TRP A N 13
ATOM 15322 C CA . TRP A 1 93 ? 25.313 34.996 6.803 0.07 10.17 93 TRP A CA 13
ATOM 15323 C C . TRP A 1 93 ? 26.231 34.708 8.091 0.07 11.01 93 TRP A C 13
ATOM 15324 O O . TRP A 1 93 ? 25.749 34.821 9.208 0.07 10.86 93 TRP A O 13
ATOM 15335 N N . ASP A 1 94 ? 27.435 34.318 7.809 0.07 11.08 94 ASP A N 13
ATOM 15336 C CA . ASP A 1 94 ? 28.330 34.116 8.955 0.07 10.07 94 ASP A CA 13
ATOM 15337 C C . ASP A 1 94 ? 28.747 35.407 9.716 0.07 11.99 94 ASP A C 13
ATOM 15338 O O . ASP A 1 94 ? 28.665 35.417 11.009 0.07 12.93 94 ASP A O 13
ATOM 15343 N N . GLN A 1 95 ? 28.956 36.449 8.903 0.07 12.46 95 GLN A N 13
ATOM 15344 C CA . GLN A 1 95 ? 29.382 37.695 9.608 0.07 14.63 95 GLN A CA 13
ATOM 15345 C C . GLN A 1 95 ? 28.247 38.169 10.471 0.07 14.62 95 GLN A C 13
ATOM 15346 O O . GLN A 1 95 ? 28.571 38.865 11.486 0.07 14.26 95 GLN A O 13
ATOM 15352 N N . SER A 1 96 ? 26.982 37.938 10.041 0.07 12.41 96 SER A N 13
ATOM 15353 C CA . SER A 1 96 ? 25.902 38.413 10.791 0.07 13.47 96 SER A CA 13
ATOM 15354 C C . SER A 1 96 ? 25.670 37.911 12.180 0.07 14.44 96 SER A C 13
ATOM 15355 O O . SER A 1 96 ? 24.998 38.568 13.004 0.07 14.61 96 SER A O 13
ATOM 15358 N N . ARG A 1 97 ? 26.469 36.808 12.442 0.07 13.15 97 ARG A N 13
ATOM 15359 C CA . ARG A 1 97 ? 26.185 36.243 13.734 0.07 14.51 97 ARG A CA 13
ATOM 15360 C C . ARG A 1 97 ? 27.254 36.832 14.823 0.07 16.15 97 ARG A C 13
ATOM 15361 O O . ARG A 1 97 ? 27.215 36.177 15.852 0.07 16.50 97 ARG A O 13
ATOM 15369 N N . PHE A 1 98 ? 27.918 37.820 14.385 0.07 17.36 98 PHE A N 13
ATOM 15370 C CA . PHE A 1 98 ? 29.016 38.240 15.408 0.07 20.98 98 PHE A CA 13
ATOM 15371 C C . PHE A 1 98 ? 28.415 39.449 16.000 0.07 22.29 98 PHE A C 13
ATOM 15372 O O . PHE A 1 98 ? 27.582 40.243 15.503 0.07 20.86 98 PHE A O 13
ATOM 15380 N N . GLY A 1 99 ? 29.051 39.586 17.221 0.07 24.00 99 GLY A N 13
ATOM 15381 C CA . GLY A 1 99 ? 28.380 40.651 17.971 0.07 28.04 99 GLY A CA 13
ATOM 15382 C C . GLY A 1 99 ? 27.272 40.137 18.784 0.07 31.29 99 GLY A C 13
ATOM 15383 O O . GLY A 1 99 ? 26.632 41.039 19.421 0.07 31.99 99 GLY A O 13
ATOM 15384 N N . THR A 1 100 ? 26.933 38.890 18.962 0.07 34.01 100 THR A N 13
ATOM 15385 C CA . THR A 1 100 ? 25.767 38.510 19.737 0.07 37.74 100 THR A CA 13
ATOM 15386 C C . THR A 1 100 ? 26.195 38.451 21.272 0.07 40.47 100 THR A C 13
ATOM 15387 O O . THR A 1 100 ? 27.317 38.184 21.645 0.07 40.00 100 THR A O 13
ATOM 15391 N N . ASP A 1 101 ? 25.218 38.577 22.153 0.07 43.75 101 ASP A N 13
ATOM 15392 C CA . ASP A 1 101 ? 25.551 38.314 23.520 0.07 46.10 101 ASP A CA 13
ATOM 15393 C C . ASP A 1 101 ? 25.332 36.758 23.721 0.07 47.39 101 ASP A C 13
ATOM 15394 O O . ASP A 1 101 ? 25.597 36.437 24.943 0.07 47.28 101 ASP A O 13
ATOM 15399 N N . SER A 1 102 ? 24.798 35.899 22.699 0.07 47.68 102 SER A N 13
ATOM 15400 C CA . SER A 1 102 ? 24.449 34.534 23.162 0.07 48.29 102 SER A CA 13
ATOM 15401 C C . SER A 1 102 ? 25.777 33.808 23.366 0.07 47.81 102 SER A C 13
ATOM 15402 O O . SER A 1 102 ? 26.744 34.229 22.816 0.07 46.88 102 SER A O 13
ATOM 15405 N N . GLU A 1 103 ? 25.793 32.722 24.134 0.07 48.24 103 GLU A N 13
ATOM 15406 C CA . GLU A 1 103 ? 26.999 31.930 24.250 0.07 49.21 103 GLU A CA 13
ATOM 15407 C C . GLU A 1 103 ? 27.223 31.187 22.851 0.07 47.04 103 GLU A C 13
ATOM 15408 O O . GLU A 1 103 ? 26.345 31.104 22.152 0.07 46.50 103 GLU A O 13
ATOM 15414 N N . GLU A 1 104 ? 28.370 30.610 22.698 0.07 45.15 104 GLU A N 13
ATOM 15415 C CA . GLU A 1 104 ? 28.731 29.913 21.527 0.07 43.46 104 GLU A CA 13
ATOM 15416 C C . GLU A 1 104 ? 27.716 28.783 21.276 0.07 39.34 104 GLU A C 13
ATOM 15417 O O . GLU A 1 104 ? 27.269 27.940 22.121 0.07 38.47 104 GLU A O 13
ATOM 15423 N N . GLN A 1 105 ? 27.249 28.628 19.950 0.07 33.54 105 GLN A N 13
ATOM 15424 C CA . GLN A 1 105 ? 26.373 27.586 19.756 0.07 28.73 105 GLN A CA 13
ATOM 15425 C C . GLN A 1 105 ? 26.682 27.093 18.139 0.07 24.68 105 GLN A C 13
ATOM 15426 O O . GLN A 1 105 ? 26.984 27.965 17.368 0.07 21.89 105 GLN A O 13
ATOM 15432 N N . ARG A 1 106 ? 26.844 25.766 17.995 0.07 19.83 106 ARG A N 13
ATOM 15433 C CA . ARG A 1 106 ? 27.122 25.316 16.518 0.07 17.43 106 ARG A CA 13
ATOM 15434 C C . ARG A 1 106 ? 25.837 25.828 15.744 0.07 15.40 106 ARG A C 13
ATOM 15435 O O . ARG A 1 106 ? 24.655 25.430 15.874 0.07 14.94 106 ARG A O 13
ATOM 15443 N N . LEU A 1 107 ? 26.285 26.389 14.539 0.07 14.69 107 LEU A N 13
ATOM 15444 C CA . LEU A 1 107 ? 25.193 26.842 13.693 0.07 14.83 107 LEU A CA 13
ATOM 15445 C C . LEU A 1 107 ? 24.469 25.525 13.256 0.07 14.63 107 LEU A C 13
ATOM 15446 O O . LEU A 1 107 ? 23.260 25.938 12.864 0.07 12.87 107 LEU A O 13
ATOM 15451 N N . ASP A 1 108 ? 25.039 24.374 13.016 0.07 13.10 108 ASP A N 13
ATOM 15452 C CA . ASP A 1 108 ? 24.022 23.388 12.809 0.07 14.37 108 ASP A CA 13
ATOM 15453 C C . ASP A 1 108 ? 23.037 22.808 13.956 0.07 15.96 108 ASP A C 13
ATOM 15454 O O . ASP A 1 108 ? 22.186 21.954 13.698 0.07 16.94 108 ASP A O 13
ATOM 15459 N N . SER A 1 109 ? 23.069 23.494 15.088 0.07 16.02 109 SER A N 13
ATOM 15460 C CA . SER A 1 109 ? 21.987 23.298 16.157 0.07 16.01 109 SER A CA 13
ATOM 15461 C C . SER A 1 109 ? 20.909 24.323 16.082 0.07 16.68 109 SER A C 13
ATOM 15462 O O . SER A 1 109 ? 19.934 24.163 16.841 0.07 17.64 109 SER A O 13
ATOM 15465 N N . ILE A 1 110 ? 21.016 25.288 15.124 0.07 15.92 110 ILE A N 13
ATOM 15466 C CA . ILE A 1 110 ? 19.930 26.320 14.858 0.07 16.63 110 ILE A CA 13
ATOM 15467 C C . ILE A 1 110 ? 19.239 26.010 13.511 0.07 15.15 110 ILE A C 13
ATOM 15468 O O . ILE A 1 110 ? 17.983 26.034 13.415 0.07 15.50 110 ILE A O 13
ATOM 15473 N N . ILE A 1 111 ? 20.057 25.705 12.464 0.07 15.75 111 ILE A N 13
ATOM 15474 C CA . ILE A 1 111 ? 19.471 25.474 11.118 0.07 15.17 111 ILE A CA 13
ATOM 15475 C C . ILE A 1 111 ? 19.835 23.988 10.836 0.07 14.95 111 ILE A C 13
ATOM 15476 O O . ILE A 1 111 ? 21.018 23.637 10.833 0.07 15.73 111 ILE A O 13
ATOM 15481 N N . HIS A 1 112 ? 18.825 23.133 10.565 0.07 14.96 112 HIS A N 13
ATOM 15482 C CA . HIS A 1 112 ? 19.172 21.725 10.386 0.07 14.36 112 HIS A CA 13
ATOM 15483 C C . HIS A 1 112 ? 19.869 21.494 9.100 0.07 13.80 112 HIS A C 13
ATOM 15484 O O . HIS A 1 112 ? 19.536 22.186 8.084 0.07 12.76 112 HIS A O 13
ATOM 15491 N N . PRO A 1 113 ? 21.000 20.815 9.058 0.07 13.41 113 PRO A N 13
ATOM 15492 C CA . PRO A 1 113 ? 21.795 20.623 7.924 0.07 12.91 113 PRO A CA 13
ATOM 15493 C C . PRO A 1 113 ? 21.046 20.268 6.548 0.07 13.04 113 PRO A C 13
ATOM 15494 O O . PRO A 1 113 ? 21.479 20.709 5.370 0.07 13.18 113 PRO A O 13
ATOM 15498 N N . THR A 1 114 ? 19.929 19.524 6.594 0.07 13.85 114 THR A N 13
ATOM 15499 C CA . THR A 1 114 ? 19.284 19.252 5.240 0.07 14.46 114 THR A CA 13
ATOM 15500 C C . THR A 1 114 ? 18.639 20.538 4.752 0.07 15.72 114 THR A C 13
ATOM 15501 O O . THR A 1 114 ? 18.588 20.780 3.563 0.07 14.37 114 THR A O 13
ATOM 15505 N N . LYS A 1 115 ? 18.064 21.263 5.724 0.07 14.48 115 LYS A N 13
ATOM 15506 C CA . LYS A 1 115 ? 17.511 22.565 5.322 0.07 14.64 115 LYS A CA 13
ATOM 15507 C C . LYS A 1 115 ? 18.592 23.630 4.909 0.07 14.31 115 LYS A C 13
ATOM 15508 O O . LYS A 1 115 ? 18.417 24.541 3.984 0.07 11.97 115 LYS A O 13
ATOM 15514 N N . ALA A 1 116 ? 19.760 23.504 5.597 0.07 12.34 116 ALA A N 13
ATOM 15515 C CA . ALA A 1 116 ? 20.750 24.403 5.224 0.07 12.08 116 ALA A CA 13
ATOM 15516 C C . ALA A 1 116 ? 21.321 24.120 3.921 0.07 11.86 116 ALA A C 13
ATOM 15517 O O . ALA A 1 116 ? 21.531 25.230 3.148 0.07 10.91 116 ALA A O 13
ATOM 15519 N N . GLU A 1 117 ? 21.518 22.781 3.558 0.07 10.88 117 GLU A N 13
ATOM 15520 C CA . GLU A 1 117 ? 22.042 22.493 2.199 0.07 11.42 117 GLU A CA 13
ATOM 15521 C C . GLU A 1 117 ? 21.079 22.856 1.151 0.07 11.26 117 GLU A C 13
ATOM 15522 O O . GLU A 1 117 ? 21.465 23.387 0.172 0.07 11.30 117 GLU A O 13
ATOM 15528 N N . ALA A 1 118 ? 19.814 22.637 1.490 0.07 10.92 118 ALA A N 13
ATOM 15529 C CA . ALA A 1 118 ? 18.865 23.024 0.489 0.07 10.71 118 ALA A CA 13
ATOM 15530 C C . ALA A 1 118 ? 18.791 24.511 0.153 0.07 11.17 118 ALA A C 13
ATOM 15531 O O . ALA A 1 118 ? 18.581 24.888 -0.960 0.07 11.39 118 ALA A O 13
ATOM 15533 N N . THR A 1 119 ? 18.860 25.238 1.307 0.07 11.45 119 THR A N 13
ATOM 15534 C CA . THR A 1 119 ? 19.032 26.650 0.998 0.07 11.09 119 THR A CA 13
ATOM 15535 C C . THR A 1 119 ? 20.104 27.101 -0.019 0.07 11.49 119 THR A C 13
ATOM 15536 O O . THR A 1 119 ? 19.934 27.923 -0.908 0.07 11.98 119 THR A O 13
ATOM 15540 N N . ILE A 1 120 ? 21.295 26.548 0.226 0.07 10.02 120 ILE A N 13
ATOM 15541 C CA . ILE A 1 120 ? 22.413 26.993 -0.687 0.07 10.66 120 ILE A CA 13
ATOM 15542 C C . ILE A 1 120 ? 22.127 26.584 -2.296 0.07 11.30 120 ILE A C 13
ATOM 15543 O O . ILE A 1 120 ? 22.334 27.425 -3.147 0.07 10.26 120 ILE A O 13
ATOM 15548 N N . TRP A 1 121 ? 21.767 25.351 -2.686 0.07 10.02 121 TRP A N 13
ATOM 15549 C CA . TRP A 1 121 ? 21.498 24.937 -4.023 0.07 11.32 121 TRP A CA 13
ATOM 15550 C C . TRP A 1 121 ? 20.292 25.994 -4.612 0.07 10.73 121 TRP A C 13
ATOM 15551 O O . TRP A 1 121 ? 20.569 26.273 -5.806 0.07 9.16 121 TRP A O 13
ATOM 15562 N N . LEU A 1 122 ? 19.368 26.381 -3.752 0.07 11.12 122 LEU A N 13
ATOM 15563 C CA . LEU A 1 122 ? 18.436 27.220 -4.260 0.07 10.10 122 LEU A CA 13
ATOM 15564 C C . LEU A 1 122 ? 18.788 28.571 -4.643 0.07 10.24 122 LEU A C 13
ATOM 15565 O O . LEU A 1 122 ? 18.372 28.889 -5.701 0.07 10.79 122 LEU A O 13
ATOM 15570 N N . VAL A 1 123 ? 19.779 29.092 -3.817 0.07 9.76 123 VAL A N 13
ATOM 15571 C CA . VAL A 1 123 ? 20.319 30.389 -4.060 0.07 9.36 123 VAL A CA 13
ATOM 15572 C C . VAL A 1 123 ? 20.930 30.386 -5.559 0.07 9.83 123 VAL A C 13
ATOM 15573 O O . VAL A 1 123 ? 20.169 31.306 -6.706 0.07 9.49 123 VAL A O 13
ATOM 15577 N N . GLU A 1 124 ? 21.635 29.101 -5.362 0.07 9.85 124 GLU A N 13
ATOM 15578 C CA . GLU A 1 124 ? 22.728 28.867 -6.251 0.07 9.57 124 GLU A CA 13
ATOM 15579 C C . GLU A 1 124 ? 22.096 28.739 -7.624 0.07 9.90 124 GLU A C 13
ATOM 15580 O O . GLU A 1 124 ? 22.673 29.171 -8.640 0.07 11.15 124 GLU A O 13
ATOM 15586 N N . GLU A 1 125 ? 20.855 28.172 -7.542 0.07 9.75 125 GLU A N 13
ATOM 15587 C CA . GLU A 1 125 ? 20.028 28.128 -8.775 0.07 10.27 125 GLU A CA 13
ATOM 15588 C C . GLU A 1 125 ? 19.469 29.510 -9.461 0.07 11.65 125 GLU A C 13
ATOM 15589 O O . GLU A 1 125 ? 19.753 29.830 -10.715 0.07 10.93 125 GLU A O 13
ATOM 15595 N N . ILE A 1 126 ? 19.186 30.340 -8.450 0.07 9.93 126 ILE A N 13
ATOM 15596 C CA . ILE A 1 126 ? 18.701 31.660 -8.999 0.07 10.68 126 ILE A CA 13
ATOM 15597 C C . ILE A 1 126 ? 20.143 32.460 -9.485 0.07 11.48 126 ILE A C 13
ATOM 15598 O O . ILE A 1 126 ? 20.127 33.419 -10.235 0.07 10.26 126 ILE A O 13
ATOM 15603 N N . HIS A 1 127 ? 21.348 32.189 -8.868 0.07 10.99 127 HIS A N 13
ATOM 15604 C CA . HIS A 1 127 ? 22.397 32.920 -9.135 0.07 9.39 127 HIS A CA 13
ATOM 15605 C C . HIS A 1 127 ? 23.000 32.309 -10.358 0.07 11.53 127 HIS A C 13
ATOM 15606 O O . HIS A 1 127 ? 23.542 33.060 -11.166 0.07 10.67 127 HIS A O 13
ATOM 15613 N N . ARG A 1 128 ? 22.753 31.072 -10.651 0.07 11.82 128 ARG A N 13
ATOM 15614 C CA . ARG A 1 128 ? 23.392 30.527 -12.031 0.07 13.20 128 ARG A CA 13
ATOM 15615 C C . ARG A 1 128 ? 22.240 30.862 -13.136 0.07 12.76 128 ARG A C 13
ATOM 15616 O O . ARG A 1 128 ? 22.739 31.104 -14.254 0.07 13.58 128 ARG A O 13
ATOM 15624 N N . LEU A 1 129 ? 20.856 30.975 -12.771 0.07 11.81 129 LEU A N 13
ATOM 15625 C CA . LEU A 1 129 ? 19.892 31.227 -13.903 0.07 12.39 129 LEU A CA 13
ATOM 15626 C C . LEU A 1 129 ? 19.476 32.653 -14.022 0.07 13.61 129 LEU A C 13
ATOM 15627 O O . LEU A 1 129 ? 19.037 33.001 -15.228 0.07 13.07 129 LEU A O 13
ATOM 15632 N N . THR A 1 130 ? 19.690 33.493 -12.981 0.07 12.25 130 THR A N 13
ATOM 15633 C CA . THR A 1 130 ? 18.895 34.802 -13.278 0.07 12.05 130 THR A CA 13
ATOM 15634 C C . THR A 1 130 ? 19.803 36.059 -13.440 0.07 12.64 130 THR A C 13
ATOM 15635 O O . THR A 1 130 ? 19.184 37.072 -14.018 0.07 12.87 130 THR A O 13
ATOM 15639 N N . PRO A 1 131 ? 21.051 36.219 -13.034 0.07 12.64 131 PRO A N 13
ATOM 15640 C CA . PRO A 1 131 ? 21.704 37.540 -13.097 0.07 13.52 131 PRO A CA 13
ATOM 15641 C C . PRO A 1 131 ? 22.277 37.799 -14.520 0.07 13.98 131 PRO A C 13
ATOM 15642 O O . PRO A 1 131 ? 22.725 36.876 -15.213 0.07 15.04 131 PRO A O 13
ATOM 15646 N N . SER A 1 132 ? 22.256 39.091 -14.790 0.07 13.60 132 SER A N 13
ATOM 15647 C CA . SER A 1 132 ? 22.947 39.403 -16.085 0.07 13.68 132 SER A CA 13
ATOM 15648 C C . SER A 1 132 ? 24.454 39.556 -15.937 0.07 15.62 132 SER A C 13
ATOM 15649 O O . SER A 1 132 ? 24.924 39.901 -14.882 0.07 14.85 132 SER A O 13
ATOM 15652 N N . HIS A 1 133 ? 25.164 39.085 -17.056 0.07 15.37 133 HIS A N 13
ATOM 15653 C CA . HIS A 1 133 ? 26.590 39.400 -16.758 0.07 17.83 133 HIS A CA 13
ATOM 15654 C C . HIS A 1 133 ? 26.864 40.713 -16.852 0.07 17.38 133 HIS A C 13
ATOM 15655 O O . HIS A 1 133 ? 28.034 40.885 -15.985 0.07 17.48 133 HIS A O 13
ATOM 15662 N N . LEU A 1 134 ? 25.944 41.502 -17.593 0.07 16.40 134 LEU A N 13
ATOM 15663 C CA . LEU A 1 134 ? 26.198 42.778 -17.253 0.07 19.36 134 LEU A CA 13
ATOM 15664 C C . LEU A 1 134 ? 26.106 43.252 -15.978 0.07 18.34 134 LEU A C 13
ATOM 15665 O O . LEU A 1 134 ? 26.799 44.359 -15.574 0.07 18.94 134 LEU A O 13
ATOM 15670 N N . HIS A 1 135 ? 25.041 42.652 -15.228 0.07 17.55 135 HIS A N 13
ATOM 15671 C CA . HIS A 1 135 ? 25.156 42.936 -13.818 0.07 16.66 135 HIS A CA 13
ATOM 15672 C C . HIS A 1 135 ? 26.252 42.557 -12.949 0.07 16.20 135 HIS A C 13
ATOM 15673 O O . HIS A 1 135 ? 26.730 43.575 -12.015 0.07 14.15 135 HIS A O 13
ATOM 15680 N N . MET A 1 136 ? 26.683 41.300 -13.216 0.07 14.85 136 MET A N 13
ATOM 15681 C CA . MET A 1 136 ? 27.936 41.099 -12.377 0.07 14.66 136 MET A CA 13
ATOM 15682 C C . MET A 1 136 ? 29.248 42.037 -12.637 0.07 14.53 136 MET A C 13
ATOM 15683 O O . MET A 1 136 ? 29.960 42.312 -11.721 0.07 14.55 136 MET A O 13
ATOM 15688 N N . ALA A 1 137 ? 29.277 42.394 -14.007 0.07 13.72 137 ALA A N 13
ATOM 15689 C CA . ALA A 1 137 ? 30.511 43.367 -14.045 0.07 15.29 137 ALA A CA 13
ATOM 15690 C C . ALA A 1 137 ? 30.326 44.638 -13.160 0.07 15.31 137 ALA A C 13
ATOM 15691 O O . ALA A 1 137 ? 31.416 45.029 -12.532 0.07 16.15 137 ALA A O 13
ATOM 15693 N N . LEU A 1 138 ? 29.046 45.221 -13.041 0.07 15.25 138 LEU A N 13
ATOM 15694 C CA . LEU A 1 138 ? 28.975 46.560 -12.207 0.07 18.04 138 LEU A CA 13
ATOM 15695 C C . LEU A 1 138 ? 29.289 46.076 -10.745 0.07 16.39 138 LEU A C 13
ATOM 15696 O O . LEU A 1 138 ? 29.859 46.997 -9.997 0.07 15.86 138 LEU A O 13
ATOM 15701 N N . LEU A 1 139 ? 28.755 44.786 -10.290 0.07 14.59 139 LEU A N 13
ATOM 15702 C CA . LEU A 1 139 ? 29.214 44.518 -8.945 0.07 17.71 139 LEU A CA 13
ATOM 15703 C C . LEU A 1 139 ? 30.776 44.518 -8.663 0.07 17.91 139 LEU A C 13
ATOM 15704 O O . LEU A 1 139 ? 31.279 45.028 -7.645 0.07 18.37 139 LEU A O 13
ATOM 15709 N N . TRP A 1 140 ? 31.327 43.751 -9.626 0.07 17.25 140 TRP A N 13
ATOM 15710 C CA . TRP A 1 140 ? 32.766 43.576 -9.451 0.07 15.77 140 TRP A CA 13
ATOM 15711 C C . TRP A 1 140 ? 33.544 44.972 -9.611 0.07 17.29 140 TRP A C 13
ATOM 15712 O O . TRP A 1 140 ? 34.571 45.116 -8.886 0.07 18.08 140 TRP A O 13
ATOM 15723 N N . ARG A 1 141 ? 32.981 45.782 -10.542 0.07 18.93 141 ARG A N 13
ATOM 15724 C CA . ARG A 1 141 ? 33.707 47.107 -10.390 0.07 21.70 141 ARG A CA 13
ATOM 15725 C C . ARG A 1 141 ? 33.675 47.814 -9.112 0.07 22.88 141 ARG A C 13
ATOM 15726 O O . ARG A 1 141 ? 34.692 48.685 -8.925 0.07 22.53 141 ARG A O 13
ATOM 15734 N N . SER A 1 142 ? 32.683 47.486 -8.203 0.07 23.41 142 SER A N 13
ATOM 15735 C CA . SER A 1 142 ? 32.671 48.034 -6.851 0.07 25.13 142 SER A CA 13
ATOM 15736 C C . SER A 1 142 ? 33.169 47.170 -5.700 0.07 25.21 142 SER A C 13
ATOM 15737 O O . SER A 1 142 ? 32.959 47.408 -4.471 0.07 24.47 142 SER A O 13
ATOM 15740 N N . ASP A 1 143 ? 33.745 45.951 -6.127 0.07 23.08 143 ASP A N 13
ATOM 15741 C CA . ASP A 1 143 ? 34.275 45.098 -5.004 0.07 23.19 143 ASP A CA 13
ATOM 15742 C C . ASP A 1 143 ? 35.794 44.752 -5.317 0.07 23.14 143 ASP A C 13
ATOM 15743 O O . ASP A 1 143 ? 36.104 43.780 -5.933 0.07 20.37 143 ASP A O 13
ATOM 15748 N N . PRO A 1 144 ? 36.530 45.327 -4.437 0.07 25.21 144 PRO A N 13
ATOM 15749 C CA . PRO A 1 144 ? 37.967 45.110 -4.597 0.07 25.35 144 PRO A CA 13
ATOM 15750 C C . PRO A 1 144 ? 38.406 43.706 -4.361 0.07 24.06 144 PRO A C 13
ATOM 15751 O O . PRO A 1 144 ? 39.578 43.401 -4.782 0.07 24.61 144 PRO A O 13
ATOM 15755 N N . MET A 1 145 ? 37.648 42.908 -3.618 0.07 21.97 145 MET A N 13
ATOM 15756 C CA . MET A 1 145 ? 38.158 41.591 -3.464 0.07 21.57 145 MET A CA 13
ATOM 15757 C C . MET A 1 145 ? 37.237 40.649 -4.287 0.07 17.97 145 MET A C 13
ATOM 15758 O O . MET A 1 145 ? 37.151 39.467 -3.866 0.07 16.38 145 MET A O 13
ATOM 15763 N N . TYR A 1 146 ? 36.624 41.231 -5.358 0.07 16.84 146 TYR A N 13
ATOM 15764 C CA . TYR A 1 146 ? 35.574 40.443 -6.008 0.07 16.38 146 TYR A CA 13
ATOM 15765 C C . TYR A 1 146 ? 36.150 39.049 -6.347 0.07 16.52 146 TYR A C 13
ATOM 15766 O O . TYR A 1 146 ? 35.515 37.931 -6.121 0.07 15.32 146 TYR A O 13
ATOM 15775 N N . HIS A 1 147 ? 37.486 39.100 -6.990 0.07 14.89 147 HIS A N 13
ATOM 15776 C CA . HIS A 1 147 ? 37.900 37.867 -7.281 0.07 15.71 147 HIS A CA 13
ATOM 15777 C C . HIS A 1 147 ? 38.154 36.939 -6.207 0.07 14.74 147 HIS A C 13
ATOM 15778 O O . HIS A 1 147 ? 38.155 35.663 -6.558 0.07 12.35 147 HIS A O 13
ATOM 15785 N N . SER A 1 148 ? 38.112 37.437 -4.932 0.07 14.72 148 SER A N 13
ATOM 15786 C CA . SER A 1 148 ? 38.328 36.401 -3.815 0.07 15.57 148 SER A CA 13
ATOM 15787 C C . SER A 1 148 ? 37.027 35.470 -3.425 0.07 14.58 148 SER A C 13
ATOM 15788 O O . SER A 1 148 ? 37.083 34.178 -3.084 0.07 14.44 148 SER A O 13
ATOM 15791 N N . PHE A 1 149 ? 36.016 36.242 -4.171 0.07 14.01 149 PHE A N 13
ATOM 15792 C CA . PHE A 1 149 ? 34.731 35.220 -4.111 0.07 13.88 149 PHE A CA 13
ATOM 15793 C C . PHE A 1 149 ? 34.307 34.301 -5.220 0.07 13.41 149 PHE A C 13
ATOM 15794 O O . PHE A 1 149 ? 33.180 33.764 -5.391 0.07 13.00 149 PHE A O 13
ATOM 15802 N N . ILE A 1 150 ? 35.293 34.151 -6.220 0.07 13.47 150 ILE A N 13
ATOM 15803 C CA . ILE A 1 150 ? 35.072 33.246 -7.391 0.07 13.50 150 ILE A CA 13
ATOM 15804 C C . ILE A 1 150 ? 35.940 32.030 -7.212 0.07 14.53 150 ILE A C 13
ATOM 15805 O O . ILE A 1 150 ? 37.056 32.293 -6.746 0.07 13.50 150 ILE A O 13
ATOM 15810 N N . ASP A 1 151 ? 35.329 30.882 -7.473 0.07 13.86 151 ASP A N 13
ATOM 15811 C CA . ASP A 1 151 ? 36.072 29.548 -7.146 0.07 14.83 151 ASP A CA 13
ATOM 15812 C C . ASP A 1 151 ? 36.862 29.278 -8.512 0.07 15.69 151 ASP A C 13
ATOM 15813 O O . ASP A 1 151 ? 36.588 29.746 -9.663 0.07 14.71 151 ASP A O 13
ATOM 15818 N N . PRO A 1 152 ? 37.856 28.355 -8.160 0.07 17.83 152 PRO A N 13
ATOM 15819 C CA . PRO A 1 152 ? 38.647 27.821 -9.288 0.07 19.26 152 PRO A CA 13
ATOM 15820 C C . PRO A 1 152 ? 37.794 26.940 -10.127 0.07 22.00 152 PRO A C 13
ATOM 15821 O O . PRO A 1 152 ? 36.565 26.544 -9.995 0.07 19.79 152 PRO A O 13
ATOM 15825 N N . ILE A 1 153 ? 38.362 26.571 -11.383 0.07 23.79 153 ILE A N 13
ATOM 15826 C CA . ILE A 1 153 ? 37.637 25.605 -12.226 0.07 26.89 153 ILE A CA 13
ATOM 15827 C C . ILE A 1 153 ? 37.807 24.128 -11.602 0.07 26.77 153 ILE A C 13
ATOM 15828 O O . ILE A 1 153 ? 38.940 23.797 -11.113 0.07 27.02 153 ILE A O 13
ATOM 15833 N N . PHE A 1 154 ? 36.757 23.376 -11.658 0.07 27.29 154 PHE A N 13
ATOM 15834 C CA . PHE A 1 154 ? 36.784 22.047 -10.936 0.07 30.21 154 PHE A CA 13
ATOM 15835 C C . PHE A 1 154 ? 36.843 21.020 -12.161 0.07 35.05 154 PHE A C 13
ATOM 15836 O O . PHE A 1 154 ? 36.455 21.284 -13.278 0.07 34.04 154 PHE A O 13
ATOM 15844 N N . PRO A 1 155 ? 37.333 19.857 -11.790 0.07 40.17 155 PRO A N 13
ATOM 15845 C CA . PRO A 1 155 ? 37.517 18.759 -12.772 0.07 44.63 155 PRO A CA 13
ATOM 15846 C C . PRO A 1 155 ? 36.313 18.436 -13.377 0.07 47.84 155 PRO A C 13
ATOM 15847 O O . PRO A 1 155 ? 35.331 17.951 -12.620 0.07 49.42 155 PRO A O 13
ATOM 15851 N N . GLU A 1 156 ? 36.348 18.476 -14.743 0.07 49.53 156 GLU A N 13
ATOM 15852 C CA . GLU A 1 156 ? 35.150 18.107 -15.489 0.07 49.64 156 GLU A CA 13
ATOM 15853 C C . GLU A 1 156 ? 34.861 16.540 -15.711 0.07 48.81 156 GLU A C 13
ATOM 15854 O O . GLU A 1 156 ? 33.899 15.753 -15.029 0.07 48.95 156 GLU A O 13
ATOM 16095 N N . GLY A 1 36 ? 31.739 49.765 -19.325 0.07 40.79 36 GLY A N 14
ATOM 16096 C CA . GLY A 1 36 ? 32.637 48.423 -19.975 0.07 38.88 36 GLY A CA 14
ATOM 16097 C C . GLY A 1 36 ? 33.676 47.473 -19.265 0.07 36.12 36 GLY A C 14
ATOM 16098 O O . GLY A 1 36 ? 34.246 46.306 -19.780 0.07 35.19 36 GLY A O 14
ATOM 16099 N N . SER A 1 37 ? 34.201 48.189 -18.184 0.07 34.16 37 SER A N 14
ATOM 16100 C CA . SER A 1 37 ? 35.381 47.513 -17.384 0.07 30.74 37 SER A CA 14
ATOM 16101 C C . SER A 1 37 ? 34.715 46.143 -16.831 0.07 27.00 37 SER A C 14
ATOM 16102 O O . SER A 1 37 ? 33.470 46.176 -16.236 0.07 24.43 37 SER A O 14
ATOM 16105 N N . LEU A 1 38 ? 35.473 45.101 -17.031 0.07 22.81 38 LEU A N 14
ATOM 16106 C CA . LEU A 1 38 ? 35.141 43.754 -16.413 0.07 22.07 38 LEU A CA 14
ATOM 16107 C C . LEU A 1 38 ? 34.099 43.103 -17.197 0.07 22.03 38 LEU A C 14
ATOM 16108 O O . LEU A 1 38 ? 33.646 41.938 -16.818 0.07 19.93 38 LEU A O 14
ATOM 16113 N N . LEU A 1 39 ? 33.722 43.500 -18.331 0.07 22.20 39 LEU A N 14
ATOM 16114 C CA . LEU A 1 39 ? 32.638 42.884 -19.074 0.07 23.23 39 LEU A CA 14
ATOM 16115 C C . LEU A 1 39 ? 33.014 41.634 -19.753 0.07 22.16 39 LEU A C 14
ATOM 16116 O O . LEU A 1 39 ? 32.224 40.584 -19.760 0.07 20.83 39 LEU A O 14
ATOM 16121 N N . ARG A 1 40 ? 34.298 41.404 -20.216 0.07 21.37 40 ARG A N 14
ATOM 16122 C CA . ARG A 1 40 ? 34.580 40.071 -20.757 0.07 21.69 40 ARG A CA 14
ATOM 16123 C C . ARG A 1 40 ? 34.547 38.889 -19.797 0.07 19.50 40 ARG A C 14
ATOM 16124 O O . ARG A 1 40 ? 34.004 37.756 -20.046 0.07 18.69 40 ARG A O 14
ATOM 16132 N N . ARG A 1 41 ? 35.187 39.140 -18.674 0.07 17.80 41 ARG A N 14
ATOM 16133 C CA . ARG A 1 41 ? 35.338 37.925 -17.785 0.07 16.26 41 ARG A CA 14
ATOM 16134 C C . ARG A 1 41 ? 33.812 37.744 -17.112 0.07 15.10 41 ARG A C 14
ATOM 16135 O O . ARG A 1 41 ? 33.719 36.647 -16.661 0.07 13.55 41 ARG A O 14
ATOM 16143 N N . ALA A 1 42 ? 33.116 38.879 -16.999 0.07 15.58 42 ALA A N 14
ATOM 16144 C CA . ALA A 1 42 ? 31.802 38.537 -16.346 0.07 14.41 42 ALA A CA 14
ATOM 16145 C C . ALA A 1 42 ? 30.874 37.782 -17.344 0.07 15.26 42 ALA A C 14
ATOM 16146 O O . ALA A 1 42 ? 30.042 36.986 -16.990 0.07 13.58 42 ALA A O 14
ATOM 16148 N N . GLU A 1 43 ? 30.957 38.116 -18.633 0.07 15.06 43 GLU A N 14
ATOM 16149 C CA . GLU A 1 43 ? 30.174 37.304 -19.567 0.07 16.13 43 GLU A CA 14
ATOM 16150 C C . GLU A 1 43 ? 30.675 35.909 -19.524 0.07 15.91 43 GLU A C 14
ATOM 16151 O O . GLU A 1 43 ? 29.972 34.965 -19.447 0.07 15.42 43 GLU A O 14
ATOM 16157 N N . MET A 1 44 ? 31.965 35.681 -19.661 0.07 14.84 44 MET A N 14
ATOM 16158 C CA . MET A 1 44 ? 32.444 34.329 -19.650 0.07 14.81 44 MET A CA 14
ATOM 16159 C C . MET A 1 44 ? 31.985 33.631 -18.332 0.07 14.78 44 MET A C 14
ATOM 16160 O O . MET A 1 44 ? 31.720 32.437 -18.409 0.07 14.57 44 MET A O 14
ATOM 16165 N N . TYR A 1 45 ? 31.991 34.432 -17.210 0.07 13.92 45 TYR A N 14
ATOM 16166 C CA . TYR A 1 45 ? 31.706 33.749 -16.040 0.07 12.99 45 TYR A CA 14
ATOM 16167 C C . TYR A 1 45 ? 30.220 33.230 -15.989 0.07 12.76 45 TYR A C 14
ATOM 16168 O O . TYR A 1 45 ? 30.068 32.126 -15.430 0.07 12.09 45 TYR A O 14
ATOM 16177 N N . GLN A 1 46 ? 29.329 34.241 -16.386 0.07 13.65 46 GLN A N 14
ATOM 16178 C CA . GLN A 1 46 ? 27.886 33.972 -16.293 0.07 13.41 46 GLN A CA 14
ATOM 16179 C C . GLN A 1 46 ? 27.578 32.667 -17.191 0.07 15.34 46 GLN A C 14
ATOM 16180 O O . GLN A 1 46 ? 26.819 31.776 -17.085 0.07 14.22 46 GLN A O 14
ATOM 16186 N N . ASP A 1 47 ? 28.293 32.722 -18.314 0.07 14.89 47 ASP A N 14
ATOM 16187 C CA . ASP A 1 47 ? 28.029 31.743 -19.292 0.07 16.85 47 ASP A CA 14
ATOM 16188 C C . ASP A 1 47 ? 28.502 30.367 -18.767 0.07 15.48 47 ASP A C 14
ATOM 16189 O O . ASP A 1 47 ? 27.631 29.414 -18.972 0.07 16.84 47 ASP A O 14
ATOM 16194 N N . TYR A 1 48 ? 29.480 30.225 -17.994 0.07 13.70 48 TYR A N 14
ATOM 16195 C CA . TYR A 1 48 ? 29.772 28.924 -17.613 0.07 14.99 48 TYR A CA 14
ATOM 16196 C C . TYR A 1 48 ? 28.894 28.792 -16.371 0.07 15.10 48 TYR A C 14
ATOM 16197 O O . TYR A 1 48 ? 28.363 27.767 -16.265 0.07 14.06 48 TYR A O 14
ATOM 16206 N N . MET A 1 49 ? 28.694 29.906 -15.616 0.07 13.38 49 MET A N 14
ATOM 16207 C CA . MET A 1 49 ? 27.890 29.473 -14.380 0.07 13.19 49 MET A CA 14
ATOM 16208 C C . MET A 1 49 ? 26.415 28.986 -14.829 0.07 13.47 49 MET A C 14
ATOM 16209 O O . MET A 1 49 ? 25.914 28.048 -14.165 0.07 14.40 49 MET A O 14
ATOM 16214 N N . LYS A 1 50 ? 25.773 29.716 -15.872 0.07 14.45 50 LYS A N 14
ATOM 16215 C CA . LYS A 1 50 ? 24.241 29.068 -16.265 0.07 14.99 50 LYS A CA 14
ATOM 16216 C C . LYS A 1 50 ? 24.523 27.562 -16.639 0.07 16.47 50 LYS A C 14
ATOM 16217 O O . LYS A 1 50 ? 23.486 26.788 -16.554 0.07 16.93 50 LYS A O 14
ATOM 16223 N N . GLN A 1 51 ? 25.760 27.137 -17.034 0.07 17.44 51 GLN A N 14
ATOM 16224 C CA . GLN A 1 51 ? 25.684 25.775 -17.424 0.07 19.17 51 GLN A CA 14
ATOM 16225 C C . GLN A 1 51 ? 26.025 24.708 -16.514 0.07 19.05 51 GLN A C 14
ATOM 16226 O O . GLN A 1 51 ? 26.371 23.590 -16.973 0.07 17.24 51 GLN A O 14
ATOM 16232 N N . VAL A 1 52 ? 26.117 24.969 -15.232 0.07 17.22 52 VAL A N 14
ATOM 16233 C CA . VAL A 1 52 ? 26.578 23.872 -14.312 0.07 16.93 52 VAL A CA 14
ATOM 16234 C C . VAL A 1 52 ? 25.182 23.436 -13.768 0.07 16.92 52 VAL A C 14
ATOM 16235 O O . VAL A 1 52 ? 24.393 24.232 -13.112 0.07 15.18 52 VAL A O 14
ATOM 16239 N N . PRO A 1 53 ? 24.891 22.190 -13.877 0.07 16.76 53 PRO A N 14
ATOM 16240 C CA . PRO A 1 53 ? 23.579 21.761 -13.475 0.07 16.10 53 PRO A CA 14
ATOM 16241 C C . PRO A 1 53 ? 23.479 21.681 -11.942 0.07 16.41 53 PRO A C 14
ATOM 16242 O O . PRO A 1 53 ? 24.349 21.101 -11.271 0.07 16.51 53 PRO A O 14
ATOM 16246 N N . ILE A 1 54 ? 22.385 22.191 -11.443 0.07 15.35 54 ILE A N 14
ATOM 16247 C CA . ILE A 1 54 ? 22.412 22.066 -9.892 0.07 15.64 54 ILE A CA 14
ATOM 16248 C C . ILE A 1 54 ? 22.101 20.482 -9.820 0.07 16.33 54 ILE A C 14
ATOM 16249 O O . ILE A 1 54 ? 21.060 19.993 -10.657 0.07 15.81 54 ILE A O 14
ATOM 16254 N N . PRO A 1 55 ? 22.858 19.675 -8.904 0.07 15.80 55 PRO A N 14
ATOM 16255 C CA . PRO A 1 55 ? 22.818 18.235 -8.661 0.07 17.48 55 PRO A CA 14
ATOM 16256 C C . PRO A 1 55 ? 21.365 17.710 -8.193 0.07 20.78 55 PRO A C 14
ATOM 16257 O O . PRO A 1 55 ? 20.504 18.445 -7.684 0.07 20.41 55 PRO A O 14
ATOM 16261 N N . THR A 1 56 ? 21.068 16.612 -9.033 0.07 24.44 56 THR A N 14
ATOM 16262 C CA . THR A 1 56 ? 19.783 16.079 -8.666 0.07 28.08 56 THR A CA 14
ATOM 16263 C C . THR A 1 56 ? 19.808 14.923 -7.631 0.07 28.23 56 THR A C 14
ATOM 16264 O O . THR A 1 56 ? 18.926 14.946 -6.844 0.07 29.08 56 THR A O 14
ATOM 16268 N N . ASN A 1 57 ? 20.924 14.371 -7.510 0.07 26.73 57 ASN A N 14
ATOM 16269 C CA . ASN A 1 57 ? 21.019 13.268 -6.435 0.07 28.42 57 ASN A CA 14
ATOM 16270 C C . ASN A 1 57 ? 21.819 13.997 -5.225 0.07 25.89 57 ASN A C 14
ATOM 16271 O O . ASN A 1 57 ? 22.741 14.841 -5.628 0.07 25.84 57 ASN A O 14
ATOM 16276 N N . ARG A 1 58 ? 21.234 13.825 -4.094 0.07 22.52 58 ARG A N 14
ATOM 16277 C CA . ARG A 1 58 ? 21.963 14.541 -2.968 0.07 21.87 58 ARG A CA 14
ATOM 16278 C C . ARG A 1 58 ? 22.501 13.422 -2.036 0.07 21.31 58 ARG A C 14
ATOM 16279 O O . ARG A 1 58 ? 22.001 12.243 -1.970 0.07 19.92 58 ARG A O 14
ATOM 16287 N N . GLY A 1 59 ? 23.656 13.894 -1.412 0.07 18.30 59 GLY A N 14
ATOM 16288 C CA . GLY A 1 59 ? 24.247 12.996 -0.271 0.07 18.56 59 GLY A CA 14
ATOM 16289 C C . GLY A 1 59 ? 23.539 13.101 0.864 0.07 17.87 59 GLY A C 14
ATOM 16290 O O . GLY A 1 59 ? 22.245 13.599 0.956 0.07 19.27 59 GLY A O 14
ATOM 16291 N N . SER A 1 60 ? 24.248 12.516 1.913 0.07 18.42 60 SER A N 14
ATOM 16292 C CA . SER A 1 60 ? 23.665 12.634 3.268 0.07 17.87 60 SER A CA 14
ATOM 16293 C C . SER A 1 60 ? 23.833 14.069 3.780 0.07 16.26 60 SER A C 14
ATOM 16294 O O . SER A 1 60 ? 24.630 14.857 3.230 0.07 14.37 60 SER A O 14
ATOM 16297 N N . LEU A 1 61 ? 23.271 14.271 4.948 0.07 15.62 61 LEU A N 14
ATOM 16298 C CA . LEU A 1 61 ? 23.129 15.572 5.534 0.07 16.80 61 LEU A CA 14
ATOM 16299 C C . LEU A 1 61 ? 24.719 15.719 5.981 0.07 14.88 61 LEU A C 14
ATOM 16300 O O . LEU A 1 61 ? 25.251 14.780 6.358 0.07 14.58 61 LEU A O 14
ATOM 16305 N N . ILE A 1 62 ? 25.372 16.886 5.401 0.07 13.30 62 ILE A N 14
ATOM 16306 C CA . ILE A 1 62 ? 26.396 17.332 5.909 0.07 13.26 62 ILE A CA 14
ATOM 16307 C C . ILE A 1 62 ? 26.318 18.116 7.273 0.07 14.10 62 ILE A C 14
ATOM 16308 O O . ILE A 1 62 ? 25.882 19.286 7.250 0.07 13.88 62 ILE A O 14
ATOM 16313 N N . PRO A 1 63 ? 26.812 17.604 8.557 0.07 13.29 63 PRO A N 14
ATOM 16314 C CA . PRO A 1 63 ? 26.877 18.411 9.914 0.07 12.25 63 PRO A CA 14
ATOM 16315 C C . PRO A 1 63 ? 27.906 19.448 9.374 0.07 12.08 63 PRO A C 14
ATOM 16316 O O . PRO A 1 63 ? 28.754 19.395 8.345 0.07 11.12 63 PRO A O 14
ATOM 16320 N N . PHE A 1 64 ? 27.721 20.671 10.058 0.07 11.91 64 PHE A N 14
ATOM 16321 C CA . PHE A 1 64 ? 28.340 22.009 9.772 0.07 10.42 64 PHE A CA 14
ATOM 16322 C C . PHE A 1 64 ? 28.185 22.707 10.729 0.07 9.41 64 PHE A C 14
ATOM 16323 O O . PHE A 1 64 ? 27.390 22.287 11.259 0.07 9.43 64 PHE A O 14
ATOM 16331 N N . THR A 1 65 ? 29.150 23.617 10.897 0.07 10.35 65 THR A N 14
ATOM 16332 C CA . THR A 1 65 ? 29.371 24.697 11.854 0.07 11.78 65 THR A CA 14
ATOM 16333 C C . THR A 1 65 ? 29.368 26.024 11.426 0.07 11.77 65 THR A C 14
ATOM 16334 O O . THR A 1 65 ? 28.978 26.488 12.123 0.07 9.09 65 THR A O 14
ATOM 16338 N N . SER A 1 66 ? 29.477 26.372 10.052 0.07 11.63 66 SER A N 14
ATOM 16339 C CA . SER A 1 66 ? 29.409 27.924 9.589 0.07 12.03 66 SER A CA 14
ATOM 16340 C C . SER A 1 66 ? 28.883 27.614 8.211 0.07 10.23 66 SER A C 14
ATOM 16341 O O . SER A 1 66 ? 28.738 26.550 7.743 0.07 9.36 66 SER A O 14
ATOM 16344 N N . TRP A 1 67 ? 28.130 28.598 7.887 0.07 10.59 67 TRP A N 14
ATOM 16345 C CA . TRP A 1 67 ? 27.760 28.617 6.465 0.07 10.99 67 TRP A CA 14
ATOM 16346 C C . TRP A 1 67 ? 28.835 28.622 5.339 0.07 10.94 67 TRP A C 14
ATOM 16347 O O . TRP A 1 67 ? 28.625 27.648 4.637 0.07 10.24 67 TRP A O 14
ATOM 16358 N N . VAL A 1 68 ? 30.102 29.312 5.646 0.07 12.61 68 VAL A N 14
ATOM 16359 C CA . VAL A 1 68 ? 31.118 28.939 4.647 0.07 12.99 68 VAL A CA 14
ATOM 16360 C C . VAL A 1 68 ? 31.601 27.424 4.930 0.07 12.51 68 VAL A C 14
ATOM 16361 O O . VAL A 1 68 ? 31.988 26.821 3.830 0.07 10.20 68 VAL A O 14
ATOM 16365 N N . GLY A 1 69 ? 31.706 26.832 6.224 0.07 11.76 69 GLY A N 14
ATOM 16366 C CA . GLY A 1 69 ? 32.064 25.414 6.155 0.07 12.74 69 GLY A CA 14
ATOM 16367 C C . GLY A 1 69 ? 31.184 24.468 5.396 0.07 12.99 69 GLY A C 14
ATOM 16368 O O . GLY A 1 69 ? 31.615 23.483 4.766 0.07 12.85 69 GLY A O 14
ATOM 16369 N N . LEU A 1 70 ? 29.856 24.786 5.582 0.07 10.90 70 LEU A N 14
ATOM 16370 C CA . LEU A 1 70 ? 29.005 23.948 4.707 0.07 11.81 70 LEU A CA 14
ATOM 16371 C C . LEU A 1 70 ? 29.345 24.081 3.271 0.07 11.94 70 LEU A C 14
ATOM 16372 O O . LEU A 1 70 ? 29.314 23.105 2.509 0.07 10.62 70 LEU A O 14
ATOM 16377 N N . SER A 1 71 ? 29.552 25.395 2.936 0.07 12.12 71 SER A N 14
ATOM 16378 C CA . SER A 1 71 ? 29.976 25.488 1.456 0.07 12.24 71 SER A CA 14
ATOM 16379 C C . SER A 1 71 ? 31.244 24.792 0.909 0.07 11.76 71 SER A C 14
ATOM 16380 O O . SER A 1 71 ? 31.154 24.184 -0.164 0.07 12.24 71 SER A O 14
ATOM 16383 N N . ILE A 1 72 ? 32.188 24.814 1.944 0.07 11.69 72 ILE A N 14
ATOM 16384 C CA . ILE A 1 72 ? 33.457 24.028 1.403 0.07 11.74 72 ILE A CA 14
ATOM 16385 C C . ILE A 1 72 ? 33.022 22.594 1.550 0.07 11.13 72 ILE A C 14
ATOM 16386 O O . ILE A 1 72 ? 33.438 21.913 0.553 0.07 11.19 72 ILE A O 14
ATOM 16391 N N . SER A 1 73 ? 32.261 22.107 2.517 0.07 11.08 73 SER A N 14
ATOM 16392 C CA . SER A 1 73 ? 31.875 20.718 2.355 0.07 12.12 73 SER A CA 14
ATOM 16393 C C . SER A 1 73 ? 31.151 20.172 1.055 0.07 12.95 73 SER A C 14
ATOM 16394 O O . SER A 1 73 ? 31.479 19.280 0.385 0.07 12.58 73 SER A O 14
ATOM 16397 N N . MET A 1 74 ? 30.097 21.111 0.668 0.07 11.99 74 MET A N 14
ATOM 16398 C CA . MET A 1 74 ? 29.210 20.736 -0.499 0.07 12.41 74 MET A CA 14
ATOM 16399 C C . MET A 1 74 ? 30.140 20.810 -1.723 0.07 12.25 74 MET A C 14
ATOM 16400 O O . MET A 1 74 ? 29.982 19.893 -2.638 0.07 12.62 74 MET A O 14
ATOM 16405 N N . LYS A 1 75 ? 31.145 21.803 -1.886 0.07 12.09 75 LYS A N 14
ATOM 16406 C CA . LYS A 1 75 ? 32.017 21.735 -3.077 0.07 13.85 75 LYS A CA 14
ATOM 16407 C C . LYS A 1 75 ? 32.845 20.262 -3.002 0.07 14.19 75 LYS A C 14
ATOM 16408 O O . LYS A 1 75 ? 33.117 19.849 -4.143 0.07 14.29 75 LYS A O 14
ATOM 16414 N N . GLN A 1 76 ? 33.502 20.117 -1.780 0.07 13.23 76 GLN A N 14
ATOM 16415 C CA . GLN A 1 76 ? 34.379 18.816 -1.736 0.07 14.35 76 GLN A CA 14
ATOM 16416 C C . GLN A 1 76 ? 33.389 17.754 -2.211 0.07 14.96 76 GLN A C 14
ATOM 16417 O O . GLN A 1 76 ? 34.100 16.907 -3.135 0.07 13.72 76 GLN A O 14
ATOM 16423 N N . LEU A 1 77 ? 32.180 17.577 -1.595 0.07 14.40 77 LEU A N 14
ATOM 16424 C CA . LEU A 1 77 ? 31.504 16.292 -1.993 0.07 14.56 77 LEU A CA 14
ATOM 16425 C C . LEU A 1 77 ? 30.912 16.288 -3.374 0.07 15.05 77 LEU A C 14
ATOM 16426 O O . LEU A 1 77 ? 30.959 15.143 -4.017 0.07 15.20 77 LEU A O 14
ATOM 16431 N N . TYR A 1 78 ? 30.364 17.504 -3.753 0.07 13.42 78 TYR A N 14
ATOM 16432 C CA . TYR A 1 78 ? 29.636 17.316 -5.076 0.07 13.40 78 TYR A CA 14
ATOM 16433 C C . TYR A 1 78 ? 30.549 17.790 -6.361 0.07 14.81 78 TYR A C 14
ATOM 16434 O O . TYR A 1 78 ? 30.074 17.601 -7.568 0.07 15.27 78 TYR A O 14
ATOM 16443 N N . GLY A 1 79 ? 31.702 18.353 -6.058 0.07 14.16 79 GLY A N 14
ATOM 16444 C CA . GLY A 1 79 ? 32.563 18.747 -7.185 0.07 16.83 79 GLY A CA 14
ATOM 16445 C C . GLY A 1 79 ? 32.193 19.819 -8.114 0.07 17.31 79 GLY A C 14
ATOM 16446 O O . GLY A 1 79 ? 32.543 19.730 -9.357 0.07 17.93 79 GLY A O 14
ATOM 16447 N N . GLN A 1 80 ? 31.357 20.690 -7.478 0.07 16.09 80 GLN A N 14
ATOM 16448 C CA . GLN A 1 80 ? 30.959 21.825 -8.353 0.07 15.68 80 GLN A CA 14
ATOM 16449 C C . GLN A 1 80 ? 31.279 23.173 -7.680 0.07 14.07 80 GLN A C 14
ATOM 16450 O O . GLN A 1 80 ? 31.331 23.299 -6.407 0.07 13.08 80 GLN A O 14
ATOM 16456 N N . PRO A 1 81 ? 31.577 24.193 -8.458 0.07 14.41 81 PRO A N 14
ATOM 16457 C CA . PRO A 1 81 ? 31.728 25.584 -7.860 0.07 13.04 81 PRO A CA 14
ATOM 16458 C C . PRO A 1 81 ? 30.309 26.150 -7.550 0.07 11.95 81 PRO A C 14
ATOM 16459 O O . PRO A 1 81 ? 29.403 25.796 -8.223 0.07 12.81 81 PRO A O 14
ATOM 16463 N N . LEU A 1 82 ? 30.477 27.012 -6.466 0.07 10.61 82 LEU A N 14
ATOM 16464 C CA . LEU A 1 82 ? 29.259 27.917 -6.194 0.07 10.21 82 LEU A CA 14
ATOM 16465 C C . LEU A 1 82 ? 29.511 29.297 -6.560 0.07 10.87 82 LEU A C 14
ATOM 16466 O O . LEU A 1 82 ? 30.607 29.875 -6.701 0.07 10.48 82 LEU A O 14
ATOM 16471 N N . HIS A 1 83 ? 28.355 29.948 -6.996 0.07 10.45 83 HIS A N 14
ATOM 16472 C CA . HIS A 1 83 ? 28.529 31.257 -7.602 0.07 9.19 83 HIS A CA 14
ATOM 16473 C C . HIS A 1 83 ? 29.033 32.255 -6.694 0.07 9.75 83 HIS A C 14
ATOM 16474 O O . HIS A 1 83 ? 28.788 32.246 -5.578 0.07 8.93 83 HIS A O 14
ATOM 16481 N N . TYR A 1 84 ? 29.805 33.139 -7.391 0.07 9.38 84 TYR A N 14
ATOM 16482 C CA . TYR A 1 84 ? 30.084 34.292 -6.583 0.07 11.51 84 TYR A CA 14
ATOM 16483 C C . TYR A 1 84 ? 28.912 34.716 -5.555 0.07 10.95 84 TYR A C 14
ATOM 16484 O O . TYR A 1 84 ? 29.326 35.483 -4.819 0.07 11.21 84 TYR A O 14
ATOM 16493 N N . LEU A 1 85 ? 27.695 34.688 -6.167 0.07 11.08 85 LEU A N 14
ATOM 16494 C CA . LEU A 1 85 ? 26.642 35.360 -5.381 0.07 10.56 85 LEU A CA 14
ATOM 16495 C C . LEU A 1 85 ? 26.407 34.322 -4.361 0.07 10.39 85 LEU A C 14
ATOM 16496 O O . LEU A 1 85 ? 26.179 34.880 -3.074 0.07 9.37 85 LEU A O 14
ATOM 16501 N N . THR A 1 86 ? 26.541 33.083 -4.691 0.07 8.95 86 THR A N 14
ATOM 16502 C CA . THR A 1 86 ? 26.258 32.385 -3.340 0.07 9.99 86 THR A CA 14
ATOM 16503 C C . THR A 1 86 ? 27.336 32.552 -2.142 0.07 9.84 86 THR A C 14
ATOM 16504 O O . THR A 1 86 ? 26.909 32.474 -1.034 0.07 8.93 86 THR A O 14
ATOM 16508 N N . ASN A 1 87 ? 28.548 32.240 -2.524 0.07 9.72 87 ASN A N 14
ATOM 16509 C CA . ASN A 1 87 ? 29.796 32.506 -1.517 0.07 10.51 87 ASN A CA 14
ATOM 16510 C C . ASN A 1 87 ? 29.748 33.963 -0.937 0.07 10.76 87 ASN A C 14
ATOM 16511 O O . ASN A 1 87 ? 30.053 34.040 0.276 0.07 11.78 87 ASN A O 14
ATOM 16516 N N . VAL A 1 88 ? 29.338 35.085 -1.675 0.07 10.81 88 VAL A N 14
ATOM 16517 C CA . VAL A 1 88 ? 29.289 36.254 -0.816 0.07 11.10 88 VAL A CA 14
ATOM 16518 C C . VAL A 1 88 ? 28.073 36.138 0.191 0.07 11.49 88 VAL A C 14
ATOM 16519 O O . VAL A 1 88 ? 28.295 36.656 1.301 0.07 11.49 88 VAL A O 14
ATOM 16523 N N . LEU A 1 89 ? 26.935 35.749 -0.280 0.07 10.24 89 LEU A N 14
ATOM 16524 C CA . LEU A 1 89 ? 25.817 35.520 0.694 0.07 10.72 89 LEU A CA 14
ATOM 16525 C C . LEU A 1 89 ? 26.092 34.642 1.921 0.07 11.05 89 LEU A C 14
ATOM 16526 O O . LEU A 1 89 ? 25.762 35.155 3.087 0.07 12.32 89 LEU A O 14
ATOM 16531 N N . LEU A 1 90 ? 26.702 33.419 1.443 0.07 9.87 90 LEU A N 14
ATOM 16532 C CA . LEU A 1 90 ? 26.990 32.691 2.843 0.07 10.62 90 LEU A CA 14
ATOM 16533 C C . LEU A 1 90 ? 28.035 33.432 3.788 0.07 10.57 90 LEU A C 14
ATOM 16534 O O . LEU A 1 90 ? 27.822 33.240 5.071 0.07 9.96 90 LEU A O 14
ATOM 16539 N N . GLN A 1 91 ? 29.077 34.241 3.374 0.07 11.17 91 GLN A N 14
ATOM 16540 C CA . GLN A 1 91 ? 29.919 34.889 4.335 0.07 11.19 91 GLN A CA 14
ATOM 16541 C C . GLN A 1 91 ? 29.099 35.929 5.056 0.07 12.01 91 GLN A C 14
ATOM 16542 O O . GLN A 1 91 ? 29.279 36.040 6.400 0.07 11.59 91 GLN A O 14
ATOM 16548 N N . ARG A 1 92 ? 28.197 36.627 4.339 0.07 11.51 92 ARG A N 14
ATOM 16549 C CA . ARG A 1 92 ? 27.427 37.631 5.177 0.07 11.61 92 ARG A CA 14
ATOM 16550 C C . ARG A 1 92 ? 26.477 36.866 6.162 0.07 11.06 92 ARG A C 14
ATOM 16551 O O . ARG A 1 92 ? 26.301 37.400 7.212 0.07 12.05 92 ARG A O 14
ATOM 16559 N N . TRP A 1 93 ? 25.987 35.784 5.872 0.07 10.50 93 TRP A N 14
ATOM 16560 C CA . TRP A 1 93 ? 25.189 35.064 6.916 0.07 10.41 93 TRP A CA 14
ATOM 16561 C C . TRP A 1 93 ? 26.130 34.621 8.138 0.07 10.96 93 TRP A C 14
ATOM 16562 O O . TRP A 1 93 ? 25.682 34.832 9.233 0.07 10.93 93 TRP A O 14
ATOM 16573 N N . ASP A 1 94 ? 27.338 34.169 7.857 0.07 10.96 94 ASP A N 14
ATOM 16574 C CA . ASP A 1 94 ? 28.203 33.941 9.048 0.07 10.33 94 ASP A CA 14
ATOM 16575 C C . ASP A 1 94 ? 28.626 35.246 9.784 0.07 12.04 94 ASP A C 14
ATOM 16576 O O . ASP A 1 94 ? 28.603 35.139 11.056 0.07 12.86 94 ASP A O 14
ATOM 16581 N N . GLN A 1 95 ? 28.834 36.386 9.060 0.07 12.87 95 GLN A N 14
ATOM 16582 C CA . GLN A 1 95 ? 29.294 37.597 9.775 0.07 14.80 95 GLN A CA 14
ATOM 16583 C C . GLN A 1 95 ? 28.087 38.146 10.653 0.07 14.72 95 GLN A C 14
ATOM 16584 O O . GLN A 1 95 ? 28.082 39.166 11.529 0.07 14.65 95 GLN A O 14
ATOM 16590 N N . SER A 1 96 ? 26.846 37.778 10.216 0.07 12.42 96 SER A N 14
ATOM 16591 C CA . SER A 1 96 ? 25.741 38.287 10.978 0.07 12.58 96 SER A CA 14
ATOM 16592 C C . SER A 1 96 ? 25.486 37.790 12.402 0.07 14.63 96 SER A C 14
ATOM 16593 O O . SER A 1 96 ? 24.762 38.307 13.168 0.07 14.67 96 SER A O 14
ATOM 16596 N N . ARG A 1 97 ? 26.014 36.586 12.627 0.07 13.22 97 ARG A N 14
ATOM 16597 C CA . ARG A 1 97 ? 25.866 35.972 14.032 0.07 14.49 97 ARG A CA 14
ATOM 16598 C C . ARG A 1 97 ? 26.976 36.640 15.085 0.07 16.69 97 ARG A C 14
ATOM 16599 O O . ARG A 1 97 ? 26.543 36.283 16.227 0.07 15.69 97 ARG A O 14
ATOM 16607 N N . PHE A 1 98 ? 27.859 37.493 14.557 0.07 17.89 98 PHE A N 14
ATOM 16608 C CA . PHE A 1 98 ? 28.913 37.879 15.646 0.07 21.49 98 PHE A CA 14
ATOM 16609 C C . PHE A 1 98 ? 27.989 39.041 16.420 0.07 22.60 98 PHE A C 14
ATOM 16610 O O . PHE A 1 98 ? 27.392 39.915 15.871 0.07 20.54 98 PHE A O 14
ATOM 16618 N N . GLY A 1 99 ? 28.317 38.820 17.699 0.07 24.48 99 GLY A N 14
ATOM 16619 C CA . GLY A 1 99 ? 27.708 39.980 18.520 0.07 28.38 99 GLY A CA 14
ATOM 16620 C C . GLY A 1 99 ? 26.714 39.383 19.382 0.07 31.81 99 GLY A C 14
ATOM 16621 O O . GLY A 1 99 ? 26.038 40.126 20.217 0.07 32.24 99 GLY A O 14
ATOM 16622 N N . THR A 1 100 ? 26.198 38.268 19.036 0.07 33.92 100 THR A N 14
ATOM 16623 C CA . THR A 1 100 ? 25.179 37.815 19.734 0.07 37.75 100 THR A CA 14
ATOM 16624 C C . THR A 1 100 ? 25.426 37.670 21.318 0.07 40.92 100 THR A C 14
ATOM 16625 O O . THR A 1 100 ? 26.572 37.341 21.838 0.07 39.71 100 THR A O 14
ATOM 16629 N N . ASP A 1 101 ? 24.308 37.933 22.009 0.07 43.06 101 ASP A N 14
ATOM 16630 C CA . ASP A 1 101 ? 24.573 37.824 23.554 0.07 46.50 101 ASP A CA 14
ATOM 16631 C C . ASP A 1 101 ? 24.270 36.379 23.977 0.07 47.19 101 ASP A C 14
ATOM 16632 O O . ASP A 1 101 ? 24.327 36.143 25.065 0.07 46.94 101 ASP A O 14
ATOM 16637 N N . SER A 1 102 ? 24.063 35.436 22.983 0.07 47.70 102 SER A N 14
ATOM 16638 C CA . SER A 1 102 ? 23.737 34.144 23.565 0.07 48.49 102 SER A CA 14
ATOM 16639 C C . SER A 1 102 ? 25.002 33.293 23.672 0.07 48.34 102 SER A C 14
ATOM 16640 O O . SER A 1 102 ? 26.049 33.829 23.289 0.07 46.73 102 SER A O 14
ATOM 16643 N N . GLU A 1 103 ? 24.889 32.059 24.303 0.07 48.34 103 GLU A N 14
ATOM 16644 C CA . GLU A 1 103 ? 25.991 31.058 24.313 0.07 49.66 103 GLU A CA 14
ATOM 16645 C C . GLU A 1 103 ? 26.345 30.858 22.722 0.07 47.15 103 GLU A C 14
ATOM 16646 O O . GLU A 1 103 ? 25.452 31.125 22.036 0.07 47.17 103 GLU A O 14
ATOM 16652 N N . GLU A 1 104 ? 27.571 30.436 22.365 0.07 45.49 104 GLU A N 14
ATOM 16653 C CA . GLU A 1 104 ? 28.089 30.167 20.892 0.07 43.53 104 GLU A CA 14
ATOM 16654 C C . GLU A 1 104 ? 27.802 28.655 20.312 0.07 39.49 104 GLU A C 14
ATOM 16655 O O . GLU A 1 104 ? 28.790 27.820 20.444 0.07 39.57 104 GLU A O 14
ATOM 16661 N N . GLN A 1 105 ? 26.593 28.330 19.956 0.07 33.53 105 GLN A N 14
ATOM 16662 C CA . GLN A 1 105 ? 25.940 27.014 19.746 0.07 29.14 105 GLN A CA 14
ATOM 16663 C C . GLN A 1 105 ? 26.323 26.663 18.295 0.07 24.85 105 GLN A C 14
ATOM 16664 O O . GLN A 1 105 ? 26.491 27.640 17.531 0.07 20.92 105 GLN A O 14
ATOM 16670 N N . ARG A 1 106 ? 26.304 25.293 18.037 0.07 18.88 106 ARG A N 14
ATOM 16671 C CA . ARG A 1 106 ? 26.674 25.014 16.639 0.07 18.09 106 ARG A CA 14
ATOM 16672 C C . ARG A 1 106 ? 25.486 25.442 15.754 0.07 15.38 106 ARG A C 14
ATOM 16673 O O . ARG A 1 106 ? 24.129 24.956 15.865 0.07 14.55 106 ARG A O 14
ATOM 16681 N N . LEU A 1 107 ? 25.998 26.095 14.688 0.07 15.50 107 LEU A N 14
ATOM 16682 C CA . LEU A 1 107 ? 24.839 26.740 13.853 0.07 14.37 107 LEU A CA 14
ATOM 16683 C C . LEU A 1 107 ? 23.901 25.443 13.209 0.07 15.19 107 LEU A C 14
ATOM 16684 O O . LEU A 1 107 ? 22.620 25.519 12.953 0.07 12.31 107 LEU A O 14
ATOM 16689 N N . ASP A 1 108 ? 24.387 24.208 13.294 0.07 13.26 108 ASP A N 14
ATOM 16690 C CA . ASP A 1 108 ? 23.555 23.147 12.743 0.07 14.65 108 ASP A CA 14
ATOM 16691 C C . ASP A 1 108 ? 22.685 22.613 13.896 0.07 15.73 108 ASP A C 14
ATOM 16692 O O . ASP A 1 108 ? 21.858 21.801 13.566 0.07 16.36 108 ASP A O 14
ATOM 16697 N N . SER A 1 109 ? 22.792 23.275 15.083 0.07 15.88 109 SER A N 14
ATOM 16698 C CA . SER A 1 109 ? 21.771 22.962 16.062 0.07 16.83 109 SER A CA 14
ATOM 16699 C C . SER A 1 109 ? 20.722 24.196 15.910 0.07 17.31 109 SER A C 14
ATOM 16700 O O . SER A 1 109 ? 19.629 23.967 16.444 0.07 17.75 109 SER A O 14
ATOM 16703 N N . ILE A 1 110 ? 21.043 25.319 15.162 0.07 16.02 110 ILE A N 14
ATOM 16704 C CA . ILE A 1 110 ? 20.018 26.452 14.904 0.07 16.54 110 ILE A CA 14
ATOM 16705 C C . ILE A 1 110 ? 19.361 26.115 13.586 0.07 15.05 110 ILE A C 14
ATOM 16706 O O . ILE A 1 110 ? 18.168 26.272 13.551 0.07 15.15 110 ILE A O 14
ATOM 16711 N N . ILE A 1 111 ? 20.222 25.826 12.523 0.07 15.57 111 ILE A N 14
ATOM 16712 C CA . ILE A 1 111 ? 19.609 25.575 11.147 0.07 15.03 111 ILE A CA 14
ATOM 16713 C C . ILE A 1 111 ? 19.959 24.120 10.870 0.07 15.05 111 ILE A C 14
ATOM 16714 O O . ILE A 1 111 ? 21.214 23.847 10.671 0.07 15.35 111 ILE A O 14
ATOM 16719 N N . HIS A 1 112 ? 18.940 23.273 10.627 0.07 14.97 112 HIS A N 14
ATOM 16720 C CA . HIS A 1 112 ? 19.253 21.871 10.445 0.07 14.10 112 HIS A CA 14
ATOM 16721 C C . HIS A 1 112 ? 19.988 21.698 9.158 0.07 14.20 112 HIS A C 14
ATOM 16722 O O . HIS A 1 112 ? 19.651 22.491 8.222 0.07 12.74 112 HIS A O 14
ATOM 16729 N N . PRO A 1 113 ? 21.094 20.971 9.136 0.07 13.59 113 PRO A N 14
ATOM 16730 C CA . PRO A 1 113 ? 21.922 20.759 7.984 0.07 12.77 113 PRO A CA 14
ATOM 16731 C C . PRO A 1 113 ? 21.132 20.397 6.678 0.07 13.15 113 PRO A C 14
ATOM 16732 O O . PRO A 1 113 ? 21.671 20.877 5.687 0.07 13.42 113 PRO A O 14
ATOM 16736 N N . THR A 1 114 ? 20.011 19.598 6.674 0.07 14.13 114 THR A N 14
ATOM 16737 C CA . THR A 1 114 ? 19.287 19.307 5.389 0.07 14.81 114 THR A CA 14
ATOM 16738 C C . THR A 1 114 ? 18.698 20.586 4.842 0.07 15.85 114 THR A C 14
ATOM 16739 O O . THR A 1 114 ? 18.620 20.766 3.606 0.07 14.65 114 THR A O 14
ATOM 16743 N N . LYS A 1 115 ? 18.172 21.407 5.779 0.07 14.65 115 LYS A N 14
ATOM 16744 C CA . LYS A 1 115 ? 17.581 22.670 5.217 0.07 14.58 115 LYS A CA 14
ATOM 16745 C C . LYS A 1 115 ? 18.667 23.697 4.742 0.07 14.36 115 LYS A C 14
ATOM 16746 O O . LYS A 1 115 ? 18.485 24.534 3.878 0.07 11.74 115 LYS A O 14
ATOM 16752 N N . ALA A 1 116 ? 19.859 23.605 5.289 0.07 12.14 116 ALA A N 14
ATOM 16753 C CA . ALA A 1 116 ? 20.845 24.671 5.071 0.07 12.11 116 ALA A CA 14
ATOM 16754 C C . ALA A 1 116 ? 21.358 24.227 3.710 0.07 11.98 116 ALA A C 14
ATOM 16755 O O . ALA A 1 116 ? 21.581 25.057 2.862 0.07 10.82 116 ALA A O 14
ATOM 16757 N N . GLU A 1 117 ? 21.775 22.976 3.477 0.07 11.18 117 GLU A N 14
ATOM 16758 C CA . GLU A 1 117 ? 22.112 22.569 2.051 0.07 11.38 117 GLU A CA 14
ATOM 16759 C C . GLU A 1 117 ? 20.655 22.598 1.127 0.07 11.03 117 GLU A C 14
ATOM 16760 O O . GLU A 1 117 ? 20.800 22.538 -0.131 0.07 12.48 117 GLU A O 14
ATOM 16766 N N . ALA A 1 118 ? 19.495 22.279 1.838 0.07 9.53 118 ALA A N 14
ATOM 16767 C CA . ALA A 1 118 ? 18.314 22.678 0.748 0.07 11.44 118 ALA A CA 14
ATOM 16768 C C . ALA A 1 118 ? 18.627 24.299 0.432 0.07 11.35 118 ALA A C 14
ATOM 16769 O O . ALA A 1 118 ? 18.379 24.719 -0.689 0.07 10.91 118 ALA A O 14
ATOM 16771 N N . THR A 1 119 ? 18.925 25.081 1.629 0.07 11.05 119 THR A N 14
ATOM 16772 C CA . THR A 1 119 ? 18.962 26.512 1.174 0.07 11.24 119 THR A CA 14
ATOM 16773 C C . THR A 1 119 ? 19.947 26.930 0.089 0.07 10.91 119 THR A C 14
ATOM 16774 O O . THR A 1 119 ? 19.654 27.746 -0.794 0.07 11.17 119 THR A O 14
ATOM 16778 N N . ILE A 1 120 ? 21.206 26.504 0.394 0.07 10.05 120 ILE A N 14
ATOM 16779 C CA . ILE A 1 120 ? 22.303 26.913 -0.479 0.07 10.54 120 ILE A CA 14
ATOM 16780 C C . ILE A 1 120 ? 21.945 26.288 -1.812 0.07 10.68 120 ILE A C 14
ATOM 16781 O O . ILE A 1 120 ? 22.210 27.065 -2.891 0.07 10.25 120 ILE A O 14
ATOM 16786 N N . TRP A 1 121 ? 21.383 25.018 -1.942 0.07 9.78 121 TRP A N 14
ATOM 16787 C CA . TRP A 1 121 ? 21.172 24.994 -3.404 0.07 10.84 121 TRP A CA 14
ATOM 16788 C C . TRP A 1 121 ? 20.080 25.758 -4.098 0.07 10.44 121 TRP A C 14
ATOM 16789 O O . TRP A 1 121 ? 20.180 26.018 -5.385 0.07 10.68 121 TRP A O 14
ATOM 16800 N N . LEU A 1 122 ? 19.071 26.089 -3.202 0.07 9.29 122 LEU A N 14
ATOM 16801 C CA . LEU A 1 122 ? 17.823 26.922 -3.841 0.07 10.00 122 LEU A CA 14
ATOM 16802 C C . LEU A 1 122 ? 18.445 28.299 -3.972 0.07 10.47 122 LEU A C 14
ATOM 16803 O O . LEU A 1 122 ? 18.234 28.968 -5.165 0.07 11.04 122 LEU A O 14
ATOM 16808 N N . VAL A 1 123 ? 19.316 28.769 -2.922 0.07 9.41 123 VAL A N 14
ATOM 16809 C CA . VAL A 1 123 ? 20.110 30.097 -3.593 0.07 9.98 123 VAL A CA 14
ATOM 16810 C C . VAL A 1 123 ? 21.014 30.017 -4.882 0.07 10.07 123 VAL A C 14
ATOM 16811 O O . VAL A 1 123 ? 21.048 30.952 -5.827 0.07 9.44 123 VAL A O 14
ATOM 16815 N N . GLU A 1 124 ? 21.819 28.941 -4.906 0.07 9.72 124 GLU A N 14
ATOM 16816 C CA . GLU A 1 124 ? 22.669 28.757 -6.177 0.07 9.30 124 GLU A CA 14
ATOM 16817 C C . GLU A 1 124 ? 21.759 28.543 -7.548 0.07 9.54 124 GLU A C 14
ATOM 16818 O O . GLU A 1 124 ? 21.892 29.165 -8.821 0.07 10.73 124 GLU A O 14
ATOM 16824 N N . GLU A 1 125 ? 20.616 27.800 -7.107 0.07 9.05 125 GLU A N 14
ATOM 16825 C CA . GLU A 1 125 ? 19.678 27.729 -8.549 0.07 10.47 125 GLU A CA 14
ATOM 16826 C C . GLU A 1 125 ? 19.278 29.258 -8.990 0.07 11.40 125 GLU A C 14
ATOM 16827 O O . GLU A 1 125 ? 19.623 29.621 -10.175 0.07 11.58 125 GLU A O 14
ATOM 16833 N N . ILE A 1 126 ? 18.801 29.993 -7.947 0.07 9.94 126 ILE A N 14
ATOM 16834 C CA . ILE A 1 126 ? 18.796 31.518 -8.605 0.07 10.20 126 ILE A CA 14
ATOM 16835 C C . ILE A 1 126 ? 20.028 32.169 -9.260 0.07 11.11 126 ILE A C 14
ATOM 16836 O O . ILE A 1 126 ? 20.046 33.035 -10.251 0.07 10.42 126 ILE A O 14
ATOM 16841 N N . HIS A 1 127 ? 21.143 31.690 -8.530 0.07 10.36 127 HIS A N 14
ATOM 16842 C CA . HIS A 1 127 ? 22.225 32.394 -9.216 0.07 9.23 127 HIS A CA 14
ATOM 16843 C C . HIS A 1 127 ? 22.798 31.905 -10.504 0.07 11.52 127 HIS A C 14
ATOM 16844 O O . HIS A 1 127 ? 23.289 32.811 -11.305 0.07 9.87 127 HIS A O 14
ATOM 16851 N N . ARG A 1 128 ? 22.645 30.696 -10.839 0.07 11.59 128 ARG A N 14
ATOM 16852 C CA . ARG A 1 128 ? 23.344 30.228 -12.215 0.07 13.30 128 ARG A CA 14
ATOM 16853 C C . ARG A 1 128 ? 22.164 30.663 -13.301 0.07 12.37 128 ARG A C 14
ATOM 16854 O O . ARG A 1 128 ? 22.174 30.625 -14.655 0.07 13.36 128 ARG A O 14
ATOM 16862 N N . LEU A 1 129 ? 21.060 31.425 -12.887 0.07 12.58 129 LEU A N 14
ATOM 16863 C CA . LEU A 1 129 ? 20.277 31.501 -13.970 0.07 13.13 129 LEU A CA 14
ATOM 16864 C C . LEU A 1 129 ? 20.256 32.806 -14.309 0.07 13.69 129 LEU A C 14
ATOM 16865 O O . LEU A 1 129 ? 20.226 33.055 -14.988 0.07 13.68 129 LEU A O 14
ATOM 16870 N N . THR A 1 130 ? 19.484 33.608 -13.393 0.07 13.13 130 THR A N 14
ATOM 16871 C CA . THR A 1 130 ? 19.025 35.143 -13.272 0.07 12.43 130 THR A CA 14
ATOM 16872 C C . THR A 1 130 ? 19.847 36.369 -13.385 0.07 13.01 130 THR A C 14
ATOM 16873 O O . THR A 1 130 ? 19.221 37.443 -13.744 0.07 12.18 130 THR A O 14
ATOM 16877 N N . PRO A 1 131 ? 21.063 36.504 -12.989 0.07 12.09 131 PRO A N 14
ATOM 16878 C CA . PRO A 1 131 ? 21.698 37.778 -13.023 0.07 13.25 131 PRO A CA 14
ATOM 16879 C C . PRO A 1 131 ? 22.263 38.046 -14.473 0.07 13.56 131 PRO A C 14
ATOM 16880 O O . PRO A 1 131 ? 22.780 37.090 -15.169 0.07 14.58 131 PRO A O 14
ATOM 16884 N N . SER A 1 132 ? 22.272 39.374 -14.581 0.07 13.04 132 SER A N 14
ATOM 16885 C CA . SER A 1 132 ? 23.029 39.713 -15.874 0.07 13.31 132 SER A CA 14
ATOM 16886 C C . SER A 1 132 ? 24.492 39.874 -15.744 0.07 15.15 132 SER A C 14
ATOM 16887 O O . SER A 1 132 ? 24.947 40.047 -14.596 0.07 15.03 132 SER A O 14
ATOM 16890 N N . HIS A 1 133 ? 25.107 39.884 -16.962 0.07 15.63 133 HIS A N 14
ATOM 16891 C CA . HIS A 1 133 ? 26.600 39.997 -16.871 0.07 17.27 133 HIS A CA 14
ATOM 16892 C C . HIS A 1 133 ? 26.985 41.451 -16.520 0.07 17.62 133 HIS A C 14
ATOM 16893 O O . HIS A 1 133 ? 27.978 41.789 -15.840 0.07 16.68 133 HIS A O 14
ATOM 16900 N N . LEU A 1 134 ? 26.090 42.347 -16.821 0.07 16.00 134 LEU A N 14
ATOM 16901 C CA . LEU A 1 134 ? 26.322 43.785 -16.564 0.07 18.34 134 LEU A CA 14
ATOM 16902 C C . LEU A 1 134 ? 26.216 43.984 -15.009 0.07 18.37 134 LEU A C 14
ATOM 16903 O O . LEU A 1 134 ? 26.981 44.643 -14.300 0.07 17.47 134 LEU A O 14
ATOM 16908 N N . HIS A 1 135 ? 25.214 43.300 -14.345 0.07 16.15 135 HIS A N 14
ATOM 16909 C CA . HIS A 1 135 ? 25.120 43.564 -12.915 0.07 16.87 135 HIS A CA 14
ATOM 16910 C C . HIS A 1 135 ? 26.546 42.705 -12.181 0.07 15.42 135 HIS A C 14
ATOM 16911 O O . HIS A 1 135 ? 27.124 43.008 -11.120 0.07 13.35 135 HIS A O 14
ATOM 16918 N N . MET A 1 136 ? 26.935 41.556 -12.808 0.07 14.93 136 MET A N 14
ATOM 16919 C CA . MET A 1 136 ? 28.142 41.076 -12.279 0.07 15.32 136 MET A CA 14
ATOM 16920 C C . MET A 1 136 ? 29.368 42.305 -12.333 0.07 14.53 136 MET A C 14
ATOM 16921 O O . MET A 1 136 ? 29.995 42.855 -11.220 0.07 15.31 136 MET A O 14
ATOM 16926 N N . ALA A 1 137 ? 29.404 42.778 -13.621 0.07 15.00 137 ALA A N 14
ATOM 16927 C CA . ALA A 1 137 ? 30.640 43.729 -13.548 0.07 15.43 137 ALA A CA 14
ATOM 16928 C C . ALA A 1 137 ? 30.442 44.907 -12.754 0.07 15.74 137 ALA A C 14
ATOM 16929 O O . ALA A 1 137 ? 31.411 45.565 -12.015 0.07 15.96 137 ALA A O 14
ATOM 16931 N N . LEU A 1 138 ? 29.194 45.284 -12.749 0.07 14.67 138 LEU A N 14
ATOM 16932 C CA . LEU A 1 138 ? 28.927 46.335 -11.810 0.07 17.47 138 LEU A CA 14
ATOM 16933 C C . LEU A 1 138 ? 29.365 46.016 -10.358 0.07 16.36 138 LEU A C 14
ATOM 16934 O O . LEU A 1 138 ? 29.954 46.791 -9.606 0.07 15.16 138 LEU A O 14
ATOM 16939 N N . LEU A 1 139 ? 28.904 44.857 -9.875 0.07 15.02 139 LEU A N 14
ATOM 16940 C CA . LEU A 1 139 ? 29.296 44.594 -8.322 0.07 17.76 139 LEU A CA 14
ATOM 16941 C C . LEU A 1 139 ? 30.940 44.432 -8.285 0.07 17.69 139 LEU A C 14
ATOM 16942 O O . LEU A 1 139 ? 31.605 44.572 -7.153 0.07 19.10 139 LEU A O 14
ATOM 16947 N N . TRP A 1 140 ? 31.367 43.844 -9.502 0.07 17.55 140 TRP A N 14
ATOM 16948 C CA . TRP A 1 140 ? 32.782 43.556 -9.537 0.07 15.96 140 TRP A CA 14
ATOM 16949 C C . TRP A 1 140 ? 33.736 44.829 -9.438 0.07 17.49 140 TRP A C 14
ATOM 16950 O O . TRP A 1 140 ? 34.747 44.727 -8.664 0.07 18.21 140 TRP A O 14
ATOM 16961 N N . ARG A 1 141 ? 33.148 45.832 -10.044 0.07 19.11 141 ARG A N 14
ATOM 16962 C CA . ARG A 1 141 ? 33.797 47.122 -10.135 0.07 21.56 141 ARG A CA 14
ATOM 16963 C C . ARG A 1 141 ? 33.705 47.807 -8.814 0.07 23.08 141 ARG A C 14
ATOM 16964 O O . ARG A 1 141 ? 34.557 48.625 -8.439 0.07 23.12 141 ARG A O 14
ATOM 16972 N N . SER A 1 142 ? 32.725 47.443 -8.022 0.07 23.51 142 SER A N 14
ATOM 16973 C CA . SER A 1 142 ? 32.700 48.033 -6.739 0.07 25.16 142 SER A CA 14
ATOM 16974 C C . SER A 1 142 ? 33.238 47.180 -5.624 0.07 25.25 142 SER A C 14
ATOM 16975 O O . SER A 1 142 ? 33.111 47.447 -4.417 0.07 24.65 142 SER A O 14
ATOM 16978 N N . ASP A 1 143 ? 33.779 45.937 -6.039 0.07 23.07 143 ASP A N 14
ATOM 16979 C CA . ASP A 1 143 ? 34.299 45.074 -4.899 0.07 23.12 143 ASP A CA 14
ATOM 16980 C C . ASP A 1 143 ? 35.776 44.762 -5.291 0.07 23.15 143 ASP A C 14
ATOM 16981 O O . ASP A 1 143 ? 36.030 43.862 -6.015 0.07 20.33 143 ASP A O 14
ATOM 16986 N N . PRO A 1 144 ? 36.540 45.275 -4.395 0.07 25.16 144 PRO A N 14
ATOM 16987 C CA . PRO A 1 144 ? 37.969 45.090 -4.558 0.07 25.32 144 PRO A CA 14
ATOM 16988 C C . PRO A 1 144 ? 38.378 43.672 -4.334 0.07 24.02 144 PRO A C 14
ATOM 16989 O O . PRO A 1 144 ? 39.569 43.394 -4.781 0.07 24.59 144 PRO A O 14
ATOM 16993 N N . MET A 1 145 ? 37.641 42.852 -3.547 0.07 21.92 145 MET A N 14
ATOM 16994 C CA . MET A 1 145 ? 38.218 41.536 -3.435 0.07 21.60 145 MET A CA 14
ATOM 16995 C C . MET A 1 145 ? 37.279 40.583 -4.234 0.07 17.98 145 MET A C 14
ATOM 16996 O O . MET A 1 145 ? 37.164 39.374 -3.840 0.07 16.51 145 MET A O 14
ATOM 17001 N N . TYR A 1 146 ? 36.651 41.163 -5.269 0.07 16.91 146 TYR A N 14
ATOM 17002 C CA . TYR A 1 146 ? 35.590 40.394 -5.963 0.07 16.44 146 TYR A CA 14
ATOM 17003 C C . TYR A 1 146 ? 36.154 39.016 -6.371 0.07 16.55 146 TYR A C 14
ATOM 17004 O O . TYR A 1 146 ? 35.545 37.931 -6.096 0.07 15.31 146 TYR A O 14
ATOM 17013 N N . HIS A 1 147 ? 37.467 39.032 -7.042 0.07 14.79 147 HIS A N 14
ATOM 17014 C CA . HIS A 1 147 ? 37.823 37.717 -7.493 0.07 15.70 147 HIS A CA 14
ATOM 17015 C C . HIS A 1 147 ? 38.138 36.751 -6.329 0.07 14.51 147 HIS A C 14
ATOM 17016 O O . HIS A 1 147 ? 38.159 35.495 -6.679 0.07 12.34 147 HIS A O 14
ATOM 17023 N N . SER A 1 148 ? 38.154 37.239 -5.036 0.07 15.06 148 SER A N 14
ATOM 17024 C CA . SER A 1 148 ? 38.275 36.250 -3.948 0.07 15.68 148 SER A CA 14
ATOM 17025 C C . SER A 1 148 ? 36.991 35.320 -3.435 0.07 14.59 148 SER A C 14
ATOM 17026 O O . SER A 1 148 ? 37.038 34.576 -2.482 0.07 13.73 148 SER A O 14
ATOM 17029 N N . PHE A 1 149 ? 35.909 35.658 -4.291 0.07 14.70 149 PHE A N 14
ATOM 17030 C CA . PHE A 1 149 ? 34.608 34.924 -4.216 0.07 13.77 149 PHE A CA 14
ATOM 17031 C C . PHE A 1 149 ? 34.249 33.940 -5.352 0.07 13.85 149 PHE A C 14
ATOM 17032 O O . PHE A 1 149 ? 33.072 33.241 -5.433 0.07 12.10 149 PHE A O 14
ATOM 17040 N N . ILE A 1 150 ? 35.053 34.036 -6.493 0.07 12.70 150 ILE A N 14
ATOM 17041 C CA . ILE A 1 150 ? 35.016 32.998 -7.614 0.07 13.43 150 ILE A CA 14
ATOM 17042 C C . ILE A 1 150 ? 35.826 31.775 -7.352 0.07 14.27 150 ILE A C 14
ATOM 17043 O O . ILE A 1 150 ? 37.081 31.820 -6.907 0.07 13.53 150 ILE A O 14
ATOM 17048 N N . ASP A 1 151 ? 35.095 30.724 -7.474 0.07 13.85 151 ASP A N 14
ATOM 17049 C CA . ASP A 1 151 ? 35.899 29.399 -7.244 0.07 14.67 151 ASP A CA 14
ATOM 17050 C C . ASP A 1 151 ? 36.805 29.229 -8.554 0.07 15.77 151 ASP A C 14
ATOM 17051 O O . ASP A 1 151 ? 36.555 29.774 -9.737 0.07 14.71 151 ASP A O 14
ATOM 17056 N N . PRO A 1 152 ? 37.660 28.199 -8.200 0.07 18.17 152 PRO A N 14
ATOM 17057 C CA . PRO A 1 152 ? 38.567 27.741 -9.289 0.07 19.28 152 PRO A CA 14
ATOM 17058 C C . PRO A 1 152 ? 37.682 26.852 -10.188 0.07 22.31 152 PRO A C 14
ATOM 17059 O O . PRO A 1 152 ? 36.371 26.501 -10.233 0.07 19.45 152 PRO A O 14
ATOM 17063 N N . ILE A 1 153 ? 38.299 26.378 -11.360 0.07 23.73 153 ILE A N 14
ATOM 17064 C CA . ILE A 1 153 ? 37.551 25.525 -12.292 0.07 27.03 153 ILE A CA 14
ATOM 17065 C C . ILE A 1 153 ? 37.712 24.078 -11.658 0.07 26.77 153 ILE A C 14
ATOM 17066 O O . ILE A 1 153 ? 38.839 23.718 -11.192 0.07 27.23 153 ILE A O 14
ATOM 17071 N N . PHE A 1 154 ? 36.656 23.365 -11.750 0.07 27.41 154 PHE A N 14
ATOM 17072 C CA . PHE A 1 154 ? 36.706 22.038 -10.996 0.07 30.31 154 PHE A CA 14
ATOM 17073 C C . PHE A 1 154 ? 36.704 20.997 -12.231 0.07 35.02 154 PHE A C 14
ATOM 17074 O O . PHE A 1 154 ? 36.355 21.292 -13.360 0.07 34.03 154 PHE A O 14
ATOM 17082 N N . PRO A 1 155 ? 37.164 19.833 -11.904 0.07 40.24 155 PRO A N 14
ATOM 17083 C CA . PRO A 1 155 ? 37.253 18.742 -12.919 0.07 44.52 155 PRO A CA 14
ATOM 17084 C C . PRO A 1 155 ? 35.923 18.511 -13.597 0.07 47.94 155 PRO A C 14
ATOM 17085 O O . PRO A 1 155 ? 34.817 18.258 -12.978 0.07 49.45 155 PRO A O 14
ATOM 17089 N N . GLU A 1 156 ? 36.005 18.406 -14.922 0.07 49.49 156 GLU A N 14
ATOM 17090 C CA . GLU A 1 156 ? 34.768 18.141 -15.611 0.07 49.59 156 GLU A CA 14
ATOM 17091 C C . GLU A 1 156 ? 34.428 16.568 -15.816 0.07 48.58 156 GLU A C 14
ATOM 17092 O O . GLU A 1 156 ? 33.526 15.750 -15.075 0.07 48.67 156 GLU A O 14
ATOM 17333 N N . GLY A 1 36 ? 32.875 51.319 -19.356 0.07 40.31 36 GLY A N 15
ATOM 17334 C CA . GLY A 1 36 ? 33.350 49.909 -20.093 0.07 38.59 36 GLY A CA 15
ATOM 17335 C C . GLY A 1 36 ? 34.521 49.052 -19.400 0.07 37.22 36 GLY A C 15
ATOM 17336 O O . GLY A 1 36 ? 35.677 49.684 -20.235 0.07 37.28 36 GLY A O 15
ATOM 17337 N N . SER A 1 37 ? 34.241 48.365 -18.198 0.07 34.47 37 SER A N 15
ATOM 17338 C CA . SER A 1 37 ? 35.317 47.479 -17.576 0.07 31.04 37 SER A CA 15
ATOM 17339 C C . SER A 1 37 ? 34.634 46.090 -16.998 0.07 27.05 37 SER A C 15
ATOM 17340 O O . SER A 1 37 ? 33.418 46.106 -16.367 0.07 24.53 37 SER A O 15
ATOM 17343 N N . LEU A 1 38 ? 35.331 45.054 -17.260 0.07 22.72 38 LEU A N 15
ATOM 17344 C CA . LEU A 1 38 ? 35.094 43.742 -16.476 0.07 22.13 38 LEU A CA 15
ATOM 17345 C C . LEU A 1 38 ? 34.079 43.074 -17.202 0.07 22.10 38 LEU A C 15
ATOM 17346 O O . LEU A 1 38 ? 33.636 41.931 -16.830 0.07 20.02 38 LEU A O 15
ATOM 17351 N N . LEU A 1 39 ? 33.756 43.470 -18.334 0.07 22.18 39 LEU A N 15
ATOM 17352 C CA . LEU A 1 39 ? 32.698 42.904 -19.101 0.07 23.30 39 LEU A CA 15
ATOM 17353 C C . LEU A 1 39 ? 32.989 41.630 -19.765 0.07 22.15 39 LEU A C 15
ATOM 17354 O O . LEU A 1 39 ? 32.149 40.607 -19.776 0.07 20.95 39 LEU A O 15
ATOM 17359 N N . ARG A 1 40 ? 34.252 41.378 -20.255 0.07 21.40 40 ARG A N 15
ATOM 17360 C CA . ARG A 1 40 ? 34.496 40.050 -20.835 0.07 21.78 40 ARG A CA 15
ATOM 17361 C C . ARG A 1 40 ? 34.462 38.814 -19.884 0.07 19.70 40 ARG A C 15
ATOM 17362 O O . ARG A 1 40 ? 33.875 37.748 -20.177 0.07 19.29 40 ARG A O 15
ATOM 17370 N N . ARG A 1 41 ? 35.137 38.924 -18.759 0.07 17.73 41 ARG A N 15
ATOM 17371 C CA . ARG A 1 41 ? 35.369 37.654 -17.871 0.07 16.02 41 ARG A CA 15
ATOM 17372 C C . ARG A 1 41 ? 33.751 37.546 -17.228 0.07 15.01 41 ARG A C 15
ATOM 17373 O O . ARG A 1 41 ? 33.428 36.445 -17.082 0.07 13.87 41 ARG A O 15
ATOM 17381 N N . ALA A 1 42 ? 33.102 38.664 -17.168 0.07 15.67 42 ALA A N 15
ATOM 17382 C CA . ALA A 1 42 ? 31.761 38.406 -16.434 0.07 14.26 42 ALA A CA 15
ATOM 17383 C C . ALA A 1 42 ? 30.723 37.457 -17.279 0.07 15.25 42 ALA A C 15
ATOM 17384 O O . ALA A 1 42 ? 30.137 36.393 -16.914 0.07 14.00 42 ALA A O 15
ATOM 17386 N N . GLU A 1 43 ? 30.876 37.801 -18.575 0.07 14.52 43 GLU A N 15
ATOM 17387 C CA . GLU A 1 43 ? 30.191 37.111 -19.597 0.07 15.79 43 GLU A CA 15
ATOM 17388 C C . GLU A 1 43 ? 30.598 35.673 -19.530 0.07 16.11 43 GLU A C 15
ATOM 17389 O O . GLU A 1 43 ? 29.832 34.790 -19.559 0.07 15.88 43 GLU A O 15
ATOM 17395 N N . MET A 1 44 ? 31.867 35.437 -19.806 0.07 14.98 44 MET A N 15
ATOM 17396 C CA . MET A 1 44 ? 32.401 34.136 -19.730 0.07 14.91 44 MET A CA 15
ATOM 17397 C C . MET A 1 44 ? 31.963 33.326 -18.383 0.07 14.52 44 MET A C 15
ATOM 17398 O O . MET A 1 44 ? 31.891 32.029 -18.466 0.07 14.11 44 MET A O 15
ATOM 17403 N N . TYR A 1 45 ? 32.158 34.113 -17.234 0.07 13.96 45 TYR A N 15
ATOM 17404 C CA . TYR A 1 45 ? 31.970 33.404 -15.883 0.07 12.78 45 TYR A CA 15
ATOM 17405 C C . TYR A 1 45 ? 30.316 32.965 -15.880 0.07 12.93 45 TYR A C 15
ATOM 17406 O O . TYR A 1 45 ? 30.047 31.716 -15.464 0.07 11.95 45 TYR A O 15
ATOM 17415 N N . GLN A 1 46 ? 29.432 33.932 -16.260 0.07 13.69 46 GLN A N 15
ATOM 17416 C CA . GLN A 1 46 ? 28.060 33.488 -15.986 0.07 13.57 46 GLN A CA 15
ATOM 17417 C C . GLN A 1 46 ? 27.615 32.523 -17.180 0.07 15.40 46 GLN A C 15
ATOM 17418 O O . GLN A 1 46 ? 26.858 31.683 -17.161 0.07 14.12 46 GLN A O 15
ATOM 17424 N N . ASP A 1 47 ? 28.296 32.603 -18.329 0.07 14.82 47 ASP A N 15
ATOM 17425 C CA . ASP A 1 47 ? 27.833 31.744 -19.413 0.07 16.93 47 ASP A CA 15
ATOM 17426 C C . ASP A 1 47 ? 28.314 30.275 -18.921 0.07 16.00 47 ASP A C 15
ATOM 17427 O O . ASP A 1 47 ? 27.628 29.224 -19.578 0.07 16.47 47 ASP A O 15
ATOM 17432 N N . TYR A 1 48 ? 29.305 30.143 -18.162 0.07 14.01 48 TYR A N 15
ATOM 17433 C CA . TYR A 1 48 ? 29.670 28.880 -17.703 0.07 15.36 48 TYR A CA 15
ATOM 17434 C C . TYR A 1 48 ? 28.800 28.587 -16.478 0.07 15.39 48 TYR A C 15
ATOM 17435 O O . TYR A 1 48 ? 28.543 27.348 -16.354 0.07 14.35 48 TYR A O 15
ATOM 17444 N N . MET A 1 49 ? 28.623 29.687 -15.599 0.07 14.15 49 MET A N 15
ATOM 17445 C CA . MET A 1 49 ? 27.904 29.282 -14.400 0.07 13.10 49 MET A CA 15
ATOM 17446 C C . MET A 1 49 ? 26.436 29.003 -14.692 0.07 13.44 49 MET A C 15
ATOM 17447 O O . MET A 1 49 ? 25.807 28.199 -13.945 0.07 13.74 49 MET A O 15
ATOM 17452 N N . LYS A 1 50 ? 25.897 29.837 -15.650 0.07 14.09 50 LYS A N 15
ATOM 17453 C CA . LYS A 1 50 ? 24.434 29.507 -15.854 0.07 15.51 50 LYS A CA 15
ATOM 17454 C C . LYS A 1 50 ? 24.213 28.220 -16.531 0.07 16.51 50 LYS A C 15
ATOM 17455 O O . LYS A 1 50 ? 23.088 27.759 -16.551 0.07 16.53 50 LYS A O 15
ATOM 17461 N N . GLN A 1 51 ? 25.146 27.381 -17.058 0.07 17.30 51 GLN A N 15
ATOM 17462 C CA . GLN A 1 51 ? 24.793 26.111 -17.812 0.07 18.95 51 GLN A CA 15
ATOM 17463 C C . GLN A 1 51 ? 25.442 25.063 -16.808 0.07 18.78 51 GLN A C 15
ATOM 17464 O O . GLN A 1 51 ? 25.194 23.876 -17.196 0.07 17.70 51 GLN A O 15
ATOM 17470 N N . VAL A 1 52 ? 26.014 25.384 -15.544 0.07 18.02 52 VAL A N 15
ATOM 17471 C CA . VAL A 1 52 ? 26.250 24.132 -14.731 0.07 17.11 52 VAL A CA 15
ATOM 17472 C C . VAL A 1 52 ? 24.857 23.742 -14.124 0.07 17.63 52 VAL A C 15
ATOM 17473 O O . VAL A 1 52 ? 24.425 24.728 -13.382 0.07 15.39 52 VAL A O 15
ATOM 17477 N N . PRO A 1 53 ? 24.111 22.559 -14.364 0.07 16.72 53 PRO A N 15
ATOM 17478 C CA . PRO A 1 53 ? 22.820 22.311 -13.705 0.07 16.30 53 PRO A CA 15
ATOM 17479 C C . PRO A 1 53 ? 23.036 22.061 -12.113 0.07 16.34 53 PRO A C 15
ATOM 17480 O O . PRO A 1 53 ? 24.217 21.628 -11.779 0.07 14.18 53 PRO A O 15
ATOM 17484 N N . ILE A 1 54 ? 21.960 22.131 -11.390 0.07 15.24 54 ILE A N 15
ATOM 17485 C CA . ILE A 1 54 ? 22.108 21.626 -9.981 0.07 15.06 54 ILE A CA 15
ATOM 17486 C C . ILE A 1 54 ? 22.298 20.218 -10.057 0.07 16.49 54 ILE A C 15
ATOM 17487 O O . ILE A 1 54 ? 21.789 19.638 -11.147 0.07 15.70 54 ILE A O 15
ATOM 17492 N N . PRO A 1 55 ? 23.065 19.636 -9.170 0.07 15.71 55 PRO A N 15
ATOM 17493 C CA . PRO A 1 55 ? 23.172 18.095 -9.326 0.07 17.63 55 PRO A CA 15
ATOM 17494 C C . PRO A 1 55 ? 21.791 17.565 -8.628 0.07 21.76 55 PRO A C 15
ATOM 17495 O O . PRO A 1 55 ? 20.960 18.220 -8.046 0.07 20.71 55 PRO A O 15
ATOM 17499 N N . THR A 1 56 ? 21.506 16.444 -9.424 0.07 23.00 56 THR A N 15
ATOM 17500 C CA . THR A 1 56 ? 20.257 15.807 -8.975 0.07 28.47 56 THR A CA 15
ATOM 17501 C C . THR A 1 56 ? 20.239 14.718 -7.870 0.07 27.68 56 THR A C 15
ATOM 17502 O O . THR A 1 56 ? 19.438 14.768 -7.147 0.07 28.94 56 THR A O 15
ATOM 17506 N N . ASN A 1 57 ? 21.282 14.303 -7.590 0.07 27.13 57 ASN A N 15
ATOM 17507 C CA . ASN A 1 57 ? 21.245 13.156 -6.537 0.07 28.44 57 ASN A CA 15
ATOM 17508 C C . ASN A 1 57 ? 21.858 13.995 -5.251 0.07 25.85 57 ASN A C 15
ATOM 17509 O O . ASN A 1 57 ? 22.524 15.049 -5.575 0.07 25.37 57 ASN A O 15
ATOM 17514 N N . ARG A 1 58 ? 21.317 13.751 -4.116 0.07 22.26 58 ARG A N 15
ATOM 17515 C CA . ARG A 1 58 ? 22.091 14.537 -3.054 0.07 21.37 58 ARG A CA 15
ATOM 17516 C C . ARG A 1 58 ? 22.664 13.403 -2.112 0.07 20.91 58 ARG A C 15
ATOM 17517 O O . ARG A 1 58 ? 22.313 12.203 -2.178 0.07 18.36 58 ARG A O 15
ATOM 17525 N N . GLY A 1 59 ? 23.752 13.943 -1.428 0.07 18.00 59 GLY A N 15
ATOM 17526 C CA . GLY A 1 59 ? 24.413 13.115 -0.221 0.07 18.34 59 GLY A CA 15
ATOM 17527 C C . GLY A 1 59 ? 23.538 13.128 0.890 0.07 17.75 59 GLY A C 15
ATOM 17528 O O . GLY A 1 59 ? 22.229 13.599 0.913 0.07 19.17 59 GLY A O 15
ATOM 17529 N N . SER A 1 60 ? 24.186 12.656 2.036 0.07 18.14 60 SER A N 15
ATOM 17530 C CA . SER A 1 60 ? 23.592 12.714 3.364 0.07 17.88 60 SER A CA 15
ATOM 17531 C C . SER A 1 60 ? 23.815 14.169 4.018 0.07 16.00 60 SER A C 15
ATOM 17532 O O . SER A 1 60 ? 24.766 15.111 3.717 0.07 13.55 60 SER A O 15
ATOM 17535 N N . LEU A 1 61 ? 23.171 14.257 5.142 0.07 15.86 61 LEU A N 15
ATOM 17536 C CA . LEU A 1 61 ? 23.346 15.436 5.896 0.07 16.76 61 LEU A CA 15
ATOM 17537 C C . LEU A 1 61 ? 24.810 15.789 6.193 0.07 15.08 61 LEU A C 15
ATOM 17538 O O . LEU A 1 61 ? 25.897 15.020 6.348 0.07 14.34 61 LEU A O 15
ATOM 17543 N N . ILE A 1 62 ? 24.989 17.120 6.128 0.07 13.96 62 ILE A N 15
ATOM 17544 C CA . ILE A 1 62 ? 26.426 17.606 6.339 0.07 13.28 62 ILE A CA 15
ATOM 17545 C C . ILE A 1 62 ? 26.505 18.403 7.589 0.07 14.36 62 ILE A C 15
ATOM 17546 O O . ILE A 1 62 ? 26.257 19.663 7.709 0.07 12.30 62 ILE A O 15
ATOM 17551 N N . PRO A 1 63 ? 27.062 17.794 8.701 0.07 13.06 63 PRO A N 15
ATOM 17552 C CA . PRO A 1 63 ? 27.184 18.650 9.897 0.07 12.27 63 PRO A CA 15
ATOM 17553 C C . PRO A 1 63 ? 28.035 19.788 9.482 0.07 12.81 63 PRO A C 15
ATOM 17554 O O . PRO A 1 63 ? 28.894 19.748 8.619 0.07 12.19 63 PRO A O 15
ATOM 17558 N N . PHE A 1 64 ? 27.697 20.912 10.161 0.07 12.51 64 PHE A N 15
ATOM 17559 C CA . PHE A 1 64 ? 28.298 22.186 9.881 0.07 10.89 64 PHE A CA 15
ATOM 17560 C C . PHE A 1 64 ? 28.278 23.093 10.945 0.07 11.13 64 PHE A C 15
ATOM 17561 O O . PHE A 1 64 ? 27.334 23.156 11.709 0.07 10.37 64 PHE A O 15
ATOM 17569 N N . THR A 1 65 ? 29.310 23.968 11.028 0.07 10.82 65 THR A N 15
ATOM 17570 C CA . THR A 1 65 ? 29.636 25.036 11.918 0.07 12.40 65 THR A CA 15
ATOM 17571 C C . THR A 1 65 ? 29.662 26.477 11.521 0.07 11.74 65 THR A C 15
ATOM 17572 O O . THR A 1 65 ? 29.464 27.360 12.346 0.07 11.26 65 THR A O 15
ATOM 17576 N N . SER A 1 66 ? 29.727 26.714 10.135 0.07 11.39 66 SER A N 15
ATOM 17577 C CA . SER A 1 66 ? 29.586 28.110 9.522 0.07 10.84 66 SER A CA 15
ATOM 17578 C C . SER A 1 66 ? 28.934 27.804 8.183 0.07 10.60 66 SER A C 15
ATOM 17579 O O . SER A 1 66 ? 29.003 26.710 7.611 0.07 11.09 66 SER A O 15
ATOM 17582 N N . TRP A 1 67 ? 28.452 29.013 7.684 0.07 10.89 67 TRP A N 15
ATOM 17583 C CA . TRP A 1 67 ? 28.063 28.865 6.266 0.07 10.94 67 TRP A CA 15
ATOM 17584 C C . TRP A 1 67 ? 29.148 28.738 5.274 0.07 11.16 67 TRP A C 15
ATOM 17585 O O . TRP A 1 67 ? 29.061 27.894 4.282 0.07 10.22 67 TRP A O 15
ATOM 17596 N N . VAL A 1 68 ? 30.267 29.481 5.704 0.07 11.96 68 VAL A N 15
ATOM 17597 C CA . VAL A 1 68 ? 31.273 29.068 4.583 0.07 12.96 68 VAL A CA 15
ATOM 17598 C C . VAL A 1 68 ? 31.733 27.592 4.676 0.07 12.72 68 VAL A C 15
ATOM 17599 O O . VAL A 1 68 ? 32.160 26.967 3.687 0.07 11.04 68 VAL A O 15
ATOM 17603 N N . GLY A 1 69 ? 31.823 27.196 5.874 0.07 12.50 69 GLY A N 15
ATOM 17604 C CA . GLY A 1 69 ? 32.098 25.728 6.021 0.07 12.69 69 GLY A CA 15
ATOM 17605 C C . GLY A 1 69 ? 31.375 24.649 5.276 0.07 12.94 69 GLY A C 15
ATOM 17606 O O . GLY A 1 69 ? 31.892 23.772 4.686 0.07 13.21 69 GLY A O 15
ATOM 17607 N N . LEU A 1 70 ? 29.993 24.859 5.446 0.07 11.29 70 LEU A N 15
ATOM 17608 C CA . LEU A 1 70 ? 29.120 24.040 4.686 0.07 11.85 70 LEU A CA 15
ATOM 17609 C C . LEU A 1 70 ? 29.401 24.210 3.254 0.07 12.04 70 LEU A C 15
ATOM 17610 O O . LEU A 1 70 ? 29.371 23.191 2.549 0.07 10.54 70 LEU A O 15
ATOM 17615 N N . SER A 1 71 ? 29.688 25.494 2.847 0.07 12.13 71 SER A N 15
ATOM 17616 C CA . SER A 1 71 ? 30.009 25.488 1.352 0.07 12.16 71 SER A CA 15
ATOM 17617 C C . SER A 1 71 ? 31.263 24.745 0.865 0.07 11.69 71 SER A C 15
ATOM 17618 O O . SER A 1 71 ? 31.235 24.185 -0.253 0.07 12.28 71 SER A O 15
ATOM 17621 N N . ILE A 1 72 ? 32.191 24.808 1.912 0.07 11.70 72 ILE A N 15
ATOM 17622 C CA . ILE A 1 72 ? 33.480 24.017 1.437 0.07 11.71 72 ILE A CA 15
ATOM 17623 C C . ILE A 1 72 ? 33.027 22.597 1.565 0.07 11.08 72 ILE A C 15
ATOM 17624 O O . ILE A 1 72 ? 33.438 21.918 0.558 0.07 11.16 72 ILE A O 15
ATOM 17629 N N . SER A 1 73 ? 32.260 22.110 2.525 0.07 11.04 73 SER A N 15
ATOM 17630 C CA . SER A 1 73 ? 31.887 20.719 2.364 0.07 12.12 73 SER A CA 15
ATOM 17631 C C . SER A 1 73 ? 31.203 20.214 1.052 0.07 12.98 73 SER A C 15
ATOM 17632 O O . SER A 1 73 ? 31.461 19.271 0.379 0.07 12.66 73 SER A O 15
ATOM 17635 N N . MET A 1 74 ? 30.210 21.230 0.695 0.07 12.10 74 MET A N 15
ATOM 17636 C CA . MET A 1 74 ? 29.388 20.899 -0.516 0.07 12.45 74 MET A CA 15
ATOM 17637 C C . MET A 1 74 ? 30.263 20.883 -1.768 0.07 12.21 74 MET A C 15
ATOM 17638 O O . MET A 1 74 ? 30.074 19.958 -2.664 0.07 12.67 74 MET A O 15
ATOM 17643 N N . LYS A 1 75 ? 31.248 21.845 -1.925 0.07 11.91 75 LYS A N 15
ATOM 17644 C CA . LYS A 1 75 ? 32.190 21.816 -3.070 0.07 13.58 75 LYS A CA 15
ATOM 17645 C C . LYS A 1 75 ? 33.047 20.445 -3.028 0.07 14.29 75 LYS A C 15
ATOM 17646 O O . LYS A 1 75 ? 33.227 19.962 -4.193 0.07 14.25 75 LYS A O 15
ATOM 17652 N N . GLN A 1 76 ? 33.546 20.146 -1.774 0.07 13.23 76 GLN A N 15
ATOM 17653 C CA . GLN A 1 76 ? 34.371 18.809 -1.736 0.07 14.39 76 GLN A CA 15
ATOM 17654 C C . GLN A 1 76 ? 33.331 17.744 -2.177 0.07 15.01 76 GLN A C 15
ATOM 17655 O O . GLN A 1 76 ? 33.986 16.832 -3.085 0.07 14.22 76 GLN A O 15
ATOM 17661 N N . LEU A 1 77 ? 32.137 17.601 -1.469 0.07 14.20 77 LEU A N 15
ATOM 17662 C CA . LEU A 1 77 ? 31.441 16.280 -1.924 0.07 14.36 77 LEU A CA 15
ATOM 17663 C C . LEU A 1 77 ? 30.849 16.178 -3.394 0.07 14.76 77 LEU A C 15
ATOM 17664 O O . LEU A 1 77 ? 31.234 15.160 -4.062 0.07 14.30 77 LEU A O 15
ATOM 17669 N N . TYR A 1 78 ? 29.934 17.069 -3.738 0.07 12.75 78 TYR A N 15
ATOM 17670 C CA . TYR A 1 78 ? 29.282 17.050 -4.957 0.07 13.15 78 TYR A CA 15
ATOM 17671 C C . TYR A 1 78 ? 30.222 17.556 -5.976 0.07 14.66 78 TYR A C 15
ATOM 17672 O O . TYR A 1 78 ? 29.987 17.098 -7.154 0.07 14.81 78 TYR A O 15
ATOM 17681 N N . GLY A 1 79 ? 31.400 18.018 -5.641 0.07 14.23 79 GLY A N 15
ATOM 17682 C CA . GLY A 1 79 ? 32.122 18.593 -6.913 0.07 16.68 79 GLY A CA 15
ATOM 17683 C C . GLY A 1 79 ? 31.908 19.610 -8.057 0.07 17.49 79 GLY A C 15
ATOM 17684 O O . GLY A 1 79 ? 31.850 19.205 -9.277 0.07 17.85 79 GLY A O 15
ATOM 17685 N N . GLN A 1 80 ? 31.762 20.941 -7.641 0.07 16.92 80 GLN A N 15
ATOM 17686 C CA . GLN A 1 80 ? 31.257 21.911 -8.792 0.07 14.84 80 GLN A CA 15
ATOM 17687 C C . GLN A 1 80 ? 31.336 23.127 -8.077 0.07 13.34 80 GLN A C 15
ATOM 17688 O O . GLN A 1 80 ? 30.930 22.915 -7.018 0.07 11.70 80 GLN A O 15
ATOM 17694 N N . PRO A 1 81 ? 31.738 24.435 -8.596 0.07 13.47 81 PRO A N 15
ATOM 17695 C CA . PRO A 1 81 ? 31.684 25.766 -7.790 0.07 12.19 81 PRO A CA 15
ATOM 17696 C C . PRO A 1 81 ? 30.117 25.778 -7.443 0.07 11.88 81 PRO A C 15
ATOM 17697 O O . PRO A 1 81 ? 29.062 25.405 -7.898 0.07 11.77 81 PRO A O 15
ATOM 17701 N N . LEU A 1 82 ? 30.105 26.841 -7.155 0.07 11.06 82 LEU A N 15
ATOM 17702 C CA . LEU A 1 82 ? 28.542 27.240 -6.809 0.07 9.61 82 LEU A CA 15
ATOM 17703 C C . LEU A 1 82 ? 27.829 28.850 -7.213 0.07 12.80 82 LEU A C 15
ATOM 17704 O O . LEU A 1 82 ? 27.004 28.739 -8.398 0.07 10.66 82 LEU A O 15
ATOM 17709 N N . HIS A 1 83 ? 28.596 29.918 -6.669 0.07 11.09 83 HIS A N 15
ATOM 17710 C CA . HIS A 1 83 ? 28.522 31.106 -7.441 0.07 9.19 83 HIS A CA 15
ATOM 17711 C C . HIS A 1 83 ? 28.955 32.313 -6.278 0.07 9.05 83 HIS A C 15
ATOM 17712 O O . HIS A 1 83 ? 28.536 32.432 -5.134 0.07 8.05 83 HIS A O 15
ATOM 17719 N N . TYR A 1 84 ? 29.763 33.231 -6.927 0.07 8.89 84 TYR A N 15
ATOM 17720 C CA . TYR A 1 84 ? 30.237 34.467 -6.363 0.07 11.20 84 TYR A CA 15
ATOM 17721 C C . TYR A 1 84 ? 28.732 34.669 -5.671 0.07 10.66 84 TYR A C 15
ATOM 17722 O O . TYR A 1 84 ? 29.025 35.112 -4.663 0.07 11.49 84 TYR A O 15
ATOM 17731 N N . LEU A 1 85 ? 27.581 34.951 -6.693 0.07 10.16 85 LEU A N 15
ATOM 17732 C CA . LEU A 1 85 ? 26.558 35.407 -5.578 0.07 10.58 85 LEU A CA 15
ATOM 17733 C C . LEU A 1 85 ? 26.406 34.375 -4.434 0.07 10.29 85 LEU A C 15
ATOM 17734 O O . LEU A 1 85 ? 26.123 34.937 -3.128 0.07 9.52 85 LEU A O 15
ATOM 17739 N N . THR A 1 86 ? 26.555 33.108 -4.773 0.07 8.80 86 THR A N 15
ATOM 17740 C CA . THR A 1 86 ? 26.405 32.275 -3.540 0.07 9.98 86 THR A CA 15
ATOM 17741 C C . THR A 1 86 ? 27.634 32.439 -2.503 0.07 9.72 86 THR A C 15
ATOM 17742 O O . THR A 1 86 ? 27.371 32.777 -1.296 0.07 8.88 86 THR A O 15
ATOM 17746 N N . ASN A 1 87 ? 28.845 32.659 -3.009 0.07 8.62 87 ASN A N 15
ATOM 17747 C CA . ASN A 1 87 ? 29.906 32.744 -1.930 0.07 10.71 87 ASN A CA 15
ATOM 17748 C C . ASN A 1 87 ? 29.810 34.107 -1.254 0.07 11.11 87 ASN A C 15
ATOM 17749 O O . ASN A 1 87 ? 30.142 34.094 0.038 0.07 12.31 87 ASN A O 15
ATOM 17754 N N . VAL A 1 88 ? 29.429 35.211 -1.964 0.07 10.23 88 VAL A N 15
ATOM 17755 C CA . VAL A 1 88 ? 29.000 36.531 -1.170 0.07 11.67 88 VAL A CA 15
ATOM 17756 C C . VAL A 1 88 ? 28.008 36.265 -0.269 0.07 11.29 88 VAL A C 15
ATOM 17757 O O . VAL A 1 88 ? 28.266 36.756 1.000 0.07 11.00 88 VAL A O 15
ATOM 17761 N N . LEU A 1 89 ? 26.914 35.573 -0.622 0.07 9.77 89 LEU A N 15
ATOM 17762 C CA . LEU A 1 89 ? 25.988 35.546 0.641 0.07 10.90 89 LEU A CA 15
ATOM 17763 C C . LEU A 1 89 ? 26.293 34.847 1.942 0.07 11.18 89 LEU A C 15
ATOM 17764 O O . LEU A 1 89 ? 25.823 35.321 3.031 0.07 12.15 89 LEU A O 15
ATOM 17769 N N . LEU A 1 90 ? 26.856 33.612 1.635 0.07 10.08 90 LEU A N 15
ATOM 17770 C CA . LEU A 1 90 ? 27.115 32.790 2.838 0.07 10.50 90 LEU A CA 15
ATOM 17771 C C . LEU A 1 90 ? 28.114 33.520 3.696 0.07 10.73 90 LEU A C 15
ATOM 17772 O O . LEU A 1 90 ? 27.985 33.525 5.049 0.07 9.92 90 LEU A O 15
ATOM 17777 N N . GLN A 1 91 ? 29.229 34.038 3.126 0.07 10.28 91 GLN A N 15
ATOM 17778 C CA . GLN A 1 91 ? 29.867 35.020 4.153 0.07 10.91 91 GLN A CA 15
ATOM 17779 C C . GLN A 1 91 ? 29.181 36.054 4.897 0.07 11.93 91 GLN A C 15
ATOM 17780 O O . GLN A 1 91 ? 29.458 36.268 6.072 0.07 11.73 91 GLN A O 15
ATOM 17786 N N . ARG A 1 92 ? 28.315 36.803 4.094 0.07 11.03 92 ARG A N 15
ATOM 17787 C CA . ARG A 1 92 ? 27.594 37.868 4.874 0.07 11.02 92 ARG A CA 15
ATOM 17788 C C . ARG A 1 92 ? 26.699 37.020 5.779 0.07 10.28 92 ARG A C 15
ATOM 17789 O O . ARG A 1 92 ? 26.513 37.863 6.891 0.07 11.19 92 ARG A O 15
ATOM 17797 N N . TRP A 1 93 ? 26.170 35.755 5.376 0.07 9.90 93 TRP A N 15
ATOM 17798 C CA . TRP A 1 93 ? 25.604 35.255 6.732 0.07 9.96 93 TRP A CA 15
ATOM 17799 C C . TRP A 1 93 ? 26.539 34.976 7.987 0.07 11.04 93 TRP A C 15
ATOM 17800 O O . TRP A 1 93 ? 26.055 34.954 9.153 0.07 11.26 93 TRP A O 15
ATOM 17811 N N . ASP A 1 94 ? 27.730 34.636 7.498 0.07 11.32 94 ASP A N 15
ATOM 17812 C CA . ASP A 1 94 ? 28.560 34.341 8.700 0.07 9.73 94 ASP A CA 15
ATOM 17813 C C . ASP A 1 94 ? 28.870 35.543 9.451 0.07 12.11 94 ASP A C 15
ATOM 17814 O O . ASP A 1 94 ? 28.792 35.537 10.767 0.07 12.87 94 ASP A O 15
ATOM 17819 N N . GLN A 1 95 ? 29.219 36.512 8.577 0.07 11.65 95 GLN A N 15
ATOM 17820 C CA . GLN A 1 95 ? 29.465 37.836 9.395 0.07 14.28 95 GLN A CA 15
ATOM 17821 C C . GLN A 1 95 ? 28.341 38.308 10.244 0.07 14.42 95 GLN A C 15
ATOM 17822 O O . GLN A 1 95 ? 28.746 38.836 11.423 0.07 13.15 95 GLN A O 15
ATOM 17828 N N . SER A 1 96 ? 27.090 38.048 9.860 0.07 12.50 96 SER A N 15
ATOM 17829 C CA . SER A 1 96 ? 25.933 38.667 10.528 0.07 14.72 96 SER A CA 15
ATOM 17830 C C . SER A 1 96 ? 25.708 38.150 11.921 0.07 14.12 96 SER A C 15
ATOM 17831 O O . SER A 1 96 ? 25.034 39.351 12.431 0.07 14.13 96 SER A O 15
ATOM 17834 N N . ARG A 1 97 ? 26.546 36.937 12.332 0.07 12.92 97 ARG A N 15
ATOM 17835 C CA . ARG A 1 97 ? 26.302 36.352 13.612 0.07 14.15 97 ARG A CA 15
ATOM 17836 C C . ARG A 1 97 ? 27.270 37.229 14.676 0.07 15.56 97 ARG A C 15
ATOM 17837 O O . ARG A 1 97 ? 26.980 37.091 15.944 0.07 16.09 97 ARG A O 15
ATOM 17845 N N . PHE A 1 98 ? 28.322 37.673 13.979 0.07 17.13 98 PHE A N 15
ATOM 17846 C CA . PHE A 1 98 ? 29.209 38.501 15.160 0.07 21.20 98 PHE A CA 15
ATOM 17847 C C . PHE A 1 98 ? 28.489 39.520 15.921 0.07 22.32 98 PHE A C 15
ATOM 17848 O O . PHE A 1 98 ? 27.573 40.258 15.501 0.07 20.75 98 PHE A O 15
ATOM 17856 N N . GLY A 1 99 ? 29.106 39.636 17.180 0.07 23.92 99 GLY A N 15
ATOM 17857 C CA . GLY A 1 99 ? 28.340 40.588 18.039 0.07 27.99 99 GLY A CA 15
ATOM 17858 C C . GLY A 1 99 ? 27.229 40.005 18.834 0.07 31.12 99 GLY A C 15
ATOM 17859 O O . GLY A 1 99 ? 26.571 40.844 19.546 0.07 31.80 99 GLY A O 15
ATOM 17860 N N . THR A 1 100 ? 26.873 38.751 18.896 0.07 34.01 100 THR A N 15
ATOM 17861 C CA . THR A 1 100 ? 25.687 38.355 19.622 0.07 37.52 100 THR A CA 15
ATOM 17862 C C . THR A 1 100 ? 26.001 38.365 21.176 0.07 40.52 100 THR A C 15
ATOM 17863 O O . THR A 1 100 ? 27.141 38.135 21.672 0.07 39.94 100 THR A O 15
ATOM 17867 N N . ASP A 1 101 ? 24.881 38.277 21.931 0.07 43.55 101 ASP A N 15
ATOM 17868 C CA . ASP A 1 101 ? 25.171 38.165 23.360 0.07 46.29 101 ASP A CA 15
ATOM 17869 C C . ASP A 1 101 ? 25.232 36.608 23.637 0.07 47.37 101 ASP A C 15
ATOM 17870 O O . ASP A 1 101 ? 25.679 36.357 24.854 0.07 47.40 101 ASP A O 15
ATOM 17875 N N . SER A 1 102 ? 24.632 35.705 22.702 0.07 47.58 102 SER A N 15
ATOM 17876 C CA . SER A 1 102 ? 24.525 34.287 23.178 0.07 48.27 102 SER A CA 15
ATOM 17877 C C . SER A 1 102 ? 25.922 33.753 23.367 0.07 47.80 102 SER A C 15
ATOM 17878 O O . SER A 1 102 ? 26.805 34.267 22.775 0.07 46.94 102 SER A O 15
ATOM 17881 N N . GLU A 1 103 ? 26.108 32.687 24.144 0.07 48.28 103 GLU A N 15
ATOM 17882 C CA . GLU A 1 103 ? 27.463 32.082 24.249 0.07 49.40 103 GLU A CA 15
ATOM 17883 C C . GLU A 1 103 ? 27.583 31.226 22.894 0.07 47.25 103 GLU A C 15
ATOM 17884 O O . GLU A 1 103 ? 26.810 31.395 22.067 0.07 46.95 103 GLU A O 15
ATOM 17890 N N . GLU A 1 104 ? 28.442 30.257 22.942 0.07 45.45 104 GLU A N 15
ATOM 17891 C CA . GLU A 1 104 ? 28.682 29.341 21.874 0.07 43.82 104 GLU A CA 15
ATOM 17892 C C . GLU A 1 104 ? 27.653 28.477 21.404 0.07 39.40 104 GLU A C 15
ATOM 17893 O O . GLU A 1 104 ? 26.951 27.613 22.122 0.07 38.38 104 GLU A O 15
ATOM 17899 N N . GLN A 1 105 ? 27.330 28.551 20.010 0.07 33.76 105 GLN A N 15
ATOM 17900 C CA . GLN A 1 105 ? 26.399 27.632 19.747 0.07 28.70 105 GLN A CA 15
ATOM 17901 C C . GLN A 1 105 ? 26.718 27.147 18.131 0.07 24.63 105 GLN A C 15
ATOM 17902 O O . GLN A 1 105 ? 27.023 28.007 17.348 0.07 21.85 105 GLN A O 15
ATOM 17908 N N . ARG A 1 106 ? 26.945 25.846 18.011 0.07 19.84 106 ARG A N 15
ATOM 17909 C CA . ARG A 1 106 ? 27.233 25.601 16.622 0.07 16.98 106 ARG A CA 15
ATOM 17910 C C . ARG A 1 106 ? 25.983 26.017 15.751 0.07 15.47 106 ARG A C 15
ATOM 17911 O O . ARG A 1 106 ? 24.980 25.513 15.867 0.07 14.77 106 ARG A O 15
ATOM 17919 N N . LEU A 1 107 ? 26.613 26.616 14.503 0.07 14.37 107 LEU A N 15
ATOM 17920 C CA . LEU A 1 107 ? 25.301 26.919 13.636 0.07 14.98 107 LEU A CA 15
ATOM 17921 C C . LEU A 1 107 ? 24.441 25.680 13.315 0.07 14.88 107 LEU A C 15
ATOM 17922 O O . LEU A 1 107 ? 23.071 26.153 13.336 0.07 13.27 107 LEU A O 15
ATOM 17927 N N . ASP A 1 108 ? 25.012 24.469 13.058 0.07 13.29 108 ASP A N 15
ATOM 17928 C CA . ASP A 1 108 ? 24.050 23.473 12.885 0.07 14.62 108 ASP A CA 15
ATOM 17929 C C . ASP A 1 108 ? 23.185 23.013 14.109 0.07 16.32 108 ASP A C 15
ATOM 17930 O O . ASP A 1 108 ? 22.304 22.161 13.894 0.07 16.73 108 ASP A O 15
ATOM 17935 N N . SER A 1 109 ? 23.270 23.716 15.148 0.07 16.57 109 SER A N 15
ATOM 17936 C CA . SER A 1 109 ? 22.338 23.527 16.337 0.07 17.43 109 SER A CA 15
ATOM 17937 C C . SER A 1 109 ? 21.141 24.487 16.141 0.07 16.46 109 SER A C 15
ATOM 17938 O O . SER A 1 109 ? 20.095 24.589 16.985 0.07 17.03 109 SER A O 15
ATOM 17941 N N . ILE A 1 110 ? 21.504 25.446 15.141 0.07 15.77 110 ILE A N 15
ATOM 17942 C CA . ILE A 1 110 ? 20.261 26.540 14.896 0.07 16.06 110 ILE A CA 15
ATOM 17943 C C . ILE A 1 110 ? 19.397 26.297 13.710 0.07 14.80 110 ILE A C 15
ATOM 17944 O O . ILE A 1 110 ? 18.123 27.061 13.902 0.07 13.53 110 ILE A O 15
ATOM 17949 N N . ILE A 1 111 ? 20.365 25.999 12.619 0.07 14.95 111 ILE A N 15
ATOM 17950 C CA . ILE A 1 111 ? 19.675 25.642 11.301 0.07 14.96 111 ILE A CA 15
ATOM 17951 C C . ILE A 1 111 ? 20.001 24.220 10.979 0.07 15.03 111 ILE A C 15
ATOM 17952 O O . ILE A 1 111 ? 21.214 23.930 10.897 0.07 15.19 111 ILE A O 15
ATOM 17957 N N . HIS A 1 112 ? 19.006 23.379 10.659 0.07 14.91 112 HIS A N 15
ATOM 17958 C CA . HIS A 1 112 ? 19.355 21.993 10.444 0.07 13.98 112 HIS A CA 15
ATOM 17959 C C . HIS A 1 112 ? 20.451 21.946 9.167 0.07 14.11 112 HIS A C 15
ATOM 17960 O O . HIS A 1 112 ? 20.226 22.497 7.964 0.07 11.94 112 HIS A O 15
ATOM 17967 N N . PRO A 1 113 ? 21.269 20.885 9.038 0.07 13.61 113 PRO A N 15
ATOM 17968 C CA . PRO A 1 113 ? 22.222 21.030 7.842 0.07 12.50 113 PRO A CA 15
ATOM 17969 C C . PRO A 1 113 ? 21.354 20.620 6.592 0.07 13.21 113 PRO A C 15
ATOM 17970 O O . PRO A 1 113 ? 21.939 21.019 5.742 0.07 12.94 113 PRO A O 15
ATOM 17974 N N . THR A 1 114 ? 20.300 19.652 6.591 0.07 14.17 114 THR A N 15
ATOM 17975 C CA . THR A 1 114 ? 19.376 19.333 5.410 0.07 14.96 114 THR A CA 15
ATOM 17976 C C . THR A 1 114 ? 18.755 20.606 4.940 0.07 15.89 114 THR A C 15
ATOM 17977 O O . THR A 1 114 ? 18.697 20.813 3.689 0.07 15.00 114 THR A O 15
ATOM 17981 N N . LYS A 1 115 ? 18.261 21.415 5.917 0.07 14.73 115 LYS A N 15
ATOM 17982 C CA . LYS A 1 115 ? 17.579 22.607 5.482 0.07 14.61 115 LYS A CA 15
ATOM 17983 C C . LYS A 1 115 ? 18.643 23.690 5.020 0.07 14.40 115 LYS A C 15
ATOM 17984 O O . LYS A 1 115 ? 18.439 24.525 3.989 0.07 11.71 115 LYS A O 15
ATOM 17990 N N . ALA A 1 116 ? 19.770 23.739 5.738 0.07 12.16 116 ALA A N 15
ATOM 17991 C CA . ALA A 1 116 ? 20.798 24.729 5.177 0.07 12.04 116 ALA A CA 15
ATOM 17992 C C . ALA A 1 116 ? 21.323 24.283 3.797 0.07 11.86 116 ALA A C 15
ATOM 17993 O O . ALA A 1 116 ? 21.490 25.149 2.993 0.07 10.86 116 ALA A O 15
ATOM 17995 N N . GLU A 1 117 ? 21.914 23.097 3.599 0.07 11.06 117 GLU A N 15
ATOM 17996 C CA . GLU A 1 117 ? 22.286 22.593 2.216 0.07 11.46 117 GLU A CA 15
ATOM 17997 C C . GLU A 1 117 ? 20.856 22.701 1.187 0.07 11.12 117 GLU A C 15
ATOM 17998 O O . GLU A 1 117 ? 21.042 23.287 0.049 0.07 11.75 117 GLU A O 15
ATOM 18004 N N . ALA A 1 118 ? 19.599 22.295 1.698 0.07 10.08 118 ALA A N 15
ATOM 18005 C CA . ALA A 1 118 ? 18.582 22.420 0.546 0.07 11.89 118 ALA A CA 15
ATOM 18006 C C . ALA A 1 118 ? 18.534 24.143 0.307 0.07 11.34 118 ALA A C 15
ATOM 18007 O O . ALA A 1 118 ? 18.195 24.381 -0.965 0.07 10.48 118 ALA A O 15
ATOM 18009 N N . THR A 1 119 ? 18.779 25.071 1.420 0.07 11.38 119 THR A N 15
ATOM 18010 C CA . THR A 1 119 ? 18.498 26.467 1.116 0.07 11.77 119 THR A CA 15
ATOM 18011 C C . THR A 1 119 ? 19.750 26.782 0.313 0.07 10.74 119 THR A C 15
ATOM 18012 O O . THR A 1 119 ? 19.479 27.789 -0.606 0.07 10.82 119 THR A O 15
ATOM 18016 N N . ILE A 1 120 ? 21.009 26.123 0.720 0.07 10.52 120 ILE A N 15
ATOM 18017 C CA . ILE A 1 120 ? 21.978 26.480 -0.252 0.07 10.91 120 ILE A CA 15
ATOM 18018 C C . ILE A 1 120 ? 21.815 26.220 -1.723 0.07 10.74 120 ILE A C 15
ATOM 18019 O O . ILE A 1 120 ? 21.954 27.134 -2.674 0.07 9.79 120 ILE A O 15
ATOM 18024 N N . TRP A 1 121 ? 21.430 24.932 -2.034 0.07 9.90 121 TRP A N 15
ATOM 18025 C CA . TRP A 1 121 ? 21.129 24.817 -3.627 0.07 10.98 121 TRP A CA 15
ATOM 18026 C C . TRP A 1 121 ? 20.110 25.714 -4.211 0.07 10.59 121 TRP A C 15
ATOM 18027 O O . TRP A 1 121 ? 20.266 26.010 -5.463 0.07 10.40 121 TRP A O 15
ATOM 18038 N N . LEU A 1 122 ? 19.083 26.007 -3.378 0.07 10.16 122 LEU A N 15
ATOM 18039 C CA . LEU A 1 122 ? 18.138 26.875 -4.179 0.07 10.74 122 LEU A CA 15
ATOM 18040 C C . LEU A 1 122 ? 18.691 28.338 -4.730 0.07 10.72 122 LEU A C 15
ATOM 18041 O O . LEU A 1 122 ? 18.484 28.803 -6.024 0.07 9.34 122 LEU A O 15
ATOM 18046 N N . VAL A 1 123 ? 19.464 29.058 -3.825 0.07 10.11 123 VAL A N 15
ATOM 18047 C CA . VAL A 1 123 ? 19.655 30.423 -4.108 0.07 9.96 123 VAL A CA 15
ATOM 18048 C C . VAL A 1 123 ? 20.933 30.076 -5.325 0.07 9.97 123 VAL A C 15
ATOM 18049 O O . VAL A 1 123 ? 21.232 31.005 -6.078 0.07 10.03 123 VAL A O 15
ATOM 18053 N N . GLU A 1 124 ? 21.574 28.843 -5.329 0.07 9.30 124 GLU A N 15
ATOM 18054 C CA . GLU A 1 124 ? 22.760 28.432 -6.206 0.07 9.60 124 GLU A CA 15
ATOM 18055 C C . GLU A 1 124 ? 21.924 28.262 -7.510 0.07 9.52 124 GLU A C 15
ATOM 18056 O O . GLU A 1 124 ? 22.380 28.917 -8.510 0.07 11.48 124 GLU A O 15
ATOM 18062 N N . GLU A 1 125 ? 20.603 27.772 -7.010 0.07 9.02 125 GLU A N 15
ATOM 18063 C CA . GLU A 1 125 ? 20.054 27.849 -8.601 0.07 10.43 125 GLU A CA 15
ATOM 18064 C C . GLU A 1 125 ? 19.576 29.217 -8.893 0.07 11.83 125 GLU A C 15
ATOM 18065 O O . GLU A 1 125 ? 19.658 29.552 -10.209 0.07 11.62 125 GLU A O 15
ATOM 18071 N N . ILE A 1 126 ? 18.770 29.807 -7.870 0.07 10.45 126 ILE A N 15
ATOM 18072 C CA . ILE A 1 126 ? 18.847 31.272 -8.370 0.07 10.56 126 ILE A CA 15
ATOM 18073 C C . ILE A 1 126 ? 19.924 32.073 -9.033 0.07 11.23 126 ILE A C 15
ATOM 18074 O O . ILE A 1 126 ? 19.778 32.695 -10.216 0.07 9.49 126 ILE A O 15
ATOM 18079 N N . HIS A 1 127 ? 21.115 31.666 -8.315 0.07 9.80 127 HIS A N 15
ATOM 18080 C CA . HIS A 1 127 ? 22.190 32.520 -9.080 0.07 9.61 127 HIS A CA 15
ATOM 18081 C C . HIS A 1 127 ? 22.794 32.047 -10.330 0.07 11.45 127 HIS A C 15
ATOM 18082 O O . HIS A 1 127 ? 23.446 32.903 -11.181 0.07 10.95 127 HIS A O 15
ATOM 18089 N N . ARG A 1 128 ? 22.668 30.783 -10.514 0.07 11.64 128 ARG A N 15
ATOM 18090 C CA . ARG A 1 128 ? 23.099 30.460 -11.942 0.07 12.84 128 ARG A CA 15
ATOM 18091 C C . ARG A 1 128 ? 22.136 30.881 -13.082 0.07 12.76 128 ARG A C 15
ATOM 18092 O O . ARG A 1 128 ? 22.582 31.391 -14.124 0.07 13.73 128 ARG A O 15
ATOM 18100 N N . LEU A 1 129 ? 20.789 30.831 -12.690 0.07 11.43 129 LEU A N 15
ATOM 18101 C CA . LEU A 1 129 ? 19.892 31.146 -13.895 0.07 12.35 129 LEU A CA 15
ATOM 18102 C C . LEU A 1 129 ? 19.418 32.543 -14.031 0.07 13.33 129 LEU A C 15
ATOM 18103 O O . LEU A 1 129 ? 18.859 32.808 -15.218 0.07 12.96 129 LEU A O 15
ATOM 18108 N N . THR A 1 130 ? 19.614 33.479 -13.092 0.07 11.95 130 THR A N 15
ATOM 18109 C CA . THR A 1 130 ? 18.780 34.705 -13.343 0.07 11.65 130 THR A CA 15
ATOM 18110 C C . THR A 1 130 ? 19.784 35.929 -13.444 0.07 12.23 130 THR A C 15
ATOM 18111 O O . THR A 1 130 ? 19.162 37.033 -13.998 0.07 12.60 130 THR A O 15
ATOM 18115 N N . PRO A 1 131 ? 21.062 35.959 -13.084 0.07 12.83 131 PRO A N 15
ATOM 18116 C CA . PRO A 1 131 ? 21.713 37.364 -13.139 0.07 13.54 131 PRO A CA 15
ATOM 18117 C C . PRO A 1 131 ? 22.264 37.739 -14.551 0.07 13.96 131 PRO A C 15
ATOM 18118 O O . PRO A 1 131 ? 22.635 36.812 -15.268 0.07 14.73 131 PRO A O 15
ATOM 18122 N N . SER A 1 132 ? 22.266 39.073 -14.764 0.07 13.50 132 SER A N 15
ATOM 18123 C CA . SER A 1 132 ? 22.911 39.600 -16.024 0.07 13.54 132 SER A CA 15
ATOM 18124 C C . SER A 1 132 ? 24.460 39.765 -15.816 0.07 15.27 132 SER A C 15
ATOM 18125 O O . SER A 1 132 ? 24.881 39.985 -14.626 0.07 14.99 132 SER A O 15
ATOM 18128 N N . HIS A 1 133 ? 25.203 39.448 -16.972 0.07 15.93 133 HIS A N 15
ATOM 18129 C CA . HIS A 1 133 ? 26.627 39.678 -16.737 0.07 17.52 133 HIS A CA 15
ATOM 18130 C C . HIS A 1 133 ? 26.897 41.178 -16.683 0.07 17.62 133 HIS A C 15
ATOM 18131 O O . HIS A 1 133 ? 27.803 41.610 -16.030 0.07 16.62 133 HIS A O 15
ATOM 18138 N N . LEU A 1 134 ? 26.078 42.051 -17.157 0.07 16.25 134 LEU A N 15
ATOM 18139 C CA . LEU A 1 134 ? 26.428 43.532 -16.975 0.07 18.84 134 LEU A CA 15
ATOM 18140 C C . LEU A 1 134 ? 26.230 43.784 -15.479 0.07 18.34 134 LEU A C 15
ATOM 18141 O O . LEU A 1 134 ? 27.020 44.481 -14.851 0.07 18.11 134 LEU A O 15
ATOM 18146 N N . HIS A 1 135 ? 25.174 43.199 -14.792 0.07 16.59 135 HIS A N 15
ATOM 18147 C CA . HIS A 1 135 ? 25.132 43.442 -13.362 0.07 16.93 135 HIS A CA 15
ATOM 18148 C C . HIS A 1 135 ? 26.363 42.771 -12.593 0.07 15.96 135 HIS A C 15
ATOM 18149 O O . HIS A 1 135 ? 26.837 43.407 -11.660 0.07 14.89 135 HIS A O 15
ATOM 18156 N N . MET A 1 136 ? 26.765 41.606 -13.121 0.07 15.31 136 MET A N 15
ATOM 18157 C CA . MET A 1 136 ? 27.918 41.083 -12.410 0.07 14.84 136 MET A CA 15
ATOM 18158 C C . MET A 1 136 ? 29.277 41.917 -12.525 0.07 14.65 136 MET A C 15
ATOM 18159 O O . MET A 1 136 ? 29.971 41.943 -11.468 0.07 14.65 136 MET A O 15
ATOM 18164 N N . ALA A 1 137 ? 29.329 42.471 -13.832 0.07 14.10 137 ALA A N 15
ATOM 18165 C CA . ALA A 1 137 ? 30.535 43.427 -13.936 0.07 15.27 137 ALA A CA 15
ATOM 18166 C C . ALA A 1 137 ? 30.337 44.670 -13.084 0.07 15.31 137 ALA A C 15
ATOM 18167 O O . ALA A 1 137 ? 31.347 45.200 -12.509 0.07 15.97 137 ALA A O 15
ATOM 18169 N N . LEU A 1 138 ? 29.075 45.143 -12.989 0.07 15.06 138 LEU A N 15
ATOM 18170 C CA . LEU A 1 138 ? 28.887 46.210 -12.021 0.07 17.58 138 LEU A CA 15
ATOM 18171 C C . LEU A 1 138 ? 29.289 45.996 -10.595 0.07 16.42 138 LEU A C 15
ATOM 18172 O O . LEU A 1 138 ? 29.872 46.882 -9.866 0.07 15.72 138 LEU A O 15
ATOM 18177 N N . LEU A 1 139 ? 28.797 44.779 -10.154 0.07 14.54 139 LEU A N 15
ATOM 18178 C CA . LEU A 1 139 ? 29.200 44.537 -8.747 0.07 17.85 139 LEU A CA 15
ATOM 18179 C C . LEU A 1 139 ? 30.753 44.461 -8.586 0.07 17.86 139 LEU A C 15
ATOM 18180 O O . LEU A 1 139 ? 31.263 44.797 -7.579 0.07 18.49 139 LEU A O 15
ATOM 18185 N N . TRP A 1 140 ? 31.252 43.752 -9.627 0.07 17.26 140 TRP A N 15
ATOM 18186 C CA . TRP A 1 140 ? 32.713 43.584 -9.598 0.07 15.76 140 TRP A CA 15
ATOM 18187 C C . TRP A 1 140 ? 33.469 44.978 -9.711 0.07 17.33 140 TRP A C 15
ATOM 18188 O O . TRP A 1 140 ? 34.450 45.120 -8.997 0.07 18.10 140 TRP A O 15
ATOM 18199 N N . ARG A 1 141 ? 32.931 45.769 -10.668 0.07 18.69 141 ARG A N 15
ATOM 18200 C CA . ARG A 1 141 ? 33.683 47.100 -10.450 0.07 21.72 141 ARG A CA 15
ATOM 18201 C C . ARG A 1 141 ? 33.689 47.815 -9.175 0.07 22.83 141 ARG A C 15
ATOM 18202 O O . ARG A 1 141 ? 34.772 48.694 -9.037 0.07 22.36 141 ARG A O 15
ATOM 18210 N N . SER A 1 142 ? 32.693 47.498 -8.232 0.07 23.41 142 SER A N 15
ATOM 18211 C CA . SER A 1 142 ? 32.706 48.029 -6.860 0.07 25.10 142 SER A CA 15
ATOM 18212 C C . SER A 1 142 ? 33.189 47.172 -5.709 0.07 25.24 142 SER A C 15
ATOM 18213 O O . SER A 1 142 ? 32.972 47.415 -4.481 0.07 24.49 142 SER A O 15
ATOM 18216 N N . ASP A 1 143 ? 33.753 45.953 -6.138 0.07 23.09 143 ASP A N 15
ATOM 18217 C CA . ASP A 1 143 ? 34.298 45.082 -5.032 0.07 23.21 143 ASP A CA 15
ATOM 18218 C C . ASP A 1 143 ? 35.868 44.682 -5.298 0.07 23.12 143 ASP A C 15
ATOM 18219 O O . ASP A 1 143 ? 36.314 43.539 -5.620 0.07 20.13 143 ASP A O 15
ATOM 18224 N N . PRO A 1 144 ? 36.536 45.376 -4.467 0.07 25.26 144 PRO A N 15
ATOM 18225 C CA . PRO A 1 144 ? 37.991 45.124 -4.609 0.07 25.42 144 PRO A CA 15
ATOM 18226 C C . PRO A 1 144 ? 38.488 43.690 -4.349 0.07 24.15 144 PRO A C 15
ATOM 18227 O O . PRO A 1 144 ? 39.724 43.254 -4.455 0.07 24.78 144 PRO A O 15
ATOM 18231 N N . MET A 1 145 ? 37.665 42.940 -3.726 0.07 22.07 145 MET A N 15
ATOM 18232 C CA . MET A 1 145 ? 38.146 41.606 -3.542 0.07 21.54 145 MET A CA 15
ATOM 18233 C C . MET A 1 145 ? 37.225 40.644 -4.333 0.07 17.95 145 MET A C 15
ATOM 18234 O O . MET A 1 145 ? 37.147 39.469 -3.868 0.07 16.46 145 MET A O 15
ATOM 18239 N N . TYR A 1 146 ? 36.644 41.162 -5.457 0.07 16.70 146 TYR A N 15
ATOM 18240 C CA . TYR A 1 146 ? 35.653 40.270 -6.048 0.07 16.27 146 TYR A CA 15
ATOM 18241 C C . TYR A 1 146 ? 36.165 38.842 -6.455 0.07 16.73 146 TYR A C 15
ATOM 18242 O O . TYR A 1 146 ? 35.520 37.798 -6.232 0.07 15.43 146 TYR A O 15
ATOM 18251 N N . HIS A 1 147 ? 37.464 38.864 -7.038 0.07 14.84 147 HIS A N 15
ATOM 18252 C CA . HIS A 1 147 ? 37.875 37.535 -7.470 0.07 15.79 147 HIS A CA 15
ATOM 18253 C C . HIS A 1 147 ? 38.135 36.440 -6.334 0.07 14.25 147 HIS A C 15
ATOM 18254 O O . HIS A 1 147 ? 38.182 35.260 -6.779 0.07 12.87 147 HIS A O 15
ATOM 18261 N N . SER A 1 148 ? 38.176 36.867 -5.040 0.07 14.85 148 SER A N 15
ATOM 18262 C CA . SER A 1 148 ? 38.254 36.023 -3.933 0.07 15.97 148 SER A CA 15
ATOM 18263 C C . SER A 1 148 ? 36.992 35.215 -3.455 0.07 14.61 148 SER A C 15
ATOM 18264 O O . SER A 1 148 ? 37.050 34.385 -2.572 0.07 14.36 148 SER A O 15
ATOM 18267 N N . PHE A 1 149 ? 35.925 35.637 -4.246 0.07 14.74 149 PHE A N 15
ATOM 18268 C CA . PHE A 1 149 ? 34.649 34.939 -4.099 0.07 13.82 149 PHE A CA 15
ATOM 18269 C C . PHE A 1 149 ? 34.235 34.024 -5.268 0.07 13.64 149 PHE A C 15
ATOM 18270 O O . PHE A 1 149 ? 33.043 33.434 -5.389 0.07 12.34 149 PHE A O 15
ATOM 18278 N N . ILE A 1 150 ? 35.137 33.928 -6.336 0.07 12.84 150 ILE A N 15
ATOM 18279 C CA . ILE A 1 150 ? 35.004 33.039 -7.532 0.07 13.47 150 ILE A CA 15
ATOM 18280 C C . ILE A 1 150 ? 35.856 31.873 -7.265 0.07 14.29 150 ILE A C 15
ATOM 18281 O O . ILE A 1 150 ? 36.971 32.063 -6.704 0.07 13.73 150 ILE A O 15
ATOM 18286 N N . ASP A 1 151 ? 35.214 30.769 -7.505 0.07 13.54 151 ASP A N 15
ATOM 18287 C CA . ASP A 1 151 ? 35.970 29.391 -7.239 0.07 14.26 151 ASP A CA 15
ATOM 18288 C C . ASP A 1 151 ? 36.797 29.132 -8.510 0.07 15.36 151 ASP A C 15
ATOM 18289 O O . ASP A 1 151 ? 36.035 28.776 -9.593 0.07 13.70 151 ASP A O 15
ATOM 18294 N N . PRO A 1 152 ? 38.168 29.014 -8.125 0.07 16.71 152 PRO A N 15
ATOM 18295 C CA . PRO A 1 152 ? 39.011 28.745 -9.297 0.07 20.34 152 PRO A CA 15
ATOM 18296 C C . PRO A 1 152 ? 38.346 27.525 -10.098 0.07 21.78 152 PRO A C 15
ATOM 18297 O O . PRO A 1 152 ? 37.629 26.802 -9.553 0.07 20.23 152 PRO A O 15
ATOM 18301 N N . ILE A 1 153 ? 38.657 27.095 -11.428 0.07 23.66 153 ILE A N 15
ATOM 18302 C CA . ILE A 1 153 ? 37.912 25.889 -12.028 0.07 26.61 153 ILE A CA 15
ATOM 18303 C C . ILE A 1 153 ? 38.138 24.434 -11.428 0.07 27.06 153 ILE A C 15
ATOM 18304 O O . ILE A 1 153 ? 39.367 24.298 -10.795 0.07 25.29 153 ILE A O 15
ATOM 18309 N N . PHE A 1 154 ? 37.097 23.509 -11.485 0.07 27.05 154 PHE A N 15
ATOM 18310 C CA . PHE A 1 154 ? 37.086 22.144 -10.779 0.07 30.21 154 PHE A CA 15
ATOM 18311 C C . PHE A 1 154 ? 37.545 21.192 -11.854 0.07 35.40 154 PHE A C 15
ATOM 18312 O O . PHE A 1 154 ? 37.499 21.541 -12.960 0.07 33.40 154 PHE A O 15
ATOM 18320 N N . PRO A 1 155 ? 38.171 20.057 -11.316 0.07 40.44 155 PRO A N 15
ATOM 18321 C CA . PRO A 1 155 ? 38.681 19.015 -12.257 0.07 45.00 155 PRO A CA 15
ATOM 18322 C C . PRO A 1 155 ? 37.365 18.502 -13.016 0.07 47.62 155 PRO A C 15
ATOM 18323 O O . PRO A 1 155 ? 36.341 18.067 -12.367 0.07 49.34 155 PRO A O 15
ATOM 18327 N N . GLU A 1 156 ? 37.396 18.592 -14.313 0.07 49.57 156 GLU A N 15
ATOM 18328 C CA . GLU A 1 156 ? 36.399 18.027 -15.209 0.07 49.75 156 GLU A CA 15
ATOM 18329 C C . GLU A 1 156 ? 36.586 16.404 -15.158 0.07 48.84 156 GLU A C 15
ATOM 18330 O O . GLU A 1 156 ? 35.627 15.696 -14.547 0.07 49.43 156 GLU A O 15
ATOM 18571 N N . GLY A 1 36 ? 31.514 49.627 -19.552 0.07 40.51 36 GLY A N 16
ATOM 18572 C CA . GLY A 1 36 ? 32.575 48.406 -20.075 0.07 38.84 36 GLY A CA 16
ATOM 18573 C C . GLY A 1 36 ? 33.633 47.468 -19.301 0.07 36.05 36 GLY A C 16
ATOM 18574 O O . GLY A 1 36 ? 34.235 46.306 -19.788 0.07 35.16 36 GLY A O 16
ATOM 18575 N N . SER A 1 37 ? 34.140 48.188 -18.213 0.07 34.17 37 SER A N 16
ATOM 18576 C CA . SER A 1 37 ? 35.305 47.542 -17.394 0.07 30.86 37 SER A CA 16
ATOM 18577 C C . SER A 1 37 ? 34.673 46.146 -16.855 0.07 27.03 37 SER A C 16
ATOM 18578 O O . SER A 1 37 ? 33.469 46.185 -16.217 0.07 24.37 37 SER A O 16
ATOM 18581 N N . LEU A 1 38 ? 35.255 45.081 -17.322 0.07 22.52 38 LEU A N 16
ATOM 18582 C CA . LEU A 1 38 ? 35.055 43.745 -16.537 0.07 22.11 38 LEU A CA 16
ATOM 18583 C C . LEU A 1 38 ? 34.042 43.080 -17.272 0.07 22.10 38 LEU A C 16
ATOM 18584 O O . LEU A 1 38 ? 33.612 41.934 -16.898 0.07 20.04 38 LEU A O 16
ATOM 18589 N N . LEU A 1 39 ? 33.644 43.479 -18.400 0.07 22.29 39 LEU A N 16
ATOM 18590 C CA . LEU A 1 39 ? 32.548 42.858 -19.072 0.07 23.19 39 LEU A CA 16
ATOM 18591 C C . LEU A 1 39 ? 32.944 41.615 -19.747 0.07 22.14 39 LEU A C 16
ATOM 18592 O O . LEU A 1 39 ? 32.159 40.565 -19.784 0.07 20.86 39 LEU A O 16
ATOM 18597 N N . ARG A 1 40 ? 34.203 41.415 -20.255 0.07 21.42 40 ARG A N 16
ATOM 18598 C CA . ARG A 1 40 ? 34.521 40.083 -20.832 0.07 21.74 40 ARG A CA 16
ATOM 18599 C C . ARG A 1 40 ? 34.534 38.955 -19.817 0.07 19.48 40 ARG A C 16
ATOM 18600 O O . ARG A 1 40 ? 34.030 37.788 -20.014 0.07 18.65 40 ARG A O 16
ATOM 18608 N N . ARG A 1 41 ? 35.156 39.312 -18.700 0.07 17.81 41 ARG A N 16
ATOM 18609 C CA . ARG A 1 41 ? 35.271 38.164 -17.790 0.07 16.19 41 ARG A CA 16
ATOM 18610 C C . ARG A 1 41 ? 33.809 37.812 -17.075 0.07 15.06 41 ARG A C 16
ATOM 18611 O O . ARG A 1 41 ? 33.790 36.627 -16.521 0.07 13.25 41 ARG A O 16
ATOM 18619 N N . ALA A 1 42 ? 33.105 38.964 -16.963 0.07 15.36 42 ALA A N 16
ATOM 18620 C CA . ALA A 1 42 ? 31.806 38.609 -16.314 0.07 14.44 42 ALA A CA 16
ATOM 18621 C C . ALA A 1 42 ? 30.909 37.872 -17.319 0.07 15.25 42 ALA A C 16
ATOM 18622 O O . ALA A 1 42 ? 30.095 37.046 -16.906 0.07 13.67 42 ALA A O 16
ATOM 18624 N N . GLU A 1 43 ? 30.972 38.197 -18.632 0.07 15.19 43 GLU A N 16
ATOM 18625 C CA . GLU A 1 43 ? 30.179 37.356 -19.539 0.07 16.30 43 GLU A CA 16
ATOM 18626 C C . GLU A 1 43 ? 30.573 35.909 -19.567 0.07 15.88 43 GLU A C 16
ATOM 18627 O O . GLU A 1 43 ? 29.746 35.108 -19.488 0.07 15.65 43 GLU A O 16
ATOM 18633 N N . MET A 1 44 ? 31.799 35.504 -19.891 0.07 14.73 44 MET A N 16
ATOM 18634 C CA . MET A 1 44 ? 32.251 34.125 -20.007 0.07 15.05 44 MET A CA 16
ATOM 18635 C C . MET A 1 44 ? 31.766 33.429 -18.556 0.07 14.56 44 MET A C 16
ATOM 18636 O O . MET A 1 44 ? 31.239 32.140 -18.674 0.07 14.59 44 MET A O 16
ATOM 18641 N N . TYR A 1 45 ? 32.028 34.218 -17.323 0.07 14.05 45 TYR A N 16
ATOM 18642 C CA . TYR A 1 45 ? 31.724 33.626 -16.073 0.07 13.01 45 TYR A CA 16
ATOM 18643 C C . TYR A 1 45 ? 30.143 33.403 -16.027 0.07 12.79 45 TYR A C 16
ATOM 18644 O O . TYR A 1 45 ? 29.673 32.347 -15.900 0.07 13.22 45 TYR A O 16
ATOM 18653 N N . GLN A 1 46 ? 29.445 34.576 -16.185 0.07 13.28 46 GLN A N 16
ATOM 18654 C CA . GLN A 1 46 ? 27.949 34.178 -16.022 0.07 13.29 46 GLN A CA 16
ATOM 18655 C C . GLN A 1 46 ? 27.469 33.215 -17.106 0.07 15.01 46 GLN A C 16
ATOM 18656 O O . GLN A 1 46 ? 26.691 32.310 -16.830 0.07 13.74 46 GLN A O 16
ATOM 18662 N N . ASP A 1 47 ? 28.138 33.348 -18.386 0.07 15.22 47 ASP A N 16
ATOM 18663 C CA . ASP A 1 47 ? 27.565 32.251 -19.402 0.07 16.61 47 ASP A CA 16
ATOM 18664 C C . ASP A 1 47 ? 28.362 31.018 -18.769 0.07 15.64 47 ASP A C 16
ATOM 18665 O O . ASP A 1 47 ? 27.503 29.932 -19.029 0.07 16.42 47 ASP A O 16
ATOM 18670 N N . TYR A 1 48 ? 29.571 31.054 -18.059 0.07 14.13 48 TYR A N 16
ATOM 18671 C CA . TYR A 1 48 ? 29.863 29.602 -17.540 0.07 14.22 48 TYR A CA 16
ATOM 18672 C C . TYR A 1 48 ? 29.057 28.918 -16.265 0.07 15.04 48 TYR A C 16
ATOM 18673 O O . TYR A 1 48 ? 28.609 27.696 -16.224 0.07 14.49 48 TYR A O 16
ATOM 18682 N N . MET A 1 49 ? 28.656 29.903 -15.538 0.07 13.55 49 MET A N 16
ATOM 18683 C CA . MET A 1 49 ? 27.877 29.255 -14.383 0.07 12.80 49 MET A CA 16
ATOM 18684 C C . MET A 1 49 ? 26.426 28.952 -14.718 0.07 13.30 49 MET A C 16
ATOM 18685 O O . MET A 1 49 ? 25.810 28.170 -13.951 0.07 13.78 49 MET A O 16
ATOM 18690 N N . LYS A 1 50 ? 25.873 29.695 -15.718 0.07 14.12 50 LYS A N 16
ATOM 18691 C CA . LYS A 1 50 ? 24.445 29.241 -15.929 0.07 15.14 50 LYS A CA 16
ATOM 18692 C C . LYS A 1 50 ? 24.234 27.947 -16.436 0.07 16.63 50 LYS A C 16
ATOM 18693 O O . LYS A 1 50 ? 23.134 27.405 -16.240 0.07 16.54 50 LYS A O 16
ATOM 18699 N N . GLN A 1 51 ? 25.185 27.241 -17.028 0.07 17.22 51 GLN A N 16
ATOM 18700 C CA . GLN A 1 51 ? 25.028 25.933 -17.660 0.07 19.22 51 GLN A CA 16
ATOM 18701 C C . GLN A 1 51 ? 25.474 24.771 -16.611 0.07 18.78 51 GLN A C 16
ATOM 18702 O O . GLN A 1 51 ? 25.095 23.468 -16.885 0.07 17.35 51 GLN A O 16
ATOM 18708 N N . VAL A 1 52 ? 26.056 25.168 -15.434 0.07 17.67 52 VAL A N 16
ATOM 18709 C CA . VAL A 1 52 ? 26.377 24.017 -14.533 0.07 17.05 52 VAL A CA 16
ATOM 18710 C C . VAL A 1 52 ? 25.043 23.544 -13.920 0.07 17.30 52 VAL A C 16
ATOM 18711 O O . VAL A 1 52 ? 24.270 24.380 -13.249 0.07 15.50 52 VAL A O 16
ATOM 18715 N N . PRO A 1 53 ? 24.675 22.274 -14.060 0.07 16.95 53 PRO A N 16
ATOM 18716 C CA . PRO A 1 53 ? 23.450 21.847 -13.541 0.07 16.30 53 PRO A CA 16
ATOM 18717 C C . PRO A 1 53 ? 23.467 21.748 -12.016 0.07 16.38 53 PRO A C 16
ATOM 18718 O O . PRO A 1 53 ? 24.518 21.462 -11.508 0.07 15.79 53 PRO A O 16
ATOM 18722 N N . ILE A 1 54 ? 22.336 22.061 -11.397 0.07 15.40 54 ILE A N 16
ATOM 18723 C CA . ILE A 1 54 ? 22.272 21.824 -9.929 0.07 15.52 54 ILE A CA 16
ATOM 18724 C C . ILE A 1 54 ? 22.107 20.286 -9.723 0.07 16.39 54 ILE A C 16
ATOM 18725 O O . ILE A 1 54 ? 21.206 19.637 -10.435 0.07 15.82 54 ILE A O 16
ATOM 18730 N N . PRO A 1 55 ? 22.823 19.645 -8.796 0.07 15.76 55 PRO A N 16
ATOM 18731 C CA . PRO A 1 55 ? 22.759 18.215 -8.584 0.07 17.41 55 PRO A CA 16
ATOM 18732 C C . PRO A 1 55 ? 21.311 17.764 -8.089 0.07 20.79 55 PRO A C 16
ATOM 18733 O O . PRO A 1 55 ? 20.656 18.414 -7.235 0.07 20.30 55 PRO A O 16
ATOM 18737 N N . THR A 1 56 ? 20.789 16.761 -8.856 0.07 24.56 56 THR A N 16
ATOM 18738 C CA . THR A 1 56 ? 19.555 16.297 -8.548 0.07 28.28 56 THR A CA 16
ATOM 18739 C C . THR A 1 56 ? 19.518 15.311 -7.482 0.07 28.47 56 THR A C 16
ATOM 18740 O O . THR A 1 56 ? 18.725 15.442 -6.621 0.07 29.60 56 THR A O 16
ATOM 18744 N N . ASN A 1 57 ? 20.554 14.448 -7.468 0.07 26.90 57 ASN A N 16
ATOM 18745 C CA . ASN A 1 57 ? 20.508 13.546 -6.247 0.07 28.05 57 ASN A CA 16
ATOM 18746 C C . ASN A 1 57 ? 21.479 14.267 -5.052 0.07 25.80 57 ASN A C 16
ATOM 18747 O O . ASN A 1 57 ? 21.908 15.315 -5.275 0.07 24.16 57 ASN A O 16
ATOM 18752 N N . ARG A 1 58 ? 21.079 13.845 -3.992 0.07 22.58 58 ARG A N 16
ATOM 18753 C CA . ARG A 1 58 ? 21.775 14.481 -2.829 0.07 22.33 58 ARG A CA 16
ATOM 18754 C C . ARG A 1 58 ? 22.280 13.433 -1.863 0.07 21.64 58 ARG A C 16
ATOM 18755 O O . ARG A 1 58 ? 21.629 12.284 -1.469 0.07 20.75 58 ARG A O 16
ATOM 18763 N N . GLY A 1 59 ? 23.508 13.847 -1.355 0.07 18.55 59 GLY A N 16
ATOM 18764 C CA . GLY A 1 59 ? 24.096 12.949 -0.238 0.07 18.44 59 GLY A CA 16
ATOM 18765 C C . GLY A 1 59 ? 23.487 13.119 0.969 0.07 17.99 59 GLY A C 16
ATOM 18766 O O . GLY A 1 59 ? 22.281 13.691 1.143 0.07 18.99 59 GLY A O 16
ATOM 18767 N N . SER A 1 60 ? 24.175 12.597 2.028 0.07 18.20 60 SER A N 16
ATOM 18768 C CA . SER A 1 60 ? 23.603 12.671 3.377 0.07 17.95 60 SER A CA 16
ATOM 18769 C C . SER A 1 60 ? 23.784 14.092 3.929 0.07 16.12 60 SER A C 16
ATOM 18770 O O . SER A 1 60 ? 24.614 14.898 3.417 0.07 14.42 60 SER A O 16
ATOM 18773 N N . LEU A 1 61 ? 23.180 14.282 5.085 0.07 15.92 61 LEU A N 16
ATOM 18774 C CA . LEU A 1 61 ? 23.116 15.575 5.745 0.07 16.87 61 LEU A CA 16
ATOM 18775 C C . LEU A 1 61 ? 24.626 15.746 6.148 0.07 14.96 61 LEU A C 16
ATOM 18776 O O . LEU A 1 61 ? 25.314 14.821 6.307 0.07 14.68 61 LEU A O 16
ATOM 18781 N N . ILE A 1 62 ? 24.990 17.067 6.093 0.07 13.92 62 ILE A N 16
ATOM 18782 C CA . ILE A 1 62 ? 26.393 17.536 6.329 0.07 13.29 62 ILE A CA 16
ATOM 18783 C C . ILE A 1 62 ? 26.370 18.322 7.622 0.07 14.21 62 ILE A C 16
ATOM 18784 O O . ILE A 1 62 ? 25.767 19.409 7.881 0.07 12.28 62 ILE A O 16
ATOM 18789 N N . PRO A 1 63 ? 27.172 17.892 8.669 0.07 12.78 63 PRO A N 16
ATOM 18790 C CA . PRO A 1 63 ? 27.247 18.668 9.866 0.07 12.08 63 PRO A CA 16
ATOM 18791 C C . PRO A 1 63 ? 28.106 19.781 9.401 0.07 12.61 63 PRO A C 16
ATOM 18792 O O . PRO A 1 63 ? 28.950 19.724 8.537 0.07 12.17 63 PRO A O 16
ATOM 18796 N N . PHE A 1 64 ? 27.751 20.897 10.093 0.07 12.22 64 PHE A N 16
ATOM 18797 C CA . PHE A 1 64 ? 28.343 22.183 9.852 0.07 10.89 64 PHE A CA 16
ATOM 18798 C C . PHE A 1 64 ? 28.266 23.087 10.942 0.07 11.04 64 PHE A C 16
ATOM 18799 O O . PHE A 1 64 ? 27.278 23.087 11.656 0.07 10.12 64 PHE A O 16
ATOM 18807 N N . THR A 1 65 ? 29.277 24.014 11.118 0.07 10.73 65 THR A N 16
ATOM 18808 C CA . THR A 1 65 ? 29.434 25.096 12.064 0.07 12.45 65 THR A CA 16
ATOM 18809 C C . THR A 1 65 ? 29.622 26.382 11.377 0.07 12.07 65 THR A C 16
ATOM 18810 O O . THR A 1 65 ? 29.656 27.422 12.124 0.07 11.90 65 THR A O 16
ATOM 18814 N N . SER A 1 66 ? 29.595 26.355 9.891 0.07 11.73 66 SER A N 16
ATOM 18815 C CA . SER A 1 66 ? 29.666 27.881 9.362 0.07 12.27 66 SER A CA 16
ATOM 18816 C C . SER A 1 66 ? 28.944 27.559 8.081 0.07 10.91 66 SER A C 16
ATOM 18817 O O . SER A 1 66 ? 29.038 26.574 7.457 0.07 11.03 66 SER A O 16
ATOM 18820 N N . TRP A 1 67 ? 28.077 28.410 7.678 0.07 10.68 67 TRP A N 16
ATOM 18821 C CA . TRP A 1 67 ? 27.476 28.258 6.221 0.07 11.24 67 TRP A CA 16
ATOM 18822 C C . TRP A 1 67 ? 28.704 27.906 4.912 0.07 10.96 67 TRP A C 16
ATOM 18823 O O . TRP A 1 67 ? 28.632 26.635 4.053 0.07 11.46 67 TRP A O 16
ATOM 18834 N N . VAL A 1 68 ? 29.846 28.834 5.106 0.07 12.37 68 VAL A N 16
ATOM 18835 C CA . VAL A 1 68 ? 31.031 28.789 4.224 0.07 13.30 68 VAL A CA 16
ATOM 18836 C C . VAL A 1 68 ? 31.427 27.118 4.520 0.07 12.44 68 VAL A C 16
ATOM 18837 O O . VAL A 1 68 ? 31.539 26.284 3.339 0.07 9.76 68 VAL A O 16
ATOM 18841 N N . GLY A 1 69 ? 31.731 26.799 5.878 0.07 12.23 69 GLY A N 16
ATOM 18842 C CA . GLY A 1 69 ? 31.946 25.380 6.198 0.07 12.28 69 GLY A CA 16
ATOM 18843 C C . GLY A 1 69 ? 30.860 24.464 5.695 0.07 12.66 69 GLY A C 16
ATOM 18844 O O . GLY A 1 69 ? 31.347 23.516 4.826 0.07 11.17 69 GLY A O 16
ATOM 18845 N N . LEU A 1 70 ? 29.652 24.949 5.945 0.07 9.86 70 LEU A N 16
ATOM 18846 C CA . LEU A 1 70 ? 28.924 23.938 5.070 0.07 11.72 70 LEU A CA 16
ATOM 18847 C C . LEU A 1 70 ? 29.016 23.735 3.521 0.07 11.24 70 LEU A C 16
ATOM 18848 O O . LEU A 1 70 ? 28.800 22.774 3.128 0.07 10.03 70 LEU A O 16
ATOM 18853 N N . SER A 1 71 ? 29.278 24.852 2.669 0.07 11.95 71 SER A N 16
ATOM 18854 C CA . SER A 1 71 ? 29.452 25.075 1.205 0.07 11.56 71 SER A CA 16
ATOM 18855 C C . SER A 1 71 ? 30.827 24.313 0.781 0.07 11.73 71 SER A C 16
ATOM 18856 O O . SER A 1 71 ? 30.683 23.979 -0.195 0.07 11.20 71 SER A O 16
ATOM 18859 N N . ILE A 1 72 ? 31.907 24.282 1.742 0.07 11.39 72 ILE A N 16
ATOM 18860 C CA . ILE A 1 72 ? 33.135 23.396 1.555 0.07 12.08 72 ILE A CA 16
ATOM 18861 C C . ILE A 1 72 ? 32.615 22.067 1.619 0.07 11.88 72 ILE A C 16
ATOM 18862 O O . ILE A 1 72 ? 32.842 21.427 0.785 0.07 11.97 72 ILE A O 16
ATOM 18867 N N . SER A 1 73 ? 31.947 21.707 2.617 0.07 11.27 73 SER A N 16
ATOM 18868 C CA . SER A 1 73 ? 31.418 20.232 2.531 0.07 11.22 73 SER A CA 16
ATOM 18869 C C . SER A 1 73 ? 30.574 19.895 1.273 0.07 11.73 73 SER A C 16
ATOM 18870 O O . SER A 1 73 ? 30.869 18.575 0.825 0.07 10.36 73 SER A O 16
ATOM 18873 N N . MET A 1 74 ? 30.018 21.053 0.567 0.07 11.66 74 MET A N 16
ATOM 18874 C CA . MET A 1 74 ? 29.378 20.755 -0.777 0.07 12.30 74 MET A CA 16
ATOM 18875 C C . MET A 1 74 ? 30.448 20.864 -2.014 0.07 12.42 74 MET A C 16
ATOM 18876 O O . MET A 1 74 ? 30.305 20.272 -3.093 0.07 12.20 74 MET A O 16
ATOM 18881 N N . LYS A 1 75 ? 31.346 21.850 -1.908 0.07 11.59 75 LYS A N 16
ATOM 18882 C CA . LYS A 1 75 ? 32.523 22.041 -2.765 0.07 12.53 75 LYS A CA 16
ATOM 18883 C C . LYS A 1 75 ? 33.459 20.668 -2.944 0.07 13.61 75 LYS A C 16
ATOM 18884 O O . LYS A 1 75 ? 33.639 20.027 -3.994 0.07 14.37 75 LYS A O 16
ATOM 18890 N N . GLN A 1 76 ? 33.672 20.225 -1.720 0.07 12.96 76 GLN A N 16
ATOM 18891 C CA . GLN A 1 76 ? 34.380 18.799 -1.768 0.07 14.30 76 GLN A CA 16
ATOM 18892 C C . GLN A 1 76 ? 33.361 17.617 -2.216 0.07 15.10 76 GLN A C 16
ATOM 18893 O O . GLN A 1 76 ? 33.914 16.688 -2.916 0.07 14.43 76 GLN A O 16
ATOM 18899 N N . LEU A 1 77 ? 32.148 17.507 -1.841 0.07 14.55 77 LEU A N 16
ATOM 18900 C CA . LEU A 1 77 ? 31.431 16.251 -2.137 0.07 14.57 77 LEU A CA 16
ATOM 18901 C C . LEU A 1 77 ? 30.608 16.286 -3.571 0.07 15.03 77 LEU A C 16
ATOM 18902 O O . LEU A 1 77 ? 30.335 15.125 -4.054 0.07 15.67 77 LEU A O 16
ATOM 18907 N N . TYR A 1 78 ? 30.591 17.474 -4.316 0.07 12.80 78 TYR A N 16
ATOM 18908 C CA . TYR A 1 78 ? 29.839 17.552 -5.435 0.07 13.31 78 TYR A CA 16
ATOM 18909 C C . TYR A 1 78 ? 30.753 17.987 -6.608 0.07 14.60 78 TYR A C 16
ATOM 18910 O O . TYR A 1 78 ? 30.416 17.804 -7.710 0.07 15.67 78 TYR A O 16
ATOM 18919 N N . GLY A 1 79 ? 31.852 18.492 -6.203 0.07 13.92 79 GLY A N 16
ATOM 18920 C CA . GLY A 1 79 ? 32.759 18.978 -7.244 0.07 16.68 79 GLY A CA 16
ATOM 18921 C C . GLY A 1 79 ? 32.381 20.215 -8.139 0.07 16.63 79 GLY A C 16
ATOM 18922 O O . GLY A 1 79 ? 32.735 20.103 -9.384 0.07 18.12 79 GLY A O 16
ATOM 18923 N N . GLN A 1 80 ? 31.440 21.028 -7.688 0.07 16.04 80 GLN A N 16
ATOM 18924 C CA . GLN A 1 80 ? 31.148 22.153 -8.622 0.07 14.57 80 GLN A CA 16
ATOM 18925 C C . GLN A 1 80 ? 31.437 23.581 -7.903 0.07 13.54 80 GLN A C 16
ATOM 18926 O O . GLN A 1 80 ? 31.607 23.688 -6.621 0.07 12.34 80 GLN A O 16
ATOM 18932 N N . PRO A 1 81 ? 31.701 24.688 -8.776 0.07 13.50 81 PRO A N 16
ATOM 18933 C CA . PRO A 1 81 ? 31.761 26.013 -8.047 0.07 12.40 81 PRO A CA 16
ATOM 18934 C C . PRO A 1 81 ? 30.568 26.625 -7.618 0.07 11.20 81 PRO A C 16
ATOM 18935 O O . PRO A 1 81 ? 29.810 25.888 -7.478 0.07 11.39 81 PRO A O 16
ATOM 18939 N N . LEU A 1 82 ? 31.078 27.724 -6.738 0.07 10.57 82 LEU A N 16
ATOM 18940 C CA . LEU A 1 82 ? 29.440 28.268 -6.423 0.07 10.59 82 LEU A CA 16
ATOM 18941 C C . LEU A 1 82 ? 29.444 29.137 -7.546 0.07 10.89 82 LEU A C 16
ATOM 18942 O O . LEU A 1 82 ? 29.576 28.462 -8.966 0.07 13.72 82 LEU A O 16
ATOM 18947 N N . HIS A 1 83 ? 28.649 30.282 -7.240 0.07 11.14 83 HIS A N 16
ATOM 18948 C CA . HIS A 1 83 ? 28.643 31.407 -8.042 0.07 10.92 83 HIS A CA 16
ATOM 18949 C C . HIS A 1 83 ? 28.766 32.705 -7.057 0.07 12.29 83 HIS A C 16
ATOM 18950 O O . HIS A 1 83 ? 27.281 32.974 -5.905 0.07 12.78 83 HIS A O 16
ATOM 18957 N N . TYR A 1 84 ? 29.771 33.743 -7.430 0.07 9.42 84 TYR A N 16
ATOM 18958 C CA . TYR A 1 84 ? 30.210 35.143 -6.784 0.07 10.78 84 TYR A CA 16
ATOM 18959 C C . TYR A 1 84 ? 29.306 35.572 -5.627 0.07 11.01 84 TYR A C 16
ATOM 18960 O O . TYR A 1 84 ? 29.338 35.230 -4.365 0.07 11.71 84 TYR A O 16
ATOM 18969 N N . LEU A 1 85 ? 28.025 35.611 -6.083 0.07 10.14 85 LEU A N 16
ATOM 18970 C CA . LEU A 1 85 ? 27.045 36.473 -4.946 0.07 9.30 85 LEU A CA 16
ATOM 18971 C C . LEU A 1 85 ? 26.578 35.474 -3.775 0.07 10.35 85 LEU A C 16
ATOM 18972 O O . LEU A 1 85 ? 26.211 36.040 -2.627 0.07 10.56 85 LEU A O 16
ATOM 18977 N N . THR A 1 86 ? 26.623 33.922 -3.989 0.07 9.66 86 THR A N 16
ATOM 18978 C CA . THR A 1 86 ? 26.641 33.112 -3.031 0.07 9.26 86 THR A CA 16
ATOM 18979 C C . THR A 1 86 ? 27.752 33.354 -1.658 0.07 9.41 86 THR A C 16
ATOM 18980 O O . THR A 1 86 ? 27.541 33.702 -0.135 0.07 9.56 86 THR A O 16
ATOM 18984 N N . ASN A 1 87 ? 28.793 33.586 -2.678 0.07 9.49 87 ASN A N 16
ATOM 18985 C CA . ASN A 1 87 ? 29.977 33.378 -1.980 0.07 10.42 87 ASN A CA 16
ATOM 18986 C C . ASN A 1 87 ? 30.113 34.323 -0.702 0.07 10.66 87 ASN A C 16
ATOM 18987 O O . ASN A 1 87 ? 30.780 34.100 0.665 0.07 12.28 87 ASN A O 16
ATOM 18992 N N . VAL A 1 88 ? 29.487 35.357 -1.324 0.07 10.27 88 VAL A N 16
ATOM 18993 C CA . VAL A 1 88 ? 29.382 36.601 -0.665 0.07 10.54 88 VAL A CA 16
ATOM 18994 C C . VAL A 1 88 ? 28.110 36.658 0.443 0.07 11.27 88 VAL A C 16
ATOM 18995 O O . VAL A 1 88 ? 28.220 37.233 1.609 0.07 11.04 88 VAL A O 16
ATOM 18999 N N . LEU A 1 89 ? 26.882 36.105 0.037 0.07 10.44 89 LEU A N 16
ATOM 19000 C CA . LEU A 1 89 ? 25.717 36.295 0.973 0.07 10.99 89 LEU A CA 16
ATOM 19001 C C . LEU A 1 89 ? 26.339 35.013 1.930 0.07 11.29 89 LEU A C 16
ATOM 19002 O O . LEU A 1 89 ? 25.961 34.900 2.936 0.07 12.45 89 LEU A O 16
ATOM 19007 N N . LEU A 1 90 ? 27.083 33.888 1.539 0.07 10.09 90 LEU A N 16
ATOM 19008 C CA . LEU A 1 90 ? 27.240 32.933 2.709 0.07 10.39 90 LEU A CA 16
ATOM 19009 C C . LEU A 1 90 ? 28.166 33.564 3.572 0.07 10.74 90 LEU A C 16
ATOM 19010 O O . LEU A 1 90 ? 28.041 33.363 4.768 0.07 9.66 90 LEU A O 16
ATOM 19015 N N . GLN A 1 91 ? 29.241 34.194 3.072 0.07 10.12 91 GLN A N 16
ATOM 19016 C CA . GLN A 1 91 ? 29.928 35.076 4.147 0.07 10.76 91 GLN A CA 16
ATOM 19017 C C . GLN A 1 91 ? 29.300 36.141 4.910 0.07 11.84 91 GLN A C 16
ATOM 19018 O O . GLN A 1 91 ? 29.536 36.301 6.032 0.07 11.80 91 GLN A O 16
ATOM 19024 N N . ARG A 1 92 ? 28.352 36.839 4.120 0.07 11.05 92 ARG A N 16
ATOM 19025 C CA . ARG A 1 92 ? 27.606 37.902 4.832 0.07 10.94 92 ARG A CA 16
ATOM 19026 C C . ARG A 1 92 ? 26.756 37.019 5.672 0.07 10.12 92 ARG A C 16
ATOM 19027 O O . ARG A 1 92 ? 26.655 37.913 6.817 0.07 10.92 92 ARG A O 16
ATOM 19035 N N . TRP A 1 93 ? 26.275 35.671 5.164 0.07 9.34 93 TRP A N 16
ATOM 19036 C CA . TRP A 1 93 ? 25.692 35.291 6.656 0.07 9.96 93 TRP A CA 16
ATOM 19037 C C . TRP A 1 93 ? 26.527 35.021 8.027 0.07 11.09 93 TRP A C 16
ATOM 19038 O O . TRP A 1 93 ? 26.024 35.005 9.139 0.07 11.46 93 TRP A O 16
ATOM 19049 N N . ASP A 1 94 ? 27.650 34.554 7.663 0.07 11.37 94 ASP A N 16
ATOM 19050 C CA . ASP A 1 94 ? 28.481 34.266 8.807 0.07 9.82 94 ASP A CA 16
ATOM 19051 C C . ASP A 1 94 ? 28.836 35.503 9.573 0.07 12.03 94 ASP A C 16
ATOM 19052 O O . ASP A 1 94 ? 28.741 35.520 10.892 0.07 12.92 94 ASP A O 16
ATOM 19057 N N . GLN A 1 95 ? 29.114 36.489 8.707 0.07 11.92 95 GLN A N 16
ATOM 19058 C CA . GLN A 1 95 ? 29.424 37.789 9.471 0.07 14.42 95 GLN A CA 16
ATOM 19059 C C . GLN A 1 95 ? 28.276 38.266 10.331 0.07 14.49 95 GLN A C 16
ATOM 19060 O O . GLN A 1 95 ? 28.638 38.911 11.446 0.07 13.85 95 GLN A O 16
ATOM 19066 N N . SER A 1 96 ? 27.023 37.979 9.970 0.07 12.44 96 SER A N 16
ATOM 19067 C CA . SER A 1 96 ? 25.947 38.505 10.711 0.07 13.89 96 SER A CA 16
ATOM 19068 C C . SER A 1 96 ? 25.710 37.943 12.116 0.07 14.39 96 SER A C 16
ATOM 19069 O O . SER A 1 96 ? 25.030 38.593 12.974 0.07 14.57 96 SER A O 16
ATOM 19072 N N . ARG A 1 97 ? 26.545 36.846 12.379 0.07 13.04 97 ARG A N 16
ATOM 19073 C CA . ARG A 1 97 ? 26.233 36.284 13.668 0.07 14.44 97 ARG A CA 16
ATOM 19074 C C . ARG A 1 97 ? 27.176 36.898 14.829 0.07 16.12 97 ARG A C 16
ATOM 19075 O O . ARG A 1 97 ? 26.841 36.487 15.946 0.07 16.13 97 ARG A O 16
ATOM 19083 N N . PHE A 1 98 ? 27.947 37.781 14.376 0.07 17.41 98 PHE A N 16
ATOM 19084 C CA . PHE A 1 98 ? 29.006 38.206 15.428 0.07 20.97 98 PHE A CA 16
ATOM 19085 C C . PHE A 1 98 ? 28.275 39.343 16.118 0.07 22.23 98 PHE A C 16
ATOM 19086 O O . PHE A 1 98 ? 27.562 40.219 15.554 0.07 20.76 98 PHE A O 16
ATOM 19094 N N . GLY A 1 99 ? 28.642 39.210 17.454 0.07 24.22 99 GLY A N 16
ATOM 19095 C CA . GLY A 1 99 ? 28.102 40.350 18.269 0.07 28.19 99 GLY A CA 16
ATOM 19096 C C . GLY A 1 99 ? 27.041 39.743 19.043 0.07 31.34 99 GLY A C 16
ATOM 19097 O O . GLY A 1 99 ? 26.409 40.567 19.806 0.07 31.90 99 GLY A O 16
ATOM 19098 N N . THR A 1 100 ? 26.611 38.514 18.933 0.07 34.04 100 THR A N 16
ATOM 19099 C CA . THR A 1 100 ? 25.467 38.160 19.653 0.07 37.47 100 THR A CA 16
ATOM 19100 C C . THR A 1 100 ? 25.730 38.202 21.219 0.07 40.66 100 THR A C 16
ATOM 19101 O O . THR A 1 100 ? 26.889 37.934 21.750 0.07 39.87 100 THR A O 16
ATOM 19105 N N . ASP A 1 101 ? 24.543 38.128 21.919 0.07 43.11 101 ASP A N 16
ATOM 19106 C CA . ASP A 1 101 ? 24.751 38.091 23.421 0.07 46.45 101 ASP A CA 16
ATOM 19107 C C . ASP A 1 101 ? 24.708 36.570 23.860 0.07 47.38 101 ASP A C 16
ATOM 19108 O O . ASP A 1 101 ? 25.147 36.323 24.985 0.07 47.35 101 ASP A O 16
ATOM 19113 N N . SER A 1 102 ? 24.272 35.632 22.897 0.07 47.76 102 SER A N 16
ATOM 19114 C CA . SER A 1 102 ? 24.101 34.303 23.426 0.07 48.35 102 SER A CA 16
ATOM 19115 C C . SER A 1 102 ? 25.473 33.625 23.541 0.07 47.95 102 SER A C 16
ATOM 19116 O O . SER A 1 102 ? 26.433 34.107 23.010 0.07 46.68 102 SER A O 16
ATOM 19119 N N . GLU A 1 103 ? 25.519 32.484 24.251 0.07 48.20 103 GLU A N 16
ATOM 19120 C CA . GLU A 1 103 ? 26.764 31.771 24.300 0.07 49.13 103 GLU A CA 16
ATOM 19121 C C . GLU A 1 103 ? 26.993 31.092 22.866 0.07 46.96 103 GLU A C 16
ATOM 19122 O O . GLU A 1 103 ? 26.067 30.940 22.239 0.07 46.36 103 GLU A O 16
ATOM 19128 N N . GLU A 1 104 ? 28.204 30.667 22.626 0.07 45.05 104 GLU A N 16
ATOM 19129 C CA . GLU A 1 104 ? 28.580 30.043 21.385 0.07 43.33 104 GLU A CA 16
ATOM 19130 C C . GLU A 1 104 ? 27.650 28.828 21.214 0.07 39.39 104 GLU A C 16
ATOM 19131 O O . GLU A 1 104 ? 27.358 28.006 22.104 0.07 38.44 104 GLU A O 16
ATOM 19137 N N . GLN A 1 105 ? 27.110 28.578 19.936 0.07 33.37 105 GLN A N 16
ATOM 19138 C CA . GLN A 1 105 ? 26.241 27.450 19.771 0.07 28.86 105 GLN A CA 16
ATOM 19139 C C . GLN A 1 105 ? 26.528 26.901 18.231 0.07 24.81 105 GLN A C 16
ATOM 19140 O O . GLN A 1 105 ? 26.791 27.805 17.452 0.07 21.77 105 GLN A O 16
ATOM 19146 N N . ARG A 1 106 ? 26.493 25.515 18.052 0.07 19.45 106 ARG A N 16
ATOM 19147 C CA . ARG A 1 106 ? 26.794 25.086 16.593 0.07 18.08 106 ARG A CA 16
ATOM 19148 C C . ARG A 1 106 ? 25.589 25.554 15.750 0.07 15.39 106 ARG A C 16
ATOM 19149 O O . ARG A 1 106 ? 24.251 25.071 15.845 0.07 14.78 106 ARG A O 16
ATOM 19157 N N . LEU A 1 107 ? 26.080 26.180 14.640 0.07 15.19 107 LEU A N 16
ATOM 19158 C CA . LEU A 1 107 ? 25.031 26.782 13.822 0.07 14.54 107 LEU A CA 16
ATOM 19159 C C . LEU A 1 107 ? 24.317 25.464 13.275 0.07 14.68 107 LEU A C 16
ATOM 19160 O O . LEU A 1 107 ? 23.176 25.872 12.870 0.07 12.55 107 LEU A O 16
ATOM 19165 N N . ASP A 1 108 ? 24.754 24.275 13.105 0.07 13.29 108 ASP A N 16
ATOM 19166 C CA . ASP A 1 108 ? 23.819 23.266 12.694 0.07 14.63 108 ASP A CA 16
ATOM 19167 C C . ASP A 1 108 ? 22.860 22.532 13.704 0.07 15.99 108 ASP A C 16
ATOM 19168 O O . ASP A 1 108 ? 22.109 21.475 13.204 0.07 16.57 108 ASP A O 16
ATOM 19173 N N . SER A 1 109 ? 22.778 23.189 14.947 0.07 16.17 109 SER A N 16
ATOM 19174 C CA . SER A 1 109 ? 21.676 22.778 15.943 0.07 16.74 109 SER A CA 16
ATOM 19175 C C . SER A 1 109 ? 20.444 24.020 15.733 0.07 17.71 109 SER A C 16
ATOM 19176 O O . SER A 1 109 ? 19.523 23.941 16.440 0.07 17.82 109 SER A O 16
ATOM 19179 N N . ILE A 1 110 ? 20.567 24.984 14.857 0.07 16.00 110 ILE A N 16
ATOM 19180 C CA . ILE A 1 110 ? 19.686 26.113 14.766 0.07 16.79 110 ILE A CA 16
ATOM 19181 C C . ILE A 1 110 ? 19.044 25.888 13.432 0.07 15.24 110 ILE A C 16
ATOM 19182 O O . ILE A 1 110 ? 17.775 25.913 13.403 0.07 14.65 110 ILE A O 16
ATOM 19187 N N . ILE A 1 111 ? 19.771 25.535 12.347 0.07 15.60 111 ILE A N 16
ATOM 19188 C CA . ILE A 1 111 ? 19.056 25.318 10.978 0.07 14.99 111 ILE A CA 16
ATOM 19189 C C . ILE A 1 111 ? 19.376 23.843 10.742 0.07 14.84 111 ILE A C 16
ATOM 19190 O O . ILE A 1 111 ? 20.570 23.362 10.718 0.07 15.20 111 ILE A O 16
ATOM 19195 N N . HIS A 1 112 ? 18.246 23.134 10.421 0.07 14.76 112 HIS A N 16
ATOM 19196 C CA . HIS A 1 112 ? 18.677 21.659 10.256 0.07 15.43 112 HIS A CA 16
ATOM 19197 C C . HIS A 1 112 ? 19.618 21.342 9.091 0.07 13.48 112 HIS A C 16
ATOM 19198 O O . HIS A 1 112 ? 19.347 22.030 8.017 0.07 12.56 112 HIS A O 16
ATOM 19205 N N . PRO A 1 113 ? 20.495 20.360 8.945 0.07 13.64 113 PRO A N 16
ATOM 19206 C CA . PRO A 1 113 ? 21.242 20.344 7.783 0.07 12.49 113 PRO A CA 16
ATOM 19207 C C . PRO A 1 113 ? 20.829 20.059 6.489 0.07 12.71 113 PRO A C 16
ATOM 19208 O O . PRO A 1 113 ? 21.278 20.655 5.358 0.07 11.85 113 PRO A O 16
ATOM 19212 N N . THR A 1 114 ? 19.753 19.415 6.478 0.07 13.05 114 THR A N 16
ATOM 19213 C CA . THR A 1 114 ? 19.304 19.140 5.061 0.07 13.60 114 THR A CA 16
ATOM 19214 C C . THR A 1 114 ? 18.579 20.355 4.337 0.07 15.09 114 THR A C 16
ATOM 19215 O O . THR A 1 114 ? 18.796 20.651 3.237 0.07 13.28 114 THR A O 16
ATOM 19219 N N . LYS A 1 115 ? 17.669 20.875 5.109 0.07 13.89 115 LYS A N 16
ATOM 19220 C CA . LYS A 1 115 ? 16.910 22.284 4.623 0.07 13.87 115 LYS A CA 16
ATOM 19221 C C . LYS A 1 115 ? 18.269 23.301 4.627 0.07 13.86 115 LYS A C 16
ATOM 19222 O O . LYS A 1 115 ? 18.170 24.026 3.780 0.07 12.65 115 LYS A O 16
ATOM 19228 N N . ALA A 1 116 ? 19.575 23.229 5.413 0.07 12.52 116 ALA A N 16
ATOM 19229 C CA . ALA A 1 116 ? 20.570 24.257 5.239 0.07 11.89 116 ALA A CA 16
ATOM 19230 C C . ALA A 1 116 ? 21.176 23.987 3.947 0.07 11.78 116 ALA A C 16
ATOM 19231 O O . ALA A 1 116 ? 21.406 24.966 2.957 0.07 10.48 116 ALA A O 16
ATOM 19233 N N . GLU A 1 117 ? 21.412 22.590 3.823 0.07 9.48 117 GLU A N 16
ATOM 19234 C CA . GLU A 1 117 ? 21.800 22.298 2.364 0.07 10.79 117 GLU A CA 16
ATOM 19235 C C . GLU A 1 117 ? 20.958 22.776 1.342 0.07 11.16 117 GLU A C 16
ATOM 19236 O O . GLU A 1 117 ? 21.481 23.363 0.465 0.07 10.68 117 GLU A O 16
ATOM 19242 N N . ALA A 1 118 ? 19.691 22.547 1.666 0.07 10.40 118 ALA A N 16
ATOM 19243 C CA . ALA A 1 118 ? 18.771 22.991 0.571 0.07 10.76 118 ALA A CA 16
ATOM 19244 C C . ALA A 1 118 ? 18.780 24.484 0.236 0.07 11.14 118 ALA A C 16
ATOM 19245 O O . ALA A 1 118 ? 18.533 24.850 -0.882 0.07 11.28 118 ALA A O 16
ATOM 19247 N N . THR A 1 119 ? 18.849 25.238 1.394 0.07 11.28 119 THR A N 16
ATOM 19248 C CA . THR A 1 119 ? 19.054 26.647 0.976 0.07 11.00 119 THR A CA 16
ATOM 19249 C C . THR A 1 119 ? 20.058 27.066 -0.113 0.07 11.33 119 THR A C 16
ATOM 19250 O O . THR A 1 119 ? 19.874 27.804 -1.189 0.07 11.77 119 THR A O 16
ATOM 19254 N N . ILE A 1 120 ? 21.280 26.565 0.236 0.07 10.00 120 ILE A N 16
ATOM 19255 C CA . ILE A 1 120 ? 22.424 26.928 -0.666 0.07 10.60 120 ILE A CA 16
ATOM 19256 C C . ILE A 1 120 ? 22.066 26.377 -2.130 0.07 11.05 120 ILE A C 16
ATOM 19257 O O . ILE A 1 120 ? 22.198 27.253 -3.081 0.07 9.92 120 ILE A O 16
ATOM 19262 N N . TRP A 1 121 ? 21.502 25.156 -2.322 0.07 10.27 121 TRP A N 16
ATOM 19263 C CA . TRP A 1 121 ? 21.241 24.851 -3.741 0.07 11.23 121 TRP A CA 16
ATOM 19264 C C . TRP A 1 121 ? 20.113 25.709 -4.302 0.07 10.74 121 TRP A C 16
ATOM 19265 O O . TRP A 1 121 ? 20.288 26.045 -5.510 0.07 10.24 121 TRP A O 16
ATOM 19276 N N . LEU A 1 122 ? 19.019 25.844 -3.493 0.07 10.56 122 LEU A N 16
ATOM 19277 C CA . LEU A 1 122 ? 17.909 26.646 -4.171 0.07 10.79 122 LEU A CA 16
ATOM 19278 C C . LEU A 1 122 ? 18.582 28.086 -4.354 0.07 10.79 122 LEU A C 16
ATOM 19279 O O . LEU A 1 122 ? 18.091 28.739 -5.502 0.07 10.98 122 LEU A O 16
ATOM 19284 N N . VAL A 1 123 ? 19.327 28.842 -3.331 0.07 10.27 123 VAL A N 16
ATOM 19285 C CA . VAL A 1 123 ? 19.958 30.154 -3.794 0.07 9.04 123 VAL A CA 16
ATOM 19286 C C . VAL A 1 123 ? 20.969 29.938 -5.007 0.07 10.00 123 VAL A C 16
ATOM 19287 O O . VAL A 1 123 ? 21.074 30.810 -5.942 0.07 9.50 123 VAL A O 16
ATOM 19291 N N . GLU A 1 124 ? 21.816 28.937 -4.826 0.07 9.62 124 GLU A N 16
ATOM 19292 C CA . GLU A 1 124 ? 22.639 28.684 -6.059 0.07 9.49 124 GLU A CA 16
ATOM 19293 C C . GLU A 1 124 ? 22.016 28.590 -7.502 0.07 9.72 124 GLU A C 16
ATOM 19294 O O . GLU A 1 124 ? 22.486 29.264 -8.405 0.07 10.95 124 GLU A O 16
ATOM 19300 N N . GLU A 1 125 ? 20.818 27.906 -7.411 0.07 9.52 125 GLU A N 16
ATOM 19301 C CA . GLU A 1 125 ? 20.122 27.878 -8.779 0.07 10.48 125 GLU A CA 16
ATOM 19302 C C . GLU A 1 125 ? 19.784 29.293 -9.088 0.07 11.99 125 GLU A C 16
ATOM 19303 O O . GLU A 1 125 ? 19.693 29.556 -10.315 0.07 11.69 125 GLU A O 16
ATOM 19309 N N . ILE A 1 126 ? 19.357 30.134 -8.107 0.07 10.60 126 ILE A N 16
ATOM 19310 C CA . ILE A 1 126 ? 18.907 31.461 -8.482 0.07 10.64 126 ILE A CA 16
ATOM 19311 C C . ILE A 1 126 ? 20.000 32.277 -9.232 0.07 11.19 126 ILE A C 16
ATOM 19312 O O . ILE A 1 126 ? 19.800 32.802 -10.318 0.07 9.69 126 ILE A O 16
ATOM 19317 N N . HIS A 1 127 ? 21.259 32.115 -8.621 0.07 10.93 127 HIS A N 16
ATOM 19318 C CA . HIS A 1 127 ? 22.296 32.910 -9.103 0.07 9.27 127 HIS A CA 16
ATOM 19319 C C . HIS A 1 127 ? 22.863 32.189 -10.321 0.07 11.36 127 HIS A C 16
ATOM 19320 O O . HIS A 1 127 ? 23.333 32.934 -11.239 0.07 9.65 127 HIS A O 16
ATOM 19327 N N . ARG A 1 128 ? 22.703 30.917 -10.506 0.07 11.54 128 ARG A N 16
ATOM 19328 C CA . ARG A 1 128 ? 23.135 30.410 -11.938 0.07 12.98 128 ARG A CA 16
ATOM 19329 C C . ARG A 1 128 ? 22.191 30.643 -13.132 0.07 12.45 128 ARG A C 16
ATOM 19330 O O . ARG A 1 128 ? 22.698 31.096 -14.209 0.07 13.59 128 ARG A O 16
ATOM 19338 N N . LEU A 1 129 ? 20.819 30.785 -12.688 0.07 11.47 129 LEU A N 16
ATOM 19339 C CA . LEU A 1 129 ? 19.923 30.981 -13.890 0.07 12.48 129 LEU A CA 16
ATOM 19340 C C . LEU A 1 129 ? 19.284 32.324 -14.067 0.07 13.07 129 LEU A C 16
ATOM 19341 O O . LEU A 1 129 ? 18.390 32.434 -15.161 0.07 12.51 129 LEU A O 16
ATOM 19346 N N . THR A 1 130 ? 19.493 33.424 -13.311 0.07 11.73 130 THR A N 16
ATOM 19347 C CA . THR A 1 130 ? 18.693 34.562 -13.448 0.07 11.31 130 THR A CA 16
ATOM 19348 C C . THR A 1 130 ? 19.673 35.812 -13.534 0.07 12.16 130 THR A C 16
ATOM 19349 O O . THR A 1 130 ? 19.019 36.593 -14.436 0.07 11.53 130 THR A O 16
ATOM 19353 N N . PRO A 1 131 ? 20.903 36.022 -13.072 0.07 12.84 131 PRO A N 16
ATOM 19354 C CA . PRO A 1 131 ? 21.541 37.417 -13.082 0.07 13.54 131 PRO A CA 16
ATOM 19355 C C . PRO A 1 131 ? 22.185 37.555 -14.581 0.07 14.38 131 PRO A C 16
ATOM 19356 O O . PRO A 1 131 ? 22.451 36.481 -15.277 0.07 14.86 131 PRO A O 16
ATOM 19360 N N . SER A 1 132 ? 22.218 38.837 -14.976 0.07 13.89 132 SER A N 16
ATOM 19361 C CA . SER A 1 132 ? 22.852 39.217 -16.297 0.07 14.00 132 SER A CA 16
ATOM 19362 C C . SER A 1 132 ? 24.413 39.508 -15.967 0.07 15.79 132 SER A C 16
ATOM 19363 O O . SER A 1 132 ? 24.878 39.876 -14.866 0.07 15.07 132 SER A O 16
ATOM 19366 N N . HIS A 1 133 ? 25.177 39.147 -17.078 0.07 15.60 133 HIS A N 16
ATOM 19367 C CA . HIS A 1 133 ? 26.581 39.572 -16.815 0.07 17.55 133 HIS A CA 16
ATOM 19368 C C . HIS A 1 133 ? 26.843 40.991 -16.807 0.07 17.46 133 HIS A C 16
ATOM 19369 O O . HIS A 1 133 ? 27.760 41.443 -16.098 0.07 16.87 133 HIS A O 16
ATOM 19376 N N . LEU A 1 134 ? 26.017 41.799 -17.390 0.07 16.29 134 LEU A N 16
ATOM 19377 C CA . LEU A 1 134 ? 26.296 43.237 -16.975 0.07 19.00 134 LEU A CA 16
ATOM 19378 C C . LEU A 1 134 ? 26.173 43.610 -15.579 0.07 18.35 134 LEU A C 16
ATOM 19379 O O . LEU A 1 134 ? 26.959 44.327 -14.982 0.07 18.10 134 LEU A O 16
ATOM 19384 N N . HIS A 1 135 ? 25.130 43.033 -14.878 0.07 16.81 135 HIS A N 16
ATOM 19385 C CA . HIS A 1 135 ? 25.138 43.344 -13.481 0.07 16.85 135 HIS A CA 16
ATOM 19386 C C . HIS A 1 135 ? 26.302 42.649 -12.742 0.07 16.09 135 HIS A C 16
ATOM 19387 O O . HIS A 1 135 ? 26.774 43.195 -11.734 0.07 14.77 135 HIS A O 16
ATOM 19394 N N . MET A 1 136 ? 26.686 41.508 -13.255 0.07 15.23 136 MET A N 16
ATOM 19395 C CA . MET A 1 136 ? 27.873 41.039 -12.471 0.07 14.85 136 MET A CA 16
ATOM 19396 C C . MET A 1 136 ? 29.249 41.854 -12.599 0.07 14.69 136 MET A C 16
ATOM 19397 O O . MET A 1 136 ? 29.943 41.926 -11.533 0.07 14.53 136 MET A O 16
ATOM 19402 N N . ALA A 1 137 ? 29.307 42.405 -13.922 0.07 13.86 137 ALA A N 16
ATOM 19403 C CA . ALA A 1 137 ? 30.537 43.388 -13.997 0.07 15.27 137 ALA A CA 16
ATOM 19404 C C . ALA A 1 137 ? 30.282 44.638 -13.132 0.07 15.28 137 ALA A C 16
ATOM 19405 O O . ALA A 1 137 ? 31.279 45.213 -12.546 0.07 16.02 137 ALA A O 16
ATOM 19407 N N . LEU A 1 138 ? 28.992 45.108 -13.107 0.07 15.22 138 LEU A N 16
ATOM 19408 C CA . LEU A 1 138 ? 28.836 46.138 -12.088 0.07 17.58 138 LEU A CA 16
ATOM 19409 C C . LEU A 1 138 ? 29.256 45.988 -10.680 0.07 16.49 138 LEU A C 16
ATOM 19410 O O . LEU A 1 138 ? 29.846 46.947 -10.009 0.07 15.86 138 LEU A O 16
ATOM 19415 N N . LEU A 1 139 ? 28.771 44.751 -10.218 0.07 14.47 139 LEU A N 16
ATOM 19416 C CA . LEU A 1 139 ? 29.197 44.522 -8.842 0.07 17.79 139 LEU A CA 16
ATOM 19417 C C . LEU A 1 139 ? 30.744 44.474 -8.637 0.07 17.89 139 LEU A C 16
ATOM 19418 O O . LEU A 1 139 ? 31.248 44.850 -7.629 0.07 18.39 139 LEU A O 16
ATOM 19423 N N . TRP A 1 140 ? 31.260 43.745 -9.642 0.07 17.24 140 TRP A N 16
ATOM 19424 C CA . TRP A 1 140 ? 32.719 43.588 -9.558 0.07 15.82 140 TRP A CA 16
ATOM 19425 C C . TRP A 1 140 ? 33.499 44.973 -9.651 0.07 17.41 140 TRP A C 16
ATOM 19426 O O . TRP A 1 140 ? 34.472 45.074 -8.994 0.07 18.32 140 TRP A O 16
ATOM 19437 N N . ARG A 1 141 ? 32.962 45.829 -10.506 0.07 19.16 141 ARG A N 16
ATOM 19438 C CA . ARG A 1 141 ? 33.674 47.152 -10.306 0.07 21.82 141 ARG A CA 16
ATOM 19439 C C . ARG A 1 141 ? 33.783 47.872 -9.018 0.07 23.10 141 ARG A C 16
ATOM 19440 O O . ARG A 1 141 ? 34.996 48.661 -8.941 0.07 22.61 141 ARG A O 16
ATOM 19448 N N . SER A 1 142 ? 32.814 47.597 -8.027 0.07 23.62 142 SER A N 16
ATOM 19449 C CA . SER A 1 142 ? 32.933 48.270 -6.685 0.07 25.11 142 SER A CA 16
ATOM 19450 C C . SER A 1 142 ? 33.307 47.360 -5.543 0.07 24.98 142 SER A C 16
ATOM 19451 O O . SER A 1 142 ? 32.479 47.306 -4.623 0.07 24.54 142 SER A O 16
ATOM 19454 N N . ASP A 1 143 ? 34.290 46.322 -5.842 0.07 23.59 143 ASP A N 16
ATOM 19455 C CA . ASP A 1 143 ? 34.803 45.415 -4.786 0.07 23.32 143 ASP A CA 16
ATOM 19456 C C . ASP A 1 143 ? 35.978 44.718 -5.495 0.07 23.31 143 ASP A C 16
ATOM 19457 O O . ASP A 1 143 ? 35.788 43.913 -6.257 0.07 20.49 143 ASP A O 16
ATOM 19462 N N . PRO A 1 144 ? 37.286 45.422 -5.418 0.07 25.86 144 PRO A N 16
ATOM 19463 C CA . PRO A 1 144 ? 38.573 44.977 -6.025 0.07 24.66 144 PRO A CA 16
ATOM 19464 C C . PRO A 1 144 ? 39.233 43.351 -5.771 0.07 24.10 144 PRO A C 16
ATOM 19465 O O . PRO A 1 144 ? 39.939 42.368 -7.075 0.07 20.80 144 PRO A O 16
ATOM 19469 N N . MET A 1 145 ? 38.274 43.119 -4.485 0.07 21.83 145 MET A N 16
ATOM 19470 C CA . MET A 1 145 ? 38.218 41.753 -3.833 0.07 21.11 145 MET A CA 16
ATOM 19471 C C . MET A 1 145 ? 37.233 40.703 -4.440 0.07 17.60 145 MET A C 16
ATOM 19472 O O . MET A 1 145 ? 37.207 39.642 -3.865 0.07 15.51 145 MET A O 16
ATOM 19477 N N . TYR A 1 146 ? 36.629 41.063 -5.593 0.07 16.11 146 TYR A N 16
ATOM 19478 C CA . TYR A 1 146 ? 35.696 39.946 -6.011 0.07 15.75 146 TYR A CA 16
ATOM 19479 C C . TYR A 1 146 ? 36.234 38.366 -6.263 0.07 16.66 146 TYR A C 16
ATOM 19480 O O . TYR A 1 146 ? 36.049 37.088 -5.626 0.07 14.32 146 TYR A O 16
ATOM 19489 N N . HIS A 1 147 ? 37.573 38.467 -6.815 0.07 14.67 147 HIS A N 16
ATOM 19490 C CA . HIS A 1 147 ? 38.093 37.056 -7.202 0.07 15.66 147 HIS A CA 16
ATOM 19491 C C . HIS A 1 147 ? 38.172 36.039 -6.036 0.07 14.02 147 HIS A C 16
ATOM 19492 O O . HIS A 1 147 ? 38.274 34.736 -6.200 0.07 13.87 147 HIS A O 16
ATOM 19499 N N . SER A 1 148 ? 38.169 36.644 -4.898 0.07 14.19 148 SER A N 16
ATOM 19500 C CA . SER A 1 148 ? 38.220 35.877 -3.818 0.07 16.09 148 SER A CA 16
ATOM 19501 C C . SER A 1 148 ? 36.958 35.063 -3.383 0.07 14.35 148 SER A C 16
ATOM 19502 O O . SER A 1 148 ? 36.868 34.295 -2.368 0.07 14.02 148 SER A O 16
ATOM 19505 N N . PHE A 1 149 ? 35.949 35.417 -4.199 0.07 14.60 149 PHE A N 16
ATOM 19506 C CA . PHE A 1 149 ? 34.657 34.826 -4.054 0.07 13.75 149 PHE A CA 16
ATOM 19507 C C . PHE A 1 149 ? 34.251 33.943 -5.296 0.07 13.76 149 PHE A C 16
ATOM 19508 O O . PHE A 1 149 ? 33.079 33.387 -5.429 0.07 12.34 149 PHE A O 16
ATOM 19516 N N . ILE A 1 150 ? 35.134 33.845 -6.374 0.07 12.58 150 ILE A N 16
ATOM 19517 C CA . ILE A 1 150 ? 35.050 33.049 -7.702 0.07 13.18 150 ILE A CA 16
ATOM 19518 C C . ILE A 1 150 ? 35.918 31.886 -7.723 0.07 13.74 150 ILE A C 16
ATOM 19519 O O . ILE A 1 150 ? 37.331 31.822 -7.624 0.07 11.70 150 ILE A O 16
ATOM 19524 N N . ASP A 1 151 ? 35.186 30.853 -7.496 0.07 13.57 151 ASP A N 16
ATOM 19525 C CA . ASP A 1 151 ? 35.926 29.546 -7.243 0.07 14.53 151 ASP A CA 16
ATOM 19526 C C . ASP A 1 151 ? 36.870 29.435 -8.565 0.07 15.16 151 ASP A C 16
ATOM 19527 O O . ASP A 1 151 ? 36.507 29.851 -9.840 0.07 14.37 151 ASP A O 16
ATOM 19532 N N . PRO A 1 152 ? 38.122 28.877 -8.098 0.07 16.88 152 PRO A N 16
ATOM 19533 C CA . PRO A 1 152 ? 38.954 28.588 -9.272 0.07 20.30 152 PRO A CA 16
ATOM 19534 C C . PRO A 1 152 ? 38.228 27.424 -10.055 0.07 21.73 152 PRO A C 16
ATOM 19535 O O . PRO A 1 152 ? 37.349 26.698 -9.570 0.07 20.27 152 PRO A O 16
ATOM 19539 N N . ILE A 1 153 ? 38.647 27.053 -11.376 0.07 23.73 153 ILE A N 16
ATOM 19540 C CA . ILE A 1 153 ? 37.920 25.880 -12.029 0.07 26.64 153 ILE A CA 16
ATOM 19541 C C . ILE A 1 153 ? 38.135 24.429 -11.434 0.07 27.09 153 ILE A C 16
ATOM 19542 O O . ILE A 1 153 ? 39.356 24.280 -10.782 0.07 25.38 153 ILE A O 16
ATOM 19547 N N . PHE A 1 154 ? 37.083 23.523 -11.519 0.07 27.10 154 PHE A N 16
ATOM 19548 C CA . PHE A 1 154 ? 36.999 22.149 -10.834 0.07 30.24 154 PHE A CA 16
ATOM 19549 C C . PHE A 1 154 ? 37.376 21.164 -11.935 0.07 35.35 154 PHE A C 16
ATOM 19550 O O . PHE A 1 154 ? 37.268 21.501 -13.052 0.07 33.69 154 PHE A O 16
ATOM 19558 N N . PRO A 1 155 ? 37.918 19.981 -11.413 0.07 40.39 155 PRO A N 16
ATOM 19559 C CA . PRO A 1 155 ? 38.361 18.950 -12.366 0.07 45.04 155 PRO A CA 16
ATOM 19560 C C . PRO A 1 155 ? 37.114 18.527 -13.104 0.07 47.57 155 PRO A C 16
ATOM 19561 O O . PRO A 1 155 ? 36.101 18.080 -12.407 0.07 49.24 155 PRO A O 16
ATOM 19565 N N . GLU A 1 156 ? 37.128 18.684 -14.425 0.07 49.53 156 GLU A N 16
ATOM 19566 C CA . GLU A 1 156 ? 36.083 18.162 -15.280 0.07 49.67 156 GLU A CA 16
ATOM 19567 C C . GLU A 1 156 ? 36.140 16.567 -15.160 0.07 48.83 156 GLU A C 16
ATOM 19568 O O . GLU A 1 156 ? 35.011 16.025 -14.639 0.07 49.19 156 GLU A O 16
#

Radius of gyration: 15.32 Å; Cα contacts (8 Å, |Δi|>4): 102; chains: 1; bounding box: 21×36×46 Å

Sequence (121 aa):
GSLLRRAEMYQDYMKQVPIPTNRGSLIPFTSWVGLSISMKQLYGQPLHYLTNVLLQRWDQSRFGTDSEEQRLDSIIHPTKAEATIWLVEEIHRLTPSHLHMALLWRSDPMYHSFIDPIFPEGSLLRRAEMYQDYMKQVPIPTNRGSLIPFTSWVGLSISMKQLYGQPLHYLTNVLLQRWDQSRFGTDSEEQRLDSIIHPTKAEATIWLVEEIHRLTPSHLHMALLWRSDPMYHSFIDPIFPEGSLLRRAEMYQDYMKQVPIPTNRGSLIPFTSWVGLSISMKQLYGQPLHYLTNVLLQRWDQSRFGTDSEEQRLDSIIHPTKAEATIWLVEEIHRLTPSHLHMALLWRSDPMYHSFIDPIFPEGSLLRRAEMYQDYMKQVPIPTNRGSLIPFTSWVGLSISMKQLYGQPLHYLTNVLLQRWDQSRFGTDSEEQRLDSIIHPTKAEATIWLVEEIHRLTPSHLHMALLWRSDPMYHSFIDPIFPEGSLLRRAEMYQDYMKQVPIPTNRGSLIPFTSWVGLSISMKQLYGQPLHYLTNVLLQRWDQSRFGTDSEEQRLDSIIHPTKAEATIWLVEEIHRLTPSHLHMALLWRSDPMYHSFIDPIFPEGSLLRRAEMYQDYMKQVPIPTNRGSLIPFTSWVGLSISMKQLYGQPLHYLTNVLLQRWDQSRFGTDSEEQRLDSIIHPTKAEATIWLVEEIHRLTPSHLHMALLWRSDPMYHSFIDPIFPEGSLLRRAEMYQDYMKQVPIPTNRGSLIPFTSWVGLSISMKQLYGQPLHYLTNVLLQRWDQSRFGTDSEEQRLDSIIHPTKAEATIWLVEEIHRLTPSHLHMALLWRSDPMYHSFIDPIFPEGSLLRRAEMYQDYMKQVPIPTNRGSLIPFTSWVGLSISMKQLYGQPLHYLTNVLLQRWDQSRFGTDSEEQRLDSIIHPTKAEATIWLVEEIHRLTPSHLHMALLWRSDPMYHSFIDPIFPEGSLLRRAEMYQDYMKQVPIPTNRGSLIPFTSWVGLSISMKQLYGQPLHYLTNVLLQRWDQSRFGTDSEEQRLDSIIHPTKAEATIWLVEEIHRLTPSHLHMALLWRSDPMYHSFIDPIFPEGSLLRRAEMYQDYMKQVPIPTNRGSLIPFTSWVGLSISMKQLYGQPLHYLTNVLLQRWDQSRFGTDSEEQRLDSIIHPTKAEATIWLVEEIHRLTPSHLHMALLWRSDPMYHSFIDPIFPEGSLLRRAEMYQDYMKQVPIPTNRGSLIPFTSWVGLSISMKQLYGQPLHYLTNVLLQRWDQSRFGTDSEEQRLDSIIHPTKAEATIWLVEEIHRLTPSHLHMALLWRSDPMYHSFIDPIFPEGSLLRRAEMYQDYMKQVPIPTNRGSLIPFTSWVGLSISMKQLYGQPLHYLTNVLLQRWDQSRFGTDSEEQRLDSIIHPTKAEATIWLVEEIHRLTPSHLHMALLWRSDPMYHSFIDPIFPEGSLLRRAEMYQDYMKQVPIPTNRGSLIPFTSWVGLSISMKQLYGQPLHYLTNVLLQRWDQSRFGTDSEEQRLDSIIHPTKAEATIWLVEEIHRLTPSHLHMALLWRSDPMYHSFIDPIFPEGSLLRRAEMYQDYMKQVPIPTNRGSLIPFTSWVGLSISMKQLYGQPLHYLTNVLLQRWDQSRFGTDSEEQRLDSIIHPTKAEATIWLVEEIHRLTPSHLHMALLWRSDPMYHSFIDPIFPEGSLLRRAEMYQDYMKQVPIPTNRGSLIPFTSWVGLSISMKQLYGQPLHYLTNVLLQRWDQSRFGTDSEEQRLDSIIHPTKAEATIWLVEEIHRLTPSHLHMALLWRSDPMYHSFIDPIFPEGSLLRRAEMYQDYMKQVPIPTNRGSLIPFTSWVGLSISMKQLYGQPLHYLTNVLLQRWDQSRFGTDSEEQRLDSIIHPTKAEATIWLVEEIHRLTPSHLHMALLWRSDPMYHSFIDPIFPE

Foldseek 3Di:
DPCLVVLVVQLVVLLPDDQDDDDDDFDFAQALCVVVVVVCVPVFAAFHQVLLVVSVVVRVVVPPDPDDRDRVCVVPPRPVSVVVSRVVRNVSNHPDDSVVVVVVCVVCVPRVVSVDDHTDD

Secondary structure (DSSP, 8-state):
-TTHHHHHHHHHHHHTSPPPSS--SPPP-SSHHHHHHHHHHHH-----HHHHHHHHHHHHTTTT-SSPP--GGGTS-HHHHHHHHHHHHHHHHHS--HHHHHHHHHH-TTGGGGS--PPP-

B-factor: mean 22.17, std 13.57, range [5.01, 85.75]

InterPro domains:
  IPR015270 Protein RDM1, plant [PF09187] (44-162)
  IPR015270 Protein RDM1, plant [PTHR36366] (3-162)
  IPR036319 RDM1 superfamily [G3DSA:1.20.120.690] (42-163)
  IPR036319 RDM1 superfamily [SSF109920] (42-162)

CATH classification: 1.20.120.690

Nearest PDB structures (foldseek):
  2q3t-assembly1_A  TM=9.994E-01  e=1.805E-20  Arabidopsis thaliana
  6ois-assembly1_B  TM=9.549E-01  e=1.255E-17  Arabidopsis thaliana
  3gan-assembly1_A  TM=9.689E-01  e=3.136E-17  Arabidopsis thaliana
  7ahi-assembly1_1A  TM=2.112E-01  e=9.447E+00  Salmonella enterica subsp. enterica serovar Typhimurium str. LT2
  2q3t-assembly1_A  TM=1.002E+00  e=3.109E-21  Arabidopsis thaliana